Protein 1Q16 (pdb70)

Sequence (1976 aa):
SKFLDRFRYFKQKGETFADGHGQLLNTNRDWEDGYRQRWQHDKIVRSTHGVNCTGSCSWKIYVKNGLVTWETQQTDYPRTRPDLPNHEPRGCPRGASYSWYLYSANRLKYPMMRKRLMKMWREAKALHSDPVEAWASIIEDADKAKSFKQARGRGGFVRSSWQEVNELIAASNVYTIKNYGPDRVAGFSPIPAMSMVSYASGARYLSLIGGTCLSFYDWYCDLPPASPQTWGEQTDVPESADWYNSSYIIAWGSNVPQTRTPDAHFFTEVRYKGTKTVAVTPDYAEIAKLCDLWLAPKQGTDAAMALAMGHVMLREFHLDNPSQYFTDYVRRYTDMPMLVMLEERDGYYAAGRMLRAADLVDALGQENNPEWKTVAFNTNGEMVAPNGSIGFRWGEKGKWNLEQRDGKTGEETELQLSLLGSQDEIAEVGFPYFGGDGTEHFNKVELENVLLHKLPVKRLQLADGSTALVTTVYDLTLANYGLERGLNDVNCATSYDDVKAYTPAWAEQITGVSRSQIIRIAREFADNADKTHGRSMIIVGAGLNHWYHLDMNYRGLINMLIFCGCVGQSGGGWAHYVGQEKLRPQTGWQPLAFALDWQRPARHMNSTSYFYNHSSQWRYETVTAEELLSPMADKSRYTGHLIDFNVRAERMGWLPSAPQLGTNPLTIAGEAEKAGMNPVDYTVKSLKEGSIRFAAEQPENGKNHPRNLFIWRSNLLGSSGKGHEFMLKYLLGTEHGIQGKDLGQQGGVKPEEVDWQDNGLEGKLDLVVTLDFRLSSTCLYSDIILPTATWYEKDDMNTSDMHPFIHPLSAAVDPAWEAKSDWEIYKAIAKKFSEVCVGHLGKETDIVTLPIQHDSAAELAQPLDVKDWKKGECDLIPGKTAPHIMVVERDYPATYERFTSIGPLMEKIGNGGKGIAWNTQSEMDLLRKLNYTKAEGPAKGQPMLNTAIDAAEMILTLAPETNGQVAVKAWAALSEFTGRDHTHLALNKEDEKIRFRDIQAQPRKIISSPTWSGLEDEHVSYNAGYTNVHELIPWRTLSGRQQLYQDHQWMRDFGESLLVYRPPIDTRSVKEVIGQKSNGNQEKALNFLTPHQKWGIHSTYSDNLLMLTLGRGGPVVWLSEADAKDLGIADNDWIEVFNSNGALTARAVVSQRVPAGMTMMYHAQERIVNLPGSEITQQRGGIHNSVTRITPKPTHMIGGYAHLAYGFNYYGTVGSNRDEFVVVRKMKNIDWLDGEGNDQVQESMKIRSQVGMVLNLDKCIGCHTCSVTCKNVWTSREGVEYAWFNNVETKPGQGFPTDWENQEKYKGGWIRKINGKLQPRMGNRAMLLGKIFANPHLPGIDDYYEPFDFDYQNLHTAPEGSKSQPIARPRSLITGERMAKIEKGPNWEDDLGGEFDKLAKDKNFDNIQKAMYSQFENTFMMYLPRLCEHCLNPACVATCPSGAIYKREEDGIVLIDQDKCRGWRMCITGCPYKKIYFNWKSGKSEKCIFCYPRIEAGQPTVCSETCVGRIRYLGVLLYDADAIERAASTENEKDLYQRQLDVFLDPNDPKVIEQAIKDGIPLSVIEAAQQSPVYKMAMEWKLALPLHPEYRTLPMVWYVPPLSPIQSAADAGELGSNGILPDVESLRIPVQYLANLLTAGDTKPVLRALKRMLAMRHYKRAETVDGKVDTRALEEVGLTEAQAQEMYRYLAIANYEDRFVVPSSHRELAREAFPEKNGCGFTFGDGCHGSDTKFNLFNSRRIDAIDVTSKTEQFLNMFFFDIYPYIAGAVFLIGSWLRYDYGQYTWRAASSQMLDRKGMNLASNLFHIGILGIFVGHFFGMLTPHWMEAWLPIEVKQKMAMFAGGASGVLCLIGGVLLLKRRLFSPRVRATTTGADILILSLLVIQCALGLLTIPFSAQHMDGSEMMKLVGWAQSVVTFHGGASQHLDGVAFIFRLHLVLGMTLFLLFPFSRLIHIWSVPVEYLTRKYQLVRARH

B-factor: mean 24.49, std 8.9, range [7.44, 67.1]

InterPro domains:
  IPR006468 Nitrate reductase alpha subunit [TIGR01580] (2-1235)
  IPR006655 Molybdopterin oxidoreductase, prokaryotic, conserved site [PS00490] (777-794)
  IPR006655 Molybdopterin oxidoreductase, prokaryotic, conserved site [PS00932] (1125-1152)
  IPR006656 Molybdopterin oxidoreductase [PF00384] (108-833)
  IPR006657 Molybdopterin dinucleotide-binding domain [PF01568] (1087-1203)
  IPR006963 Molybdopterin oxidoreductase, 4Fe-4S domain [PS51669] (43-107)
  IPR006963 Molybdopterin oxidoreductase, 4Fe-4S domain [SM00926] (43-105)
  IPR009010 Aspartate decarboxylase-like domain superfamily [SSF50692] (1081-1235)
  IPR027467 Molybdopterin oxidoreductase, molybdopterin cofactor binding site [PS00551] (48-66)
  IPR028189 Nitrate reductase, alpha subunit, N-terminal [PF14710] (3-40)
  IPR037943 Nitrate reductase alpha subunit-like, MopB domain [cd02776] (1087-1226)
  IPR044906 Nitrate reductase, alpha subunit, N-terminal domain superfamily [G3DSA:4.10.1200.10] (2-43)

CATH classification: 4.10.1200.10 (+7 more: 6.10.250.300, 2.20.25.90, 3.40.50.740)

Radius of gyration: 39.15 Å; Cα contacts (8 Å, |Δi|>4): 4806; chains: 3; bounding box: 96×138×80 Å

Secondary structure (DSSP, 8-state):
-HHHHGGGTGGGEEEEETTTTEEEE----GGGHHHHHHH--SEEEEE---STTS----EEEEEETTEEEEEEE---SPPPPTTS---TT---HHHHTGGGGTTSTTB--S-EEEHHHHHHHHHHHTT-SSHHHHHHHHHT-HHHHHHHHTTTTSS-EEE--HHHHHHHHHHHHHHHHHHT-GGGEEEE---GGGSHHHHHHHHHHHHHHT-EEE--TTTTT-S-THHHHHHS-S-----GGGGGG-SEEEEES--HHHHSGGGHHHHHHHGGGT-EEEEE-SS--HHHHHSSEEE-PPTT-HHHHHHHHHHHHHIIIIIIS--HHHHHHHHHHBSTTBEEEEEE-SSSEEEEEEPBGGGSTTGGG--SSGGG-B-EEBTTS-EE-BTTSGGGTSSS-S--S--SBBTTT--B--B----TTS-SEEEEEEEE--TT---TTS------SEEEEEEEEEEEE-TTS-EEEEEEHHHHHHHHTTB--SS--TTSBSSTTS--TT-HHHHHHHH---HHHHHHHHHHHHHHHHHHTS-EEEEE-HHHHTSTTHHHHHHHHHHHHHHTT-TTSTT-EEEE-SS----TTHHHHHHHHTTTTT-S--EEE-HHHHHHHHTTGGGG----SGGGS-TTS-GGGS-S-HHHHHHHHHHTTSS--SS-BSS-TTSHHHHHHHTTS-HHHHHHHHHHHTSS-BGGG-TTSSSSS--EEEEES--TTTTT-SSHHHIIIIII-S-----S--TTTTT-PPPSSS---SS------SEEEEEESB--HHHHT-SEEEEB--TTSS-EEE--SS-SEEEEE--SSPPSTT-B-HHHHHHHHHHHHHHHTTTT--EEEEEEEEPPBTTSGGG---SSS---GGGTSS---BTTTB-EEEEEEEEGGGHHHHHTB--THHHHT-EEETTEEE--HHHHHHHHHHH-B--SSTTTTSBB--SHHHHHHHHHHH-TTTBHHHHHHHHHHHHHHHSS--GGGTGGGTT-B--HHHHHHS-EE----TTSSS---SSS---TTHHHHHH-PPPSSTTSSB-----SHHHHHTT-SS----PPP----STTTTTTT--SS--EEEEEE-PBPSSSBTTBTTT-HHHHHHTTSS-EEEEEHHHHHHHTPPTT-EEEEEETTEEEEEEEEEETTSPTTEEE--B---SSBS--B-TTTSSB-B-GGGS------GGGS--SBTTBSB-TTTSS-----TT-EEEEEE-SEE--SSSSS--EE---/--EEEEEEEEEETTT-----HHHHHHHHHHS-STTSTT--SSEEEEESS-TTTTTTT-HHHH--SEEE-TTS-EEETT--HHHHHTTTTS-TTPPPHHHH---EEE-THHHHHPPTT-SS---B-EEETTT--B-S-----TTTTTTT-S-HHHHTT-GGGTTS--GGGGSGGG---EEEEE-----SS-HHHHT-TT--EEEETTT--EEE-TTT------HHHH-TT--EEEETTTTEEEE--TTHHHHTTTPPPHHHHT-TT--EEEEEEEEEGGGHHHHHT-SSGGGHHHHHHTTEE-TT-HHHHHHHHHTT--HHHHHHHTT-HHHIIIIIS---EES-GGGSS--SEEEEPP--PBPP-SSS---BTTBTS--GGGBSS-HHHHHHHHSTT-HHHHHHHHHHHHHHHHHHHIIIII-----HHHHHTT--HHHHHHHHIIIII--HHHHEEPPP--TTTTS-HHHHHHHTT--S--S-TT-SS---TT----TTS--S--S--/-HHHHIIIIIHHHHHHHHHHHHHHHHHHH-GGG-S----TTT--TTHHHHHHHHHHHHHHHHHHHHHHHHS-TT---SS-HHHHHHHIIIIIHHHHHHHHHHHHHHHHHHHH-HHHHHH--HHHHHHHHHHHHHHHHHHHHHHHHGGGTTSHHHHHHHHHHHHHHTT-S-GGGGGTT--HHHHHHHHHHHHHHHHGGGSGGGGGGG--GGGGG--SEEEE---

Foldseek 3Di:
DVVVVVVCVPVQWDDADPVNPGTDGNDDDVCVVVVVVVPDFDAWFWFAALAWQLQQFIWTFTHHPNAGDFIDFDAFFPAAFPLFHGLPRFDAPLRRQQSCQQPHPQFDFAWKFAQLCVVQQVVLCVVPVFSLVSLCVQCVDPVNLLVLLQCFLPDRIDGDHLVVVLQNQLSPQLNLCQPFRLLLAEEEAADCQSFQLLLLQVLALSQQSQYAYEFDCQLLLLFQLLCLLFFLFRDAFFFLRLLLVFQEEEAEAHQCCQRVVSSCVSVLVSVVVNRAYEYEDQFCGNSVVRHPYYWHWDFQQLLQLLLQLLLLLCVPDPPPPDQPLLVVLCQQFEQQQWKWFWDDDDQFTATFFTDFLQFAACSQQDPFPRLLFTWGAFPVRHIAGAFQFLRLQPPHWARNFRQCAGPHVRHHTGGDRFCVPPAPDKGWYWAAAAQQDFDPLFFGDDDDRIFIWIGGWHKDQTNVRDITIMTGNNRVFSVQSQDDDPPPRPQHDPDLCRCHNRHLVVSCRGTVTHSVVSNVSSVVQLVSLSVVVAQHAYEHECSQSQFQVSSLSVLSNQSSSSSSNNAQDRNHDYHRDYTFNCNPLVQLSVCSSNVVLAWPDGHYAHVLLQCCQQLVLLQAFPDALLVLWRPPFDSVVRDFGPNLLLQLLAFQLFGGARVFKSHHQLCQQVVCVVVVHGSVVSVQVCPLVVVIHTLSQECFPLSSHRAHYEYENDQCLFFSVFLNQSCCWRQSVYHGFFADDGCVVVVHDDGPRHDDDRDGHTNRYSAYEYEDRGCAPSNSRGRMYAHAAGLQAAWGWHDGSNAQWIFIRHHVDHGPNPHYHSNVSSLSSLQSSLVSSVVSDAWTKGKGWHGQDFLEPLLLADSRAQARVSVVRDRSDDSHRGTHIDIIIRGSNCSSVSSFFRHNCCQVPNTDDSNFTFRQPVLQVVLCVVQPADCDDPGGPTRTRDGNQSSNLSSQSCGCFAALLNQLRQQVRLCRRNVARDSVQRPVPNHGGDHNVVSSVPIDGTGDHPVFQFGRDSVGGTGGVNCCVPVRNFRQASNSHRYQADNYPVCSRSSNRHNHGHGRDDSVFAPVCPPVQDPPFDKDKAQEAAAADSLASQQHNLPSVVSCVVDVNAWEKEAEQVVCVVRVHDFQFWKKKATSQRIAIHGYHYYNSDDHRHMYGYGGNTQDGDFFADSSRRGTGGTSSSHGGRDWHSVQSGDSHRSSHDDSSSTHTRRRGRSDMIMMHGAAWGHRPPPPPDTDGDDD/DFKFKAKFKEFAQQLAPQPCLLQVQCCVPPAVDQLRVLAGLKAKEKPLAQAALGVLLPCVQLQAFWDQDPVLAIARSCGHPVSLVVCLVPNPRDDDPVSHFFDKDWQVCCQVPVDPPDPDRTDIFIATSVPRHGDPDGDDGNHCCPPNNDQCVNSCVRPLCPPPPCPVCNDPQLDDMTMDIDHALLFLQQQLCNSQPQNQWDQDRLHSFIFRNPVRFPLSPRSCSHHSNSQWAGRRPSSGIGHDRLQCVQLQAQHHRSSQVSRPSNRMFIAMWMFDSVCLRVLLSDDDLLCNFVSLLVRTDQLVDVVVVVSCVVSPHDPLNSVRNNQGPLCCCVPPQLQWFAFPSSSSRRGRYTYGDHFADFHDDPDPDDQDLLGPFDALVGTSPPLQSVCVGTRVRDSVSNNLNNLQVSQLVSQVCCCVPVVDGDCSSVVVSVHDPVSSVVCCVCPPVNDPCNRGSRHRSPPVPPDPVVLCVVFPPPPPPQVQPDDDDQDDPVPGGDRSDDDPDDPVD/DVVLCCLQFNLLVLLVVLLVVLLVVCVVPPVVVQDLPDPCVLPVPPCVQLVCLQVQLVVLLVVLVCCLQAPDCVVDDVCHLLNSLVCCLVSNLVSLVSNLVSLVVVLCCCCPVVSNVVPDDVQVNVLSVLVNVLSVLVNVCSVVVVVPSVNLLSQLVSQLSNCSVVVNGPSSVSNPPHDCSVVVSSSSVSVSSNCCSVHNVSCVVVPPPVVVPDDDDDDDDDD

Nearest PDB structures (foldseek):
  1q16-assembly1_C  TM=1.005E+00  e=3.559E-30  Escherichia coli
  3egw-assembly1_C  TM=1.003E+00  e=4.690E-29  Escherichia coli K-12
  3ir6-assembly1_C  TM=1.004E+00  e=9.286E-28  Escherichia coli K-12
  1y5i-assembly1_C  TM=1.004E+00  e=4.132E-27  Escherichia coli
  3ir5-assembly1_C  TM=1.004E+00  e=6.796E-27  Escherichia coli K-12

Organism: Escherichia coli (strain K12) (NCBI:txid83333)

Solvent-accessible surface area: 61698 Å² total

Structure (mmCIF, N/CA/C/O backbone):
data_1Q16
#
_entry.id   1Q16
#
_cell.length_a   154.175
_cell.length_b   241.376
_cell.length_c   139.494
_cell.angle_alpha   90.00
_cell.angle_beta   90.00
_cell.angle_gamma   90.00
#
_symmetry.space_group_name_H-M   'C 2 2 21'
#
loop_
_entity.id
_entity.type
_entity.pdbx_description
1 polymer 'Respiratory nitrate reductase 1 alpha chain'
2 polymer 'Respiratory nitrate reductase 1 beta chain'
3 polymer 'Respiratory nitrate reductase 1 gamma chain'
4 non-polymer 'PHOSPHORIC ACID 4-(2-AMINO-4-OXO-3,4,5,6,-TETRAHYDRO-PTERIDIN-6-YL)-2-HYDROXY-3,4-DIMERCAPTO-BUT-3-EN-YL ESTER GUANYLATE ESTER'
5 non-polymer 'MOLYBDENUM(VI) ION'
6 non-polymer 'IRON/SULFUR CLUSTER'
7 non-polymer '(1S)-2-{[{[(2S)-2,3-DIHYDROXYPROPYL]OXY}(HYDROXY)PHOSPHORYL]OXY}-1-[(PENTANOYLOXY)METHYL]ETHYL OCTANOATE'
8 non-polymer 'FE3-S4 CLUSTER'
9 non-polymer 1,2-DIACYL-GLYCEROL-3-SN-PHOSPHATE
10 non-polymer 'PROTOPORPHYRIN IX CONTAINING FE'
11 water water
#
loop_
_atom_site.group_PDB
_atom_site.id
_atom_site.type_symbol
_atom_site.label_atom_id
_atom_site.label_alt_id
_atom_site.label_comp_id
_atom_site.label_asym_id
_atom_site.label_entity_id
_atom_site.label_seq_id
_atom_site.pdbx_PDB_ins_code
_atom_site.Cartn_x
_atom_site.Cartn_y
_atom_site.Cartn_z
_atom_site.occupancy
_atom_site.B_iso_or_equiv
_atom_site.auth_seq_id
_atom_site.auth_comp_id
_atom_site.auth_asym_id
_atom_site.auth_atom_id
_atom_site.pdbx_PDB_model_num
ATOM 1 N N . SER A 1 2 ? -165.995 -20.972 -31.717 1.00 23.23 1 SER A N 1
ATOM 2 C CA . SER A 1 2 ? -164.995 -20.079 -31.061 1.00 18.47 1 SER A CA 1
ATOM 3 C C . SER A 1 2 ? -164.873 -20.374 -29.571 1.00 17.82 1 SER A C 1
ATOM 4 O O . SER A 1 2 ? -165.843 -20.245 -28.820 1.00 18.49 1 SER A O 1
ATOM 7 N N . LYS A 1 3 ? -163.683 -20.770 -29.139 1.00 15.26 2 LYS A N 1
ATOM 8 C CA . LYS A 1 3 ? -163.473 -21.064 -27.730 1.00 17.31 2 LYS A CA 1
ATOM 9 C C . LYS A 1 3 ? -163.685 -19.791 -26.910 1.00 18.79 2 LYS A C 1
ATOM 10 O O . LYS A 1 3 ? -164.162 -19.837 -25.779 1.00 17.92 2 LYS A O 1
ATOM 16 N N . PHE A 1 4 ? -163.356 -18.646 -27.493 1.00 17.79 3 PHE A N 1
ATOM 17 C CA . PHE A 1 4 ? -163.545 -17.387 -26.788 1.00 18.22 3 PHE A CA 1
ATOM 18 C C . PHE A 1 4 ? -165.041 -17.151 -26.577 1.00 19.49 3 PHE A C 1
ATOM 19 O O . PHE A 1 4 ? -165.486 -16.864 -25.464 1.00 20.89 3 PHE A O 1
ATOM 27 N N . LEU A 1 5 ? -165.820 -17.288 -27.643 1.00 18.81 4 LEU A N 1
ATOM 28 C CA . LEU A 1 5 ? -167.254 -17.078 -27.538 1.00 22.34 4 LEU A CA 1
ATOM 29 C C . LEU A 1 5 ? -167.913 -18.114 -26.632 1.00 23.47 4 LEU A C 1
ATOM 30 O O . LEU A 1 5 ? -168.930 -17.826 -26.001 1.00 21.42 4 LEU A O 1
ATOM 35 N N . ASP A 1 6 ? -167.345 -19.318 -26.562 1.00 21.01 5 ASP A N 1
ATOM 36 C CA . ASP A 1 6 ? -167.914 -20.347 -25.697 1.00 22.72 5 ASP A CA 1
ATOM 37 C C . ASP A 1 6 ? -167.931 -19.892 -24.239 1.00 24.62 5 ASP A C 1
ATOM 38 O O . ASP A 1 6 ? -168.821 -20.268 -23.478 1.00 26.38 5 ASP A O 1
ATOM 43 N N . ARG A 1 7 ? -166.950 -19.083 -23.855 1.00 26.42 6 ARG A N 1
ATOM 44 C CA . ARG A 1 7 ? -166.871 -18.581 -22.485 1.00 31.40 6 ARG A CA 1
ATOM 45 C C . ARG A 1 7 ? -168.149 -17.873 -22.041 1.00 34.59 6 ARG A C 1
ATOM 46 O O . ARG A 1 7 ? -168.472 -17.846 -20.853 1.00 36.43 6 ARG A O 1
ATOM 54 N N . PHE A 1 8 ? -168.863 -17.287 -22.997 1.00 35.20 7 PHE A N 1
ATOM 55 C CA . PHE A 1 8 ? -170.103 -16.586 -22.687 1.00 38.76 7 PHE A CA 1
ATOM 56 C C . PHE A 1 8 ? -171.258 -17.535 -22.352 1.00 40.21 7 PHE A C 1
ATOM 57 O O . PHE A 1 8 ? -172.325 -17.091 -21.932 1.00 39.86 7 PHE A O 1
ATOM 65 N N . ARG A 1 9 ? -171.042 -18.835 -22.549 1.00 40.70 8 ARG A N 1
ATOM 66 C CA . ARG A 1 9 ? -172.052 -19.847 -22.236 1.00 42.37 8 ARG A CA 1
ATOM 67 C C . ARG A 1 9 ? -171.753 -20.382 -20.833 1.00 43.91 8 ARG A C 1
ATOM 68 O O . ARG A 1 9 ? -172.195 -21.471 -20.457 1.00 42.61 8 ARG A O 1
ATOM 76 N N . TYR A 1 10 ? -170.976 -19.595 -20.092 1.00 44.99 9 TYR A N 1
ATOM 77 C CA . TYR A 1 10 ? -170.564 -19.876 -18.716 1.00 46.15 9 TYR A CA 1
ATOM 78 C C . TYR A 1 10 ? -171.701 -20.510 -17.914 1.00 46.56 9 TYR A C 1
ATOM 79 O O . TYR A 1 10 ? -171.638 -21.676 -17.530 1.00 46.38 9 TYR A O 1
ATOM 88 N N . PHE A 1 11 ? -172.754 -19.741 -17.692 1.00 15.12 10 PHE A N 1
ATOM 89 C CA . PHE A 1 11 ? -173.879 -20.170 -16.870 1.00 15.12 10 PHE A CA 1
ATOM 90 C C . PHE A 1 11 ? -174.716 -21.219 -17.593 1.00 15.12 10 PHE A C 1
ATOM 91 O O . PHE A 1 11 ? -175.209 -22.155 -16.927 1.00 47.00 10 PHE A O 1
ATOM 99 N N . LYS A 1 12 ? -174.927 -21.110 -18.892 1.00 43.70 11 LYS A N 1
ATOM 100 C CA . LYS A 1 12 ? -175.744 -22.078 -19.620 1.00 43.87 11 LYS A CA 1
ATOM 101 C C . LYS A 1 12 ? -175.214 -23.515 -19.581 1.00 43.22 11 LYS A C 1
ATOM 102 O O . LYS A 1 12 ? -175.975 -24.466 -19.773 1.00 43.15 11 LYS A O 1
ATOM 108 N N . GLN A 1 13 ? -173.921 -23.677 -19.329 1.00 40.70 12 GLN A N 1
ATOM 109 C CA . GLN A 1 13 ? -173.335 -25.015 -19.286 1.00 39.51 12 GLN A CA 1
ATOM 110 C C . GLN A 1 13 ? -173.369 -25.661 -17.899 1.00 39.56 12 GLN A C 1
ATOM 111 O O . GLN A 1 13 ? -172.950 -26.805 -17.736 1.00 37.49 12 GLN A O 1
ATOM 117 N N . LYS A 1 14 ? -173.886 -24.934 -16.909 1.00 38.95 13 LYS A N 1
ATOM 118 C CA . LYS A 1 14 ? -173.980 -25.460 -15.547 1.00 39.20 13 LYS A CA 1
ATOM 119 C C . LYS A 1 14 ? -175.175 -26.401 -15.376 1.00 37.48 13 LYS A C 1
ATOM 120 O O . LYS A 1 14 ? -176.326 -25.993 -15.518 1.00 37.51 13 LYS A O 1
ATOM 126 N N . GLY A 1 15 ? -174.889 -27.666 -15.087 1.00 35.83 14 GLY A N 1
ATOM 127 C CA . GLY A 1 15 ? -175.951 -28.636 -14.889 1.00 33.22 14 GLY A CA 1
ATOM 128 C C . GLY A 1 15 ? -176.322 -28.715 -13.418 1.00 31.51 14 GLY A C 1
ATOM 129 O O . GLY A 1 15 ? -176.171 -27.742 -12.679 1.00 27.92 14 GLY A O 1
ATOM 130 N N . GLU A 1 16 ? -176.804 -29.877 -12.989 1.00 31.20 15 GLU A N 1
ATOM 131 C CA . GLU A 1 16 ? -177.188 -30.073 -11.596 1.00 32.04 15 GLU A CA 1
ATOM 132 C C . GLU A 1 16 ? -175.988 -30.130 -10.656 1.00 29.20 15 GLU A C 1
ATOM 133 O O . GLU A 1 16 ? -174.905 -30.573 -11.035 1.00 27.81 15 GLU A O 1
ATOM 139 N N . THR A 1 17 ? -176.190 -29.676 -9.424 1.00 26.74 16 THR A N 1
ATOM 140 C CA . THR A 1 17 ? -175.142 -29.733 -8.417 1.00 25.62 16 THR A CA 1
ATOM 141 C C . THR A 1 17 ? -175.366 -31.088 -7.756 1.00 24.48 16 THR A C 1
ATOM 142 O O . THR A 1 17 ? -176.418 -31.696 -7.944 1.00 23.50 16 THR A O 1
ATOM 146 N N . PHE A 1 18 ? -174.386 -31.581 -7.012 1.00 22.20 17 PHE A N 1
ATOM 147 C CA . PHE A 1 18 ? -174.568 -32.856 -6.333 1.00 22.04 17 PHE A CA 1
ATOM 148 C C . PHE A 1 18 ? -173.859 -32.841 -4.990 1.00 21.75 17 PHE A C 1
ATOM 149 O O . PHE A 1 18 ? -173.082 -31.928 -4.698 1.00 21.60 17 PHE A O 1
ATOM 157 N N . ALA A 1 19 ? -174.154 -33.837 -4.164 1.00 20.04 18 ALA A N 1
ATOM 158 C CA . ALA A 1 19 ? -173.552 -33.945 -2.842 1.00 21.68 18 ALA A CA 1
ATOM 159 C C . ALA A 1 19 ? -173.759 -32.669 -2.029 1.00 22.68 18 ALA A C 1
ATOM 160 O O . ALA A 1 19 ? -172.832 -32.156 -1.407 1.00 21.65 18 ALA A O 1
ATOM 162 N N . ASP A 1 20 ? -174.988 -32.162 -2.049 1.00 24.70 19 ASP A N 1
ATOM 163 C CA . ASP A 1 20 ? -175.352 -30.961 -1.306 1.00 26.34 19 ASP A CA 1
ATOM 164 C C . ASP A 1 20 ? -174.442 -29.761 -1.550 1.00 26.38 19 ASP A C 1
ATOM 165 O O . ASP A 1 20 ? -173.966 -29.133 -0.604 1.00 26.98 19 ASP A O 1
ATOM 170 N N . GLY A 1 21 ? -174.207 -29.444 -2.818 1.00 24.74 20 GLY A N 1
ATOM 171 C CA . GLY A 1 21 ? -173.371 -28.304 -3.142 1.00 25.07 20 GLY A CA 1
ATOM 172 C C . GLY A 1 21 ? -171.874 -28.557 -3.142 1.00 24.24 20 GLY A C 1
ATOM 173 O O . GLY A 1 21 ? -171.101 -27.637 -3.394 1.00 23.74 20 GLY A O 1
ATOM 174 N N . HIS A 1 22 ? -171.449 -29.785 -2.858 1.00 21.33 21 HIS A N 1
ATOM 175 C CA . HIS A 1 22 ? -170.020 -30.078 -2.858 1.00 20.68 21 HIS A CA 1
ATOM 176 C C . HIS A 1 22 ? -169.533 -30.221 -4.295 1.00 18.89 21 HIS A C 1
ATOM 177 O O . HIS A 1 22 ? -168.361 -29.980 -4.592 1.00 20.88 21 HIS A O 1
ATOM 184 N N . GLY A 1 23 ? -170.443 -30.611 -5.182 1.00 16.46 22 GLY A N 1
ATOM 185 C CA . GLY A 1 23 ? -170.081 -30.796 -6.573 1.00 17.99 22 GLY A CA 1
ATOM 186 C C . GLY A 1 23 ? -170.994 -30.121 -7.577 1.00 19.74 22 GLY A C 1
ATOM 187 O O . GLY A 1 23 ? -172.139 -29.765 -7.279 1.00 18.06 22 GLY A O 1
ATOM 188 N N . GLN A 1 24 ? -170.470 -29.958 -8.786 1.00 19.36 23 GLN A N 1
ATOM 189 C CA . GLN A 1 24 ? -171.195 -29.326 -9.876 1.00 20.87 23 GLN A CA 1
ATOM 190 C C . GLN A 1 24 ? -170.999 -30.130 -11.156 1.00 21.32 23 GLN A C 1
ATOM 191 O O . GLN A 1 24 ? -169.872 -30.465 -11.518 1.00 20.09 23 GLN A O 1
ATOM 197 N N . LEU A 1 25 ? -172.097 -30.458 -11.825 1.00 21.99 24 LEU A N 1
ATOM 198 C CA . LEU A 1 25 ? -172.029 -31.187 -13.085 1.00 23.39 24 LEU A CA 1
ATOM 199 C C . LEU A 1 25 ? -172.021 -30.133 -14.185 1.00 22.70 24 LEU A C 1
ATOM 200 O O . LEU A 1 25 ? -172.859 -29.230 -14.189 1.00 21.78 24 LEU A O 1
ATOM 205 N N . LEU A 1 26 ? -171.066 -30.238 -15.101 1.00 20.83 25 LEU A N 1
ATOM 206 C CA . LEU A 1 26 ? -170.952 -29.289 -16.201 1.00 20.84 25 LEU A CA 1
ATOM 207 C C . LEU A 1 26 ? -171.244 -29.960 -17.540 1.00 21.91 25 LEU A C 1
ATOM 208 O O . LEU A 1 26 ? -170.971 -31.147 -17.725 1.00 22.27 25 LEU A O 1
ATOM 213 N N . ASN A 1 27 ? -171.803 -29.191 -18.468 1.00 19.26 26 ASN A N 1
ATOM 214 C CA . ASN A 1 27 ? -172.100 -29.675 -19.815 1.00 22.36 26 ASN A CA 1
ATOM 215 C C . ASN A 1 27 ? -171.232 -28.831 -20.729 1.00 23.16 26 ASN A C 1
ATOM 216 O O . ASN A 1 27 ? -171.717 -27.920 -21.398 1.00 22.91 26 ASN A O 1
ATOM 221 N N . THR A 1 28 ? -169.939 -29.128 -20.740 1.00 21.63 27 THR A N 1
ATOM 222 C CA . THR A 1 28 ? -169.004 -28.363 -21.545 1.00 22.70 27 THR A CA 1
ATOM 223 C C . THR A 1 28 ? -168.247 -29.223 -22.558 1.00 22.00 27 THR A C 1
ATOM 224 O O . THR A 1 28 ? -168.260 -30.454 -22.493 1.00 23.11 27 THR A O 1
ATOM 228 N N . ASN A 1 29 ? -167.592 -28.558 -23.501 1.00 19.38 28 ASN A N 1
ATOM 229 C CA . ASN A 1 29 ? -166.849 -29.240 -24.550 1.00 18.00 28 ASN A CA 1
ATOM 230 C C . ASN A 1 29 ? -165.724 -30.121 -23.999 1.00 14.43 28 ASN A C 1
ATOM 231 O O . ASN A 1 29 ? -165.046 -29.756 -23.039 1.00 15.35 28 ASN A O 1
ATOM 236 N N . ARG A 1 30 ? -165.544 -31.287 -24.614 1.00 13.93 29 ARG A N 1
ATOM 237 C CA . ARG A 1 30 ? -164.507 -32.236 -24.207 1.00 14.83 29 ARG A CA 1
ATOM 238 C C . ARG A 1 30 ? -163.688 -32.715 -25.412 1.00 15.42 29 ARG A C 1
ATOM 239 O O . ARG A 1 30 ? -163.009 -33.740 -25.334 1.00 13.36 29 ARG A O 1
ATOM 247 N N . ASP A 1 31 ? -163.753 -31.977 -26.521 1.00 13.77 30 ASP A N 1
ATOM 248 C CA . ASP A 1 31 ? -163.015 -32.348 -27.731 1.00 13.99 30 ASP A CA 1
ATOM 249 C C . ASP A 1 31 ? -161.508 -32.491 -27.521 1.00 13.23 30 ASP A C 1
ATOM 250 O O . ASP A 1 31 ? -160.857 -33.274 -28.221 1.00 13.58 30 ASP A O 1
ATOM 255 N N . TRP A 1 32 ? -160.952 -31.750 -26.563 1.00 11.52 31 TRP A N 1
ATOM 256 C CA . TRP A 1 32 ? -159.511 -31.796 -26.300 1.00 13.34 31 TRP A CA 1
ATOM 257 C C . TRP A 1 32 ? -159.030 -33.220 -26.011 1.00 12.84 31 TRP A C 1
ATOM 258 O O . TRP A 1 32 ? -157.854 -33.537 -26.204 1.00 11.88 31 TRP A O 1
ATOM 269 N N . GLU A 1 33 ? -159.938 -34.061 -25.525 1.00 14.12 32 GLU A N 1
ATOM 270 C CA . GLU A 1 33 ? -159.603 -35.448 -25.194 1.00 13.10 32 GLU A CA 1
ATOM 271 C C . GLU A 1 33 ? -159.049 -36.219 -26.388 1.00 13.93 32 GLU A C 1
ATOM 272 O O . GLU A 1 33 ? -158.434 -37.281 -26.216 1.00 13.68 32 GLU A O 1
ATOM 278 N N . ASP A 1 34 ? -159.270 -35.702 -27.596 1.00 13.55 33 ASP A N 1
ATOM 279 C CA . ASP A 1 34 ? -158.756 -36.365 -28.793 1.00 14.00 33 ASP A CA 1
ATOM 280 C C . ASP A 1 34 ? -157.233 -36.377 -28.766 1.00 12.47 33 ASP A C 1
ATOM 281 O O . ASP A 1 34 ? -156.602 -37.230 -29.386 1.00 15.16 33 ASP A O 1
ATOM 286 N N . GLY A 1 35 ? -156.653 -35.428 -28.035 1.00 11.13 34 GLY A N 1
ATOM 287 C CA . GLY A 1 35 ? -155.206 -35.327 -27.933 1.00 11.66 34 GLY A CA 1
ATOM 288 C C . GLY A 1 35 ? -154.514 -36.611 -27.507 1.00 13.58 34 GLY A C 1
ATOM 289 O O . GLY A 1 35 ? -153.482 -36.972 -28.069 1.00 15.29 34 GLY A O 1
ATOM 290 N N . TYR A 1 36 ? -155.058 -37.301 -26.509 1.00 12.40 35 TYR A N 1
ATOM 291 C CA . TYR A 1 36 ? -154.449 -38.556 -26.066 1.00 10.70 35 TYR A CA 1
ATOM 292 C C . TYR A 1 36 ? -154.947 -39.726 -26.915 1.00 11.91 35 TYR A C 1
ATOM 293 O O . TYR A 1 36 ? -154.219 -40.703 -27.121 1.00 13.61 35 TYR A O 1
ATOM 302 N N . ARG A 1 37 ? -156.183 -39.641 -27.405 1.00 12.65 36 ARG A N 1
ATOM 303 C CA . ARG A 1 37 ? -156.725 -40.714 -28.245 1.00 13.54 36 ARG A CA 1
ATOM 304 C C . ARG A 1 37 ? -155.849 -40.899 -29.480 1.00 16.12 36 ARG A C 1
ATOM 305 O O . ARG A 1 37 ? -155.532 -42.019 -29.876 1.00 11.91 36 ARG A O 1
ATOM 313 N N . GLN A 1 38 ? -155.453 -39.789 -30.089 1.00 11.57 37 GLN A N 1
ATOM 314 C CA . GLN A 1 38 ? -154.647 -39.861 -31.293 1.00 14.60 37 GLN A CA 1
ATOM 315 C C . GLN A 1 38 ? -153.205 -40.326 -31.091 1.00 14.67 37 GLN A C 1
ATOM 316 O O . GLN A 1 38 ? -152.521 -40.653 -32.058 1.00 15.52 37 GLN A O 1
ATOM 322 N N . ARG A 1 39 ? -152.754 -40.382 -29.838 1.00 13.58 38 ARG A N 1
ATOM 323 C CA . ARG A 1 39 ? -151.417 -40.894 -29.538 1.00 10.76 38 ARG A CA 1
ATOM 324 C C . ARG A 1 39 ? -151.535 -42.421 -29.527 1.00 12.82 38 ARG A C 1
ATOM 325 O O . ARG A 1 39 ? -150.706 -43.130 -30.102 1.00 10.71 38 ARG A O 1
ATOM 333 N N . TRP A 1 40 ? -152.584 -42.923 -28.883 1.00 13.59 39 TRP A N 1
ATOM 334 C CA . TRP A 1 40 ? -152.780 -44.371 -28.796 1.00 13.22 39 TRP A CA 1
ATOM 335 C C . TRP A 1 40 ? -152.986 -45.032 -30.155 1.00 14.83 39 TRP A C 1
ATOM 336 O O . TRP A 1 40 ? -152.561 -46.177 -30.374 1.00 14.70 39 TRP A O 1
ATOM 347 N N . GLN A 1 41 ? -153.647 -44.321 -31.062 1.00 10.04 40 GLN A N 1
ATOM 348 C CA . GLN A 1 41 ? -153.925 -44.853 -32.387 1.00 14.45 40 GLN A CA 1
ATOM 349 C C . GLN A 1 41 ? -152.642 -45.195 -33.144 1.00 14.38 40 GLN A C 1
ATOM 350 O O . GLN A 1 41 ? -151.642 -44.478 -33.064 1.00 14.22 40 GLN A O 1
ATOM 356 N N . HIS A 1 42 ? -152.675 -46.310 -33.868 1.00 12.62 41 HIS A N 1
ATOM 357 C CA . HIS A 1 42 ? -151.509 -46.797 -34.601 1.00 14.37 41 HIS A CA 1
ATOM 358 C C . HIS A 1 42 ? -151.869 -47.390 -35.969 1.00 15.04 41 HIS A C 1
ATOM 359 O O . HIS A 1 42 ? -153.043 -47.646 -36.251 1.00 13.61 41 HIS A O 1
ATOM 366 N N . ASP A 1 43 ? -150.843 -47.612 -36.797 1.00 12.23 42 ASP A N 1
ATOM 367 C CA . ASP A 1 43 ? -150.987 -48.135 -38.161 1.00 14.47 42 ASP A CA 1
ATOM 368 C C . ASP A 1 43 ? -151.335 -49.613 -38.207 1.00 15.30 42 ASP A C 1
ATOM 369 O O . ASP A 1 43 ? -152.122 -50.059 -39.052 1.00 14.06 42 ASP A O 1
ATOM 374 N N . LYS A 1 44 ? -150.718 -50.372 -37.313 1.00 15.74 43 LYS A N 1
ATOM 375 C CA . LYS A 1 44 ? -150.929 -51.815 -37.271 1.00 16.47 43 LYS A CA 1
ATOM 376 C C . LYS A 1 44 ? -150.139 -52.396 -36.113 1.00 17.51 43 LYS A C 1
ATOM 377 O O . LYS A 1 44 ? -149.363 -51.698 -35.458 1.00 14.25 43 LYS A O 1
ATOM 383 N N . ILE A 1 45 ? -150.349 -53.683 -35.864 1.00 14.61 44 ILE A N 1
ATOM 384 C CA . ILE A 1 45 ? -149.605 -54.385 -34.834 1.00 17.23 44 ILE A CA 1
ATOM 385 C C . ILE A 1 45 ? -149.045 -55.610 -35.546 1.00 17.55 44 ILE A C 1
ATOM 386 O O . ILE A 1 45 ? -149.698 -56.175 -36.429 1.00 15.77 44 ILE A O 1
ATOM 391 N N . VAL A 1 46 ? -147.828 -55.994 -35.186 1.00 17.07 45 VAL A N 1
ATOM 392 C CA . VAL A 1 46 ? -147.181 -57.149 -35.791 1.00 16.89 45 VAL A CA 1
ATOM 393 C C . VAL A 1 46 ? -146.752 -58.085 -34.669 1.00 16.72 45 VAL A C 1
ATOM 394 O O . VAL A 1 46 ? -146.321 -57.637 -33.611 1.00 14.62 45 VAL A O 1
ATOM 398 N N . ARG A 1 47 ? -146.887 -59.387 -34.873 1.00 15.51 46 ARG A N 1
ATOM 399 C CA . ARG A 1 47 ? -146.472 -60.301 -33.823 1.00 14.44 46 ARG A CA 1
ATOM 400 C C . ARG A 1 47 ? -144.983 -60.556 -33.919 1.00 16.02 46 ARG A C 1
ATOM 401 O O . ARG A 1 47 ? -144.466 -60.867 -34.992 1.00 19.07 46 ARG A O 1
ATOM 409 N N . SER A 1 48 ? -144.283 -60.413 -32.802 1.00 15.59 47 SER A N 1
ATOM 410 C CA . SER A 1 48 ? -142.857 -60.702 -32.791 1.00 17.39 47 SER A CA 1
ATOM 411 C C . SER A 1 48 ? -142.461 -61.101 -31.381 1.00 18.20 47 SER A C 1
ATOM 412 O O . SER A 1 48 ? -143.297 -61.132 -30.481 1.00 17.33 47 SER A O 1
ATOM 415 N N . THR A 1 49 ? -141.190 -61.427 -31.188 1.00 18.61 48 THR A N 1
ATOM 416 C CA . THR A 1 49 ? -140.722 -61.827 -29.873 1.00 18.64 48 THR A CA 1
ATOM 417 C C . THR A 1 49 ? -139.286 -61.344 -29.695 1.00 19.63 48 THR A C 1
ATOM 418 O O . THR A 1 49 ? -138.793 -60.554 -30.503 1.00 21.19 48 THR A O 1
ATOM 422 N N . HIS A 1 50 ? -138.611 -61.810 -28.654 1.00 20.88 49 HIS A N 1
ATOM 423 C CA . HIS A 1 50 ? -137.257 -61.344 -28.379 1.00 19.62 49 HIS A CA 1
ATOM 424 C C . HIS A 1 50 ? -136.189 -62.421 -28.476 1.00 21.98 49 HIS A C 1
ATOM 425 O O . HIS A 1 50 ? -136.286 -63.459 -27.822 1.00 17.61 49 HIS A O 1
ATOM 432 N N . GLY A 1 51 ? -135.171 -62.163 -29.294 1.00 20.35 50 GLY A N 1
ATOM 433 C CA . GLY A 1 51 ? -134.082 -63.112 -29.453 1.00 21.63 50 GLY A CA 1
ATOM 434 C C . GLY A 1 51 ? -133.012 -62.858 -28.406 1.00 22.12 50 GLY A C 1
ATOM 435 O O . GLY A 1 51 ? -131.861 -62.547 -28.726 1.00 21.75 50 GLY A O 1
ATOM 436 N N . VAL A 1 52 ? -133.400 -62.981 -27.142 1.00 23.21 51 VAL A N 1
ATOM 437 C CA . VAL A 1 52 ? -132.487 -62.760 -26.030 1.00 23.90 51 VAL A CA 1
ATOM 438 C C . VAL A 1 52 ? -132.550 -63.984 -25.123 1.00 26.41 51 VAL A C 1
ATOM 439 O O . VAL A 1 52 ? -133.588 -64.640 -25.025 1.00 26.59 51 VAL A O 1
ATOM 443 N N . ASN A 1 53 ? -131.438 -64.291 -24.464 1.00 27.13 52 ASN A N 1
ATOM 444 C CA . ASN A 1 53 ? -131.358 -65.469 -23.608 1.00 26.07 52 ASN A CA 1
ATOM 445 C C . ASN A 1 53 ? -131.985 -65.282 -22.228 1.00 26.92 52 ASN A C 1
ATOM 446 O O . ASN A 1 53 ? -131.285 -65.151 -21.223 1.00 27.43 52 ASN A O 1
ATOM 451 N N . CYS A 1 54 ? -133.314 -65.311 -22.186 1.00 25.34 53 CYS A N 1
ATOM 452 C CA . CYS A 1 54 ? -134.061 -65.112 -20.947 1.00 26.58 53 CYS A CA 1
ATOM 453 C C . CYS A 1 54 ? -134.980 -66.271 -20.568 1.00 27.73 53 CYS A C 1
ATOM 454 O O . CYS A 1 54 ? -135.417 -66.358 -19.419 1.00 28.93 53 CYS A O 1
ATOM 457 N N . THR A 1 55 ? -135.279 -67.130 -21.544 1.00 27.75 54 THR A N 1
ATOM 458 C CA . THR A 1 55 ? -136.172 -68.289 -21.397 1.00 26.39 54 THR A CA 1
ATOM 459 C C . THR A 1 55 ? -137.639 -67.858 -21.438 1.00 25.93 54 THR A C 1
ATOM 460 O O . THR A 1 55 ? -138.544 -68.691 -21.409 1.00 23.72 54 THR A O 1
ATOM 464 N N . GLY A 1 56 ? -137.871 -66.553 -21.519 1.00 22.55 55 GLY A N 1
ATOM 465 C CA . GLY A 1 56 ? -139.234 -66.056 -21.561 1.00 21.35 55 GLY A CA 1
ATOM 466 C C . GLY A 1 56 ? -140.021 -66.504 -22.779 1.00 19.47 55 GLY A C 1
ATOM 467 O O . GLY A 1 56 ? -141.143 -66.990 -22.645 1.00 21.78 55 GLY A O 1
ATOM 468 N N . SER A 1 57 ? -139.448 -66.327 -23.969 1.00 18.71 56 SER A N 1
ATOM 469 C CA . SER A 1 57 ? -140.120 -66.727 -25.204 1.00 18.74 56 SER A CA 1
ATOM 470 C C . SER A 1 57 ? -141.534 -66.136 -25.210 1.00 19.42 56 SER A C 1
ATOM 471 O O . SER A 1 57 ? -142.520 -66.864 -25.342 1.00 20.76 56 SER A O 1
ATOM 474 N N . CYS A 1 58 ? -141.630 -64.814 -25.060 1.00 16.80 57 CYS A N 1
ATOM 475 C CA . CYS A 1 58 ? -142.935 -64.154 -25.023 1.00 17.22 57 CYS A CA 1
ATOM 476 C C . CYS A 1 58 ? -143.300 -63.494 -26.349 1.00 16.40 57 CYS A C 1
ATOM 477 O O . CYS A 1 58 ? -142.471 -62.830 -26.977 1.00 18.09 57 CYS A O 1
ATOM 480 N N . SER A 1 59 ? -144.549 -63.672 -26.763 1.00 14.27 58 SER A N 1
ATOM 481 C CA . SER A 1 59 ? -145.034 -63.090 -28.008 1.00 13.75 58 SER A CA 1
ATOM 482 C C . SER A 1 59 ? -145.582 -61.689 -27.725 1.00 13.32 58 SER A C 1
ATOM 483 O O . SER A 1 59 ? -146.386 -61.494 -26.808 1.00 14.51 58 SER A O 1
ATOM 486 N N . TRP A 1 60 ? -145.145 -60.720 -28.519 1.00 15.33 59 TRP A N 1
ATOM 487 C CA . TRP A 1 60 ? -145.576 -59.342 -28.337 1.00 15.91 59 TRP A CA 1
ATOM 488 C C . TRP A 1 60 ? -146.289 -58.756 -29.549 1.00 17.56 59 TRP A C 1
ATOM 489 O O . TRP A 1 60 ? -146.190 -59.265 -30.668 1.00 18.06 59 TRP A O 1
ATOM 500 N N . LYS A 1 61 ? -147.010 -57.670 -29.297 1.00 14.87 60 LYS A N 1
ATOM 501 C CA . LYS A 1 61 ? -147.704 -56.930 -30.332 1.00 13.78 60 LYS A CA 1
ATOM 502 C C . LYS A 1 61 ? -146.770 -55.756 -30.564 1.00 13.82 60 LYS A C 1
ATOM 503 O O . LYS A 1 61 ? -146.522 -54.979 -29.642 1.00 13.39 60 LYS A O 1
ATOM 509 N N . ILE A 1 62 ? -146.232 -55.639 -31.772 1.00 13.82 61 ILE A N 1
ATOM 510 C CA . ILE A 1 62 ? -145.340 -54.533 -32.088 1.00 12.43 61 ILE A CA 1
ATOM 511 C C . ILE A 1 62 ? -146.204 -53.477 -32.764 1.00 13.34 61 ILE A C 1
ATOM 512 O O . ILE A 1 62 ? -146.822 -53.735 -33.799 1.00 13.06 61 ILE A O 1
ATOM 517 N N . TYR A 1 63 ? -146.260 -52.291 -32.167 1.00 15.09 62 TYR A N 1
ATOM 518 C CA . TYR A 1 63 ? -147.069 -51.210 -32.709 1.00 13.81 62 TYR A CA 1
ATOM 519 C C . TYR A 1 63 ? -146.277 -50.314 -33.643 1.00 16.33 62 TYR A C 1
ATOM 520 O O . TYR A 1 63 ? -145.202 -49.823 -33.284 1.00 13.57 62 TYR A O 1
ATOM 529 N N . VAL A 1 64 ? -146.822 -50.111 -34.840 1.00 15.13 63 VAL A N 1
ATOM 530 C CA . VAL A 1 64 ? -146.222 -49.248 -35.846 1.00 14.30 63 VAL A CA 1
ATOM 531 C C . VAL A 1 64 ? -147.165 -48.059 -35.971 1.00 13.01 63 VAL A C 1
ATOM 532 O O . VAL A 1 64 ? -148.376 -48.229 -36.108 1.00 13.54 63 VAL A O 1
ATOM 536 N N . LYS A 1 65 ? -146.599 -46.860 -35.906 1.00 13.72 64 LYS A N 1
ATOM 537 C CA . LYS A 1 65 ? -147.371 -45.626 -35.956 1.00 13.90 64 LYS A CA 1
ATOM 538 C C . LYS A 1 65 ? -146.523 -44.612 -36.714 1.00 14.66 64 LYS A C 1
ATOM 539 O O . LYS A 1 65 ? -145.317 -44.495 -36.466 1.00 14.16 64 LYS A O 1
ATOM 545 N N . ASN A 1 66 ? -147.139 -43.882 -37.639 1.00 13.79 65 ASN A N 1
ATOM 546 C CA . ASN A 1 66 ? -146.385 -42.919 -38.429 1.00 13.72 65 ASN A CA 1
ATOM 547 C C . ASN A 1 66 ? -145.285 -43.670 -39.183 1.00 14.45 65 ASN A C 1
ATOM 548 O O . ASN A 1 66 ? -144.215 -43.127 -39.466 1.00 14.79 65 ASN A O 1
ATOM 553 N N . GLY A 1 67 ? -145.557 -44.933 -39.493 1.00 15.53 66 GLY A N 1
ATOM 554 C CA . GLY A 1 67 ? -144.597 -45.743 -40.224 1.00 15.84 66 GLY A CA 1
ATOM 555 C C . GLY A 1 67 ? -143.339 -46.091 -39.453 1.00 17.36 66 GLY A C 1
ATOM 556 O O . GLY A 1 67 ? -142.317 -46.424 -40.055 1.00 18.76 66 GLY A O 1
ATOM 557 N N . LEU A 1 68 ? -143.409 -46.018 -38.126 1.00 16.68 67 LEU A N 1
ATOM 558 C CA . LEU A 1 68 ? -142.264 -46.332 -37.269 1.00 16.97 67 LEU A CA 1
ATOM 559 C C . LEU A 1 68 ? -142.702 -47.208 -36.097 1.00 16.98 67 LEU A C 1
ATOM 560 O O . LEU A 1 68 ? -143.870 -47.201 -35.710 1.00 17.29 67 LEU A O 1
ATOM 565 N N . VAL A 1 69 ? -141.768 -47.966 -35.535 1.00 17.40 68 VAL A N 1
ATOM 566 C CA . VAL A 1 69 ? -142.077 -48.802 -34.378 1.00 16.97 68 VAL A CA 1
ATOM 567 C C . VAL A 1 69 ? -142.146 -47.849 -33.179 1.00 16.39 68 VAL A C 1
ATOM 568 O O . VAL A 1 69 ? -141.174 -47.155 -32.886 1.00 17.06 68 VAL A O 1
ATOM 572 N N . THR A 1 70 ? -143.285 -47.800 -32.491 1.00 12.88 69 THR A N 1
ATOM 573 C CA . THR A 1 70 ? -143.411 -46.887 -31.356 1.00 16.15 69 THR A CA 1
ATOM 574 C C . THR A 1 70 ? -143.425 -47.524 -29.961 1.00 17.04 69 THR A C 1
ATOM 575 O O . THR A 1 70 ? -142.891 -46.947 -29.018 1.00 17.39 69 THR A O 1
ATOM 579 N N . TRP A 1 71 ? -144.040 -48.694 -29.815 1.00 13.13 70 TRP A N 1
ATOM 580 C CA . TRP A 1 71 ? -144.047 -49.373 -28.525 1.00 12.73 70 TRP A CA 1
ATOM 581 C C . TRP A 1 71 ? -144.574 -50.779 -28.712 1.00 14.57 70 TRP A C 1
ATOM 582 O O . TRP A 1 71 ? -144.950 -51.164 -29.822 1.00 12.22 70 TRP A O 1
ATOM 593 N N . GLU A 1 72 ? -144.599 -51.535 -27.622 1.00 13.66 71 GLU A N 1
ATOM 594 C CA . GLU A 1 72 ? -145.079 -52.911 -27.659 1.00 13.96 71 GLU A CA 1
ATOM 595 C C . GLU A 1 72 ? -145.882 -53.272 -26.407 1.00 10.62 71 GLU A C 1
ATOM 596 O O . GLU A 1 72 ? -145.671 -52.691 -25.344 1.00 12.70 71 GLU A O 1
ATOM 602 N N . THR A 1 73 ? -146.823 -54.207 -26.546 1.00 11.26 72 THR A N 1
ATOM 603 C CA . THR A 1 73 ? -147.606 -54.706 -25.414 1.00 12.37 72 THR A CA 1
ATOM 604 C C . THR A 1 73 ? -147.735 -56.207 -25.684 1.00 13.79 72 THR A C 1
ATOM 605 O O . THR A 1 73 ? -147.725 -56.637 -26.841 1.00 14.39 72 THR A O 1
ATOM 609 N N . GLN A 1 74 ? -147.848 -57.006 -24.634 1.00 14.27 73 GLN A N 1
ATOM 610 C CA . GLN A 1 74 ? -147.905 -58.456 -24.814 1.00 16.72 73 GLN A CA 1
ATOM 611 C C . GLN A 1 74 ? -149.129 -59.024 -25.513 1.00 15.12 73 GLN A C 1
ATOM 612 O O . GLN A 1 74 ? -150.249 -58.543 -25.339 1.00 12.74 73 GLN A O 1
ATOM 618 N N . GLN A 1 75 ? -148.902 -60.062 -26.310 1.00 15.54 74 GLN A N 1
ATOM 619 C CA . GLN A 1 75 ? -149.999 -60.755 -26.963 1.00 16.78 74 GLN A CA 1
ATOM 620 C C . GLN A 1 75 ? -150.599 -61.531 -25.789 1.00 17.38 74 GLN A C 1
ATOM 621 O O . GLN A 1 75 ? -149.912 -61.780 -24.795 1.00 17.18 74 GLN A O 1
ATOM 627 N N . THR A 1 76 ? -151.870 -61.901 -25.886 1.00 16.66 75 THR A N 1
ATOM 628 C CA . THR A 1 76 ? -152.526 -62.639 -24.813 1.00 15.69 75 THR A CA 1
ATOM 629 C C . THR A 1 76 ? -153.281 -63.823 -25.388 1.00 16.94 75 THR A C 1
ATOM 630 O O . THR A 1 76 ? -154.029 -64.491 -24.680 1.00 16.16 75 THR A O 1
ATOM 634 N N . ASP A 1 77 ? -153.046 -64.097 -26.666 1.00 15.21 76 ASP A N 1
ATOM 635 C CA . ASP A 1 77 ? -153.760 -65.155 -27.370 1.00 19.29 76 ASP A CA 1
ATOM 636 C C . ASP A 1 77 ? -153.114 -66.537 -27.423 1.00 16.37 76 ASP A C 1
ATOM 637 O O . ASP A 1 77 ? -153.361 -67.290 -28.363 1.00 16.42 76 ASP A O 1
ATOM 642 N N . TYR A 1 78 ? -152.287 -66.881 -26.443 1.00 16.89 77 TYR A N 1
ATOM 643 C CA . TYR A 1 78 ? -151.683 -68.211 -26.449 1.00 16.17 77 TYR A CA 1
ATOM 644 C C . TYR A 1 78 ? -152.792 -69.234 -26.285 1.00 17.82 77 TYR A C 1
ATOM 645 O O . TYR A 1 78 ? -153.824 -68.947 -25.675 1.00 18.18 77 TYR A O 1
ATOM 654 N N . PRO A 1 79 ? -152.608 -70.442 -26.842 1.00 17.91 78 PRO A N 1
ATOM 655 C CA . PRO A 1 79 ? -153.654 -71.454 -26.676 1.00 17.54 78 PRO A CA 1
ATOM 656 C C . PRO A 1 79 ? -153.805 -71.637 -25.168 1.00 17.09 78 PRO A C 1
ATOM 657 O O . PRO A 1 79 ? -152.818 -71.851 -24.463 1.00 18.34 78 PRO A O 1
ATOM 661 N N . ARG A 1 80 ? -155.029 -71.547 -24.667 1.00 16.83 79 ARG A N 1
ATOM 662 C CA . ARG A 1 80 ? -155.255 -71.679 -23.234 1.00 15.81 79 ARG A CA 1
ATOM 663 C C . ARG A 1 80 ? -154.951 -73.068 -22.671 1.00 18.43 79 ARG A C 1
ATOM 664 O O . ARG A 1 80 ? -155.154 -74.084 -23.340 1.00 17.45 79 ARG A O 1
ATOM 672 N N . THR A 1 81 ? -154.443 -73.092 -21.442 1.00 14.84 80 THR A N 1
ATOM 673 C CA . THR A 1 81 ? -154.126 -74.338 -20.751 1.00 17.98 80 THR A CA 1
ATOM 674 C C . THR A 1 81 ? -155.429 -74.929 -20.217 1.00 18.57 80 THR A C 1
ATOM 675 O O . THR A 1 81 ? -156.481 -74.284 -20.281 1.00 16.57 80 THR A O 1
ATOM 679 N N . ARG A 1 82 ? -155.357 -76.145 -19.680 1.00 18.08 81 ARG A N 1
ATOM 680 C CA . ARG A 1 82 ? -156.535 -76.808 -19.119 1.00 17.13 81 ARG A CA 1
ATOM 681 C C . ARG A 1 82 ? -157.278 -75.855 -18.183 1.00 18.82 81 ARG A C 1
ATOM 682 O O . ARG A 1 82 ? -156.681 -74.950 -17.613 1.00 16.24 81 ARG A O 1
ATOM 690 N N . PRO A 1 83 ? -158.590 -76.066 -17.997 1.00 18.32 82 PRO A N 1
ATOM 691 C CA . PRO A 1 83 ? -159.428 -75.236 -17.125 1.00 20.02 82 PRO A CA 1
ATOM 692 C C . PRO A 1 83 ? -158.928 -75.154 -15.677 1.00 23.07 82 PRO A C 1
ATOM 693 O O . PRO A 1 83 ? -159.153 -74.153 -14.990 1.00 21.18 82 PRO A O 1
ATOM 697 N N . ASP A 1 84 ? -158.255 -76.206 -15.217 1.00 20.22 83 ASP A N 1
ATOM 698 C CA . ASP A 1 84 ? -157.750 -76.249 -13.846 1.00 22.24 83 ASP A CA 1
ATOM 699 C C . ASP A 1 84 ? -156.365 -75.620 -13.694 1.00 18.74 83 ASP A C 1
ATOM 700 O O . ASP A 1 84 ? -155.761 -75.691 -12.624 1.00 18.25 83 ASP A O 1
ATOM 705 N N . LEU A 1 85 ? -155.862 -75.017 -14.764 1.00 19.20 84 LEU A N 1
ATOM 706 C CA . LEU A 1 85 ? -154.552 -74.380 -14.731 1.00 16.21 84 LEU A CA 1
ATOM 707 C C . LEU A 1 85 ? -154.647 -72.934 -15.168 1.00 17.26 84 LEU A C 1
ATOM 708 O O . LEU A 1 85 ? -155.476 -72.583 -16.000 1.00 18.13 84 LEU A O 1
ATOM 713 N N . PRO A 1 86 ? -153.819 -72.064 -14.584 1.00 19.98 85 PRO A N 1
ATOM 714 C CA . PRO A 1 86 ? -153.915 -70.677 -15.041 1.00 16.10 85 PRO A CA 1
ATOM 715 C C . PRO A 1 86 ? -153.319 -70.651 -16.448 1.00 17.36 85 PRO A C 1
ATOM 716 O O . PRO A 1 86 ? -152.548 -71.545 -16.817 1.00 14.62 85 PRO A O 1
ATOM 720 N N . ASN A 1 87 ? -153.698 -69.659 -17.245 1.00 15.23 86 ASN A N 1
ATOM 721 C CA . ASN A 1 87 ? -153.173 -69.549 -18.600 1.00 13.59 86 ASN A CA 1
ATOM 722 C C . ASN A 1 87 ? -151.846 -68.796 -18.555 1.00 13.69 86 ASN A C 1
ATOM 723 O O . ASN A 1 87 ? -151.485 -68.245 -17.514 1.00 16.07 86 ASN A O 1
ATOM 728 N N . HIS A 1 88 ? -151.125 -68.781 -19.673 1.00 12.14 87 HIS A N 1
ATOM 729 C CA . HIS A 1 88 ? -149.819 -68.123 -19.742 1.00 14.17 87 HIS A CA 1
ATOM 730 C C . HIS A 1 88 ? -149.835 -66.609 -19.895 1.00 15.03 87 HIS A C 1
ATOM 731 O O . HIS A 1 88 ? -148.940 -65.928 -19.390 1.00 16.83 87 HIS A O 1
ATOM 738 N N . GLU A 1 89 ? -150.832 -66.085 -20.599 1.00 14.66 88 GLU A N 1
ATOM 739 C CA . GLU A 1 89 ? -150.914 -64.639 -20.833 1.00 13.17 88 GLU A CA 1
ATOM 740 C C . GLU A 1 89 ? -150.858 -63.827 -19.542 1.00 14.92 88 GLU A C 1
ATOM 741 O O . GLU A 1 89 ? -151.394 -64.234 -18.514 1.00 11.96 88 GLU A O 1
ATOM 747 N N . PRO A 1 90 ? -150.252 -62.627 -19.596 1.00 14.42 89 PRO A N 1
ATOM 748 C CA . PRO A 1 90 ? -149.640 -62.013 -20.778 1.00 12.26 89 PRO A CA 1
ATOM 749 C C . PRO A 1 90 ? -148.153 -62.299 -20.961 1.00 13.63 89 PRO A C 1
ATOM 750 O O . PRO A 1 90 ? -147.588 -61.961 -21.997 1.00 17.47 89 PRO A O 1
ATOM 754 N N . ARG A 1 91 ? -147.532 -62.940 -19.974 1.00 14.47 90 ARG A N 1
ATOM 755 C CA . ARG A 1 91 ? -146.092 -63.180 -19.996 1.00 11.89 90 ARG A CA 1
ATOM 756 C C . ARG A 1 91 ? -145.448 -61.794 -20.091 1.00 15.40 90 ARG A C 1
ATOM 757 O O . ARG A 1 91 ? -146.077 -60.802 -19.720 1.00 13.77 90 ARG A O 1
ATOM 765 N N . GLY A 1 92 ? -144.215 -61.720 -20.582 1.00 14.91 91 GLY A N 1
ATOM 766 C CA . GLY A 1 92 ? -143.530 -60.443 -20.687 1.00 15.08 91 GLY A CA 1
ATOM 767 C C . GLY A 1 92 ? -142.665 -60.151 -19.473 1.00 16.02 91 GLY A C 1
ATOM 768 O O . GLY A 1 92 ? -142.652 -60.923 -18.515 1.00 18.51 91 GLY A O 1
ATOM 769 N N . CYS A 1 93 ? -141.935 -59.037 -19.519 1.00 15.29 92 CYS A N 1
ATOM 770 C CA . CYS A 1 93 ? -141.069 -58.612 -18.421 1.00 14.75 92 CYS A CA 1
ATOM 771 C C . CYS A 1 93 ? -140.667 -57.168 -18.725 1.00 14.62 92 CYS A C 1
ATOM 772 O O . CYS A 1 93 ? -140.888 -56.689 -19.836 1.00 14.12 92 CYS A O 1
ATOM 775 N N . PRO A 1 94 ? -140.069 -56.461 -17.748 1.00 17.31 93 PRO A N 1
ATOM 776 C CA . PRO A 1 94 ? -139.660 -55.065 -17.951 1.00 14.13 93 PRO A CA 1
ATOM 777 C C . PRO A 1 94 ? -138.604 -54.854 -19.031 1.00 16.47 93 PRO A C 1
ATOM 778 O O . PRO A 1 94 ? -138.638 -53.856 -19.745 1.00 13.38 93 PRO A O 1
ATOM 782 N N . ARG A 1 95 ? -137.665 -55.788 -19.149 1.00 14.13 94 ARG A N 1
ATOM 783 C CA . ARG A 1 95 ? -136.625 -55.671 -20.161 1.00 15.91 94 ARG A CA 1
ATOM 784 C C . ARG A 1 95 ? -137.272 -55.647 -21.546 1.00 16.51 94 ARG A C 1
ATOM 785 O O . ARG A 1 95 ? -137.065 -54.715 -22.332 1.00 18.17 94 ARG A O 1
ATOM 793 N N . GLY A 1 96 ? -138.069 -56.670 -21.829 1.00 16.90 95 GLY A N 1
ATOM 794 C CA . GLY A 1 96 ? -138.739 -56.771 -23.113 1.00 17.85 95 GLY A CA 1
ATOM 795 C C . GLY A 1 96 ? -139.638 -55.598 -23.457 1.00 15.74 95 GLY A C 1
ATOM 796 O O . GLY A 1 96 ? -139.738 -55.216 -24.624 1.00 14.66 95 GLY A O 1
ATOM 797 N N . ALA A 1 97 ? -140.304 -55.035 -22.452 1.00 14.24 96 ALA A N 1
ATOM 798 C CA . ALA A 1 97 ? -141.189 -53.895 -22.670 1.00 13.90 96 ALA A CA 1
ATOM 799 C C . ALA A 1 97 ? -140.413 -52.669 -23.163 1.00 15.21 96 ALA A C 1
ATOM 800 O O . ALA A 1 97 ? -140.994 -51.738 -23.726 1.00 16.78 96 ALA A O 1
ATOM 802 N N . SER A 1 98 ? -139.099 -52.673 -22.959 1.00 14.47 97 SER A N 1
ATOM 803 C CA . SER A 1 98 ? -138.268 -51.542 -23.364 1.00 15.02 97 SER A CA 1
ATOM 804 C C . SER A 1 98 ? -137.502 -51.737 -24.671 1.00 15.39 97 SER A C 1
ATOM 805 O O . SER A 1 98 ? -136.805 -50.828 -25.117 1.00 12.51 97 SER A O 1
ATOM 808 N N . TYR A 1 99 ? -137.631 -52.902 -25.295 1.00 13.06 98 TYR A N 1
ATOM 809 C CA . TYR A 1 99 ? -136.876 -53.156 -26.514 1.00 14.01 98 TYR A CA 1
ATOM 810 C C . TYR A 1 99 ? -137.064 -52.134 -27.626 1.00 14.31 98 TYR A C 1
ATOM 811 O O . TYR A 1 99 ? -136.105 -51.787 -28.308 1.00 14.63 98 TYR A O 1
ATOM 820 N N . SER A 1 100 ? -138.292 -51.656 -27.812 1.00 14.05 99 SER A N 1
ATOM 821 C CA . SER A 1 100 ? -138.580 -50.682 -28.862 1.00 15.47 99 SER A CA 1
ATOM 822 C C . SER A 1 100 ? -137.640 -49.476 -28.829 1.00 15.10 99 SER A C 1
ATOM 823 O O . SER A 1 100 ? -137.432 -48.812 -29.850 1.00 15.21 99 SER A O 1
ATOM 826 N N . TRP A 1 101 ? -137.069 -49.202 -27.661 1.00 14.16 100 TRP A N 1
ATOM 827 C CA . TRP A 1 101 ? -136.149 -48.074 -27.492 1.00 16.47 100 TRP A CA 1
ATOM 828 C C . TRP A 1 101 ? -134.960 -48.141 -28.456 1.00 15.70 100 TRP A C 1
ATOM 829 O O . TRP A 1 101 ? -134.500 -47.118 -28.965 1.00 13.40 100 TRP A O 1
ATOM 840 N N . TYR A 1 102 ? -134.469 -49.353 -28.704 1.00 14.78 101 TYR A N 1
ATOM 841 C CA . TYR A 1 102 ? -133.305 -49.561 -29.562 1.00 14.77 101 TYR A CA 1
ATOM 842 C C . TYR A 1 102 ? -133.381 -49.171 -31.033 1.00 15.87 101 TYR A C 1
ATOM 843 O O . TYR A 1 102 ? -132.408 -48.667 -31.586 1.00 20.39 101 TYR A O 1
ATOM 852 N N . LEU A 1 103 ? -134.522 -49.402 -31.669 1.00 13.13 102 LEU A N 1
ATOM 853 C CA . LEU A 1 103 ? -134.638 -49.145 -33.098 1.00 12.39 102 LEU A CA 1
ATOM 854 C C . LEU A 1 103 ? -134.047 -47.860 -33.659 1.00 12.86 102 LEU A C 1
ATOM 855 O O . LEU A 1 103 ? -133.334 -47.909 -34.659 1.00 13.19 102 LEU A O 1
ATOM 860 N N . TYR A 1 104 ? -134.315 -46.724 -33.023 1.00 13.20 103 TYR A N 1
ATOM 861 C CA . TYR A 1 104 ? -133.794 -45.447 -33.520 1.00 13.57 103 TYR A CA 1
ATOM 862 C C . TYR A 1 104 ? -132.968 -44.706 -32.474 1.00 16.38 103 TYR A C 1
ATOM 863 O O . TYR A 1 104 ? -132.690 -43.513 -32.628 1.00 15.00 103 TYR A O 1
ATOM 872 N N . SER A 1 105 ? -132.567 -45.418 -31.423 1.00 13.90 104 SER A N 1
ATOM 873 C CA . SER A 1 105 ? -131.795 -44.838 -30.325 1.00 14.55 104 SER A CA 1
ATOM 874 C C . SER A 1 105 ? -130.404 -44.367 -30.746 1.00 15.93 104 SER A C 1
ATOM 875 O O . SER A 1 105 ? -129.925 -44.685 -31.835 1.00 13.32 104 SER A O 1
ATOM 878 N N . ALA A 1 106 ? -129.755 -43.628 -29.853 1.00 15.79 105 ALA A N 1
ATOM 879 C CA . ALA A 1 106 ? -128.423 -43.088 -30.106 1.00 16.63 105 ALA A CA 1
ATOM 880 C C . ALA A 1 106 ? -127.333 -44.150 -30.124 1.00 15.79 105 ALA A C 1
ATOM 881 O O . ALA A 1 106 ? -126.186 -43.852 -30.456 1.00 18.36 105 ALA A O 1
ATOM 883 N N . ASN A 1 107 ? -127.664 -45.387 -29.761 1.00 14.48 106 ASN A N 1
ATOM 884 C CA . ASN A 1 107 ? -126.639 -46.422 -29.795 1.00 15.32 106 ASN A CA 1
ATOM 885 C C . ASN A 1 107 ? -126.891 -47.465 -30.887 1.00 16.76 106 ASN A C 1
ATOM 886 O O . ASN A 1 107 ? -126.229 -48.500 -30.937 1.00 15.25 106 ASN A O 1
ATOM 891 N N . ARG A 1 108 ? -127.837 -47.175 -31.775 1.00 17.38 107 ARG A N 1
ATOM 892 C CA . ARG A 1 108 ? -128.168 -48.079 -32.875 1.00 17.26 107 ARG A CA 1
ATOM 893 C C . ARG A 1 108 ? -127.030 -48.119 -33.897 1.00 18.82 107 ARG A C 1
ATOM 894 O O . ARG A 1 108 ? -126.473 -47.082 -34.259 1.00 14.67 107 ARG A O 1
ATOM 902 N N . LEU A 1 109 ? -126.669 -49.322 -34.335 1.00 15.08 108 LEU A N 1
ATOM 903 C CA . LEU A 1 109 ? -125.640 -49.499 -35.356 1.00 16.22 108 LEU A CA 1
ATOM 904 C C . LEU A 1 109 ? -126.359 -49.393 -36.699 1.00 17.34 108 LEU A C 1
ATOM 905 O O . LEU A 1 109 ? -127.215 -50.222 -37.023 1.00 17.98 108 LEU A O 1
ATOM 910 N N . LYS A 1 110 ? -126.002 -48.378 -37.478 1.00 16.69 109 LYS A N 1
ATOM 911 C CA . LYS A 1 110 ? -126.644 -48.128 -38.760 1.00 17.95 109 LYS A CA 1
ATOM 912 C C . LYS A 1 110 ? -125.892 -48.582 -40.005 1.00 19.05 109 LYS A C 1
ATOM 913 O O . LYS A 1 110 ? -126.510 -48.986 -40.992 1.00 17.64 109 LYS A O 1
ATOM 919 N N . TYR A 1 111 ? -124.564 -48.518 -39.961 1.00 18.87 110 TYR A N 1
ATOM 920 C CA . TYR A 1 111 ? -123.744 -48.875 -41.115 1.00 17.32 110 TYR A CA 1
ATOM 921 C C . TYR A 1 111 ? -122.598 -49.805 -40.770 1.00 15.76 110 TYR A C 1
ATOM 922 O O . TYR A 1 111 ? -122.179 -49.890 -39.620 1.00 15.07 110 TYR A O 1
ATOM 931 N N . PRO A 1 112 ? -122.073 -50.522 -41.771 1.00 18.88 111 PRO A N 1
ATOM 932 C CA . PRO A 1 112 ? -120.950 -51.405 -41.448 1.00 17.56 111 PRO A CA 1
ATOM 933 C C . PRO A 1 112 ? -119.786 -50.491 -41.074 1.00 19.91 111 PRO A C 1
ATOM 934 O O . PRO A 1 112 ? -119.569 -49.449 -41.709 1.00 18.65 111 PRO A O 1
ATOM 938 N N . MET A 1 113 ? -119.056 -50.857 -40.028 1.00 17.59 112 MET A N 1
ATOM 939 C CA . MET A 1 113 ? -117.943 -50.037 -39.569 1.00 20.20 112 MET A CA 1
ATOM 940 C C . MET A 1 113 ? -116.642 -50.823 -39.581 1.00 18.50 112 MET A C 1
ATOM 941 O O . MET A 1 113 ? -116.644 -52.044 -39.436 1.00 15.82 112 MET A O 1
ATOM 946 N N . MET A 1 114 ? -115.534 -50.111 -39.740 1.00 18.76 113 MET A N 1
ATOM 947 C CA . MET A 1 114 ? -114.216 -50.732 -39.741 1.00 18.35 113 MET A CA 1
ATOM 948 C C . MET A 1 114 ? -113.236 -49.832 -39.001 1.00 18.49 113 MET A C 1
ATOM 949 O O . MET A 1 114 ? -113.332 -48.605 -39.084 1.00 17.67 113 MET A O 1
ATOM 954 N N . ARG A 1 115 ? -112.305 -50.441 -38.269 1.00 18.78 114 ARG A N 1
ATOM 955 C CA . ARG A 1 115 ? -111.289 -49.687 -37.539 1.00 18.37 114 ARG A CA 1
ATOM 956 C C . ARG A 1 115 ? -110.521 -48.887 -38.598 1.00 19.67 114 ARG A C 1
ATOM 957 O O . ARG A 1 115 ? -110.116 -49.434 -39.620 1.00 19.27 114 ARG A O 1
ATOM 965 N N . LYS A 1 116 ? -110.335 -47.594 -38.359 1.00 20.39 115 LYS A N 1
ATOM 966 C CA . LYS A 1 116 ? -109.654 -46.729 -39.316 1.00 22.79 115 LYS A CA 1
ATOM 967 C C . LYS A 1 116 ? -108.295 -47.257 -39.778 1.00 25.98 115 LYS A C 1
ATOM 968 O O . LYS A 1 116 ? -108.017 -47.308 -40.978 1.00 23.77 115 LYS A O 1
ATOM 974 N N . ARG A 1 117 ? -107.453 -47.652 -38.830 1.00 27.20 116 ARG A N 1
ATOM 975 C CA . ARG A 1 117 ? -106.131 -48.159 -39.173 1.00 27.20 116 ARG A CA 1
ATOM 976 C C . ARG A 1 117 ? -106.214 -49.364 -40.103 1.00 26.65 116 ARG A C 1
ATOM 977 O O . ARG A 1 117 ? -105.415 -49.488 -41.028 1.00 26.68 116 ARG A O 1
ATOM 985 N N . LEU A 1 118 ? -107.177 -50.249 -39.861 1.00 24.74 117 LEU A N 1
ATOM 986 C CA . LEU A 1 118 ? -107.346 -51.428 -40.708 1.00 24.87 117 LEU A CA 1
ATOM 987 C C . LEU A 1 118 ? -107.846 -51.037 -42.099 1.00 26.07 117 LEU A C 1
ATOM 988 O O . LEU A 1 118 ? -107.457 -51.643 -43.097 1.00 25.54 117 LEU A O 1
ATOM 993 N N . MET A 1 119 ? -108.710 -50.027 -42.164 1.00 23.15 118 MET A N 1
ATOM 994 C CA . MET A 1 119 ? -109.242 -49.572 -43.443 1.00 23.03 118 MET A CA 1
ATOM 995 C C . MET A 1 119 ? -108.127 -48.949 -44.277 1.00 25.34 118 MET A C 1
ATOM 996 O O . MET A 1 119 ? -108.007 -49.220 -45.470 1.00 24.88 118 MET A O 1
ATOM 1001 N N . LYS A 1 120 ? -107.321 -48.107 -43.638 1.00 26.80 119 LYS A N 1
ATOM 1002 C CA . LYS A 1 120 ? -106.211 -47.446 -44.309 1.00 29.24 119 LYS A CA 1
ATOM 1003 C C . LYS A 1 120 ? -105.296 -48.476 -44.965 1.00 29.51 119 LYS A C 1
ATOM 1004 O O . LYS A 1 120 ? -104.950 -48.352 -46.142 1.00 28.53 119 LYS A O 1
ATOM 1010 N N . MET A 1 121 ? -104.914 -49.497 -44.205 1.00 27.74 120 MET A N 1
ATOM 1011 C CA . MET A 1 121 ? -104.026 -50.530 -44.724 1.00 29.78 120 MET A CA 1
ATOM 1012 C C . MET A 1 121 ? -104.695 -51.445 -45.738 1.00 28.21 120 MET A C 1
ATOM 1013 O O . MET A 1 121 ? -104.054 -51.896 -46.692 1.00 26.72 120 MET A O 1
ATOM 1018 N N . TRP A 1 122 ? -105.977 -51.728 -45.527 1.00 25.60 121 TRP A N 1
ATOM 1019 C CA . TRP A 1 122 ? -106.727 -52.586 -46.439 1.00 24.74 121 TRP A CA 1
ATOM 1020 C C . TRP A 1 122 ? -106.750 -51.968 -47.832 1.00 25.27 121 TRP A C 1
ATOM 1021 O O . TRP A 1 122 ? -106.469 -52.643 -48.824 1.00 25.07 121 TRP A O 1
ATOM 1032 N N . ARG A 1 123 ? -107.075 -50.679 -47.896 1.00 25.67 122 ARG A N 1
ATOM 1033 C CA . ARG A 1 123 ? -107.145 -49.962 -49.163 1.00 27.75 122 ARG A CA 1
ATOM 1034 C C . ARG A 1 123 ? -105.780 -49.725 -49.802 1.00 29.75 122 ARG A C 1
ATOM 1035 O O . ARG A 1 123 ? -105.664 -49.689 -51.028 1.00 29.82 122 ARG A O 1
ATOM 1043 N N . GLU A 1 124 ? -104.748 -49.550 -48.984 1.00 29.09 123 GLU A N 1
ATOM 1044 C CA . GLU A 1 124 ? -103.413 -49.345 -49.531 1.00 31.29 123 GLU A CA 1
ATOM 1045 C C . GLU A 1 124 ? -102.921 -50.683 -50.067 1.00 29.73 123 GLU A C 1
ATOM 1046 O O . GLU A 1 124 ? -102.198 -50.734 -51.060 1.00 31.93 123 GLU A O 1
ATOM 1052 N N . ALA A 1 125 ? -103.334 -51.764 -49.411 1.00 30.81 124 ALA A N 1
ATOM 1053 C CA . ALA A 1 125 ? -102.946 -53.112 -49.817 1.00 30.85 124 ALA A CA 1
ATOM 1054 C C . ALA A 1 125 ? -103.638 -53.514 -51.114 1.00 33.52 124 ALA A C 1
ATOM 1055 O O . ALA A 1 125 ? -103.022 -54.121 -51.993 1.00 33.15 124 ALA A O 1
ATOM 1057 N N . LYS A 1 126 ? -104.923 -53.186 -51.230 1.00 32.36 125 LYS A N 1
ATOM 1058 C CA . LYS A 1 126 ? -105.680 -53.514 -52.436 1.00 31.92 125 LYS A CA 1
ATOM 1059 C C . LYS A 1 126 ? -105.098 -52.779 -53.639 1.00 31.00 125 LYS A C 1
ATOM 1060 O O . LYS A 1 126 ? -105.225 -53.236 -54.774 1.00 30.67 125 LYS A O 1
ATOM 1066 N N . ALA A 1 127 ? -104.457 -51.642 -53.384 1.00 29.34 126 ALA A N 1
ATOM 1067 C CA . ALA A 1 127 ? -103.857 -50.849 -54.450 1.00 30.48 126 ALA A CA 1
ATOM 1068 C C . ALA A 1 127 ? -102.583 -51.502 -54.978 1.00 31.82 126 ALA A C 1
ATOM 1069 O O . ALA A 1 127 ? -102.079 -51.123 -56.035 1.00 31.55 126 ALA A O 1
ATOM 1071 N N . LEU A 1 128 ? -102.064 -52.479 -54.241 1.00 30.87 127 LEU A N 1
ATOM 1072 C CA . LEU A 1 128 ? -100.846 -53.173 -54.641 1.00 29.56 127 LEU A CA 1
ATOM 1073 C C . LEU A 1 128 ? -101.112 -54.648 -54.900 1.00 29.07 127 LEU A C 1
ATOM 1074 O O . LEU A 1 128 ? -100.257 -55.356 -55.430 1.00 28.10 127 LEU A O 1
ATOM 1079 N N . HIS A 1 129 ? -102.302 -55.104 -54.527 1.00 26.13 128 HIS A N 1
ATOM 1080 C CA . HIS A 1 129 ? -102.677 -56.500 -54.701 1.00 25.99 128 HIS A CA 1
ATOM 1081 C C . HIS A 1 129 ? -104.106 -56.626 -55.210 1.00 27.89 128 HIS A C 1
ATOM 1082 O O . HIS A 1 129 ? -105.057 -56.561 -54.428 1.00 27.20 128 HIS A O 1
ATOM 1089 N N . SER A 1 130 ? -104.249 -56.823 -56.518 1.00 26.74 129 SER A N 1
ATOM 1090 C CA . SER A 1 130 ? -105.563 -56.951 -57.137 1.00 27.08 129 SER A CA 1
ATOM 1091 C C . SER A 1 130 ? -106.390 -58.084 -56.528 1.00 27.02 129 SER A C 1
ATOM 1092 O O . SER A 1 130 ? -107.617 -58.002 -56.478 1.00 26.40 129 SER A O 1
ATOM 1095 N N . ASP A 1 131 ? -105.732 -59.147 -56.072 1.00 25.54 130 ASP A N 1
ATOM 1096 C CA . ASP A 1 131 ? -106.460 -60.250 -55.448 1.00 25.26 130 ASP A CA 1
ATOM 1097 C C . ASP A 1 131 ? -106.535 -59.950 -53.948 1.00 26.46 130 ASP A C 1
ATOM 1098 O O . ASP A 1 131 ? -105.508 -59.844 -53.278 1.00 24.65 130 ASP A O 1
ATOM 1103 N N . PRO A 1 132 ? -107.757 -59.797 -53.404 1.00 25.45 131 PRO A N 1
ATOM 1104 C CA . PRO A 1 132 ? -107.957 -59.497 -51.979 1.00 24.88 131 PRO A CA 1
ATOM 1105 C C . PRO A 1 132 ? -107.327 -60.480 -50.983 1.00 22.58 131 PRO A C 1
ATOM 1106 O O . PRO A 1 132 ? -106.947 -60.093 -49.878 1.00 23.20 131 PRO A O 1
ATOM 1110 N N . VAL A 1 133 ? -107.221 -61.745 -51.365 1.00 23.42 132 VAL A N 1
ATOM 1111 C CA . VAL A 1 133 ? -106.621 -62.740 -50.485 1.00 22.32 132 VAL A CA 1
ATOM 1112 C C . VAL A 1 133 ? -105.155 -62.374 -50.296 1.00 24.30 132 VAL A C 1
ATOM 1113 O O . VAL A 1 133 ? -104.615 -62.442 -49.189 1.00 25.14 132 VAL A O 1
ATOM 1117 N N . GLU A 1 134 ? -104.524 -61.970 -51.393 1.00 24.28 133 GLU A N 1
ATOM 1118 C CA . GLU A 1 134 ? -103.129 -61.575 -51.382 1.00 23.68 133 GLU A CA 1
ATOM 1119 C C . GLU A 1 134 ? -102.970 -60.206 -50.726 1.00 22.66 133 GLU A C 1
ATOM 1120 O O . GLU A 1 134 ? -101.919 -59.888 -50.176 1.00 20.10 133 GLU A O 1
ATOM 1126 N N . ALA A 1 135 ? -104.021 -59.393 -50.770 1.00 22.91 134 ALA A N 1
ATOM 1127 C CA . ALA A 1 135 ? -103.968 -58.088 -50.120 1.00 20.08 134 ALA A CA 1
ATOM 1128 C C . ALA A 1 135 ? -103.952 -58.339 -48.605 1.00 20.56 134 ALA A C 1
ATOM 1129 O O . ALA A 1 135 ? -103.168 -57.734 -47.870 1.00 22.97 134 ALA A O 1
ATOM 1131 N N . TRP A 1 136 ? -104.813 -59.245 -48.146 1.00 21.92 135 TRP A N 1
ATOM 1132 C CA . TRP A 1 136 ? -104.887 -59.569 -46.722 1.00 24.40 135 TRP A CA 1
ATOM 1133 C C . TRP A 1 136 ? -103.549 -60.126 -46.240 1.00 24.87 135 TRP A C 1
ATOM 1134 O O . TRP A 1 136 ? -103.086 -59.800 -45.146 1.00 25.44 135 TRP A O 1
ATOM 1145 N N . ALA A 1 137 ? -102.930 -60.962 -47.065 1.00 24.02 136 ALA A N 1
ATOM 1146 C CA . ALA A 1 137 ? -101.647 -61.550 -46.715 1.00 25.54 136 ALA A CA 1
ATOM 1147 C C . ALA A 1 137 ? -100.600 -60.474 -46.456 1.00 26.44 136 ALA A C 1
ATOM 1148 O O . ALA A 1 137 ? -99.921 -60.497 -45.429 1.00 30.26 136 ALA A O 1
ATOM 1150 N N . SER A 1 138 ? -100.477 -59.522 -47.376 1.00 27.06 137 SER A N 1
ATOM 1151 C CA . SER A 1 138 ? -99.488 -58.458 -47.235 1.00 27.88 137 SER A CA 1
ATOM 1152 C C . SER A 1 138 ? -99.620 -57.706 -45.912 1.00 29.58 137 SER A C 1
ATOM 1153 O O . SER A 1 138 ? -98.637 -57.188 -45.381 1.00 27.76 137 SER A O 1
ATOM 1156 N N . ILE A 1 139 ? -100.835 -57.645 -45.379 1.00 28.59 138 ILE A N 1
ATOM 1157 C CA . ILE A 1 139 ? -101.064 -56.949 -44.118 1.00 27.10 138 ILE A CA 1
ATOM 1158 C C . ILE A 1 139 ? -100.774 -57.835 -42.916 1.00 26.85 138 ILE A C 1
ATOM 1159 O O . ILE A 1 139 ? -99.982 -57.481 -42.044 1.00 26.92 138 ILE A O 1
ATOM 1164 N N . ILE A 1 140 ? -101.419 -58.996 -42.889 1.00 26.28 139 ILE A N 1
ATOM 1165 C CA . ILE A 1 140 ? -101.291 -59.927 -41.782 1.00 30.17 139 ILE A CA 1
ATOM 1166 C C . ILE A 1 140 ? -99.923 -60.595 -41.608 1.00 32.35 139 ILE A C 1
ATOM 1167 O O . ILE A 1 140 ? -99.612 -61.095 -40.528 1.00 30.73 139 ILE A O 1
ATOM 1172 N N . GLU A 1 141 ? -99.108 -60.601 -42.659 1.00 32.57 140 GLU A N 1
ATOM 1173 C CA . GLU A 1 141 ? -97.788 -61.217 -42.586 1.00 31.21 140 GLU A CA 1
ATOM 1174 C C . GLU A 1 141 ? -96.718 -60.202 -42.205 1.00 31.99 140 GLU A C 1
ATOM 1175 O O . GLU A 1 141 ? -95.538 -60.535 -42.091 1.00 31.55 140 GLU A O 1
ATOM 1181 N N . ASP A 1 142 ? -97.145 -58.960 -42.009 1.00 30.84 141 ASP A N 1
ATOM 1182 C CA . ASP A 1 142 ? -96.253 -57.878 -41.618 1.00 31.67 141 ASP A CA 1
ATOM 1183 C C . ASP A 1 142 ? -96.524 -57.599 -40.140 1.00 33.71 141 ASP A C 1
ATOM 1184 O O . ASP A 1 142 ? -97.551 -57.013 -39.790 1.00 32.22 141 ASP A O 1
ATOM 1189 N N . ALA A 1 143 ? -95.604 -58.029 -39.280 1.00 32.45 142 ALA A N 1
ATOM 1190 C CA . ALA A 1 143 ? -95.742 -57.847 -37.836 1.00 32.34 142 ALA A CA 1
ATOM 1191 C C . ALA A 1 143 ? -96.150 -56.435 -37.421 1.00 31.23 142 ALA A C 1
ATOM 1192 O O . ALA A 1 143 ? -97.002 -56.263 -36.550 1.00 33.12 142 ALA A O 1
ATOM 1194 N N . ASP A 1 144 ? -95.547 -55.428 -38.042 1.00 30.67 143 ASP A N 1
ATOM 1195 C CA . ASP A 1 144 ? -95.852 -54.039 -37.713 1.00 32.29 143 ASP A CA 1
ATOM 1196 C C . ASP A 1 144 ? -97.257 -53.608 -38.134 1.00 32.50 143 ASP A C 1
ATOM 1197 O O . ASP A 1 144 ? -97.916 -52.846 -37.425 1.00 32.13 143 ASP A O 1
ATOM 1202 N N . LYS A 1 145 ? -97.713 -54.090 -39.286 1.00 31.14 144 LYS A N 1
ATOM 1203 C CA . LYS A 1 145 ? -99.043 -53.739 -39.777 1.00 30.89 144 LYS A CA 1
ATOM 1204 C C . LYS A 1 145 ? -100.113 -54.435 -38.942 1.00 29.48 144 LYS A C 1
ATOM 1205 O O . LYS A 1 145 ? -101.064 -53.804 -38.480 1.00 26.64 144 LYS A O 1
ATOM 1211 N N . ALA A 1 146 ? -99.948 -55.738 -38.749 1.00 26.89 145 ALA A N 1
ATOM 1212 C CA . ALA A 1 146 ? -100.898 -56.515 -37.966 1.00 29.64 145 ALA A CA 1
ATOM 1213 C C . ALA A 1 146 ? -101.071 -55.887 -36.582 1.00 31.21 145 ALA A C 1
ATOM 1214 O O . ALA A 1 146 ? -102.188 -55.739 -36.086 1.00 31.55 145 ALA A O 1
ATOM 1216 N N . LYS A 1 147 ? -99.954 -55.499 -35.978 1.00 30.50 146 LYS A N 1
ATOM 1217 C CA . LYS A 1 147 ? -99.949 -54.900 -34.653 1.00 30.08 146 LYS A CA 1
ATOM 1218 C C . LYS A 1 147 ? -100.602 -53.519 -34.607 1.00 30.09 146 LYS A C 1
ATOM 1219 O O . LYS A 1 147 ? -101.193 -53.138 -33.590 1.00 27.56 146 LYS A O 1
ATOM 1225 N N . SER A 1 148 ? -100.499 -52.771 -35.701 1.00 26.64 147 SER A N 1
ATOM 1226 C CA . SER A 1 148 ? -101.071 -51.433 -35.740 1.00 26.60 147 SER A CA 1
ATOM 1227 C C . SER A 1 148 ? -102.586 -51.415 -35.575 1.00 24.70 147 SER A C 1
ATOM 1228 O O . SER A 1 148 ? -103.115 -50.505 -34.941 1.00 26.31 147 SER A O 1
ATOM 1231 N N . PHE A 1 149 ? -103.295 -52.392 -36.139 1.00 23.28 148 PHE A N 1
ATOM 1232 C CA . PHE A 1 149 ? -104.746 -52.381 -35.971 1.00 21.91 148 PHE A CA 1
ATOM 1233 C C . PHE A 1 149 ? -105.220 -53.218 -34.788 1.00 23.34 148 PHE A C 1
ATOM 1234 O O . PHE A 1 149 ? -106.308 -52.989 -34.258 1.00 21.66 148 PHE A O 1
ATOM 1242 N N . LYS A 1 150 ? -104.407 -54.174 -34.350 1.00 21.75 149 LYS A N 1
ATOM 1243 C CA . LYS A 1 150 ? -104.797 -54.988 -33.206 1.00 23.79 149 LYS A CA 1
ATOM 1244 C C . LYS A 1 150 ? -104.696 -54.179 -31.916 1.00 24.93 149 LYS A C 1
ATOM 1245 O O . LYS A 1 150 ? -105.515 -54.341 -31.013 1.00 25.04 149 LYS A O 1
ATOM 1251 N N . GLN A 1 151 ? -103.701 -53.300 -31.832 1.00 22.81 150 GLN A N 1
ATOM 1252 C CA . GLN A 1 151 ? -103.537 -52.482 -30.638 1.00 26.44 150 GLN A CA 1
ATOM 1253 C C . GLN A 1 151 ? -104.516 -51.310 -30.642 1.00 27.30 150 GLN A C 1
ATOM 1254 O O . GLN A 1 151 ? -104.640 -50.592 -29.652 1.00 27.82 150 GLN A O 1
ATOM 1260 N N . ALA A 1 152 ? -105.216 -51.128 -31.758 1.00 26.18 151 ALA A N 1
ATOM 1261 C CA . ALA A 1 152 ? -106.200 -50.055 -31.878 1.00 24.16 151 ALA A CA 1
ATOM 1262 C C . ALA A 1 152 ? -107.567 -50.558 -31.407 1.00 21.43 151 ALA A C 1
ATOM 1263 O O . ALA A 1 152 ? -108.525 -49.792 -31.311 1.00 18.20 151 ALA A O 1
ATOM 1265 N N . ARG A 1 153 ? -107.651 -51.853 -31.121 1.00 19.07 152 ARG A N 1
ATOM 1266 C CA . ARG A 1 153 ? -108.897 -52.452 -30.660 1.00 17.80 152 ARG A CA 1
ATOM 1267 C C . ARG A 1 153 ? -109.329 -51.853 -29.327 1.00 19.19 152 ARG A C 1
ATOM 1268 O O . ARG A 1 153 ? -108.563 -51.847 -28.362 1.00 17.35 152 ARG A O 1
ATOM 1276 N N . GLY A 1 154 ? -110.558 -51.345 -29.289 1.00 19.14 153 GLY A N 1
ATOM 1277 C CA . GLY A 1 154 ? -111.083 -50.743 -28.078 1.00 18.75 153 GLY A CA 1
ATOM 1278 C C . GLY A 1 154 ? -110.543 -49.347 -27.828 1.00 19.56 153 GLY A C 1
ATOM 1279 O O . GLY A 1 154 ? -110.670 -48.821 -26.722 1.00 18.55 153 GLY A O 1
ATOM 1280 N N . ARG A 1 155 ? -109.942 -48.738 -28.847 1.00 17.93 154 ARG A N 1
ATOM 1281 C CA . ARG A 1 155 ? -109.385 -47.397 -28.693 1.00 19.14 154 ARG A CA 1
ATOM 1282 C C . ARG A 1 155 ? -109.881 -46.380 -29.721 1.00 19.82 154 ARG A C 1
ATOM 1283 O O . ARG A 1 155 ? -109.121 -45.524 -30.180 1.00 18.38 154 ARG A O 1
ATOM 1291 N N . GLY A 1 156 ? -111.161 -46.482 -30.072 1.00 17.96 155 GLY A N 1
ATOM 1292 C CA . GLY A 1 156 ? -111.763 -45.557 -31.018 1.00 18.09 155 GLY A CA 1
ATOM 1293 C C . GLY A 1 156 ? -111.338 -45.735 -32.462 1.00 19.10 155 GLY A C 1
ATOM 1294 O O . GLY A 1 156 ? -110.747 -46.750 -32.827 1.00 18.48 155 GLY A O 1
ATOM 1295 N N . GLY A 1 157 ? -111.661 -44.747 -33.290 1.00 17.68 156 GLY A N 1
ATOM 1296 C CA . GLY A 1 157 ? -111.286 -44.802 -34.693 1.00 19.15 156 GLY A CA 1
ATOM 1297 C C . GLY A 1 157 ? -112.179 -45.576 -35.650 1.00 21.04 156 GLY A C 1
ATOM 1298 O O . GLY A 1 157 ? -111.745 -45.916 -36.750 1.00 24.23 156 GLY A O 1
ATOM 1299 N N . PHE A 1 158 ? -113.414 -45.876 -35.263 1.00 19.18 157 PHE A N 1
ATOM 1300 C CA . PHE A 1 158 ? -114.295 -46.590 -36.183 1.00 18.58 157 PHE A CA 1
ATOM 1301 C C . PHE A 1 158 ? -114.735 -45.632 -37.282 1.00 19.88 157 PHE A C 1
ATOM 1302 O O . PHE A 1 158 ? -115.049 -44.475 -37.016 1.00 21.60 157 PHE A O 1
ATOM 1310 N N . VAL A 1 159 ? -114.739 -46.109 -38.520 1.00 17.54 158 VAL A N 1
ATOM 1311 C CA . VAL A 1 159 ? -115.162 -45.285 -39.642 1.00 19.78 158 VAL A CA 1
ATOM 1312 C C . VAL A 1 159 ? -116.190 -46.049 -40.459 1.00 18.21 158 VAL A C 1
ATOM 1313 O O . VAL A 1 159 ? -116.163 -47.281 -40.517 1.00 17.39 158 VAL A O 1
ATOM 1317 N N . ARG A 1 160 ? -117.097 -45.317 -41.092 1.00 16.18 159 ARG A N 1
ATOM 1318 C CA . ARG A 1 160 ? -118.131 -45.944 -41.902 1.00 18.41 159 ARG A CA 1
ATOM 1319 C C . ARG A 1 160 ? -117.542 -46.611 -43.140 1.00 18.96 159 ARG A C 1
ATOM 1320 O O . ARG A 1 160 ? -116.756 -46.011 -43.875 1.00 17.40 159 ARG A O 1
ATOM 1328 N N . SER A 1 161 ? -117.936 -47.857 -43.362 1.00 17.87 160 SER A N 1
ATOM 1329 C CA . SER A 1 161 ? -117.475 -48.630 -44.504 1.00 19.61 160 SER A CA 1
ATOM 1330 C C . SER A 1 161 ? -118.717 -48.938 -45.340 1.00 20.14 160 SER A C 1
ATOM 1331 O O . SER A 1 161 ? -119.677 -48.169 -45.330 1.00 21.98 160 SER A O 1
ATOM 1334 N N . SER A 1 162 ? -118.703 -50.050 -46.064 1.00 20.01 161 SER A N 1
ATOM 1335 C CA . SER A 1 162 ? -119.844 -50.443 -46.886 1.00 18.01 161 SER A CA 1
ATOM 1336 C C . SER A 1 162 ? -119.906 -51.958 -46.855 1.00 18.93 161 SER A C 1
ATOM 1337 O O . SER A 1 162 ? -118.905 -52.606 -46.560 1.00 16.68 161 SER A O 1
ATOM 1340 N N . TRP A 1 163 ? -121.072 -52.523 -47.153 1.00 17.64 162 TRP A N 1
ATOM 1341 C CA . TRP A 1 163 ? -121.218 -53.973 -47.147 1.00 18.06 162 TRP A CA 1
ATOM 1342 C C . TRP A 1 163 ? -120.256 -54.619 -48.135 1.00 22.73 162 TRP A C 1
ATOM 1343 O O . TRP A 1 163 ? -119.704 -55.692 -47.875 1.00 21.03 162 TRP A O 1
ATOM 1354 N N . GLN A 1 164 ? -120.066 -53.967 -49.276 1.00 21.57 163 GLN A N 1
ATOM 1355 C CA . GLN A 1 164 ? -119.166 -54.489 -50.293 1.00 24.34 163 GLN A CA 1
ATOM 1356 C C . GLN A 1 164 ? -117.728 -54.585 -49.779 1.00 22.93 163 GLN A C 1
ATOM 1357 O O . GLN A 1 164 ? -117.060 -55.603 -49.968 1.00 19.29 163 GLN A O 1
ATOM 1363 N N . GLU A 1 165 ? -117.258 -53.530 -49.122 1.00 20.47 164 GLU A N 1
ATOM 1364 C CA . GLU A 1 165 ? -115.899 -53.517 -48.598 1.00 22.05 164 GLU A CA 1
ATOM 1365 C C . GLU A 1 165 ? -115.680 -54.524 -47.477 1.00 21.91 164 GLU A C 1
ATOM 1366 O O . GLU A 1 165 ? -114.715 -55.288 -47.516 1.00 18.71 164 GLU A O 1
ATOM 1372 N N . VAL A 1 166 ? -116.563 -54.535 -46.479 1.00 18.03 165 VAL A N 1
ATOM 1373 C CA . VAL A 1 166 ? -116.390 -55.468 -45.372 1.00 17.55 165 VAL A CA 1
ATOM 1374 C C . VAL A 1 166 ? -116.565 -56.916 -45.800 1.00 18.94 165 VAL A C 1
ATOM 1375 O O . VAL A 1 166 ? -115.856 -57.794 -45.305 1.00 18.67 165 VAL A O 1
ATOM 1379 N N . ASN A 1 167 ? -117.496 -57.179 -46.714 1.00 16.41 166 ASN A N 1
ATOM 1380 C CA . ASN A 1 167 ? -117.702 -58.551 -47.164 1.00 18.55 166 ASN A CA 1
ATOM 1381 C C . ASN A 1 167 ? -116.474 -59.080 -47.900 1.00 18.82 166 ASN A C 1
ATOM 1382 O O . ASN A 1 167 ? -116.136 -60.259 -47.781 1.00 19.48 166 ASN A O 1
ATOM 1387 N N . GLU A 1 168 ? -115.808 -58.224 -48.667 1.00 19.28 167 GLU A N 1
ATOM 1388 C CA . GLU A 1 168 ? -114.627 -58.679 -49.389 1.00 21.17 167 GLU A CA 1
ATOM 1389 C C . GLU A 1 168 ? -113.489 -58.972 -48.424 1.00 21.18 167 GLU A C 1
ATOM 1390 O O . GLU A 1 168 ? -112.846 -60.015 -48.523 1.00 19.50 167 GLU A O 1
ATOM 1396 N N . LEU A 1 169 ? -113.243 -58.053 -47.492 1.00 20.29 168 LEU A N 1
ATOM 1397 C CA . LEU A 1 169 ? -112.166 -58.240 -46.521 1.00 20.90 168 LEU A CA 1
ATOM 1398 C C . LEU A 1 169 ? -112.406 -59.503 -45.710 1.00 20.42 168 LEU A C 1
ATOM 1399 O O . LEU A 1 169 ? -111.500 -60.318 -45.532 1.00 19.29 168 LEU A O 1
ATOM 1404 N N . ILE A 1 170 ? -113.632 -59.666 -45.222 1.00 18.26 169 ILE A N 1
ATOM 1405 C CA . ILE A 1 170 ? -113.988 -60.832 -44.424 1.00 20.68 169 ILE A CA 1
ATOM 1406 C C . ILE A 1 170 ? -113.776 -62.123 -45.208 1.00 21.69 169 ILE A C 1
ATOM 1407 O O . ILE A 1 170 ? -113.188 -63.082 -44.704 1.00 21.35 169 ILE A O 1
ATOM 1412 N N . ALA A 1 171 ? -114.258 -62.141 -46.445 1.00 20.74 170 ALA A N 1
ATOM 1413 C CA . ALA A 1 171 ? -114.124 -63.317 -47.298 1.00 21.53 170 ALA A CA 1
ATOM 1414 C C . ALA A 1 171 ? -112.653 -63.598 -47.587 1.00 20.14 170 ALA A C 1
ATOM 1415 O O . ALA A 1 171 ? -112.211 -64.747 -47.562 1.00 21.91 170 ALA A O 1
ATOM 1417 N N . ALA A 1 172 ? -111.896 -62.538 -47.853 1.00 20.22 171 ALA A N 1
ATOM 1418 C CA . ALA A 1 172 ? -110.476 -62.670 -48.157 1.00 22.56 171 ALA A CA 1
ATOM 1419 C C . ALA A 1 172 ? -109.710 -63.232 -46.964 1.00 24.45 171 ALA A C 1
ATOM 1420 O O . ALA A 1 172 ? -108.864 -64.122 -47.116 1.00 25.11 171 ALA A O 1
ATOM 1422 N N . SER A 1 173 ? -110.006 -62.709 -45.778 1.00 21.78 172 SER A N 1
ATOM 1423 C CA . SER A 1 173 ? -109.350 -63.166 -44.561 1.00 21.73 172 SER A CA 1
ATOM 1424 C C . SER A 1 173 ? -109.679 -64.632 -44.296 1.00 21.45 172 SER A C 1
ATOM 1425 O O . SER A 1 173 ? -108.808 -65.407 -43.902 1.00 24.63 172 SER A O 1
ATOM 1428 N N . ASN A 1 174 ? -110.937 -65.011 -44.512 1.00 19.83 173 ASN A N 1
ATOM 1429 C CA . ASN A 1 174 ? -111.367 -66.392 -44.294 1.00 19.71 173 ASN A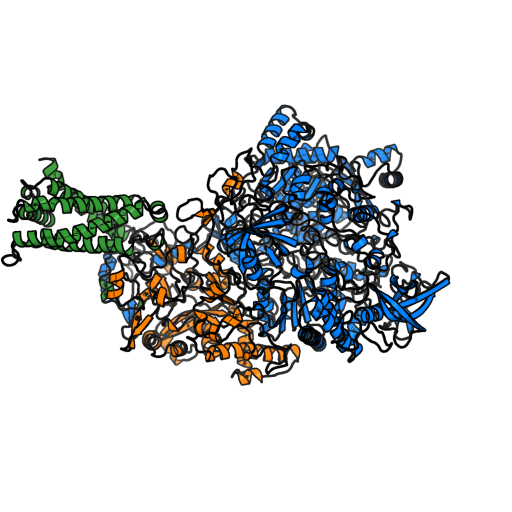 CA 1
ATOM 1430 C C . ASN A 1 174 ? -110.628 -67.365 -45.223 1.00 21.52 173 ASN A C 1
ATOM 1431 O O . ASN A 1 174 ? -110.168 -68.425 -44.792 1.00 22.22 173 ASN A O 1
ATOM 1436 N N . VAL A 1 175 ? -110.534 -67.006 -46.500 1.00 21.88 174 VAL A N 1
ATOM 1437 C CA . VAL A 1 175 ? -109.855 -67.837 -47.493 1.00 21.42 174 VAL A CA 1
ATOM 1438 C C . VAL A 1 175 ? -108.377 -68.004 -47.128 1.00 22.73 174 VAL A C 1
ATOM 1439 O O . VAL A 1 175 ? -107.852 -69.122 -47.108 1.00 22.06 174 VAL A O 1
ATOM 1443 N N . TYR A 1 176 ? -107.716 -66.888 -46.838 1.00 20.93 175 TYR A N 1
ATOM 1444 C CA . TYR A 1 176 ? -106.305 -66.898 -46.476 1.00 23.48 175 TYR A CA 1
ATOM 1445 C C . TYR A 1 176 ? -106.027 -67.787 -45.271 1.00 25.38 175 TYR A C 1
ATOM 1446 O O . TYR A 1 176 ? -105.065 -68.558 -45.266 1.00 25.91 175 TYR A O 1
ATOM 1455 N N . THR A 1 177 ? -106.876 -67.669 -44.256 1.00 24.96 176 THR A N 1
ATOM 1456 C CA . THR A 1 177 ? -106.738 -68.443 -43.032 1.00 24.73 176 THR A CA 1
ATOM 1457 C C . THR A 1 177 ? -106.929 -69.930 -43.279 1.00 24.48 176 THR A C 1
ATOM 1458 O O . THR A 1 177 ? -106.124 -70.748 -42.833 1.00 22.87 176 THR A O 1
ATOM 1462 N N . ILE A 1 178 ? -108.000 -70.272 -43.988 1.00 23.32 177 ILE A N 1
ATOM 1463 C CA . ILE A 1 178 ? -108.319 -71.662 -44.299 1.00 24.08 177 ILE A CA 1
ATOM 1464 C C . ILE A 1 178 ? -107.217 -72.293 -45.143 1.00 25.27 177 ILE A C 1
ATOM 1465 O O . ILE A 1 178 ? -106.793 -73.420 -44.894 1.00 23.57 177 ILE A O 1
ATOM 1470 N N . LYS A 1 179 ? -106.758 -71.547 -46.141 1.00 26.15 178 LYS A N 1
ATOM 1471 C CA . LYS A 1 179 ? -105.719 -72.008 -47.052 1.00 28.34 178 LYS A CA 1
ATOM 1472 C C . LYS A 1 179 ? -104.356 -72.221 -46.395 1.00 28.23 178 LYS A C 1
ATOM 1473 O O . LYS A 1 179 ? -103.711 -73.243 -46.614 1.00 28.13 178 LYS A O 1
ATOM 1479 N N . ASN A 1 180 ? -103.925 -71.261 -45.585 1.00 26.47 179 ASN A N 1
ATOM 1480 C CA . ASN A 1 180 ? -102.612 -71.344 -44.958 1.00 28.72 179 ASN A CA 1
ATOM 1481 C C . ASN A 1 180 ? -102.494 -71.992 -43.585 1.00 29.21 179 ASN A C 1
ATOM 1482 O O . ASN A 1 180 ? -101.410 -72.446 -43.215 1.00 29.15 179 ASN A O 1
ATOM 1487 N N . TYR A 1 181 ? -103.579 -72.036 -42.822 1.00 25.96 180 TYR A N 1
ATOM 1488 C CA . TYR A 1 181 ? -103.511 -72.648 -41.499 1.00 24.76 180 TYR A CA 1
ATOM 1489 C C . TYR A 1 181 ? -104.501 -73.785 -41.319 1.00 25.84 180 TYR A C 1
ATOM 1490 O O . TYR A 1 181 ? -104.186 -74.804 -40.704 1.00 25.09 180 TYR A O 1
ATOM 1499 N N . GLY A 1 182 ? -105.703 -73.613 -41.858 1.00 23.77 181 GLY A N 1
ATOM 1500 C CA . GLY A 1 182 ? -106.702 -74.654 -41.741 1.00 22.75 181 GLY A CA 1
ATOM 1501 C C . GLY A 1 182 ? -108.081 -74.080 -41.510 1.00 22.61 181 GLY A C 1
ATOM 1502 O O . GLY A 1 182 ? -108.211 -72.993 -40.946 1.00 21.21 181 GLY A O 1
ATOM 1503 N N . PRO A 1 183 ? -109.136 -74.787 -41.940 1.00 24.10 182 PRO A N 1
ATOM 1504 C CA . PRO A 1 183 ? -110.495 -74.275 -41.740 1.00 24.30 182 PRO A CA 1
ATOM 1505 C C . PRO A 1 183 ? -110.842 -74.088 -40.265 1.00 25.02 182 PRO A C 1
ATOM 1506 O O . PRO A 1 183 ? -111.605 -73.187 -39.919 1.00 22.08 182 PRO A O 1
ATOM 1510 N N . ASP A 1 184 ? -110.268 -74.923 -39.399 1.00 24.16 183 ASP A N 1
ATOM 1511 C CA . ASP A 1 184 ? -110.539 -74.821 -37.968 1.00 21.88 183 ASP A CA 1
ATOM 1512 C C . ASP A 1 184 ? -109.798 -73.675 -37.286 1.00 23.26 183 ASP A C 1
ATOM 1513 O O . ASP A 1 184 ? -109.768 -73.587 -36.061 1.00 25.59 183 ASP A O 1
ATOM 1518 N N . ARG A 1 185 ? -109.187 -72.802 -38.080 1.00 20.42 184 ARG A N 1
ATOM 1519 C CA . ARG A 1 185 ? -108.519 -71.636 -37.524 1.00 20.38 184 ARG A CA 1
ATOM 1520 C C . ARG A 1 185 ? -109.493 -70.465 -37.703 1.00 19.48 184 ARG A C 1
ATOM 1521 O O . ARG A 1 185 ? -109.177 -69.313 -37.405 1.00 21.74 184 ARG A O 1
ATOM 1529 N N . VAL A 1 186 ? -110.680 -70.793 -38.211 1.00 22.02 185 VAL A N 1
ATOM 1530 C CA . VAL A 1 186 ? -111.768 -69.832 -38.399 1.00 20.50 185 VAL A CA 1
ATOM 1531 C C . VAL A 1 186 ? -112.844 -70.328 -37.441 1.00 20.40 185 VAL A C 1
ATOM 1532 O O . VAL A 1 186 ? -113.150 -71.523 -37.415 1.00 19.50 185 VAL A O 1
ATOM 1536 N N . ALA A 1 187 ? -113.413 -69.429 -36.645 1.00 18.55 186 ALA A N 1
ATOM 1537 C CA . ALA A 1 187 ? -114.426 -69.843 -35.683 1.00 16.73 186 ALA A CA 1
ATOM 1538 C C . ALA A 1 187 ? -115.551 -68.838 -35.498 1.00 16.73 186 ALA A C 1
ATOM 1539 O O . ALA A 1 187 ? -115.434 -67.669 -35.862 1.00 18.54 186 ALA A O 1
ATOM 1541 N N . GLY A 1 188 ? -116.642 -69.313 -34.913 1.00 18.46 187 GLY A N 1
ATOM 1542 C CA . GLY A 1 188 ? -117.773 -68.450 -34.665 1.00 19.37 187 GLY A CA 1
ATOM 1543 C C . GLY A 1 188 ? -118.385 -68.715 -33.308 1.00 20.43 187 GLY A C 1
ATOM 1544 O O . GLY A 1 188 ? -118.533 -69.868 -32.896 1.00 19.40 187 GLY A O 1
ATOM 1545 N N . PHE A 1 189 ? -118.715 -67.645 -32.593 1.00 18.92 188 PHE A N 1
ATOM 1546 C CA . PHE A 1 189 ? -119.354 -67.800 -31.300 1.00 18.79 188 PHE A CA 1
ATOM 1547 C C . PHE A 1 189 ? -120.744 -67.178 -31.314 1.00 19.43 188 PHE A C 1
ATOM 1548 O O . PHE A 1 189 ? -120.904 -65.980 -31.553 1.00 16.37 188 PHE A O 1
ATOM 1556 N N . SER A 1 190 ? -121.746 -68.009 -31.066 1.00 19.79 189 SER A N 1
ATOM 1557 C CA . SER A 1 190 ? -123.134 -67.562 -31.015 1.00 21.21 189 SER A CA 1
ATOM 1558 C C . SER A 1 190 ? -123.823 -68.534 -30.070 1.00 21.51 189 SER A C 1
ATOM 1559 O O . SER A 1 190 ? -123.615 -69.743 -30.163 1.00 20.90 189 SER A O 1
ATOM 1562 N N . PRO A 1 191 ? -124.664 -68.026 -29.156 1.00 22.77 190 PRO A N 1
ATOM 1563 C CA . PRO A 1 191 ? -125.317 -68.950 -28.231 1.00 23.00 190 PRO A CA 1
ATOM 1564 C C . PRO A 1 191 ? -126.817 -69.147 -28.390 1.00 24.76 190 PRO A C 1
ATOM 1565 O O . PRO A 1 191 ? -127.450 -68.599 -29.284 1.00 27.54 190 PRO A O 1
ATOM 1569 N N . ILE A 1 192 ? -127.358 -69.949 -27.479 1.00 25.52 191 ILE A N 1
ATOM 1570 C CA . ILE A 1 192 ? -128.783 -70.226 -27.380 1.00 25.10 191 ILE A CA 1
ATOM 1571 C C . ILE A 1 192 ? -129.576 -70.060 -28.673 1.00 23.13 191 ILE A C 1
ATOM 1572 O O . ILE A 1 192 ? -130.212 -69.028 -28.900 1.00 22.79 191 ILE A O 1
ATOM 1577 N N . PRO A 1 193 ? -129.555 -71.080 -29.539 1.00 21.98 192 PRO A N 1
ATOM 1578 C CA . PRO A 1 193 ? -130.296 -70.992 -30.798 1.00 21.23 192 PRO A CA 1
ATOM 1579 C C . PRO A 1 193 ? -131.815 -70.932 -30.607 1.00 20.86 192 PRO A C 1
ATOM 1580 O O . PRO A 1 193 ? -132.535 -70.438 -31.473 1.00 20.09 192 PRO A O 1
ATOM 1584 N N . ALA A 1 194 ? -132.300 -71.417 -29.467 1.00 19.61 193 ALA A N 1
ATOM 1585 C CA . ALA A 1 194 ? -133.735 -71.425 -29.204 1.00 19.94 193 ALA A CA 1
ATOM 1586 C C . ALA A 1 194 ? -134.388 -70.043 -29.241 1.00 19.22 193 ALA A C 1
ATOM 1587 O O . ALA A 1 194 ? -135.570 -69.935 -29.554 1.00 20.85 193 ALA A O 1
ATOM 1589 N N . MET A 1 195 ? -133.626 -68.992 -28.946 1.00 17.11 194 MET A N 1
ATOM 1590 C CA . MET A 1 195 ? -134.177 -67.631 -28.946 1.00 20.67 194 MET A CA 1
ATOM 1591 C C . MET A 1 195 ? -134.341 -67.020 -30.340 1.00 19.72 194 MET A C 1
ATOM 1592 O O . MET A 1 195 ? -135.058 -66.035 -30.513 1.00 18.44 194 MET A O 1
ATOM 1597 N N . SER A 1 196 ? -133.664 -67.602 -31.325 1.00 16.79 195 SER A N 1
ATOM 1598 C CA . SER A 1 196 ? -133.736 -67.151 -32.714 1.00 18.08 195 SER A CA 1
ATOM 1599 C C . SER A 1 196 ? -132.974 -68.179 -33.539 1.00 15.56 195 SER A C 1
ATOM 1600 O O . SER A 1 196 ? -131.818 -67.983 -33.906 1.00 16.25 195 SER A O 1
ATOM 1603 N N . MET A 1 197 ? -133.666 -69.282 -33.804 1.00 16.31 196 MET A N 1
ATOM 1604 C CA . MET A 1 197 ? -133.149 -70.440 -34.528 1.00 17.29 196 MET A CA 1
ATOM 1605 C C . MET A 1 197 ? -132.421 -70.198 -35.838 1.00 17.87 196 MET A C 1
ATOM 1606 O O . MET A 1 197 ? -131.292 -70.649 -36.014 1.00 16.58 196 MET A O 1
ATOM 1611 N N . VAL A 1 198 ? -133.076 -69.512 -36.767 1.00 16.56 197 VAL A N 1
ATOM 1612 C CA . VAL A 1 198 ? -132.472 -69.238 -38.061 1.00 17.76 197 VAL A CA 1
ATOM 1613 C C . VAL A 1 198 ? -131.309 -68.269 -37.925 1.00 18.28 197 VAL A C 1
ATOM 1614 O O . VAL A 1 198 ? -130.296 -68.406 -38.621 1.00 16.60 197 VAL A O 1
ATOM 1618 N N . SER A 1 199 ? -131.454 -67.289 -37.033 1.00 16.16 198 SER A N 1
ATOM 1619 C CA . SER A 1 199 ? -130.392 -66.313 -36.816 1.00 16.06 198 SER A CA 1
ATOM 1620 C C . SER A 1 199 ? -129.118 -67.001 -36.320 1.00 14.27 198 SER A C 1
ATOM 1621 O O . SER A 1 199 ? -128.015 -66.603 -36.670 1.00 16.38 198 SER A O 1
ATOM 1624 N N . TYR A 1 200 ? -129.271 -68.031 -35.499 1.00 17.55 199 TYR A N 1
ATOM 1625 C CA . TYR A 1 200 ? -128.107 -68.764 -35.019 1.00 18.48 199 TYR A CA 1
ATOM 1626 C C . TYR A 1 200 ? -127.578 -69.558 -36.208 1.00 19.68 199 TYR A C 1
ATOM 1627 O O . TYR A 1 200 ? -126.391 -69.514 -36.527 1.00 16.39 199 TYR A O 1
ATOM 1636 N N . ALA A 1 201 ? -128.484 -70.281 -36.858 1.00 18.58 200 ALA A N 1
ATOM 1637 C CA . ALA A 1 201 ? -128.139 -71.105 -38.006 1.00 20.24 200 ALA A CA 1
ATOM 1638 C C . ALA A 1 201 ? -127.355 -70.373 -39.091 1.00 19.58 200 ALA A C 1
ATOM 1639 O O . ALA A 1 201 ? -126.456 -70.950 -39.697 1.00 19.14 200 ALA A O 1
ATOM 1641 N N . SER A 1 202 ? -127.674 -69.103 -39.327 1.00 17.81 201 SER A N 1
ATOM 1642 C CA . SER A 1 202 ? -126.994 -68.336 -40.371 1.00 17.33 201 SER A CA 1
ATOM 1643 C C . SER A 1 202 ? -125.474 -68.465 -40.335 1.00 17.19 201 SER A C 1
ATOM 1644 O O . SER A 1 202 ? -124.857 -68.933 -41.296 1.00 19.35 201 SER A O 1
ATOM 1647 N N . GLY A 1 203 ? -124.868 -68.050 -39.228 1.00 16.22 202 GLY A N 1
ATOM 1648 C CA . GLY A 1 203 ? -123.424 -68.123 -39.115 1.00 15.65 202 GLY A CA 1
ATOM 1649 C C . GLY A 1 203 ? -122.893 -69.537 -38.957 1.00 17.67 202 GLY A C 1
ATOM 1650 O O . GLY A 1 203 ? -121.845 -69.878 -39.506 1.00 17.12 202 GLY A O 1
ATOM 1651 N N . ALA A 1 204 ? -123.614 -70.361 -38.206 1.00 17.72 203 ALA A N 1
ATOM 1652 C CA . ALA A 1 204 ? -123.186 -71.737 -37.975 1.00 19.46 203 ALA A CA 1
ATOM 1653 C C . ALA A 1 204 ? -123.151 -72.544 -39.271 1.00 20.18 203 ALA A C 1
ATOM 1654 O O . ALA A 1 204 ? -122.281 -73.399 -39.454 1.00 19.93 203 ALA A O 1
ATOM 1656 N N . ARG A 1 205 ? -124.095 -72.263 -40.168 1.00 19.28 204 ARG A N 1
ATOM 1657 C CA . ARG A 1 205 ? -124.187 -72.967 -41.446 1.00 19.45 204 ARG A CA 1
ATOM 1658 C C . ARG A 1 205 ? -123.028 -72.591 -42.365 1.00 20.12 204 ARG A C 1
ATOM 1659 O O . ARG A 1 205 ? -122.447 -73.448 -43.030 1.00 18.34 204 ARG A O 1
ATOM 1667 N N . TYR A 1 206 ? -122.695 -71.305 -42.402 1.00 17.74 205 TYR A N 1
ATOM 1668 C CA . TYR A 1 206 ? -121.587 -70.836 -43.221 1.00 17.82 205 TYR A CA 1
ATOM 1669 C C . TYR A 1 206 ? -120.281 -71.444 -42.706 1.00 20.30 205 TYR A C 1
ATOM 1670 O O . TYR A 1 206 ? -119.481 -71.970 -43.480 1.00 20.54 205 TYR A O 1
ATOM 1679 N N . LEU A 1 207 ? -120.075 -71.365 -41.395 1.00 20.49 206 LEU A N 1
ATOM 1680 C CA . LEU A 1 207 ? -118.870 -71.906 -40.775 1.00 19.78 206 LEU A CA 1
ATOM 1681 C C . LEU A 1 207 ? -118.739 -73.405 -40.999 1.00 20.21 206 LEU A C 1
ATOM 1682 O O . LEU A 1 207 ? -117.665 -73.898 -41.348 1.00 20.89 206 LEU A O 1
ATOM 1687 N N . SER A 1 208 ? -119.833 -74.128 -40.800 1.00 18.42 207 SER A N 1
ATOM 1688 C CA . SER A 1 208 ? -119.818 -75.577 -40.963 1.00 20.74 207 SER A CA 1
ATOM 1689 C C . SER A 1 208 ? -119.511 -76.014 -42.388 1.00 23.47 207 SER A C 1
ATOM 1690 O O . SER A 1 208 ? -118.847 -77.033 -42.600 1.00 25.46 207 SER A O 1
ATOM 1693 N N . LEU A 1 209 ? -119.987 -75.253 -43.368 1.00 21.79 208 LEU A N 1
ATOM 1694 C CA . LEU A 1 209 ? -119.725 -75.590 -44.761 1.00 23.53 208 LEU A CA 1
ATOM 1695 C C . LEU A 1 209 ? -118.238 -75.460 -45.078 1.00 23.20 208 LEU A C 1
ATOM 1696 O O . LEU A 1 209 ? -117.660 -76.318 -45.748 1.00 26.94 208 LEU A O 1
ATOM 1701 N N . ILE A 1 210 ? -117.616 -74.397 -44.579 1.00 21.47 209 ILE A N 1
ATOM 1702 C CA . ILE A 1 210 ? -116.206 -74.162 -44.840 1.00 20.55 209 ILE A CA 1
ATOM 1703 C C . ILE A 1 210 ? -115.235 -74.866 -43.892 1.00 21.60 209 ILE A C 1
ATOM 1704 O O . ILE A 1 210 ? -114.020 -74.770 -44.069 1.00 22.56 209 ILE A O 1
ATOM 1709 N N . GLY A 1 211 ? -115.763 -75.567 -42.894 1.00 22.40 210 GLY A N 1
ATOM 1710 C CA . GLY A 1 211 ? -114.905 -76.281 -41.961 1.00 23.76 210 GLY A CA 1
ATOM 1711 C C . GLY A 1 211 ? -114.541 -75.542 -40.684 1.00 25.31 210 GLY A C 1
ATOM 1712 O O . GLY A 1 211 ? -113.714 -76.018 -39.904 1.00 23.00 210 GLY A O 1
ATOM 1713 N N . GLY A 1 212 ? -115.152 -74.382 -40.463 1.00 22.11 211 GLY A N 1
ATOM 1714 C CA . GLY A 1 212 ? -114.865 -73.614 -39.263 1.00 23.46 211 GLY A CA 1
ATOM 1715 C C . GLY A 1 212 ? -115.438 -74.253 -38.008 1.00 21.52 211 GLY A C 1
ATOM 1716 O O . GLY A 1 212 ? -116.333 -75.094 -38.074 1.00 22.82 211 GLY A O 1
ATOM 1717 N N . THR A 1 213 ? -114.927 -73.850 -36.853 1.00 22.06 212 THR A N 1
ATOM 1718 C CA . THR A 1 213 ? -115.398 -74.410 -35.598 1.00 22.48 212 THR A CA 1
ATOM 1719 C C . THR A 1 213 ? -116.585 -73.647 -35.013 1.00 22.21 212 THR A C 1
ATOM 1720 O O . THR A 1 213 ? -116.579 -72.417 -34.966 1.00 19.94 212 THR A O 1
ATOM 1724 N N . CYS A 1 214 ? -117.607 -74.392 -34.597 1.00 19.79 213 CYS A N 1
ATOM 1725 C CA . CYS A 1 214 ? -118.792 -73.820 -33.965 1.00 22.03 213 CYS A CA 1
ATOM 1726 C C . CYS A 1 214 ? -118.622 -74.032 -32.462 1.00 22.73 213 CYS A C 1
ATOM 1727 O O . CYS A 1 214 ? -118.624 -75.169 -31.971 1.00 21.42 213 CYS A O 1
ATOM 1730 N N . LEU A 1 215 ? -118.465 -72.927 -31.744 1.00 20.05 214 LEU A N 1
ATOM 1731 C CA . LEU A 1 215 ? -118.254 -72.943 -30.300 1.00 20.72 214 LEU A CA 1
ATOM 1732 C C . LEU A 1 215 ? -119.520 -73.163 -29.479 1.00 21.05 214 LEU A C 1
ATOM 1733 O O . LEU A 1 215 ? -120.581 -72.626 -29.794 1.00 21.59 214 LEU A O 1
ATOM 1738 N N . SER A 1 216 ? -119.396 -73.957 -28.418 1.00 19.73 215 SER A N 1
ATOM 1739 C CA . SER A 1 216 ? -120.521 -74.271 -27.537 1.00 21.60 215 SER A CA 1
ATOM 1740 C C . SER A 1 216 ? -120.845 -73.095 -26.619 1.00 19.09 215 SER A C 1
ATOM 1741 O O . SER A 1 216 ? -120.110 -72.113 -26.583 1.00 18.83 215 SER A O 1
ATOM 1744 N N . PHE A 1 217 ? -121.927 -73.215 -25.855 1.00 22.54 216 PHE A N 1
ATOM 1745 C CA . PHE A 1 217 ? -122.351 -72.133 -24.967 1.00 23.93 216 PHE A CA 1
ATOM 1746 C C . PHE A 1 217 ? -122.955 -72.554 -23.629 1.00 24.09 216 PHE A C 1
ATOM 1747 O O . PHE A 1 217 ? -122.724 -71.898 -22.614 1.00 26.97 216 PHE A O 1
ATOM 1755 N N . TYR A 1 218 ? -123.737 -73.630 -23.627 1.00 25.03 217 TYR A N 1
ATOM 1756 C CA . TYR A 1 218 ? -124.393 -74.098 -22.405 1.00 23.13 217 TYR A CA 1
ATOM 1757 C C . TYR A 1 218 ? -123.382 -74.371 -21.289 1.00 25.41 217 TYR A C 1
ATOM 1758 O O . TYR A 1 218 ? -123.548 -73.906 -20.159 1.00 24.94 217 TYR A O 1
ATOM 1767 N N . ASP A 1 219 ? -122.337 -75.126 -21.607 1.00 24.80 218 ASP A N 1
ATOM 1768 C CA . ASP A 1 219 ? -121.299 -75.433 -20.629 1.00 25.27 218 ASP A CA 1
ATOM 1769 C C . ASP A 1 219 ? -120.494 -74.167 -20.318 1.00 25.45 218 ASP A C 1
ATOM 1770 O O . ASP A 1 219 ? -120.212 -73.859 -19.159 1.00 23.98 218 ASP A O 1
ATOM 1775 N N . TRP A 1 220 ? -120.142 -73.433 -21.368 1.00 25.00 219 TRP A N 1
ATOM 1776 C CA . TRP A 1 220 ? -119.378 -72.200 -21.244 1.00 23.96 219 TRP A CA 1
ATOM 1777 C C . TRP A 1 220 ? -120.023 -71.207 -20.271 1.00 25.55 219 TRP A C 1
ATOM 1778 O O . TRP A 1 220 ? -119.333 -70.597 -19.450 1.00 24.07 219 TRP A O 1
ATOM 1789 N N . TYR A 1 221 ? -121.341 -71.049 -20.365 1.00 24.08 220 TYR A N 1
ATOM 1790 C CA . TYR A 1 221 ? -122.066 -70.125 -19.491 1.00 25.73 220 TYR A CA 1
ATOM 1791 C C . TYR A 1 221 ? -122.329 -70.725 -18.115 1.00 25.89 220 TYR A C 1
ATOM 1792 O O . TYR A 1 221 ? -122.831 -70.047 -17.218 1.00 26.46 220 TYR A O 1
ATOM 1801 N N . CYS A 1 222 ? -121.990 -72.001 -17.962 1.00 23.80 221 CYS A N 1
ATOM 1802 C CA . CYS A 1 222 ? -122.196 -72.735 -16.721 1.00 23.78 221 CYS A CA 1
ATOM 1803 C C . CYS A 1 222 ? -123.686 -72.911 -16.438 1.00 23.01 221 CYS A C 1
ATOM 1804 O O . CYS A 1 222 ? -124.120 -72.923 -15.288 1.00 24.95 221 CYS A O 1
ATOM 1807 N N . ASP A 1 223 ? -124.466 -73.031 -17.507 1.00 21.74 222 ASP A N 1
ATOM 1808 C CA . ASP A 1 223 ? -125.905 -73.252 -17.403 1.00 21.58 222 ASP A CA 1
ATOM 1809 C C . ASP A 1 223 ? -126.086 -74.763 -17.406 1.00 20.06 222 ASP A C 1
ATOM 1810 O O . ASP A 1 223 ? -127.071 -75.294 -16.901 1.00 19.36 222 ASP A O 1
ATOM 1815 N N . LEU A 1 224 ? -125.113 -75.448 -17.992 1.00 20.96 223 LEU A N 1
ATOM 1816 C CA . LEU A 1 224 ? -125.131 -76.900 -18.034 1.00 20.19 223 LEU A CA 1
ATOM 1817 C C . LEU A 1 224 ? -124.854 -77.439 -16.640 1.00 21.50 223 LEU A C 1
ATOM 1818 O O . LEU A 1 224 ? -123.870 -77.059 -16.009 1.00 24.00 223 LEU A O 1
ATOM 1823 N N . PRO A 1 225 ? -125.737 -78.306 -16.128 1.00 20.52 224 PRO A N 1
ATOM 1824 C CA . PRO A 1 225 ? -125.526 -78.883 -14.802 1.00 21.46 224 PRO A CA 1
ATOM 1825 C C . PRO A 1 225 ? -124.986 -80.285 -15.101 1.00 21.90 224 PRO A C 1
ATOM 1826 O O . PRO A 1 225 ? -125.754 -81.195 -15.402 1.00 21.98 224 PRO A O 1
ATOM 1830 N N . PRO A 1 226 ? -123.655 -80.464 -15.051 1.00 23.02 225 PRO A N 1
ATOM 1831 C CA . PRO A 1 226 ? -123.039 -81.766 -15.333 1.00 23.04 225 PRO A CA 1
ATOM 1832 C C . PRO A 1 226 ? -123.682 -82.931 -14.595 1.00 22.52 225 PRO A C 1
ATOM 1833 O O . PRO A 1 226 ? -123.572 -84.090 -15.019 1.00 24.39 225 PRO A O 1
ATOM 1837 N N . ALA A 1 227 ? -124.352 -82.623 -13.493 1.00 21.42 226 ALA A N 1
ATOM 1838 C CA . ALA A 1 227 ? -125.023 -83.641 -12.698 1.00 22.19 226 ALA A CA 1
ATOM 1839 C C . ALA A 1 227 ? -126.191 -84.253 -13.467 1.00 23.59 226 ALA A C 1
ATOM 1840 O O . ALA A 1 227 ? -126.618 -85.370 -13.167 1.00 24.16 226 ALA A O 1
ATOM 1842 N N . SER A 1 228 ? -126.709 -83.525 -14.456 1.00 22.48 227 SER A N 1
ATOM 1843 C CA . SER A 1 228 ? -127.832 -84.027 -15.249 1.00 22.74 227 SER A CA 1
ATOM 1844 C C . SER A 1 228 ? -127.353 -85.171 -16.148 1.00 20.54 227 SER A C 1
ATOM 1845 O O . SER A 1 228 ? -127.958 -86.241 -16.174 1.00 20.80 227 SER A O 1
ATOM 1848 N N . PRO A 1 229 ? -126.274 -84.952 -16.916 1.00 20.70 228 PRO A N 1
ATOM 1849 C CA . PRO A 1 229 ? -125.767 -86.023 -17.779 1.00 21.32 228 PRO A CA 1
ATOM 1850 C C . PRO A 1 229 ? -125.304 -87.197 -16.914 1.00 22.20 228 PRO A C 1
ATOM 1851 O O . PRO A 1 229 ? -125.496 -88.360 -17.267 1.00 21.78 228 PRO A O 1
ATOM 1855 N N . GLN A 1 230 ? -124.697 -86.879 -15.774 1.00 23.61 229 GLN A N 1
ATOM 1856 C CA . GLN A 1 230 ? -124.205 -87.900 -14.849 1.00 23.91 229 GLN A CA 1
ATOM 1857 C C . GLN A 1 230 ? -125.328 -88.775 -14.306 1.00 26.17 229 GLN A C 1
ATOM 1858 O O . GLN A 1 230 ? -125.214 -90.004 -14.252 1.00 24.54 229 GLN A O 1
ATOM 1864 N N . THR A 1 231 ? -126.417 -88.128 -13.909 1.00 22.73 230 THR A N 1
ATOM 1865 C CA . THR A 1 231 ? -127.557 -88.819 -13.331 1.00 22.42 230 THR A CA 1
ATOM 1866 C C . THR A 1 231 ? -128.549 -89.397 -14.335 1.00 23.86 230 THR A C 1
ATOM 1867 O O . THR A 1 231 ? -129.106 -90.471 -14.111 1.00 22.06 230 THR A O 1
ATOM 1871 N N . TRP A 1 232 ? -128.762 -88.694 -15.443 1.00 24.06 231 TRP A N 1
ATOM 1872 C CA . TRP A 1 232 ? -129.752 -89.125 -16.423 1.00 22.35 231 TRP A CA 1
ATOM 1873 C C . TRP A 1 232 ? -129.278 -89.319 -17.854 1.00 20.37 231 TRP A C 1
ATOM 1874 O O . TRP A 1 232 ? -130.046 -89.784 -18.696 1.00 22.85 231 TRP A O 1
ATOM 1885 N N . GLY A 1 233 ? -128.031 -88.965 -18.139 1.00 20.11 232 GLY A N 1
ATOM 1886 C CA . GLY A 1 233 ? -127.539 -89.090 -19.499 1.00 20.42 232 GLY A CA 1
ATOM 1887 C C . GLY A 1 233 ? -128.280 -88.105 -20.398 1.00 22.39 232 GLY A C 1
ATOM 1888 O O . GLY A 1 233 ? -128.462 -88.343 -21.595 1.00 18.02 232 GLY A O 1
ATOM 1889 N N . GLU A 1 234 ? -128.701 -86.986 -19.809 1.00 22.04 233 GLU A N 1
ATOM 1890 C CA . GLU A 1 234 ? -129.443 -85.952 -20.531 1.00 20.86 233 GLU A CA 1
ATOM 1891 C C . GLU A 1 234 ? -128.876 -84.566 -20.235 1.00 20.86 233 GLU A C 1
ATOM 1892 O O . GLU A 1 234 ? -128.605 -84.232 -19.083 1.00 21.17 233 GLU A O 1
ATOM 1898 N N . GLN A 1 235 ? -128.686 -83.771 -21.285 1.00 18.95 234 GLN A N 1
ATOM 1899 C CA . GLN A 1 235 ? -128.151 -82.420 -21.148 1.00 22.84 234 GLN A CA 1
ATOM 1900 C C . GLN A 1 235 ? -128.980 -81.628 -20.149 1.00 23.04 234 GLN A C 1
ATOM 1901 O O . GLN A 1 235 ? -128.466 -81.137 -19.144 1.00 23.92 234 GLN A O 1
ATOM 1907 N N . THR A 1 236 ? -130.268 -81.508 -20.444 1.00 23.13 235 THR A N 1
ATOM 1908 C CA . THR A 1 236 ? -131.207 -80.801 -19.588 1.00 23.42 235 THR A CA 1
ATOM 1909 C C . THR A 1 236 ? -132.609 -80.935 -20.150 1.00 22.52 235 THR A C 1
ATOM 1910 O O . THR A 1 236 ? -132.872 -80.582 -21.301 1.00 25.64 235 THR A O 1
ATOM 1914 N N . ASP A 1 237 ? -133.502 -81.459 -19.324 1.00 21.67 236 ASP A N 1
ATOM 1915 C CA . ASP A 1 237 ? -134.896 -81.631 -19.691 1.00 24.11 236 ASP A CA 1
ATOM 1916 C C . ASP A 1 237 ? -135.635 -81.366 -18.387 1.00 22.77 236 ASP A C 1
ATOM 1917 O O . ASP A 1 237 ? -135.370 -82.008 -17.370 1.00 23.60 236 ASP A O 1
ATOM 1922 N N . VAL A 1 238 ? -136.543 -80.399 -18.407 1.00 19.73 237 VAL A N 1
ATOM 1923 C CA . VAL A 1 238 ? -137.260 -80.032 -17.197 1.00 19.02 237 VAL A CA 1
ATOM 1924 C C . VAL A 1 238 ? -138.750 -79.824 -17.415 1.00 19.32 237 VAL A C 1
ATOM 1925 O O . VAL A 1 238 ? -139.213 -79.693 -18.547 1.00 18.73 237 VAL A O 1
ATOM 1929 N N . PRO A 1 239 ? -139.524 -79.797 -16.322 1.00 17.99 238 PRO A N 1
ATOM 1930 C CA . PRO A 1 239 ? -140.965 -79.595 -16.449 1.00 20.35 238 PRO A CA 1
ATOM 1931 C C . PRO A 1 239 ? -141.247 -78.160 -16.868 1.00 19.35 238 PRO A C 1
ATOM 1932 O O . PRO A 1 239 ? -140.426 -77.272 -16.628 1.00 18.49 238 PRO A O 1
ATOM 1936 N N . GLU A 1 240 ? -142.383 -77.938 -17.521 1.00 19.56 239 GLU A N 1
ATOM 1937 C CA . GLU A 1 240 ? -142.758 -76.588 -17.935 1.00 18.16 239 GLU A CA 1
ATOM 1938 C C . GLU A 1 240 ? -143.258 -75.835 -16.708 1.00 16.64 239 GLU A C 1
ATOM 1939 O O . GLU A 1 240 ? -143.614 -76.447 -15.701 1.00 15.65 239 GLU A O 1
ATOM 1945 N N . SER A 1 241 ? -143.293 -74.506 -16.782 1.00 16.37 240 SER A N 1
ATOM 1946 C CA . SER A 1 241 ? -143.743 -73.728 -15.639 1.00 16.04 240 SER A CA 1
ATOM 1947 C C . SER A 1 241 ? -145.179 -74.068 -15.253 1.00 13.03 240 SER A C 1
ATOM 1948 O O . SER A 1 241 ? -145.536 -74.025 -14.078 1.00 13.76 240 SER A O 1
ATOM 1951 N N . ALA A 1 242 ? -146.006 -74.410 -16.235 1.00 15.43 241 ALA A N 1
ATOM 1952 C CA . ALA A 1 242 ? -147.392 -74.761 -15.939 1.00 15.74 241 ALA A CA 1
ATOM 1953 C C . ALA A 1 242 ? -147.430 -75.963 -14.992 1.00 17.01 241 ALA A C 1
ATOM 1954 O O . ALA A 1 242 ? -148.357 -76.110 -14.195 1.00 16.39 241 ALA A O 1
ATOM 1956 N N . ASP A 1 243 ? -146.417 -76.816 -15.074 1.00 18.83 242 ASP A N 1
ATOM 1957 C CA . ASP A 1 243 ? -146.374 -77.999 -14.221 1.00 16.61 242 ASP A CA 1
ATOM 1958 C C . ASP A 1 243 ? -146.127 -77.645 -12.752 1.00 18.15 242 ASP A C 1
ATOM 1959 O O . ASP A 1 243 ? -146.423 -78.444 -11.860 1.00 16.84 242 ASP A O 1
ATOM 1964 N N . TRP A 1 244 ? -145.591 -76.452 -12.485 1.00 17.20 243 TRP A N 1
ATOM 1965 C CA . TRP A 1 244 ? -145.377 -76.057 -11.096 1.00 15.27 243 TRP A CA 1
ATOM 1966 C C . TRP A 1 244 ? -146.750 -76.044 -10.434 1.00 16.06 243 TRP A C 1
ATOM 1967 O O . TRP A 1 244 ? -146.889 -76.326 -9.244 1.00 16.50 243 TRP A O 1
ATOM 1978 N N . TYR A 1 245 ? -147.771 -75.709 -11.217 1.00 15.33 244 TYR A N 1
ATOM 1979 C CA . TYR A 1 245 ? -149.122 -75.622 -10.690 1.00 16.39 244 TYR A CA 1
ATOM 1980 C C . TYR A 1 245 ? -149.685 -76.966 -10.253 1.00 16.77 244 TYR A C 1
ATOM 1981 O O . TYR A 1 245 ? -150.669 -77.023 -9.516 1.00 17.28 244 TYR A O 1
ATOM 1990 N N . ASN A 1 246 ? -149.050 -78.043 -10.699 1.00 17.34 245 ASN A N 1
ATOM 1991 C CA . ASN A 1 246 ? -149.477 -79.391 -10.342 1.00 18.42 245 ASN A CA 1
ATOM 1992 C C . ASN A 1 246 ? -148.737 -79.901 -9.095 1.00 19.48 245 ASN A C 1
ATOM 1993 O O . ASN A 1 246 ? -149.003 -81.003 -8.616 1.00 20.98 245 ASN A O 1
ATOM 1998 N N . SER A 1 247 ? -147.811 -79.100 -8.570 1.00 19.34 246 SER A N 1
ATOM 1999 C CA . SER A 1 247 ? -147.042 -79.493 -7.385 1.00 19.58 246 SER A CA 1
ATOM 2000 C C . SER A 1 247 ? -147.697 -78.992 -6.103 1.00 20.71 246 SER A C 1
ATOM 2001 O O . SER A 1 247 ? -148.320 -77.930 -6.093 1.00 21.65 246 SER A O 1
ATOM 2004 N N . SER A 1 248 ? -147.560 -79.755 -5.020 1.00 16.84 247 SER A N 1
ATOM 2005 C CA . SER A 1 248 ? -148.145 -79.351 -3.747 1.00 17.24 247 SER A CA 1
ATOM 2006 C C . SER A 1 248 ? -147.100 -78.936 -2.712 1.00 18.27 247 SER A C 1
ATOM 2007 O O . SER A 1 248 ? -147.442 -78.592 -1.580 1.00 17.64 247 SER A O 1
ATOM 2010 N N . TYR A 1 249 ? -145.828 -78.959 -3.105 1.00 18.52 248 TYR A N 1
ATOM 2011 C CA . TYR A 1 249 ? -144.738 -78.554 -2.215 1.00 19.86 248 TYR A CA 1
ATOM 2012 C C . TYR A 1 249 ? -143.544 -78.160 -3.076 1.00 19.55 248 TYR A C 1
ATOM 2013 O O . TYR A 1 249 ? -142.954 -79.000 -3.752 1.00 19.07 248 TYR A O 1
ATOM 2022 N N . ILE A 1 250 ? -143.188 -76.878 -3.052 1.00 19.54 249 ILE A N 1
ATOM 2023 C CA . ILE A 1 250 ? -142.082 -76.390 -3.865 1.00 18.69 249 ILE A CA 1
ATOM 2024 C C . ILE A 1 250 ? -140.999 -75.654 -3.083 1.00 19.18 249 ILE A C 1
ATOM 2025 O O . ILE A 1 250 ? -141.285 -74.844 -2.208 1.00 19.14 249 ILE A O 1
ATOM 2030 N N . ILE A 1 251 ? -139.748 -75.952 -3.407 1.00 20.01 250 ILE A N 1
ATOM 2031 C CA . ILE A 1 251 ? -138.632 -75.270 -2.780 1.00 19.88 250 ILE A CA 1
ATOM 2032 C C . ILE A 1 251 ? -137.913 -74.530 -3.897 1.00 20.34 250 ILE A C 1
ATOM 2033 O O . ILE A 1 251 ? -137.515 -75.142 -4.883 1.00 17.98 250 ILE A O 1
ATOM 2038 N N . ALA A 1 252 ? -137.795 -73.210 -3.763 1.00 19.48 251 ALA A N 1
ATOM 2039 C CA . ALA A 1 252 ? -137.087 -72.395 -4.748 1.00 18.32 251 ALA A CA 1
ATOM 2040 C C . ALA A 1 252 ? -135.691 -72.269 -4.152 1.00 19.03 251 ALA A C 1
ATOM 2041 O O . ALA A 1 252 ? -135.475 -71.512 -3.205 1.00 18.21 251 ALA A O 1
ATOM 2043 N N . TRP A 1 253 ? -134.752 -73.010 -4.723 1.00 17.83 252 TRP A N 1
ATOM 2044 C CA . TRP A 1 253 ? -133.384 -73.074 -4.225 1.00 18.16 252 TRP A CA 1
ATOM 2045 C C . TRP A 1 253 ? -132.375 -72.426 -5.167 1.00 16.33 252 TRP A C 1
ATOM 2046 O O . TRP A 1 253 ? -132.055 -72.987 -6.207 1.00 16.68 252 TRP A O 1
ATOM 2057 N N . GLY A 1 254 ? -131.859 -71.256 -4.797 1.00 14.21 253 GLY A N 1
ATOM 2058 C CA . GLY A 1 254 ? -130.889 -70.590 -5.655 1.00 16.86 253 GLY A CA 1
ATOM 2059 C C . GLY A 1 254 ? -131.479 -70.184 -6.996 1.00 16.26 253 GLY A C 1
ATOM 2060 O O . GLY A 1 254 ? -130.775 -70.117 -8.005 1.00 16.27 253 GLY A O 1
ATOM 2061 N N . SER A 1 255 ? -132.783 -69.921 -6.999 1.00 16.91 254 SER A N 1
ATOM 2062 C CA . SER A 1 255 ? -133.505 -69.505 -8.200 1.00 17.26 254 SER A CA 1
ATOM 2063 C C . SER A 1 255 ? -134.344 -68.292 -7.808 1.00 15.62 254 SER A C 1
ATOM 2064 O O . SER A 1 255 ? -135.244 -68.396 -6.978 1.00 16.65 254 SER A O 1
ATOM 2067 N N . ASN A 1 256 ? -134.047 -67.144 -8.405 1.00 17.47 255 ASN A N 1
ATOM 2068 C CA . ASN A 1 256 ? -134.755 -65.908 -8.082 1.00 15.68 255 ASN A CA 1
ATOM 2069 C C . ASN A 1 256 ? -135.942 -65.732 -9.027 1.00 18.72 255 ASN A C 1
ATOM 2070 O O . ASN A 1 256 ? -136.012 -64.769 -9.789 1.00 19.26 255 ASN A O 1
ATOM 2075 N N . VAL A 1 257 ? -136.883 -66.668 -8.938 1.00 17.55 256 VAL A N 1
ATOM 2076 C CA . VAL A 1 257 ? -138.064 -66.704 -9.795 1.00 18.51 256 VAL A CA 1
ATOM 2077 C C . VAL A 1 257 ? -138.688 -65.376 -10.246 1.00 18.28 256 VAL A C 1
ATOM 2078 O O . VAL A 1 257 ? -138.786 -65.114 -11.442 1.00 19.84 256 VAL A O 1
ATOM 2082 N N . PRO A 1 258 ? -139.117 -64.521 -9.307 1.00 16.36 257 PRO A N 1
ATOM 2083 C CA . PRO A 1 258 ? -139.719 -63.257 -9.749 1.00 18.50 257 PRO A CA 1
ATOM 2084 C C . PRO A 1 258 ? -138.848 -62.376 -10.637 1.00 19.94 257 PRO A C 1
ATOM 2085 O O . PRO A 1 258 ? -139.359 -61.651 -11.492 1.00 18.47 257 PRO A O 1
ATOM 2089 N N . GLN A 1 259 ? -137.535 -62.455 -10.443 1.00 16.93 258 GLN A N 1
ATOM 2090 C CA . GLN A 1 259 ? -136.599 -61.631 -11.194 1.00 18.37 258 GLN A CA 1
ATOM 2091 C C . GLN A 1 259 ? -136.032 -62.281 -12.453 1.00 17.12 258 GLN A C 1
ATOM 2092 O O . GLN A 1 259 ? -135.871 -61.617 -13.480 1.00 17.76 258 GLN A O 1
ATOM 2098 N N . THR A 1 260 ? -135.750 -63.577 -12.378 1.00 17.94 259 THR A N 1
ATOM 2099 C CA . THR A 1 260 ? -135.166 -64.293 -13.503 1.00 17.30 259 THR A CA 1
ATOM 2100 C C . THR A 1 260 ? -136.090 -65.233 -14.280 1.00 17.60 259 THR A C 1
ATOM 2101 O O . THR A 1 260 ? -135.657 -65.886 -15.230 1.00 18.91 259 THR A O 1
ATOM 2105 N N . ARG A 1 261 ? -137.353 -65.307 -13.877 1.00 17.68 260 ARG A N 1
ATOM 2106 C CA . ARG A 1 261 ? -138.331 -66.151 -14.564 1.00 16.85 260 ARG A CA 1
ATOM 2107 C C . ARG A 1 261 ? -139.643 -65.370 -14.524 1.00 18.71 260 ARG A C 1
ATOM 2108 O O . ARG A 1 261 ? -140.735 -65.932 -14.422 1.00 16.78 260 ARG A O 1
ATOM 2116 N N . THR A 1 262 ? -139.501 -64.055 -14.615 1.00 15.52 261 THR A N 1
ATOM 2117 C CA . THR A 1 262 ? -140.611 -63.127 -14.540 1.00 15.23 261 THR A CA 1
ATOM 2118 C C . THR A 1 262 ? -141.946 -63.524 -15.188 1.00 10.08 261 THR A C 1
ATOM 2119 O O . THR A 1 262 ? -142.968 -63.568 -14.508 1.00 14.53 261 THR A O 1
ATOM 2123 N N . PRO A 1 263 ? -141.962 -63.810 -16.500 1.00 10.62 262 PRO A N 1
ATOM 2124 C CA . PRO A 1 263 ? -143.220 -64.186 -17.160 1.00 13.24 262 PRO A CA 1
ATOM 2125 C C . PRO A 1 263 ? -143.885 -65.468 -16.668 1.00 16.18 262 PRO A C 1
ATOM 2126 O O . PRO A 1 263 ? -145.057 -65.712 -16.960 1.00 17.80 262 PRO A O 1
ATOM 2130 N N . ASP A 1 264 ? -143.141 -66.283 -15.929 1.00 16.05 263 ASP A N 1
ATOM 2131 C CA . ASP A 1 264 ? -143.668 -67.545 -15.411 1.00 16.56 263 ASP A CA 1
ATOM 2132 C C . ASP A 1 264 ? -143.952 -67.494 -13.919 1.00 15.28 263 ASP A C 1
ATOM 2133 O O . ASP A 1 264 ? -144.585 -68.389 -13.370 1.00 14.27 263 ASP A O 1
ATOM 2138 N N . ALA A 1 265 ? -143.487 -66.435 -13.268 1.00 16.10 264 ALA A N 1
ATOM 2139 C CA . ALA A 1 265 ? -143.654 -66.289 -11.828 1.00 15.15 264 ALA A CA 1
ATOM 2140 C C . ALA A 1 265 ? -145.081 -66.447 -11.310 1.00 14.76 264 ALA A C 1
ATOM 2141 O O . ALA A 1 265 ? -145.277 -66.920 -10.193 1.00 16.42 264 ALA A O 1
ATOM 2143 N N . HIS A 1 266 ? -146.078 -66.061 -12.103 1.00 12.42 265 HIS A N 1
ATOM 2144 C CA . HIS A 1 266 ? -147.461 -66.172 -11.649 1.00 12.76 265 HIS A CA 1
ATOM 2145 C C . HIS A 1 266 ? -147.872 -67.605 -11.330 1.00 13.12 265 HIS A C 1
ATOM 2146 O O . HIS A 1 266 ? -148.737 -67.818 -10.489 1.00 11.88 265 HIS A O 1
ATOM 2153 N N . PHE A 1 267 ? -147.269 -68.588 -11.993 1.00 14.88 266 PHE A N 1
ATOM 2154 C CA . PHE A 1 267 ? -147.635 -69.975 -11.705 1.00 16.40 266 PHE A CA 1
ATOM 2155 C C . PHE A 1 267 ? -147.223 -70.298 -10.275 1.00 18.38 266 PHE A C 1
ATOM 2156 O O . PHE A 1 267 ? -147.889 -71.066 -9.579 1.00 17.56 266 PHE A O 1
ATOM 2164 N N . PHE A 1 268 ? -146.126 -69.685 -9.840 1.00 17.08 267 PHE A N 1
ATOM 2165 C CA . PHE A 1 268 ? -145.603 -69.893 -8.496 1.00 16.55 267 PHE A CA 1
ATOM 2166 C C . PHE A 1 268 ? -146.468 -69.168 -7.459 1.00 17.56 267 PHE A C 1
ATOM 2167 O O . PHE A 1 268 ? -146.822 -69.735 -6.430 1.00 16.38 267 PHE A O 1
ATOM 2175 N N . THR A 1 269 ? -146.824 -67.917 -7.730 1.00 14.83 268 THR A N 1
ATOM 2176 C CA . THR A 1 269 ? -147.642 -67.175 -6.782 1.00 14.65 268 THR A CA 1
ATOM 2177 C C . THR A 1 269 ? -149.077 -67.701 -6.720 1.00 13.95 268 THR A C 1
ATOM 2178 O O . THR A 1 269 ? -149.703 -67.689 -5.660 1.00 15.14 268 THR A O 1
ATOM 2182 N N . GLU A 1 270 ? -149.589 -68.164 -7.855 1.00 14.72 269 GLU A N 1
ATOM 2183 C CA . GLU A 1 270 ? -150.958 -68.666 -7.931 1.00 13.35 269 GLU A CA 1
ATOM 2184 C C . GLU A 1 270 ? -151.146 -70.060 -7.339 1.00 14.36 269 GLU A C 1
ATOM 2185 O O . GLU A 1 270 ? -152.176 -70.340 -6.727 1.00 14.92 269 GLU A O 1
ATOM 2191 N N . VAL A 1 271 ? -150.151 -70.926 -7.493 1.00 14.91 270 VAL A N 1
ATOM 2192 C CA . VAL A 1 271 ? -150.277 -72.281 -6.961 1.00 15.05 270 VAL A CA 1
ATOM 2193 C C . VAL A 1 271 ? -150.380 -72.252 -5.435 1.00 17.90 270 VAL A C 1
ATOM 2194 O O . VAL A 1 271 ? -150.899 -73.186 -4.822 1.00 18.84 270 VAL A O 1
ATOM 2198 N N . ARG A 1 272 ? -149.896 -71.175 -4.820 1.00 16.53 271 ARG A N 1
ATOM 2199 C CA . ARG A 1 272 ? -149.980 -71.035 -3.370 1.00 15.93 271 ARG A CA 1
ATOM 2200 C C . ARG A 1 272 ? -151.454 -71.018 -2.943 1.00 15.21 271 ARG A C 1
ATOM 2201 O O . ARG A 1 272 ? -151.806 -71.529 -1.883 1.00 16.48 271 ARG A O 1
ATOM 2209 N N . TYR A 1 273 ? -152.315 -70.442 -3.777 1.00 14.44 272 TYR A N 1
ATOM 2210 C CA . TYR A 1 273 ? -153.739 -70.362 -3.463 1.00 16.94 272 TYR A CA 1
ATOM 2211 C C . TYR A 1 273 ? -154.433 -71.719 -3.520 1.00 15.39 272 TYR A C 1
ATOM 2212 O O . TYR A 1 273 ? -155.537 -71.881 -3.011 1.00 16.93 272 TYR A O 1
ATOM 2221 N N . LYS A 1 274 ? -153.765 -72.681 -4.139 1.00 16.01 273 LYS A N 1
ATOM 2222 C CA . LYS A 1 274 ? -154.274 -74.046 -4.268 1.00 18.88 273 LYS A CA 1
ATOM 2223 C C . LYS A 1 274 ? -153.826 -74.873 -3.052 1.00 21.36 273 LYS A C 1
ATOM 2224 O O . LYS A 1 274 ? -154.066 -76.086 -2.982 1.00 19.84 273 LYS A O 1
ATOM 2230 N N . GLY A 1 275 ? -153.165 -74.209 -2.105 1.00 20.90 274 GLY A N 1
ATOM 2231 C CA . GLY A 1 275 ? -152.702 -74.879 -0.898 1.00 21.16 274 GLY A CA 1
ATOM 2232 C C . GLY A 1 275 ? -151.252 -75.339 -0.907 1.00 21.69 274 GLY A C 1
ATOM 2233 O O . GLY A 1 275 ? -150.785 -75.958 0.050 1.00 20.43 274 GLY A O 1
ATOM 2234 N N . THR A 1 276 ? -150.537 -75.037 -1.985 1.00 19.95 275 THR A N 1
ATOM 2235 C CA . THR A 1 276 ? -149.137 -75.423 -2.111 1.00 19.90 275 THR A CA 1
ATOM 2236 C C . THR A 1 276 ? -148.235 -74.586 -1.207 1.00 21.11 275 THR A C 1
ATOM 2237 O O . THR A 1 276 ? -148.355 -73.359 -1.165 1.00 18.34 275 THR A O 1
ATOM 2241 N N . LYS A 1 277 ? -147.349 -75.253 -0.468 1.00 18.60 276 LYS A N 1
ATOM 2242 C CA . LYS A 1 277 ? -146.418 -74.551 0.414 1.00 18.58 276 LYS A CA 1
ATOM 2243 C C . LYS A 1 277 ? -145.135 -74.285 -0.360 1.00 16.85 276 LYS A C 1
ATOM 2244 O O . LYS A 1 277 ? -144.684 -75.120 -1.139 1.00 18.39 276 LYS A O 1
ATOM 2250 N N . THR A 1 278 ? -144.553 -73.110 -0.148 1.00 17.59 277 THR A N 1
ATOM 2251 C CA . THR A 1 278 ? -143.333 -72.737 -0.843 1.00 17.66 277 THR A CA 1
ATOM 2252 C C . THR A 1 278 ? -142.235 -72.331 0.130 1.00 18.30 277 THR A C 1
ATOM 2253 O O . THR A 1 278 ? -142.505 -71.711 1.160 1.00 19.18 277 THR A O 1
ATOM 2257 N N . VAL A 1 279 ? -140.997 -72.686 -0.209 1.00 16.68 278 VAL A N 1
ATOM 2258 C CA . VAL A 1 279 ? -139.842 -72.361 0.618 1.00 18.85 278 VAL A CA 1
ATOM 2259 C C . VAL A 1 279 ? -138.739 -71.753 -0.244 1.00 19.18 278 VAL A C 1
ATOM 2260 O O . VAL A 1 279 ? -138.419 -72.261 -1.318 1.00 19.03 278 VAL A O 1
ATOM 2264 N N . ALA A 1 280 ? -138.170 -70.653 0.229 1.00 18.52 279 ALA A N 1
ATOM 2265 C CA . ALA A 1 280 ? -137.096 -69.984 -0.485 1.00 17.88 279 ALA A CA 1
ATOM 2266 C C . ALA A 1 280 ? -135.786 -70.238 0.248 1.00 17.34 279 ALA A C 1
ATOM 2267 O O . ALA A 1 280 ? -135.716 -70.080 1.468 1.00 17.85 279 ALA A O 1
ATOM 2269 N N . VAL A 1 281 ? -134.758 -70.639 -0.496 1.00 18.69 280 VAL A N 1
ATOM 2270 C CA . VAL A 1 281 ? -133.440 -70.891 0.082 1.00 15.67 280 VAL A CA 1
ATOM 2271 C C . VAL A 1 281 ? -132.423 -70.008 -0.635 1.00 17.33 280 VAL A C 1
ATOM 2272 O O . VAL A 1 281 ? -131.966 -70.331 -1.732 1.00 15.62 280 VAL A O 1
ATOM 2276 N N . THR A 1 282 ? -132.109 -68.871 -0.020 1.00 16.47 281 THR A N 1
ATOM 2277 C CA . THR A 1 282 ? -131.154 -67.911 -0.566 1.00 18.10 281 THR A CA 1
ATOM 2278 C C . THR A 1 282 ? -130.426 -67.255 0.611 1.00 17.80 281 THR A C 1
ATOM 2279 O O . THR A 1 282 ? -131.031 -66.998 1.651 1.00 19.62 281 THR A O 1
ATOM 2283 N N . PRO A 1 283 ? -129.117 -66.981 0.463 1.00 17.99 282 PRO A N 1
ATOM 2284 C CA . PRO A 1 283 ? -128.307 -66.358 1.516 1.00 16.75 282 PRO A CA 1
ATOM 2285 C C . PRO A 1 283 ? -128.726 -64.931 1.829 1.00 17.03 282 PRO A C 1
ATOM 2286 O O . PRO A 1 283 ? -128.586 -64.478 2.962 1.00 15.17 282 PRO A O 1
ATOM 2290 N N . ASP A 1 284 ? -129.236 -64.234 0.818 1.00 17.55 283 ASP A N 1
ATOM 2291 C CA . ASP A 1 284 ? -129.700 -62.857 0.973 1.00 18.15 283 ASP A CA 1
ATOM 2292 C C . ASP A 1 284 ? -131.226 -62.869 0.977 1.00 19.49 283 ASP A C 1
ATOM 2293 O O . ASP A 1 284 ? -131.840 -63.894 0.669 1.00 18.50 283 ASP A O 1
ATOM 2298 N N . TYR A 1 285 ? -131.845 -61.749 1.342 1.00 18.84 284 TYR A N 1
ATOM 2299 C CA . TYR A 1 285 ? -133.297 -61.691 1.294 1.00 17.07 284 TYR A CA 1
ATOM 2300 C C . TYR A 1 285 ? -133.578 -61.281 -0.146 1.00 18.08 284 TYR A C 1
ATOM 2301 O O . TYR A 1 285 ? -133.646 -60.091 -0.479 1.00 18.72 284 TYR A O 1
ATOM 2310 N N . ALA A 1 286 ? -133.709 -62.282 -1.007 1.00 16.33 285 ALA A N 1
ATOM 2311 C CA . ALA A 1 286 ? -133.950 -62.051 -2.424 1.00 16.39 285 ALA A CA 1
ATOM 2312 C C . ALA A 1 286 ? -135.424 -61.826 -2.734 1.00 16.23 285 ALA A C 1
ATOM 2313 O O . ALA A 1 286 ? -136.290 -62.006 -1.879 1.00 15.40 285 ALA A O 1
ATOM 2315 N N . GLU A 1 287 ? -135.705 -61.428 -3.969 1.00 17.91 286 GLU A N 1
ATOM 2316 C CA . GLU A 1 287 ? -137.080 -61.192 -4.378 1.00 18.72 286 GLU A CA 1
ATOM 2317 C C . GLU A 1 287 ? -137.912 -62.456 -4.200 1.00 17.12 286 GLU A C 1
ATOM 2318 O O . GLU A 1 287 ? -139.074 -62.391 -3.815 1.00 18.04 286 GLU A O 1
ATOM 2324 N N . ILE A 1 288 ? -137.313 -63.613 -4.460 1.00 16.04 287 ILE A N 1
ATOM 2325 C CA . ILE A 1 288 ? -138.037 -64.869 -4.314 1.00 15.66 287 ILE A CA 1
ATOM 2326 C C . ILE A 1 288 ? -138.584 -65.061 -2.895 1.00 16.48 287 ILE A C 1
ATOM 2327 O O . ILE A 1 288 ? -139.662 -65.627 -2.712 1.00 17.65 287 ILE A O 1
ATOM 2332 N N . ALA A 1 289 ? -137.860 -64.576 -1.890 1.00 16.21 288 ALA A N 1
ATOM 2333 C CA . ALA A 1 289 ? -138.310 -64.731 -0.510 1.00 18.83 288 ALA A CA 1
ATOM 2334 C C . ALA A 1 289 ? -139.654 -64.052 -0.267 1.00 19.69 288 ALA A C 1
ATOM 2335 O O . ALA A 1 289 ? -140.478 -64.547 0.505 1.00 16.47 288 ALA A O 1
ATOM 2337 N N . LYS A 1 290 ? -139.874 -62.925 -0.935 1.00 17.23 289 LYS A N 1
ATOM 2338 C CA . LYS A 1 290 ? -141.113 -62.171 -0.784 1.00 19.62 289 LYS A CA 1
ATOM 2339 C C . LYS A 1 290 ? -142.341 -63.025 -1.107 1.00 21.05 289 LYS A C 1
ATOM 2340 O O . LYS A 1 290 ? -143.419 -62.805 -0.555 1.00 24.36 289 LYS A O 1
ATOM 2346 N N . LEU A 1 291 ? -142.165 -64.012 -1.981 1.00 20.18 290 LEU A N 1
ATOM 2347 C CA . LEU A 1 291 ? -143.267 -64.871 -2.407 1.00 21.20 290 LEU A CA 1
ATOM 2348 C C . LEU A 1 291 ? -143.444 -66.190 -1.662 1.00 22.59 290 LEU A C 1
ATOM 2349 O O . LEU A 1 291 ? -144.428 -66.894 -1.889 1.00 25.83 290 LEU A O 1
ATOM 2354 N N . CYS A 1 292 ? -142.517 -66.533 -0.776 1.00 20.03 291 CYS A N 1
ATOM 2355 C CA . CYS A 1 292 ? -142.618 -67.814 -0.092 1.00 18.92 291 CYS A CA 1
ATOM 2356 C C . CYS A 1 292 ? -143.151 -67.814 1.341 1.00 17.81 291 CYS A C 1
ATOM 2357 O O . CYS A 1 292 ? -143.340 -66.764 1.953 1.00 17.08 291 CYS A O 1
ATOM 2360 N N . ASP A 1 293 ? -143.405 -69.013 1.860 1.00 16.02 292 ASP A N 1
ATOM 2361 C CA . ASP A 1 293 ? -143.927 -69.179 3.213 1.00 16.07 292 ASP A CA 1
ATOM 2362 C C . ASP A 1 293 ? -142.822 -69.272 4.243 1.00 17.47 292 ASP A C 1
ATOM 2363 O O . ASP A 1 293 ? -143.052 -69.048 5.435 1.00 16.19 292 ASP A O 1
ATOM 2368 N N . LEU A 1 294 ? -141.624 -69.614 3.784 1.00 15.75 293 LEU A N 1
ATOM 2369 C CA . LEU A 1 294 ? -140.487 -69.745 4.681 1.00 17.38 293 LEU A CA 1
ATOM 2370 C C . LEU A 1 294 ? -139.209 -69.344 3.969 1.00 17.00 293 LEU A C 1
ATOM 2371 O O . LEU A 1 294 ? -139.009 -69.684 2.806 1.00 20.39 293 LEU A O 1
ATOM 2376 N N . TRP A 1 295 ? -138.351 -68.609 4.669 1.00 17.20 294 TRP A N 1
ATOM 2377 C CA . TRP A 1 295 ? -137.075 -68.179 4.110 1.00 18.63 294 TRP A CA 1
ATOM 2378 C C . TRP A 1 295 ? -135.915 -68.787 4.885 1.00 18.34 294 TRP A C 1
ATOM 2379 O O . TRP A 1 295 ? -135.743 -68.492 6.067 1.00 20.05 294 TRP A O 1
ATOM 2390 N N . LEU A 1 296 ? -135.139 -69.645 4.222 1.00 19.05 295 LEU A N 1
ATOM 2391 C CA . LEU A 1 296 ? -133.966 -70.272 4.832 1.00 17.69 295 LEU A CA 1
ATOM 2392 C C . LEU A 1 296 ? -132.747 -69.618 4.175 1.00 19.03 295 LEU A C 1
ATOM 2393 O O . LEU A 1 296 ? -132.681 -69.515 2.950 1.00 19.30 295 LEU A O 1
ATOM 2398 N N . ALA A 1 297 ? -131.786 -69.178 4.981 1.00 18.48 296 ALA A N 1
ATOM 2399 C CA . ALA A 1 297 ? -130.622 -68.485 4.440 1.00 18.74 296 ALA A CA 1
ATOM 2400 C C . ALA A 1 297 ? -129.265 -69.123 4.721 1.00 20.75 296 ALA A C 1
ATOM 2401 O O . ALA A 1 297 ? -128.470 -68.603 5.502 1.00 23.23 296 ALA A O 1
ATOM 2403 N N . PRO A 1 298 ? -128.972 -70.252 4.069 1.00 20.71 297 PRO A N 1
ATOM 2404 C CA . PRO A 1 298 ? -127.682 -70.904 4.294 1.00 20.27 297 PRO A CA 1
ATOM 2405 C C . PRO A 1 298 ? -126.531 -70.074 3.731 1.00 20.48 297 PRO A C 1
ATOM 2406 O O . PRO A 1 298 ? -126.721 -69.270 2.814 1.00 20.22 297 PRO A O 1
ATOM 2410 N N . LYS A 1 299 ? -125.342 -70.252 4.299 1.00 21.41 298 LYS A N 1
ATOM 2411 C CA . LYS A 1 299 ? -124.155 -69.547 3.826 1.00 20.41 298 LYS A CA 1
ATOM 2412 C C . LYS A 1 299 ? -124.029 -69.909 2.349 1.00 20.70 298 LYS A C 1
ATOM 2413 O O . LYS A 1 299 ? -124.153 -71.082 1.986 1.00 21.39 298 LYS A O 1
ATOM 2419 N N . GLN A 1 300 ? -123.805 -68.914 1.494 1.00 19.50 299 GLN A N 1
ATOM 2420 C CA . GLN A 1 300 ? -123.682 -69.182 0.063 1.00 20.65 299 GLN A CA 1
ATOM 2421 C C . GLN A 1 300 ? -122.594 -70.222 -0.197 1.00 20.21 299 GLN A C 1
ATOM 2422 O O . GLN A 1 300 ? -121.548 -70.216 0.457 1.00 20.23 299 GLN A O 1
ATOM 2428 N N . GLY A 1 301 ? -122.856 -71.117 -1.146 1.00 20.21 300 GLY A N 1
ATOM 2429 C CA . GLY A 1 301 ? -121.894 -72.145 -1.495 1.00 20.33 300 GLY A CA 1
ATOM 2430 C C . GLY A 1 301 ? -121.908 -73.390 -0.625 1.00 22.01 300 GLY A C 1
ATOM 2431 O O . GLY A 1 301 ? -121.198 -74.352 -0.918 1.00 21.75 300 GLY A O 1
ATOM 2432 N N . THR A 1 302 ? -122.716 -73.392 0.432 1.00 21.67 301 THR A N 1
ATOM 2433 C CA . THR A 1 302 ? -122.770 -74.541 1.338 1.00 21.19 301 THR A CA 1
ATOM 2434 C C . THR A 1 302 ? -124.062 -75.341 1.225 1.00 21.60 301 THR A C 1
ATOM 2435 O O . THR A 1 302 ? -124.316 -76.230 2.035 1.00 23.63 301 THR A O 1
ATOM 2439 N N . ASP A 1 303 ? -124.862 -75.041 0.208 1.00 20.11 302 ASP A N 1
ATOM 2440 C CA . ASP A 1 303 ? -126.147 -75.708 0.007 1.00 20.35 302 ASP A CA 1
ATOM 2441 C C . ASP A 1 303 ? -126.134 -77.240 -0.034 1.00 19.49 302 ASP A C 1
ATOM 2442 O O . ASP A 1 303 ? -127.069 -77.878 0.447 1.00 22.30 302 ASP A O 1
ATOM 2447 N N . ALA A 1 304 ? -125.091 -77.833 -0.606 1.00 19.93 303 ALA A N 1
ATOM 2448 C CA . ALA A 1 304 ? -125.019 -79.289 -0.685 1.00 21.09 303 ALA A CA 1
ATOM 2449 C C . ALA A 1 304 ? -125.091 -79.906 0.711 1.00 20.91 303 ALA A C 1
ATOM 2450 O O . ALA A 1 304 ? -125.621 -81.004 0.890 1.00 23.22 303 ALA A O 1
ATOM 2452 N N . ALA A 1 305 ? -124.553 -79.192 1.694 1.00 21.78 304 ALA A N 1
ATOM 2453 C CA . ALA A 1 305 ? -124.560 -79.648 3.081 1.00 22.21 304 ALA A CA 1
ATOM 2454 C C . ALA A 1 305 ? -125.990 -79.771 3.590 1.00 21.80 304 ALA A C 1
ATOM 2455 O O . ALA A 1 305 ? -126.358 -80.761 4.222 1.00 20.74 304 ALA A O 1
ATOM 2457 N N . MET A 1 306 ? -126.801 -78.757 3.308 1.00 20.32 305 MET A N 1
ATOM 2458 C CA . MET A 1 306 ? -128.189 -78.766 3.743 1.00 20.08 305 MET A CA 1
ATOM 2459 C C . MET A 1 306 ? -128.951 -79.877 3.033 1.00 19.22 305 MET A C 1
ATOM 2460 O O . MET A 1 306 ? -129.764 -80.570 3.643 1.00 21.72 305 MET A O 1
ATOM 2465 N N . ALA A 1 307 ? -128.686 -80.044 1.740 1.00 18.59 306 ALA A N 1
ATOM 2466 C CA . ALA A 1 307 ? -129.352 -81.074 0.952 1.00 21.09 306 ALA A CA 1
ATOM 2467 C C . ALA A 1 307 ? -129.011 -82.469 1.479 1.00 21.25 306 ALA A C 1
ATOM 2468 O O . ALA A 1 307 ? -129.877 -83.342 1.540 1.00 20.45 306 ALA A O 1
ATOM 2470 N N . LEU A 1 308 ? -127.753 -82.674 1.859 1.00 21.50 307 LEU A N 1
ATOM 2471 C CA . LEU A 1 308 ? -127.331 -83.972 2.383 1.00 23.58 307 LEU A CA 1
ATOM 2472 C C . LEU A 1 308 ? -128.060 -84.282 3.688 1.00 22.14 307 LEU A C 1
ATOM 2473 O O . LEU A 1 308 ? -128.547 -85.394 3.888 1.00 21.64 307 LEU A O 1
ATOM 2478 N N . ALA A 1 309 ? -128.148 -83.288 4.567 1.00 23.35 308 ALA A N 1
ATOM 2479 C CA . ALA A 1 309 ? -128.821 -83.459 5.847 1.00 22.73 308 ALA A CA 1
ATOM 2480 C C . ALA A 1 309 ? -130.300 -83.777 5.644 1.00 26.75 308 ALA A C 1
ATOM 2481 O O . ALA A 1 309 ? -130.857 -84.634 6.333 1.00 24.49 308 ALA A O 1
ATOM 2483 N N . MET A 1 310 ? -130.938 -83.084 4.702 1.00 23.90 309 MET A N 1
ATOM 2484 C CA . MET A 1 310 ? -132.351 -83.328 4.423 1.00 23.81 309 MET A CA 1
ATOM 2485 C C . MET A 1 310 ? -132.548 -84.740 3.883 1.00 23.30 309 MET A C 1
ATOM 2486 O O . MET A 1 310 ? -133.494 -85.434 4.263 1.00 22.70 309 MET A O 1
ATOM 2491 N N . GLY A 1 311 ? -131.649 -85.166 3.001 1.00 23.70 310 GLY A N 1
ATOM 2492 C CA . GLY A 1 311 ? -131.745 -86.503 2.444 1.00 21.73 310 GLY A CA 1
ATOM 2493 C C . GLY A 1 311 ? -131.576 -87.533 3.546 1.00 24.12 310 GLY A C 1
ATOM 2494 O O . GLY A 1 311 ? -132.203 -88.593 3.525 1.00 24.03 310 GLY A O 1
ATOM 2495 N N . HIS A 1 312 ? -130.720 -87.212 4.513 1.00 23.15 311 HIS A N 1
ATOM 2496 C CA . HIS A 1 312 ? -130.459 -88.093 5.648 1.00 24.76 311 HIS A CA 1
ATOM 2497 C C . HIS A 1 312 ? -131.774 -88.381 6.368 1.00 23.91 311 HIS A C 1
ATOM 2498 O O . HIS A 1 312 ? -132.126 -89.535 6.611 1.00 25.07 311 HIS A O 1
ATOM 2505 N N . VAL A 1 313 ? -132.498 -87.317 6.700 1.00 23.98 312 VAL A N 1
ATOM 2506 C CA . VAL A 1 313 ? -133.774 -87.441 7.389 1.00 23.91 312 VAL A CA 1
ATOM 2507 C C . VAL A 1 313 ? -134.775 -88.251 6.573 1.00 24.99 312 VAL A C 1
ATOM 2508 O O . VAL A 1 313 ? -135.458 -89.126 7.108 1.00 27.08 312 VAL A O 1
ATOM 2512 N N . MET A 1 314 ? -134.858 -87.959 5.277 1.00 24.75 313 MET A N 1
ATOM 2513 C CA . MET A 1 314 ? -135.785 -88.656 4.389 1.00 24.72 313 MET A CA 1
ATOM 2514 C C . MET A 1 314 ? -135.542 -90.162 4.348 1.00 27.25 313 MET A C 1
ATOM 2515 O O . MET A 1 314 ? -136.478 -90.958 4.460 1.00 27.98 313 MET A O 1
ATOM 2520 N N . LEU A 1 315 ? -134.286 -90.551 4.172 1.00 27.04 314 LEU A N 1
ATOM 2521 C CA . LEU A 1 315 ? -133.938 -91.964 4.119 1.00 28.95 314 LEU A CA 1
ATOM 2522 C C . LEU A 1 315 ? -134.265 -92.628 5.448 1.00 29.83 314 LEU A C 1
ATOM 2523 O O . LEU A 1 315 ? -134.883 -93.694 5.488 1.00 30.14 314 LEU A O 1
ATOM 2528 N N . ARG A 1 316 ? -133.854 -91.981 6.533 1.00 30.34 315 ARG A N 1
ATOM 2529 C CA . ARG A 1 316 ? -134.093 -92.501 7.872 1.00 30.50 315 ARG A CA 1
ATOM 2530 C C . ARG A 1 316 ? -135.563 -92.732 8.192 1.00 29.88 315 ARG A C 1
ATOM 2531 O O . ARG A 1 316 ? -135.936 -93.797 8.681 1.00 28.10 315 ARG A O 1
ATOM 2539 N N . GLU A 1 317 ? -136.399 -91.742 7.905 1.00 29.08 316 GLU A N 1
ATOM 2540 C CA . GLU A 1 317 ? -137.814 -91.844 8.234 1.00 28.65 316 GLU A CA 1
ATOM 2541 C C . GLU A 1 317 ? -138.754 -92.460 7.202 1.00 28.84 316 GLU A C 1
ATOM 2542 O O . GLU A 1 317 ? -139.740 -93.095 7.576 1.00 29.72 316 GLU A O 1
ATOM 2548 N N . PHE A 1 318 ? -138.460 -92.293 5.917 1.00 28.26 317 PHE A N 1
ATOM 2549 C CA . PHE A 1 318 ? -139.345 -92.818 4.873 1.00 29.78 317 PHE A CA 1
ATOM 2550 C C . PHE A 1 318 ? -138.844 -94.037 4.111 1.00 29.46 317 PHE A C 1
ATOM 2551 O O . PHE A 1 318 ? -139.576 -94.611 3.305 1.00 29.47 317 PHE A O 1
ATOM 2559 N N . HIS A 1 319 ? -137.601 -94.430 4.358 1.00 29.27 318 HIS A N 1
ATOM 2560 C CA . HIS A 1 319 ? -137.042 -95.599 3.696 1.00 29.75 318 HIS A CA 1
ATOM 2561 C C . HIS A 1 319 ? -136.656 -96.671 4.710 1.00 32.40 318 HIS A C 1
ATOM 2562 O O . HIS A 1 319 ? -136.801 -97.866 4.445 1.00 32.47 318 HIS A O 1
ATOM 2569 N N . LEU A 1 320 ? -136.183 -96.241 5.876 1.00 31.62 319 LEU A N 1
ATOM 2570 C CA . LEU A 1 320 ? -135.766 -97.179 6.914 1.00 34.37 319 LEU A CA 1
ATOM 2571 C C . LEU A 1 320 ? -136.790 -97.456 8.018 1.00 34.39 319 LEU A C 1
ATOM 2572 O O . LEU A 1 320 ? -137.348 -98.551 8.083 1.00 35.09 319 LEU A O 1
ATOM 2577 N N . ASP A 1 321 ? -137.042 -96.471 8.877 1.00 35.27 320 ASP A N 1
ATOM 2578 C CA . ASP A 1 321 ? -137.977 -96.641 9.993 1.00 36.59 320 ASP A CA 1
ATOM 2579 C C . ASP A 1 321 ? -139.417 -96.969 9.605 1.00 37.84 320 ASP A C 1
ATOM 2580 O O . ASP A 1 321 ? -140.018 -97.889 10.159 1.00 37.96 320 ASP A O 1
ATOM 2585 N N . ASN A 1 322 ? -139.978 -96.209 8.674 1.00 38.20 321 ASN A N 1
ATOM 2586 C CA . ASN A 1 322 ? -141.340 -96.461 8.213 1.00 39.45 321 ASN A CA 1
ATOM 2587 C C . ASN A 1 322 ? -141.326 -96.452 6.689 1.00 39.39 321 ASN A C 1
ATOM 2588 O O . ASN A 1 322 ? -141.794 -95.509 6.052 1.00 37.93 321 ASN A O 1
ATOM 2593 N N . PRO A 1 323 ? -140.789 -97.524 6.086 1.00 38.92 322 PRO A N 1
ATOM 2594 C CA . PRO A 1 323 ? -140.688 -97.671 4.634 1.00 37.97 322 PRO A CA 1
ATOM 2595 C C . PRO A 1 323 ? -141.930 -97.279 3.847 1.00 37.50 322 PRO A C 1
ATOM 2596 O O . PRO A 1 323 ? -143.006 -97.850 4.026 1.00 37.71 322 PRO A O 1
ATOM 2600 N N . SER A 1 324 ? -141.764 -96.288 2.978 1.00 33.71 323 SER A N 1
ATOM 2601 C CA . SER A 1 324 ? -142.849 -95.813 2.135 1.00 30.10 323 SER A CA 1
ATOM 2602 C C . SER A 1 324 ? -143.008 -96.767 0.965 1.00 28.10 323 SER A C 1
ATOM 2603 O O . SER A 1 324 ? -142.053 -97.019 0.233 1.00 28.92 323 SER A O 1
ATOM 2606 N N . GLN A 1 325 ? -144.213 -97.299 0.787 1.00 28.98 324 GLN A N 1
ATOM 2607 C CA . GLN A 1 325 ? -144.469 -98.218 -0.312 1.00 30.54 324 GLN A CA 1
ATOM 2608 C C . GLN A 1 325 ? -144.166 -97.544 -1.648 1.00 29.06 324 GLN A C 1
ATOM 2609 O O . GLN A 1 325 ? -143.548 -98.136 -2.531 1.00 25.91 324 GLN A O 1
ATOM 2615 N N . TYR A 1 326 ? -144.590 -96.294 -1.794 1.00 27.24 325 TYR A N 1
ATOM 2616 C CA . TYR A 1 326 ? -144.343 -95.586 -3.040 1.00 24.21 325 TYR A CA 1
ATOM 2617 C C . TYR A 1 326 ? -142.849 -95.361 -3.293 1.00 21.58 325 TYR A C 1
ATOM 2618 O O . TYR A 1 326 ? -142.344 -95.696 -4.362 1.00 23.66 325 TYR A O 1
ATOM 2627 N N . PHE A 1 327 ? -142.142 -94.810 -2.309 1.00 20.95 326 PHE A N 1
ATOM 2628 C CA . PHE A 1 327 ? -140.709 -94.535 -2.451 1.00 21.30 326 PHE A CA 1
ATOM 2629 C C . PHE A 1 327 ? -139.862 -95.779 -2.692 1.00 23.58 326 PHE A C 1
ATOM 2630 O O . PHE A 1 327 ? -138.986 -95.785 -3.557 1.00 23.45 326 PHE A O 1
ATOM 2638 N N . THR A 1 328 ? -140.114 -96.825 -1.913 1.00 25.30 327 THR A N 1
ATOM 2639 C CA . THR A 1 328 ? -139.360 -98.066 -2.036 1.00 26.14 327 THR A CA 1
ATOM 2640 C C . THR A 1 328 ? -139.459 -98.643 -3.443 1.00 26.48 327 THR A C 1
ATOM 2641 O O . THR A 1 328 ? -138.445 -98.927 -4.080 1.00 27.49 327 THR A O 1
ATOM 2645 N N . ASP A 1 329 ? -140.686 -98.815 -3.923 1.00 27.48 328 ASP A N 1
ATOM 2646 C CA . ASP A 1 329 ? -140.914 -99.350 -5.259 1.00 27.74 328 ASP A CA 1
ATOM 2647 C C . ASP A 1 329 ? -140.253 -98.474 -6.319 1.00 25.84 328 ASP A C 1
ATOM 2648 O O . ASP A 1 329 ? -139.655 -98.972 -7.272 1.00 22.92 328 ASP A O 1
ATOM 2653 N N . TYR A 1 330 ? -140.361 -97.162 -6.143 1.00 24.19 329 TYR A N 1
ATOM 2654 C CA . TYR A 1 330 ? -139.785 -96.215 -7.090 1.00 22.88 329 TYR A CA 1
ATOM 2655 C C . TYR A 1 330 ? -138.267 -96.367 -7.245 1.00 21.90 329 TYR A C 1
ATOM 2656 O O . TYR A 1 330 ? -137.764 -96.528 -8.360 1.00 20.97 329 TYR A O 1
ATOM 2665 N N . VAL A 1 331 ? -137.532 -96.321 -6.137 1.00 22.58 330 VAL A N 1
ATOM 2666 C CA . VAL A 1 331 ? -136.078 -96.447 -6.215 1.00 24.01 330 VAL A CA 1
ATOM 2667 C C . VAL A 1 331 ? -135.642 -97.840 -6.665 1.00 25.38 330 VAL A C 1
ATOM 2668 O O . VAL A 1 331 ? -134.554 -98.012 -7.211 1.00 25.34 330 VAL A O 1
ATOM 2672 N N . ARG A 1 332 ? -136.497 -98.830 -6.444 1.00 25.55 331 ARG A N 1
ATOM 2673 C CA . ARG A 1 332 ? -136.182 -100.196 -6.836 1.00 27.38 331 ARG A CA 1
ATOM 2674 C C . ARG A 1 332 ? -136.185 -100.326 -8.358 1.00 28.57 331 ARG A C 1
ATOM 2675 O O . ARG A 1 332 ? -135.292 -100.936 -8.945 1.00 27.09 331 ARG A O 1
ATOM 2683 N N . ARG A 1 333 ? -137.183 -99.723 -8.995 1.00 27.53 332 ARG A N 1
ATOM 2684 C CA . ARG A 1 333 ? -137.319 -99.814 -10.443 1.00 27.80 332 ARG A CA 1
ATOM 2685 C C . ARG A 1 333 ? -136.667 -98.711 -11.275 1.00 28.32 332 ARG A C 1
ATOM 2686 O O . ARG A 1 333 ? -136.289 -98.948 -12.426 1.00 26.80 332 ARG A O 1
ATOM 2694 N N . TYR A 1 334 ? -136.506 -97.522 -10.701 1.00 27.40 333 TYR A N 1
ATOM 2695 C CA . TYR A 1 334 ? -135.948 -96.403 -11.455 1.00 26.56 333 TYR A CA 1
ATOM 2696 C C . TYR A 1 334 ? -134.550 -95.884 -1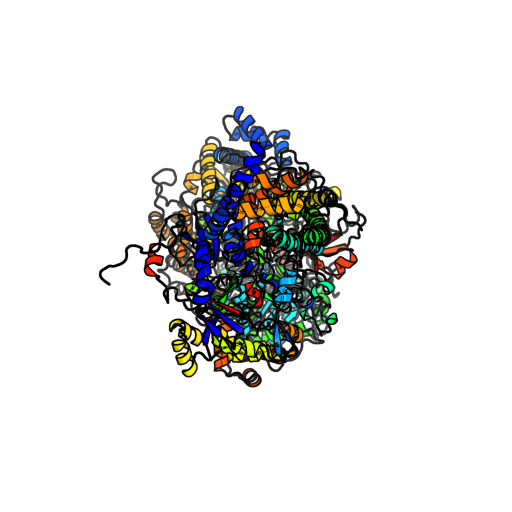1.108 1.00 28.61 333 TYR A C 1
ATOM 2697 O O . TYR A 1 334 ? -134.101 -94.892 -11.693 1.00 28.38 333 TYR A O 1
ATOM 2706 N N . THR A 1 335 ? -133.861 -96.527 -10.169 1.00 26.22 334 THR A N 1
ATOM 2707 C CA . THR A 1 335 ? -132.510 -96.087 -9.817 1.00 26.86 334 THR A CA 1
ATOM 2708 C C . THR A 1 335 ? -131.520 -97.241 -9.915 1.00 27.95 334 THR A C 1
ATOM 2709 O O . THR A 1 335 ? -131.911 -98.389 -10.123 1.00 27.49 334 THR A O 1
ATOM 2713 N N . ASP A 1 336 ? -130.238 -96.927 -9.770 1.00 28.55 335 ASP A N 1
ATOM 2714 C CA . ASP A 1 336 ? -129.184 -97.937 -9.834 1.00 30.03 335 ASP A CA 1
ATOM 2715 C C . ASP A 1 336 ? -128.840 -98.453 -8.438 1.00 31.16 335 ASP A C 1
ATOM 2716 O O . ASP A 1 336 ? -127.830 -99.134 -8.252 1.00 31.87 335 ASP A O 1
ATOM 2721 N N . MET A 1 337 ? -129.683 -98.132 -7.461 1.00 32.31 336 MET A N 1
ATOM 2722 C CA . MET A 1 337 ? -129.447 -98.557 -6.085 1.00 33.07 336 MET A CA 1
ATOM 2723 C C . MET A 1 337 ? -129.291 -100.070 -5.913 1.00 34.32 336 MET A C 1
ATOM 2724 O O . MET A 1 337 ? -128.433 -100.522 -5.157 1.00 35.31 336 MET A O 1
ATOM 2729 N N . PRO A 1 338 ? -130.116 -100.874 -6.604 1.00 34.65 337 PRO A N 1
ATOM 2730 C CA . PRO A 1 338 ? -129.977 -102.329 -6.459 1.00 35.93 337 PRO A CA 1
ATOM 2731 C C . PRO A 1 338 ? -128.748 -102.879 -7.190 1.00 36.70 337 PRO A C 1
ATOM 2732 O O . PRO A 1 338 ? -128.363 -104.035 -7.003 1.00 37.19 337 PRO A O 1
ATOM 2736 N N . MET A 1 339 ? -128.131 -102.041 -8.017 1.00 35.46 338 MET A N 1
ATOM 2737 C CA . MET A 1 339 ? -126.947 -102.435 -8.771 1.00 36.86 338 MET A CA 1
ATOM 2738 C C . MET A 1 339 ? -125.774 -102.789 -7.853 1.00 35.88 338 MET A C 1
ATOM 2739 O O . MET A 1 339 ? -125.591 -102.185 -6.794 1.00 34.02 338 MET A O 1
ATOM 2744 N N . LEU A 1 340 ? -124.974 -103.761 -8.280 1.00 33.89 339 LEU A N 1
ATOM 2745 C CA . LEU A 1 340 ? -123.832 -104.226 -7.497 1.00 32.75 339 LEU A CA 1
ATOM 2746 C C . LEU A 1 340 ? -122.519 -103.518 -7.797 1.00 30.33 339 LEU A C 1
ATOM 2747 O O . LEU A 1 340 ? -122.143 -103.334 -8.955 1.00 30.20 339 LEU A O 1
ATOM 2752 N N . VAL A 1 341 ? -121.817 -103.137 -6.733 1.00 30.28 340 VAL A N 1
ATOM 2753 C CA . VAL A 1 341 ? -120.538 -102.452 -6.857 1.00 30.18 340 VAL A CA 1
ATOM 2754 C C . VAL A 1 341 ? -119.404 -103.306 -6.297 1.00 31.91 340 VAL A C 1
ATOM 2755 O O . VAL A 1 341 ? -119.518 -103.883 -5.215 1.00 31.68 340 VAL A O 1
ATOM 2759 N N . MET A 1 342 ? -118.307 -103.372 -7.043 1.00 34.13 341 MET A N 1
ATOM 2760 C CA . MET A 1 342 ? -117.145 -104.152 -6.638 1.00 35.00 341 MET A CA 1
ATOM 2761 C C . MET A 1 342 ? -116.275 -103.370 -5.660 1.00 34.60 341 MET A C 1
ATOM 2762 O O . MET A 1 342 ? -116.038 -102.176 -5.846 1.00 32.87 341 MET A O 1
ATOM 2767 N N . LEU A 1 343 ? -115.802 -104.050 -4.618 1.00 35.21 342 LEU A N 1
ATOM 2768 C CA . LEU A 1 343 ? -114.955 -103.419 -3.612 1.00 35.57 342 LEU A CA 1
ATOM 2769 C C . LEU A 1 343 ? -113.478 -103.655 -3.895 1.00 35.90 342 LEU A C 1
ATOM 2770 O O . LEU A 1 343 ? -113.063 -104.777 -4.185 1.00 36.29 342 LEU A O 1
ATOM 2775 N N . GLU A 1 344 ? -112.692 -102.587 -3.807 1.00 36.05 343 GLU A N 1
ATOM 2776 C CA . GLU A 1 344 ? -111.256 -102.657 -4.043 1.00 38.55 343 GLU A CA 1
ATOM 2777 C C . GLU A 1 344 ? -110.503 -102.785 -2.725 1.00 40.21 343 GLU A C 1
ATOM 2778 O O . GLU A 1 344 ? -110.752 -102.038 -1.778 1.00 39.74 343 GLU A O 1
ATOM 2784 N N . GLU A 1 345 ? -109.577 -103.735 -2.671 1.00 41.58 344 GLU A N 1
ATOM 2785 C CA . GLU A 1 345 ? -108.789 -103.965 -1.470 1.00 44.38 344 GLU A CA 1
ATOM 2786 C C . GLU A 1 345 ? -107.805 -102.831 -1.191 1.00 44.42 344 GLU A C 1
ATOM 2787 O O . GLU A 1 345 ? -107.017 -102.448 -2.056 1.00 44.77 344 GLU A O 1
ATOM 2793 N N . ARG A 1 346 ? -107.869 -102.295 0.023 1.00 44.53 345 ARG A N 1
ATOM 2794 C CA . ARG A 1 346 ? -106.978 -101.223 0.454 1.00 46.65 345 ARG A CA 1
ATOM 2795 C C . ARG A 1 346 ? -106.242 -101.687 1.707 1.00 47.09 345 ARG A C 1
ATOM 2796 O O . ARG A 1 346 ? -106.403 -102.831 2.140 1.00 46.50 345 ARG A O 1
ATOM 2804 N N . ASP A 1 347 ? -105.443 -100.801 2.292 1.00 47.41 346 ASP A N 1
ATOM 2805 C CA . ASP A 1 347 ? -104.685 -101.146 3.489 1.00 47.35 346 ASP A CA 1
ATOM 2806 C C . ASP A 1 347 ? -105.539 -101.086 4.752 1.00 46.28 346 ASP A C 1
ATOM 2807 O O . ASP A 1 347 ? -105.641 -100.039 5.394 1.00 46.57 346 ASP A O 1
ATOM 2812 N N . GLY A 1 348 ? -106.155 -102.211 5.103 1.00 44.45 347 GLY A N 1
ATOM 2813 C CA . GLY A 1 348 ? -106.979 -102.257 6.298 1.00 43.78 347 GLY A CA 1
ATOM 2814 C C . GLY A 1 348 ? -108.465 -102.086 6.048 1.00 43.32 347 GLY A C 1
ATOM 2815 O O . GLY A 1 348 ? -109.282 -102.347 6.931 1.00 41.86 347 GLY A O 1
ATOM 2816 N N . TYR A 1 349 ? -108.818 -101.647 4.844 1.00 42.67 348 TYR A N 1
ATOM 2817 C CA . TYR A 1 349 ? -110.217 -101.443 4.488 1.00 41.26 348 TYR A CA 1
ATOM 2818 C C . TYR A 1 349 ? -110.428 -101.580 2.987 1.00 39.46 348 TYR A C 1
ATOM 2819 O O . TYR A 1 349 ? -109.506 -101.916 2.244 1.00 38.35 348 TYR A O 1
ATOM 2828 N N . TYR A 1 350 ? -111.651 -101.315 2.547 1.00 38.49 349 TYR A N 1
ATOM 2829 C CA . TYR A 1 350 ? -111.994 -101.405 1.135 1.00 38.10 349 TYR A CA 1
ATOM 2830 C C . TYR A 1 350 ? -112.468 -100.059 0.603 1.00 36.66 349 TYR A C 1
ATOM 2831 O O . TYR A 1 350 ? -112.895 -99.192 1.363 1.00 35.20 349 TYR A O 1
ATOM 2840 N N . ALA A 1 351 ? -112.374 -99.890 -0.710 1.00 35.26 350 ALA A N 1
ATOM 2841 C CA . ALA A 1 351 ? -112.827 -98.671 -1.366 1.00 34.49 350 ALA A CA 1
ATOM 2842 C C . ALA A 1 351 ? -113.834 -99.112 -2.420 1.00 32.42 350 ALA A C 1
ATOM 2843 O O . ALA A 1 351 ? -113.715 -100.203 -2.973 1.00 30.55 350 ALA A O 1
ATOM 2845 N N . ALA A 1 352 ? -114.838 -98.280 -2.682 1.00 31.93 351 ALA A N 1
ATOM 2846 C CA . ALA A 1 352 ? -115.841 -98.615 -3.686 1.00 30.67 351 ALA A CA 1
ATOM 2847 C C . ALA A 1 352 ? -115.202 -98.496 -5.064 1.00 29.71 351 ALA A C 1
ATOM 2848 O O . ALA A 1 352 ? -114.653 -97.448 -5.417 1.00 30.18 351 ALA A O 1
ATOM 2850 N N . GLY A 1 353 ? -115.262 -99.580 -5.833 1.00 29.18 352 GLY A N 1
ATOM 2851 C CA . GLY A 1 353 ? -114.677 -99.587 -7.163 1.00 30.45 352 GLY A CA 1
ATOM 2852 C C . GLY A 1 353 ? -115.723 -99.440 -8.252 1.00 31.83 352 GLY A C 1
ATOM 2853 O O . GLY A 1 353 ? -116.745 -98.786 -8.043 1.00 31.57 352 GLY A O 1
ATOM 2854 N N . ARG A 1 354 ? -115.479 -100.043 -9.413 1.00 31.51 353 ARG A N 1
ATOM 2855 C CA . ARG A 1 354 ? -116.432 -99.949 -10.512 1.00 32.79 353 ARG A CA 1
ATOM 2856 C C . ARG A 1 354 ? -117.611 -100.874 -10.273 1.00 33.24 353 ARG A C 1
ATOM 2857 O O . ARG A 1 354 ? -117.550 -101.766 -9.426 1.00 33.80 353 ARG A O 1
ATOM 2865 N N . MET A 1 355 ? -118.690 -100.650 -11.015 1.00 31.92 354 MET A N 1
ATOM 2866 C CA . MET A 1 355 ? -119.883 -101.471 -10.878 1.00 31.12 354 MET A CA 1
ATOM 2867 C C . MET A 1 355 ? -119.661 -102.830 -11.524 1.00 30.61 354 MET A C 1
ATOM 2868 O O . MET A 1 355 ? -118.937 -102.947 -12.514 1.00 28.30 354 MET A O 1
ATOM 2873 N N . LEU A 1 356 ? -120.284 -103.854 -10.950 1.00 31.50 355 LEU A N 1
ATOM 2874 C CA . LEU A 1 356 ? -120.172 -105.212 -11.468 1.00 31.53 355 LEU A CA 1
ATOM 2875 C C . LEU A 1 356 ? -120.833 -105.271 -12.842 1.00 32.54 355 LEU A C 1
ATOM 2876 O O . LEU A 1 356 ? -121.902 -104.692 -13.046 1.00 32.34 355 LEU A O 1
ATOM 2881 N N . ARG A 1 357 ? -120.195 -105.964 -13.782 1.00 32.37 356 ARG A N 1
ATOM 2882 C CA . ARG A 1 357 ? -120.737 -106.102 -15.130 1.00 33.19 356 ARG A CA 1
ATOM 2883 C C . ARG A 1 357 ? -121.004 -107.579 -15.412 1.00 36.63 356 ARG A C 1
ATOM 2884 O O . ARG A 1 357 ? -120.363 -108.455 -14.828 1.00 36.97 356 ARG A O 1
ATOM 2892 N N . ALA A 1 358 ? -121.948 -107.855 -16.304 1.00 37.35 357 ALA A N 1
ATOM 2893 C CA . ALA A 1 358 ? -122.280 -109.234 -16.647 1.00 39.14 357 ALA A CA 1
ATOM 2894 C C . ALA A 1 358 ? -121.032 -109.995 -17.081 1.00 39.99 357 ALA A C 1
ATOM 2895 O O . ALA A 1 358 ? -120.901 -111.188 -16.820 1.00 42.52 357 ALA A O 1
ATOM 2897 N N . ALA A 1 359 ? -120.116 -109.294 -17.739 1.00 40.41 358 ALA A N 1
ATOM 2898 C CA . ALA A 1 359 ? -118.881 -109.901 -18.217 1.00 39.86 358 ALA A CA 1
ATOM 2899 C C . ALA A 1 359 ? -117.959 -110.370 -17.091 1.00 40.91 358 ALA A C 1
ATOM 2900 O O . ALA A 1 359 ? -117.002 -111.100 -17.340 1.00 40.24 358 ALA A O 1
ATOM 2902 N N . ASP A 1 360 ? -118.238 -109.954 -15.859 1.00 41.21 359 ASP A N 1
ATOM 2903 C CA . ASP A 1 360 ? -117.406 -110.349 -14.725 1.00 41.09 359 ASP A CA 1
ATOM 2904 C C . ASP A 1 360 ? -117.733 -111.752 -14.222 1.00 41.34 359 ASP A C 1
ATOM 2905 O O . ASP A 1 360 ? -116.955 -112.346 -13.474 1.00 41.59 359 ASP A O 1
ATOM 2910 N N . LEU A 1 361 ? -118.885 -112.279 -14.626 1.00 41.30 360 LEU A N 1
ATOM 2911 C CA . LEU A 1 361 ? -119.305 -113.605 -14.195 1.00 41.63 360 LEU A CA 1
ATOM 2912 C C . LEU A 1 361 ? -119.027 -114.691 -15.228 1.00 42.24 360 LEU A C 1
ATOM 2913 O O . LEU A 1 361 ? -118.902 -114.416 -16.426 1.00 42.75 360 LEU A O 1
ATOM 2918 N N . VAL A 1 362 ? -118.943 -115.929 -14.750 1.00 42.52 361 VAL A N 1
ATOM 2919 C CA . VAL A 1 362 ? -118.664 -117.084 -15.591 1.00 42.93 361 VAL A CA 1
ATOM 2920 C C . VAL A 1 362 ? -119.328 -117.036 -16.969 1.00 43.49 361 VAL A C 1
ATOM 2921 O O . VAL A 1 362 ? -118.704 -116.611 -17.937 1.00 47.38 361 VAL A O 1
ATOM 2925 N N . ASP A 1 363 ? -120.587 -117.439 -17.066 1.00 15.12 362 ASP A N 1
ATOM 2926 C CA . ASP A 1 363 ? -121.253 -117.464 -18.363 1.00 15.12 362 ASP A CA 1
ATOM 2927 C C . ASP A 1 363 ? -121.715 -116.067 -18.766 1.00 15.12 362 ASP A C 1
ATOM 2928 O O . ASP A 1 363 ? -122.617 -115.934 -19.617 1.00 44.38 362 ASP A O 1
ATOM 2933 N N . ALA A 1 364 ? -121.097 -115.019 -18.237 1.00 43.62 363 ALA A N 1
ATOM 2934 C CA . ALA A 1 364 ? -121.451 -113.640 -18.573 1.00 41.35 363 ALA A CA 1
ATOM 2935 C C . ALA A 1 364 ? -122.952 -113.435 -18.408 1.00 41.89 363 ALA A C 1
ATOM 2936 O O . ALA A 1 364 ? -123.562 -112.595 -19.074 1.00 42.39 363 ALA A O 1
ATOM 2938 N N . LEU A 1 365 ? -123.534 -114.220 -17.510 1.00 41.77 364 LEU A N 1
ATOM 2939 C CA . LEU A 1 365 ? -124.955 -114.148 -17.227 1.00 42.22 364 LEU A CA 1
ATOM 2940 C C . LEU A 1 365 ? -125.823 -114.374 -18.460 1.00 43.31 364 LEU A C 1
ATOM 2941 O O . LEU A 1 365 ? -126.958 -113.905 -18.512 1.00 45.05 364 LEU A O 1
ATOM 2946 N N . GLY A 1 366 ? -125.289 -115.092 -19.445 1.00 44.73 365 GLY A N 1
ATOM 2947 C CA . GLY A 1 366 ? -126.048 -115.375 -20.652 1.00 45.77 365 GLY A CA 1
ATOM 2948 C C . GLY A 1 366 ? -126.002 -114.288 -21.710 1.00 45.60 365 GLY A C 1
ATOM 2949 O O . GLY A 1 366 ? -126.532 -114.465 -22.810 1.00 46.07 365 GLY A O 1
ATOM 2950 N N . GLN A 1 367 ? -125.367 -113.168 -21.385 1.00 45.93 366 GLN A N 1
ATOM 2951 C CA . GLN A 1 367 ? -125.265 -112.053 -22.316 1.00 45.59 366 GLN A CA 1
ATOM 2952 C C . GLN A 1 367 ? -124.030 -112.158 -23.201 1.00 44.05 366 GLN A C 1
ATOM 2953 O O . GLN A 1 367 ? -122.903 -112.124 -22.715 1.00 44.26 366 GLN A O 1
ATOM 2959 N N . GLU A 1 368 ? -124.249 -112.292 -24.505 1.00 43.72 367 GLU A N 1
ATOM 2960 C CA . GLU A 1 368 ? -123.142 -112.398 -25.448 1.00 44.34 367 GLU A CA 1
ATOM 2961 C C . GLU A 1 368 ? -122.842 -111.040 -26.089 1.00 41.58 367 GLU A C 1
ATOM 2962 O O . GLU A 1 368 ? -121.757 -110.821 -26.623 1.00 41.66 367 GLU A O 1
ATOM 2968 N N . ASN A 1 369 ? -123.804 -110.125 -26.017 1.00 40.00 368 ASN A N 1
ATOM 2969 C CA . ASN A 1 369 ? -123.635 -108.790 -26.587 1.00 35.48 368 ASN A CA 1
ATOM 2970 C C . ASN A 1 369 ? -123.350 -107.757 -25.494 1.00 32.30 368 ASN A C 1
ATOM 2971 O O . ASN A 1 369 ? -124.077 -107.674 -24.508 1.00 31.64 368 ASN A O 1
ATOM 2976 N N . ASN A 1 370 ? -122.276 -106.991 -25.665 1.00 32.79 369 ASN A N 1
ATOM 2977 C CA . ASN A 1 370 ? -121.902 -105.948 -24.707 1.00 32.75 369 ASN A CA 1
ATOM 2978 C C . ASN A 1 370 ? -122.047 -106.356 -23.236 1.00 32.97 369 ASN A C 1
ATOM 2979 O O . ASN A 1 370 ? -122.583 -105.596 -22.424 1.00 31.67 369 ASN A O 1
ATOM 2984 N N . PRO A 1 371 ? -121.558 -107.551 -22.865 1.00 32.47 370 PRO A N 1
ATOM 2985 C CA . PRO A 1 371 ? -121.672 -107.992 -21.470 1.00 31.26 370 PRO A CA 1
ATOM 2986 C C . PRO A 1 371 ? -120.924 -107.095 -20.487 1.00 28.41 370 PRO A C 1
ATOM 2987 O O . PRO A 1 371 ? -121.256 -107.040 -19.305 1.00 29.40 370 PRO A O 1
ATOM 2991 N N . GLU A 1 372 ? -119.914 -106.393 -20.983 1.00 28.52 371 GLU A N 1
ATOM 2992 C CA . GLU A 1 372 ? -119.126 -105.509 -20.142 1.00 31.95 371 GLU A CA 1
ATOM 2993 C C . GLU A 1 372 ? -119.835 -104.173 -19.922 1.00 31.37 371 GLU A C 1
ATOM 2994 O O . GLU A 1 372 ? -119.356 -103.327 -19.169 1.00 30.37 371 GLU A O 1
ATOM 3000 N N . TRP A 1 373 ? -120.982 -103.996 -20.573 1.00 32.33 372 TRP A N 1
ATOM 3001 C CA . TRP A 1 373 ? -121.751 -102.761 -20.446 1.00 32.42 372 TRP A CA 1
ATOM 3002 C C . TRP A 1 373 ? -123.124 -102.974 -19.829 1.00 33.53 372 TRP A C 1
ATOM 3003 O O . TRP A 1 373 ? -124.010 -102.123 -19.953 1.00 33.53 372 TRP A O 1
ATOM 3014 N N . LYS A 1 374 ? -123.298 -104.109 -19.163 1.00 33.28 373 LYS A N 1
ATOM 3015 C CA . LYS A 1 374 ? -124.565 -104.422 -18.523 1.00 32.56 373 LYS A CA 1
ATOM 3016 C C . LYS A 1 374 ? -124.357 -104.620 -17.025 1.00 33.59 373 LYS A C 1
ATOM 3017 O O . LYS A 1 374 ? -123.599 -105.495 -16.599 1.00 34.73 373 LYS A O 1
ATOM 3023 N N . THR A 1 375 ? -125.027 -103.789 -16.233 1.00 32.35 374 THR A N 1
ATOM 3024 C CA . THR A 1 375 ? -124.917 -103.847 -14.780 1.00 31.55 374 THR A CA 1
ATOM 3025 C C . THR A 1 375 ? -125.646 -105.046 -14.196 1.00 32.15 374 THR A C 1
ATOM 3026 O O . THR A 1 375 ? -126.533 -105.614 -14.830 1.00 32.83 374 THR A O 1
ATOM 3030 N N . VAL A 1 376 ? -125.272 -105.418 -12.976 1.00 33.79 375 VAL A N 1
ATOM 3031 C CA . VAL A 1 376 ? -125.856 -106.582 -12.322 1.00 35.05 375 VAL A CA 1
ATOM 3032 C C . VAL A 1 376 ? -126.432 -106.305 -10.940 1.00 34.64 375 VAL A C 1
ATOM 3033 O O . VAL A 1 376 ? -125.977 -105.414 -10.226 1.00 36.51 375 VAL A O 1
ATOM 3037 N N . ALA A 1 377 ? -127.441 -107.084 -10.571 1.00 35.47 376 ALA A N 1
ATOM 3038 C CA . ALA A 1 377 ? -128.077 -106.956 -9.268 1.00 36.84 376 ALA A CA 1
ATOM 3039 C C . ALA A 1 377 ? -128.616 -108.317 -8.843 1.00 37.64 376 ALA A C 1
ATOM 3040 O O . ALA A 1 377 ? -128.610 -109.268 -9.627 1.00 36.58 376 ALA A O 1
ATOM 3042 N N . PHE A 1 378 ? -129.062 -108.408 -7.594 1.00 37.88 377 PHE A N 1
ATOM 3043 C CA . PHE A 1 378 ? -129.635 -109.642 -7.070 1.00 39.26 377 PHE A CA 1
ATOM 3044 C C . PHE A 1 378 ? -131.145 -109.483 -7.053 1.00 39.26 377 PHE A C 1
ATOM 3045 O O . PHE A 1 378 ? -131.653 -108.396 -6.764 1.00 39.14 377 PHE A O 1
ATOM 3053 N N . ASN A 1 379 ? -131.867 -110.553 -7.365 1.00 37.52 378 ASN A N 1
ATOM 3054 C CA . ASN A 1 379 ? -133.319 -110.495 -7.317 1.00 38.29 378 ASN A CA 1
ATOM 3055 C C . ASN A 1 379 ? -133.704 -110.862 -5.889 1.00 39.52 378 ASN A C 1
ATOM 3056 O O . ASN A 1 379 ? -132.845 -111.240 -5.093 1.00 37.57 378 ASN A O 1
ATOM 3061 N N . THR A 1 380 ? -134.984 -110.744 -5.560 1.00 42.03 379 THR A N 1
ATOM 3062 C CA . THR A 1 380 ? -135.449 -111.045 -4.213 1.00 45.83 379 THR A CA 1
ATOM 3063 C C . THR A 1 380 ? -135.176 -112.478 -3.768 1.00 47.95 379 THR A C 1
ATOM 3064 O O . THR A 1 380 ? -135.270 -112.790 -2.580 1.00 47.31 379 THR A O 1
ATOM 3068 N N . ASN A 1 381 ? -134.841 -113.347 -4.716 1.00 49.48 380 ASN A N 1
ATOM 3069 C CA . ASN A 1 381 ? -134.554 -114.738 -4.387 1.00 51.18 380 ASN A CA 1
ATOM 3070 C C . ASN A 1 381 ? -133.060 -115.043 -4.406 1.00 51.49 380 ASN A C 1
ATOM 3071 O O . ASN A 1 381 ? -132.640 -116.141 -4.772 1.00 52.28 380 ASN A O 1
ATOM 3076 N N . GLY A 1 382 ? -132.267 -114.054 -4.004 1.00 49.44 381 GLY A N 1
ATOM 3077 C CA . GLY A 1 382 ? -130.825 -114.215 -3.948 1.00 49.24 381 GLY A CA 1
ATOM 3078 C C . GLY A 1 382 ? -130.109 -114.531 -5.247 1.00 48.95 381 GLY A C 1
ATOM 3079 O O . GLY A 1 382 ? -128.888 -114.688 -5.254 1.00 49.30 381 GLY A O 1
ATOM 3080 N N . GLU A 1 383 ? -130.847 -114.623 -6.348 1.00 48.60 382 GLU A N 1
ATOM 3081 C CA . GLU A 1 383 ? -130.234 -114.924 -7.636 1.00 48.57 382 GLU A CA 1
ATOM 3082 C C . GLU A 1 383 ? -129.695 -113.663 -8.307 1.00 48.55 382 GLU A C 1
ATOM 3083 O O . GLU A 1 383 ? -130.328 -112.607 -8.280 1.00 47.24 382 GLU A O 1
ATOM 3089 N N . MET A 1 384 ? -128.522 -113.788 -8.913 1.00 46.44 383 MET A N 1
ATOM 3090 C CA . MET A 1 384 ? -127.879 -112.675 -9.595 1.00 46.17 383 MET A CA 1
ATOM 3091 C C . MET A 1 384 ? -128.507 -112.516 -10.981 1.00 44.91 383 MET A C 1
ATOM 3092 O O . MET A 1 384 ? -128.818 -113.506 -11.642 1.00 43.19 383 MET A O 1
ATOM 3097 N N . VAL A 1 385 ? -128.701 -111.276 -11.423 1.00 41.71 384 VAL A N 1
ATOM 3098 C CA . VAL A 1 385 ? -129.318 -111.046 -12.725 1.00 40.25 384 VAL A CA 1
ATOM 3099 C C . VAL A 1 385 ? -128.919 -109.733 -13.397 1.00 39.37 384 VAL A C 1
ATOM 3100 O O . VAL A 1 385 ? -128.543 -108.768 -12.734 1.00 38.45 384 VAL A O 1
ATOM 3104 N N . ALA A 1 386 ? -128.998 -109.719 -14.725 1.00 37.44 385 ALA A N 1
ATOM 3105 C CA . ALA A 1 386 ? -128.686 -108.535 -15.515 1.00 35.91 385 ALA A CA 1
ATOM 3106 C C . ALA A 1 386 ? -130.019 -108.005 -16.039 1.00 35.59 385 ALA A C 1
ATOM 3107 O O . ALA A 1 386 ? -130.527 -108.473 -17.058 1.00 35.17 385 ALA A O 1
ATOM 3109 N N . PRO A 1 387 ? -130.606 -107.024 -15.337 1.00 34.96 386 PRO A N 1
ATOM 3110 C CA . PRO A 1 387 ? -131.891 -106.435 -15.731 1.00 34.33 386 PRO A CA 1
ATOM 3111 C C . PRO A 1 387 ? -131.864 -105.656 -17.046 1.00 32.46 386 PRO A C 1
ATOM 3112 O O . PRO A 1 387 ? -130.824 -105.136 -17.450 1.00 31.26 386 PRO A O 1
ATOM 3116 N N . ASN A 1 388 ? -133.013 -105.594 -17.716 1.00 31.37 387 ASN A N 1
ATOM 3117 C CA . ASN A 1 388 ? -133.120 -104.866 -18.975 1.00 31.81 387 ASN A CA 1
ATOM 3118 C C . ASN A 1 388 ? -132.851 -103.390 -18.711 1.00 29.46 387 ASN A C 1
ATOM 3119 O O . ASN A 1 388 ? -132.972 -102.933 -17.578 1.00 29.26 387 ASN A O 1
ATOM 3124 N N . GLY A 1 389 ? -132.482 -102.650 -19.751 1.00 30.90 388 GLY A N 1
ATOM 3125 C CA . GLY A 1 389 ? -132.253 -101.226 -19.576 1.00 29.75 388 GLY A CA 1
ATOM 3126 C C . GLY A 1 389 ? -130.825 -100.725 -19.521 1.00 30.68 388 GLY A C 1
ATOM 3127 O O . GLY A 1 389 ? -130.584 -99.552 -19.815 1.00 29.09 388 GLY A O 1
ATOM 3128 N N . SER A 1 390 ? -129.879 -101.577 -19.135 1.00 29.14 389 SER A N 1
ATOM 3129 C CA . SER A 1 390 ? -128.485 -101.151 -19.071 1.00 27.34 389 SER A CA 1
ATOM 3130 C C . SER A 1 390 ? -128.041 -100.742 -20.471 1.00 27.93 389 SER A C 1
ATOM 3131 O O . SER A 1 390 ? -128.534 -101.271 -21.468 1.00 31.10 389 SER A O 1
ATOM 3134 N N . ILE A 1 391 ? -127.110 -99.797 -20.542 1.00 27.49 390 ILE A N 1
ATOM 3135 C CA . ILE A 1 391 ? -126.636 -99.279 -21.818 1.00 27.42 390 ILE A CA 1
ATOM 3136 C C . ILE A 1 391 ? -126.186 -100.350 -22.809 1.00 28.89 390 ILE A C 1
ATOM 3137 O O . ILE A 1 391 ? -126.196 -100.125 -24.019 1.00 25.61 390 ILE A O 1
ATOM 3142 N N . GLY A 1 392 ? -125.806 -101.517 -22.298 1.00 28.57 391 GLY A N 1
ATOM 3143 C CA . GLY A 1 392 ? -125.367 -102.589 -23.175 1.00 27.67 391 GLY A CA 1
ATOM 3144 C C . GLY A 1 392 ? -126.456 -103.091 -24.108 1.00 27.94 391 GLY A C 1
ATOM 3145 O O . GLY A 1 392 ? -126.165 -103.566 -25.208 1.00 28.67 391 GLY A O 1
ATOM 3146 N N . PHE A 1 393 ? -127.709 -102.986 -23.675 1.00 28.44 392 PHE A N 1
ATOM 3147 C CA . PHE A 1 393 ? -128.842 -103.434 -24.477 1.00 29.79 392 PHE A CA 1
ATOM 3148 C C . PHE A 1 393 ? -129.264 -102.425 -25.542 1.00 31.52 392 PHE A C 1
ATOM 3149 O O . PHE A 1 393 ? -130.076 -102.744 -26.410 1.00 32.96 392 PHE A O 1
ATOM 3157 N N . ARG A 1 394 ? -128.717 -101.215 -25.480 1.00 31.53 393 ARG A N 1
ATOM 3158 C CA . ARG A 1 394 ? -129.074 -100.173 -26.440 1.00 30.65 393 ARG A CA 1
ATOM 3159 C C . ARG A 1 394 ? -128.510 -100.406 -27.836 1.00 31.73 393 ARG A C 1
ATOM 3160 O O . ARG A 1 394 ? -129.164 -100.096 -28.836 1.00 31.11 393 ARG A O 1
ATOM 3168 N N . TRP A 1 395 ? -127.296 -100.945 -27.907 1.00 31.05 394 TRP A N 1
ATOM 3169 C CA . TRP A 1 395 ? -126.658 -101.188 -29.194 1.00 30.88 394 TRP A CA 1
ATOM 3170 C C . TRP A 1 395 ? -126.298 -102.658 -29.394 1.00 33.12 394 TRP A C 1
ATOM 3171 O O . TRP A 1 395 ? -126.127 -103.402 -28.428 1.00 31.49 394 TRP A O 1
ATOM 3182 N N . GLY A 1 396 ? -126.187 -103.068 -30.655 1.00 34.19 395 GLY A N 1
ATOM 3183 C CA . GLY A 1 396 ? -125.841 -104.446 -30.959 1.00 36.58 395 GLY A CA 1
ATOM 3184 C C . GLY A 1 396 ? -126.996 -105.426 -30.858 1.00 37.05 395 GLY A C 1
ATOM 3185 O O . GLY A 1 396 ? -126.872 -106.583 -31.261 1.00 38.02 395 GLY A O 1
ATOM 3186 N N . GLU A 1 397 ? -128.116 -104.974 -30.308 1.00 37.23 396 GLU A N 1
ATOM 3187 C CA . GLU A 1 397 ? -129.302 -105.814 -30.169 1.00 38.45 396 GLU A CA 1
ATOM 3188 C C . GLU A 1 397 ? -130.537 -104.923 -30.101 1.00 39.41 396 GLU A C 1
ATOM 3189 O O . GLU A 1 397 ? -130.423 -103.700 -30.179 1.00 40.02 396 GLU A O 1
ATOM 3195 N N . LYS A 1 398 ? -131.712 -105.528 -29.953 1.00 38.74 397 LYS A N 1
ATOM 3196 C CA . LYS A 1 398 ? -132.950 -104.756 -29.895 1.00 38.33 397 LYS A CA 1
ATOM 3197 C C . LYS A 1 398 ? -134.042 -105.392 -29.042 1.00 36.74 397 LYS A C 1
ATOM 3198 O O . LYS A 1 398 ? -134.052 -106.601 -28.829 1.00 37.23 397 LYS A O 1
ATOM 3204 N N . GLY A 1 399 ? -134.956 -104.558 -28.551 1.00 33.91 398 GLY A N 1
ATOM 3205 C CA . GLY A 1 399 ? -136.071 -105.042 -27.756 1.00 31.85 398 GLY A CA 1
ATOM 3206 C C . GLY A 1 399 ? -135.909 -105.160 -26.250 1.00 31.53 398 GLY A C 1
ATOM 3207 O O . GLY A 1 399 ? -136.892 -105.393 -25.548 1.00 31.98 398 GLY A O 1
ATOM 3208 N N . LYS A 1 400 ? -134.692 -105.003 -25.739 1.00 32.38 399 LYS A N 1
ATOM 3209 C CA . LYS A 1 400 ? -134.475 -105.126 -24.301 1.00 32.63 399 LYS A CA 1
ATOM 3210 C C . LYS A 1 400 ? -134.025 -103.849 -23.610 1.00 32.16 399 LYS A C 1
ATOM 3211 O O . LYS A 1 400 ? -133.836 -103.829 -22.392 1.00 30.17 399 LYS A O 1
ATOM 3217 N N . TRP A 1 401 ? -133.856 -102.781 -24.379 1.00 31.21 400 TRP A N 1
ATOM 3218 C CA . TRP A 1 401 ? -133.440 -101.514 -23.798 1.00 31.52 400 TRP A CA 1
ATOM 3219 C C . TRP A 1 401 ? -134.678 -100.811 -23.252 1.00 31.82 400 TRP A C 1
ATOM 3220 O O . TRP A 1 401 ? -135.183 -99.862 -23.852 1.00 32.82 400 TRP A O 1
ATOM 3231 N N . ASN A 1 402 ? -135.171 -101.298 -22.117 1.00 30.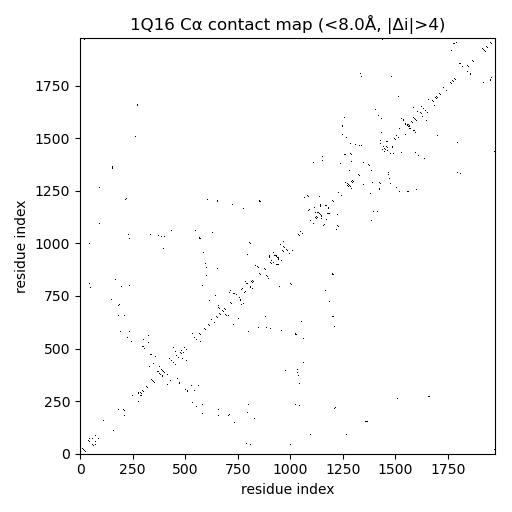00 401 ASN A N 1
ATOM 3232 C CA . ASN A 1 402 ? -136.354 -100.734 -21.478 1.00 29.86 401 ASN A CA 1
ATOM 3233 C C . ASN A 1 402 ? -136.289 -100.931 -19.965 1.00 31.08 401 ASN A C 1
ATOM 3234 O O . ASN A 1 402 ? -135.437 -101.667 -19.465 1.00 32.29 401 ASN A O 1
ATOM 3239 N N . LEU A 1 403 ? -137.190 -100.274 -19.241 1.00 30.95 402 LEU A N 1
ATOM 3240 C CA . LEU A 1 403 ? -137.210 -100.371 -17.785 1.00 31.02 402 LEU A CA 1
ATOM 3241 C C . LEU A 1 403 ? -138.193 -101.385 -17.223 1.00 29.98 402 LEU A C 1
ATOM 3242 O O . LEU A 1 403 ? -138.634 -101.269 -16.078 1.00 29.78 402 LEU A O 1
ATOM 3247 N N . GLU A 1 404 ? -138.553 -102.372 -18.032 1.00 31.38 403 GLU A N 1
ATOM 3248 C CA . GLU A 1 404 ? -139.442 -103.422 -17.556 1.00 30.83 403 GLU A CA 1
ATOM 3249 C C . GLU A 1 404 ? -138.592 -104.196 -16.555 1.00 30.65 403 GLU A C 1
ATOM 3250 O O . GLU A 1 404 ? -137.430 -104.490 -16.833 1.00 29.82 403 GLU A O 1
ATOM 3256 N N . GLN A 1 405 ? -139.145 -104.506 -15.388 1.00 31.35 404 GLN A N 1
ATOM 3257 C CA . GLN A 1 405 ? -138.379 -105.251 -14.400 1.00 32.70 404 GLN A CA 1
ATOM 3258 C C . GLN A 1 405 ? -138.287 -106.708 -14.851 1.00 32.72 404 GLN A C 1
ATOM 3259 O O . GLN A 1 405 ? -138.995 -107.574 -14.339 1.00 32.26 404 GLN A O 1
ATOM 3265 N N . ARG A 1 406 ? -137.415 -106.965 -15.821 1.00 33.78 405 ARG A N 1
ATOM 3266 C CA . ARG A 1 406 ? -137.236 -108.309 -16.359 1.00 36.83 405 ARG A CA 1
ATOM 3267 C C . ARG A 1 406 ? -135.782 -108.751 -16.394 1.00 36.80 405 ARG A C 1
ATOM 3268 O O . ARG A 1 406 ? -134.866 -107.928 -16.412 1.00 37.65 405 ARG A O 1
ATOM 3276 N N . ASP A 1 407 ? -135.590 -110.066 -16.413 1.00 37.44 406 ASP A N 1
ATOM 3277 C CA . ASP A 1 407 ? -134.268 -110.672 -16.465 1.00 37.95 406 ASP A CA 1
ATOM 3278 C C . ASP A 1 407 ? -133.766 -110.566 -17.904 1.00 37.91 406 ASP A C 1
ATOM 3279 O O . ASP A 1 407 ? -134.365 -111.122 -18.825 1.00 36.95 406 ASP A O 1
ATOM 3284 N N . GLY A 1 408 ? -132.665 -109.843 -18.085 1.00 37.54 407 GLY A N 1
ATOM 3285 C CA . GLY A 1 408 ? -132.102 -109.649 -19.408 1.00 39.01 407 GLY A CA 1
ATOM 3286 C C . GLY A 1 408 ? -131.669 -110.905 -20.138 1.00 42.41 407 GLY A C 1
ATOM 3287 O O . GLY A 1 408 ? -131.329 -110.846 -21.320 1.00 41.95 407 GLY A O 1
ATOM 3288 N N . LYS A 1 409 ? -131.675 -112.043 -19.453 1.00 44.21 408 LYS A N 1
ATOM 3289 C CA . LYS A 1 409 ? -131.266 -113.287 -20.091 1.00 47.57 408 LYS A CA 1
ATOM 3290 C C . LYS A 1 409 ? -132.450 -114.209 -20.349 1.00 47.66 408 LYS A C 1
ATOM 3291 O O . LYS A 1 409 ? -132.614 -114.719 -21.456 1.00 48.16 408 LYS A O 1
ATOM 3297 N N . THR A 1 410 ? -133.280 -114.415 -19.332 1.00 48.79 409 THR A N 1
ATOM 3298 C CA . THR A 1 410 ? -134.444 -115.283 -19.465 1.00 49.47 409 THR A CA 1
ATOM 3299 C C . THR A 1 410 ? -135.667 -114.518 -19.957 1.00 49.83 409 THR A C 1
ATOM 3300 O O . THR A 1 410 ? -136.673 -115.119 -20.334 1.00 49.34 409 THR A O 1
ATOM 3304 N N . GLY A 1 411 ? -135.578 -113.191 -19.950 1.00 49.05 410 GLY A N 1
ATOM 3305 C CA . GLY A 1 411 ? -136.696 -112.378 -20.390 1.00 48.80 410 GLY A CA 1
ATOM 3306 C C . GLY A 1 411 ? -137.885 -112.559 -19.470 1.00 48.95 410 GLY A C 1
ATOM 3307 O O . GLY A 1 411 ? -139.013 -112.200 -19.808 1.00 49.97 410 GLY A O 1
ATOM 3308 N N . GLU A 1 412 ? -137.629 -113.117 -18.293 1.00 48.06 411 GLU A N 1
ATOM 3309 C CA . GLU A 1 412 ? -138.680 -113.358 -17.316 1.00 48.45 411 GLU A CA 1
ATOM 3310 C C . GLU A 1 412 ? -138.757 -112.206 -16.318 1.00 47.46 411 GLU A C 1
ATOM 3311 O O . GLU A 1 412 ? -137.806 -111.442 -16.162 1.00 44.84 411 GLU A O 1
ATOM 3317 N N . GLU A 1 413 ? -139.895 -112.089 -15.643 1.00 47.64 412 GLU A N 1
ATOM 3318 C CA . GLU A 1 413 ? -140.087 -111.039 -14.653 1.00 49.03 412 GLU A CA 1
ATOM 3319 C C . GLU A 1 413 ? -139.247 -111.316 -13.413 1.00 49.23 412 GLU A C 1
ATOM 3320 O O . GLU A 1 413 ? -139.159 -112.456 -12.953 1.00 49.79 412 GLU A O 1
ATOM 3326 N N . THR A 1 414 ? -138.631 -110.269 -12.877 1.00 48.09 413 THR A N 1
ATOM 3327 C CA . THR A 1 414 ? -137.810 -110.398 -11.681 1.00 48.16 413 THR A CA 1
ATOM 3328 C C . THR A 1 414 ? -137.989 -109.180 -10.788 1.00 46.93 413 THR A C 1
ATOM 3329 O O . THR A 1 414 ? -138.373 -108.108 -11.254 1.00 47.66 413 THR A O 1
ATOM 3333 N N . GLU A 1 415 ? -137.724 -109.357 -9.500 1.00 45.88 414 GLU A N 1
ATOM 3334 C CA . GLU A 1 415 ? -137.836 -108.270 -8.541 1.00 44.63 414 GLU A CA 1
ATOM 3335 C C . GLU A 1 415 ? -136.455 -108.050 -7.949 1.00 42.97 414 GLU A C 1
ATOM 3336 O O . GLU A 1 415 ? -135.902 -108.936 -7.301 1.00 41.59 414 GLU A O 1
ATOM 3342 N N . LEU A 1 416 ? -135.896 -106.869 -8.176 1.00 40.79 415 LEU A N 1
ATOM 3343 C CA . LEU A 1 416 ? -134.568 -106.560 -7.672 1.00 39.12 415 LEU A CA 1
ATOM 3344 C C . LEU A 1 416 ? -134.570 -106.259 -6.180 1.00 38.76 415 LEU A C 1
ATOM 3345 O O . LEU A 1 416 ? -135.502 -105.653 -5.651 1.00 37.66 415 LEU A O 1
ATOM 3350 N N . GLN A 1 417 ? -133.518 -106.703 -5.503 1.00 38.93 416 GLN A N 1
ATOM 3351 C CA . GLN A 1 417 ? -133.390 -106.477 -4.075 1.00 38.70 416 GLN A CA 1
ATOM 3352 C C . GLN A 1 417 ? -132.518 -105.246 -3.894 1.00 36.21 416 GLN A C 1
ATOM 3353 O O . GLN A 1 417 ? -131.542 -105.059 -4.621 1.00 34.16 416 GLN A O 1
ATOM 3359 N N . LEU A 1 418 ? -132.877 -104.405 -2.932 1.00 34.86 417 LEU A N 1
ATOM 3360 C CA . LEU A 1 418 ? -132.136 -103.175 -2.674 1.00 35.10 417 LEU A CA 1
ATOM 3361 C C . LEU A 1 418 ? -130.917 -103.332 -1.770 1.00 35.92 417 LEU A C 1
ATOM 3362 O O . LEU A 1 418 ? -129.798 -103.006 -2.165 1.00 37.80 417 LEU A O 1
ATOM 3367 N N . SER A 1 419 ? -131.137 -103.824 -0.556 1.00 36.58 418 SER A N 1
ATOM 3368 C CA . SER A 1 419 ? -130.057 -103.983 0.410 1.00 37.40 418 SER A CA 1
ATOM 3369 C C . SER A 1 419 ? -129.654 -105.431 0.663 1.00 39.15 418 SER A C 1
ATOM 3370 O O . SER A 1 419 ? -130.488 -106.334 0.629 1.00 38.92 418 SER A O 1
ATOM 3373 N N . LEU A 1 420 ? -128.366 -105.636 0.923 1.00 39.96 419 LEU A N 1
ATOM 3374 C CA . LEU A 1 420 ? -127.840 -106.965 1.207 1.00 40.81 419 LEU A CA 1
ATOM 3375 C C . LEU A 1 420 ? -127.943 -107.257 2.701 1.00 41.47 419 LEU A C 1
ATOM 3376 O O . LEU A 1 420 ? -127.714 -108.384 3.138 1.00 42.28 419 LEU A O 1
ATOM 3381 N N . LEU A 1 421 ? -128.290 -106.236 3.479 1.00 42.01 420 LEU A N 1
ATOM 3382 C CA . LEU A 1 421 ? -128.429 -106.390 4.922 1.00 43.59 420 LEU A CA 1
ATOM 3383 C C . LEU A 1 421 ? -129.450 -107.475 5.229 1.00 45.00 420 LEU A C 1
ATOM 3384 O O . LEU A 1 421 ? -130.637 -107.320 4.940 1.00 44.49 420 LEU A O 1
ATOM 3389 N N . GLY A 1 422 ? -128.984 -108.568 5.823 1.00 45.88 421 GLY A N 1
ATOM 3390 C CA . GLY A 1 422 ? -129.877 -109.663 6.150 1.00 47.22 421 GLY A CA 1
ATOM 3391 C C . GLY A 1 422 ? -129.631 -110.852 5.244 1.00 47.12 421 GLY A C 1
ATOM 3392 O O . GLY A 1 422 ? -130.421 -111.795 5.200 1.00 49.29 421 GLY A O 1
ATOM 3393 N N . SER A 1 423 ? -128.528 -110.802 4.510 1.00 46.58 422 SER A N 1
ATOM 3394 C CA . SER A 1 423 ? -128.172 -111.883 3.606 1.00 46.23 422 SER A CA 1
ATOM 3395 C C . SER A 1 423 ? -126.722 -111.734 3.178 1.00 45.20 422 SER A C 1
ATOM 3396 O O . SER A 1 423 ? -126.307 -112.281 2.157 1.00 46.27 422 SER A O 1
ATOM 3399 N N . GLN A 1 424 ? -125.951 -110.992 3.966 1.00 44.35 423 GLN A N 1
ATOM 3400 C CA . GLN A 1 424 ? -124.547 -110.775 3.653 1.00 44.69 423 GLN A CA 1
ATOM 3401 C C . GLN A 1 424 ? -123.668 -111.904 4.176 1.00 45.22 423 GLN A C 1
ATOM 3402 O O . GLN A 1 424 ? -123.955 -112.498 5.215 1.00 44.79 423 GLN A O 1
ATOM 3408 N N . ASP A 1 425 ? -122.597 -112.195 3.443 1.00 45.26 424 ASP A N 1
ATOM 3409 C CA . ASP A 1 425 ? -121.655 -113.242 3.824 1.00 44.74 424 ASP A CA 1
ATOM 3410 C C . ASP A 1 425 ? -120.757 -112.731 4.943 1.00 45.16 424 ASP A C 1
ATOM 3411 O O . ASP A 1 425 ? -120.217 -113.509 5.728 1.00 44.45 424 ASP A O 1
ATOM 3416 N N . GLU A 1 426 ? -120.604 -111.413 5.006 1.00 43.81 425 GLU A N 1
ATOM 3417 C CA . GLU A 1 426 ? -119.772 -110.780 6.018 1.00 43.80 425 GLU A CA 1
ATOM 3418 C C . GLU A 1 426 ? -119.917 -109.264 5.962 1.00 43.04 425 GLU A C 1
ATOM 3419 O O . GLU A 1 426 ? -120.560 -108.721 5.063 1.00 40.43 425 GLU A O 1
ATOM 3425 N N . ILE A 1 427 ? -119.318 -108.591 6.937 1.00 41.81 426 ILE A N 1
ATOM 3426 C CA . ILE A 1 427 ? -119.359 -107.140 7.009 1.00 42.56 426 ILE A CA 1
ATOM 3427 C C . ILE A 1 427 ? -117.961 -106.619 6.718 1.00 42.35 426 ILE A C 1
ATOM 3428 O O . ILE A 1 427 ? -116.993 -107.045 7.347 1.00 42.96 426 ILE A O 1
ATOM 3433 N N . ALA A 1 428 ? -117.855 -105.704 5.760 1.00 39.83 427 ALA A N 1
ATOM 3434 C CA . ALA A 1 428 ? -116.566 -105.135 5.397 1.00 38.15 427 ALA A CA 1
ATOM 3435 C C . ALA A 1 428 ? -116.570 -103.632 5.620 1.00 38.49 427 ALA A C 1
ATOM 3436 O O . ALA A 1 428 ? -117.610 -102.981 5.514 1.00 39.53 427 ALA A O 1
ATOM 3438 N N . GLU A 1 429 ? -115.405 -103.082 5.936 1.00 37.34 428 GLU A N 1
ATOM 3439 C CA . GLU A 1 429 ? -115.295 -101.651 6.160 1.00 38.15 428 GLU A CA 1
ATOM 3440 C C . GLU A 1 429 ? -114.863 -100.960 4.879 1.00 36.17 428 GLU A C 1
ATOM 3441 O O . GLU A 1 429 ? -113.824 -101.283 4.302 1.00 33.66 428 GLU A O 1
ATOM 3447 N N . VAL A 1 430 ? -115.682 -100.014 4.435 1.00 35.16 429 VAL A N 1
ATOM 3448 C CA . VAL A 1 430 ? -115.412 -99.269 3.215 1.00 31.90 429 VAL A CA 1
ATOM 3449 C C . VAL A 1 430 ? -115.127 -97.813 3.556 1.00 31.34 429 VAL A C 1
ATOM 3450 O O . VAL A 1 430 ? -115.851 -97.200 4.338 1.00 31.18 429 VAL A O 1
ATOM 3454 N N . GLY A 1 431 ? -114.066 -97.268 2.972 1.00 29.78 430 GLY A N 1
ATOM 3455 C CA . GLY A 1 431 ? -113.712 -95.886 3.237 1.00 31.15 430 GLY A CA 1
ATOM 3456 C C . GLY A 1 431 ? -114.443 -94.923 2.321 1.00 30.89 430 GLY A C 1
ATOM 3457 O O . GLY A 1 431 ? -114.557 -95.161 1.121 1.00 31.07 430 GLY A O 1
ATOM 3458 N N . PHE A 1 432 ? -114.956 -93.841 2.891 1.00 30.42 431 PHE A N 1
ATOM 3459 C CA . PHE A 1 432 ? -115.665 -92.833 2.111 1.00 30.33 431 PHE A CA 1
ATOM 3460 C C . PHE A 1 432 ? -114.930 -91.504 2.242 1.00 28.92 431 PHE A C 1
ATOM 3461 O O . PHE A 1 432 ? -114.512 -91.118 3.335 1.00 27.01 431 PHE A O 1
ATOM 3469 N N . PRO A 1 433 ? -114.754 -90.787 1.124 1.00 29.61 432 PRO A N 1
ATOM 3470 C CA . PRO A 1 433 ? -114.057 -89.502 1.189 1.00 27.57 432 PRO A CA 1
ATOM 3471 C C . PRO A 1 433 ? -114.916 -88.457 1.893 1.00 28.43 432 PRO A C 1
ATOM 3472 O O . PRO A 1 433 ? -116.133 -88.424 1.710 1.00 28.82 432 PRO A O 1
ATOM 3476 N N . TYR A 1 434 ? -114.280 -87.622 2.710 1.00 26.62 433 TYR A N 1
ATOM 3477 C CA . TYR A 1 434 ? -114.975 -86.563 3.433 1.00 26.03 433 TYR A CA 1
ATOM 3478 C C . TYR A 1 434 ? -114.161 -85.276 3.306 1.00 26.80 433 TYR A C 1
ATOM 3479 O O . TYR A 1 434 ? -112.986 -85.235 3.684 1.00 25.68 433 TYR A O 1
ATOM 3488 N N . PHE A 1 435 ? -114.785 -84.226 2.776 1.00 24.79 434 PHE A N 1
ATOM 3489 C CA . PHE A 1 435 ? -114.095 -82.953 2.580 1.00 24.39 434 PHE A CA 1
ATOM 3490 C C . PHE A 1 435 ? -114.653 -81.821 3.434 1.00 24.13 434 PHE A C 1
ATOM 3491 O O . PHE A 1 435 ? -114.181 -80.687 3.343 1.00 23.98 434 PHE A O 1
ATOM 3499 N N . GLY A 1 436 ? -115.652 -82.133 4.254 1.00 22.46 435 GLY A N 1
ATOM 3500 C CA . GLY A 1 436 ? -116.270 -81.131 5.107 1.00 25.99 435 GLY A CA 1
ATOM 3501 C C . GLY A 1 436 ? -115.320 -80.454 6.079 1.00 26.43 435 GLY A C 1
ATOM 3502 O O . GLY A 1 436 ? -115.684 -79.465 6.722 1.00 25.53 435 GLY A O 1
ATOM 3503 N N . GLY A 1 437 ? -114.106 -80.986 6.192 1.00 27.48 436 GLY A N 1
ATOM 3504 C CA . GLY A 1 437 ? -113.123 -80.409 7.092 1.00 26.14 436 GLY A CA 1
ATOM 3505 C C . GLY A 1 437 ? -112.195 -79.432 6.390 1.00 28.05 436 GLY A C 1
ATOM 3506 O O . GLY A 1 437 ? -111.475 -78.669 7.039 1.00 26.81 436 GLY A O 1
ATOM 3507 N N . ASP A 1 438 ? -112.205 -79.457 5.060 1.00 27.17 437 ASP A N 1
ATOM 3508 C CA . ASP A 1 438 ? -111.364 -78.562 4.273 1.00 27.82 437 ASP A CA 1
ATOM 3509 C C . ASP A 1 438 ? -112.114 -77.255 4.013 1.00 28.26 437 ASP A C 1
ATOM 3510 O O . ASP A 1 438 ? -113.230 -77.071 4.493 1.00 26.58 437 ASP A O 1
ATOM 3515 N N . GLY A 1 439 ? -111.499 -76.350 3.259 1.00 27.51 438 GLY A N 1
ATOM 3516 C CA . GLY A 1 439 ? -112.152 -75.086 2.963 1.00 28.36 438 GLY A CA 1
ATOM 3517 C C . GLY A 1 439 ? -111.341 -73.868 3.359 1.00 29.20 438 GLY A C 1
ATOM 3518 O O . GLY A 1 439 ? -110.306 -73.980 4.013 1.00 30.63 438 GLY A O 1
ATOM 3519 N N . THR A 1 440 ? -111.811 -72.693 2.960 1.00 27.64 439 THR A N 1
ATOM 3520 C CA . THR A 1 440 ? -111.115 -71.457 3.280 1.00 26.25 439 THR A CA 1
ATOM 3521 C C . THR A 1 440 ? -111.557 -70.931 4.642 1.00 25.15 439 THR A C 1
ATOM 3522 O O . THR A 1 440 ? -112.414 -71.519 5.304 1.00 23.55 439 THR A O 1
ATOM 3526 N N . GLU A 1 441 ? -110.972 -69.811 5.049 1.00 25.23 440 GLU A N 1
ATOM 3527 C CA . GLU A 1 441 ? -111.297 -69.206 6.330 1.00 27.59 440 GLU A CA 1
ATOM 3528 C C . GLU A 1 441 ? -112.682 -68.560 6.325 1.00 27.13 440 GLU A C 1
ATOM 3529 O O . GLU A 1 441 ? -113.241 -68.268 7.381 1.00 25.08 440 GLU A O 1
ATOM 3535 N N . HIS A 1 442 ? -113.244 -68.358 5.138 1.00 27.77 441 HIS A N 1
ATOM 3536 C CA . HIS A 1 442 ? -114.549 -67.709 5.027 1.00 27.83 441 HIS A CA 1
ATOM 3537 C C . HIS A 1 442 ? -115.768 -68.606 5.235 1.00 30.88 441 HIS A C 1
ATOM 3538 O O . HIS A 1 442 ? -116.902 -68.115 5.252 1.00 28.82 441 HIS A O 1
ATOM 3545 N N . PHE A 1 443 ? -115.539 -69.907 5.398 1.00 29.75 442 PHE A N 1
ATOM 3546 C CA . PHE A 1 443 ? -116.631 -70.852 5.601 1.00 32.27 442 PHE A CA 1
ATOM 3547 C C . PHE A 1 443 ? -116.387 -71.728 6.822 1.00 33.98 442 PHE A C 1
ATOM 3548 O O . PHE A 1 443 ? -115.240 -72.048 7.143 1.00 34.25 442 PHE A O 1
ATOM 3556 N N . ASN A 1 444 ? -117.464 -72.107 7.507 1.00 32.76 443 ASN A N 1
ATOM 3557 C CA . ASN A 1 444 ? -117.350 -72.961 8.682 1.00 32.22 443 ASN A CA 1
ATOM 3558 C C . ASN A 1 444 ? -117.020 -74.372 8.224 1.00 31.06 443 ASN A C 1
ATOM 3559 O O . ASN A 1 444 ? -117.492 -74.818 7.180 1.00 29.25 443 ASN A O 1
ATOM 3564 N N . LYS A 1 445 ? -116.209 -75.070 9.011 1.00 30.07 444 LYS A N 1
ATOM 3565 C CA . LYS A 1 445 ? -115.814 -76.434 8.681 1.00 31.13 444 LYS A CA 1
ATOM 3566 C C . LYS A 1 445 ? -116.132 -77.359 9.842 1.00 30.00 444 LYS A C 1
ATOM 3567 O O . LYS A 1 445 ? -116.279 -76.915 10.982 1.00 31.85 444 LYS A O 1
ATOM 3573 N N . VAL A 1 446 ? -116.243 -78.647 9.546 1.00 29.37 445 VAL A N 1
ATOM 3574 C CA . VAL A 1 446 ? -116.500 -79.644 10.572 1.00 29.48 445 VAL A CA 1
ATOM 3575 C C . VAL A 1 446 ? -115.453 -80.735 10.413 1.00 29.79 445 VAL A C 1
ATOM 3576 O O . VAL A 1 446 ? -115.450 -81.480 9.433 1.00 27.19 445 VAL A O 1
ATOM 3580 N N . GLU A 1 447 ? -114.554 -80.810 11.385 1.00 32.00 446 GLU A N 1
ATOM 3581 C CA . GLU A 1 447 ? -113.479 -81.788 11.364 1.00 32.90 446 GLU A CA 1
ATOM 3582 C C . GLU A 1 447 ? -113.929 -83.181 11.789 1.00 30.64 446 GLU A C 1
ATOM 3583 O O . GLU A 1 447 ? -114.527 -83.361 12.849 1.00 30.37 446 GLU A O 1
ATOM 3589 N N . LEU A 1 448 ? -113.643 -84.156 10.937 1.00 28.14 447 LEU A N 1
ATOM 3590 C CA . LEU A 1 448 ? -113.952 -85.556 11.205 1.00 30.42 447 LEU A CA 1
ATOM 3591 C C . LEU A 1 448 ? -112.677 -86.308 10.807 1.00 31.94 447 LEU A C 1
ATOM 3592 O O . LEU A 1 448 ? -111.682 -86.278 11.535 1.00 30.98 447 LEU A O 1
ATOM 3597 N N . GLU A 1 449 ? -112.703 -86.963 9.652 1.00 34.02 448 GLU A N 1
ATOM 3598 C CA . GLU A 1 449 ? -111.540 -87.683 9.137 1.00 36.48 448 GLU A CA 1
ATOM 3599 C C . GLU A 1 449 ? -111.626 -87.642 7.615 1.00 35.46 448 GLU A C 1
ATOM 3600 O O . GLU A 1 449 ? -112.713 -87.771 7.054 1.00 36.32 448 GLU A O 1
ATOM 3606 N N . ASN A 1 450 ? -110.493 -87.449 6.946 1.00 36.52 449 ASN A N 1
ATOM 3607 C CA . ASN A 1 450 ? -110.490 -87.386 5.487 1.00 37.33 449 ASN A CA 1
ATOM 3608 C C . ASN A 1 450 ? -111.138 -88.628 4.888 1.00 36.41 449 ASN A C 1
ATOM 3609 O O . ASN A 1 450 ? -111.755 -88.565 3.825 1.00 35.40 449 ASN A O 1
ATOM 3614 N N . VAL A 1 451 ? -110.995 -89.756 5.575 1.00 33.68 450 VAL A N 1
ATOM 3615 C CA . VAL A 1 451 ? -111.596 -91.002 5.119 1.00 32.15 450 VAL A CA 1
ATOM 3616 C C . VAL A 1 451 ? -112.462 -91.558 6.241 1.00 31.54 450 VAL A C 1
ATOM 3617 O O . VAL A 1 451 ? -111.967 -91.855 7.326 1.00 32.00 450 VAL A O 1
ATOM 3621 N N . LEU A 1 452 ? -113.757 -91.688 5.978 1.00 30.38 451 LEU A N 1
ATOM 3622 C CA . LEU A 1 452 ? -114.688 -92.208 6.968 1.00 32.10 451 LEU A CA 1
ATOM 3623 C C . LEU A 1 452 ? -115.005 -93.669 6.679 1.00 32.48 451 LEU A C 1
ATOM 3624 O O . LEU A 1 452 ? -115.561 -93.993 5.630 1.00 32.91 451 LEU A O 1
ATOM 3629 N N . LEU A 1 453 ? -114.643 -94.550 7.607 1.00 33.67 452 LEU A N 1
ATOM 3630 C CA . LEU A 1 453 ? -114.905 -95.975 7.435 1.00 34.19 452 LEU A CA 1
ATOM 3631 C C . LEU A 1 453 ? -116.308 -96.347 7.889 1.00 33.50 452 LEU A C 1
ATOM 3632 O O . LEU A 1 453 ? -116.730 -96.001 8.991 1.00 33.61 452 LEU A O 1
ATOM 3637 N N . HIS A 1 454 ? -117.027 -97.051 7.025 1.00 33.70 453 HIS A N 1
ATOM 3638 C CA . HIS A 1 454 ? -118.382 -97.489 7.328 1.00 33.75 453 HIS A CA 1
ATOM 3639 C C . HIS A 1 454 ? -118.487 -99.002 7.194 1.00 33.43 453 HIS A C 1
ATOM 3640 O O . HIS A 1 454 ? -117.766 -99.617 6.408 1.00 34.11 453 HIS A O 1
ATOM 3647 N N . LYS A 1 455 ? -119.383 -99.597 7.970 1.00 33.92 454 LYS A N 1
ATOM 3648 C CA . LYS A 1 455 ? -119.594 -101.034 7.918 1.00 36.25 454 LYS A CA 1
ATOM 3649 C C . LYS A 1 455 ? -120.645 -101.313 6.854 1.00 36.50 454 LYS A C 1
ATOM 3650 O O . LYS A 1 455 ? -121.772 -100.829 6.943 1.00 36.28 454 LYS A O 1
ATOM 3656 N N . LEU A 1 456 ? -120.265 -102.089 5.845 1.00 36.50 455 LEU A N 1
ATOM 3657 C CA . LEU A 1 456 ? -121.166 -102.431 4.753 1.00 35.68 455 LEU A CA 1
ATOM 3658 C C . LEU A 1 456 ? -121.375 -103.930 4.626 1.00 36.75 455 LEU A C 1
ATOM 3659 O O . LEU A 1 456 ? -120.434 -104.711 4.766 1.00 35.99 455 LEU A O 1
ATOM 3664 N N . PRO A 1 457 ? -122.621 -104.353 4.362 1.00 37.06 456 PRO A N 1
ATOM 3665 C CA . PRO A 1 457 ? -122.922 -105.778 4.206 1.00 37.21 456 PRO A CA 1
ATOM 3666 C C . PRO A 1 457 ? -122.445 -106.188 2.813 1.00 38.18 456 PRO A C 1
ATOM 3667 O O . PRO A 1 457 ? -122.779 -105.537 1.820 1.00 38.74 456 PRO A O 1
ATOM 3671 N N . VAL A 1 458 ? -121.653 -107.251 2.734 1.00 37.32 457 VAL A N 1
ATOM 3672 C CA . VAL A 1 458 ? -121.135 -107.694 1.448 1.00 37.59 457 VAL A CA 1
ATOM 3673 C C . VAL A 1 458 ? -121.370 -109.173 1.163 1.00 40.28 457 VAL A C 1
ATOM 3674 O O . VAL A 1 458 ? -121.849 -109.922 2.014 1.00 41.06 457 VAL A O 1
ATOM 3678 N N . LYS A 1 459 ? -121.025 -109.573 -0.056 1.00 42.39 458 LYS A N 1
ATOM 3679 C CA . LYS A 1 459 ? -121.145 -110.955 -0.501 1.00 44.49 458 LYS A CA 1
ATOM 3680 C C . LYS A 1 459 ? -119.948 -111.239 -1.392 1.00 45.17 458 LYS A C 1
ATOM 3681 O O . LYS A 1 459 ? -119.559 -110.399 -2.203 1.00 44.60 458 LYS A O 1
ATOM 3687 N N . ARG A 1 460 ? -119.356 -112.417 -1.235 1.00 46.12 459 ARG A N 1
ATOM 3688 C CA . ARG A 1 460 ? -118.196 -112.786 -2.034 1.00 47.15 459 ARG A CA 1
ATOM 3689 C C . ARG A 1 460 ? -118.644 -113.501 -3.300 1.00 46.97 459 ARG A C 1
ATOM 3690 O O . ARG A 1 460 ? -119.510 -114.375 -3.256 1.00 46.80 459 ARG A O 1
ATOM 3698 N N . LEU A 1 461 ? -118.055 -113.119 -4.429 1.00 47.25 460 LEU A N 1
ATOM 3699 C CA . LEU A 1 461 ? -118.396 -113.714 -5.715 1.00 48.18 460 LEU A CA 1
ATOM 3700 C C . LEU A 1 461 ? -117.168 -114.274 -6.420 1.00 49.69 460 LEU A C 1
ATOM 3701 O O . LEU A 1 461 ? -116.064 -113.748 -6.280 1.00 49.45 460 LEU A O 1
ATOM 3706 N N . GLN A 1 462 ? -117.372 -115.344 -7.181 1.00 51.87 461 GLN A N 1
ATOM 3707 C CA . GLN A 1 462 ? -116.291 -115.957 -7.937 1.00 53.62 461 GLN A CA 1
ATOM 3708 C C . GLN A 1 462 ? -116.353 -115.426 -9.362 1.00 52.83 461 GLN A C 1
ATOM 3709 O O . GLN A 1 462 ? -117.222 -115.808 -10.143 1.00 55.20 461 GLN A O 1
ATOM 3715 N N . LEU A 1 463 ? -115.428 -114.532 -9.687 1.00 51.53 462 LEU A N 1
ATOM 3716 C CA . LEU A 1 463 ? -115.374 -113.925 -11.007 1.00 50.83 462 LEU A CA 1
ATOM 3717 C C . LEU A 1 463 ? -114.989 -114.919 -12.101 1.00 51.92 462 LEU A C 1
ATOM 3718 O O . LEU A 1 463 ? -114.510 -116.020 -11.820 1.00 51.74 462 LEU A O 1
ATOM 3723 N N . ALA A 1 464 ? -115.204 -114.516 -13.350 1.00 50.82 463 ALA A N 1
ATOM 3724 C CA . ALA A 1 464 ? -114.902 -115.350 -14.506 1.00 50.62 463 ALA A CA 1
ATOM 3725 C C . ALA A 1 464 ? -113.415 -115.662 -14.643 1.00 51.44 463 ALA A C 1
ATOM 3726 O O . ALA A 1 464 ? -113.044 -116.755 -15.069 1.00 51.78 463 ALA A O 1
ATOM 3728 N N . ASP A 1 465 ? -112.567 -114.702 -14.288 1.00 51.10 464 ASP A N 1
ATOM 3729 C CA . ASP A 1 465 ? -111.124 -114.893 -14.387 1.00 51.80 464 ASP A CA 1
ATOM 3730 C C . ASP A 1 465 ? -110.592 -115.778 -13.264 1.00 51.66 464 ASP A C 1
ATOM 3731 O O . ASP A 1 465 ? -109.381 -115.897 -13.077 1.00 52.25 464 ASP A O 1
ATOM 3736 N N . GLY A 1 466 ? -111.503 -116.390 -12.515 1.00 51.35 465 GLY A N 1
ATOM 3737 C CA . GLY A 1 466 ? -111.100 -117.262 -11.427 1.00 51.79 465 GLY A CA 1
ATOM 3738 C C . GLY A 1 466 ? -110.972 -116.559 -10.090 1.00 51.81 465 GLY A C 1
ATOM 3739 O O . GLY A 1 466 ? -111.219 -117.160 -9.044 1.00 52.50 465 GLY A O 1
ATOM 3740 N N . SER A 1 467 ? -110.589 -115.286 -10.116 1.00 51.17 466 SER A N 1
ATOM 3741 C CA . SER A 1 467 ? -110.428 -114.523 -8.885 1.00 49.75 466 SER A CA 1
ATOM 3742 C C . SER A 1 467 ? -111.748 -114.399 -8.132 1.00 48.66 466 SER A C 1
ATOM 3743 O O . SER A 1 467 ? -112.797 -114.820 -8.616 1.00 47.22 466 SER A O 1
ATOM 3746 N N . THR A 1 468 ? -111.683 -113.823 -6.938 1.00 48.03 467 THR A N 1
ATOM 3747 C CA . THR A 1 468 ? -112.865 -113.640 -6.110 1.00 47.83 467 THR A CA 1
ATOM 3748 C C . THR A 1 468 ? -113.002 -112.151 -5.796 1.00 46.67 467 THR A C 1
ATOM 3749 O O . THR A 1 468 ? -112.033 -111.399 -5.906 1.00 47.40 467 THR A O 1
ATOM 3753 N N . ALA A 1 469 ? -114.197 -111.720 -5.410 1.00 44.27 468 ALA A N 1
ATOM 3754 C CA . ALA A 1 469 ? -114.401 -110.310 -5.101 1.00 42.20 468 ALA A CA 1
ATOM 3755 C C . ALA A 1 469 ? -115.602 -110.052 -4.202 1.00 40.01 468 ALA A C 1
ATOM 3756 O O . ALA A 1 469 ? -116.559 -110.827 -4.184 1.00 38.49 468 ALA A O 1
ATOM 3758 N N . LEU A 1 470 ? -115.533 -108.956 -3.452 1.00 38.58 469 LEU A N 1
ATOM 3759 C CA . LEU A 1 470 ? -116.613 -108.558 -2.556 1.00 37.64 469 LEU A CA 1
ATOM 3760 C C . LEU A 1 470 ? -117.448 -107.489 -3.247 1.00 36.85 469 LEU A C 1
ATOM 3761 O O . LEU A 1 470 ? -116.907 -106.585 -3.885 1.00 36.67 469 LEU A O 1
ATOM 3766 N N . VAL A 1 471 ? -118.765 -107.594 -3.121 1.00 35.90 470 VAL A N 1
ATOM 3767 C CA . VAL A 1 471 ? -119.656 -106.624 -3.739 1.00 35.04 470 VAL A CA 1
ATOM 3768 C C . VAL A 1 471 ? -120.725 -106.157 -2.768 1.00 35.64 470 VAL A C 1
ATOM 3769 O O . VAL A 1 471 ? -121.054 -106.849 -1.805 1.00 35.87 470 VAL A O 1
ATOM 3773 N N . THR A 1 472 ? -121.259 -104.970 -3.030 1.00 34.82 471 THR A N 1
ATOM 3774 C CA . THR A 1 472 ? -122.321 -104.401 -2.216 1.00 34.45 471 THR A CA 1
ATOM 3775 C C . THR A 1 472 ? -123.181 -103.587 -3.173 1.00 33.64 471 THR A C 1
ATOM 3776 O O . THR A 1 472 ? -122.758 -103.302 -4.293 1.00 34.13 471 THR A O 1
ATOM 3780 N N . THR A 1 473 ? -124.381 -103.220 -2.744 1.00 32.48 472 THR A N 1
ATOM 3781 C CA . THR A 1 473 ? -125.275 -102.456 -3.603 1.00 31.96 472 THR A CA 1
ATOM 3782 C C . THR A 1 473 ? -125.088 -100.952 -3.447 1.00 32.10 472 THR A C 1
ATOM 3783 O O . THR A 1 473 ? -124.607 -100.474 -2.417 1.00 31.32 472 THR A O 1
ATOM 3787 N N . VAL A 1 474 ? -125.467 -100.214 -4.485 1.00 29.09 473 VAL A N 1
ATOM 3788 C CA . VAL A 1 474 ? -125.377 -98.761 -4.463 1.00 28.57 473 VAL A CA 1
ATOM 3789 C C . VAL A 1 474 ? -126.227 -98.285 -3.290 1.00 26.62 473 VAL A C 1
ATOM 3790 O O . VAL A 1 474 ? -125.879 -97.332 -2.593 1.00 30.14 473 VAL A O 1
ATOM 3794 N N . TYR A 1 475 ? -127.339 -98.977 -3.076 1.00 28.08 474 TYR A N 1
ATOM 3795 C CA . TYR A 1 475 ? -128.270 -98.667 -1.998 1.00 27.32 474 TYR A CA 1
ATOM 3796 C C . TYR A 1 475 ? -127.581 -98.640 -0.633 1.00 28.44 474 TYR A C 1
ATOM 3797 O O . TYR A 1 475 ? -127.699 -97.670 0.117 1.00 25.65 474 TYR A O 1
ATOM 3806 N N . ASP A 1 476 ? -126.872 -99.719 -0.307 1.00 28.82 475 ASP A N 1
ATOM 3807 C CA . ASP A 1 476 ? -126.173 -99.807 0.973 1.00 28.26 475 ASP A CA 1
ATOM 3808 C C . ASP A 1 476 ? -125.061 -98.770 1.063 1.00 26.29 475 ASP A C 1
ATOM 3809 O O . ASP A 1 476 ? -124.865 -98.138 2.101 1.00 26.53 475 ASP A O 1
ATOM 3814 N N . LEU A 1 477 ? -124.337 -98.609 -0.037 1.00 26.20 476 LEU A N 1
ATOM 3815 C CA . LEU A 1 477 ? -123.242 -97.652 -0.119 1.00 27.33 476 LEU A CA 1
ATOM 3816 C C . LEU A 1 477 ? -123.787 -96.242 0.122 1.00 26.39 476 LEU A C 1
ATOM 3817 O O . LEU A 1 477 ? -123.140 -95.410 0.764 1.00 25.16 476 LEU A O 1
ATOM 3822 N N . THR A 1 478 ? -124.988 -95.988 -0.388 1.00 25.48 477 THR A N 1
ATOM 3823 C CA . THR A 1 478 ? -125.628 -94.684 -0.238 1.00 26.92 477 THR A CA 1
ATOM 3824 C C . THR A 1 478 ? -126.057 -94.402 1.200 1.00 25.93 477 THR A C 1
ATOM 3825 O O . THR A 1 478 ? -125.823 -93.309 1.720 1.00 26.27 477 THR A O 1
ATOM 3829 N N . LEU A 1 479 ? -126.686 -95.381 1.842 1.00 26.77 478 LEU A N 1
ATOM 3830 C CA . LEU A 1 479 ? -127.123 -95.211 3.223 1.00 25.98 478 LEU A CA 1
ATOM 3831 C C . LEU A 1 479 ? -125.929 -94.977 4.146 1.00 26.96 478 LEU A C 1
ATOM 3832 O O . LEU A 1 479 ? -126.014 -94.197 5.096 1.00 25.18 478 LEU A O 1
ATOM 3837 N N . ALA A 1 480 ? -124.816 -95.649 3.861 1.00 25.87 479 ALA A N 1
ATOM 3838 C CA . ALA A 1 480 ? -123.605 -95.495 4.660 1.00 27.71 479 ALA A CA 1
ATOM 3839 C C . ALA A 1 480 ? -123.018 -94.103 4.442 1.00 28.03 479 ALA A C 1
ATOM 3840 O O . ALA A 1 480 ? -122.609 -93.433 5.393 1.00 28.42 479 ALA A O 1
ATOM 3842 N N . ASN A 1 481 ? -122.983 -93.676 3.183 1.00 28.05 480 ASN A N 1
ATOM 3843 C CA . ASN A 1 481 ? -122.449 -92.365 2.821 1.00 28.41 480 ASN A CA 1
ATOM 3844 C C . ASN A 1 481 ? -123.218 -91.265 3.558 1.00 26.13 480 ASN A C 1
ATOM 3845 O O . ASN A 1 481 ? -122.632 -90.268 3.983 1.00 24.64 480 ASN A O 1
ATOM 3850 N N . TYR A 1 482 ? -124.527 -91.455 3.718 1.00 26.20 481 TYR A N 1
ATOM 3851 C CA . TYR A 1 482 ? -125.358 -90.479 4.421 1.00 26.64 481 TYR A CA 1
ATOM 3852 C C . TYR A 1 482 ? -125.214 -90.590 5.939 1.00 27.74 481 TYR A C 1
ATOM 3853 O O . TYR A 1 482 ? -125.696 -89.732 6.676 1.00 26.87 481 TYR A O 1
ATOM 3862 N N . GLY A 1 483 ? -124.566 -91.657 6.400 1.00 28.64 482 GLY A N 1
ATOM 3863 C CA . GLY A 1 483 ? -124.359 -91.842 7.826 1.00 29.50 482 GLY A CA 1
ATOM 3864 C C . GLY A 1 483 ? -125.517 -92.445 8.600 1.00 29.19 482 GLY A C 1
ATOM 3865 O O . GLY A 1 483 ? -125.720 -92.109 9.766 1.00 28.78 482 GLY A O 1
ATOM 3866 N N . LEU A 1 484 ? -126.273 -93.335 7.964 1.00 31.17 483 LEU A N 1
ATOM 3867 C CA . LEU A 1 484 ? -127.411 -93.975 8.620 1.00 32.51 483 LEU A CA 1
ATOM 3868 C C . LEU A 1 484 ? -127.014 -95.262 9.337 1.00 33.73 483 LEU A C 1
ATOM 3869 O O . LEU A 1 484 ? -126.569 -96.220 8.703 1.00 32.18 483 LEU A O 1
ATOM 3874 N N . GLU A 1 485 ? -127.179 -95.272 10.658 1.00 35.04 484 GLU A N 1
ATOM 3875 C CA . GLU A 1 485 ? -126.865 -96.447 11.469 1.00 35.49 484 GLU A CA 1
ATOM 3876 C C . GLU A 1 485 ? -127.872 -97.535 11.123 1.00 35.89 484 GLU A C 1
ATOM 3877 O O . GLU A 1 485 ? -129.080 -97.299 11.135 1.00 36.67 484 GLU A O 1
ATOM 3883 N N . ARG A 1 486 ? -127.380 -98.729 10.820 1.00 36.89 485 ARG A N 1
ATOM 3884 C CA . ARG A 1 486 ? -128.269 -99.816 10.449 1.00 35.91 485 ARG A CA 1
ATOM 3885 C C . ARG A 1 486 ? -128.176 -101.049 11.344 1.00 38.08 485 ARG A C 1
ATOM 3886 O O . ARG A 1 486 ? -128.614 -102.136 10.966 1.00 37.14 485 ARG A O 1
ATOM 3894 N N . GLY A 1 487 ? -127.616 -100.874 12.536 1.00 39.50 486 GLY A N 1
ATOM 3895 C CA . GLY A 1 487 ? -127.507 -101.986 13.464 1.00 42.02 486 GLY A CA 1
ATOM 3896 C C . GLY A 1 487 ? -126.171 -102.703 13.475 1.00 42.55 486 GLY A C 1
ATOM 3897 O O . GLY A 1 487 ? -125.985 -103.654 14.233 1.00 45.11 486 GLY A O 1
ATOM 3898 N N . LEU A 1 488 ? -125.240 -102.264 12.635 1.00 41.68 487 LEU A N 1
ATOM 3899 C CA . LEU A 1 488 ? -123.923 -102.885 12.584 1.00 42.50 487 LEU A CA 1
ATOM 3900 C C . LEU A 1 488 ? -122.984 -102.165 13.544 1.00 42.92 487 LEU A C 1
ATOM 3901 O O . LEU A 1 488 ? -121.799 -102.489 13.637 1.00 44.08 487 LEU A O 1
ATOM 3906 N N . ASN A 1 489 ? -123.531 -101.190 14.262 1.00 43.99 488 ASN A N 1
ATOM 3907 C CA . ASN A 1 489 ? -122.762 -100.402 15.216 1.00 45.61 488 ASN A CA 1
ATOM 3908 C C . ASN A 1 489 ? -121.588 -99.726 14.521 1.00 45.36 488 ASN A C 1
ATOM 3909 O O . ASN A 1 489 ? -120.424 -100.049 14.765 1.00 45.40 488 ASN A O 1
ATOM 3914 N N . ASP A 1 490 ? -121.920 -98.784 13.644 1.00 44.04 489 ASP A N 1
ATOM 3915 C CA . ASP A 1 490 ? -120.934 -98.029 12.887 1.00 41.82 489 ASP A CA 1
ATOM 3916 C C . ASP A 1 490 ? -120.666 -96.720 13.624 1.00 40.95 489 ASP A C 1
ATOM 3917 O O . ASP A 1 490 ? -121.544 -95.865 13.735 1.00 40.95 489 ASP A O 1
ATOM 3922 N N . VAL A 1 491 ? -119.447 -96.577 14.130 1.00 38.67 490 VAL A N 1
ATOM 3923 C CA . VAL A 1 491 ? -119.052 -95.392 14.878 1.00 38.61 490 VAL A CA 1
ATOM 3924 C C . VAL A 1 491 ? -119.180 -94.092 14.087 1.00 37.28 490 VAL A C 1
ATOM 3925 O O . VAL A 1 491 ? -119.356 -93.023 14.670 1.00 36.25 490 VAL A O 1
ATOM 3929 N N . ASN A 1 492 ? -119.094 -94.172 12.764 1.00 36.59 491 ASN A N 1
ATOM 3930 C CA . ASN A 1 492 ? -119.206 -92.967 11.952 1.00 35.75 491 ASN A CA 1
ATOM 3931 C C . ASN A 1 492 ? -120.634 -92.670 11.501 1.00 35.72 491 ASN A C 1
ATOM 3932 O O . ASN A 1 492 ? -120.876 -91.711 10.764 1.00 35.34 491 ASN A O 1
ATOM 3937 N N . CYS A 1 493 ? -121.576 -93.497 11.948 1.00 35.36 492 CYS A N 1
ATOM 3938 C CA . CYS A 1 493 ? -122.985 -93.301 11.626 1.00 35.95 492 CYS A CA 1
ATOM 3939 C C . CYS A 1 493 ? -123.619 -92.549 12.790 1.00 37.62 492 CYS A C 1
ATOM 3940 O O . CYS A 1 493 ? -123.149 -92.642 13.926 1.00 38.34 492 CYS A O 1
ATOM 3943 N N . ALA A 1 494 ? -124.681 -91.804 12.505 1.00 36.96 493 ALA A N 1
ATOM 3944 C CA . ALA A 1 494 ? -125.355 -91.012 13.525 1.00 35.76 493 ALA A CA 1
ATOM 3945 C C . ALA A 1 494 ? -126.235 -91.827 14.462 1.00 35.96 493 ALA A C 1
ATOM 3946 O O . ALA A 1 494 ? -126.862 -92.802 14.052 1.00 35.06 493 ALA A O 1
ATOM 3948 N N . THR A 1 495 ? -126.268 -91.416 15.727 1.00 36.68 494 THR A N 1
ATOM 3949 C CA . THR A 1 495 ? -127.092 -92.072 16.735 1.00 37.61 494 THR A CA 1
ATOM 3950 C C . THR A 1 495 ? -128.382 -91.265 16.849 1.00 37.76 494 THR A C 1
ATOM 3951 O O . THR A 1 495 ? -129.368 -91.713 17.433 1.00 38.24 494 THR A O 1
ATOM 3955 N N . SER A 1 496 ? -128.356 -90.067 16.273 1.00 36.18 495 SER A N 1
ATOM 3956 C CA . SER A 1 496 ? -129.505 -89.168 16.271 1.00 34.91 495 SER A CA 1
ATOM 3957 C C . SER A 1 496 ? -129.179 -87.983 15.366 1.00 33.46 495 SER A C 1
ATOM 3958 O O . SER A 1 496 ? -128.044 -87.835 14.912 1.00 32.80 495 SER A O 1
ATOM 3961 N N . TYR A 1 497 ? -130.173 -87.141 15.110 1.00 30.90 496 TYR A N 1
ATOM 3962 C CA . TYR A 1 497 ? -129.976 -85.976 14.260 1.00 31.11 496 TYR A CA 1
ATOM 3963 C C . TYR A 1 497 ? -129.055 -84.955 14.924 1.00 30.88 496 TYR A C 1
ATOM 3964 O O . TYR A 1 497 ? -128.500 -84.088 14.251 1.00 30.45 496 TYR A O 1
ATOM 3973 N N . ASP A 1 498 ? -128.896 -85.061 16.242 1.00 30.22 497 ASP A N 1
ATOM 3974 C CA . ASP A 1 498 ? -128.043 -84.136 16.985 1.00 30.49 497 ASP A CA 1
ATOM 3975 C C . ASP A 1 498 ? -126.590 -84.582 16.985 1.00 30.48 497 ASP A C 1
ATOM 3976 O O . ASP A 1 498 ? -125.696 -83.809 17.331 1.00 29.59 497 ASP A O 1
ATOM 3981 N N . ASP A 1 499 ? -126.361 -85.833 16.597 1.00 30.92 498 ASP A N 1
ATOM 3982 C CA . ASP A 1 499 ? -125.017 -86.394 16.539 1.00 30.50 498 ASP A CA 1
ATOM 3983 C C . ASP A 1 499 ? -124.273 -85.768 15.361 1.00 32.24 498 ASP A C 1
ATOM 3984 O O . ASP A 1 499 ? -124.673 -85.928 14.204 1.00 32.01 498 ASP A O 1
ATOM 3989 N N . VAL A 1 500 ? -123.199 -85.044 15.659 1.00 31.30 499 VAL A N 1
ATOM 3990 C CA . VAL A 1 500 ? -122.415 -84.395 14.618 1.00 30.76 499 VAL A CA 1
ATOM 3991 C C . VAL A 1 500 ? -121.650 -85.430 13.811 1.00 32.12 499 VAL A C 1
ATOM 3992 O O . VAL A 1 500 ? -120.517 -85.791 14.139 1.00 30.28 499 VAL A O 1
ATOM 3996 N N . LYS A 1 501 ? -122.282 -85.906 12.748 1.00 31.06 500 LYS A N 1
ATOM 3997 C CA . LYS A 1 501 ? -121.674 -86.906 11.896 1.00 31.42 500 LYS A CA 1
ATOM 3998 C C . LYS A 1 501 ? -121.942 -86.617 10.428 1.00 32.16 500 LYS A C 1
ATOM 3999 O O . LYS A 1 501 ? -122.881 -85.904 10.074 1.00 30.00 500 LYS A O 1
ATOM 4005 N N . ALA A 1 502 ? -121.080 -87.170 9.588 1.00 31.36 501 ALA A N 1
ATOM 4006 C CA . ALA A 1 502 ? -121.224 -87.086 8.148 1.00 31.39 501 ALA A CA 1
ATOM 4007 C C . ALA A 1 502 ? -122.538 -87.713 7.605 1.00 31.21 501 ALA A C 1
ATOM 4008 O O . ALA A 1 502 ? -122.472 -88.998 7.627 1.00 30.33 501 ALA A O 1
ATOM 4010 N N . TYR A 1 503 ? -123.664 -87.159 7.663 1.00 29.40 502 TYR A N 1
ATOM 4011 C CA . TYR A 1 503 ? -124.491 -86.104 7.212 1.00 27.89 502 TYR A CA 1
ATOM 4012 C C . TYR A 1 503 ? -125.726 -85.713 7.912 1.00 27.61 502 TYR A C 1
ATOM 4013 O O . TYR A 1 503 ? -126.852 -86.083 7.528 1.00 28.34 502 TYR A O 1
ATOM 4022 N N . THR A 1 504 ? -125.555 -85.177 9.112 1.00 25.27 503 THR A N 1
ATOM 4023 C CA . THR A 1 504 ? -126.723 -84.885 9.932 1.00 25.16 503 THR A CA 1
ATOM 4024 C C . THR A 1 504 ? -127.168 -83.448 9.983 1.00 23.59 503 THR A C 1
ATOM 4025 O O . THR A 1 504 ? -126.430 -82.548 9.597 1.00 24.78 503 THR A O 1
ATOM 4029 N N . PRO A 1 505 ? -128.402 -83.220 10.456 1.00 24.94 504 PRO A N 1
ATOM 4030 C CA . PRO A 1 505 ? -128.929 -81.861 10.564 1.00 25.47 504 PRO A CA 1
ATOM 4031 C C . PRO A 1 505 ? -128.003 -81.056 11.475 1.00 26.48 504 PRO A C 1
ATOM 4032 O O . PRO A 1 505 ? -127.735 -79.881 11.218 1.00 25.74 504 PRO A O 1
ATOM 4036 N N . ALA A 1 506 ? -127.511 -81.699 12.533 1.00 25.37 505 ALA A N 1
ATOM 4037 C CA . ALA A 1 506 ? -126.599 -81.039 13.465 1.00 25.48 505 ALA A CA 1
ATOM 4038 C C . ALA A 1 506 ? -125.313 -80.686 12.724 1.00 22.86 505 ALA A C 1
ATOM 4039 O O . ALA A 1 506 ? -124.761 -79.596 12.891 1.00 24.58 505 ALA A O 1
ATOM 4041 N N . TRP A 1 507 ? -124.838 -81.623 11.912 1.00 22.90 506 TRP A N 1
ATOM 4042 C CA . TRP A 1 507 ? -123.633 -81.422 11.119 1.00 23.01 506 TRP A CA 1
ATOM 4043 C C . TRP A 1 507 ? -123.839 -80.260 10.142 1.00 23.20 506 TRP A C 1
ATOM 4044 O O . TRP A 1 507 ? -123.005 -79.356 10.044 1.00 21.41 506 TRP A O 1
ATOM 4055 N N . ALA A 1 508 ? -124.958 -80.286 9.422 1.00 22.52 507 ALA A N 1
ATOM 4056 C CA . ALA A 1 508 ? -125.255 -79.247 8.438 1.00 23.03 507 ALA A CA 1
ATOM 4057 C C . ALA A 1 508 ? -125.462 -77.875 9.064 1.00 22.92 507 ALA A C 1
ATOM 4058 O O . ALA A 1 508 ? -125.141 -76.853 8.452 1.00 25.24 507 ALA A O 1
ATOM 4060 N N . GLU A 1 509 ? -126.007 -77.845 10.277 1.00 23.49 508 GLU A N 1
ATOM 4061 C CA . GLU A 1 509 ? -126.232 -76.577 10.961 1.00 24.04 508 GLU A CA 1
ATOM 4062 C C . GLU A 1 509 ? -124.903 -75.847 11.144 1.00 25.46 508 GLU A C 1
ATOM 4063 O O . GLU A 1 509 ? -124.830 -74.625 11.017 1.00 24.73 508 GLU A O 1
ATOM 4069 N N . GLN A 1 510 ? -123.848 -76.601 11.438 1.00 26.59 509 GLN A N 1
ATOM 4070 C CA . GLN A 1 510 ? -122.532 -76.002 11.632 1.00 26.31 509 GLN A CA 1
ATOM 4071 C C . GLN A 1 510 ? -121.966 -75.468 10.328 1.00 25.37 509 GLN A C 1
ATOM 4072 O O . GLN A 1 510 ? -121.401 -74.375 10.285 1.00 25.64 509 GLN A O 1
ATOM 4078 N N . ILE A 1 511 ? -122.121 -76.249 9.265 1.00 23.36 510 ILE A N 1
ATOM 4079 C CA . ILE A 1 511 ? -121.610 -75.873 7.953 1.00 24.10 510 ILE A CA 1
ATOM 4080 C C . ILE A 1 511 ? -122.383 -74.732 7.295 1.00 23.75 510 ILE A C 1
ATOM 4081 O O . ILE A 1 511 ? -121.789 -73.768 6.815 1.00 22.07 510 ILE A O 1
ATOM 4086 N N . THR A 1 512 ? -123.708 -74.845 7.289 1.00 23.74 511 THR A N 1
ATOM 4087 C CA . THR A 1 512 ? -124.561 -73.859 6.627 1.00 21.94 511 THR A CA 1
ATOM 4088 C C . THR A 1 512 ? -125.100 -72.717 7.466 1.00 23.50 511 THR A C 1
ATOM 4089 O O . THR A 1 512 ? -125.421 -71.653 6.929 1.00 21.91 511 THR A O 1
ATOM 4093 N N . GLY A 1 513 ? -125.229 -72.936 8.768 1.00 21.44 512 GLY A N 1
ATOM 4094 C CA . GLY A 1 513 ? -125.768 -71.897 9.625 1.00 23.99 512 GLY A CA 1
ATOM 4095 C C . GLY A 1 513 ? -127.285 -71.992 9.702 1.00 23.46 512 GLY A C 1
ATOM 4096 O O . GLY A 1 513 ? -127.924 -71.205 10.396 1.00 26.22 512 GLY A O 1
ATOM 4097 N N . VAL A 1 514 ? -127.868 -72.946 8.978 1.00 24.33 513 VAL A N 1
ATOM 4098 C CA . VAL A 1 514 ? -129.318 -73.137 9.003 1.00 25.18 513 VAL A CA 1
ATOM 4099 C C . VAL A 1 514 ? -129.673 -74.033 10.184 1.00 26.50 513 VAL A C 1
ATOM 4100 O O . VAL A 1 514 ? -129.080 -75.098 10.362 1.00 26.36 513 VAL A O 1
ATOM 4104 N N . SER A 1 515 ? -130.645 -73.597 10.980 1.00 26.61 514 SER A N 1
ATOM 4105 C CA . SER A 1 515 ? -131.087 -74.348 12.150 1.00 29.30 514 SER A CA 1
ATOM 4106 C C . SER A 1 515 ? -131.468 -75.785 11.815 1.00 27.87 514 SER A C 1
ATOM 4107 O O . SER A 1 515 ? -132.225 -76.038 10.879 1.00 27.95 514 SER A O 1
ATOM 4110 N N . ARG A 1 516 ? -130.944 -76.724 12.594 1.00 27.95 515 ARG A N 1
ATOM 4111 C CA . ARG A 1 516 ? -131.221 -78.144 12.393 1.00 24.85 515 ARG A CA 1
ATOM 4112 C C . ARG A 1 516 ? -132.717 -78.457 12.404 1.00 24.40 515 ARG A C 1
ATOM 4113 O O . ARG A 1 516 ? -133.178 -79.333 11.673 1.00 24.10 515 ARG A O 1
ATOM 4121 N N . SER A 1 517 ? -133.477 -77.750 13.234 1.00 24.00 516 SER A N 1
ATOM 4122 C CA . SER A 1 517 ? -134.914 -77.997 13.315 1.00 24.42 516 SER A CA 1
ATOM 4123 C C . SER A 1 517 ? -135.622 -77.612 12.019 1.00 24.46 516 SER A C 1
ATOM 4124 O O . SER A 1 517 ? -136.657 -78.178 11.687 1.00 23.33 516 SER A O 1
ATOM 4127 N N . GLN A 1 518 ? -135.072 -76.643 11.292 1.00 24.41 517 GLN A N 1
ATOM 4128 C CA . GLN A 1 518 ? -135.662 -76.236 10.020 1.00 23.55 517 GLN A CA 1
ATOM 4129 C C . GLN A 1 518 ? -135.350 -77.318 8.991 1.00 23.87 517 GLN A C 1
ATOM 4130 O O . GLN A 1 518 ? -136.223 -77.745 8.234 1.00 23.79 517 GLN A O 1
ATOM 4136 N N . ILE A 1 519 ? -134.096 -77.759 8.972 1.00 21.68 518 ILE A N 1
ATOM 4137 C CA . ILE A 1 519 ? -133.667 -78.801 8.048 1.00 22.85 518 ILE A CA 1
ATOM 4138 C C . ILE A 1 519 ? -134.529 -80.043 8.250 1.00 23.37 518 ILE A C 1
ATOM 4139 O O . ILE A 1 519 ? -134.952 -80.682 7.287 1.00 23.45 518 ILE A O 1
ATOM 4144 N N . ILE A 1 520 ? -134.795 -80.373 9.509 1.00 25.15 519 ILE A N 1
ATOM 4145 C CA . ILE A 1 520 ? -135.606 -81.542 9.835 1.00 23.62 519 ILE A CA 1
ATOM 4146 C C . ILE A 1 520 ? -137.077 -81.363 9.472 1.00 23.65 519 ILE A C 1
ATOM 4147 O O . ILE A 1 520 ? -137.670 -82.224 8.828 1.00 24.50 519 ILE A O 1
ATOM 4152 N N . ARG A 1 521 ? -137.666 -80.246 9.886 1.00 25.62 520 ARG A N 1
ATOM 4153 C CA . ARG A 1 521 ? -139.076 -80.000 9.605 1.00 24.41 520 ARG A CA 1
ATOM 4154 C C . ARG A 1 521 ? -139.401 -79.999 8.117 1.00 24.11 520 ARG A C 1
ATOM 4155 O O . ARG A 1 521 ? -140.343 -80.658 7.680 1.00 22.63 520 ARG A O 1
ATOM 4163 N N . ILE A 1 522 ? -138.626 -79.250 7.342 1.00 21.73 521 ILE A N 1
ATOM 4164 C CA . ILE A 1 522 ? -138.859 -79.155 5.909 1.00 20.79 521 ILE A CA 1
ATOM 4165 C C . ILE A 1 522 ? -138.584 -80.456 5.163 1.00 21.48 521 ILE A C 1
ATOM 4166 O O . ILE A 1 522 ? -139.335 -80.824 4.260 1.00 20.92 521 ILE A O 1
ATOM 4171 N N . ALA A 1 523 ? -137.517 -81.160 5.531 1.00 21.61 522 ALA A N 1
ATOM 4172 C CA . ALA A 1 523 ? -137.211 -82.428 4.871 1.00 22.35 522 ALA A CA 1
ATOM 4173 C C . ALA A 1 523 ? -138.396 -83.365 5.076 1.00 21.64 522 ALA A C 1
ATOM 4174 O O . ALA A 1 523 ? -138.832 -84.060 4.155 1.00 22.33 522 ALA A O 1
ATOM 4176 N N . ARG A 1 524 ? -138.917 -83.370 6.296 1.00 22.29 523 ARG A N 1
ATOM 4177 C CA . ARG A 1 524 ? -140.049 -84.215 6.649 1.00 24.98 523 ARG A CA 1
ATOM 4178 C C . ARG A 1 524 ? -141.317 -83.805 5.891 1.00 23.52 523 ARG A C 1
ATOM 4179 O O . ARG A 1 524 ? -142.001 -84.650 5.314 1.00 21.05 523 ARG A O 1
ATOM 4187 N N . GLU A 1 525 ? -141.630 -82.511 5.887 1.00 20.61 524 GLU A N 1
ATOM 4188 C CA . GLU A 1 525 ? -142.816 -82.033 5.173 1.00 20.74 524 GLU A CA 1
ATOM 4189 C C . GLU A 1 525 ? -142.720 -82.359 3.683 1.00 20.44 524 GLU A C 1
ATOM 4190 O O . GLU A 1 525 ? -143.681 -82.829 3.077 1.00 23.25 524 GLU A O 1
ATOM 4196 N N . PHE A 1 526 ? -141.547 -82.113 3.107 1.00 19.64 525 PHE A N 1
ATOM 4197 C CA . PHE A 1 526 ? -141.298 -82.350 1.688 1.00 19.43 525 PHE A CA 1
ATOM 4198 C C . PHE A 1 526 ? -141.517 -83.815 1.339 1.00 22.39 525 PHE A C 1
ATOM 4199 O O . PHE A 1 526 ? -142.169 -84.140 0.346 1.00 23.08 525 PHE A O 1
ATOM 4207 N N . ALA A 1 527 ? -140.958 -84.700 2.159 1.00 22.81 526 ALA A N 1
ATOM 4208 C CA . ALA A 1 527 ? -141.091 -86.135 1.930 1.00 23.15 526 ALA A CA 1
ATOM 4209 C C . ALA A 1 527 ? -142.517 -86.608 2.210 1.00 22.43 526 ALA A C 1
ATOM 4210 O O . ALA A 1 527 ? -143.066 -87.423 1.470 1.00 24.45 526 ALA A O 1
ATOM 4212 N N . ASP A 1 528 ? -143.120 -86.093 3.276 1.00 23.62 527 ASP A N 1
ATOM 4213 C CA . ASP A 1 528 ? -144.483 -86.478 3.621 1.00 23.40 527 ASP A CA 1
ATOM 4214 C C . ASP A 1 528 ? -145.413 -86.113 2.469 1.00 24.76 527 ASP A C 1
ATOM 4215 O O . ASP A 1 528 ? -146.278 -86.900 2.079 1.00 22.93 527 ASP A O 1
ATOM 4220 N N . ASN A 1 529 ? -145.232 -84.915 1.919 1.00 24.42 528 ASN A N 1
ATOM 4221 C CA . ASN A 1 529 ? -146.069 -84.468 0.810 1.00 21.81 528 ASN A CA 1
ATOM 4222 C C . ASN A 1 529 ? -145.920 -85.390 -0.393 1.00 19.24 528 ASN A C 1
ATOM 4223 O O . ASN A 1 529 ? -146.912 -85.793 -1.002 1.00 21.66 528 ASN A O 1
ATOM 4228 N N . ALA A 1 530 ? -144.679 -85.726 -0.730 1.00 19.44 529 ALA A N 1
ATOM 4229 C CA . ALA A 1 530 ? -144.403 -86.598 -1.866 1.00 19.72 529 ALA A CA 1
ATOM 4230 C C . ALA A 1 530 ? -145.023 -87.977 -1.679 1.00 22.58 529 ALA A C 1
ATOM 4231 O O . ALA A 1 530 ? -145.465 -88.600 -2.641 1.00 25.62 529 ALA A O 1
ATOM 4233 N N . ASP A 1 531 ? -145.044 -88.454 -0.441 1.00 23.15 530 ASP A N 1
ATOM 4234 C CA . ASP A 1 531 ? -145.617 -89.762 -0.147 1.00 24.32 530 ASP A CA 1
ATOM 4235 C C . ASP A 1 531 ? -147.125 -89.715 -0.387 1.00 24.32 530 ASP A C 1
ATOM 4236 O O . ASP A 1 531 ? -147.666 -90.545 -1.111 1.00 24.80 530 ASP A O 1
ATOM 4241 N N . LYS A 1 532 ? -147.788 -88.723 0.205 1.00 24.53 531 LYS A N 1
ATOM 4242 C CA . LYS A 1 532 ? -149.236 -88.551 0.074 1.00 25.88 531 LYS A CA 1
ATOM 4243 C C . LYS A 1 532 ? -149.709 -88.374 -1.364 1.00 26.17 531 LYS A C 1
ATOM 4244 O O . LYS A 1 532 ? -150.749 -88.902 -1.754 1.00 28.31 531 LYS A O 1
ATOM 4250 N N . THR A 1 533 ? -148.943 -87.622 -2.145 1.00 23.04 532 THR A N 1
ATOM 4251 C CA . THR A 1 533 ? -149.304 -87.320 -3.526 1.00 21.92 532 THR A CA 1
ATOM 4252 C C . THR A 1 533 ? -148.600 -88.156 -4.585 1.00 23.93 532 THR A C 1
ATOM 4253 O O . THR A 1 533 ? -148.828 -87.964 -5.781 1.00 23.52 532 THR A O 1
ATOM 4257 N N . HIS A 1 534 ? -147.736 -89.067 -4.161 1.00 24.20 533 HIS A N 1
ATOM 4258 C CA . HIS A 1 534 ? -147.002 -89.890 -5.110 1.00 24.03 533 HIS A CA 1
ATOM 4259 C C . HIS A 1 534 ? -146.041 -89.072 -5.976 1.00 25.11 533 HIS A C 1
ATOM 4260 O O . HIS A 1 534 ? -146.062 -89.160 -7.207 1.00 21.69 533 HIS A O 1
ATOM 4267 N N . GLY A 1 535 ? -145.220 -88.252 -5.323 1.00 21.52 534 GLY A N 1
ATOM 4268 C CA . GLY A 1 535 ? -144.215 -87.485 -6.035 1.00 21.12 534 GLY A CA 1
ATOM 4269 C C . GLY A 1 535 ? -144.471 -86.048 -6.439 1.00 20.19 534 GLY A C 1
ATOM 4270 O O . GLY A 1 535 ? -143.746 -85.531 -7.286 1.00 21.23 534 GLY A O 1
ATOM 4271 N N . ARG A 1 536 ? -145.460 -85.387 -5.850 1.00 19.72 535 ARG A N 1
ATOM 4272 C CA . ARG A 1 536 ? -145.723 -84.007 -6.245 1.00 17.99 535 ARG A CA 1
ATOM 4273 C C . ARG A 1 536 ? -145.009 -82.941 -5.416 1.00 18.71 535 ARG A C 1
ATOM 4274 O O . ARG A 1 536 ? -145.605 -81.951 -4.987 1.00 18.72 535 ARG A O 1
ATOM 4282 N N . SER A 1 537 ? -143.715 -83.167 -5.197 1.00 17.10 536 SER A N 1
ATOM 4283 C CA . SER A 1 537 ? -142.851 -82.224 -4.484 1.00 19.21 536 SER A CA 1
ATOM 4284 C C . SER A 1 537 ? -141.843 -81.809 -5.542 1.00 18.69 536 SER A C 1
ATOM 4285 O O . SER A 1 537 ? -141.325 -82.656 -6.267 1.00 20.79 536 SER A O 1
ATOM 4288 N N . MET A 1 538 ? -141.546 -80.519 -5.628 1.00 15.91 537 MET A N 1
ATOM 4289 C CA . MET A 1 538 ? -140.631 -80.045 -6.660 1.00 16.98 537 MET A CA 1
ATOM 4290 C C . MET A 1 538 ? -139.595 -79.063 -6.136 1.00 16.87 537 MET A C 1
ATOM 4291 O O . MET A 1 538 ? -139.828 -78.351 -5.158 1.00 17.54 537 MET A O 1
ATOM 4296 N N . ILE A 1 539 ? -138.439 -79.041 -6.786 1.00 17.56 538 ILE A N 1
ATOM 4297 C CA . ILE A 1 539 ? -137.389 -78.109 -6.418 1.00 18.34 538 ILE A CA 1
ATOM 4298 C C . ILE A 1 539 ? -136.972 -77.326 -7.656 1.00 17.24 538 ILE A C 1
ATOM 4299 O O . ILE A 1 539 ? -136.490 -77.887 -8.637 1.00 16.62 538 ILE A O 1
ATOM 4304 N N . ILE A 1 540 ? -137.198 -76.020 -7.609 1.00 17.82 539 ILE A N 1
ATOM 4305 C CA . ILE A 1 540 ? -136.825 -75.139 -8.698 1.00 15.67 539 ILE A CA 1
ATOM 4306 C C . ILE A 1 540 ? -135.440 -74.652 -8.297 1.00 16.04 539 ILE A C 1
ATOM 4307 O O . ILE A 1 540 ? -135.265 -74.075 -7.225 1.00 18.25 539 ILE A O 1
ATOM 4312 N N . VAL A 1 541 ? -134.457 -74.898 -9.154 1.00 17.77 540 VAL A N 1
ATOM 4313 C CA . VAL A 1 541 ? -133.079 -74.537 -8.861 1.00 17.21 540 VAL A CA 1
ATOM 4314 C C . VAL A 1 541 ? -132.445 -73.753 -10.000 1.00 18.61 540 VAL A C 1
ATOM 4315 O O . VAL A 1 541 ? -132.771 -73.969 -11.169 1.00 19.34 540 VAL A O 1
ATOM 4319 N N . GLY A 1 542 ? -131.527 -72.852 -9.656 1.00 18.00 541 GLY A N 1
ATOM 4320 C CA . GLY A 1 542 ? -130.872 -72.043 -10.671 1.00 19.13 541 GLY A CA 1
ATOM 4321 C C . GLY A 1 542 ? -129.381 -71.803 -10.486 1.00 20.00 541 GLY A C 1
ATOM 4322 O O . GLY A 1 542 ? -128.702 -72.537 -9.768 1.00 19.01 541 GLY A O 1
ATOM 4323 N N . ALA A 1 543 ? -128.878 -70.758 -11.139 1.00 17.85 542 ALA A N 1
ATOM 4324 C CA . ALA A 1 543 ? -127.460 -70.408 -11.091 1.00 19.53 542 ALA A CA 1
ATOM 4325 C C . ALA A 1 543 ? -126.941 -70.106 -9.696 1.00 18.95 542 ALA A C 1
ATOM 4326 O O . ALA A 1 543 ? -125.728 -70.070 -9.479 1.00 21.02 542 ALA A O 1
ATOM 4328 N N . GLY A 1 544 ? -127.848 -69.868 -8.753 1.00 18.74 543 GLY A N 1
ATOM 4329 C CA . GLY A 1 544 ? -127.422 -69.595 -7.393 1.00 18.01 543 GLY A CA 1
ATOM 4330 C C . GLY A 1 544 ? -126.606 -70.774 -6.888 1.00 19.87 543 GLY A C 1
ATOM 4331 O O . GLY A 1 544 ? -125.663 -70.615 -6.111 1.00 18.41 543 GLY A O 1
ATOM 4332 N N . LEU A 1 545 ? -126.977 -71.964 -7.345 1.00 19.29 544 LEU A N 1
ATOM 4333 C CA . LEU A 1 545 ? -126.288 -73.196 -6.968 1.00 18.01 544 LEU A CA 1
ATOM 4334 C C . LEU A 1 545 ? -125.436 -73.748 -8.106 1.00 18.58 544 LEU A C 1
ATOM 4335 O O . LEU A 1 545 ? -124.372 -74.320 -7.873 1.00 20.64 544 LEU A O 1
ATOM 4340 N N . ASN A 1 546 ? -125.896 -73.573 -9.341 1.00 21.75 545 ASN A N 1
ATOM 4341 C CA . ASN A 1 546 ? -125.176 -74.114 -10.489 1.00 20.45 545 ASN A CA 1
ATOM 4342 C C . ASN A 1 546 ? -123.934 -73.372 -10.974 1.00 21.15 545 ASN A C 1
ATOM 4343 O O . ASN A 1 546 ? -123.231 -73.868 -11.855 1.00 22.33 545 ASN A O 1
ATOM 4348 N N . HIS A 1 547 ? -123.649 -72.195 -10.426 1.00 20.35 546 HIS A N 1
ATOM 4349 C CA . HIS A 1 547 ? -122.462 -71.475 -10.871 1.00 20.14 546 HIS A CA 1
ATOM 4350 C C . HIS A 1 547 ? -121.270 -71.598 -9.925 1.00 19.85 546 HIS A C 1
ATOM 4351 O O . HIS A 1 547 ? -120.302 -70.845 -10.035 1.00 18.16 546 HIS A O 1
ATOM 4358 N N . TRP A 1 548 ? -121.349 -72.547 -8.996 1.00 19.31 547 TRP A N 1
ATOM 4359 C CA . TRP A 1 548 ? -120.249 -72.800 -8.065 1.00 20.18 547 TRP A CA 1
ATOM 4360 C C . TRP A 1 548 ? -119.375 -73.884 -8.691 1.00 21.97 547 TRP A C 1
ATOM 4361 O O . TRP A 1 548 ? -119.858 -74.693 -9.487 1.00 20.12 547 TRP A O 1
ATOM 4372 N N . TYR A 1 549 ? -118.097 -73.900 -8.331 1.00 20.02 548 TYR A N 1
ATOM 4373 C CA . TYR A 1 549 ? -117.169 -74.887 -8.872 1.00 22.88 548 TYR A CA 1
ATOM 4374 C C . TYR A 1 549 ? -117.680 -76.299 -8.611 1.00 21.11 548 TYR A C 1
ATOM 4375 O O . TYR A 1 549 ? -117.527 -77.189 -9.450 1.00 23.23 548 TYR A O 1
ATOM 4384 N N . HIS A 1 550 ? -118.291 -76.500 -7.448 1.00 20.43 549 HIS A N 1
ATOM 4385 C CA . HIS A 1 550 ? -118.827 -77.809 -7.098 1.00 21.95 549 HIS A CA 1
ATOM 4386 C C . HIS A 1 550 ? -120.330 -77.888 -7.336 1.00 21.92 549 HIS A C 1
ATOM 4387 O O . HIS A 1 550 ? -121.074 -78.459 -6.534 1.00 23.48 549 HIS A O 1
ATOM 4394 N N . LEU A 1 551 ? -120.769 -77.318 -8.454 1.00 21.22 550 LEU A N 1
ATOM 4395 C CA . LEU A 1 551 ? -122.182 -77.331 -8.814 1.00 19.85 550 LEU A CA 1
ATOM 4396 C C . LEU A 1 551 ? -122.755 -78.753 -8.817 1.00 21.95 550 LEU A C 1
ATOM 4397 O O . LEU A 1 551 ? -123.916 -78.961 -8.469 1.00 22.36 550 LEU A O 1
ATOM 4402 N N . ASP A 1 552 ? -121.949 -79.734 -9.210 1.00 21.72 551 ASP A N 1
ATOM 4403 C CA . ASP A 1 552 ? -122.444 -81.109 -9.251 1.00 22.94 551 ASP A CA 1
ATOM 4404 C C . ASP A 1 552 ? -122.880 -81.635 -7.890 1.00 21.77 551 ASP A C 1
ATOM 4405 O O . ASP A 1 552 ? -123.842 -82.398 -7.798 1.00 22.36 551 ASP A O 1
ATOM 4410 N N . MET A 1 553 ? -122.177 -81.239 -6.834 1.00 20.61 552 MET A N 1
ATOM 4411 C CA . MET A 1 553 ? -122.548 -81.681 -5.496 1.00 22.42 552 MET A CA 1
ATOM 4412 C C . MET A 1 553 ? -123.839 -80.963 -5.074 1.00 22.17 552 MET A C 1
ATOM 4413 O O . MET A 1 553 ? -124.730 -81.571 -4.489 1.00 21.05 552 MET A O 1
ATOM 4418 N N . ASN A 1 554 ? -123.947 -79.671 -5.368 1.00 22.72 553 ASN A N 1
ATOM 4419 C CA . ASN A 1 554 ? -125.171 -78.951 -5.029 1.00 21.89 553 ASN A CA 1
ATOM 4420 C C . ASN A 1 554 ? -126.348 -79.634 -5.707 1.00 20.40 553 ASN A C 1
ATOM 4421 O O . ASN A 1 554 ? -127.374 -79.891 -5.080 1.00 23.07 553 ASN A O 1
ATOM 4426 N N . TYR A 1 555 ? -126.198 -79.929 -6.996 1.00 20.04 554 TYR A N 1
ATOM 4427 C CA . TYR A 1 555 ? -127.281 -80.557 -7.742 1.00 17.97 554 TYR A CA 1
ATOM 4428 C C . TYR A 1 555 ? -127.585 -81.995 -7.356 1.00 20.23 554 TYR A C 1
ATOM 4429 O O . TYR A 1 555 ? -128.748 -82.353 -7.180 1.00 18.09 554 TYR A O 1
ATOM 4438 N N . ARG A 1 556 ? -126.562 -82.829 -7.214 1.00 19.99 555 ARG A N 1
ATOM 4439 C CA . ARG A 1 556 ? -126.831 -84.209 -6.833 1.00 21.06 555 ARG A CA 1
ATOM 4440 C C . ARG A 1 556 ? -127.512 -84.256 -5.462 1.00 20.98 555 ARG A C 1
ATOM 4441 O O . ARG A 1 556 ? -128.274 -85.180 -5.170 1.00 22.37 555 ARG A O 1
ATOM 4449 N N . GLY A 1 557 ? -127.259 -83.246 -4.634 1.00 20.87 556 GLY A N 1
ATOM 4450 C CA . GLY A 1 557 ? -127.883 -83.194 -3.322 1.00 20.52 556 GLY A CA 1
ATOM 4451 C C . GLY A 1 557 ? -129.387 -83.019 -3.458 1.00 23.99 556 GLY A C 1
ATOM 4452 O O . GLY A 1 557 ? -130.169 -83.722 -2.815 1.00 22.55 556 GLY A O 1
ATOM 4453 N N . LEU A 1 558 ? -129.791 -82.067 -4.296 1.00 22.50 557 LEU A N 1
ATOM 4454 C CA . LEU A 1 558 ? -131.204 -81.811 -4.551 1.00 21.67 557 LEU A CA 1
ATOM 4455 C C . LEU A 1 558 ? -131.802 -82.982 -5.323 1.00 21.51 557 LEU A C 1
ATOM 4456 O O . LEU A 1 558 ? -132.914 -83.425 -5.043 1.00 22.62 557 LEU A O 1
ATOM 4461 N N . ILE A 1 559 ? -131.059 -83.473 -6.306 1.00 21.39 558 ILE A N 1
ATOM 4462 C CA . ILE A 1 559 ? -131.531 -84.584 -7.120 1.00 22.45 558 ILE A CA 1
ATOM 4463 C C . ILE A 1 559 ? -131.819 -85.824 -6.278 1.00 21.96 558 ILE A C 1
ATOM 4464 O O . ILE A 1 559 ? -132.847 -86.474 -6.466 1.00 19.28 558 ILE A O 1
ATOM 4469 N N . ASN A 1 560 ? -130.927 -86.144 -5.343 1.00 23.65 559 ASN A N 1
ATOM 4470 C CA . ASN A 1 560 ? -131.139 -87.305 -4.478 1.00 22.72 559 ASN A CA 1
ATOM 4471 C C . ASN A 1 560 ? -132.418 -87.137 -3.651 1.00 21.98 559 ASN A C 1
ATOM 4472 O O . ASN A 1 560 ? -133.172 -88.091 -3.457 1.00 21.75 559 ASN A O 1
ATOM 4477 N N . MET A 1 561 ? -132.659 -85.927 -3.155 1.00 19.49 560 MET A N 1
ATOM 4478 C CA . MET A 1 561 ? -133.864 -85.668 -2.370 1.00 19.23 560 MET A CA 1
ATOM 4479 C C . MET A 1 561 ? -135.113 -86.025 -3.178 1.00 19.54 560 MET A C 1
ATOM 4480 O O . MET A 1 561 ? -136.030 -86.673 -2.674 1.00 21.24 560 MET A O 1
ATOM 4485 N N . LEU A 1 562 ? -135.133 -85.594 -4.435 1.00 18.19 561 LEU A N 1
ATOM 4486 C CA . LEU A 1 562 ? -136.258 -85.837 -5.332 1.00 18.50 561 LEU A CA 1
ATOM 4487 C C . LEU A 1 562 ? -136.402 -87.310 -5.704 1.00 20.43 561 LEU A C 1
ATOM 4488 O O . LEU A 1 562 ? -137.514 -87.833 -5.778 1.00 19.08 561 LEU A O 1
ATOM 4493 N N . ILE A 1 563 ? -135.276 -87.975 -5.931 1.00 20.01 562 ILE A N 1
ATOM 4494 C CA . ILE A 1 563 ? -135.300 -89.388 -6.283 1.00 22.54 562 ILE A CA 1
ATOM 4495 C C . ILE A 1 563 ? -135.768 -90.233 -5.104 1.00 23.65 562 ILE A C 1
ATOM 4496 O O . ILE A 1 563 ? -136.585 -91.138 -5.269 1.00 28.15 562 ILE A O 1
ATOM 4501 N N . PHE A 1 564 ? -135.255 -89.933 -3.915 1.00 25.44 563 PHE A N 1
ATOM 4502 C CA . PHE A 1 564 ? -135.633 -90.665 -2.709 1.00 24.59 563 PHE A CA 1
ATOM 4503 C C . PHE A 1 564 ? -137.138 -90.560 -2.465 1.00 25.50 563 PHE A C 1
ATOM 4504 O O . PHE A 1 564 ? -137.738 -91.442 -1.857 1.00 24.28 563 PHE A O 1
ATOM 4512 N N . CYS A 1 565 ? -137.744 -89.473 -2.936 1.00 23.86 564 CYS A N 1
ATOM 4513 C CA . CYS A 1 565 ? -139.177 -89.264 -2.748 1.00 22.53 564 CYS A CA 1
ATOM 4514 C C . CYS A 1 565 ? -139.993 -89.573 -4.004 1.00 21.14 564 CYS A C 1
ATOM 4515 O O . CYS A 1 565 ? -141.175 -89.231 -4.079 1.00 24.03 564 CYS A O 1
ATOM 4518 N N . GLY A 1 566 ? -139.360 -90.211 -4.986 1.00 22.38 565 GLY A N 1
ATOM 4519 C CA . GLY A 1 566 ? -140.045 -90.557 -6.222 1.00 23.37 565 GLY A CA 1
ATOM 4520 C C . GLY A 1 566 ? -140.735 -89.395 -6.920 1.00 24.76 565 GLY A C 1
ATOM 4521 O O . GLY A 1 566 ? -141.852 -89.542 -7.417 1.00 23.97 565 GLY A O 1
ATOM 4522 N N . CYS A 1 567 ? -140.068 -88.245 -6.977 1.00 24.26 566 CYS A N 1
ATOM 4523 C CA . CYS A 1 567 ? -140.645 -87.057 -7.606 1.00 22.55 566 CYS A CA 1
ATOM 4524 C C . CYS A 1 567 ? -140.280 -86.847 -9.070 1.00 19.87 566 CYS A C 1
ATOM 4525 O O . CYS A 1 567 ? -140.992 -86.149 -9.791 1.00 24.22 566 CYS A O 1
ATOM 4528 N N . VAL A 1 568 ? -139.171 -87.431 -9.512 1.00 19.90 567 VAL A N 1
ATOM 4529 C CA . VAL A 1 568 ? -138.747 -87.284 -10.897 1.00 19.94 567 VAL A CA 1
ATOM 4530 C C . VAL A 1 568 ? -139.627 -88.119 -11.827 1.00 24.67 567 VAL A C 1
ATOM 4531 O O . VAL A 1 568 ? -139.773 -89.329 -11.639 1.00 22.88 567 VAL A O 1
ATOM 4535 N N . GLY A 1 569 ? -140.221 -87.470 -12.826 1.00 22.77 568 GLY A N 1
ATOM 4536 C CA . GLY A 1 569 ? -141.071 -88.188 -13.761 1.00 21.33 568 GLY A CA 1
ATOM 4537 C C . GLY A 1 569 ? -142.556 -88.146 -13.444 1.00 22.20 568 GLY A C 1
ATOM 4538 O O . GLY A 1 569 ? -143.361 -88.729 -14.169 1.00 24.13 568 GLY A O 1
ATOM 4539 N N . GLN A 1 570 ? -142.925 -87.476 -12.358 1.00 19.74 569 GLN A N 1
ATOM 4540 C CA . GLN A 1 570 ? -144.330 -87.347 -11.975 1.00 21.35 569 GLN A CA 1
ATOM 4541 C C . GLN A 1 570 ? -144.743 -85.884 -12.114 1.00 21.78 569 GLN A C 1
ATOM 4542 O O . GLN A 1 570 ? -144.058 -84.998 -11.612 1.00 19.97 569 GLN A O 1
ATOM 4548 N N . SER A 1 571 ? -145.859 -85.636 -12.792 1.00 20.59 570 SER A N 1
ATOM 4549 C CA . SER A 1 571 ? -146.344 -84.271 -12.964 1.00 22.41 570 SER A CA 1
ATOM 4550 C C . SER A 1 571 ? -146.504 -83.611 -11.598 1.00 20.68 570 SER A C 1
ATOM 4551 O O . SER A 1 571 ? -147.106 -84.185 -10.687 1.00 18.76 570 SER A O 1
ATOM 4554 N N . GLY A 1 572 ? -145.965 -82.404 -11.464 1.00 21.66 571 GLY A N 1
ATOM 4555 C CA . GLY A 1 572 ? -146.047 -81.686 -10.203 1.00 19.37 571 GLY A CA 1
ATOM 4556 C C . GLY A 1 572 ? -144.841 -81.977 -9.324 1.00 19.50 571 GLY A C 1
ATOM 4557 O O . GLY A 1 572 ? -144.741 -81.491 -8.194 1.00 17.80 571 GLY A O 1
ATOM 4558 N N . GLY A 1 573 ? -143.908 -82.766 -9.843 1.00 20.54 572 GLY A N 1
ATOM 4559 C CA . GLY A 1 573 ? -142.737 -83.096 -9.051 1.00 19.69 572 GLY A CA 1
ATOM 4560 C C . GLY A 1 573 ? -141.455 -83.175 -9.849 1.00 20.02 572 GLY A C 1
ATOM 4561 O O . GLY A 1 573 ? -141.481 -83.220 -11.076 1.00 22.59 572 GLY A O 1
ATOM 4562 N N . GLY A 1 574 ? -140.325 -83.167 -9.150 1.00 20.92 573 GLY A N 1
ATOM 4563 C CA . GLY A 1 574 ? -139.057 -83.284 -9.837 1.00 19.46 573 GLY A CA 1
ATOM 4564 C C . GLY A 1 574 ? -138.047 -82.164 -9.741 1.00 20.31 573 GLY A C 1
ATOM 4565 O O . GLY A 1 574 ? -138.169 -81.227 -8.951 1.00 20.53 573 GLY A O 1
ATOM 4566 N N . TRP A 1 575 ? -137.038 -82.295 -10.592 1.00 20.28 574 TRP A N 1
ATOM 4567 C CA . TRP A 1 575 ? -135.922 -81.370 -10.709 1.00 19.58 574 TRP A CA 1
ATOM 4568 C C . TRP A 1 575 ? -136.273 -80.309 -11.751 1.00 19.49 574 TRP A C 1
ATOM 4569 O O . TRP A 1 575 ? -136.342 -80.603 -12.943 1.00 20.60 574 TRP A O 1
ATOM 4580 N N . ALA A 1 576 ? -136.499 -79.078 -11.303 1.00 19.02 575 ALA A N 1
ATOM 4581 C CA . ALA A 1 576 ? -136.849 -78.001 -12.223 1.00 18.69 575 ALA A CA 1
ATOM 4582 C C . ALA A 1 576 ? -135.711 -76.991 -12.339 1.00 19.51 575 ALA A C 1
ATOM 4583 O O . ALA A 1 576 ? -135.701 -75.954 -11.672 1.00 21.39 575 ALA A O 1
ATOM 4585 N N . HIS A 1 577 ? -134.761 -77.320 -13.206 1.00 19.32 576 HIS A N 1
ATOM 4586 C CA . HIS A 1 577 ? -133.577 -76.515 -13.471 1.00 21.05 576 HIS A CA 1
ATOM 4587 C C . HIS A 1 577 ? -133.866 -75.457 -14.531 1.00 22.23 576 HIS A C 1
ATOM 4588 O O . HIS A 1 577 ? -134.233 -75.782 -15.657 1.00 21.69 576 HIS A O 1
ATOM 4595 N N . TYR A 1 578 ? -133.710 -74.190 -14.167 1.00 19.94 577 TYR A N 1
ATOM 4596 C CA . TYR A 1 578 ? -133.942 -73.112 -15.118 1.00 23.02 577 TYR A CA 1
ATOM 4597 C C . TYR A 1 578 ? -132.772 -72.140 -15.100 1.00 23.06 577 TYR A C 1
ATOM 4598 O O . TYR A 1 578 ? -132.422 -71.584 -14.060 1.00 24.57 577 TYR A O 1
ATOM 4607 N N . VAL A 1 579 ? -132.165 -71.964 -16.263 1.00 24.30 578 VAL A N 1
ATOM 4608 C CA . VAL A 1 579 ? -131.034 -71.069 -16.436 1.00 25.81 578 VAL A CA 1
ATOM 4609 C C . VAL A 1 579 ? -131.256 -70.338 -17.754 1.00 27.61 578 VAL A C 1
ATOM 4610 O O . VAL A 1 579 ? -132.073 -69.422 -17.823 1.00 28.46 578 VAL A O 1
ATOM 4614 N N . GLY A 1 580 ? -130.543 -70.754 -18.796 1.00 29.31 579 GLY A N 1
ATOM 4615 C CA . GLY A 1 580 ? -130.699 -70.129 -20.097 1.00 28.02 579 GLY A CA 1
ATOM 4616 C C . GLY A 1 580 ? -131.799 -70.798 -20.902 1.00 29.31 579 GLY A C 1
ATOM 4617 O O . GLY A 1 580 ? -132.355 -71.818 -20.489 1.00 30.41 579 GLY A O 1
ATOM 4618 N N . GLN A 1 581 ? -132.108 -70.226 -22.060 1.00 28.46 580 GLN A N 1
ATOM 4619 C CA . GLN A 1 581 ? -133.155 -70.744 -22.938 1.00 28.57 580 GLN A CA 1
ATOM 4620 C C . GLN A 1 581 ? -132.574 -71.859 -23.806 1.00 29.06 580 GLN A C 1
ATOM 4621 O O . GLN A 1 581 ? -132.486 -71.726 -25.024 1.00 26.27 580 GLN A O 1
ATOM 4627 N N . GLU A 1 582 ? -132.198 -72.972 -23.186 1.00 30.79 581 GLU A N 1
ATOM 4628 C CA . GLU A 1 582 ? -131.581 -74.057 -23.938 1.00 33.74 581 GLU A CA 1
ATOM 4629 C C . GLU A 1 582 ? -132.503 -75.016 -24.691 1.00 32.56 581 GLU A C 1
ATOM 4630 O O . GLU A 1 582 ? -132.031 -75.827 -25.486 1.00 34.05 581 GLU A O 1
ATOM 4636 N N . LYS A 1 583 ? -133.810 -74.923 -24.476 1.00 29.71 582 LYS A N 1
ATOM 4637 C CA . LYS A 1 583 ? -134.703 -75.847 -25.157 1.00 28.63 582 LYS A CA 1
ATOM 4638 C C . LYS A 1 583 ? -135.255 -75.413 -26.509 1.00 27.10 582 LYS A C 1
ATOM 4639 O O . LYS A 1 583 ? -136.298 -74.760 -26.598 1.00 24.61 582 LYS A O 1
ATOM 4645 N N . LEU A 1 584 ? -134.529 -75.777 -27.561 1.00 25.09 583 LEU A N 1
ATOM 4646 C CA . LEU A 1 584 ? -134.951 -75.503 -28.923 1.00 26.22 583 LEU A CA 1
ATOM 4647 C C . LEU A 1 584 ? -135.719 -76.787 -29.212 1.00 27.17 583 LEU A C 1
ATOM 4648 O O . LEU A 1 584 ? -135.130 -77.831 -29.500 1.00 27.89 583 LEU A O 1
ATOM 4653 N N . ARG A 1 585 ? -137.039 -76.709 -29.100 1.00 26.21 584 ARG A N 1
ATOM 4654 C CA . ARG A 1 585 ? -137.894 -77.872 -29.280 1.00 26.89 584 ARG A CA 1
ATOM 4655 C C . ARG A 1 585 ? -137.757 -78.660 -30.586 1.00 27.29 584 ARG A C 1
ATOM 4656 O O . ARG A 1 585 ? -137.564 -79.876 -30.549 1.00 26.59 584 ARG A O 1
ATOM 4664 N N . PRO A 1 586 ? -137.849 -77.993 -31.751 1.00 24.64 585 PRO A N 1
ATOM 4665 C CA . PRO A 1 586 ? -137.719 -78.724 -33.020 1.00 23.80 585 PRO A CA 1
ATOM 4666 C C . PRO A 1 586 ? -136.247 -79.028 -33.319 1.00 21.51 585 PRO A C 1
ATOM 4667 O O . PRO A 1 586 ? -135.740 -78.733 -34.398 1.00 20.10 585 PRO A O 1
ATOM 4671 N N . GLN A 1 587 ? -135.582 -79.635 -32.341 1.00 24.21 586 GLN A N 1
ATOM 4672 C CA . GLN A 1 587 ? -134.162 -79.967 -32.410 1.00 23.05 586 GLN A CA 1
ATOM 4673 C C . GLN A 1 587 ? -133.628 -80.609 -33.688 1.00 23.09 586 GLN A C 1
ATOM 4674 O O . GLN A 1 587 ? -132.752 -80.047 -34.344 1.00 20.77 586 GLN A O 1
ATOM 4680 N N . THR A 1 588 ? -134.138 -81.786 -34.039 1.00 22.27 587 THR A N 1
ATOM 4681 C CA . THR A 1 588 ? -133.640 -82.485 -35.220 1.00 24.61 587 THR A CA 1
ATOM 4682 C C . THR A 1 588 ? -134.023 -81.859 -36.554 1.00 24.46 587 THR A C 1
ATOM 4683 O O . THR A 1 588 ? -133.582 -82.313 -37.609 1.00 26.64 587 THR A O 1
ATOM 4687 N N . GLY A 1 589 ? -134.841 -80.815 -36.514 1.00 23.97 588 GLY A N 1
ATOM 4688 C CA . GLY A 1 589 ? -135.220 -80.154 -37.750 1.00 21.99 588 GLY A CA 1
ATOM 4689 C C . GLY A 1 589 ? -134.257 -79.008 -37.963 1.00 20.72 588 GLY A C 1
ATOM 4690 O O . GLY A 1 589 ? -133.912 -78.646 -39.086 1.00 22.75 588 GLY A O 1
ATOM 4691 N N . TRP A 1 590 ? -133.806 -78.450 -36.848 1.00 20.25 589 TRP A N 1
ATOM 4692 C CA . TRP A 1 590 ? -132.884 -77.328 -36.841 1.00 20.23 589 TRP A CA 1
ATOM 4693 C C . TRP A 1 590 ? -131.414 -77.739 -36.989 1.00 18.69 589 TRP A C 1
ATOM 4694 O O . TRP A 1 590 ? -130.655 -77.085 -37.702 1.00 18.20 589 TRP A O 1
ATOM 4705 N N . GLN A 1 591 ? -131.011 -78.822 -36.329 1.00 20.64 590 GLN A N 1
ATOM 4706 C CA . GLN A 1 591 ? -129.613 -79.263 -36.404 1.00 21.55 590 GLN A CA 1
ATOM 4707 C C . GLN A 1 591 ? -129.035 -79.363 -37.817 1.00 19.35 590 GLN A C 1
ATOM 4708 O O . GLN A 1 591 ? -127.940 -78.869 -38.079 1.00 19.97 590 GLN A O 1
ATOM 4714 N N . PRO A 1 592 ? -129.755 -80.008 -38.747 1.00 20.00 591 PRO A N 1
ATOM 4715 C CA . PRO A 1 592 ? -129.203 -80.101 -40.104 1.00 19.70 591 PRO A CA 1
ATOM 4716 C C . PRO A 1 592 ? -129.018 -78.727 -40.748 1.00 20.99 591 PRO A C 1
ATOM 4717 O O . PRO A 1 592 ? -128.033 -78.476 -41.444 1.00 18.91 591 PRO A O 1
ATOM 4721 N N . LEU A 1 593 ? -129.964 -77.829 -40.509 1.00 21.02 592 LEU A N 1
ATOM 4722 C CA . LEU A 1 593 ? -129.860 -76.490 -41.068 1.00 19.18 592 LEU A CA 1
ATOM 4723 C C . LEU A 1 593 ? -128.645 -75.765 -40.509 1.00 17.75 592 LEU A C 1
ATOM 4724 O O . LEU A 1 593 ? -127.780 -75.315 -41.252 1.00 17.42 592 LEU A O 1
ATOM 4729 N N . ALA A 1 594 ? -128.585 -75.661 -39.187 1.00 19.18 593 ALA A N 1
ATOM 4730 C CA . ALA A 1 594 ? -127.501 -74.949 -38.523 1.00 17.56 593 ALA A CA 1
ATOM 4731 C C . ALA A 1 594 ? -126.094 -75.465 -38.800 1.00 18.01 593 ALA A C 1
ATOM 4732 O O . ALA A 1 594 ? -125.164 -74.681 -38.962 1.00 15.80 593 ALA A O 1
ATOM 4734 N N . PHE A 1 595 ? -125.924 -76.778 -38.861 1.00 19.69 594 PHE A N 1
ATOM 4735 C CA . PHE A 1 595 ? -124.592 -77.310 -39.081 1.00 19.64 594 PHE A CA 1
ATOM 4736 C C . PHE A 1 595 ? -124.350 -77.954 -40.445 1.00 22.34 594 PHE A C 1
ATOM 4737 O O . PHE A 1 595 ? -123.447 -78.773 -40.602 1.00 19.69 594 PHE A O 1
ATOM 4745 N N . ALA A 1 596 ? -125.154 -77.554 -41.429 1.00 23.08 595 ALA A N 1
ATOM 4746 C CA . ALA A 1 596 ? -125.046 -78.040 -42.804 1.00 20.04 595 ALA A CA 1
ATOM 4747 C C . ALA A 1 596 ? -124.929 -79.553 -42.917 1.00 23.22 595 ALA A C 1
ATOM 4748 O O . ALA A 1 596 ? -124.171 -80.059 -43.745 1.00 25.25 595 ALA A O 1
ATOM 4750 N N . LEU A 1 597 ? -125.690 -80.267 -42.098 1.00 22.51 596 LEU A N 1
ATOM 4751 C CA . LEU A 1 597 ? -125.663 -81.722 -42.112 1.00 24.81 596 LEU A CA 1
ATOM 4752 C C . LEU A 1 597 ? -126.448 -82.258 -43.304 1.00 26.31 596 LEU A C 1
ATOM 4753 O O . LEU A 1 597 ? -126.431 -83.457 -43.591 1.00 23.60 596 LEU A O 1
ATOM 4758 N N . ASP A 1 598 ? -127.149 -81.362 -43.990 1.00 22.37 597 ASP A N 1
ATOM 4759 C CA . ASP A 1 598 ? -127.901 -81.747 -45.173 1.00 23.00 597 ASP A CA 1
ATOM 4760 C C . ASP A 1 598 ? -126.913 -81.867 -46.334 1.00 24.03 597 ASP A C 1
ATOM 4761 O O . ASP A 1 598 ? -127.218 -82.464 -47.367 1.00 25.05 597 ASP A O 1
ATOM 4766 N N . TRP A 1 599 ? -125.721 -81.306 -46.146 1.00 23.68 598 TRP A N 1
ATOM 4767 C CA . TRP A 1 599 ? -124.683 -81.335 -47.169 1.00 25.58 598 TRP A CA 1
ATOM 4768 C C . TRP A 1 599 ? -123.430 -82.124 -46.809 1.00 27.31 598 TRP A C 1
ATOM 4769 O O . TRP A 1 599 ? -122.926 -82.896 -47.624 1.00 26.54 598 TRP A O 1
ATOM 4780 N N . GLN A 1 600 ? -122.919 -81.911 -45.600 1.00 28.27 599 GLN A N 1
ATOM 4781 C CA . GLN A 1 600 ? -121.696 -82.576 -45.159 1.00 28.80 599 GLN A CA 1
ATOM 4782 C C . GLN A 1 600 ? -121.774 -82.985 -43.698 1.00 29.20 599 GLN A C 1
ATOM 4783 O O . GLN A 1 600 ? -122.382 -82.293 -42.880 1.00 27.40 599 GLN A O 1
ATOM 4789 N N . ARG A 1 601 ? -121.132 -84.104 -43.377 1.00 26.45 600 ARG A N 1
ATOM 4790 C CA . ARG A 1 601 ? -121.106 -84.628 -42.020 1.00 27.35 600 ARG A CA 1
ATOM 4791 C C . ARG A 1 601 ? -119.747 -85.266 -41.732 1.00 27.47 600 ARG A C 1
ATOM 4792 O O . ARG A 1 601 ? -119.217 -86.002 -42.563 1.00 24.73 600 ARG A O 1
ATOM 4800 N N . PRO A 1 602 ? -119.168 -84.991 -40.549 1.00 26.68 601 PRO A N 1
ATOM 4801 C CA . PRO A 1 602 ? -119.717 -84.131 -39.497 1.00 24.68 601 PRO A CA 1
ATOM 4802 C C . PRO A 1 602 ? -119.203 -82.699 -39.558 1.00 22.69 601 PRO A C 1
ATOM 4803 O O . PRO A 1 602 ? -118.344 -82.362 -40.374 1.00 22.27 601 PRO A O 1
ATOM 4807 N N . ALA A 1 603 ? -119.740 -81.862 -38.676 1.00 23.60 602 ALA A N 1
ATOM 4808 C CA . ALA A 1 603 ? -119.325 -80.469 -38.579 1.00 22.67 602 ALA A CA 1
ATOM 4809 C C . ALA A 1 603 ? -118.213 -80.425 -37.527 1.00 23.26 602 ALA A C 1
ATOM 4810 O O . ALA A 1 603 ? -117.762 -81.473 -37.058 1.00 22.21 602 ALA A O 1
ATOM 4812 N N . ARG A 1 604 ? -117.770 -79.225 -37.159 1.00 20.31 603 ARG A N 1
ATOM 4813 C CA . ARG A 1 604 ? -116.715 -79.078 -36.158 1.00 21.10 603 ARG A CA 1
ATOM 4814 C C . ARG A 1 604 ? -117.177 -78.371 -34.877 1.00 21.42 603 ARG A C 1
ATOM 4815 O O . ARG A 1 604 ? -116.978 -77.162 -34.714 1.00 23.82 603 ARG A O 1
ATOM 4823 N N . HIS A 1 605 ? -117.794 -79.131 -33.977 1.00 19.72 604 HIS A N 1
ATOM 4824 C CA . HIS A 1 605 ? -118.269 -78.595 -32.703 1.00 22.58 604 HIS A CA 1
ATOM 4825 C C . HIS A 1 605 ? -117.120 -78.561 -31.699 1.00 23.31 604 HIS A C 1
ATOM 4826 O O . HIS A 1 605 ? -116.261 -79.446 -31.706 1.00 23.69 604 HIS A O 1
ATOM 4833 N N . MET A 1 606 ? -117.122 -77.555 -30.828 1.00 19.15 605 MET A N 1
ATOM 4834 C CA . MET A 1 606 ? -116.086 -77.404 -29.809 1.00 20.38 605 MET A CA 1
ATOM 4835 C C . MET A 1 606 ? -116.661 -76.921 -28.478 1.00 22.35 605 MET A C 1
ATOM 4836 O O . MET A 1 606 ? -117.567 -76.085 -28.461 1.00 22.69 605 MET A O 1
ATOM 4841 N N . ASN A 1 607 ? -116.139 -77.443 -27.367 1.00 20.57 606 ASN A N 1
ATOM 4842 C CA . ASN A 1 607 ? -116.608 -77.021 -26.052 1.00 19.59 606 ASN A CA 1
ATOM 4843 C C . ASN A 1 607 ? -115.794 -75.784 -25.679 1.00 21.88 606 ASN A C 1
ATOM 4844 O O . ASN A 1 607 ? -114.586 -75.856 -25.455 1.00 18.03 606 ASN A O 1
ATOM 4849 N N . SER A 1 608 ? -116.479 -74.645 -25.632 1.00 19.22 607 SER A N 1
ATOM 4850 C CA . SER A 1 608 ? -115.853 -73.355 -25.373 1.00 20.40 607 SER A CA 1
ATOM 4851 C C . SER A 1 608 ? -115.043 -73.110 -24.104 1.00 17.45 607 SER A C 1
ATOM 4852 O O . SER A 1 608 ? -114.089 -72.336 -24.143 1.00 20.54 607 SER A O 1
ATOM 4855 N N . THR A 1 609 ? -115.404 -73.735 -22.987 1.00 18.59 608 THR A N 1
ATOM 4856 C CA . THR A 1 609 ? -114.645 -73.497 -21.762 1.00 19.07 608 THR A CA 1
ATOM 4857 C C . THR A 1 609 ? -113.183 -73.908 -21.964 1.00 18.20 608 THR A C 1
ATOM 4858 O O . THR A 1 609 ? -112.269 -73.152 -21.643 1.00 17.99 608 THR A O 1
ATOM 4862 N N . SER A 1 610 ? -112.965 -75.103 -22.502 1.00 19.17 609 SER A N 1
ATOM 4863 C CA . SER A 1 610 ? -111.604 -75.570 -22.764 1.00 19.06 609 SER A CA 1
ATOM 4864 C C . SER A 1 610 ? -110.958 -74.707 -23.849 1.00 18.61 609 SER A C 1
ATOM 4865 O O . SER A 1 610 ? -109.763 -74.403 -23.796 1.00 19.86 609 SER A O 1
ATOM 4868 N N . TYR A 1 611 ? -111.763 -74.317 -24.834 1.00 18.75 610 TYR A N 1
ATOM 4869 C CA . TYR A 1 611 ? -111.299 -73.499 -25.950 1.00 18.38 610 TYR A CA 1
ATOM 4870 C C . TYR A 1 611 ? -110.723 -72.175 -25.474 1.00 18.24 610 TYR A C 1
ATOM 4871 O O . TYR A 1 611 ? -109.641 -71.775 -25.902 1.00 20.32 610 TYR A O 1
ATOM 4880 N N . PHE A 1 612 ? -111.443 -71.485 -24.592 1.00 19.28 611 PHE A N 1
ATOM 4881 C CA . PHE A 1 612 ? -110.953 -70.202 -24.095 1.00 18.37 611 PHE A CA 1
ATOM 4882 C C . PHE A 1 612 ? -109.893 -70.356 -23.005 1.00 17.73 611 PHE A C 1
ATOM 4883 O O . PHE A 1 612 ? -109.004 -69.521 -22.874 1.00 18.63 611 PHE A O 1
ATOM 4891 N N . TYR A 1 613 ? -109.986 -71.426 -22.227 1.00 19.86 612 TYR A N 1
ATOM 4892 C CA . TYR A 1 613 ? -109.001 -71.672 -21.176 1.00 19.67 612 TYR A CA 1
ATOM 4893 C C . TYR A 1 613 ? -107.650 -71.779 -21.871 1.00 19.98 612 TYR A C 1
ATOM 4894 O O . TYR A 1 613 ? -106.623 -71.317 -21.367 1.00 19.55 612 TYR A O 1
ATOM 4903 N N . ASN A 1 614 ? -107.677 -72.388 -23.050 1.00 20.37 613 ASN A N 1
ATOM 4904 C CA . ASN A 1 614 ? -106.481 -72.594 -23.845 1.00 20.46 613 ASN A CA 1
ATOM 4905 C C . ASN A 1 614 ? -106.025 -71.368 -24.634 1.00 22.32 613 ASN A C 1
ATOM 4906 O O . ASN A 1 614 ? -104.926 -70.853 -24.409 1.00 20.99 613 ASN A O 1
ATOM 4911 N N . HIS A 1 615 ? -106.873 -70.881 -25.536 1.00 18.75 614 HIS A N 1
ATOM 4912 C CA . HIS A 1 615 ? -106.498 -69.754 -26.379 1.00 18.96 614 HIS A CA 1
ATOM 4913 C C . HIS A 1 615 ? -106.388 -68.377 -25.734 1.00 17.27 614 HIS A C 1
ATOM 4914 O O . HIS A 1 615 ? -105.626 -67.543 -26.221 1.00 19.72 614 HIS A O 1
ATOM 4921 N N . SER A 1 616 ? -107.126 -68.113 -24.657 1.00 17.22 615 SER A N 1
ATOM 4922 C CA . SER A 1 616 ? -106.975 -66.814 -24.000 1.00 17.52 615 SER A CA 1
ATOM 4923 C C . SER A 1 616 ? -105.902 -66.992 -22.919 1.00 17.41 615 SER A C 1
ATOM 4924 O O . SER A 1 616 ? -105.672 -66.123 -22.083 1.00 16.97 615 SER A O 1
ATOM 4927 N N . SER A 1 617 ? -105.248 -68.151 -22.969 1.00 20.68 616 SER A N 1
ATOM 4928 C CA . SER A 1 617 ? -104.155 -68.499 -22.071 1.00 21.07 616 SER A CA 1
ATOM 4929 C C . SER A 1 617 ? -104.401 -68.334 -20.581 1.00 21.99 616 SER A C 1
ATOM 4930 O O . SER A 1 617 ? -103.488 -67.982 -19.833 1.00 21.50 616 SER A O 1
ATOM 4933 N N . GLN A 1 618 ? -105.621 -68.603 -20.138 1.00 21.28 617 GLN A N 1
ATOM 4934 C CA . GLN A 1 618 ? -105.915 -68.473 -18.724 1.00 21.46 617 GLN A CA 1
ATOM 4935 C C . GLN A 1 618 ? -105.259 -69.606 -17.926 1.00 22.69 617 GLN A C 1
ATOM 4936 O O . GLN A 1 618 ? -105.109 -69.514 -16.706 1.00 21.56 617 GLN A O 1
ATOM 4942 N N . TRP A 1 619 ? -104.839 -70.661 -18.623 1.00 22.86 618 TRP A N 1
ATOM 4943 C CA . TRP A 1 619 ? -104.174 -71.778 -17.963 1.00 22.63 618 TRP A CA 1
ATOM 4944 C C . TRP A 1 619 ? -102.792 -71.336 -17.470 1.00 22.92 618 TRP A C 1
ATOM 4945 O O . TRP A 1 619 ? -102.261 -71.891 -16.509 1.00 24.86 618 TRP A O 1
ATOM 4956 N N . ARG A 1 620 ? -102.219 -70.331 -18.126 1.00 23.93 619 ARG A N 1
ATOM 4957 C CA . ARG A 1 620 ? -100.905 -69.814 -17.745 1.00 23.75 619 ARG A CA 1
ATOM 4958 C C . ARG A 1 620 ? -100.918 -69.174 -16.357 1.00 25.29 619 ARG A C 1
ATOM 4959 O O . ARG A 1 620 ? -99.864 -68.829 -15.820 1.00 25.53 619 ARG A O 1
ATOM 4967 N N . TYR A 1 621 ? -102.109 -69.010 -15.786 1.00 22.66 620 TYR A N 1
ATOM 4968 C CA . TYR A 1 621 ? -102.250 -68.412 -14.463 1.00 22.39 620 TYR A CA 1
ATOM 4969 C C . TYR A 1 621 ? -103.008 -69.307 -13.489 1.00 23.42 620 TYR A C 1
ATOM 4970 O O . TYR A 1 621 ? -103.441 -68.838 -12.439 1.00 23.24 620 TYR A O 1
ATOM 4979 N N . GLU A 1 622 ? -103.162 -70.588 -13.818 1.00 24.74 621 GLU A N 1
ATOM 4980 C CA . GLU A 1 622 ? -103.912 -71.497 -12.950 1.00 25.23 621 GLU A CA 1
ATOM 4981 C C . GLU A 1 622 ? -103.344 -71.608 -11.540 1.00 27.04 621 GLU A C 1
ATOM 4982 O O . GLU A 1 622 ? -102.138 -71.770 -11.353 1.00 30.22 621 GLU A O 1
ATOM 4988 N N . THR A 1 623 ? -104.232 -71.527 -10.554 1.00 26.19 622 THR A N 1
ATOM 4989 C CA . THR A 1 623 ? -103.859 -71.609 -9.144 1.00 25.38 622 THR A CA 1
ATOM 4990 C C . THR A 1 623 ? -104.395 -72.894 -8.523 1.00 25.21 622 THR A C 1
ATOM 4991 O O . THR A 1 623 ? -103.927 -73.328 -7.471 1.00 24.70 622 THR A O 1
ATOM 4995 N N . VAL A 1 624 ? -105.395 -73.486 -9.168 1.00 22.87 623 VAL A N 1
ATOM 4996 C CA . VAL A 1 624 ? -106.004 -74.715 -8.674 1.00 23.09 623 VAL A CA 1
ATOM 4997 C C . VAL A 1 624 ? -105.307 -75.921 -9.290 1.00 24.35 623 VAL A C 1
ATOM 4998 O O . VAL A 1 624 ? -105.038 -75.942 -10.490 1.00 25.17 623 VAL A O 1
ATOM 5002 N N . THR A 1 625 ? -105.012 -76.923 -8.469 1.00 25.29 624 THR A N 1
ATOM 5003 C CA . THR A 1 625 ? -104.341 -78.124 -8.954 1.00 26.06 624 THR A CA 1
ATOM 5004 C C . THR A 1 625 ? -105.265 -79.322 -8.858 1.00 26.62 624 THR A C 1
ATOM 5005 O O . THR A 1 625 ? -106.129 -79.383 -7.984 1.00 28.30 624 THR A O 1
ATOM 5009 N N . ALA A 1 626 ? -105.083 -80.277 -9.760 1.00 26.61 625 ALA A N 1
ATOM 5010 C CA . ALA A 1 626 ? -105.903 -81.475 -9.754 1.00 29.63 625 ALA A CA 1
ATOM 5011 C C . ALA A 1 626 ? -105.632 -82.240 -8.467 1.00 29.85 625 ALA A C 1
ATOM 5012 O O . ALA A 1 626 ? -106.551 -82.764 -7.838 1.00 29.95 625 ALA A O 1
ATOM 5014 N N . GLU A 1 627 ? -104.364 -82.278 -8.073 1.00 32.10 626 GLU A N 1
ATOM 5015 C CA . GLU A 1 627 ? -103.947 -82.986 -6.868 1.00 35.39 626 GLU A CA 1
ATOM 5016 C C . GLU A 1 627 ? -104.788 -82.627 -5.646 1.00 33.66 626 GLU A C 1
ATOM 5017 O O . GLU A 1 627 ? -105.186 -83.506 -4.880 1.00 31.34 626 GLU A O 1
ATOM 5023 N N . GLU A 1 628 ? -105.069 -81.340 -5.467 1.00 32.34 627 GLU A N 1
ATOM 5024 C CA . GLU A 1 628 ? -105.854 -80.911 -4.317 1.00 32.76 627 GLU A CA 1
ATOM 5025 C C . GLU A 1 628 ? -107.348 -81.201 -4.451 1.00 32.24 627 GLU A C 1
ATOM 5026 O O . GLU A 1 628 ? -108.135 -80.826 -3.584 1.00 31.94 627 GLU A O 1
ATOM 5032 N N . LEU A 1 629 ? -107.732 -81.878 -5.531 1.00 29.44 628 LEU A N 1
ATOM 5033 C CA . LEU A 1 629 ? -109.132 -82.229 -5.771 1.00 26.87 628 LEU A CA 1
ATOM 5034 C C . LEU A 1 629 ? -109.349 -83.743 -5.732 1.00 27.04 628 LEU A C 1
ATOM 5035 O O . LEU A 1 629 ? -110.482 -84.211 -5.675 1.00 24.97 628 LEU A O 1
ATOM 5040 N N . LEU A 1 630 ? -108.262 -84.506 -5.769 1.00 26.85 629 LEU A N 1
ATOM 5041 C CA . LEU A 1 630 ? -108.360 -85.964 -5.749 1.00 29.79 629 LEU A CA 1
ATOM 5042 C C . LEU A 1 630 ? -108.913 -86.518 -4.444 1.00 29.26 629 LEU A C 1
ATOM 5043 O O . LEU A 1 630 ? -108.818 -85.887 -3.390 1.00 29.35 629 LEU A O 1
ATOM 5048 N N . SER A 1 631 ? -109.497 -87.709 -4.525 1.00 30.33 630 SER A N 1
ATOM 5049 C CA . SER A 1 631 ? -110.028 -88.379 -3.347 1.00 30.59 630 SER A CA 1
ATOM 5050 C C . SER A 1 631 ? -108.811 -88.782 -2.529 1.00 31.40 630 SER A C 1
ATOM 5051 O O . SER A 1 631 ? -107.746 -89.034 -3.085 1.00 29.86 630 SER A O 1
ATOM 5054 N N . PRO A 1 632 ? -108.946 -88.834 -1.198 1.00 33.12 631 PRO A N 1
ATOM 5055 C CA . PRO A 1 632 ? -107.798 -89.220 -0.377 1.00 35.46 631 PRO A CA 1
ATOM 5056 C C . PRO A 1 632 ? -107.433 -90.686 -0.592 1.00 36.49 631 PRO A C 1
ATOM 5057 O O . PRO A 1 632 ? -106.381 -91.143 -0.150 1.00 38.68 631 PRO A O 1
ATOM 5061 N N . MET A 1 633 ? -108.302 -91.415 -1.284 1.00 35.72 632 MET A N 1
ATOM 5062 C CA . MET A 1 633 ? -108.066 -92.829 -1.548 1.00 36.90 632 MET A CA 1
ATOM 5063 C C . MET A 1 633 ? -107.566 -93.099 -2.960 1.00 38.37 632 MET A C 1
ATOM 5064 O O . MET A 1 633 ? -107.492 -94.255 -3.387 1.00 37.52 632 MET A O 1
ATOM 5069 N N . ALA A 1 634 ? -107.221 -92.038 -3.682 1.00 37.34 633 ALA A N 1
ATOM 5070 C CA . ALA A 1 634 ? -106.729 -92.185 -5.046 1.00 38.99 633 ALA A CA 1
ATOM 5071 C C . ALA A 1 634 ? -105.204 -92.168 -5.098 1.00 40.04 633 ALA A C 1
ATOM 5072 O O . ALA A 1 634 ? -104.549 -91.534 -4.269 1.00 39.57 633 ALA A O 1
ATOM 5074 N N . ASP A 1 635 ? -104.646 -92.873 -6.076 1.00 39.96 634 ASP A N 1
ATOM 5075 C CA . ASP A 1 635 ? -103.200 -92.930 -6.253 1.00 40.61 634 ASP A CA 1
ATOM 5076 C C . ASP A 1 635 ? -102.715 -91.615 -6.866 1.00 38.77 634 ASP A C 1
ATOM 5077 O O . ASP A 1 635 ? -102.733 -91.448 -8.084 1.00 39.96 634 ASP A O 1
ATOM 5082 N N . LYS A 1 636 ? -102.279 -90.689 -6.018 1.00 39.02 635 LYS A N 1
ATOM 5083 C CA . LYS A 1 636 ? -101.813 -89.382 -6.475 1.00 39.68 635 LYS A CA 1
ATOM 5084 C C . LYS A 1 636 ? -100.847 -89.425 -7.655 1.00 40.69 635 LYS A C 1
ATOM 5085 O O . LYS A 1 636 ? -100.873 -88.544 -8.517 1.00 40.15 635 LYS A O 1
ATOM 5091 N N . SER A 1 637 ? -99.993 -90.444 -7.694 1.00 41.38 636 SER A N 1
ATOM 5092 C CA . SER A 1 637 ? -99.006 -90.563 -8.762 1.00 40.05 636 SER A CA 1
ATOM 5093 C C . SER A 1 637 ? -99.620 -90.789 -10.138 1.00 38.87 636 SER A C 1
ATOM 5094 O O . SER A 1 637 ? -98.969 -90.552 -11.156 1.00 39.83 636 SER A O 1
ATOM 5097 N N . ARG A 1 638 ? -100.867 -91.246 -10.176 1.00 37.08 637 ARG A N 1
ATOM 5098 C CA . ARG A 1 638 ? -101.535 -91.492 -11.451 1.00 37.13 637 ARG A CA 1
ATOM 5099 C C . ARG A 1 638 ? -102.263 -90.262 -11.990 1.00 35.42 637 ARG A C 1
ATOM 5100 O O . ARG A 1 638 ? -102.845 -90.313 -13.073 1.00 33.69 637 ARG A O 1
ATOM 5108 N N . TYR A 1 639 ? -102.237 -89.165 -11.240 1.00 33.59 638 TYR A N 1
ATOM 5109 C CA . TYR A 1 639 ? -102.916 -87.945 -11.672 1.00 31.97 638 TYR A CA 1
ATOM 5110 C C . TYR A 1 639 ? -102.063 -86.691 -11.541 1.00 31.46 638 TYR A C 1
ATOM 5111 O O . TYR A 1 639 ? -102.480 -85.705 -10.930 1.00 30.39 638 TYR A O 1
ATOM 5120 N N . THR A 1 640 ? -100.871 -86.727 -12.122 1.00 29.24 639 THR A N 1
ATOM 5121 C CA . THR A 1 640 ? -99.978 -85.581 -12.070 1.00 30.62 639 THR A CA 1
ATOM 5122 C C . THR A 1 640 ? -100.177 -84.737 -13.318 1.00 30.78 639 THR A C 1
ATOM 5123 O O . THR A 1 640 ? -100.636 -85.234 -14.346 1.00 30.12 639 THR A O 1
ATOM 5127 N N . GLY A 1 641 ? -99.827 -83.459 -13.221 1.00 30.56 640 GLY A N 1
ATOM 5128 C CA . GLY A 1 641 ? -99.967 -82.574 -14.359 1.00 30.84 640 GLY A CA 1
ATOM 5129 C C . GLY A 1 641 ? -100.897 -81.405 -14.105 1.00 29.53 640 GLY A C 1
ATOM 5130 O O . GLY A 1 641 ? -101.678 -81.402 -13.154 1.00 30.12 640 GLY A O 1
ATOM 5131 N N . HIS A 1 642 ? -100.798 -80.407 -14.973 1.00 27.62 641 HIS A N 1
ATOM 5132 C CA . HIS A 1 642 ? -101.612 -79.202 -14.901 1.00 26.07 641 HIS A CA 1
ATOM 5133 C C . HIS A 1 642 ? -103.045 -79.568 -15.309 1.00 25.61 641 HIS A C 1
ATOM 5134 O O . HIS A 1 642 ? -103.267 -80.591 -15.959 1.00 23.85 641 HIS A O 1
ATOM 5141 N N . LEU A 1 643 ? -104.022 -78.757 -14.913 1.00 23.81 642 LEU A N 1
ATOM 5142 C CA . LEU A 1 643 ? -105.405 -79.049 -15.278 1.00 22.66 642 LEU A CA 1
ATOM 5143 C C . LEU A 1 643 ? -105.547 -79.141 -16.796 1.00 21.82 642 LEU A C 1
ATOM 5144 O O . LEU A 1 643 ? -106.304 -79.965 -17.307 1.00 23.74 642 LEU A O 1
ATOM 5149 N N . ILE A 1 644 ? -104.806 -78.311 -17.523 1.00 21.61 643 ILE A N 1
ATOM 5150 C CA . ILE A 1 644 ? -104.894 -78.340 -18.975 1.00 24.55 643 ILE A CA 1
ATOM 5151 C C . ILE A 1 644 ? -104.348 -79.657 -19.529 1.00 25.65 643 ILE A C 1
ATOM 5152 O O . ILE A 1 644 ? -104.747 -80.094 -20.607 1.00 24.21 643 ILE A O 1
ATOM 5157 N N . ASP A 1 645 ? -103.447 -80.295 -18.784 1.00 26.31 644 ASP A N 1
ATOM 5158 C CA . ASP A 1 645 ? -102.877 -81.573 -19.209 1.00 26.65 644 ASP A CA 1
ATOM 5159 C C . ASP A 1 645 ? -103.980 -82.621 -19.262 1.00 24.25 644 ASP A C 1
ATOM 5160 O O . ASP A 1 645 ? -103.983 -83.497 -20.126 1.00 25.52 644 ASP A O 1
ATOM 5165 N N . PHE A 1 646 ? -104.912 -82.537 -18.322 1.00 22.30 645 PHE A N 1
ATOM 5166 C CA . PHE A 1 646 ? -106.018 -83.477 -18.290 1.00 25.28 645 PHE A CA 1
ATOM 5167 C C . PHE A 1 646 ? -106.905 -83.265 -19.514 1.00 25.97 645 PHE A C 1
ATOM 5168 O O . PHE A 1 646 ? -107.473 -84.214 -20.053 1.00 24.38 645 PHE A O 1
ATOM 5176 N N . ASN A 1 647 ? -107.014 -82.016 -19.957 1.00 25.12 646 ASN A N 1
ATOM 5177 C CA . ASN A 1 647 ? -107.843 -81.714 -21.115 1.00 27.09 646 ASN A CA 1
ATOM 5178 C C . ASN A 1 647 ? -107.199 -82.262 -22.383 1.00 25.09 646 ASN A C 1
ATOM 5179 O O . ASN A 1 647 ? -107.874 -82.861 -23.216 1.00 27.28 646 ASN A O 1
ATOM 5184 N N . VAL A 1 648 ? -105.894 -82.052 -22.525 1.00 24.99 647 VAL A N 1
ATOM 5185 C CA . VAL A 1 648 ? -105.166 -82.535 -23.693 1.00 26.50 647 VAL A CA 1
ATOM 5186 C C . VAL A 1 648 ? -105.293 -84.049 -23.798 1.00 26.55 647 VAL A C 1
ATOM 5187 O O . VAL A 1 648 ? -105.471 -84.590 -24.888 1.00 26.25 647 VAL A O 1
ATOM 5191 N N . ARG A 1 649 ? -105.196 -84.727 -22.656 1.00 26.40 648 ARG A N 1
ATOM 5192 C CA . ARG A 1 649 ? -105.310 -86.181 -22.612 1.00 25.32 648 ARG A CA 1
ATOM 5193 C C . ARG A 1 649 ? -106.733 -86.584 -22.972 1.00 25.81 648 ARG A C 1
ATOM 5194 O O . ARG A 1 649 ? -106.954 -87.565 -23.680 1.00 25.17 648 ARG A O 1
ATOM 5202 N N . ALA A 1 650 ? -107.702 -85.821 -22.480 1.00 26.14 649 ALA A N 1
ATOM 5203 C CA . ALA A 1 650 ? -109.103 -86.104 -22.777 1.00 24.56 649 ALA A CA 1
ATOM 5204 C C . ALA A 1 650 ? -109.318 -85.988 -24.285 1.00 21.80 649 ALA A C 1
ATOM 5205 O O . ALA A 1 650 ? -109.988 -86.819 -24.892 1.00 23.53 649 ALA A O 1
ATOM 5207 N N . GLU A 1 651 ? -108.729 -84.958 -24.885 1.00 23.38 650 GLU A N 1
ATOM 5208 C CA . GLU A 1 651 ? -108.850 -84.736 -26.320 1.00 23.93 650 GLU A CA 1
ATOM 5209 C C . GLU A 1 651 ? -108.295 -85.896 -27.145 1.00 26.56 650 GLU A C 1
ATOM 5210 O O . GLU A 1 651 ? -108.997 -86.448 -27.995 1.00 23.17 650 GLU A O 1
ATOM 5216 N N . ARG A 1 652 ? -107.045 -86.280 -26.892 1.00 26.29 651 ARG A N 1
ATOM 5217 C CA . ARG A 1 652 ? -106.451 -87.369 -27.661 1.00 25.74 651 ARG A CA 1
ATOM 5218 C C . ARG A 1 652 ? -107.116 -88.725 -27.435 1.00 23.53 651 ARG A C 1
ATOM 5219 O O . ARG A 1 652 ? -106.931 -89.647 -28.232 1.00 25.21 651 ARG A O 1
ATOM 5227 N N . MET A 1 653 ? -107.893 -88.853 -26.361 1.00 23.51 652 MET A N 1
ATOM 5228 C CA . MET A 1 653 ? -108.599 -90.106 -26.083 1.00 20.71 652 MET A CA 1
ATOM 5229 C C . MET A 1 653 ? -110.013 -90.061 -26.661 1.00 22.81 652 MET A C 1
ATOM 5230 O O . MET A 1 653 ? -110.819 -90.963 -26.436 1.00 20.18 652 MET A O 1
ATOM 5235 N N . GLY A 1 654 ? -110.309 -88.999 -27.406 1.00 22.75 653 GLY A N 1
ATOM 5236 C CA . GLY A 1 654 ? -111.622 -88.862 -28.015 1.00 24.19 653 GLY A CA 1
ATOM 5237 C C . GLY A 1 654 ? -112.736 -88.523 -27.044 1.00 24.13 653 GLY A C 1
ATOM 5238 O O . GLY A 1 654 ? -113.915 -88.693 -27.362 1.00 24.98 653 GLY A O 1
ATOM 5239 N N . TRP A 1 655 ? -112.373 -88.039 -25.861 1.00 23.29 654 TRP A N 1
ATOM 5240 C CA . TRP A 1 655 ? -113.364 -87.685 -24.851 1.00 22.70 654 TRP A CA 1
ATOM 5241 C C . TRP A 1 655 ? -113.994 -86.330 -25.132 1.00 21.53 654 TRP A C 1
ATOM 5242 O O . TRP A 1 655 ? -115.206 -86.170 -25.024 1.00 22.63 654 TRP A O 1
ATOM 5253 N N . LEU A 1 656 ? -113.149 -85.361 -25.470 1.00 23.92 655 LEU A N 1
ATOM 5254 C CA . LEU A 1 656 ? -113.587 -83.999 -25.762 1.00 22.63 655 LEU A CA 1
ATOM 5255 C C . LEU A 1 656 ? -113.106 -83.564 -27.142 1.00 25.13 655 LEU A C 1
ATOM 5256 O O . LEU A 1 656 ? -112.120 -84.090 -27.667 1.00 23.63 655 LEU A O 1
ATOM 5261 N N . PRO A 1 657 ? -113.793 -82.583 -27.744 1.00 22.56 656 PRO A N 1
ATOM 5262 C CA . PRO A 1 657 ? -113.396 -82.097 -29.068 1.00 22.18 656 PRO A CA 1
ATOM 5263 C C . PRO A 1 657 ? -112.154 -81.209 -28.971 1.00 22.44 656 PRO A C 1
ATOM 5264 O O . PRO A 1 657 ? -111.749 -80.806 -27.878 1.00 23.07 656 PRO A O 1
ATOM 5268 N N . SER A 1 658 ? -111.544 -80.919 -30.113 1.00 22.04 657 SER A N 1
ATOM 5269 C CA . SER A 1 658 ? -110.356 -80.072 -30.154 1.00 24.41 657 SER A CA 1
ATOM 5270 C C . SER A 1 658 ? -110.587 -78.953 -31.161 1.00 21.73 657 SER A C 1
ATOM 5271 O O . SER A 1 658 ? -111.383 -79.107 -32.083 1.00 24.17 657 SER A O 1
ATOM 5274 N N . ALA A 1 659 ? -109.887 -77.837 -30.990 1.00 22.21 658 ALA A N 1
ATOM 5275 C CA . ALA A 1 659 ? -110.016 -76.715 -31.913 1.00 23.33 658 ALA A CA 1
ATOM 5276 C C . ALA A 1 659 ? -109.000 -75.603 -31.649 1.00 21.63 658 ALA A C 1
ATOM 5277 O O . ALA A 1 659 ? -109.033 -74.961 -30.598 1.00 25.53 658 ALA A O 1
ATOM 5279 N N . PRO A 1 660 ? -108.036 -75.406 -32.569 1.00 21.26 659 PRO A N 1
ATOM 5280 C CA . PRO A 1 660 ? -107.860 -76.174 -33.806 1.00 23.79 659 PRO A CA 1
ATOM 5281 C C . PRO A 1 660 ? -107.628 -77.633 -33.431 1.00 24.95 659 PRO A C 1
ATOM 5282 O O . PRO A 1 660 ? -107.260 -77.931 -32.295 1.00 25.89 659 PRO A O 1
ATOM 5286 N N . GLN A 1 661 ? -107.839 -78.539 -34.376 1.00 24.64 660 GLN A N 1
ATOM 5287 C CA . GLN A 1 661 ? -107.687 -79.954 -34.086 1.00 25.42 660 GLN A CA 1
ATOM 5288 C C . GLN A 1 661 ? -106.257 -80.479 -34.176 1.00 25.29 660 GLN A C 1
ATOM 5289 O O . GLN A 1 661 ? -105.718 -80.979 -33.188 1.00 27.43 660 GLN A O 1
ATOM 5295 N N . LEU A 1 662 ? -105.636 -80.349 -35.343 1.00 26.68 661 LEU A N 1
ATOM 5296 C CA . LEU A 1 662 ? -104.276 -80.842 -35.539 1.00 25.91 661 LEU A CA 1
ATOM 5297 C C . LEU A 1 662 ? -103.263 -79.738 -35.774 1.00 25.56 661 LEU A C 1
ATOM 5298 O O . LEU A 1 662 ? -103.620 -78.630 -36.174 1.00 25.13 661 LEU A O 1
ATOM 5303 N N . GLY A 1 663 ? -101.992 -80.056 -35.532 1.00 25.63 662 GLY A N 1
ATOM 5304 C CA . GLY A 1 663 ? -100.926 -79.086 -35.712 1.00 26.82 662 GLY A CA 1
ATOM 5305 C C . GLY A 1 663 ? -100.529 -78.871 -37.160 1.00 29.68 662 GLY A C 1
ATOM 5306 O O . GLY A 1 663 ? -99.546 -78.188 -37.449 1.00 31.78 662 GLY A O 1
ATOM 5307 N N . THR A 1 664 ? -101.294 -79.457 -38.072 1.00 30.54 663 THR A N 1
ATOM 5308 C CA . THR A 1 664 ? -101.034 -79.328 -39.500 1.00 31.90 663 THR A CA 1
ATOM 5309 C C . THR A 1 664 ? -102.360 -79.051 -40.214 1.00 30.59 663 THR A C 1
ATOM 5310 O O . THR A 1 664 ? -103.399 -79.574 -39.816 1.00 30.63 663 THR A O 1
ATOM 5314 N N . ASN A 1 665 ? -102.319 -78.227 -41.258 1.00 29.30 664 ASN A N 1
ATOM 5315 C CA . ASN A 1 665 ? -103.523 -77.883 -42.014 1.00 24.98 664 ASN A CA 1
ATOM 5316 C C . ASN A 1 665 ? -104.229 -79.162 -42.448 1.00 25.79 664 ASN A C 1
ATOM 5317 O O . ASN A 1 665 ? -103.745 -79.879 -43.320 1.00 26.59 664 ASN A O 1
ATOM 5322 N N . PRO A 1 666 ? -105.397 -79.458 -41.854 1.00 24.99 665 PRO A N 1
ATOM 5323 C CA . PRO A 1 666 ? -106.164 -80.664 -42.182 1.00 24.59 665 PRO A CA 1
ATOM 5324 C C . PRO A 1 666 ? -106.593 -80.829 -43.641 1.00 24.92 665 PRO A C 1
ATOM 5325 O O . PRO A 1 666 ? -107.105 -81.881 -44.021 1.00 27.08 665 PRO A O 1
ATOM 5329 N N . LEU A 1 667 ? -106.392 -79.797 -44.455 1.00 26.69 666 LEU A N 1
ATOM 5330 C CA . LEU A 1 667 ? -106.750 -79.886 -45.868 1.00 26.80 666 LEU A CA 1
ATOM 5331 C C . LEU A 1 667 ? -105.578 -80.449 -46.670 1.00 28.94 666 LEU A C 1
ATOM 5332 O O . LEU A 1 667 ? -105.730 -80.797 -47.844 1.00 26.96 666 LEU A O 1
ATOM 5337 N N . THR A 1 668 ? -104.415 -80.546 -46.026 1.00 27.43 667 THR A N 1
ATOM 5338 C CA . THR A 1 668 ? -103.212 -81.046 -46.686 1.00 28.90 667 THR A CA 1
ATOM 5339 C C . THR A 1 668 ? -102.873 -82.503 -46.371 1.00 30.62 667 THR A C 1
ATOM 5340 O O . THR A 1 668 ? -102.000 -83.089 -47.010 1.00 32.19 667 THR A O 1
ATOM 5344 N N . ILE A 1 669 ? -103.561 -83.086 -45.396 1.00 30.64 668 ILE A N 1
ATOM 5345 C CA . ILE A 1 669 ? -103.300 -84.466 -44.996 1.00 32.72 668 ILE A CA 1
ATOM 5346 C C . ILE A 1 669 ? -103.636 -85.506 -46.063 1.00 35.07 668 ILE A C 1
ATOM 5347 O O . ILE A 1 669 ? -102.912 -86.494 -46.216 1.00 35.15 668 ILE A O 1
ATOM 5352 N N . ALA A 1 670 ? -104.724 -85.289 -46.796 1.00 34.30 669 ALA A N 1
ATOM 5353 C CA . ALA A 1 670 ? -105.136 -86.227 -47.838 1.00 35.60 669 ALA A CA 1
ATOM 5354 C C . ALA A 1 670 ? -104.071 -86.363 -48.920 1.00 36.16 669 ALA A C 1
ATOM 5355 O O . ALA A 1 670 ? -103.806 -87.464 -49.406 1.00 36.43 669 ALA A O 1
ATOM 5357 N N . GLY A 1 671 ? -103.461 -85.242 -49.293 1.00 37.31 670 GLY A N 1
ATOM 5358 C CA . GLY A 1 671 ? -102.428 -85.267 -50.311 1.00 40.62 670 GLY A CA 1
ATOM 5359 C C . GLY A 1 671 ? -101.224 -86.077 -49.865 1.00 42.84 670 GLY A C 1
ATOM 5360 O O . GLY A 1 671 ? -100.698 -86.898 -50.622 1.00 43.06 670 GLY A O 1
ATOM 5361 N N . GLU A 1 672 ? -100.786 -85.845 -48.632 1.00 41.35 671 GLU A N 1
ATOM 5362 C CA . GLU A 1 672 ? -99.644 -86.562 -48.081 1.00 42.03 671 GLU A CA 1
ATOM 5363 C C . GLU A 1 672 ? -99.947 -88.051 -47.978 1.00 41.85 671 GLU A C 1
ATOM 5364 O O . GLU A 1 672 ? -99.079 -88.887 -48.233 1.00 43.03 671 GLU A O 1
ATOM 5370 N N . ALA A 1 673 ? -101.182 -88.376 -47.611 1.00 41.43 672 ALA A N 1
ATOM 5371 C CA . ALA A 1 673 ? -101.604 -89.765 -47.481 1.00 41.53 672 ALA A CA 1
ATOM 5372 C C . ALA A 1 673 ? -101.485 -90.474 -48.825 1.00 43.74 672 ALA A C 1
ATOM 5373 O O . ALA A 1 673 ? -100.995 -91.600 -48.901 1.00 42.27 672 ALA A O 1
ATOM 5375 N N . GLU A 1 674 ? -101.937 -89.806 -49.882 1.00 45.44 673 GLU A N 1
ATOM 5376 C CA . GLU A 1 674 ? -101.878 -90.367 -51.226 1.00 48.70 673 GLU A CA 1
ATOM 5377 C C . GLU A 1 674 ? -100.445 -90.671 -51.643 1.00 48.90 673 GLU A C 1
ATOM 5378 O O . GLU A 1 674 ? -100.158 -91.751 -52.161 1.00 48.14 673 GLU A O 1
ATOM 5384 N N . LYS A 1 675 ? -99.550 -89.712 -51.424 1.00 48.71 674 LYS A N 1
ATOM 5385 C CA . LYS A 1 675 ? -98.148 -89.889 -51.775 1.00 49.30 674 LYS A CA 1
ATOM 5386 C C . LYS A 1 675 ? -97.533 -91.036 -50.981 1.00 49.70 674 LYS A C 1
ATOM 5387 O O . LYS A 1 675 ? -96.698 -91.778 -51.497 1.00 50.95 674 LYS A O 1
ATOM 5393 N N . ALA A 1 676 ? -97.953 -91.182 -49.727 1.00 47.82 675 ALA A N 1
ATOM 5394 C CA . ALA A 1 676 ? -97.441 -92.244 -48.868 1.00 46.71 675 ALA A CA 1
ATOM 5395 C C . ALA A 1 676 ? -98.031 -93.594 -49.265 1.00 45.66 675 ALA A C 1
ATOM 5396 O O . ALA A 1 676 ? -97.657 -94.631 -48.719 1.00 46.11 675 ALA A O 1
ATOM 5398 N N . GLY A 1 677 ? -98.962 -93.572 -50.213 1.00 44.66 676 GLY A N 1
ATOM 5399 C CA . GLY A 1 677 ? -99.578 -94.803 -50.675 1.00 44.08 676 GLY A CA 1
ATOM 5400 C C . GLY A 1 677 ? -100.570 -95.415 -49.707 1.00 44.74 676 GLY A C 1
ATOM 5401 O O . GLY A 1 677 ? -100.719 -96.635 -49.651 1.00 44.08 676 GLY A O 1
ATOM 5402 N N . MET A 1 678 ? -101.255 -94.573 -48.942 1.00 44.04 677 MET A N 1
ATOM 5403 C CA . MET A 1 678 ? -102.240 -95.058 -47.986 1.00 44.36 677 MET A CA 1
ATOM 5404 C C . MET A 1 678 ? -103.386 -94.062 -47.837 1.00 44.31 677 MET A C 1
ATOM 5405 O O . MET A 1 678 ? -103.218 -92.869 -48.097 1.00 45.12 677 MET A O 1
ATOM 5410 N N . ASN A 1 679 ? -104.556 -94.552 -47.439 1.00 44.09 678 ASN A N 1
ATOM 5411 C CA . ASN A 1 679 ? -105.712 -93.678 -47.279 1.00 44.22 678 ASN A CA 1
ATOM 5412 C C . ASN A 1 679 ? -105.494 -92.681 -46.142 1.00 43.20 678 ASN A C 1
ATOM 5413 O O . ASN A 1 679 ? -104.737 -92.944 -45.204 1.00 41.25 678 ASN A O 1
ATOM 5418 N N . PRO A 1 680 ? -106.165 -91.521 -46.211 1.00 41.57 679 PRO A N 1
ATOM 5419 C CA . PRO A 1 680 ? -106.044 -90.473 -45.193 1.00 38.67 679 PRO A CA 1
ATOM 5420 C C . PRO A 1 680 ? -106.209 -90.915 -43.741 1.00 36.22 679 PRO A C 1
ATOM 5421 O O . PRO A 1 680 ? -105.424 -90.519 -42.880 1.00 35.89 679 PRO A O 1
ATOM 5425 N N . VAL A 1 681 ? -107.219 -91.730 -43.461 1.00 35.22 680 VAL A N 1
ATOM 5426 C CA . VAL A 1 681 ? -107.442 -92.186 -42.094 1.00 35.79 680 VAL A CA 1
ATOM 5427 C C . VAL A 1 681 ? -106.233 -92.949 -41.545 1.00 38.28 680 VAL A C 1
ATOM 5428 O O . VAL A 1 681 ? -105.673 -92.575 -40.514 1.00 38.70 680 VAL A O 1
ATOM 5432 N N . ASP A 1 682 ? -105.827 -94.010 -42.236 1.00 37.96 681 ASP A N 1
ATOM 5433 C CA . ASP A 1 682 ? -104.685 -94.798 -41.787 1.00 36.52 681 ASP A CA 1
ATOM 5434 C C . ASP A 1 682 ? -103.423 -93.953 -41.695 1.00 35.50 681 ASP A C 1
ATOM 5435 O O . ASP A 1 682 ? -102.616 -94.127 -40.784 1.00 37.14 681 ASP A O 1
ATOM 5440 N N . TYR A 1 683 ? -103.256 -93.034 -42.638 1.00 32.33 682 TYR A N 1
ATOM 5441 C CA . TYR A 1 683 ? -102.088 -92.168 -42.645 1.00 32.06 682 TYR A CA 1
ATOM 5442 C C . TYR A 1 683 ? -102.069 -91.269 -41.413 1.00 32.29 682 TYR A C 1
ATOM 5443 O O . TYR A 1 683 ? -101.022 -91.062 -40.800 1.00 31.13 682 TYR A O 1
ATOM 5452 N N . THR A 1 684 ? -103.232 -90.730 -41.060 1.00 31.23 683 THR A N 1
ATOM 5453 C CA . THR A 1 684 ? -103.343 -89.850 -39.904 1.00 29.37 683 THR A CA 1
ATOM 5454 C C . THR A 1 684 ? -103.027 -90.599 -38.610 1.00 27.49 683 THR A C 1
ATOM 5455 O O . THR A 1 684 ? -102.280 -90.103 -37.770 1.00 28.12 683 THR A O 1
ATOM 5459 N N . VAL A 1 685 ? -103.591 -91.793 -38.455 1.00 29.63 684 VAL A N 1
ATOM 5460 C CA . VAL A 1 685 ? -103.352 -92.595 -37.262 1.00 32.78 684 VAL A CA 1
ATOM 5461 C C . VAL A 1 685 ? -101.871 -92.934 -37.108 1.00 34.33 684 VAL A C 1
ATOM 5462 O O . VAL A 1 685 ? -101.322 -92.871 -36.009 1.00 35.08 684 VAL A O 1
ATOM 5466 N N . LYS A 1 686 ? -101.234 -93.296 -38.217 1.00 34.82 685 LYS A N 1
ATOM 5467 C CA . LYS A 1 686 ? -99.819 -93.645 -38.212 1.00 36.07 685 LYS A CA 1
ATOM 5468 C C . LYS A 1 686 ? -98.989 -92.429 -37.838 1.00 36.94 685 LYS A C 1
ATOM 5469 O O . LYS A 1 686 ? -98.028 -92.528 -37.072 1.00 37.42 685 LYS A O 1
ATOM 5475 N N . SER A 1 687 ? -99.367 -91.278 -38.384 1.00 34.94 686 SER A N 1
ATOM 5476 C CA . SER A 1 687 ? -98.660 -90.037 -38.112 1.00 34.03 686 SER A CA 1
ATOM 5477 C C . SER A 1 687 ? -98.830 -89.636 -36.649 1.00 33.00 686 SER A C 1
ATOM 5478 O O . SER A 1 687 ? -97.900 -89.128 -36.027 1.00 32.35 686 SER A O 1
ATOM 5481 N N . LEU A 1 688 ? -100.023 -89.864 -36.106 1.00 32.81 687 LEU A N 1
ATOM 5482 C CA . LEU A 1 688 ? -100.298 -89.528 -34.713 1.00 32.61 687 LEU A CA 1
ATOM 5483 C C . LEU A 1 688 ? -99.463 -90.386 -33.771 1.00 32.93 687 LEU A C 1
ATOM 5484 O O . LEU A 1 688 ? -98.889 -89.882 -32.804 1.00 29.92 687 LEU A O 1
ATOM 5489 N N . LYS A 1 689 ? -99.398 -91.682 -34.057 1.00 34.55 688 LYS A N 1
ATOM 5490 C CA . LYS A 1 689 ? -98.618 -92.605 -33.238 1.00 36.48 688 LYS A CA 1
ATOM 5491 C C . LYS A 1 689 ? -97.141 -92.233 -33.275 1.00 37.38 688 LYS A C 1
ATOM 5492 O O . LYS A 1 689 ? -96.477 -92.192 -32.241 1.00 39.26 688 LYS A O 1
ATOM 5498 N N . GLU A 1 690 ? -96.640 -91.959 -34.475 1.00 37.67 689 GLU A N 1
ATOM 5499 C CA . GLU A 1 690 ? -95.241 -91.600 -34.676 1.00 38.02 689 GLU A CA 1
ATOM 5500 C C . GLU A 1 690 ? -94.892 -90.197 -34.212 1.00 37.20 689 GLU A C 1
ATOM 5501 O O . GLU A 1 690 ? -93.740 -89.922 -33.875 1.00 37.61 689 GLU A O 1
ATOM 5507 N N . GLY A 1 691 ? -95.875 -89.305 -34.213 1.00 34.37 690 GLY A N 1
ATOM 5508 C CA . GLY A 1 691 ? -95.622 -87.943 -33.781 1.00 32.22 690 GLY A CA 1
ATOM 5509 C C . GLY A 1 691 ? -95.321 -86.988 -34.919 1.00 32.72 690 GLY A C 1
ATOM 5510 O O . GLY A 1 691 ? -94.912 -85.848 -34.684 1.00 31.66 690 GLY A O 1
ATOM 5511 N N . SER A 1 692 ? -95.511 -87.446 -36.154 1.00 31.21 691 SER A N 1
ATOM 5512 C CA . SER A 1 692 ? -95.266 -86.603 -37.320 1.00 31.11 691 SER A CA 1
ATOM 5513 C C . SER A 1 692 ? -96.422 -85.609 -37.445 1.00 30.56 691 SER A C 1
ATOM 5514 O O . SER A 1 692 ? -96.286 -84.549 -38.055 1.00 31.37 691 SER A O 1
ATOM 5517 N N . ILE A 1 693 ? -97.561 -85.982 -36.867 1.00 31.86 692 ILE A N 1
ATOM 5518 C CA . ILE A 1 693 ? -98.751 -85.134 -36.828 1.00 31.53 692 ILE A CA 1
ATOM 5519 C C . ILE A 1 693 ? -99.167 -85.132 -35.360 1.00 31.62 692 ILE A C 1
ATOM 5520 O O . ILE A 1 693 ? -99.256 -86.189 -34.736 1.00 33.55 692 ILE A O 1
ATOM 5525 N N . ARG A 1 694 ? -99.415 -83.951 -34.806 1.00 31.96 693 ARG A N 1
ATOM 5526 C CA . ARG A 1 694 ? -99.782 -83.849 -33.399 1.00 29.79 693 ARG A CA 1
ATOM 5527 C C . ARG A 1 694 ? -101.062 -83.056 -33.166 1.00 30.49 693 ARG A C 1
ATOM 5528 O O . ARG A 1 694 ? -101.441 -82.216 -33.986 1.00 27.75 693 ARG A O 1
ATOM 5536 N N . PHE A 1 695 ? -101.728 -83.329 -32.046 1.00 28.97 694 PHE A N 1
ATOM 5537 C CA . PHE A 1 695 ? -102.934 -82.587 -31.702 1.00 28.95 694 PHE A CA 1
ATOM 5538 C C . PHE A 1 695 ? -102.451 -81.169 -31.433 1.00 26.17 694 PHE A C 1
ATOM 5539 O O . PHE A 1 695 ? -101.444 -80.972 -30.748 1.00 26.70 694 PHE A O 1
ATOM 5547 N N . ALA A 1 696 ? -103.157 -80.185 -31.980 1.00 24.20 695 ALA A N 1
ATOM 5548 C CA . ALA A 1 696 ? -102.765 -78.788 -31.820 1.00 23.71 695 ALA A CA 1
ATOM 5549 C C . ALA A 1 696 ? -102.735 -78.317 -30.369 1.00 22.89 695 ALA A C 1
ATOM 5550 O O . ALA A 1 696 ? -102.023 -77.374 -30.036 1.00 24.62 695 ALA A O 1
ATOM 5552 N N . ALA A 1 697 ? -103.509 -78.970 -29.512 1.00 24.36 696 ALA A N 1
ATOM 5553 C CA . ALA A 1 697 ? -103.570 -78.596 -28.102 1.00 24.83 696 ALA A CA 1
ATOM 5554 C C . ALA A 1 697 ? -102.214 -78.707 -27.404 1.00 26.29 696 ALA A C 1
ATOM 5555 O O . ALA A 1 697 ? -101.964 -78.022 -26.410 1.00 24.50 696 ALA A O 1
ATOM 5557 N N . GLU A 1 698 ? -101.342 -79.569 -27.924 1.00 25.47 697 GLU A N 1
ATOM 5558 C CA . GLU A 1 698 ? -100.019 -79.764 -27.335 1.00 25.59 697 GLU A CA 1
ATOM 5559 C C . GLU A 1 698 ? -99.112 -78.551 -27.502 1.00 26.44 697 GLU A C 1
ATOM 5560 O O . GLU A 1 698 ? -98.207 -78.338 -26.696 1.00 27.58 697 GLU A O 1
ATOM 5566 N N . GLN A 1 699 ? -99.355 -77.757 -28.542 1.00 26.07 698 GLN A N 1
ATOM 5567 C CA . GLN A 1 699 ? -98.539 -76.576 -28.814 1.00 26.71 698 GLN A CA 1
ATOM 5568 C C . GLN A 1 699 ? -99.407 -75.409 -29.275 1.00 27.43 698 GLN A C 1
ATOM 5569 O O . GLN A 1 699 ? -99.316 -74.968 -30.419 1.00 25.91 698 GLN A O 1
ATOM 5575 N N . PRO A 1 700 ? -100.239 -74.876 -28.371 1.00 28.00 699 PRO A N 1
ATOM 5576 C CA . PRO A 1 700 ? -101.144 -73.760 -28.661 1.00 26.13 699 PRO A CA 1
ATOM 5577 C C . PRO A 1 700 ? -100.505 -72.412 -28.968 1.00 27.69 699 PRO A C 1
ATOM 5578 O O . PRO A 1 700 ? -101.198 -71.486 -29.387 1.00 29.40 699 PRO A O 1
ATOM 5582 N N . GLU A 1 701 ? -99.194 -72.293 -28.777 1.00 26.54 700 GLU A N 1
ATOM 5583 C CA . GLU A 1 701 ? -98.521 -71.017 -29.018 1.00 25.69 700 GLU A CA 1
ATOM 5584 C C . GLU A 1 701 ? -97.422 -71.052 -30.074 1.00 25.07 700 GLU A C 1
ATOM 5585 O O . GLU A 1 701 ? -96.632 -70.116 -30.167 1.00 23.39 700 GLU A O 1
ATOM 5591 N N . ASN A 1 702 ? -97.376 -72.110 -30.879 1.00 25.00 701 ASN A N 1
ATOM 5592 C CA . ASN A 1 702 ? -96.334 -72.221 -31.897 1.00 26.00 701 ASN A CA 1
ATOM 5593 C C . ASN A 1 702 ? -96.561 -71.312 -33.105 1.00 26.42 701 ASN A C 1
ATOM 5594 O O . ASN A 1 702 ? -95.680 -71.163 -33.951 1.00 24.24 701 ASN A O 1
ATOM 5599 N N . GLY A 1 703 ? -97.742 -70.707 -33.194 1.00 26.64 702 GLY A N 1
ATOM 5600 C CA . GLY A 1 703 ? -98.008 -69.802 -34.299 1.00 25.32 702 GLY A CA 1
ATOM 5601 C C . GLY A 1 703 ? -98.934 -70.313 -35.385 1.00 24.00 702 GLY A C 1
ATOM 5602 O O . GLY A 1 703 ? -99.289 -69.565 -36.296 1.00 24.92 702 GLY A O 1
ATOM 5603 N N . LYS A 1 704 ? -99.322 -71.580 -35.306 1.00 25.00 703 LYS A N 1
ATOM 5604 C CA . LYS A 1 704 ? -100.220 -72.150 -36.304 1.00 27.08 703 LYS A CA 1
ATOM 5605 C C . LYS A 1 704 ? -101.383 -72.864 -35.635 1.00 25.78 703 LYS A C 1
ATOM 5606 O O . LYS A 1 704 ? -102.302 -73.334 -36.306 1.00 27.24 703 LYS A O 1
ATOM 5612 N N . ASN A 1 705 ? -101.350 -72.933 -34.310 1.00 23.08 704 ASN A N 1
ATOM 5613 C CA . ASN A 1 705 ? -102.379 -73.649 -33.574 1.00 22.19 704 ASN A CA 1
ATOM 5614 C C . ASN A 1 705 ? -103.415 -72.818 -32.827 1.00 20.92 704 ASN A C 1
ATOM 5615 O O . ASN A 1 705 ? -104.110 -73.334 -31.954 1.00 20.84 704 ASN A O 1
ATOM 5620 N N . HIS A 1 706 ? -103.526 -71.540 -33.170 1.00 22.24 705 HIS A N 1
ATOM 5621 C CA . HIS A 1 706 ? -104.510 -70.675 -32.527 1.00 21.86 705 HIS A CA 1
ATOM 5622 C C . HIS A 1 706 ? -105.546 -70.202 -33.542 1.00 22.49 705 HIS A C 1
ATOM 5623 O O . HIS A 1 706 ? -105.281 -70.173 -34.746 1.00 21.52 705 HIS A O 1
ATOM 5630 N N . PRO A 1 707 ? -106.750 -69.838 -33.073 1.00 22.31 706 PRO A N 1
ATOM 5631 C CA . PRO A 1 707 ? -107.763 -69.367 -34.022 1.00 19.56 706 PRO A CA 1
ATOM 5632 C C . PRO A 1 707 ? -107.315 -67.999 -34.544 1.00 18.96 706 PRO A C 1
ATOM 5633 O O . PRO A 1 707 ? -106.659 -67.242 -33.828 1.00 18.39 706 PRO A O 1
ATOM 5637 N N . ARG A 1 708 ? -107.654 -67.685 -35.789 1.00 17.10 707 ARG A N 1
ATOM 5638 C CA . ARG A 1 708 ? -107.246 -66.415 -36.368 1.00 18.77 707 ARG A CA 1
ATOM 5639 C C . ARG A 1 708 ? -108.404 -65.521 -36.784 1.00 17.21 707 ARG A C 1
ATOM 5640 O O . ARG A 1 708 ? -108.259 -64.303 -36.843 1.00 19.55 707 ARG A O 1
ATOM 5648 N N . ASN A 1 709 ? -109.544 -66.131 -37.080 1.00 18.69 708 ASN A N 1
ATOM 5649 C CA . ASN A 1 709 ? -110.738 -65.384 -37.473 1.00 20.30 708 ASN A CA 1
ATOM 5650 C C . ASN A 1 709 ? -111.892 -65.766 -36.554 1.00 19.12 708 ASN A C 1
ATOM 5651 O O . ASN A 1 709 ? -112.225 -66.947 -36.405 1.00 18.48 708 ASN A O 1
ATOM 5656 N N . LEU A 1 710 ? -112.505 -64.766 -35.934 1.00 17.06 709 LEU A N 1
ATOM 5657 C CA . LEU A 1 710 ? -113.615 -65.032 -35.035 1.00 17.53 709 LEU A CA 1
ATOM 5658 C C . LEU A 1 710 ? -114.835 -64.189 -35.354 1.00 18.27 709 LEU A C 1
ATOM 5659 O O . LEU A 1 710 ? -114.756 -62.960 -35.424 1.00 18.75 709 LEU A O 1
ATOM 5664 N N . PHE A 1 711 ? -115.953 -64.876 -35.562 1.00 18.46 710 PHE A N 1
ATOM 5665 C CA . PHE A 1 711 ? -117.235 -64.238 -35.831 1.00 18.97 710 PHE A CA 1
ATOM 5666 C C . PHE A 1 711 ? -118.001 -64.267 -34.514 1.00 17.57 710 PHE A C 1
ATOM 5667 O O . PHE A 1 711 ? -118.060 -65.305 -33.847 1.00 17.61 710 PHE A O 1
ATOM 5675 N N . ILE A 1 712 ? -118.578 -63.134 -34.134 1.00 17.62 711 ILE A N 1
ATOM 5676 C CA . ILE A 1 712 ? -119.364 -63.058 -32.906 1.00 15.24 711 ILE A CA 1
ATOM 5677 C C . ILE A 1 712 ? -120.715 -62.431 -33.245 1.00 18.02 711 ILE A C 1
ATOM 5678 O O . ILE A 1 712 ? -120.768 -61.327 -33.788 1.00 15.57 711 ILE A O 1
ATOM 5683 N N . TRP A 1 713 ? -121.799 -63.141 -32.953 1.00 15.43 712 TRP A N 1
ATOM 5684 C CA . TRP A 1 713 ? -123.135 -62.605 -33.218 1.00 16.86 712 TRP A CA 1
ATOM 5685 C C . TRP A 1 713 ? -124.140 -63.173 -32.219 1.00 16.43 712 TRP A C 1
ATOM 5686 O O . TRP A 1 713 ? -124.034 -64.336 -31.811 1.00 16.32 712 TRP A O 1
ATOM 5697 N N . ARG A 1 714 ? -125.099 -62.342 -31.805 1.00 14.73 713 ARG A N 1
ATOM 5698 C CA . ARG A 1 714 ? -126.108 -62.745 -30.824 1.00 15.58 713 ARG A CA 1
ATOM 5699 C C . ARG A 1 714 ? -125.379 -63.007 -29.507 1.00 14.85 713 ARG A C 1
ATOM 5700 O O . ARG A 1 714 ? -125.833 -63.786 -28.670 1.00 18.08 713 ARG A O 1
ATOM 5708 N N . SER A 1 715 ? -124.249 -62.327 -29.335 1.00 17.13 714 SER A N 1
ATOM 5709 C CA . SER A 1 715 ? -123.402 -62.498 -28.160 1.00 19.53 714 SER A CA 1
ATOM 5710 C C . SER A 1 715 ? -122.575 -61.262 -27.857 1.00 18.88 714 SER A C 1
ATOM 5711 O O . SER A 1 715 ? -122.200 -60.512 -28.762 1.00 18.71 714 SER A O 1
ATOM 5714 N N . ASN A 1 716 ? -122.301 -61.050 -26.574 1.00 19.65 715 ASN A N 1
ATOM 5715 C CA . ASN A 1 716 ? -121.477 -59.929 -26.144 1.00 18.35 715 ASN A CA 1
ATOM 5716 C C . ASN A 1 716 ? -120.349 -60.562 -25.332 1.00 22.11 715 ASN A C 1
ATOM 5717 O O . ASN A 1 716 ? -120.055 -60.148 -24.213 1.00 18.88 715 ASN A O 1
ATOM 5722 N N . LEU A 1 717 ? -119.742 -61.592 -25.919 1.00 22.73 716 LEU A N 1
ATOM 5723 C CA . LEU A 1 717 ? -118.649 -62.345 -25.311 1.00 25.36 716 LEU A CA 1
ATOM 5724 C C . LEU A 1 717 ? -117.642 -61.499 -24.529 1.00 29.11 716 LEU A C 1
ATOM 5725 O O . LEU A 1 717 ? -117.243 -61.873 -23.429 1.00 29.27 716 LEU A O 1
ATOM 5730 N N . LEU A 1 718 ? -117.246 -60.358 -25.087 1.00 32.58 717 LEU A N 1
ATOM 5731 C CA . LEU A 1 718 ? -116.270 -59.485 -24.435 1.00 35.87 717 LEU A CA 1
ATOM 5732 C C . LEU A 1 718 ? -116.855 -58.415 -23.517 1.00 37.97 717 LEU A C 1
ATOM 5733 O O . LEU A 1 718 ? -116.251 -57.363 -23.316 1.00 41.89 717 LEU A O 1
ATOM 5738 N N . GLY A 1 719 ? -118.024 -58.681 -22.952 1.00 36.31 718 GLY A N 1
ATOM 5739 C CA . GLY A 1 719 ? -118.634 -57.714 -22.063 1.00 34.05 718 GLY A CA 1
ATOM 5740 C C . GLY A 1 719 ? -119.684 -58.371 -21.199 1.00 32.63 718 GLY A C 1
ATOM 5741 O O . GLY A 1 719 ? -120.321 -57.725 -20.374 1.00 34.84 718 GLY A O 1
ATOM 5742 N N . SER A 1 720 ? -119.862 -59.670 -21.383 1.00 32.19 719 SER A N 1
ATOM 5743 C CA . SER A 1 720 ? -120.857 -60.387 -20.612 1.00 32.08 719 SER A CA 1
ATOM 5744 C C . SER A 1 720 ? -120.407 -61.766 -20.149 1.00 31.49 719 SER A C 1
ATOM 5745 O O . SER A 1 720 ? -120.071 -61.952 -18.982 1.00 33.41 719 SER A O 1
ATOM 5748 N N . SER A 1 721 ? -120.394 -62.726 -21.068 1.00 28.43 720 SER A N 1
ATOM 5749 C CA . SER A 1 721 ? -120.031 -64.098 -20.727 1.00 28.99 720 SER A CA 1
ATOM 5750 C C . SER A 1 721 ? -118.547 -64.416 -20.661 1.00 25.85 720 SER A C 1
ATOM 5751 O O . SER A 1 721 ? -118.163 -65.465 -20.142 1.00 29.09 720 SER A O 1
ATOM 5754 N N . GLY A 1 722 ? -117.715 -63.535 -21.194 1.00 23.05 721 GLY A N 1
ATOM 5755 C CA . GLY A 1 722 ? -116.287 -63.801 -21.200 1.00 22.50 721 GLY A CA 1
ATOM 5756 C C . GLY A 1 722 ? -115.555 -63.804 -19.871 1.00 19.12 721 GLY A C 1
ATOM 5757 O O . GLY A 1 722 ? -114.996 -62.781 -19.482 1.00 18.44 721 GLY A O 1
ATOM 5758 N N . LYS A 1 723 ? -115.540 -64.937 -19.171 1.00 20.97 722 LYS A N 1
ATOM 5759 C CA . LYS A 1 723 ? -114.813 -65.004 -17.902 1.00 22.04 722 LYS A CA 1
ATOM 5760 C C . LYS A 1 723 ? -113.347 -64.753 -18.243 1.00 21.29 722 LYS A C 1
ATOM 5761 O O . LYS A 1 723 ? -112.871 -65.180 -19.298 1.00 20.48 722 LYS A O 1
ATOM 5767 N N . GLY A 1 724 ? -112.630 -64.072 -17.356 1.00 18.08 723 GLY A N 1
ATOM 5768 C CA . GLY A 1 724 ? -111.233 -63.783 -17.624 1.00 20.25 723 GLY A CA 1
ATOM 5769 C C . GLY A 1 724 ? -111.119 -62.713 -18.694 1.00 20.29 723 GLY A C 1
ATOM 5770 O O . GLY A 1 724 ? -110.282 -62.789 -19.591 1.00 20.82 723 GLY A O 1
ATOM 5771 N N . HIS A 1 725 ? -111.979 -61.706 -18.589 1.00 19.06 724 HIS A N 1
ATOM 5772 C CA . HIS A 1 725 ? -112.012 -60.598 -19.535 1.00 17.32 724 HIS A CA 1
ATOM 5773 C C . HIS A 1 725 ? -110.632 -60.047 -19.897 1.00 16.68 724 HIS A C 1
ATOM 5774 O O . HIS A 1 725 ? -110.300 -59.907 -21.075 1.00 16.55 724 HIS A O 1
ATOM 5781 N N . GLU A 1 726 ? -109.825 -59.737 -18.889 1.00 15.94 725 GLU A N 1
ATOM 5782 C CA . GLU A 1 726 ? -108.512 -59.155 -19.151 1.00 18.33 725 GLU A CA 1
ATOM 5783 C C . GLU A 1 726 ? -107.569 -60.097 -19.904 1.00 19.00 725 GLU A C 1
ATOM 5784 O O . GLU A 1 726 ? -106.713 -59.641 -20.659 1.00 18.57 725 GLU A O 1
ATOM 5790 N N . PHE A 1 727 ? -107.737 -61.400 -19.704 1.00 17.72 726 PHE A N 1
ATOM 5791 C CA . PHE A 1 727 ? -106.916 -62.397 -20.389 1.00 20.18 726 PHE A CA 1
ATOM 5792 C C . PHE A 1 727 ? -107.306 -62.448 -21.867 1.00 21.30 726 PHE A C 1
ATOM 5793 O O . PHE A 1 727 ? -106.451 -62.615 -22.741 1.00 20.24 726 PHE A O 1
ATOM 5801 N N . MET A 1 728 ? -108.600 -62.306 -22.148 1.00 20.21 727 MET A N 1
ATOM 5802 C CA . MET A 1 728 ? -109.059 -62.323 -23.531 1.00 20.60 727 MET A CA 1
ATOM 5803 C C . MET A 1 728 ? -108.493 -61.121 -24.270 1.00 19.91 727 MET A C 1
ATOM 5804 O O . MET A 1 728 ? -108.058 -61.238 -25.414 1.00 19.59 727 MET A O 1
ATOM 5809 N N . LEU A 1 729 ? -108.486 -59.969 -23.605 1.00 18.57 728 LEU A N 1
ATOM 5810 C CA . LEU A 1 729 ? -107.961 -58.746 -24.202 1.00 20.93 728 LEU A CA 1
ATOM 5811 C C . LEU A 1 729 ? -106.476 -58.870 -24.517 1.00 21.40 728 LEU A C 1
ATOM 5812 O O . LEU A 1 729 ? -106.014 -58.473 -25.589 1.00 20.27 728 LEU A O 1
ATOM 5817 N N . LYS A 1 730 ? -105.725 -59.420 -23.572 1.00 22.39 729 LYS A N 1
ATOM 5818 C CA . LYS A 1 730 ? -104.289 -59.568 -23.754 1.00 21.68 729 LYS A CA 1
ATOM 5819 C C . LYS A 1 730 ? -103.906 -60.607 -24.801 1.00 20.86 729 LYS A C 1
ATOM 5820 O O . LYS A 1 730 ? -103.207 -60.299 -25.768 1.00 21.16 729 LYS A O 1
ATOM 5826 N N . TYR A 1 731 ? -104.372 -61.834 -24.608 1.00 19.52 730 TYR A N 1
ATOM 5827 C CA . TYR A 1 731 ? -104.027 -62.932 -25.499 1.00 21.86 730 TYR A CA 1
ATOM 5828 C C . TYR A 1 731 ? -104.798 -63.086 -26.807 1.00 21.49 730 TYR A C 1
ATOM 5829 O O . TYR A 1 731 ? -104.219 -63.467 -27.823 1.00 23.23 730 TYR A O 1
ATOM 5838 N N . LEU A 1 732 ? -106.093 -62.802 -26.803 1.00 20.46 731 LEU A N 1
ATOM 5839 C CA . LEU A 1 732 ? -106.858 -62.932 -28.035 1.00 18.77 731 LEU A CA 1
ATOM 5840 C C . LEU A 1 732 ? -106.814 -61.651 -28.851 1.00 19.04 731 LEU A C 1
ATOM 5841 O O . LEU A 1 732 ? -106.650 -61.688 -30.068 1.00 19.97 731 LEU A O 1
ATOM 5846 N N . LEU A 1 733 ? -106.947 -60.517 -28.169 1.00 19.19 732 LEU A N 1
ATOM 5847 C CA . LEU A 1 733 ? -106.963 -59.220 -28.831 1.00 19.34 732 LEU A CA 1
ATOM 5848 C C . LEU A 1 733 ? -105.617 -58.518 -29.007 1.00 21.66 732 LEU A C 1
ATOM 5849 O O . LEU A 1 733 ? -105.395 -57.857 -30.022 1.00 21.22 732 LEU A O 1
ATOM 5854 N N . GLY A 1 734 ? -104.725 -58.654 -28.029 1.00 22.12 733 GLY A N 1
ATOM 5855 C CA . GLY A 1 734 ? -103.428 -58.007 -28.132 1.00 21.14 733 GLY A CA 1
ATOM 5856 C C . GLY A 1 734 ? -103.481 -56.533 -27.765 1.00 24.30 733 GLY A C 1
ATOM 5857 O O . GLY A 1 734 ? -102.698 -55.729 -28.273 1.00 23.16 733 GLY A O 1
ATOM 5858 N N . THR A 1 735 ? -104.409 -56.172 -26.883 1.00 22.70 734 THR A N 1
ATOM 5859 C CA . THR A 1 735 ? -104.546 -54.784 -26.445 1.00 26.81 734 THR A CA 1
ATOM 5860 C C . THR A 1 735 ? -104.102 -54.665 -24.992 1.00 25.21 734 THR A C 1
ATOM 5861 O O . THR A 1 735 ? -103.716 -55.659 -24.370 1.00 22.96 734 THR A O 1
ATOM 5865 N N . GLU A 1 736 ? -104.142 -53.449 -24.454 1.00 26.44 735 GLU A N 1
ATOM 5866 C CA . GLU A 1 736 ? -103.784 -53.247 -23.055 1.00 27.73 735 GLU A CA 1
ATOM 5867 C C . GLU A 1 736 ? -104.747 -54.099 -22.243 1.00 26.23 735 GLU A C 1
ATOM 5868 O O . GLU A 1 736 ? -105.864 -54.378 -22.685 1.00 26.54 735 GLU A O 1
ATOM 5874 N N . HIS A 1 737 ? -104.327 -54.501 -21.051 1.00 24.78 736 HIS A N 1
ATOM 5875 C CA . HIS A 1 737 ? -105.163 -55.343 -20.204 1.00 23.50 736 HIS A CA 1
ATOM 5876 C C . HIS A 1 737 ? -104.941 -54.987 -18.739 1.00 21.26 736 HIS A C 1
ATOM 5877 O O . HIS A 1 737 ? -103.971 -54.314 -18.398 1.00 24.19 736 HIS A O 1
ATOM 5884 N N . GLY A 1 738 ? -105.829 -55.466 -17.876 1.00 20.48 737 GLY A N 1
ATOM 5885 C CA . GLY A 1 738 ? -105.716 -55.170 -16.460 1.00 20.42 737 GLY A CA 1
ATOM 5886 C C . GLY A 1 738 ? -105.298 -56.321 -15.564 1.00 20.12 737 GLY A C 1
ATOM 5887 O O . GLY A 1 738 ? -105.521 -56.269 -14.358 1.00 20.29 737 GLY A O 1
ATOM 5888 N N . ILE A 1 739 ? -104.696 -57.362 -16.132 1.00 20.66 738 ILE A N 1
ATOM 5889 C CA . ILE A 1 739 ? -104.249 -58.488 -15.315 1.00 19.80 738 ILE A CA 1
ATOM 5890 C C . ILE A 1 739 ? -103.283 -57.945 -14.258 1.00 19.04 738 ILE A C 1
ATOM 5891 O O . ILE A 1 739 ? -102.383 -57.165 -14.574 1.00 18.04 738 ILE A O 1
ATOM 5896 N N . GLN A 1 740 ? -103.475 -58.352 -13.007 1.00 20.53 739 GLN A N 1
ATOM 5897 C CA . GLN A 1 740 ? -102.632 -57.882 -11.911 1.00 21.63 739 GLN A CA 1
ATOM 5898 C C . GLN A 1 740 ? -101.580 -58.883 -11.430 1.00 22.84 739 GLN A C 1
ATOM 5899 O O . GLN A 1 740 ? -100.506 -58.484 -10.983 1.00 22.50 739 GLN A O 1
ATOM 5905 N N . GLY A 1 741 ? -101.888 -60.173 -11.517 1.00 23.93 740 GLY A N 1
ATOM 5906 C CA . GLY A 1 741 ? -100.949 -61.181 -11.051 1.00 25.30 740 GLY A CA 1
ATOM 5907 C C . GLY A 1 741 ? -99.884 -61.640 -12.036 1.00 26.61 740 GLY A C 1
ATOM 5908 O O . GLY A 1 741 ? -99.848 -61.202 -13.188 1.00 22.65 740 GLY A O 1
ATOM 5909 N N . LYS A 1 742 ? -99.013 -62.531 -11.563 1.00 25.92 741 LYS A N 1
ATOM 5910 C CA . LYS A 1 742 ? -97.927 -63.099 -12.366 1.00 26.84 741 LYS A CA 1
ATOM 5911 C C . LYS A 1 742 ? -98.360 -64.472 -12.863 1.00 26.32 741 LYS A C 1
ATOM 5912 O O . LYS A 1 742 ? -99.146 -65.149 -12.199 1.00 26.63 741 LYS A O 1
ATOM 5918 N N . ASP A 1 743 ? -97.840 -64.898 -14.013 1.00 28.13 742 ASP A N 1
ATOM 5919 C CA . ASP A 1 743 ? -98.193 -66.215 -14.539 1.00 29.20 742 ASP A CA 1
ATOM 5920 C C . ASP A 1 743 ? -97.263 -67.289 -13.961 1.00 29.00 742 ASP A C 1
ATOM 5921 O O . ASP A 1 743 ? -96.314 -66.972 -13.248 1.00 29.10 742 ASP A O 1
ATOM 5926 N N . LEU A 1 744 ? -97.553 -68.554 -14.256 1.00 29.71 743 LEU A N 1
ATOM 5927 C CA . LEU A 1 744 ? -96.748 -69.675 -13.770 1.00 31.85 743 LEU A CA 1
ATOM 5928 C C . LEU A 1 744 ? -95.246 -69.463 -13.939 1.00 30.67 743 LEU A C 1
ATOM 5929 O O . LEU A 1 744 ? -94.467 -69.745 -13.029 1.00 30.62 743 LEU A O 1
ATOM 5934 N N . GLY A 1 745 ? -94.845 -68.976 -15.109 1.00 29.78 744 GLY A N 1
ATOM 5935 C CA . GLY A 1 745 ? -93.436 -68.749 -15.374 1.00 28.83 744 GLY A CA 1
ATOM 5936 C C . GLY A 1 745 ? -92.803 -67.702 -14.481 1.00 30.23 744 GLY A C 1
ATOM 5937 O O . GLY A 1 745 ? -91.701 -67.899 -13.966 1.00 29.06 744 GLY A O 1
ATOM 5938 N N . GLN A 1 746 ? -93.497 -66.584 -14.299 1.00 28.54 745 GLN A N 1
ATOM 5939 C CA . GLN A 1 746 ? -92.999 -65.496 -13.465 1.00 28.73 745 GLN A CA 1
ATOM 5940 C C . GLN A 1 746 ? -92.905 -65.902 -11.997 1.00 29.40 745 GLN A C 1
ATOM 5941 O O . GLN A 1 746 ? -92.135 -65.321 -11.232 1.00 29.59 745 GLN A O 1
ATOM 5947 N N . GLN A 1 747 ? -93.683 -66.907 -11.611 1.00 28.11 746 GLN A N 1
ATOM 5948 C CA . GLN A 1 747 ? -93.675 -67.394 -10.239 1.00 29.79 746 GLN A CA 1
ATOM 5949 C C . GLN A 1 747 ? -92.793 -68.632 -10.102 1.00 31.09 746 GLN A C 1
ATOM 5950 O O . GLN A 1 747 ? -92.630 -69.168 -9.005 1.00 30.79 746 GLN A O 1
ATOM 5956 N N . GLY A 1 748 ? -92.236 -69.086 -11.221 1.00 31.15 747 GLY A N 1
ATOM 5957 C CA . GLY A 1 748 ? -91.384 -70.262 -11.204 1.00 31.95 747 GLY A CA 1
ATOM 5958 C C . GLY A 1 748 ? -92.138 -71.528 -10.841 1.00 33.08 747 GLY A C 1
ATOM 5959 O O . GLY A 1 748 ? -91.563 -72.460 -10.275 1.00 31.64 747 GLY A O 1
ATOM 5960 N N . GLY A 1 749 ? -93.425 -71.570 -11.176 1.00 33.28 748 GLY A N 1
ATOM 5961 C CA . GLY A 1 749 ? -94.241 -72.732 -10.862 1.00 34.04 748 GLY A CA 1
ATOM 5962 C C . GLY A 1 749 ? -94.045 -73.932 -11.773 1.00 36.12 748 GLY A C 1
ATOM 5963 O O . GLY A 1 749 ? -93.233 -73.894 -12.698 1.00 35.87 748 GLY A O 1
ATOM 5964 N N . VAL A 1 750 ? -94.792 -75.003 -11.502 1.00 39.01 749 VAL A N 1
ATOM 5965 C CA . VAL A 1 750 ? -94.716 -76.227 -12.296 1.00 41.84 749 VAL A CA 1
ATOM 5966 C C . VAL A 1 750 ? -95.355 -76.062 -13.663 1.00 40.22 749 VAL A C 1
ATOM 5967 O O . VAL A 1 750 ? -96.541 -75.756 -13.774 1.00 41.10 749 VAL A O 1
ATOM 5971 N N . LYS A 1 751 ? -94.561 -76.278 -14.702 1.00 40.47 750 LYS A N 1
ATOM 5972 C CA . LYS A 1 751 ? -95.046 -76.169 -16.068 1.00 39.30 750 LYS A CA 1
ATOM 5973 C C . LYS A 1 751 ? -95.772 -77.462 -16.436 1.00 37.80 750 LYS A C 1
ATOM 5974 O O . LYS A 1 751 ? -95.459 -78.526 -15.903 1.00 38.47 750 LYS A O 1
ATOM 5980 N N . PRO A 1 752 ? -96.765 -77.383 -17.338 1.00 35.55 751 PRO A N 1
ATOM 5981 C CA . PRO A 1 752 ? -97.513 -78.577 -17.745 1.00 33.34 751 PRO A CA 1
ATOM 5982 C C . PRO A 1 752 ? -96.625 -79.657 -18.363 1.00 31.01 751 PRO A C 1
ATOM 5983 O O . PRO A 1 752 ? -95.539 -79.370 -18.863 1.00 30.58 751 PRO A O 1
ATOM 5987 N N . GLU A 1 753 ? -97.087 -80.899 -18.322 1.00 29.53 752 GLU A N 1
ATOM 5988 C CA . GLU A 1 753 ? -96.311 -81.992 -18.885 1.00 32.19 752 GLU A CA 1
ATOM 5989 C C . GLU A 1 753 ? -96.832 -82.469 -20.241 1.00 31.73 752 GLU A C 1
ATOM 5990 O O . GLU A 1 753 ? -96.253 -83.364 -20.856 1.00 28.58 752 GLU A O 1
ATOM 5996 N N . GLU A 1 754 ? -97.913 -81.853 -20.713 1.00 29.06 753 GLU A N 1
ATOM 5997 C CA . GLU A 1 754 ? -98.502 -82.215 -22.003 1.00 28.76 753 GLU A CA 1
ATOM 5998 C C . GLU A 1 754 ? -98.486 -81.033 -22.969 1.00 29.45 753 GLU A C 1
ATOM 5999 O O . GLU A 1 754 ? -98.669 -81.204 -24.175 1.00 29.62 753 GLU A O 1
ATOM 6005 N N . VAL A 1 755 ? -98.255 -79.838 -22.435 1.00 27.94 754 VAL A N 1
ATOM 6006 C CA . VAL A 1 755 ? -98.256 -78.622 -23.240 1.00 26.29 754 VAL A CA 1
ATOM 6007 C C . VAL A 1 755 ? -96.942 -77.843 -23.192 1.00 27.56 754 VAL A C 1
ATOM 6008 O O . VAL A 1 755 ? -96.369 -77.643 -22.123 1.00 29.11 754 VAL A O 1
ATOM 6012 N N . ASP A 1 756 ? -96.471 -77.399 -24.354 1.00 26.51 755 ASP A N 1
ATOM 6013 C CA . ASP A 1 756 ? -95.232 -76.627 -24.424 1.00 28.54 755 ASP A CA 1
ATOM 6014 C C . ASP A 1 756 ? -95.351 -75.348 -23.608 1.00 28.55 755 ASP A C 1
ATOM 6015 O O . ASP A 1 756 ? -96.444 -74.809 -23.436 1.00 27.87 755 ASP A O 1
ATOM 6020 N N . TRP A 1 757 ? -94.218 -74.857 -23.120 1.00 27.70 756 TRP A N 1
ATOM 6021 C CA . TRP A 1 757 ? -94.208 -73.630 -22.345 1.00 28.40 756 TRP A CA 1
ATOM 6022 C C . TRP A 1 757 ? -93.216 -72.603 -22.863 1.00 29.62 756 TRP A C 1
ATOM 6023 O O . TRP A 1 757 ? -92.130 -72.944 -23.329 1.00 30.79 756 TRP A O 1
ATOM 6034 N N . GLN A 1 758 ? -93.606 -71.338 -22.778 1.00 29.27 757 GLN A N 1
ATOM 6035 C CA . GLN A 1 758 ? -92.747 -70.237 -23.174 1.00 29.94 757 GLN A CA 1
ATOM 6036 C C . GLN A 1 758 ? -93.041 -69.090 -22.214 1.00 31.67 757 GLN A C 1
ATOM 6037 O O . GLN A 1 758 ? -94.198 -68.805 -21.907 1.00 32.28 757 GLN A O 1
ATOM 6043 N N . ASP A 1 759 ? -91.983 -68.458 -21.720 1.00 31.14 758 ASP A N 1
ATOM 6044 C CA . ASP A 1 759 ? -92.109 -67.365 -20.765 1.00 33.08 758 ASP A CA 1
ATOM 6045 C C . ASP A 1 759 ? -92.958 -66.197 -21.241 1.00 33.60 758 ASP A C 1
ATOM 6046 O O . ASP A 1 759 ? -93.692 -65.604 -20.454 1.00 34.97 758 ASP A O 1
ATOM 6051 N N . ASN A 1 760 ? -92.852 -65.854 -22.518 1.00 34.01 759 ASN A N 1
ATOM 6052 C CA . ASN A 1 760 ? -93.642 -64.753 -23.051 1.00 35.48 759 ASN A CA 1
ATOM 6053 C C . ASN A 1 760 ? -94.690 -65.291 -24.010 1.00 32.39 759 ASN A C 1
ATOM 6054 O O . ASN A 1 760 ? -94.423 -65.507 -25.192 1.00 33.04 759 ASN A O 1
ATOM 6059 N N . GLY A 1 761 ? -95.885 -65.511 -23.475 1.00 29.28 760 GLY A N 1
ATOM 6060 C CA . GLY A 1 761 ? -96.976 -66.051 -24.260 1.00 27.61 760 GLY A CA 1
ATOM 6061 C C . GLY A 1 761 ? -97.353 -65.251 -25.487 1.00 26.86 760 GLY A C 1
ATOM 6062 O O . GLY A 1 761 ? -97.200 -64.029 -25.528 1.00 27.17 760 GLY A O 1
ATOM 6063 N N . LEU A 1 762 ? -97.844 -65.958 -26.497 1.00 27.23 761 LEU A N 1
ATOM 6064 C CA . LEU A 1 762 ? -98.273 -65.336 -27.742 1.00 25.53 761 LEU A CA 1
ATOM 6065 C C . LEU A 1 762 ? -99.473 -64.435 -27.456 1.00 24.91 761 LEU A C 1
ATOM 6066 O O . LEU A 1 762 ? -100.422 -64.855 -26.795 1.00 25.14 761 LEU A O 1
ATOM 6071 N N . GLU A 1 763 ? -99.422 -63.201 -27.951 1.00 24.03 762 GLU A N 1
ATOM 6072 C CA . GLU A 1 763 ? -100.503 -62.240 -27.752 1.00 24.89 762 GLU A CA 1
ATOM 6073 C C . GLU A 1 763 ? -101.150 -61.849 -29.080 1.00 24.59 762 GLU A C 1
ATOM 6074 O O . GLU A 1 763 ? -100.607 -62.140 -30.145 1.00 23.28 762 GLU A O 1
ATOM 6080 N N . GLY A 1 764 ? -102.307 -61.189 -29.006 1.00 22.31 763 GLY A N 1
ATOM 6081 C CA . GLY A 1 764 ? -103.016 -60.774 -30.208 1.00 20.60 763 GLY A CA 1
ATOM 6082 C C . GLY A 1 764 ? -103.201 -61.891 -31.221 1.00 20.74 763 GLY A C 1
ATOM 6083 O O . GLY A 1 764 ? -102.942 -61.710 -32.409 1.00 25.58 763 GLY A O 1
ATOM 6084 N N . LYS A 1 765 ? -103.667 -63.044 -30.759 1.00 20.92 764 LYS A N 1
ATOM 6085 C CA . LYS A 1 765 ? -103.865 -64.201 -31.627 1.00 20.96 764 LYS A CA 1
ATOM 6086 C C . LYS A 1 765 ? -104.897 -64.020 -32.737 1.00 22.74 764 LYS A C 1
ATOM 6087 O O . LYS A 1 765 ? -104.723 -64.542 -33.840 1.00 21.00 764 LYS A O 1
ATOM 6093 N N . LEU A 1 766 ? -105.974 -63.294 -32.455 1.00 20.02 765 LEU A N 1
ATOM 6094 C CA . LEU A 1 766 ? -107.003 -63.092 -33.467 1.00 18.45 765 LEU A CA 1
ATOM 6095 C C . LEU A 1 766 ? -106.602 -62.042 -34.502 1.00 17.84 765 LEU A C 1
ATOM 6096 O O . LEU A 1 766 ? -106.304 -60.894 -34.161 1.00 20.90 765 LEU A O 1
ATOM 6101 N N . ASP A 1 767 ? -106.587 -62.461 -35.766 1.00 19.11 766 ASP A N 1
ATOM 6102 C CA . ASP A 1 767 ? -106.244 -61.598 -36.898 1.00 20.68 766 ASP A CA 1
ATOM 6103 C C . ASP A 1 767 ? -107.441 -60.727 -37.291 1.00 19.41 766 ASP A C 1
ATOM 6104 O O . ASP A 1 767 ? -107.276 -59.597 -37.754 1.00 20.87 766 ASP A O 1
ATOM 6109 N N . LEU A 1 768 ? -108.645 -61.262 -37.109 1.00 20.00 767 LEU A N 1
ATOM 6110 C CA . LEU A 1 768 ? -109.857 -60.526 -37.462 1.00 21.12 767 LEU A CA 1
ATOM 6111 C C . LEU A 1 768 ? -111.009 -60.863 -36.525 1.00 20.51 767 LEU A C 1
ATOM 6112 O O . LEU A 1 768 ? -111.344 -62.030 -36.326 1.00 17.18 767 LEU A O 1
ATOM 6117 N N . VAL A 1 769 ? -111.608 -59.827 -35.949 1.00 18.99 768 VAL A N 1
ATOM 6118 C CA . VAL A 1 769 ? -112.746 -59.996 -35.055 1.00 18.02 768 VAL A CA 1
ATOM 6119 C C . VAL A 1 769 ? -113.929 -59.286 -35.712 1.00 17.94 768 VAL A C 1
ATOM 6120 O O . VAL A 1 769 ? -113.902 -58.068 -35.899 1.00 17.45 768 VAL A O 1
ATOM 6124 N N . VAL A 1 770 ? -114.949 -60.062 -36.069 1.00 16.71 769 VAL A N 1
ATOM 6125 C CA . VAL A 1 770 ? -116.146 -59.542 -36.731 1.00 17.83 769 VAL A CA 1
ATOM 6126 C C . VAL A 1 770 ? -117.349 -59.725 -35.823 1.00 16.95 769 VAL A C 1
ATOM 6127 O O . VAL A 1 770 ? -117.680 -60.843 -35.444 1.00 16.93 769 VAL A O 1
ATOM 6131 N N . THR A 1 771 ? -118.014 -58.627 -35.490 1.00 15.88 770 THR A N 1
ATOM 6132 C CA . THR A 1 771 ? -119.177 -58.699 -34.619 1.00 17.06 770 THR A CA 1
ATOM 6133 C C . THR A 1 771 ? -120.421 -58.123 -35.281 1.00 15.87 770 THR A C 1
ATOM 6134 O O . THR A 1 771 ? -120.370 -57.054 -35.890 1.00 15.03 770 THR A O 1
ATOM 6138 N N . LEU A 1 772 ? -121.527 -58.857 -35.170 1.00 15.93 771 LEU A N 1
ATOM 6139 C CA . LEU A 1 772 ? -122.817 -58.446 -35.724 1.00 15.83 771 LEU A CA 1
ATOM 6140 C C . LEU A 1 772 ? -123.717 -58.052 -34.548 1.00 16.18 771 LEU A C 1
ATOM 6141 O O . LEU A 1 772 ? -123.904 -58.842 -33.630 1.00 16.20 771 LEU A O 1
ATOM 6146 N N . ASP A 1 773 ? -124.269 -56.840 -34.572 1.00 15.45 772 ASP A N 1
ATOM 6147 C CA . ASP A 1 773 ? -125.153 -56.395 -33.490 1.00 14.56 772 ASP A CA 1
ATOM 6148 C C . ASP A 1 773 ? -126.012 -55.223 -33.980 1.00 15.07 772 ASP A C 1
ATOM 6149 O O . ASP A 1 773 ? -125.778 -54.686 -35.064 1.00 16.81 772 ASP A O 1
ATOM 6154 N N . PHE A 1 774 ? -127.011 -54.842 -33.191 1.00 15.56 773 PHE A N 1
ATOM 6155 C CA . PHE A 1 774 ? -127.866 -53.713 -33.553 1.00 15.14 773 PHE A CA 1
ATOM 6156 C C . PHE A 1 774 ? -127.535 -52.510 -32.668 1.00 14.69 773 PHE A C 1
ATOM 6157 O O . PHE A 1 774 ? -127.971 -51.388 -32.939 1.00 17.38 773 PHE A O 1
ATOM 6165 N N . ARG A 1 775 ? -126.747 -52.754 -31.619 1.00 15.51 774 ARG A N 1
ATOM 6166 C CA . ARG A 1 775 ? -126.315 -51.709 -30.686 1.00 16.96 774 ARG A CA 1
ATOM 6167 C C . ARG A 1 775 ? -124.795 -51.851 -30.554 1.00 17.76 774 ARG A C 1
ATOM 6168 O O . ARG A 1 775 ? -124.265 -52.957 -30.667 1.00 17.18 774 ARG A O 1
ATOM 6176 N N . LEU A 1 776 ? -124.086 -50.751 -30.323 1.00 16.09 775 LEU A N 1
ATOM 6177 C CA . LEU A 1 776 ? -122.634 -50.847 -30.190 1.00 16.57 775 LEU A CA 1
ATOM 6178 C C . LEU A 1 776 ? -122.302 -51.331 -28.779 1.00 18.63 775 LEU A C 1
ATOM 6179 O O . LEU A 1 776 ? -122.229 -50.544 -27.832 1.00 19.47 775 LEU A O 1
ATOM 6184 N N . SER A 1 777 ? -122.120 -52.643 -28.655 1.00 17.16 776 SER A N 1
ATOM 6185 C CA . SER A 1 777 ? -121.817 -53.283 -27.382 1.00 16.91 776 SER A CA 1
ATOM 6186 C C . SER A 1 777 ? -120.330 -53.208 -27.059 1.00 16.34 776 SER A C 1
ATOM 6187 O O . SER A 1 777 ? -119.530 -52.729 -27.864 1.00 16.86 776 SER A O 1
ATOM 6190 N N . SER A 1 778 ? -119.970 -53.689 -25.875 1.00 15.39 777 SER A N 1
ATOM 6191 C CA . SER A 1 778 ? -118.578 -53.705 -25.447 1.00 19.39 777 SER A CA 1
ATOM 6192 C C . SER A 1 778 ? -117.766 -54.542 -26.433 1.00 18.99 777 SER A C 1
ATOM 6193 O O . SER A 1 778 ? -116.629 -54.200 -26.766 1.00 19.02 777 SER A O 1
ATOM 6196 N N . THR A 1 779 ? -118.349 -55.642 -26.896 1.00 17.35 778 THR A N 1
ATOM 6197 C CA . THR A 1 779 ? -117.654 -56.495 -27.852 1.00 16.79 77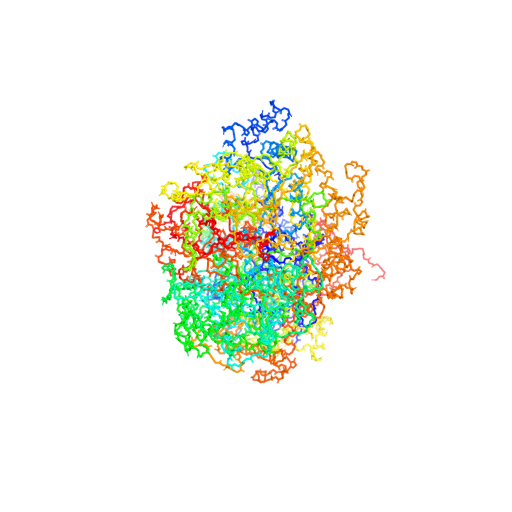8 THR A CA 1
ATOM 6198 C C . THR A 1 779 ? -117.423 -55.724 -29.153 1.00 18.14 778 THR A C 1
ATOM 6199 O O . THR A 1 779 ? -116.328 -55.761 -29.715 1.00 17.49 778 THR A O 1
ATOM 6203 N N . CYS A 1 780 ? -118.444 -55.009 -29.624 1.00 16.83 779 CYS A N 1
ATOM 6204 C CA . CYS A 1 780 ? -118.300 -54.224 -30.849 1.00 17.40 779 CYS A CA 1
ATOM 6205 C C . CYS A 1 780 ? -117.173 -53.208 -30.697 1.00 15.49 779 CYS A C 1
ATOM 6206 O O . CYS A 1 780 ? -116.385 -52.995 -31.616 1.00 18.80 779 CYS A O 1
ATOM 6209 N N . LEU A 1 781 ? -117.101 -52.591 -29.523 1.00 15.93 780 LEU A N 1
ATOM 6210 C CA . LEU A 1 781 ? -116.096 -51.576 -29.233 1.00 17.03 780 LEU A CA 1
ATOM 6211 C C . LEU A 1 781 ? -114.666 -52.094 -29.417 1.00 18.23 780 LEU A C 1
ATOM 6212 O O . LEU A 1 781 ? -113.757 -51.323 -29.734 1.00 16.52 780 LEU A O 1
ATOM 6217 N N . TYR A 1 782 ? -114.477 -53.398 -29.225 1.00 17.03 781 TYR A N 1
ATOM 6218 C CA . TYR A 1 782 ? -113.161 -54.022 -29.355 1.00 18.56 781 TYR A CA 1
ATOM 6219 C C . TYR A 1 782 ? -112.966 -54.838 -30.634 1.00 18.38 781 TYR A C 1
ATOM 6220 O O . TYR A 1 782 ? -111.963 -55.532 -30.778 1.00 18.95 781 TYR A O 1
ATOM 6229 N N . SER A 1 783 ? -113.910 -54.745 -31.564 1.00 16.90 782 SER A N 1
ATOM 6230 C CA . SER A 1 783 ? -113.818 -55.501 -32.809 1.00 18.94 782 SER A CA 1
ATOM 6231 C C . SER A 1 783 ? -113.096 -54.736 -33.914 1.00 18.51 782 SER A C 1
ATOM 6232 O O . SER A 1 783 ? -112.805 -53.550 -33.779 1.00 18.83 782 SER A O 1
ATOM 6235 N N . ASP A 1 784 ? -112.808 -55.428 -35.012 1.00 17.95 783 ASP A N 1
ATOM 6236 C CA . ASP A 1 784 ? -112.147 -54.807 -36.158 1.00 18.04 783 ASP A CA 1
ATOM 6237 C C . ASP A 1 784 ? -113.210 -54.328 -37.143 1.00 17.97 783 ASP A C 1
ATOM 6238 O O . ASP A 1 784 ? -113.061 -53.290 -37.793 1.00 18.65 783 ASP A O 1
ATOM 6243 N N . ILE A 1 785 ? -114.280 -55.108 -37.242 1.00 16.28 784 ILE A N 1
ATOM 6244 C CA . ILE A 1 785 ? -115.394 -54.808 -38.133 1.00 18.26 784 ILE A CA 1
ATOM 6245 C C . ILE A 1 785 ? -116.707 -55.030 -37.391 1.00 19.12 784 ILE A C 1
ATOM 6246 O O . ILE A 1 785 ? -116.887 -56.047 -36.721 1.00 17.86 784 ILE A O 1
ATOM 6251 N N . ILE A 1 786 ? -117.612 -54.062 -37.501 1.00 18.13 785 ILE A N 1
ATOM 6252 C CA . ILE A 1 786 ? -118.925 -54.145 -36.870 1.00 17.77 785 ILE A CA 1
ATOM 6253 C C . ILE A 1 786 ? -119.957 -54.148 -37.995 1.00 17.21 785 ILE A C 1
ATOM 6254 O O . ILE A 1 786 ? -119.955 -53.260 -38.843 1.00 15.99 785 ILE A O 1
ATOM 6259 N N . LEU A 1 787 ? -120.833 -55.144 -38.002 1.00 16.80 786 LEU A N 1
ATOM 6260 C CA . LEU A 1 787 ? -121.862 -55.249 -39.031 1.00 16.34 786 LEU A CA 1
ATOM 6261 C C . LEU A 1 787 ? -123.226 -54.969 -38.410 1.00 16.49 786 LEU A C 1
ATOM 6262 O O . LEU A 1 787 ? -123.623 -55.640 -37.459 1.00 15.86 786 LEU A O 1
ATOM 6267 N N . PRO A 1 788 ? -123.964 -53.977 -38.941 1.00 16.49 787 PRO A N 1
ATOM 6268 C CA . PRO A 1 788 ? -125.287 -53.640 -38.405 1.00 16.30 787 PRO A CA 1
ATOM 6269 C C . PRO A 1 788 ? -126.318 -54.716 -38.718 1.00 15.78 787 PRO A C 1
ATOM 6270 O O . PRO A 1 788 ? -126.599 -55.009 -39.882 1.00 14.74 787 PRO A O 1
ATOM 6274 N N . THR A 1 789 ? -126.887 -55.300 -37.675 1.00 14.25 788 THR A N 1
ATOM 6275 C CA . THR A 1 789 ? -127.862 -56.352 -37.866 1.00 16.11 788 THR A CA 1
ATOM 6276 C C . THR A 1 789 ? -129.265 -55.856 -37.538 1.00 15.45 788 THR A C 1
ATOM 6277 O O . THR A 1 789 ? -129.441 -54.860 -36.830 1.00 13.89 788 THR A O 1
ATOM 6281 N N . ALA A 1 790 ? -130.258 -56.552 -38.070 1.00 14.43 789 ALA A N 1
ATOM 6282 C CA . ALA A 1 790 ? -131.653 -56.199 -37.843 1.00 17.34 789 ALA A CA 1
ATOM 6283 C C . ALA A 1 790 ? -132.073 -56.543 -36.417 1.00 16.29 789 ALA A C 1
ATOM 6284 O O . ALA A 1 790 ? -131.654 -57.563 -35.868 1.00 15.77 789 ALA A O 1
ATOM 6286 N N . THR A 1 791 ? -132.898 -55.687 -35.822 1.00 15.52 790 THR A N 1
ATOM 6287 C CA . THR A 1 791 ? -133.401 -55.926 -34.471 1.00 14.82 790 THR A CA 1
ATOM 6288 C C . THR A 1 791 ? -134.450 -57.027 -34.572 1.00 13.04 790 THR A C 1
ATOM 6289 O O . THR A 1 791 ? -134.835 -57.416 -35.679 1.00 13.99 790 THR A O 1
ATOM 6293 N N . TRP A 1 792 ? -134.927 -57.513 -33.427 1.00 13.57 791 TRP A N 1
ATOM 6294 C CA . TRP A 1 792 ? -135.928 -58.576 -33.414 1.00 16.46 791 TRP A CA 1
ATOM 6295 C C . TRP A 1 792 ? -137.262 -58.130 -34.005 1.00 16.20 791 TRP A C 1
ATOM 6296 O O . TRP A 1 792 ? -138.111 -58.960 -34.322 1.00 15.41 791 TRP A O 1
ATOM 6307 N N . TYR A 1 793 ? -137.443 -56.823 -34.152 1.00 14.63 792 TYR A N 1
ATOM 6308 C CA . TYR A 1 793 ? -138.676 -56.284 -34.708 1.00 14.37 792 TYR A CA 1
ATOM 6309 C C . TYR A 1 793 ? -138.529 -55.995 -36.206 1.00 16.31 792 TYR A C 1
ATOM 6310 O O . TYR A 1 793 ? -139.424 -55.406 -36.826 1.00 16.59 792 TYR A O 1
ATOM 6319 N N . GLU A 1 794 ? -137.404 -56.412 -36.782 1.00 12.13 793 GLU A N 1
ATOM 6320 C CA . GLU A 1 794 ? -137.129 -56.182 -38.198 1.00 12.69 793 GLU A CA 1
ATOM 6321 C C . GLU A 1 794 ? -136.742 -57.444 -38.973 1.00 11.77 793 GLU A C 1
ATOM 6322 O O . GLU A 1 794 ? -136.157 -57.351 -40.048 1.00 10.85 793 GLU A O 1
ATOM 6328 N N . LYS A 1 795 ? -137.060 -58.620 -38.447 1.00 12.44 794 LYS A N 1
ATOM 6329 C CA . LYS A 1 795 ? -136.703 -59.845 -39.167 1.00 14.02 794 LYS A CA 1
ATOM 6330 C C . LYS A 1 795 ? -137.569 -61.027 -38.769 1.00 15.78 794 LYS A C 1
ATOM 6331 O O . LYS A 1 795 ? -138.197 -61.017 -37.715 1.00 15.80 794 LYS A O 1
ATOM 6337 N N . ASP A 1 796 ? -137.594 -62.042 -39.626 1.00 16.13 795 ASP A N 1
ATOM 6338 C CA . ASP A 1 796 ? -138.380 -63.246 -39.385 1.00 16.38 795 ASP A CA 1
ATOM 6339 C C . ASP A 1 796 ? -137.505 -64.343 -38.808 1.00 14.84 795 ASP A C 1
ATOM 6340 O O . ASP A 1 796 ? -136.368 -64.522 -39.235 1.00 18.32 795 ASP A O 1
ATOM 6345 N N . ASP A 1 797 ? -138.046 -65.076 -37.840 1.00 15.67 796 ASP A N 1
ATOM 6346 C CA . ASP A 1 797 ? -137.321 -66.172 -37.209 1.00 16.85 796 ASP A CA 1
ATOM 6347 C C . ASP A 1 797 ? -138.296 -66.876 -36.271 1.00 14.80 796 ASP A C 1
ATOM 6348 O O . ASP A 1 797 ? -139.484 -66.543 -36.242 1.00 18.86 796 ASP A O 1
ATOM 6353 N N . MET A 1 798 ? -137.808 -67.855 -35.519 1.00 14.61 797 MET A N 1
ATOM 6354 C CA . MET A 1 798 ? -138.666 -68.578 -34.591 1.00 14.46 797 MET A CA 1
ATOM 6355 C C . MET A 1 798 ? -138.019 -68.689 -33.217 1.00 15.07 797 MET A C 1
ATOM 6356 O O . MET A 1 798 ? -136.801 -68.568 -33.083 1.00 13.59 797 MET A O 1
ATOM 6361 N N . ASN A 1 799 ? -138.845 -68.944 -32.207 1.00 13.57 798 ASN A N 1
ATOM 6362 C CA . ASN A 1 799 ? -138.388 -69.005 -30.826 1.00 18.98 798 ASN A CA 1
ATOM 6363 C C . ASN A 1 799 ? -139.184 -70.015 -29.992 1.00 19.24 798 ASN A C 1
ATOM 6364 O O . ASN A 1 799 ? -140.405 -70.098 -30.109 1.00 18.97 798 ASN A O 1
ATOM 6369 N N . THR A 1 800 ? -138.484 -70.796 -29.170 1.00 20.34 799 THR A N 1
ATOM 6370 C CA . THR A 1 800 ? -139.130 -71.754 -28.270 1.00 18.83 799 THR A CA 1
ATOM 6371 C C . THR A 1 800 ? -138.398 -71.690 -26.935 1.00 19.42 799 THR A C 1
ATOM 6372 O O . THR A 1 800 ? -137.316 -71.110 -26.845 1.00 20.17 799 THR A O 1
ATOM 6376 N N . SER A 1 801 ? -138.981 -72.290 -25.904 1.00 20.81 800 SER A N 1
ATOM 6377 C CA . SER A 1 801 ? -138.369 -72.278 -24.582 1.00 21.87 800 SER A CA 1
ATOM 6378 C C . SER A 1 801 ? -138.754 -73.482 -23.726 1.00 20.87 800 SER A C 1
ATOM 6379 O O . SER A 1 801 ? -139.703 -74.204 -24.034 1.00 20.52 800 SER A O 1
ATOM 6382 N N . ASP A 1 802 ? -138.005 -73.685 -22.645 1.00 19.97 801 ASP A N 1
ATOM 6383 C CA . ASP A 1 802 ? -138.260 -74.778 -21.712 1.00 21.20 801 ASP A CA 1
ATOM 6384 C C . ASP A 1 802 ? -139.517 -74.486 -20.909 1.00 21.35 801 ASP A C 1
ATOM 6385 O O . ASP A 1 802 ? -140.209 -75.405 -20.465 1.00 21.08 801 ASP A O 1
ATOM 6390 N N . MET A 1 803 ? -139.801 -73.198 -20.721 1.00 14.57 802 MET A N 1
ATOM 6391 C CA . MET A 1 803 ? -140.929 -72.775 -19.901 1.00 16.90 802 MET A CA 1
ATOM 6392 C C . MET A 1 803 ? -142.328 -73.127 -20.388 1.00 18.17 802 MET A C 1
ATOM 6393 O O . MET A 1 803 ? -143.200 -73.432 -19.577 1.00 19.15 802 MET A O 1
ATOM 6398 N N . HIS A 1 804 ? -142.558 -73.060 -21.695 1.00 17.34 803 HIS A N 1
ATOM 6399 C CA . HIS A 1 804 ? -143.871 -73.390 -22.236 1.00 18.96 803 HIS A CA 1
ATOM 6400 C C . HIS A 1 804 ? -143.709 -74.201 -23.519 1.00 17.66 803 HIS A C 1
ATOM 6401 O O . HIS A 1 804 ? -142.614 -74.277 -24.078 1.00 18.32 803 HIS A O 1
ATOM 6408 N N . PRO A 1 805 ? -144.795 -74.825 -24.000 1.00 18.03 804 PRO A N 1
ATOM 6409 C CA . PRO A 1 805 ? -144.729 -75.641 -25.214 1.00 18.18 804 PRO A CA 1
ATOM 6410 C C . PRO A 1 805 ? -145.124 -74.970 -26.525 1.00 17.98 804 PRO A C 1
ATOM 6411 O O . PRO A 1 805 ? -145.479 -75.656 -27.483 1.00 18.29 804 PRO A O 1
ATOM 6415 N N . PHE A 1 806 ? -145.045 -73.645 -26.586 1.00 18.18 805 PHE A N 1
ATOM 6416 C CA . PHE A 1 806 ? -145.430 -72.936 -27.800 1.00 17.58 805 PHE A CA 1
ATOM 6417 C C . PHE A 1 806 ? -144.272 -72.504 -28.691 1.00 16.10 805 PHE A C 1
ATOM 6418 O O . PHE A 1 806 ? -143.222 -72.087 -28.207 1.00 18.63 805 PHE A O 1
ATOM 6426 N N . ILE A 1 807 ? -144.461 -72.616 -30.002 1.00 16.50 806 ILE A N 1
ATOM 6427 C CA . ILE A 1 807 ? -143.448 -72.148 -30.930 1.00 16.33 806 ILE A CA 1
ATOM 6428 C C . ILE A 1 807 ? -144.097 -70.933 -31.588 1.00 17.54 806 ILE A C 1
ATOM 6429 O O . ILE A 1 807 ? -145.243 -70.992 -32.030 1.00 18.63 806 ILE A O 1
ATOM 6434 N N . HIS A 1 808 ? -143.388 -69.814 -31.600 1.00 17.17 807 HIS A N 1
ATOM 6435 C CA . HIS A 1 808 ? -143.927 -68.600 -32.191 1.00 16.95 807 HIS A CA 1
ATOM 6436 C C . HIS A 1 808 ? -142.820 -67.849 -32.917 1.00 17.23 807 HIS A C 1
ATOM 6437 O O . HIS A 1 808 ? -141.638 -68.164 -32.754 1.00 16.03 807 HIS A O 1
ATOM 6444 N N . PRO A 1 809 ? -143.179 -66.818 -33.695 1.00 14.23 808 PRO A N 1
ATOM 6445 C CA . PRO A 1 809 ? -142.143 -66.101 -34.437 1.00 13.68 808 PRO A CA 1
ATOM 6446 C C . PRO A 1 809 ? -141.699 -64.690 -34.106 1.00 16.47 808 PRO A C 1
ATOM 6447 O O . PRO A 1 809 ? -142.336 -63.959 -33.351 1.00 17.50 808 PRO A O 1
ATOM 6451 N N . LEU A 1 810 ? -140.570 -64.341 -34.717 1.00 18.43 809 LEU A N 1
ATOM 6452 C CA . LEU A 1 810 ? -140.029 -62.997 -34.680 1.00 16.28 809 LEU A CA 1
ATOM 6453 C C . LEU A 1 810 ? -140.509 -62.593 -36.070 1.00 16.09 809 LEU A C 1
ATOM 6454 O O . LEU A 1 810 ? -140.479 -63.417 -36.988 1.00 14.23 809 LEU A O 1
ATOM 6459 N N . SER A 1 811 ? -140.979 -61.362 -36.233 1.00 15.41 810 SER A N 1
ATOM 6460 C CA . SER A 1 811 ? -141.447 -60.914 -37.540 1.00 15.34 810 SER A CA 1
ATOM 6461 C C . SER A 1 811 ? -140.969 -59.503 -37.790 1.00 17.96 810 SER A C 1
ATOM 6462 O O . SER A 1 811 ? -140.800 -58.718 -36.855 1.00 16.17 810 SER A O 1
ATOM 6465 N N . ALA A 1 812 ? -140.764 -59.180 -39.059 1.00 16.31 811 ALA A N 1
ATOM 6466 C CA . ALA A 1 812 ? -140.313 -57.852 -39.430 1.00 16.95 811 ALA A CA 1
ATOM 6467 C C . ALA A 1 812 ? -141.512 -56.914 -39.442 1.00 17.92 811 ALA A C 1
ATOM 6468 O O . ALA A 1 812 ? -142.398 -57.040 -40.284 1.00 19.52 811 ALA A O 1
ATOM 6470 N N . ALA A 1 813 ? -141.548 -55.989 -38.491 1.00 16.93 812 ALA A N 1
ATOM 6471 C CA . ALA A 1 813 ? -142.637 -55.024 -38.420 1.00 18.41 812 ALA A CA 1
ATOM 6472 C C . ALA A 1 813 ? -142.411 -53.983 -39.516 1.00 18.94 812 ALA A C 1
ATOM 6473 O O . ALA A 1 813 ? -143.361 -53.410 -40.054 1.00 18.24 812 ALA A O 1
ATOM 6475 N N . VAL A 1 814 ? -141.137 -53.753 -39.837 1.00 16.94 813 VAL A N 1
ATOM 6476 C CA . VAL A 1 814 ? -140.727 -52.809 -40.878 1.00 17.45 813 VAL A CA 1
ATOM 6477 C C . VAL A 1 814 ? -139.359 -53.291 -41.379 1.00 17.33 813 VAL A C 1
ATOM 6478 O O . VAL A 1 814 ? -138.631 -53.932 -40.623 1.00 18.33 813 VAL A O 1
ATOM 6482 N N . ASP A 1 815 ? -139.005 -53.003 -42.633 1.00 16.75 814 ASP A N 1
ATOM 6483 C CA . ASP A 1 815 ? -137.690 -53.419 -43.148 1.00 16.85 814 ASP A CA 1
ATOM 6484 C C . ASP A 1 815 ? -136.614 -52.866 -42.211 1.00 17.94 814 ASP A C 1
ATOM 6485 O O . ASP A 1 815 ? -136.776 -51.782 -41.653 1.00 16.99 814 ASP A O 1
ATOM 6490 N N . PRO A 1 816 ? -135.492 -53.590 -42.049 1.00 16.81 815 PRO A N 1
ATOM 6491 C CA . PRO A 1 816 ? -134.405 -53.126 -41.176 1.00 17.09 815 PRO A CA 1
ATOM 6492 C C . PRO A 1 816 ? -134.027 -51.677 -41.511 1.00 17.20 815 PRO A C 1
ATOM 6493 O O . PRO A 1 816 ? -133.855 -51.332 -42.683 1.00 15.71 815 PRO A O 1
ATOM 6497 N N . ALA A 1 817 ? -133.887 -50.844 -40.483 1.00 16.63 816 ALA A N 1
ATOM 6498 C CA . ALA A 1 817 ? -133.544 -49.430 -40.657 1.00 16.11 816 ALA A CA 1
ATOM 6499 C C . ALA A 1 817 ? -132.121 -49.197 -41.168 1.00 17.64 816 ALA A C 1
ATOM 6500 O O . ALA A 1 817 ? -131.240 -50.038 -41.001 1.00 15.68 816 ALA A O 1
ATOM 6502 N N . TRP A 1 818 ? -131.906 -48.035 -41.778 1.00 15.20 817 TRP A N 1
ATOM 6503 C CA . TRP A 1 818 ? -130.607 -47.680 -42.330 1.00 15.66 817 TRP A CA 1
ATOM 6504 C C . TRP A 1 818 ? -130.030 -48.825 -43.155 1.00 17.57 817 TRP A C 1
ATOM 6505 O O . TRP A 1 818 ? -130.727 -49.369 -44.005 1.00 16.15 817 TRP A O 1
ATOM 6516 N N . GLU A 1 819 ? -128.783 -49.213 -42.911 1.00 14.73 818 GLU A N 1
ATOM 6517 C CA . GLU A 1 819 ? -128.192 -50.279 -43.712 1.00 14.99 818 GLU A CA 1
ATOM 6518 C C . GLU A 1 819 ? -128.117 -51.641 -43.035 1.00 16.65 818 GLU A C 1
ATOM 6519 O O . GLU A 1 819 ? -127.387 -52.521 -43.485 1.00 17.39 818 GLU A O 1
ATOM 6525 N N . ALA A 1 820 ? -128.888 -51.823 -41.969 1.00 15.36 819 ALA A N 1
ATOM 6526 C CA . ALA A 1 820 ? -128.897 -53.093 -41.250 1.00 16.18 819 ALA A CA 1
ATOM 6527 C C . ALA A 1 820 ? -129.483 -54.219 -42.096 1.00 16.11 819 ALA A C 1
ATOM 6528 O O . ALA A 1 820 ? -130.296 -53.980 -42.988 1.00 13.10 819 ALA A O 1
ATOM 6530 N N . LYS A 1 821 ? -129.067 -55.449 -41.794 1.00 14.57 820 LYS A N 1
ATOM 6531 C CA . LYS A 1 821 ? -129.546 -56.644 -42.486 1.00 17.39 820 LYS A CA 1
ATOM 6532 C C . LYS A 1 821 ? -129.695 -57.747 -41.447 1.00 16.02 820 LYS A C 1
ATOM 6533 O O . LYS A 1 821 ? -128.976 -57.757 -40.452 1.00 18.22 820 LYS A O 1
ATOM 6539 N N . SER A 1 822 ? -130.613 -58.680 -41.672 1.00 16.78 821 SER A N 1
ATOM 6540 C CA . SER A 1 822 ? -130.793 -59.768 -40.719 1.00 15.67 821 SER A CA 1
ATOM 6541 C C . SER A 1 822 ? -129.513 -60.601 -40.706 1.00 18.86 821 SER A C 1
ATOM 6542 O O . SER A 1 822 ? -128.699 -60.501 -41.629 1.00 16.26 821 SER A O 1
ATOM 6545 N N . ASP A 1 823 ? -129.338 -61.415 -39.665 1.00 16.30 822 ASP A N 1
ATOM 6546 C CA . ASP A 1 823 ? -128.155 -62.270 -39.559 1.00 16.73 822 ASP A CA 1
ATOM 6547 C C . ASP A 1 823 ? -128.103 -63.247 -40.736 1.00 16.76 822 ASP A C 1
ATOM 6548 O O . ASP A 1 823 ? -127.035 -63.523 -41.285 1.00 15.70 822 ASP A O 1
ATOM 6553 N N . TRP A 1 824 ? -129.263 -63.766 -41.117 1.00 15.99 823 TRP A N 1
ATOM 6554 C CA . TRP A 1 824 ? -129.354 -64.693 -42.234 1.00 17.96 823 TRP A CA 1
ATOM 6555 C C . TRP A 1 824 ? -128.834 -64.047 -43.521 1.00 18.19 823 TRP A C 1
ATOM 6556 O O . TRP A 1 824 ? -128.030 -64.638 -44.237 1.00 14.20 823 TRP A O 1
ATOM 6567 N N . GLU A 1 825 ? -129.282 -62.826 -43.810 1.00 16.39 824 GLU A N 1
ATOM 6568 C CA . GLU A 1 825 ? -128.844 -62.139 -45.018 1.00 16.46 824 GLU A CA 1
ATOM 6569 C C . GLU A 1 825 ? -127.369 -61.731 -44.963 1.00 16.60 824 GLU A C 1
ATOM 6570 O O . GLU A 1 825 ? -126.690 -61.696 -45.993 1.00 17.53 824 GLU A O 1
ATOM 6576 N N . ILE A 1 826 ? -126.872 -61.424 -43.768 1.00 13.33 825 ILE A N 1
ATOM 6577 C CA . ILE A 1 826 ? -125.473 -61.037 -43.612 1.00 14.81 825 ILE A CA 1
ATOM 6578 C C . ILE A 1 826 ? -124.554 -62.207 -43.970 1.00 15.55 825 ILE A C 1
ATOM 6579 O O . ILE A 1 826 ? -123.623 -62.058 -44.765 1.00 16.73 825 ILE A O 1
ATOM 6584 N N . TYR A 1 827 ? -124.820 -63.369 -43.388 1.00 16.24 826 TYR A N 1
ATOM 6585 C CA . TYR A 1 827 ? -123.994 -64.538 -43.670 1.00 17.31 826 TYR A CA 1
ATOM 6586 C C . TYR A 1 827 ? -124.205 -65.064 -45.087 1.00 19.02 826 TYR A C 1
ATOM 6587 O O . TYR A 1 827 ? -123.276 -65.597 -45.692 1.00 18.72 826 TYR A O 1
ATOM 6596 N N . LYS A 1 828 ? -125.412 -64.903 -45.624 1.00 18.25 827 LYS A N 1
ATOM 6597 C CA . LYS A 1 828 ? -125.672 -65.338 -46.992 1.00 18.95 827 LYS A CA 1
ATOM 6598 C C . LYS A 1 828 ? -124.779 -64.517 -47.923 1.00 17.34 827 LYS A C 1
ATOM 6599 O O . LYS A 1 828 ? -124.155 -65.057 -48.836 1.00 18.48 827 LYS A O 1
ATOM 6605 N N . ALA A 1 829 ? -124.718 -63.210 -47.683 1.00 17.13 828 ALA A N 1
ATOM 6606 C CA . ALA A 1 829 ? -123.896 -62.323 -48.501 1.00 15.98 828 ALA A CA 1
ATOM 6607 C C . ALA A 1 829 ? -122.406 -62.648 -48.343 1.00 18.02 828 ALA A C 1
ATOM 6608 O O . ALA A 1 829 ? -121.643 -62.597 -49.310 1.00 19.57 828 ALA A O 1
ATOM 6610 N N . ILE A 1 830 ? -121.986 -62.971 -47.124 1.00 18.03 829 ILE A N 1
ATOM 6611 C CA . ILE A 1 830 ? -120.588 -63.321 -46.889 1.00 19.89 829 ILE A CA 1
ATOM 6612 C C . ILE A 1 830 ? -120.301 -64.639 -47.602 1.00 17.77 829 ILE A C 1
ATOM 6613 O O . ILE A 1 830 ? -119.250 -64.808 -48.221 1.00 19.20 829 ILE A O 1
ATOM 6618 N N . ALA A 1 831 ? -121.243 -65.569 -47.525 1.00 17.16 830 ALA A N 1
ATOM 6619 C CA . ALA A 1 831 ? -121.071 -66.857 -48.181 1.00 17.19 830 ALA A CA 1
ATOM 6620 C C . ALA A 1 831 ? -120.943 -66.643 -49.689 1.00 20.48 830 ALA A C 1
ATOM 6621 O O . ALA A 1 831 ? -120.178 -67.336 -50.360 1.00 20.98 830 ALA A O 1
ATOM 6623 N N . LYS A 1 832 ? -121.682 -65.668 -50.216 1.00 20.45 831 LYS A N 1
ATOM 6624 C CA . LYS A 1 832 ? -121.644 -65.365 -51.642 1.00 19.29 831 LYS A CA 1
ATOM 6625 C C . LYS A 1 832 ? -120.309 -64.765 -52.075 1.00 21.01 831 LYS A C 1
ATOM 6626 O O . LYS A 1 832 ? -119.767 -65.128 -53.126 1.00 22.29 831 LYS A O 1
ATOM 6632 N N . LYS A 1 833 ? -119.780 -63.841 -51.279 1.00 17.62 832 LYS A N 1
ATOM 6633 C CA . LYS A 1 833 ? -118.509 -63.211 -51.610 1.00 20.51 832 LYS A CA 1
ATOM 6634 C C . LYS A 1 833 ? -117.364 -64.207 -51.436 1.00 21.26 832 LYS A C 1
ATOM 6635 O O . LYS A 1 833 ? -116.402 -64.209 -52.210 1.00 20.54 832 LYS A O 1
ATOM 6641 N N . PHE A 1 834 ? -117.473 -65.045 -50.413 1.00 21.82 833 PHE A N 1
ATOM 6642 C CA . PHE A 1 834 ? -116.459 -66.055 -50.136 1.00 22.82 833 PHE A CA 1
ATOM 6643 C C . PHE A 1 834 ? -116.340 -66.992 -51.330 1.00 22.80 833 PHE A C 1
ATOM 6644 O O . PHE A 1 834 ? -115.240 -67.342 -51.757 1.00 25.26 833 PHE A O 1
ATOM 6652 N N . SER A 1 835 ? -117.490 -67.406 -51.850 1.00 22.32 834 SER A N 1
ATOM 6653 C CA . SER A 1 835 ? -117.548 -68.319 -52.981 1.00 24.62 834 SER A CA 1
ATOM 6654 C C . SER A 1 835 ? -116.823 -67.812 -54.222 1.00 25.44 834 SER A C 1
ATOM 6655 O O . SER A 1 835 ? -116.296 -68.609 -55.000 1.00 24.98 834 SER A O 1
ATOM 6658 N N . GLU A 1 836 ? -116.789 -66.498 -54.419 1.00 24.10 835 GLU A N 1
ATOM 6659 C CA . GLU A 1 836 ? -116.100 -65.965 -55.585 1.00 26.99 835 GLU A CA 1
ATOM 6660 C C . GLU A 1 836 ? -114.640 -65.651 -55.266 1.00 25.14 835 GLU A C 1
ATOM 6661 O O . GLU A 1 836 ? -113.762 -65.850 -56.101 1.00 27.34 835 GLU A O 1
ATOM 6667 N N . VAL A 1 837 ? -114.381 -65.173 -54.053 1.00 22.73 836 VAL A N 1
ATOM 6668 C CA . VAL A 1 837 ? -113.023 -64.826 -53.637 1.00 21.94 836 VAL A CA 1
ATOM 6669 C C . VAL A 1 837 ? -112.113 -66.041 -53.457 1.00 22.30 836 VAL A C 1
ATOM 6670 O O . VAL A 1 837 ? -110.892 -65.939 -53.603 1.00 21.33 836 VAL A O 1
ATOM 6674 N N . CYS A 1 838 ? -112.703 -67.192 -53.160 1.00 19.61 837 CYS A N 1
ATOM 6675 C CA . CYS A 1 838 ? -111.912 -68.399 -52.950 1.00 23.07 837 CYS A CA 1
ATOM 6676 C C . CYS A 1 838 ? -111.470 -69.079 -54.245 1.00 24.00 837 CYS A C 1
ATOM 6677 O O . CYS A 1 838 ? -110.620 -69.969 -54.216 1.00 22.60 837 CYS A O 1
ATOM 6680 N N . VAL A 1 839 ? -112.052 -68.679 -55.374 1.00 21.78 838 VAL A N 1
ATOM 6681 C CA . VAL A 1 839 ? -111.700 -69.290 -56.653 1.00 22.96 838 VAL A CA 1
ATOM 6682 C C . VAL A 1 839 ? -110.214 -69.134 -56.966 1.00 21.51 838 VAL A C 1
ATOM 6683 O O . VAL A 1 839 ? -109.684 -68.024 -57.004 1.00 22.04 838 VAL A O 1
ATOM 6687 N N . GLY A 1 840 ? -109.547 -70.262 -57.186 1.00 23.87 839 GLY A N 1
ATOM 6688 C CA . GLY A 1 840 ? -108.126 -70.235 -57.482 1.00 24.47 839 GLY A CA 1
ATOM 6689 C C . GLY A 1 840 ? -107.293 -70.469 -56.235 1.00 26.12 839 GLY A C 1
ATOM 6690 O O . GLY A 1 840 ? -106.089 -70.708 -56.316 1.00 28.34 839 GLY A O 1
ATOM 6691 N N . HIS A 1 841 ? -107.938 -70.404 -55.075 1.00 26.47 840 HIS A N 1
ATOM 6692 C CA . HIS A 1 841 ? -107.261 -70.609 -53.796 1.00 25.53 840 HIS A CA 1
ATOM 6693 C C . HIS A 1 841 ? -107.749 -71.890 -53.141 1.00 25.27 840 HIS A C 1
ATOM 6694 O O . HIS A 1 841 ? -106.971 -72.648 -52.558 1.00 25.76 840 HIS A O 1
ATOM 6701 N N . LEU A 1 842 ? -109.053 -72.113 -53.224 1.00 23.26 841 LEU A N 1
ATOM 6702 C CA . LEU A 1 842 ? -109.667 -73.298 -52.651 1.00 24.27 841 LEU A CA 1
ATOM 6703 C C . LEU A 1 842 ? -110.678 -73.827 -53.659 1.00 25.82 841 LEU A C 1
ATOM 6704 O O . LEU A 1 842 ? -111.442 -73.057 -54.242 1.00 27.69 841 LEU A O 1
ATOM 6709 N N . GLY A 1 843 ? -110.672 -75.137 -53.868 1.00 27.04 842 GLY A N 1
ATOM 6710 C CA . GLY A 1 843 ? -111.607 -75.741 -54.800 1.00 25.90 842 GLY A CA 1
ATOM 6711 C C . GLY A 1 843 ? -112.308 -76.888 -54.108 1.00 25.28 842 GLY A C 1
ATOM 6712 O O . GLY A 1 843 ? -112.821 -76.730 -53.002 1.00 24.63 842 GLY A O 1
ATOM 6713 N N . LYS A 1 844 ? -112.348 -78.044 -54.755 1.00 25.21 843 LYS A N 1
ATOM 6714 C CA . LYS A 1 844 ? -112.966 -79.208 -54.145 1.00 27.27 843 LYS A CA 1
ATOM 6715 C C . LYS A 1 844 ? -111.865 -79.814 -53.286 1.00 29.19 843 LYS A C 1
ATOM 6716 O O . LYS A 1 844 ? -110.999 -80.532 -53.782 1.00 30.33 843 LYS A O 1
ATOM 6722 N N . GLU A 1 845 ? -111.901 -79.500 -51.995 1.00 27.90 844 GLU A N 1
ATOM 6723 C CA . GLU A 1 845 ? -110.892 -79.964 -51.054 1.00 26.28 844 GLU A CA 1
ATOM 6724 C C . GLU A 1 845 ? -111.319 -81.173 -50.237 1.00 25.82 844 GLU A C 1
ATOM 6725 O O . GLU A 1 845 ? -112.505 -81.482 -50.125 1.00 26.65 844 GLU A O 1
ATOM 6731 N N . THR A 1 846 ? -110.332 -81.858 -49.666 1.00 26.02 845 THR A N 1
ATOM 6732 C CA . THR A 1 846 ? -110.585 -83.019 -48.819 1.00 25.09 845 THR A CA 1
ATOM 6733 C C . THR A 1 846 ? -110.116 -82.604 -47.429 1.00 24.41 845 THR A C 1
ATOM 6734 O O . THR A 1 846 ? -108.971 -82.190 -47.248 1.00 23.44 845 THR A O 1
ATOM 6738 N N . ASP A 1 847 ? -111.008 -82.712 -46.453 1.00 27.02 846 ASP A N 1
ATOM 6739 C CA . ASP A 1 847 ? -110.706 -82.302 -45.087 1.00 27.01 846 ASP A CA 1
ATOM 6740 C C . ASP A 1 847 ? -110.700 -83.476 -44.115 1.00 27.16 846 ASP A C 1
ATOM 6741 O O . ASP A 1 847 ? -111.589 -84.328 -44.148 1.00 29.20 846 ASP A O 1
ATOM 6746 N N . ILE A 1 848 ? -109.685 -83.524 -43.258 1.00 27.37 847 ILE A N 1
ATOM 6747 C CA . ILE A 1 848 ? -109.589 -84.576 -42.252 1.00 27.42 847 ILE A CA 1
ATOM 6748 C C . ILE A 1 848 ? -110.119 -83.961 -40.964 1.00 26.77 847 ILE A C 1
ATOM 6749 O O . ILE A 1 848 ? -109.529 -83.024 -40.427 1.00 27.74 847 ILE A O 1
ATOM 6754 N N . VAL A 1 849 ? -111.236 -84.489 -40.477 1.00 24.71 848 VAL A N 1
ATOM 6755 C CA . VAL A 1 849 ? -111.867 -83.961 -39.279 1.00 25.50 848 VAL A CA 1
ATOM 6756 C C . VAL A 1 849 ? -111.902 -84.946 -38.117 1.00 24.64 848 VAL A C 1
ATOM 6757 O O . VAL A 1 849 ? -112.312 -86.094 -38.281 1.00 27.27 848 VAL A O 1
ATOM 6761 N N . THR A 1 850 ? -111.463 -84.498 -36.945 1.00 25.27 849 THR A N 1
ATOM 6762 C CA . THR A 1 850 ? -111.506 -85.347 -35.763 1.00 25.70 849 THR A CA 1
ATOM 6763 C C . THR A 1 850 ? -112.887 -85.146 -35.153 1.00 26.04 849 THR A C 1
ATOM 6764 O O . THR A 1 850 ? -113.445 -84.044 -35.203 1.00 28.54 849 THR A O 1
ATOM 6768 N N . LEU A 1 851 ? -113.446 -86.214 -34.601 1.00 24.51 850 LEU A N 1
ATOM 6769 C CA . LEU A 1 851 ? -114.759 -86.162 -33.973 1.00 24.46 850 LEU A CA 1
ATOM 6770 C C . LEU A 1 851 ? -114.710 -86.975 -32.691 1.00 26.76 850 LEU A C 1
ATOM 6771 O O . LEU A 1 851 ? -114.413 -88.172 -32.717 1.00 27.53 850 LEU A O 1
ATOM 6776 N N . PRO A 1 852 ? -114.991 -86.337 -31.545 1.00 25.22 851 PRO A N 1
ATOM 6777 C CA . PRO A 1 852 ? -114.955 -87.094 -30.294 1.00 25.23 851 PRO A CA 1
ATOM 6778 C C . PRO A 1 852 ? -116.049 -88.154 -30.235 1.00 26.24 851 PRO A C 1
ATOM 6779 O O . PRO A 1 852 ? -117.043 -88.079 -30.964 1.00 24.78 851 PRO A O 1
ATOM 6783 N N . ILE A 1 853 ? -115.847 -89.152 -29.380 1.00 24.95 852 ILE A N 1
ATOM 6784 C CA . ILE A 1 853 ? -116.816 -90.225 -29.203 1.00 25.50 852 ILE A CA 1
ATOM 6785 C C . ILE A 1 853 ? -118.116 -89.584 -28.719 1.00 26.43 852 ILE A C 1
ATOM 6786 O O . ILE A 1 853 ? -118.152 -88.952 -27.666 1.00 26.42 852 ILE A O 1
ATOM 6791 N N . GLN A 1 854 ? -119.183 -89.760 -29.491 1.00 27.22 853 GLN A N 1
ATOM 6792 C CA . GLN A 1 854 ? -120.470 -89.147 -29.181 1.00 26.57 853 GLN A CA 1
ATOM 6793 C C . GLN A 1 854 ? -121.446 -89.931 -28.312 1.00 26.47 853 GLN A C 1
ATOM 6794 O O . GLN A 1 854 ? -121.645 -91.133 -28.495 1.00 25.74 853 GLN A O 1
ATOM 6800 N N . HIS A 1 855 ? -122.060 -89.228 -27.363 1.00 25.21 854 HIS A N 1
ATOM 6801 C CA . HIS A 1 855 ? -123.078 -89.815 -26.501 1.00 24.62 854 HIS A CA 1
ATOM 6802 C C . HIS A 1 855 ? -124.246 -90.062 -27.465 1.00 25.43 854 HIS A C 1
ATOM 6803 O O . HIS A 1 855 ? -124.374 -89.357 -28.465 1.00 23.69 854 HIS A O 1
ATOM 6810 N N . ASP A 1 856 ? -125.078 -91.056 -27.174 1.00 24.38 855 ASP A N 1
ATOM 6811 C CA . ASP A 1 856 ? -126.216 -91.409 -28.025 1.00 27.65 855 ASP A CA 1
ATOM 6812 C C . ASP A 1 856 ? -125.826 -92.024 -29.373 1.00 28.47 855 ASP A C 1
ATOM 6813 O O . ASP A 1 856 ? -126.576 -91.938 -30.349 1.00 27.15 855 ASP A O 1
ATOM 6818 N N . SER A 1 857 ? -124.642 -92.629 -29.427 1.00 28.87 856 SER A N 1
ATOM 6819 C CA . SER A 1 857 ? -124.166 -93.315 -30.628 1.00 26.95 856 SER A CA 1
ATOM 6820 C C . SER A 1 857 ? -123.551 -94.603 -30.092 1.00 29.52 856 SER A C 1
ATOM 6821 O O . SER A 1 857 ? -123.113 -94.644 -28.944 1.00 28.09 856 SER A O 1
ATOM 6824 N N . ALA A 1 858 ? -123.529 -95.652 -30.905 1.00 27.01 857 ALA A N 1
ATOM 6825 C CA . ALA A 1 858 ? -122.968 -96.929 -30.470 1.00 29.23 857 ALA A CA 1
ATOM 6826 C C . ALA A 1 858 ? -121.577 -96.774 -29.865 1.00 27.20 857 ALA A C 1
ATOM 6827 O O . ALA A 1 858 ? -121.215 -97.492 -28.935 1.00 30.18 857 ALA A O 1
ATOM 6829 N N . ALA A 1 859 ? -120.807 -95.829 -30.391 1.00 28.94 858 ALA A N 1
ATOM 6830 C CA . ALA A 1 859 ? -119.448 -95.590 -29.919 1.00 26.32 858 ALA A CA 1
ATOM 6831 C C . ALA A 1 859 ? -119.332 -95.153 -28.459 1.00 27.84 858 ALA A C 1
ATOM 6832 O O . ALA A 1 859 ? -118.231 -95.166 -27.904 1.00 26.69 858 ALA A O 1
ATOM 6834 N N . GLU A 1 860 ? -120.445 -94.767 -27.834 1.00 27.16 859 GLU A N 1
ATOM 6835 C CA . GLU A 1 860 ? -120.397 -94.335 -26.435 1.00 28.49 859 GLU A CA 1
ATOM 6836 C C . GLU A 1 860 ? -119.913 -95.469 -25.533 1.00 29.17 859 GLU A C 1
ATOM 6837 O O . GLU A 1 860 ? -119.502 -95.244 -24.394 1.00 29.62 859 GLU A O 1
ATOM 6843 N N . LEU A 1 861 ? -119.965 -96.690 -26.055 1.00 30.27 860 LEU A N 1
ATOM 6844 C CA . LEU A 1 861 ? -119.507 -97.866 -25.321 1.00 29.27 860 LEU A CA 1
ATOM 6845 C C . LEU A 1 861 ? -118.022 -98.029 -25.636 1.00 29.82 860 LEU A C 1
ATOM 6846 O O . LEU A 1 861 ? -117.598 -99.060 -26.160 1.00 26.46 860 LEU A O 1
ATOM 6851 N N . ALA A 1 862 ? -117.240 -96.999 -25.314 1.00 26.55 861 ALA A N 1
ATOM 6852 C CA . ALA A 1 862 ? -115.808 -96.996 -25.590 1.00 30.03 861 ALA A CA 1
ATOM 6853 C C . ALA A 1 862 ? -114.958 -97.794 -24.599 1.00 31.57 861 ALA A C 1
ATOM 6854 O O . ALA A 1 862 ? -114.592 -98.937 -24.875 1.00 31.30 861 ALA A O 1
ATOM 6856 N N . GLN A 1 863 ? -114.639 -97.184 -23.459 1.00 31.53 862 GLN A N 1
ATOM 6857 C CA . GLN A 1 863 ? -113.820 -97.832 -22.431 1.00 31.36 862 GLN A CA 1
ATOM 6858 C C . GLN A 1 863 ? -114.680 -98.220 -21.234 1.00 31.97 862 GLN A C 1
ATOM 6859 O O . GLN A 1 863 ? -114.988 -97.394 -20.379 1.00 31.51 862 GLN A O 1
ATOM 6865 N N . PRO A 1 864 ? -115.059 -99.504 -21.151 1.00 32.07 863 PRO A N 1
ATOM 6866 C CA . PRO A 1 864 ? -115.898 -100.071 -20.093 1.00 32.94 863 PRO A CA 1
ATOM 6867 C C . PRO A 1 864 ? -115.393 -100.233 -18.660 1.00 32.90 863 PRO A C 1
ATOM 6868 O O . PRO A 1 864 ? -116.141 -99.974 -17.719 1.00 31.33 863 PRO A O 1
ATOM 6872 N N . LEU A 1 865 ? -114.145 -100.654 -18.477 1.00 34.84 864 LEU A N 1
ATOM 6873 C CA . LEU A 1 865 ? -113.652 -100.888 -17.121 1.00 35.32 864 LEU A CA 1
ATOM 6874 C C . LEU A 1 865 ? -112.626 -99.923 -16.555 1.00 34.61 864 LEU A C 1
ATOM 6875 O O . LEU A 1 865 ? -112.496 -99.810 -15.339 1.00 36.88 864 LEU A O 1
ATOM 6880 N N . ASP A 1 866 ? -111.888 -99.238 -17.417 1.00 34.91 865 ASP A N 1
ATOM 6881 C CA . ASP A 1 866 ? -110.878 -98.309 -16.940 1.00 36.09 865 ASP A CA 1
ATOM 6882 C C . ASP A 1 866 ? -110.485 -97.302 -18.006 1.00 34.87 865 ASP A C 1
ATOM 6883 O O . ASP A 1 866 ? -111.101 -97.235 -19.068 1.00 36.50 865 ASP A O 1
ATOM 6888 N N . VAL A 1 867 ? -109.450 -96.523 -17.714 1.00 34.32 866 VAL A N 1
ATOM 6889 C CA . VAL A 1 867 ? -108.966 -95.505 -18.631 1.00 32.99 866 VAL A CA 1
ATOM 6890 C C . VAL A 1 867 ? -107.581 -95.851 -19.164 1.00 34.29 866 VAL A C 1
ATOM 6891 O O . VAL A 1 867 ? -106.631 -95.996 -18.396 1.00 32.60 866 VAL A O 1
ATOM 6895 N N . LYS A 1 868 ? -107.476 -95.977 -20.484 1.00 32.67 867 LYS A N 1
ATOM 6896 C CA . LYS A 1 868 ? -106.209 -96.287 -21.138 1.00 35.00 867 LYS A CA 1
ATOM 6897 C C . LYS A 1 868 ? -105.827 -95.165 -22.105 1.00 34.99 867 LYS A C 1
ATOM 6898 O O . LYS A 1 868 ? -106.628 -94.764 -22.950 1.00 35.60 867 LYS A O 1
ATOM 6904 N N . ASP A 1 869 ? -104.601 -94.670 -21.967 1.00 32.97 868 ASP A N 1
ATOM 6905 C CA . ASP A 1 869 ? -104.075 -93.589 -22.796 1.00 33.08 868 ASP A CA 1
ATOM 6906 C C . ASP A 1 869 ? -103.133 -94.168 -23.852 1.00 34.22 868 ASP A C 1
ATOM 6907 O O . ASP A 1 869 ? -102.021 -94.585 -23.526 1.00 32.18 868 ASP A O 1
ATOM 6912 N N . TRP A 1 870 ? -103.562 -94.179 -25.113 1.00 33.48 869 TRP A N 1
ATOM 6913 C CA . TRP A 1 870 ? -102.729 -94.736 -26.178 1.00 32.18 869 TRP A CA 1
ATOM 6914 C C . TRP A 1 870 ? -101.352 -94.089 -26.286 1.00 33.23 869 TRP A C 1
ATOM 6915 O O . TRP A 1 870 ? -100.373 -94.769 -26.585 1.00 34.92 869 TRP A O 1
ATOM 6926 N N . LYS A 1 871 ? -101.268 -92.786 -26.039 1.00 33.73 870 LYS A N 1
ATOM 6927 C CA . LYS A 1 871 ? -99.988 -92.093 -26.136 1.00 36.46 870 LYS A CA 1
ATOM 6928 C C . LYS A 1 871 ? -99.005 -92.630 -25.094 1.00 37.79 870 LYS A C 1
ATOM 6929 O O . LYS A 1 871 ? -97.788 -92.514 -25.255 1.00 38.02 870 LYS A O 1
ATOM 6935 N N . LYS A 1 872 ? -99.541 -93.213 -24.027 1.00 38.70 871 LYS A N 1
ATOM 6936 C CA . LYS A 1 872 ? -98.716 -93.785 -22.969 1.00 40.70 871 LYS A CA 1
ATOM 6937 C C . LYS A 1 872 ? -98.442 -95.258 -23.255 1.00 40.64 871 LYS A C 1
ATOM 6938 O O . LYS A 1 872 ? -97.789 -95.943 -22.465 1.00 41.04 871 LYS A O 1
ATOM 6944 N N . GLY A 1 873 ? -98.947 -95.737 -24.389 1.00 38.76 872 GLY A N 1
ATOM 6945 C CA . GLY A 1 873 ? -98.747 -97.123 -24.769 1.00 38.60 872 GLY A CA 1
ATOM 6946 C C . GLY A 1 873 ? -99.600 -98.099 -23.984 1.00 38.93 872 GLY A C 1
ATOM 6947 O O . GLY A 1 873 ? -99.356 -99.307 -24.017 1.00 40.61 872 GLY A O 1
ATOM 6948 N N . GLU A 1 874 ? -100.608 -97.585 -23.285 1.00 37.12 873 GLU A N 1
ATOM 6949 C CA . GLU A 1 874 ? -101.492 -98.425 -22.483 1.00 36.99 873 GLU A CA 1
ATOM 6950 C C . GLU A 1 874 ? -102.517 -99.146 -23.351 1.00 36.44 873 GLU A C 1
ATOM 6951 O O . GLU A 1 874 ? -103.220 -100.043 -22.888 1.00 35.51 873 GLU A O 1
ATOM 6957 N N . CYS A 1 875 ? -102.602 -98.740 -24.611 1.00 36.99 874 CYS A N 1
ATOM 6958 C CA . CYS A 1 875 ? -103.532 -99.345 -25.555 1.00 37.18 874 CYS A CA 1
ATOM 6959 C C . CYS A 1 875 ? -103.214 -98.822 -26.945 1.00 36.64 874 CYS A C 1
ATOM 6960 O O . CYS A 1 875 ? -102.403 -97.908 -27.104 1.00 38.51 874 CYS A O 1
ATOM 6963 N N . ASP A 1 876 ? -103.845 -99.409 -27.952 1.00 36.74 875 ASP A N 1
ATOM 6964 C CA . ASP A 1 876 ? -103.626 -98.983 -29.325 1.00 36.47 875 ASP A CA 1
ATOM 6965 C C . ASP A 1 876 ? -104.493 -97.755 -29.598 1.00 34.43 875 ASP A C 1
ATOM 6966 O O . ASP A 1 876 ? -105.507 -97.548 -28.929 1.00 30.56 875 ASP A O 1
ATOM 6971 N N . LEU A 1 877 ? -104.083 -96.940 -30.565 1.00 32.96 876 LEU A N 1
ATOM 6972 C CA . LEU A 1 877 ? -104.839 -95.748 -30.932 1.00 31.83 876 LEU A CA 1
ATOM 6973 C C . LEU A 1 877 ? -105.939 -96.201 -31.885 1.00 32.65 876 LEU A C 1
ATOM 6974 O O . LEU A 1 877 ? -105.708 -96.361 -33.082 1.00 35.73 876 LEU A O 1
ATOM 6979 N N . ILE A 1 878 ? -107.131 -96.418 -31.339 1.00 32.02 877 ILE A N 1
ATOM 6980 C CA . ILE A 1 878 ? -108.276 -96.867 -32.121 1.00 31.57 877 ILE A CA 1
ATOM 6981 C C . ILE A 1 878 ? -109.309 -95.745 -32.228 1.00 32.35 877 ILE A C 1
ATOM 6982 O O . ILE A 1 878 ? -110.124 -95.550 -31.324 1.00 30.46 877 ILE A O 1
ATOM 6987 N N . PRO A 1 879 ? -109.292 -94.996 -33.342 1.00 33.55 878 PRO A N 1
ATOM 6988 C CA . PRO A 1 879 ? -110.249 -93.898 -33.518 1.00 31.87 878 PRO A CA 1
ATOM 6989 C C . PRO A 1 879 ? -111.689 -94.341 -33.294 1.00 30.79 878 PRO A C 1
ATOM 6990 O O . PRO A 1 879 ? -112.136 -95.344 -33.846 1.00 30.31 878 PRO A O 1
ATOM 6994 N N . GLY A 1 880 ? -112.406 -93.593 -32.462 1.00 29.95 879 GLY A N 1
ATOM 6995 C CA . GLY A 1 880 ? -113.786 -93.929 -32.180 1.00 27.23 879 GLY A CA 1
ATOM 6996 C C . GLY A 1 880 ? -113.942 -94.799 -30.950 1.00 28.65 879 GLY A C 1
ATOM 6997 O O . GLY A 1 880 ? -115.064 -95.154 -30.578 1.00 28.75 879 GLY A O 1
ATOM 6998 N N . LYS A 1 881 ? -112.827 -95.152 -30.315 1.00 27.41 880 LYS A N 1
ATOM 6999 C CA . LYS A 1 881 ? -112.880 -95.986 -29.118 1.00 27.74 880 LYS A CA 1
ATOM 7000 C C . LYS A 1 881 ? -111.891 -95.545 -28.039 1.00 25.20 880 LYS A C 1
ATOM 7001 O O . LYS A 1 881 ? -112.279 -95.340 -26.892 1.00 26.98 880 LYS A O 1
ATOM 7007 N N . THR A 1 882 ? -110.619 -95.412 -28.403 1.00 24.36 881 THR A N 1
ATOM 7008 C CA . THR A 1 882 ? -109.595 -94.981 -27.457 1.00 24.49 881 THR A CA 1
ATOM 7009 C C . THR A 1 882 ? -109.033 -93.650 -27.930 1.00 25.58 881 THR A C 1
ATOM 7010 O O . THR A 1 882 ? -108.078 -93.122 -27.362 1.00 26.61 881 THR A O 1
ATOM 7014 N N . ALA A 1 883 ? -109.640 -93.121 -28.987 1.00 23.98 882 ALA A N 1
ATOM 7015 C CA . ALA A 1 883 ? -109.241 -91.848 -29.572 1.00 22.64 882 ALA A CA 1
ATOM 7016 C C . ALA A 1 883 ? -110.447 -91.290 -30.323 1.00 21.84 882 ALA A C 1
ATOM 7017 O O . ALA A 1 883 ? -111.473 -91.960 -30.450 1.00 21.43 882 ALA A O 1
ATOM 7019 N N . PRO A 1 884 ? -110.350 -90.050 -30.817 1.00 21.97 883 PRO A N 1
ATOM 7020 C CA . PRO A 1 884 ? -111.502 -89.511 -31.542 1.00 24.77 883 PRO A CA 1
ATOM 7021 C C . PRO A 1 884 ? -111.650 -90.154 -32.918 1.00 28.10 883 PRO A C 1
ATOM 7022 O O . PRO A 1 884 ? -110.674 -90.663 -33.483 1.00 27.82 883 PRO A O 1
ATOM 7026 N N . HIS A 1 885 ? -112.873 -90.150 -33.441 1.00 27.41 884 HIS A N 1
ATOM 7027 C CA . HIS A 1 885 ? -113.128 -90.683 -34.770 1.00 25.74 884 HIS A CA 1
ATOM 7028 C C . HIS A 1 885 ? -112.323 -89.794 -35.708 1.00 28.21 884 HIS A C 1
ATOM 7029 O O . HIS A 1 885 ? -112.174 -88.590 -35.460 1.00 27.91 884 HIS A O 1
ATOM 7036 N N . ILE A 1 886 ? -111.802 -90.378 -36.777 1.00 28.62 885 ILE A N 1
ATOM 7037 C CA . ILE A 1 886 ? -111.055 -89.614 -37.764 1.00 29.05 885 ILE A CA 1
ATOM 7038 C C . ILE A 1 886 ? -111.914 -89.706 -39.019 1.00 30.44 885 ILE A C 1
ATOM 7039 O O . ILE A 1 886 ? -112.025 -90.770 -39.627 1.00 30.46 885 ILE A O 1
ATOM 7044 N N . MET A 1 887 ? -112.533 -88.586 -39.386 1.00 29.46 886 MET A N 1
ATOM 7045 C CA . MET A 1 887 ? -113.432 -88.536 -40.535 1.00 29.04 886 MET A CA 1
ATOM 7046 C C . MET A 1 887 ? -112.892 -87.774 -41.737 1.00 27.85 886 MET A C 1
ATOM 7047 O O . MET A 1 887 ? -112.073 -86.864 -41.603 1.00 30.10 886 MET A O 1
ATOM 7052 N N . VAL A 1 888 ? -113.378 -88.153 -42.914 1.00 26.42 887 VAL A N 1
ATOM 7053 C CA . VAL A 1 888 ? -112.994 -87.511 -44.162 1.00 27.25 887 VAL A CA 1
ATOM 7054 C C . VAL A 1 888 ? -114.196 -86.699 -44.634 1.00 25.73 887 VAL A C 1
ATOM 7055 O O . VAL A 1 888 ? -115.294 -87.232 -44.782 1.00 25.86 887 VAL A O 1
ATOM 7059 N N . VAL A 1 889 ? -113.987 -85.407 -44.856 1.00 26.83 888 VAL A N 1
ATOM 7060 C CA . VAL A 1 889 ? -115.063 -84.531 -45.306 1.00 25.60 888 VAL A CA 1
ATOM 7061 C C . VAL A 1 889 ? -114.672 -83.810 -46.586 1.00 23.98 888 VAL A C 1
ATOM 7062 O O . VAL A 1 889 ? -113.658 -83.112 -46.634 1.00 24.56 888 VAL A O 1
ATOM 7066 N N . GLU A 1 890 ? -115.472 -83.991 -47.631 1.00 24.69 889 GLU A N 1
ATOM 7067 C CA . GLU A 1 890 ? -115.202 -83.332 -48.902 1.00 27.10 889 GLU A CA 1
ATOM 7068 C C . GLU A 1 890 ? -115.904 -81.977 -48.884 1.00 26.25 889 GLU A C 1
ATOM 7069 O O . GLU A 1 890 ? -117.088 -81.898 -48.565 1.00 28.15 889 GLU A O 1
ATOM 7075 N N . ARG A 1 891 ? -115.176 -80.916 -49.216 1.00 25.86 890 ARG A N 1
ATOM 7076 C CA . ARG A 1 891 ? -115.759 -79.576 -49.239 1.00 26.26 890 ARG A CA 1
ATOM 7077 C C . ARG A 1 891 ? -115.594 -78.949 -50.619 1.00 26.53 890 ARG A C 1
ATOM 7078 O O . ARG A 1 891 ? -114.516 -79.002 -51.213 1.00 26.32 890 ARG A O 1
ATOM 7086 N N . ASP A 1 892 ? -116.675 -78.362 -51.122 1.00 25.17 891 ASP A N 1
ATOM 7087 C CA . ASP A 1 892 ? -116.669 -77.703 -52.422 1.00 24.02 891 ASP A CA 1
ATOM 7088 C C . ASP A 1 892 ? -116.724 -76.213 -52.119 1.00 23.79 891 ASP A C 1
ATOM 7089 O O . ASP A 1 892 ? -117.789 -75.598 -52.179 1.00 23.69 891 ASP A O 1
ATOM 7094 N N . TYR A 1 893 ? -115.577 -75.638 -51.784 1.00 24.84 892 TYR A N 1
ATOM 7095 C CA . TYR A 1 893 ? -115.517 -74.227 -51.431 1.00 24.20 892 TYR A CA 1
ATOM 7096 C C . TYR A 1 893 ? -116.183 -73.269 -52.418 1.00 26.70 892 TYR A C 1
ATOM 7097 O O . TYR A 1 893 ? -116.890 -72.351 -52.005 1.00 27.13 892 TYR A O 1
ATOM 7106 N N . PRO A 1 894 ? -115.976 -73.463 -53.730 1.00 26.16 893 PRO A N 1
ATOM 7107 C CA . PRO A 1 894 ? -116.628 -72.535 -54.663 1.00 23.92 893 PRO A CA 1
ATOM 7108 C C . PRO A 1 894 ? -118.155 -72.624 -54.619 1.00 22.73 893 PRO A C 1
ATOM 7109 O O . PRO A 1 894 ? -118.853 -71.677 -54.985 1.00 23.27 893 PRO A O 1
ATOM 7113 N N . ALA A 1 895 ? -118.667 -73.760 -54.159 1.00 22.01 894 ALA A N 1
ATOM 7114 C CA . ALA A 1 895 ? -120.105 -73.983 -54.084 1.00 21.44 894 ALA A CA 1
ATOM 7115 C C . ALA A 1 895 ? -120.710 -73.634 -52.725 1.00 21.57 894 ALA A C 1
ATOM 7116 O O . ALA A 1 895 ? -121.889 -73.889 -52.481 1.00 24.80 894 ALA A O 1
ATOM 7118 N N . THR A 1 896 ? -119.910 -73.042 -51.846 1.00 20.90 895 THR A N 1
ATOM 7119 C CA . THR A 1 896 ? -120.381 -72.686 -50.509 1.00 20.87 895 THR A CA 1
ATOM 7120 C C . THR A 1 896 ? -121.722 -71.953 -50.511 1.00 18.37 895 THR A C 1
ATOM 7121 O O . THR A 1 896 ? -122.637 -72.330 -49.779 1.00 17.75 895 THR A O 1
ATOM 7125 N N . TYR A 1 897 ? -121.841 -70.917 -51.334 1.00 20.03 896 TYR A N 1
ATOM 7126 C CA . TYR A 1 897 ? -123.079 -70.144 -51.407 1.00 21.19 896 TYR A CA 1
ATOM 7127 C C . TYR A 1 897 ? -124.259 -70.976 -51.914 1.00 21.50 896 TYR A C 1
ATOM 7128 O O . TYR A 1 897 ? -125.343 -70.947 -51.334 1.00 23.03 896 TYR A O 1
ATOM 7137 N N . GLU A 1 898 ? -124.058 -71.713 -53.000 1.00 23.47 897 GLU A N 1
ATOM 7138 C CA . GLU A 1 898 ? -125.138 -72.531 -53.541 1.00 22.05 897 GLU A CA 1
ATOM 7139 C C . GLU A 1 898 ? -125.606 -73.573 -52.533 1.00 20.70 897 GLU A C 1
ATOM 7140 O O . GLU A 1 898 ? -126.785 -73.926 -52.497 1.00 21.09 897 GLU A O 1
ATOM 7146 N N . ARG A 1 899 ? -124.686 -74.067 -51.709 1.00 20.18 898 ARG A N 1
ATOM 7147 C CA . ARG A 1 899 ? -125.045 -75.059 -50.700 1.00 19.00 898 ARG A CA 1
ATOM 7148 C C . ARG A 1 899 ? -125.761 -74.378 -49.538 1.00 17.98 898 ARG A C 1
ATOM 7149 O O . ARG A 1 899 ? -126.737 -74.892 -48.998 1.00 17.74 898 ARG A O 1
ATOM 7157 N N . PHE A 1 900 ? -125.258 -73.211 -49.163 1.00 18.20 899 PHE A N 1
ATOM 7158 C CA . PHE A 1 900 ? -125.834 -72.446 -48.071 1.00 18.08 899 PHE A CA 1
ATOM 7159 C C . PHE A 1 900 ? -127.312 -72.206 -48.368 1.00 18.22 899 PHE A C 1
ATOM 7160 O O . PHE A 1 900 ? -128.172 -72.391 -47.503 1.00 15.03 899 PHE A O 1
ATOM 7168 N N . THR A 1 901 ? -127.595 -71.816 -49.611 1.00 18.51 900 THR A N 1
ATOM 7169 C CA . THR A 1 901 ? -128.953 -71.502 -50.039 1.00 19.64 900 THR A CA 1
ATOM 7170 C C . THR A 1 901 ? -129.816 -72.641 -50.579 1.00 21.33 900 THR A C 1
ATOM 7171 O O . THR A 1 901 ? -130.779 -72.397 -51.308 1.00 19.19 900 THR A O 1
ATOM 7175 N N . SER A 1 902 ? -129.490 -73.878 -50.218 1.00 18.54 901 SER A N 1
ATOM 7176 C CA . SER A 1 902 ? -130.282 -75.018 -50.665 1.00 20.21 901 SER A CA 1
ATOM 7177 C C . SER A 1 902 ? -130.201 -76.135 -49.633 1.00 22.29 901 SER A C 1
ATOM 7178 O O . SER A 1 902 ? -129.202 -76.259 -48.919 1.00 22.71 901 SER A O 1
ATOM 7181 N N . ILE A 1 903 ? -131.257 -76.937 -49.542 1.00 19.05 902 ILE A N 1
ATOM 7182 C CA . ILE A 1 903 ? -131.270 -78.051 -48.601 1.00 21.68 902 ILE A CA 1
ATOM 7183 C C . ILE A 1 903 ? -130.556 -79.219 -49.281 1.00 23.38 902 ILE A C 1
ATOM 7184 O O . ILE A 1 903 ? -131.032 -79.749 -50.287 1.00 21.55 902 ILE A O 1
ATOM 7189 N N . GLY A 1 904 ? -129.409 -79.595 -48.718 1.00 23.36 903 GLY A N 1
ATOM 7190 C CA . GLY A 1 904 ? -128.573 -80.658 -49.257 1.00 22.72 903 GLY A CA 1
ATOM 7191 C C . GLY A 1 904 ? -129.164 -82.038 -49.473 1.00 21.69 903 GLY A C 1
ATOM 7192 O O . GLY A 1 904 ? -130.210 -82.368 -48.921 1.00 22.87 903 GLY A O 1
ATOM 7193 N N . PRO A 1 905 ? -128.478 -82.883 -50.264 1.00 22.89 904 PRO A N 1
ATOM 7194 C CA . PRO A 1 905 ? -128.897 -84.250 -50.593 1.00 22.48 904 PRO A CA 1
ATOM 7195 C C . PRO A 1 905 ? -128.754 -85.320 -49.510 1.00 25.23 904 PRO A C 1
ATOM 7196 O O . PRO A 1 905 ? -129.303 -86.415 -49.651 1.00 23.88 904 PRO A O 1
ATOM 7200 N N . LEU A 1 906 ? -128.033 -85.027 -48.431 1.00 23.74 905 LEU A N 1
ATOM 7201 C CA . LEU A 1 906 ? -127.862 -86.033 -47.385 1.00 24.46 905 LEU A CA 1
ATOM 7202 C C . LEU A 1 906 ? -129.144 -86.359 -46.628 1.00 24.52 905 LEU A C 1
ATOM 7203 O O . LEU A 1 906 ? -129.291 -87.462 -46.093 1.00 24.61 905 LEU A O 1
ATOM 7208 N N . MET A 1 907 ? -130.082 -85.415 -46.584 1.00 21.85 906 MET A N 1
ATOM 7209 C CA . MET A 1 907 ? -131.339 -85.664 -45.892 1.00 23.86 906 MET A CA 1
ATOM 7210 C C . MET A 1 907 ? -132.061 -86.813 -46.597 1.00 25.39 906 MET A C 1
ATOM 7211 O O . MET A 1 907 ? -132.723 -87.632 -45.961 1.00 25.14 906 MET A O 1
ATOM 7216 N N . GLU A 1 908 ? -131.917 -86.865 -47.918 1.00 27.35 907 GLU A N 1
ATOM 7217 C CA . GLU A 1 908 ? -132.550 -87.900 -48.728 1.00 29.49 907 GLU A CA 1
ATOM 7218 C C . GLU A 1 908 ? -131.704 -89.165 -48.867 1.00 30.30 907 GLU A C 1
ATOM 7219 O O . GLU A 1 908 ? -132.240 -90.273 -48.906 1.00 31.73 907 GLU A O 1
ATOM 7225 N N . LYS A 1 909 ? -130.387 -89.000 -48.942 1.00 30.81 908 LYS A N 1
ATOM 7226 C CA . LYS A 1 909 ? -129.494 -90.143 -49.090 1.00 34.02 908 LYS A CA 1
ATOM 7227 C C . LYS A 1 909 ? -129.276 -90.907 -47.790 1.00 33.39 908 LYS A C 1
ATOM 7228 O O . LYS A 1 909 ? -129.266 -92.138 -47.780 1.00 34.22 908 LYS A O 1
ATOM 7234 N N . ILE A 1 910 ? -129.107 -90.177 -46.694 1.00 32.63 909 ILE A N 1
ATOM 7235 C CA . ILE A 1 910 ? -128.870 -90.795 -45.395 1.00 30.64 909 ILE A CA 1
ATOM 7236 C C . ILE A 1 910 ? -130.105 -90.771 -44.499 1.00 31.22 909 ILE A C 1
ATOM 7237 O O . ILE A 1 910 ? -130.469 -91.781 -43.896 1.00 30.38 909 ILE A O 1
ATOM 7242 N N . GLY A 1 911 ? -130.752 -89.613 -44.416 1.00 31.15 910 GLY A N 1
ATOM 7243 C CA . GLY A 1 911 ? -131.930 -89.490 -43.580 1.00 27.10 910 GLY A CA 1
ATOM 7244 C C . GLY A 1 911 ? -131.709 -88.459 -42.492 1.00 27.82 910 GLY A C 1
ATOM 7245 O O . GLY A 1 911 ? -130.832 -87.606 -42.607 1.00 27.02 910 GLY A O 1
ATOM 7246 N N . ASN A 1 912 ? -132.496 -88.538 -41.427 1.00 27.70 911 ASN A N 1
ATOM 7247 C CA . ASN A 1 912 ? -132.368 -87.586 -40.334 1.00 27.83 911 ASN A CA 1
ATOM 7248 C C . ASN A 1 912 ? -132.511 -88.322 -39.007 1.00 27.56 911 ASN A C 1
ATOM 7249 O O . ASN A 1 912 ? -132.937 -89.479 -38.974 1.00 27.50 911 ASN A O 1
ATOM 7254 N N . GLY A 1 913 ? -132.141 -87.663 -37.915 1.00 27.00 912 GLY A N 1
ATOM 7255 C CA . GLY A 1 913 ? -132.259 -88.302 -36.617 1.00 27.97 912 GLY A CA 1
ATOM 7256 C C . GLY A 1 913 ? -131.555 -87.569 -35.494 1.00 28.29 912 GLY A C 1
ATOM 7257 O O . GLY A 1 913 ? -131.009 -86.485 -35.691 1.00 27.93 912 GLY A O 1
ATOM 7258 N N . GLY A 1 914 ? -131.575 -88.170 -34.309 1.00 28.55 913 GLY A N 1
ATOM 7259 C CA . GLY A 1 914 ? -130.936 -87.571 -33.155 1.00 28.33 913 GLY A CA 1
ATOM 7260 C C . GLY A 1 914 ? -131.269 -88.349 -31.899 1.00 27.89 913 GLY A C 1
ATOM 7261 O O . GLY A 1 914 ? -132.198 -89.157 -31.890 1.00 27.77 913 GLY A O 1
ATOM 7262 N N . LYS A 1 915 ? -130.504 -88.110 -30.838 1.00 27.43 914 LYS A N 1
ATOM 7263 C CA . LYS A 1 915 ? -130.712 -88.792 -29.568 1.00 26.83 914 LYS A CA 1
ATOM 7264 C C . LYS A 1 915 ? -130.729 -90.313 -29.733 1.00 27.85 914 LYS A C 1
ATOM 7265 O O . LYS A 1 915 ? -131.560 -91.003 -29.143 1.00 30.50 914 LYS A O 1
ATOM 7271 N N . GLY A 1 916 ? -129.818 -90.828 -30.554 1.00 28.48 915 GLY A N 1
ATOM 7272 C CA . GLY A 1 916 ? -129.725 -92.266 -30.750 1.00 30.57 915 GLY A CA 1
ATOM 7273 C C . GLY A 1 916 ? -130.687 -92.944 -31.710 1.00 32.36 915 GLY A C 1
ATOM 7274 O O . GLY A 1 916 ? -130.665 -94.171 -31.832 1.00 33.99 915 GLY A O 1
ATOM 7275 N N . ILE A 1 917 ? -131.538 -92.178 -32.387 1.00 30.14 916 ILE A N 1
ATOM 7276 C CA . ILE A 1 917 ? -132.474 -92.776 -33.335 1.00 29.42 916 ILE A CA 1
ATOM 7277 C C . ILE A 1 917 ? -132.441 -92.043 -34.666 1.00 29.44 916 ILE A C 1
ATOM 7278 O O . ILE A 1 917 ? -132.046 -90.876 -34.736 1.00 29.45 916 ILE A O 1
ATOM 7283 N N . ALA A 1 918 ? -132.849 -92.737 -35.722 1.00 27.79 917 ALA A N 1
ATOM 7284 C CA . ALA A 1 918 ? -132.867 -92.156 -37.058 1.00 28.18 917 ALA A CA 1
ATOM 7285 C C . ALA A 1 918 ? -134.131 -92.586 -37.791 1.00 28.48 917 ALA A C 1
ATOM 7286 O O . ALA A 1 918 ? -134.769 -93.569 -37.417 1.00 26.85 917 ALA A O 1
ATOM 7288 N N . TRP A 1 919 ? -134.485 -91.845 -38.836 1.00 27.90 918 TRP A N 1
ATOM 7289 C CA . TRP A 1 919 ? -135.677 -92.149 -39.617 1.00 27.13 918 TRP A CA 1
ATOM 7290 C C . TRP A 1 919 ? -135.541 -91.634 -41.042 1.00 26.05 918 TRP A C 1
ATOM 7291 O O . TRP A 1 919 ? -134.607 -90.898 -41.360 1.00 25.27 918 TRP A O 1
ATOM 7302 N N . ASN A 1 920 ? -136.472 -92.041 -41.900 1.00 26.77 919 ASN A N 1
ATOM 7303 C CA . ASN A 1 920 ? -136.473 -91.619 -43.297 1.00 28.08 919 ASN A CA 1
ATOM 7304 C C . ASN A 1 920 ? -137.249 -90.308 -43.381 1.00 26.14 919 ASN A C 1
ATOM 7305 O O . ASN A 1 920 ? -138.320 -90.185 -42.792 1.00 24.81 919 ASN A O 1
ATOM 7310 N N . THR A 1 921 ? -136.725 -89.332 -44.114 1.00 27.32 920 THR A N 1
ATOM 7311 C CA . THR A 1 921 ? -137.420 -88.055 -44.221 1.00 28.07 920 THR A CA 1
ATOM 7312 C C . THR A 1 921 ? -137.631 -87.598 -45.668 1.00 27.36 920 THR A C 1
ATOM 7313 O O . THR A 1 921 ? -137.641 -86.401 -45.963 1.00 26.08 920 THR A O 1
ATOM 7317 N N . GLN A 1 922 ? -137.819 -88.558 -46.569 1.00 25.87 921 GLN A N 1
ATOM 7318 C CA . GLN A 1 922 ? -138.028 -88.249 -47.982 1.00 26.68 921 GLN A CA 1
ATOM 7319 C C . GLN A 1 922 ? -139.300 -87.438 -48.227 1.00 26.32 921 GLN A C 1
ATOM 7320 O O . GLN A 1 922 ? -139.285 -86.458 -48.974 1.00 29.24 921 GLN A O 1
ATOM 7326 N N . SER A 1 923 ? -140.400 -87.850 -47.608 1.00 24.37 922 SER A N 1
ATOM 7327 C CA . SER A 1 923 ? -141.668 -87.151 -47.783 1.00 27.87 922 SER A CA 1
ATOM 7328 C C . SER A 1 923 ? -141.555 -85.677 -47.400 1.00 26.50 922 SER A C 1
ATOM 7329 O O . SER A 1 923 ? -142.148 -84.817 -48.051 1.00 24.98 922 SER A O 1
ATOM 7332 N N . GLU A 1 924 ? -140.787 -85.391 -46.353 1.00 24.50 923 GLU A N 1
ATOM 7333 C CA . GLU A 1 924 ? -140.604 -84.015 -45.903 1.00 22.68 923 GLU A CA 1
ATOM 7334 C C . GLU A 1 924 ? -139.829 -83.202 -46.928 1.00 23.67 923 GLU A C 1
ATOM 7335 O O . GLU A 1 924 ? -140.130 -82.031 -47.163 1.00 22.66 923 GLU A O 1
ATOM 7341 N N . MET A 1 925 ? -138.827 -83.820 -47.542 1.00 24.93 924 MET A N 1
ATOM 7342 C CA . MET A 1 925 ? -138.038 -83.130 -48.552 1.00 25.30 924 MET A CA 1
ATOM 7343 C C . MET A 1 925 ? -138.902 -82.861 -49.783 1.00 25.40 924 MET A C 1
ATOM 7344 O O . MET A 1 925 ? -138.764 -81.826 -50.436 1.00 24.09 924 MET A O 1
ATOM 7349 N N . ASP A 1 926 ? -139.796 -83.793 -50.097 1.00 24.82 925 ASP A N 1
ATOM 7350 C CA . ASP A 1 926 ? -140.684 -83.615 -51.241 1.00 26.39 925 ASP A CA 1
ATOM 7351 C C . ASP A 1 926 ? -141.594 -82.419 -50.968 1.00 25.07 925 ASP A C 1
ATOM 7352 O O . ASP A 1 926 ? -141.846 -81.608 -51.855 1.00 25.25 925 ASP A O 1
ATOM 7357 N N . LEU A 1 927 ? -142.076 -82.317 -49.732 1.00 26.13 926 LEU A N 1
ATOM 7358 C CA . LEU A 1 927 ? -142.952 -81.221 -49.334 1.00 26.56 926 LEU A CA 1
ATOM 7359 C C . LEU A 1 927 ? -142.192 -79.902 -49.436 1.00 27.91 926 LEU A C 1
ATOM 7360 O O . LEU A 1 927 ? -142.703 -78.914 -49.974 1.00 27.12 926 LEU A O 1
ATOM 7365 N N . LEU A 1 928 ? -140.968 -79.893 -48.913 1.00 24.96 927 LEU A N 1
ATOM 7366 C CA . LEU A 1 928 ? -140.139 -78.697 -48.938 1.00 23.54 927 LEU A CA 1
ATOM 7367 C C . LEU A 1 928 ? -139.857 -78.204 -50.351 1.00 24.23 927 LEU A C 1
ATOM 7368 O O . LEU A 1 928 ? -139.706 -77.001 -50.570 1.00 24.14 927 LEU A O 1
ATOM 7373 N N . ARG A 1 929 ? -139.787 -79.120 -51.315 1.00 22.95 928 ARG A N 1
ATOM 7374 C CA . ARG A 1 929 ? -139.554 -78.710 -52.697 1.00 22.65 928 ARG A CA 1
ATOM 7375 C C . ARG A 1 929 ? -140.717 -77.843 -53.176 1.00 21.39 928 ARG A C 1
ATOM 7376 O O . ARG A 1 929 ? -140.525 -76.895 -53.936 1.00 21.37 928 ARG A O 1
ATOM 7384 N N . LYS A 1 930 ? -141.919 -78.166 -52.709 1.00 20.55 929 LYS A N 1
ATOM 7385 C CA . LYS A 1 930 ? -143.122 -77.431 -53.092 1.00 23.59 929 LYS A CA 1
ATOM 7386 C C . LYS A 1 930 ? -143.288 -76.119 -52.333 1.00 23.58 929 LYS A C 1
ATOM 7387 O O . LYS A 1 930 ? -143.822 -75.147 -52.871 1.00 25.60 929 LYS A O 1
ATOM 7393 N N . LEU A 1 931 ? -142.838 -76.094 -51.083 1.00 24.54 930 LEU A N 1
ATOM 7394 C CA . LEU A 1 931 ? -142.961 -74.901 -50.249 1.00 24.47 930 LEU A CA 1
ATOM 7395 C C . LEU A 1 931 ? -141.907 -73.843 -50.511 1.00 25.14 930 LEU A C 1
ATOM 7396 O O . LEU A 1 931 ? -142.206 -72.648 -50.532 1.00 27.82 930 LEU A O 1
ATOM 7401 N N . ASN A 1 932 ? -140.669 -74.283 -50.700 1.00 23.93 931 ASN A N 1
ATOM 7402 C CA . ASN A 1 932 ? -139.559 -73.368 -50.920 1.00 24.04 931 ASN A CA 1
ATOM 7403 C C . ASN A 1 932 ? -139.138 -73.227 -52.377 1.00 22.65 931 ASN A C 1
ATOM 7404 O O . ASN A 1 932 ? -138.311 -72.377 -52.697 1.00 21.40 931 ASN A O 1
ATOM 7409 N N . TYR A 1 933 ? -139.706 -74.052 -53.253 1.00 23.06 932 TYR A N 1
ATOM 7410 C CA . TYR A 1 933 ? -139.340 -74.051 -54.669 1.00 24.83 932 TYR A CA 1
ATOM 7411 C C . TYR A 1 933 ? -137.964 -74.706 -54.742 1.00 26.08 932 TYR A C 1
ATOM 7412 O O . TYR A 1 933 ? -137.395 -75.043 -53.705 1.00 25.06 932 TYR A O 1
ATOM 7421 N N . THR A 1 934 ? -137.425 -74.885 -55.945 1.00 26.45 933 THR A N 1
ATOM 7422 C CA . THR A 1 934 ? -136.125 -75.545 -56.091 1.00 25.81 933 THR A CA 1
ATOM 7423 C C . THR A 1 934 ? -135.114 -74.802 -56.952 1.00 26.34 933 THR A C 1
ATOM 7424 O O . THR A 1 934 ? -135.472 -73.933 -57.744 1.00 24.45 933 THR A O 1
ATOM 7428 N N . LYS A 1 935 ? -133.840 -75.160 -56.794 1.00 25.77 934 LYS A N 1
ATOM 7429 C CA . LYS A 1 935 ? -132.765 -74.552 -57.570 1.00 26.45 934 LYS A CA 1
ATOM 7430 C C . LYS A 1 935 ? -132.977 -74.883 -59.046 1.00 26.87 934 LYS A C 1
ATOM 7431 O O . LYS A 1 935 ? -133.227 -76.035 -59.390 1.00 26.38 934 LYS A O 1
ATOM 7437 N N . ALA A 1 936 ? -132.874 -73.877 -59.910 1.00 28.10 935 ALA A N 1
ATOM 7438 C CA . ALA A 1 936 ? -133.069 -74.077 -61.346 1.00 33.26 935 ALA A CA 1
ATOM 7439 C C . ALA A 1 936 ? -131.877 -74.770 -62.002 1.00 35.41 935 ALA A C 1
ATOM 7440 O O . ALA A 1 936 ? -132.043 -75.528 -62.958 1.00 35.53 935 ALA A O 1
ATOM 7442 N N . GLU A 1 937 ? -130.678 -74.495 -61.498 1.00 36.14 936 GLU A N 1
ATOM 7443 C CA . GLU A 1 937 ? -129.467 -75.116 -62.026 1.00 37.76 936 GLU A CA 1
ATOM 7444 C C . GLU A 1 937 ? -128.320 -74.987 -61.028 1.00 36.59 936 GLU A C 1
ATOM 7445 O O . GLU A 1 937 ? -128.533 -74.640 -59.865 1.00 35.62 936 GLU A O 1
ATOM 7451 N N . GLY A 1 938 ? -127.105 -75.270 -61.487 1.00 34.36 937 GLY A N 1
ATOM 7452 C CA . GLY A 1 938 ? -125.947 -75.174 -60.617 1.00 30.46 937 GLY A CA 1
ATOM 7453 C C . GLY A 1 938 ? -125.705 -76.426 -59.797 1.00 27.85 937 GLY A C 1
ATOM 7454 O O . GLY A 1 938 ? -126.379 -77.437 -59.992 1.00 27.68 937 GLY A O 1
ATOM 7455 N N . PRO A 1 939 ? -124.748 -76.382 -58.853 1.00 29.12 938 PRO A N 1
ATOM 7456 C CA . PRO A 1 939 ? -124.385 -77.502 -57.976 1.00 27.61 938 PRO A CA 1
ATOM 7457 C C . PRO A 1 939 ? -125.553 -78.144 -57.230 1.00 28.74 938 PRO A C 1
ATOM 7458 O O . PRO A 1 939 ? -125.578 -79.361 -57.036 1.00 29.13 938 PRO A O 1
ATOM 7462 N N . ALA A 1 940 ? -126.519 -77.330 -56.810 1.00 25.37 939 ALA A N 1
ATOM 7463 C CA . ALA A 1 940 ? -127.664 -77.843 -56.061 1.00 25.31 939 ALA A CA 1
ATOM 7464 C C . ALA A 1 940 ? -128.953 -77.949 -56.866 1.00 24.17 939 ALA A C 1
ATOM 7465 O O . ALA A 1 940 ? -130.041 -77.972 -56.298 1.00 25.74 939 ALA A O 1
ATOM 7467 N N . LYS A 1 941 ? -128.832 -78.021 -58.186 1.00 27.26 940 LYS A N 1
ATOM 7468 C CA . LYS A 1 941 ? -130.005 -78.122 -59.045 1.00 27.21 940 LYS A CA 1
ATOM 7469 C C . LYS A 1 941 ? -131.028 -79.135 -58.535 1.00 26.80 940 LYS A C 1
ATOM 7470 O O . LYS A 1 941 ? -130.679 -80.261 -58.174 1.00 28.09 940 LYS A O 1
ATOM 7476 N N . GLY A 1 942 ? -132.292 -78.722 -58.492 1.00 25.12 941 GLY A N 1
ATOM 7477 C CA . GLY A 1 942 ? -133.349 -79.612 -58.041 1.00 23.97 941 GLY A CA 1
ATOM 7478 C C . GLY A 1 942 ? -133.580 -79.704 -56.541 1.00 23.75 941 GLY A C 1
ATOM 7479 O O . GLY A 1 942 ? -134.551 -80.319 -56.099 1.00 25.19 941 GLY A O 1
ATOM 7480 N N . GLN A 1 943 ? -132.695 -79.106 -55.751 1.00 23.32 942 GLN A N 1
ATOM 7481 C CA . GLN A 1 943 ? -132.844 -79.142 -54.302 1.00 24.01 942 GLN A CA 1
ATOM 7482 C C . GLN A 1 943 ? -133.728 -78.002 -53.801 1.00 22.03 942 GLN A C 1
ATOM 7483 O O . GLN A 1 943 ? -133.796 -76.941 -54.423 1.00 23.24 942 GLN A O 1
ATOM 7489 N N . PRO A 1 944 ? -134.434 -78.216 -52.679 1.00 21.75 943 PRO A N 1
ATOM 7490 C CA . PRO A 1 944 ? -135.293 -77.157 -52.144 1.00 21.53 943 PRO A CA 1
ATOM 7491 C C . PRO A 1 944 ? -134.437 -75.925 -51.892 1.00 23.11 943 PRO A C 1
ATOM 7492 O O . PRO A 1 944 ? -133.234 -76.030 -51.651 1.00 23.69 943 PRO A O 1
ATOM 7496 N N . MET A 1 945 ? -135.060 -74.758 -51.943 1.00 22.18 944 MET A N 1
ATOM 7497 C CA . MET A 1 945 ? -134.349 -73.507 -51.741 1.00 22.73 944 MET A CA 1
ATOM 7498 C C . MET A 1 945 ? -134.292 -73.050 -50.291 1.00 21.00 944 MET A C 1
ATOM 7499 O O . MET A 1 945 ? -135.192 -73.334 -49.501 1.00 22.02 944 MET A O 1
ATOM 7504 N N . LEU A 1 946 ? -133.209 -72.349 -49.962 1.00 19.91 945 LEU A N 1
ATOM 7505 C CA . LEU A 1 946 ? -133.006 -71.753 -48.647 1.00 20.09 945 LEU A CA 1
ATOM 7506 C C . LEU A 1 946 ? -132.559 -70.325 -48.947 1.00 22.00 945 LEU A C 1
ATOM 7507 O O . LEU A 1 946 ? -131.429 -69.937 -48.665 1.00 20.82 945 LEU A O 1
ATOM 7512 N N . ASN A 1 947 ? -133.454 -69.553 -49.554 1.00 20.74 946 ASN A N 1
ATOM 7513 C CA . ASN A 1 947 ? -133.148 -68.175 -49.907 1.00 23.81 946 ASN A CA 1
ATOM 7514 C C . ASN A 1 947 ? -133.456 -67.205 -48.777 1.00 20.84 946 ASN A C 1
ATOM 7515 O O . ASN A 1 947 ? -132.627 -66.376 -48.420 1.00 23.70 946 ASN A O 1
ATOM 7520 N N . THR A 1 948 ? -134.657 -67.317 -48.221 1.00 21.35 947 THR A N 1
ATOM 7521 C CA . THR A 1 948 ? -135.087 -66.431 -47.150 1.00 19.43 947 THR A CA 1
ATOM 7522 C C . THR A 1 948 ? -135.078 -67.119 -45.793 1.00 18.68 947 THR A C 1
ATOM 7523 O O . THR A 1 948 ? -134.988 -68.346 -45.698 1.00 18.24 947 THR A O 1
ATOM 7527 N N . ALA A 1 949 ? -135.178 -66.313 -44.743 1.00 18.73 948 ALA A N 1
ATOM 7528 C CA . ALA A 1 949 ? -135.214 -66.834 -43.386 1.00 17.40 948 ALA A CA 1
ATOM 7529 C C . ALA A 1 949 ? -136.471 -67.685 -43.228 1.00 17.60 948 ALA A C 1
ATOM 7530 O O . ALA A 1 949 ? -136.480 -68.666 -42.482 1.00 14.99 948 ALA A O 1
ATOM 7532 N N . ILE A 1 950 ? -137.538 -67.313 -43.931 1.00 15.99 949 ILE A N 1
ATOM 7533 C CA . ILE A 1 950 ? -138.773 -68.080 -43.846 1.00 15.49 949 ILE A CA 1
ATOM 7534 C C . ILE A 1 950 ? -138.576 -69.468 -44.460 1.00 16.72 949 ILE A C 1
ATOM 7535 O O . ILE A 1 950 ? -139.098 -70.451 -43.939 1.00 16.76 949 ILE A O 1
ATOM 7540 N N . ASP A 1 951 ? -137.823 -69.551 -45.557 1.00 16.46 950 ASP A N 1
ATOM 7541 C CA . ASP A 1 951 ? -137.564 -70.849 -46.186 1.00 18.57 950 ASP A CA 1
ATOM 7542 C C . ASP A 1 951 ? -136.852 -71.729 -45.165 1.00 18.97 950 ASP A C 1
ATOM 7543 O O . ASP A 1 951 ? -137.124 -72.926 -45.059 1.00 19.12 950 ASP A O 1
ATOM 7548 N N . ALA A 1 952 ? -135.930 -71.120 -44.423 1.00 18.63 951 ALA A N 1
ATOM 7549 C CA . ALA A 1 952 ? -135.166 -71.829 -43.402 1.00 17.98 951 ALA A CA 1
ATOM 7550 C C . ALA A 1 952 ? -136.080 -72.266 -42.263 1.00 19.84 951 ALA A C 1
ATOM 7551 O O . ALA A 1 952 ? -135.990 -73.396 -41.776 1.00 18.56 951 ALA A O 1
ATOM 7553 N N . ALA A 1 953 ? -136.972 -71.375 -41.839 1.00 17.51 952 ALA A N 1
ATOM 7554 C CA . ALA A 1 953 ? -137.901 -71.706 -40.766 1.00 16.86 952 ALA A CA 1
ATOM 7555 C C . ALA A 1 953 ? -138.801 -72.870 -41.179 1.00 18.52 952 ALA A C 1
ATOM 7556 O O . ALA A 1 953 ? -139.055 -73.776 -40.385 1.00 19.27 952 ALA A O 1
ATOM 7558 N N . GLU A 1 954 ? -139.283 -72.850 -42.420 1.00 19.12 953 GLU A N 1
ATOM 7559 C CA . GLU A 1 954 ? -140.153 -73.921 -42.898 1.00 18.23 953 GLU A CA 1
ATOM 7560 C C . GLU A 1 954 ? -139.393 -75.250 -42.948 1.00 19.14 953 GLU A C 1
ATOM 7561 O O . GLU A 1 954 ? -139.980 -76.316 -42.746 1.00 18.63 953 GLU A O 1
ATOM 7567 N N . MET A 1 955 ? -138.092 -75.186 -43.212 1.00 16.16 954 MET A N 1
ATOM 7568 C CA . MET A 1 955 ? -137.273 -76.398 -43.242 1.00 20.48 954 MET A CA 1
ATOM 7569 C C . MET A 1 955 ? -137.293 -77.006 -41.846 1.00 19.99 954 MET A C 1
ATOM 7570 O O . MET A 1 955 ? -137.526 -78.201 -41.680 1.00 20.66 954 MET A O 1
ATOM 7575 N N . ILE A 1 956 ? -137.050 -76.164 -40.845 1.00 18.29 955 ILE A N 1
ATOM 7576 C CA . ILE A 1 956 ? -137.037 -76.587 -39.449 1.00 18.77 955 ILE A CA 1
ATOM 7577 C C . ILE A 1 956 ? -138.370 -77.206 -39.042 1.00 19.58 955 ILE A C 1
ATOM 7578 O O . ILE A 1 956 ? -138.413 -78.306 -38.483 1.00 17.75 955 ILE A O 1
ATOM 7583 N N . LEU A 1 957 ? -139.457 -76.494 -39.327 1.00 16.40 956 LEU A N 1
ATOM 7584 C CA . LEU A 1 957 ? -140.796 -76.955 -38.982 1.00 18.41 956 LEU A CA 1
ATOM 7585 C C . LEU A 1 957 ? -141.197 -78.259 -39.670 1.00 18.16 956 LEU A C 1
ATOM 7586 O O . LEU A 1 957 ? -141.821 -79.125 -39.061 1.00 20.82 956 LEU A O 1
ATOM 7591 N N . THR A 1 958 ? -140.848 -78.390 -40.941 1.00 18.83 957 THR A N 1
ATOM 7592 C CA . THR A 1 958 ? -141.213 -79.579 -41.704 1.00 20.52 957 THR A CA 1
ATOM 7593 C C . THR A 1 958 ? -140.418 -80.830 -41.333 1.00 21.80 957 THR A C 1
ATOM 7594 O O . THR A 1 958 ? -140.957 -81.937 -41.353 1.00 23.37 957 THR A O 1
ATOM 7598 N N . LEU A 1 959 ? -139.146 -80.659 -40.989 1.00 21.48 958 LEU A N 1
ATOM 7599 C CA . LEU A 1 959 ? -138.301 -81.800 -40.635 1.00 22.26 958 LEU A CA 1
ATOM 7600 C C . LEU A 1 959 ? -138.445 -82.305 -39.201 1.00 23.43 958 LEU A C 1
ATOM 7601 O O . LEU A 1 959 ? -138.354 -83.506 -38.951 1.00 24.33 958 LEU A O 1
ATOM 7606 N N . ALA A 1 960 ? -138.673 -81.393 -38.262 1.00 21.38 959 ALA A N 1
ATOM 7607 C CA . ALA A 1 960 ? -138.777 -81.762 -36.852 1.00 22.81 959 ALA A CA 1
ATOM 7608 C C . ALA A 1 960 ? -140.034 -82.518 -36.444 1.00 22.59 959 ALA A C 1
ATOM 7609 O O . ALA A 1 960 ? -141.131 -82.230 -36.917 1.00 25.22 959 ALA A O 1
ATOM 7611 N N . PRO A 1 961 ? -139.883 -83.509 -35.550 1.00 23.28 960 PRO A N 1
ATOM 7612 C CA . PRO A 1 961 ? -141.010 -84.309 -35.064 1.00 22.24 960 PRO A CA 1
ATOM 7613 C C . PRO A 1 961 ? -141.916 -83.499 -34.137 1.00 22.39 960 PRO A C 1
ATOM 7614 O O . PRO A 1 961 ? -143.104 -83.786 -34.011 1.00 24.64 960 PRO A O 1
ATOM 7618 N N . GLU A 1 962 ? -141.348 -82.486 -33.490 1.00 21.50 961 GLU A N 1
ATOM 7619 C CA . GLU A 1 962 ? -142.118 -81.635 -32.589 1.00 20.61 961 GLU A CA 1
ATOM 7620 C C . GLU A 1 962 ? -143.098 -80.766 -33.379 1.00 20.93 961 GLU A C 1
ATOM 7621 O O . GLU A 1 962 ? -144.109 -80.320 -32.845 1.00 20.18 961 GLU A O 1
ATOM 7627 N N . THR A 1 963 ? -142.794 -80.526 -34.650 1.00 21.65 962 THR A N 1
ATOM 7628 C CA . THR A 1 963 ? -143.646 -79.672 -35.471 1.00 21.41 962 THR A CA 1
ATOM 7629 C C . THR A 1 963 ? -144.307 -80.341 -36.680 1.00 22.44 962 THR A C 1
ATOM 7630 O O . THR A 1 963 ? -145.020 -79.685 -37.444 1.00 20.39 962 THR A O 1
ATOM 7634 N N . ASN A 1 964 ? -144.084 -81.642 -36.849 1.00 20.11 963 ASN A N 1
ATOM 7635 C CA . ASN A 1 964 ? -144.675 -82.383 -37.963 1.00 19.83 963 ASN A CA 1
ATOM 7636 C C . ASN A 1 964 ? -145.088 -83.763 -37.461 1.00 21.67 963 ASN A C 1
ATOM 7637 O O . ASN A 1 964 ? -144.239 -84.632 -37.257 1.00 22.02 963 ASN A O 1
ATOM 7642 N N . GLY A 1 965 ? -146.389 -83.954 -37.268 1.00 19.17 964 GLY A N 1
ATOM 7643 C CA . GLY A 1 965 ? -146.900 -85.221 -36.771 1.00 23.74 964 GLY A CA 1
ATOM 7644 C C . GLY A 1 965 ? -146.428 -86.440 -37.541 1.00 25.35 964 GLY A C 1
ATOM 7645 O O . GLY A 1 965 ? -146.271 -87.524 -36.973 1.00 26.71 964 GLY A O 1
ATOM 7646 N N . GLN A 1 966 ? -146.204 -86.269 -38.838 1.00 26.76 965 GLN A N 1
ATOM 7647 C CA . GLN A 1 966 ? -145.746 -87.365 -39.682 1.00 28.98 965 GLN A CA 1
ATOM 7648 C C . GLN A 1 966 ? -144.364 -87.819 -39.209 1.00 27.65 965 GLN A C 1
ATOM 7649 O O . GLN A 1 966 ? -144.101 -89.015 -39.068 1.00 25.61 965 GLN A O 1
ATOM 7655 N N . VAL A 1 967 ? -143.484 -86.855 -38.960 1.00 24.99 966 VAL A N 1
ATOM 7656 C CA . VAL A 1 967 ? -142.137 -87.160 -38.495 1.00 24.07 966 VAL A CA 1
ATOM 7657 C C . VAL A 1 967 ? -142.190 -87.699 -37.070 1.00 26.66 966 VAL A C 1
ATOM 7658 O O . VAL A 1 967 ? -141.473 -88.640 -36.727 1.00 27.35 966 VAL A O 1
ATOM 7662 N N . ALA A 1 968 ? -143.054 -87.112 -36.246 1.00 25.60 967 ALA A N 1
ATOM 7663 C CA . ALA A 1 968 ? -143.194 -87.546 -34.861 1.00 25.07 967 ALA A CA 1
ATOM 7664 C C . ALA A 1 968 ? -143.465 -89.046 -34.773 1.00 27.09 967 ALA A C 1
ATOM 7665 O O . ALA A 1 968 ? -142.861 -89.743 -33.962 1.00 24.55 967 ALA A O 1
ATOM 7667 N N . VAL A 1 969 ? -144.372 -89.543 -35.608 1.00 24.92 968 VAL A N 1
ATOM 7668 C CA . VAL A 1 969 ? -144.699 -90.963 -35.592 1.00 25.66 968 VAL A CA 1
ATOM 7669 C C . VAL A 1 969 ? -143.519 -91.823 -36.052 1.00 25.47 968 VAL A C 1
ATOM 7670 O O . VAL A 1 969 ? -143.248 -92.868 -35.462 1.00 27.40 968 VAL A O 1
ATOM 7674 N N . LYS A 1 970 ? -142.812 -91.386 -37.091 1.00 25.48 969 LYS A N 1
ATOM 7675 C CA . LYS A 1 970 ? -141.657 -92.134 -37.583 1.00 25.96 969 LYS A CA 1
ATOM 7676 C C . LYS A 1 970 ? -140.538 -92.133 -36.542 1.00 29.51 969 LYS A C 1
ATOM 7677 O O . LYS A 1 970 ? -139.745 -93.077 -36.460 1.00 25.65 969 LYS A O 1
ATOM 7683 N N . ALA A 1 971 ? -140.480 -91.066 -35.751 1.00 26.66 970 ALA A N 1
ATOM 7684 C CA . ALA A 1 971 ? -139.469 -90.936 -34.708 1.00 26.64 970 ALA A CA 1
ATOM 7685 C C . ALA A 1 971 ? -139.771 -91.887 -33.555 1.00 25.16 970 ALA A C 1
ATOM 7686 O O . ALA A 1 971 ? -138.888 -92.609 -33.095 1.00 26.13 970 ALA A O 1
ATOM 7688 N N . TRP A 1 972 ? -141.015 -91.881 -33.082 1.00 23.85 971 TRP A N 1
ATOM 7689 C CA . TRP A 1 972 ? -141.400 -92.767 -31.992 1.00 25.55 971 TRP A CA 1
ATOM 7690 C C . TRP A 1 972 ? -141.293 -94.223 -32.442 1.00 28.51 971 TRP A C 1
ATOM 7691 O O . TRP A 1 972 ? -141.044 -95.117 -31.632 1.00 27.88 971 TRP A O 1
ATOM 7702 N N . ALA A 1 973 ? -141.480 -94.454 -33.737 1.00 26.80 972 ALA A N 1
ATOM 7703 C CA . ALA A 1 973 ? -141.396 -95.806 -34.282 1.00 28.53 972 ALA A CA 1
ATOM 7704 C C . ALA A 1 973 ? -139.951 -96.285 -34.223 1.00 27.44 972 ALA A C 1
ATOM 7705 O O . ALA A 1 973 ? -139.681 -97.439 -33.885 1.00 29.78 972 ALA A O 1
ATOM 7707 N N . ALA A 1 974 ? -139.024 -95.392 -34.549 1.00 26.58 973 ALA A N 1
ATOM 7708 C CA . ALA A 1 974 ? -137.606 -95.726 -34.523 1.00 27.82 973 ALA A CA 1
ATOM 7709 C C . ALA A 1 974 ? -137.204 -96.122 -33.105 1.00 29.25 973 ALA A C 1
ATOM 7710 O O . ALA A 1 974 ? -136.516 -97.121 -32.902 1.00 29.09 973 ALA A O 1
ATOM 7712 N N . LEU A 1 975 ? -137.649 -95.341 -32.126 1.00 29.79 974 LEU A N 1
ATOM 7713 C CA . LEU A 1 975 ? -137.331 -95.620 -30.729 1.00 29.81 974 LEU A CA 1
ATOM 7714 C C . LEU A 1 975 ? -137.897 -96.966 -30.289 1.00 29.95 974 LEU A C 1
ATOM 7715 O O . LEU A 1 975 ? -137.229 -97.728 -29.589 1.00 27.37 974 LEU A O 1
ATOM 7720 N N . SER A 1 976 ? -139.129 -97.247 -30.705 1.00 28.70 975 SER A N 1
ATOM 7721 C CA . SER A 1 976 ? -139.806 -98.493 -30.358 1.00 29.82 975 SER A CA 1
ATOM 7722 C C . SER A 1 976 ? -138.977 -99.732 -30.676 1.00 28.54 975 SER A C 1
ATOM 7723 O O . SER A 1 976 ? -139.129 -100.765 -30.028 1.00 29.52 975 SER A O 1
ATOM 7726 N N . GLU A 1 977 ? -138.111 -99.628 -31.678 1.00 30.49 976 GLU A N 1
ATOM 7727 C CA . GLU A 1 977 ? -137.255 -100.743 -32.072 1.00 32.21 976 GLU A CA 1
ATOM 7728 C C . GLU A 1 977 ? -136.273 -101.084 -30.957 1.00 32.20 976 GLU A C 1
ATOM 7729 O O . GLU A 1 977 ? -136.010 -102.256 -30.681 1.00 32.51 976 GLU A O 1
ATOM 7735 N N . PHE A 1 978 ? -135.738 -100.045 -30.322 1.00 30.29 977 PHE A N 1
ATOM 7736 C CA . PHE A 1 978 ? -134.776 -100.196 -29.234 1.00 28.86 977 PHE A CA 1
ATOM 7737 C C . PHE A 1 978 ? -135.412 -100.729 -27.954 1.00 28.74 977 PHE A C 1
ATOM 7738 O O . PHE A 1 978 ? -134.874 -101.628 -27.308 1.00 30.36 977 PHE A O 1
ATOM 7746 N N . THR A 1 979 ? -136.561 -100.171 -27.595 1.00 28.40 978 THR A N 1
ATOM 7747 C CA . THR A 1 979 ? -137.255 -100.546 -26.369 1.00 26.58 978 THR A CA 1
ATOM 7748 C C . THR A 1 979 ? -138.148 -101.777 -26.464 1.00 28.88 978 THR A C 1
ATOM 7749 O O . THR A 1 979 ? -138.429 -102.421 -25.451 1.00 28.53 978 THR A O 1
ATOM 7753 N N . GLY A 1 980 ? -138.609 -102.099 -27.668 1.00 29.10 979 GLY A N 1
ATOM 7754 C CA . GLY A 1 980 ? -139.476 -103.254 -27.824 1.00 28.89 979 GLY A CA 1
ATOM 7755 C C . GLY A 1 980 ? -140.886 -102.950 -27.359 1.00 31.27 979 GLY A C 1
ATOM 7756 O O . GLY A 1 980 ? -141.735 -103.838 -27.284 1.00 30.97 979 GLY A O 1
ATOM 7757 N N . ARG A 1 981 ? -141.131 -101.682 -27.041 1.00 29.79 980 ARG A N 1
ATOM 7758 C CA . ARG A 1 981 ? -142.440 -101.226 -26.589 1.00 29.61 980 ARG A CA 1
ATOM 7759 C C . ARG A 1 981 ? -142.933 -100.188 -27.591 1.00 31.05 980 ARG A C 1
ATOM 7760 O O . ARG A 1 981 ? -142.141 -99.390 -28.097 1.00 30.77 980 ARG A O 1
ATOM 7768 N N . ASP A 1 982 ? -144.229 -100.194 -27.887 1.00 29.40 981 ASP A N 1
ATOM 7769 C CA . ASP A 1 982 ? -144.760 -99.214 -28.824 1.00 30.20 981 ASP A CA 1
ATOM 7770 C C . ASP A 1 982 ? -144.851 -97.843 -28.177 1.00 27.89 981 ASP A C 1
ATOM 7771 O O . ASP A 1 982 ? -145.328 -97.709 -27.049 1.00 27.85 981 ASP A O 1
ATOM 7776 N N . HIS A 1 983 ? -144.403 -96.825 -28.900 1.00 29.11 982 HIS A N 1
ATOM 7777 C CA . HIS A 1 983 ? -144.452 -95.462 -28.392 1.00 28.63 982 HIS A CA 1
ATOM 7778 C C . HIS A 1 983 ? -145.130 -94.540 -29.394 1.00 30.48 982 HIS A C 1
ATOM 7779 O O . HIS A 1 983 ? -145.297 -93.346 -29.134 1.00 29.68 982 HIS A O 1
ATOM 7786 N N . THR A 1 984 ? -145.528 -95.096 -30.535 1.00 29.47 983 THR A N 1
ATOM 7787 C CA . THR A 1 984 ? -146.177 -94.299 -31.567 1.00 28.32 983 THR A CA 1
ATOM 7788 C C . THR A 1 984 ? -147.527 -93.769 -31.104 1.00 28.12 983 THR A C 1
ATOM 7789 O O . THR A 1 984 ? -148.016 -92.770 -31.632 1.00 29.97 983 THR A O 1
ATOM 7793 N N . HIS A 1 985 ? -148.128 -94.428 -30.116 1.00 26.97 984 HIS A N 1
ATOM 7794 C CA . HIS A 1 985 ? -149.418 -93.985 -29.596 1.00 25.33 984 HIS A CA 1
ATOM 7795 C C . HIS A 1 985 ? -149.287 -92.580 -29.011 1.00 26.18 984 HIS A C 1
ATOM 7796 O O . HIS A 1 985 ? -150.284 -91.896 -28.769 1.00 25.08 984 HIS A O 1
ATOM 7803 N N . LEU A 1 986 ? -148.049 -92.156 -28.782 1.00 24.42 985 LEU A N 1
ATOM 7804 C CA . LEU A 1 986 ? -147.791 -90.835 -28.221 1.00 25.02 985 LEU A CA 1
ATOM 7805 C C . LEU A 1 986 ? -147.962 -89.706 -29.236 1.00 24.35 985 LEU A C 1
ATOM 7806 O O . LEU A 1 986 ? -148.064 -88.539 -28.853 1.00 25.12 985 LEU A O 1
ATOM 7811 N N . ALA A 1 987 ? -148.005 -90.045 -30.521 1.00 23.86 986 ALA A N 1
ATOM 7812 C CA . ALA A 1 987 ? -148.154 -89.029 -31.559 1.00 25.36 986 ALA A CA 1
ATOM 7813 C C . ALA A 1 987 ? -149.186 -89.355 -32.639 1.00 26.01 986 ALA A C 1
ATOM 7814 O O . ALA A 1 987 ? -149.493 -88.507 -33.478 1.00 24.80 986 ALA A O 1
ATOM 7816 N N . LEU A 1 988 ? -149.725 -90.570 -32.628 1.00 24.53 987 LEU A N 1
ATOM 7817 C CA . LEU A 1 988 ? -150.712 -90.950 -33.635 1.00 25.28 987 LEU A CA 1
ATOM 7818 C C . LEU A 1 988 ? -151.897 -89.987 -33.709 1.00 24.16 987 LEU A C 1
ATOM 7819 O O . LEU A 1 988 ? -152.362 -89.653 -34.798 1.00 23.19 987 LEU A O 1
ATOM 7824 N N . ASN A 1 989 ? -152.383 -89.539 -32.555 1.00 23.50 988 ASN A N 1
ATOM 7825 C CA . ASN A 1 989 ? -153.517 -88.622 -32.518 1.00 27.44 988 ASN A CA 1
ATOM 7826 C C . ASN A 1 989 ? -153.207 -87.219 -33.055 1.00 25.07 988 ASN A C 1
ATOM 7827 O O . ASN A 1 989 ? -154.079 -86.355 -33.064 1.00 25.40 988 ASN A O 1
ATOM 7832 N N . LYS A 1 990 ? -151.973 -86.998 -33.502 1.00 24.26 989 LYS A N 1
ATOM 7833 C CA . LYS A 1 990 ? -151.569 -85.704 -34.063 1.00 24.56 989 LYS A CA 1
ATOM 7834 C C . LYS A 1 990 ? -150.756 -85.920 -35.330 1.00 24.12 989 LYS A C 1
ATOM 7835 O O . LYS A 1 990 ? -150.070 -85.010 -35.799 1.00 23.42 989 LYS A O 1
ATOM 7841 N N . GLU A 1 991 ? -150.834 -87.125 -35.888 1.00 23.70 990 GLU A N 1
ATOM 7842 C CA . GLU A 1 991 ? -150.065 -87.457 -37.083 1.00 23.79 990 GLU A CA 1
ATOM 7843 C C . GLU A 1 991 ? -150.326 -86.542 -38.279 1.00 22.90 990 GLU A C 1
ATOM 7844 O O . GLU A 1 991 ? -149.494 -86.435 -39.179 1.00 21.50 990 GLU A O 1
ATOM 7850 N N . ASP A 1 992 ? -151.471 -85.875 -38.284 1.00 23.25 991 ASP A N 1
ATOM 7851 C CA . ASP A 1 992 ? -151.814 -84.977 -39.378 1.00 28.59 991 ASP A CA 1
ATOM 7852 C C . ASP A 1 992 ? -151.345 -83.542 -39.131 1.00 28.33 991 ASP A C 1
ATOM 7853 O O . ASP A 1 992 ? -151.355 -82.717 -40.039 1.00 27.33 991 ASP A O 1
ATOM 7858 N N . GLU A 1 993 ? -150.922 -83.255 -37.905 1.00 29.27 992 GLU A N 1
ATOM 7859 C CA . GLU A 1 993 ? -150.466 -81.916 -37.544 1.00 28.75 992 GLU A CA 1
ATOM 7860 C C . GLU A 1 993 ? -149.181 -81.480 -38.250 1.00 27.63 992 GLU A C 1
ATOM 7861 O O . GLU A 1 993 ? -148.195 -82.217 -38.291 1.00 24.17 992 GLU A O 1
ATOM 7867 N N . LYS A 1 994 ? -149.206 -80.276 -38.817 1.00 23.14 993 LYS A N 1
ATOM 7868 C CA . LYS A 1 994 ? -148.041 -79.711 -39.489 1.00 21.15 993 LYS A CA 1
ATOM 7869 C C . LYS A 1 994 ? -148.013 -78.211 -39.232 1.00 23.25 993 LYS A C 1
ATOM 7870 O O . LYS A 1 994 ? -148.791 -77.456 -39.812 1.00 22.61 993 LYS A O 1
ATOM 7876 N N . ILE A 1 995 ? -147.116 -77.785 -38.354 1.00 21.93 994 ILE A N 1
ATOM 7877 C CA . ILE A 1 995 ? -146.998 -76.378 -38.007 1.00 21.47 994 ILE A CA 1
ATOM 7878 C C . ILE A 1 995 ? -146.294 -75.589 -39.107 1.00 20.80 994 ILE A C 1
ATOM 7879 O O . ILE A 1 995 ? -145.211 -75.964 -39.561 1.00 20.48 994 ILE A O 1
ATOM 7884 N N . ARG A 1 996 ? -146.930 -74.502 -39.543 1.00 19.24 995 ARG A N 1
ATOM 7885 C CA . ARG A 1 996 ? -146.388 -73.647 -40.599 1.00 18.02 995 ARG A CA 1
ATOM 7886 C C . ARG A 1 996 ? -146.028 -72.273 -40.048 1.00 15.71 995 ARG A C 1
ATOM 7887 O O . ARG A 1 996 ? -146.682 -71.776 -39.134 1.00 17.96 995 ARG A O 1
ATOM 7895 N N . PHE A 1 997 ? -144.998 -71.662 -40.618 1.00 14.20 996 PHE A N 1
ATOM 7896 C CA . PHE A 1 997 ? -144.546 -70.358 -40.159 1.00 16.52 996 PHE A CA 1
ATOM 7897 C C . PHE A 1 997 ? -145.669 -69.334 -40.144 1.00 16.59 996 PHE A C 1
ATOM 7898 O O . PHE A 1 997 ? -145.862 -68.631 -39.155 1.00 18.34 996 PHE A O 1
ATOM 7906 N N . ARG A 1 998 ? -146.424 -69.252 -41.230 1.00 17.44 997 ARG A N 1
ATOM 7907 C CA . ARG A 1 998 ? -147.505 -68.279 -41.284 1.00 18.67 997 ARG A CA 1
ATOM 7908 C C . ARG A 1 998 ? -148.636 -68.545 -40.292 1.00 18.55 997 ARG A C 1
ATOM 7909 O O . ARG A 1 998 ? -149.329 -67.616 -39.884 1.00 18.81 997 ARG A O 1
ATOM 7917 N N . ASP A 1 999 ? -148.813 -69.797 -39.875 1.00 15.12 998 ASP A N 1
ATOM 7918 C CA . ASP A 1 999 ? -149.863 -70.094 -38.910 1.00 16.11 998 ASP A CA 1
ATOM 7919 C C . ASP A 1 999 ? -149.446 -69.640 -37.516 1.00 14.42 998 ASP A C 1
ATOM 7920 O O . ASP A 1 999 ? -150.283 -69.164 -36.749 1.00 17.28 998 ASP A O 1
ATOM 7925 N N . ILE A 1 1000 ? -148.162 -69.772 -37.179 1.00 16.21 999 ILE A N 1
ATOM 7926 C CA . ILE A 1 1000 ? -147.732 -69.343 -35.857 1.00 14.56 999 ILE A CA 1
ATOM 7927 C C . ILE A 1 1000 ? -147.707 -67.816 -35.777 1.00 15.90 999 ILE A C 1
ATOM 7928 O O . ILE A 1 1000 ? -147.726 -67.250 -34.685 1.00 14.45 999 ILE A O 1
ATOM 7933 N N . GLN A 1 1001 ? -147.662 -67.145 -36.926 1.00 15.89 1000 GLN A N 1
ATOM 7934 C CA . GLN A 1 1001 ? -147.712 -65.681 -36.911 1.00 17.19 1000 GLN A CA 1
ATOM 7935 C C . GLN A 1 1001 ? -149.154 -65.310 -36.532 1.00 17.75 1000 GLN A C 1
ATOM 7936 O O . GLN A 1 1001 ? -149.404 -64.270 -35.917 1.00 16.86 1000 GLN A O 1
ATOM 7942 N N . ALA A 1 1002 ? -150.098 -66.179 -36.896 1.00 15.05 1001 ALA A N 1
ATOM 7943 C CA . ALA A 1 1002 ? -151.510 -65.955 -36.588 1.00 15.51 1001 ALA A CA 1
ATOM 7944 C C . ALA A 1 1002 ? -151.794 -66.296 -35.123 1.00 17.20 1001 ALA A C 1
ATOM 7945 O O . ALA A 1 1002 ? -152.549 -65.596 -34.451 1.00 15.68 1001 ALA A O 1
ATOM 7947 N N . GLN A 1 1003 ? -151.198 -67.381 -34.633 1.00 14.52 1002 GLN A N 1
ATOM 7948 C CA . GLN A 1 1003 ? -151.357 -67.778 -33.235 1.00 15.12 1002 GLN A CA 1
ATOM 7949 C C . GLN A 1 1003 ? -150.302 -68.808 -32.870 1.00 15.92 1002 GLN A C 1
ATOM 7950 O O . GLN A 1 1003 ? -150.132 -69.805 -33.580 1.00 17.70 1002 GLN A O 1
ATOM 7956 N N . PRO A 1 1004 ? -149.568 -68.577 -31.766 1.00 14.81 1003 PRO A N 1
ATOM 7957 C CA . PRO A 1 1004 ? -148.531 -69.520 -31.332 1.00 17.16 1003 PRO A CA 1
ATOM 7958 C C . PRO A 1 1004 ? -149.136 -70.917 -31.287 1.00 16.48 1003 PRO A C 1
ATOM 7959 O O . PRO A 1 1004 ? -150.302 -71.071 -30.925 1.00 17.58 1003 PRO A O 1
ATOM 7963 N N . ARG A 1 1005 ? -148.353 -71.926 -31.653 1.00 16.76 1004 ARG A N 1
ATOM 7964 C CA . ARG A 1 1005 ? -148.846 -73.302 -31.659 1.00 18.27 1004 ARG A CA 1
ATOM 7965 C C . ARG A 1 1005 ? -148.105 -74.221 -30.681 1.00 19.53 1004 ARG A C 1
ATOM 7966 O O . ARG A 1 1005 ? -146.881 -74.151 -30.546 1.00 17.76 1004 ARG A O 1
ATOM 7974 N N . LYS A 1 1006 ? -148.857 -75.083 -30.003 1.00 20.58 1005 LYS A N 1
ATOM 7975 C CA . LYS A 1 1006 ? -148.276 -76.037 -29.059 1.00 20.84 1005 LYS A CA 1
ATOM 7976 C C . LYS A 1 1006 ? -147.622 -77.153 -29.873 1.00 21.99 1005 LYS A C 1
ATOM 7977 O O . LYS A 1 1006 ? -148.194 -77.627 -30.855 1.00 22.77 1005 LYS A O 1
ATOM 7983 N N . ILE A 1 1007 ? -146.423 -77.570 -29.475 1.00 20.21 1006 ILE A N 1
ATOM 7984 C CA . ILE A 1 1007 ? -145.715 -78.608 -30.214 1.00 20.25 1006 ILE A CA 1
ATOM 7985 C C . ILE A 1 1007 ? -146.201 -80.027 -29.928 1.00 16.81 1006 ILE A C 1
ATOM 7986 O O . ILE A 1 1007 ? -147.084 -80.240 -29.106 1.00 17.21 1006 ILE A O 1
ATOM 7991 N N . ILE A 1 1008 ? -145.602 -80.992 -30.615 1.00 21.20 1007 ILE A N 1
ATOM 7992 C CA . ILE A 1 1008 ? -145.980 -82.398 -30.500 1.00 20.92 1007 ILE A CA 1
ATOM 7993 C C . ILE A 1 1008 ? -145.018 -83.254 -29.666 1.00 21.27 1007 ILE A C 1
ATOM 7994 O O . ILE A 1 1008 ? -143.803 -83.081 -29.738 1.00 21.46 1007 ILE A O 1
ATOM 7999 N N . SER A 1 1009 ? -145.572 -84.184 -28.889 1.00 23.42 1008 SER A N 1
ATOM 8000 C CA . SER A 1 1009 ? -144.763 -85.082 -28.062 1.00 24.49 1008 SER A CA 1
ATOM 8001 C C . SER A 1 1009 ? -143.719 -85.747 -28.950 1.00 22.61 1008 SER A C 1
ATOM 8002 O O . SER A 1 1009 ? -144.054 -86.348 -29.969 1.00 25.33 1008 SER A O 1
ATOM 8005 N N . SER A 1 1010 ? -142.455 -85.641 -28.557 1.00 24.64 1009 SER A N 1
ATOM 8006 C CA . SER A 1 1010 ? -141.358 -86.204 -29.336 1.00 23.83 1009 SER A CA 1
ATOM 8007 C C . SER A 1 1010 ? -140.375 -87.012 -28.493 1.00 25.95 1009 SER A C 1
ATOM 8008 O O . SER A 1 1010 ? -140.163 -86.715 -27.316 1.00 22.74 1009 SER A O 1
ATOM 8011 N N . PRO A 1 1011 ? -139.761 -88.050 -29.093 1.00 25.55 1010 PRO A N 1
ATOM 8012 C CA . PRO A 1 1011 ? -138.796 -88.900 -28.387 1.00 26.96 1010 PRO A CA 1
ATOM 8013 C C . PRO A 1 1011 ? -137.509 -88.136 -28.083 1.00 28.45 1010 PRO A C 1
ATOM 8014 O O . PRO A 1 1011 ? -136.636 -88.616 -27.360 1.00 26.84 1010 PRO A O 1
ATOM 8018 N N . THR A 1 1012 ? -137.406 -86.937 -28.644 1.00 27.30 1011 THR A N 1
ATOM 8019 C CA . THR A 1 1012 ? -136.248 -86.082 -28.420 1.00 25.51 1011 THR A CA 1
ATOM 8020 C C . THR A 1 1012 ? -136.285 -85.614 -26.969 1.00 25.17 1011 THR A C 1
ATOM 8021 O O . THR A 1 1012 ? -135.260 -85.247 -26.395 1.00 21.80 1011 THR A O 1
ATOM 8025 N N . TRP A 1 1013 ? -137.477 -85.647 -26.381 1.00 26.17 1012 TRP A N 1
ATOM 8026 C CA . TRP A 1 1013 ? -137.678 -85.210 -25.004 1.00 28.13 1012 TRP A CA 1
ATOM 8027 C C . TRP A 1 1013 ? -138.276 -86.319 -24.141 1.00 28.30 1012 TRP A C 1
ATOM 8028 O O . TRP A 1 1013 ? -138.614 -87.386 -24.644 1.00 32.68 1012 TRP A O 1
ATOM 8039 N N . SER A 1 1014 ? -138.412 -86.068 -22.843 1.00 29.31 1013 SER A N 1
ATOM 8040 C CA . SER A 1 1014 ? -138.936 -87.084 -21.931 1.00 27.59 1013 SER A CA 1
ATOM 8041 C C . SER A 1 1014 ? -140.255 -86.715 -21.269 1.00 28.63 1013 SER A C 1
ATOM 8042 O O . SER A 1 1014 ? -140.714 -87.401 -20.353 1.00 26.54 1013 SER A O 1
ATOM 8045 N N . GLY A 1 1015 ? -140.856 -85.623 -21.727 1.00 30.68 1014 GLY A N 1
ATOM 8046 C CA . GLY A 1 1015 ? -142.129 -85.193 -21.179 1.00 27.60 1014 GLY A CA 1
ATOM 8047 C C . GLY A 1 1015 ? -143.173 -85.222 -22.276 1.00 26.77 1014 GLY A C 1
ATOM 8048 O O . GLY A 1 1015 ? -142.842 -85.364 -23.453 1.00 25.43 1014 GLY A O 1
ATOM 8049 N N . LEU A 1 1016 ? -144.438 -85.087 -21.906 1.00 25.24 1015 LEU A N 1
ATOM 8050 C CA . LEU A 1 1016 ? -145.497 -85.117 -22.901 1.00 25.59 1015 LEU A CA 1
ATOM 8051 C C . LEU A 1 1016 ? -146.205 -83.781 -23.095 1.00 24.36 1015 LEU A C 1
ATOM 8052 O O . LEU A 1 1016 ? -146.384 -83.008 -22.151 1.00 23.69 1015 LEU A O 1
ATOM 8057 N N . GLU A 1 1017 ? -146.592 -83.523 -24.340 1.00 23.47 1016 GLU A N 1
ATOM 8058 C CA . GLU A 1 1017 ? -147.335 -82.325 -24.704 1.00 27.06 1016 GLU A CA 1
ATOM 8059 C C . GLU A 1 1017 ? -148.728 -82.925 -24.830 1.00 27.01 1016 GLU A C 1
ATOM 8060 O O . GLU A 1 1017 ? -149.097 -83.464 -25.872 1.00 27.17 1016 GLU A O 1
ATOM 8066 N N . ASP A 1 1018 ? -149.485 -82.852 -23.745 1.00 28.61 1017 ASP A N 1
ATOM 8067 C CA . ASP A 1 1018 ? -150.807 -83.447 -23.693 1.00 31.14 1017 ASP A CA 1
ATOM 8068 C C . ASP A 1 1018 ? -151.818 -82.465 -23.125 1.00 32.54 1017 ASP A C 1
ATOM 8069 O O . ASP A 1 1018 ? -151.445 -81.471 -22.504 1.00 34.47 1017 ASP A O 1
ATOM 8074 N N . GLU A 1 1019 ? -153.100 -82.744 -23.331 1.00 34.71 1018 GLU A N 1
ATOM 8075 C CA . GLU A 1 1019 ? -154.137 -81.855 -22.827 1.00 34.53 1018 GLU A CA 1
ATOM 8076 C C . GLU A 1 1019 ? -154.695 -82.305 -21.483 1.00 32.08 1018 GLU A C 1
ATOM 8077 O O . GLU A 1 1019 ? -155.543 -81.627 -20.905 1.00 30.65 1018 GLU A O 1
ATOM 8083 N N . HIS A 1 1020 ? -154.213 -83.442 -20.983 1.00 30.06 1019 HIS A N 1
ATOM 8084 C CA . HIS A 1 1020 ? -154.665 -83.959 -19.692 1.00 29.72 1019 HIS A CA 1
ATOM 8085 C C . HIS A 1 1020 ? -153.538 -83.984 -18.660 1.00 25.68 1019 HIS A C 1
ATOM 8086 O O . HIS A 1 1020 ? -153.788 -84.043 -17.460 1.00 25.89 1019 HIS A O 1
ATOM 8093 N N . VAL A 1 1021 ? -152.298 -83.944 -19.132 1.00 22.94 1020 VAL A N 1
ATOM 8094 C CA . VAL A 1 1021 ? -151.144 -83.939 -18.244 1.00 23.06 1020 VAL A CA 1
ATOM 8095 C C . VAL A 1 1021 ? -150.135 -82.924 -18.766 1.00 21.65 1020 VAL A C 1
ATOM 8096 O O . VAL A 1 1021 ? -149.889 -82.850 -19.969 1.00 21.53 1020 VAL A O 1
ATOM 8100 N N . SER A 1 1022 ? -149.564 -82.133 -17.864 1.00 21.07 1021 SER A N 1
ATOM 8101 C CA . SER A 1 1022 ? -148.588 -81.117 -18.252 1.00 22.72 1021 SER A CA 1
ATOM 8102 C C . SER A 1 1022 ? -147.245 -81.762 -18.575 1.00 23.16 1021 SER A C 1
ATOM 8103 O O . SER A 1 1022 ? -147.022 -82.927 -18.252 1.00 23.26 1021 SER A O 1
ATOM 8106 N N . TYR A 1 1023 ? -146.354 -81.003 -19.211 1.00 23.43 1022 TYR A N 1
ATOM 8107 C CA . TYR A 1 1023 ? -145.033 -81.513 -19.567 1.00 22.20 1022 TYR A CA 1
ATOM 8108 C C . TYR A 1 1023 ? -144.167 -81.648 -18.316 1.00 23.00 1022 TYR A C 1
ATOM 8109 O O . TYR A 1 1023 ? -143.983 -80.689 -17.568 1.00 20.30 1022 TYR A O 1
ATOM 8118 N N . ASN A 1 1024 ? -143.635 -82.845 -18.099 1.00 21.49 1023 ASN A N 1
ATOM 8119 C CA . ASN A 1 1024 ? -142.798 -83.125 -16.939 1.00 22.89 1023 ASN A CA 1
ATOM 8120 C C . ASN A 1 1024 ? -141.645 -84.019 -17.375 1.00 22.77 1023 ASN A C 1
ATOM 8121 O O . ASN A 1 1024 ? -141.862 -85.091 -17.943 1.00 22.83 1023 ASN A O 1
ATOM 8126 N N . ALA A 1 1025 ? -140.420 -83.568 -17.121 1.00 22.93 1024 ALA A N 1
ATOM 8127 C CA . ALA A 1 1025 ? -139.238 -84.320 -17.515 1.00 21.52 1024 ALA A CA 1
ATOM 8128 C C . ALA A 1 1025 ? -139.150 -85.668 -16.805 1.00 21.09 1024 ALA A C 1
ATOM 8129 O O . ALA A 1 1025 ? -139.431 -85.776 -15.610 1.00 20.22 1024 ALA A O 1
ATOM 8131 N N . GLY A 1 1026 ? -138.755 -86.691 -17.556 1.00 22.16 1025 GLY A N 1
ATOM 8132 C CA . GLY A 1 1026 ? -138.640 -88.025 -16.991 1.00 22.52 1025 GLY A CA 1
ATOM 8133 C C . GLY A 1 1026 ? -139.959 -88.774 -16.991 1.00 22.14 1025 GLY A C 1
ATOM 8134 O O . GLY A 1 1026 ? -140.026 -89.950 -16.617 1.00 23.71 1025 GLY A O 1
ATOM 8135 N N . TYR A 1 1027 ? -141.018 -88.096 -17.419 1.00 23.36 1026 TYR A N 1
ATOM 8136 C CA . TYR A 1 1027 ? -142.341 -88.703 -17.455 1.00 21.30 1026 TYR A CA 1
ATOM 8137 C C . TYR A 1 1027 ? -142.370 -89.952 -18.342 1.00 23.07 1026 TYR A C 1
ATOM 8138 O O . TYR A 1 1027 ? -142.969 -90.965 -17.975 1.00 22.56 1026 TYR A O 1
ATOM 8147 N N . THR A 1 1028 ? -141.724 -89.880 -19.503 1.00 22.07 1027 THR A N 1
ATOM 8148 C CA . THR A 1 1028 ? -141.694 -91.015 -20.424 1.00 25.59 1027 THR A CA 1
ATOM 8149 C C . THR A 1 1028 ? -140.854 -92.171 -19.888 1.00 26.49 1027 THR A C 1
ATOM 8150 O O . THR A 1 1028 ? -141.174 -93.335 -20.123 1.00 28.00 1027 THR A O 1
ATOM 8154 N N . ASN A 1 1029 ? -139.777 -91.855 -19.178 1.00 26.03 1028 ASN A N 1
ATOM 8155 C CA . ASN A 1 1029 ? -138.934 -92.903 -18.618 1.00 25.47 1028 ASN A CA 1
ATOM 8156 C C . ASN A 1 1029 ? -139.737 -93.666 -17.578 1.00 24.81 1028 ASN A C 1
ATOM 8157 O O . ASN A 1 1029 ? -139.736 -94.896 -17.553 1.00 26.73 1028 ASN A O 1
ATOM 8162 N N . VAL A 1 1030 ? -140.432 -92.924 -16.725 1.00 24.01 1029 VAL A N 1
ATOM 8163 C CA . VAL A 1 1030 ? -141.236 -93.515 -15.667 1.00 24.83 1029 VAL A CA 1
ATOM 8164 C C . VAL A 1 1030 ? -142.516 -94.195 -16.144 1.00 26.29 1029 VAL A C 1
ATOM 8165 O O . VAL A 1 1030 ? -142.892 -95.245 -15.617 1.00 24.15 1029 VAL A O 1
ATOM 8169 N N . HIS A 1 1031 ? -143.183 -93.613 -17.139 1.00 24.92 1030 HIS A N 1
ATOM 8170 C CA . HIS A 1 1031 ? -144.438 -94.183 -17.618 1.00 26.84 1030 HIS A CA 1
ATOM 8171 C C . HIS A 1 1031 ? -144.401 -95.007 -18.901 1.00 27.19 1030 HIS A C 1
ATOM 8172 O O . HIS A 1 1031 ? -145.307 -95.807 -19.143 1.00 28.23 1030 HIS A O 1
ATOM 8179 N N . GLU A 1 1032 ? -143.375 -94.820 -19.724 1.00 27.92 1031 GLU A N 1
ATOM 8180 C CA . GLU A 1 1032 ? -143.261 -95.584 -20.965 1.00 27.13 1031 GLU A CA 1
ATOM 8181 C C . GLU A 1 1032 ? -142.133 -96.601 -20.851 1.00 26.33 1031 GLU A C 1
ATOM 8182 O O . GLU A 1 1032 ? -141.875 -97.366 -21.778 1.00 26.42 1031 GLU A O 1
ATOM 8188 N N . LEU A 1 1033 ? -141.466 -96.596 -19.700 1.00 26.89 1032 LEU A N 1
ATOM 8189 C CA . LEU A 1 1033 ? -140.364 -97.509 -19.431 1.00 26.78 1032 LEU A CA 1
ATOM 8190 C C . LEU A 1 1033 ? -139.189 -97.364 -20.387 1.00 27.37 1032 LEU A C 1
ATOM 8191 O O . LEU A 1 1033 ? -138.512 -98.341 -20.708 1.00 26.61 1032 LEU A O 1
ATOM 8196 N N . ILE A 1 1034 ? -138.954 -96.137 -20.846 1.00 24.94 1033 ILE A N 1
ATOM 8197 C CA . ILE A 1 1034 ? -137.830 -95.856 -21.730 1.00 24.41 1033 ILE A CA 1
ATOM 8198 C C . ILE A 1 1034 ? -136.659 -95.595 -20.790 1.00 25.28 1033 ILE A C 1
ATOM 8199 O O . ILE A 1 1034 ? -136.774 -94.814 -19.844 1.00 24.67 1033 ILE A O 1
ATOM 8204 N N . PRO A 1 1035 ? -135.513 -96.238 -21.037 1.00 25.17 1034 PRO A N 1
ATOM 8205 C CA . PRO A 1 1035 ? -134.365 -96.024 -20.153 1.00 26.66 1034 PRO A CA 1
ATOM 8206 C C . PRO A 1 1035 ? -133.724 -94.645 -20.252 1.00 27.45 1034 PRO A C 1
ATOM 8207 O O . PRO A 1 1035 ? -133.783 -93.988 -21.294 1.00 26.88 1034 PRO A O 1
ATOM 8211 N N . TRP A 1 1036 ? -133.122 -94.209 -19.152 1.00 27.85 1035 TRP A N 1
ATOM 8212 C CA . TRP A 1 1036 ? -132.384 -92.957 -19.143 1.00 26.02 1035 TRP A CA 1
ATOM 8213 C C . TRP A 1 1036 ? -131.096 -93.420 -19.821 1.00 27.82 1035 TRP A C 1
ATOM 8214 O O . TRP A 1 1036 ? -130.659 -94.551 -19.597 1.00 29.25 1035 TRP A O 1
ATOM 8225 N N . ARG A 1 1037 ? -130.494 -92.579 -20.654 1.00 26.46 1036 ARG A N 1
ATOM 8226 C CA . ARG A 1 1037 ? -129.277 -92.976 -21.353 1.00 24.37 1036 ARG A CA 1
ATOM 8227 C C . ARG A 1 1037 ? -128.040 -93.029 -20.459 1.00 22.82 1036 ARG A C 1
ATOM 8228 O O . ARG A 1 1037 ? -127.055 -92.327 -20.688 1.00 21.96 1036 ARG A O 1
ATOM 8236 N N . THR A 1 1038 ? -128.101 -93.884 -19.444 1.00 25.24 1037 THR A N 1
ATOM 8237 C CA . THR A 1 1038 ? -127.000 -94.060 -18.503 1.00 24.40 1037 THR A CA 1
ATOM 8238 C C . THR A 1 1038 ? -126.499 -95.506 -18.529 1.00 26.05 1037 THR A C 1
ATOM 8239 O O . THR A 1 1038 ? -127.179 -96.401 -19.029 1.00 25.74 1037 THR A O 1
ATOM 8243 N N . LEU A 1 1039 ? -125.312 -95.726 -17.974 1.00 26.04 1038 LEU A N 1
ATOM 8244 C CA . LEU A 1 1039 ? -124.724 -97.061 -17.914 1.00 26.23 1038 LEU A CA 1
ATOM 8245 C C . LEU A 1 1039 ? -125.742 -98.105 -17.450 1.00 25.13 1038 LEU A C 1
ATOM 8246 O O . LEU A 1 1039 ? -125.873 -99.163 -18.063 1.00 28.40 1038 LEU A O 1
ATOM 8251 N N . SER A 1 1040 ? -126.472 -97.797 -16.380 1.00 25.49 1039 SER A N 1
ATOM 8252 C CA . SER A 1 1040 ? -127.468 -98.713 -15.816 1.00 26.04 1039 SER A CA 1
ATOM 8253 C C . SER A 1 1040 ? -128.872 -98.587 -16.410 1.00 27.59 1039 SER A C 1
ATOM 8254 O O . SER A 1 1040 ? -129.725 -99.448 -16.186 1.00 24.44 1039 SER A O 1
ATOM 8257 N N . GLY A 1 1041 ? -129.118 -97.508 -17.146 1.00 27.83 1040 GLY A N 1
ATOM 8258 C CA . GLY A 1 1041 ? -130.432 -97.308 -17.730 1.00 25.64 1040 GLY A CA 1
ATOM 8259 C C . GLY A 1 1041 ? -131.374 -96.656 -16.738 1.00 26.77 1040 GLY A C 1
ATOM 8260 O O . GLY A 1 1041 ? -132.495 -96.279 -17.081 1.00 25.99 1040 GLY A O 1
ATOM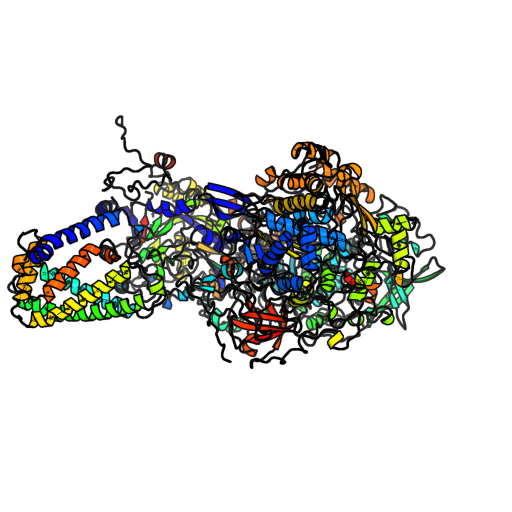 8261 N N . ARG A 1 1042 ? -130.921 -96.531 -15.495 1.00 24.80 1041 ARG A N 1
ATOM 8262 C CA . ARG A 1 1042 ? -131.722 -95.911 -14.448 1.00 24.79 1041 ARG A CA 1
ATOM 8263 C C . ARG A 1 1042 ? -131.062 -94.622 -13.983 1.00 22.51 1041 ARG A C 1
ATOM 8264 O O . ARG A 1 1042 ? -129.961 -94.282 -14.419 1.00 22.56 1041 ARG A O 1
ATOM 8272 N N . GLN A 1 1043 ? -131.740 -93.904 -13.096 1.00 24.20 1042 GLN A N 1
ATOM 8273 C CA . GLN A 1 1043 ? -131.183 -92.677 -12.556 1.00 25.13 1042 GLN A CA 1
ATOM 8274 C C . GLN A 1 1043 ? -129.942 -93.142 -11.788 1.00 26.67 1042 GLN A C 1
ATOM 8275 O O . GLN A 1 1043 ? -130.045 -93.908 -10.827 1.00 26.63 1042 GLN A O 1
ATOM 8281 N N . GLN A 1 1044 ? -128.776 -92.687 -12.240 1.00 26.46 1043 GLN A N 1
ATOM 8282 C CA . GLN A 1 1044 ? -127.482 -93.079 -11.676 1.00 29.83 1043 GLN A CA 1
ATOM 8283 C C . GLN A 1 1044 ? -126.970 -92.335 -10.455 1.00 28.89 1043 GLN A C 1
ATOM 8284 O O . GLN A 1 1044 ? -126.435 -91.235 -10.576 1.00 30.08 1043 GLN A O 1
ATOM 8290 N N . LEU A 1 1045 ? -127.098 -92.949 -9.285 1.00 26.72 1044 LEU A N 1
ATOM 8291 C CA . LEU A 1 1045 ? -126.603 -92.329 -8.063 1.00 27.86 1044 LEU A CA 1
ATOM 8292 C C . LEU A 1 1045 ? -125.111 -92.609 -7.904 1.00 26.99 1044 LEU A C 1
ATOM 8293 O O . LEU A 1 1045 ? -124.397 -91.845 -7.257 1.00 28.11 1044 LEU A O 1
ATOM 8298 N N . TYR A 1 1046 ? -124.642 -93.698 -8.508 1.00 26.92 1045 TYR A N 1
ATOM 8299 C CA . TYR A 1 1046 ? -123.236 -94.078 -8.408 1.00 27.32 1045 TYR A CA 1
ATOM 8300 C C . TYR A 1 1046 ? -122.458 -93.872 -9.706 1.00 26.79 1045 TYR A C 1
ATOM 8301 O O . TYR A 1 1046 ? -122.760 -94.485 -10.730 1.00 30.29 1045 TYR A O 1
ATOM 8310 N N . GLN A 1 1047 ? -121.454 -93.003 -9.651 1.00 25.67 1046 GLN A N 1
ATOM 8311 C CA . GLN A 1 1047 ? -120.608 -92.707 -10.803 1.00 25.42 1046 GLN A CA 1
ATOM 8312 C C . GLN A 1 1047 ? -119.326 -93.527 -10.667 1.00 26.67 1046 GLN A C 1
ATOM 8313 O O . GLN A 1 1047 ? -118.406 -93.147 -9.935 1.00 26.63 1046 GLN A O 1
ATOM 8319 N N . ASP A 1 1048 ? -119.265 -94.643 -11.389 1.00 28.03 1047 ASP A N 1
ATOM 8320 C CA . ASP A 1 1048 ? -118.123 -95.548 -11.301 1.00 29.34 1047 ASP A CA 1
ATOM 8321 C C . ASP A 1 1048 ? -116.980 -95.349 -12.289 1.00 31.39 1047 ASP A C 1
ATOM 8322 O O . ASP A 1 1048 ? -116.078 -96.186 -12.364 1.00 32.28 1047 ASP A O 1
ATOM 8327 N N . HIS A 1 1049 ? -116.997 -94.261 -13.051 1.00 27.00 1048 HIS A N 1
ATOM 8328 C CA . HIS A 1 1049 ? -115.903 -94.031 -13.982 1.00 26.64 1048 HIS A CA 1
ATOM 8329 C C . HIS A 1 1049 ? -114.642 -93.769 -13.163 1.00 26.82 1048 HIS A C 1
ATOM 8330 O O . HIS A 1 1049 ? -114.692 -93.085 -12.140 1.00 27.95 1048 H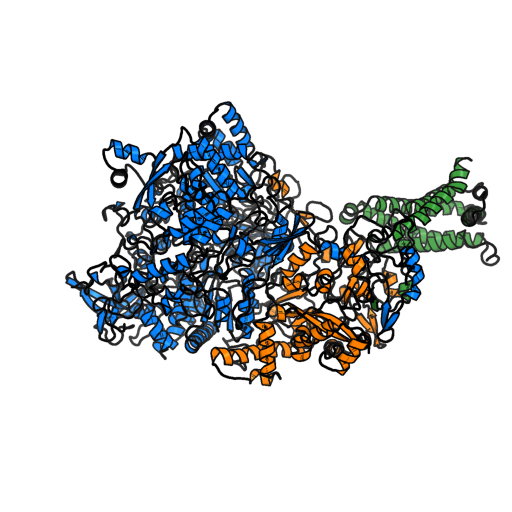IS A O 1
ATOM 8337 N N . GLN A 1 1050 ? -113.516 -94.316 -13.613 1.00 28.35 1049 GLN A N 1
ATOM 8338 C CA . GLN A 1 1050 ? -112.243 -94.159 -12.909 1.00 28.28 1049 GLN A CA 1
ATOM 8339 C C . GLN A 1 1050 ? -112.029 -92.758 -12.347 1.00 27.98 1049 GLN A C 1
ATOM 8340 O O . GLN A 1 1050 ? -111.785 -92.589 -11.153 1.00 28.53 1049 GLN A O 1
ATOM 8346 N N . TRP A 1 1051 ? -112.113 -91.756 -13.213 1.00 26.77 1050 TRP A N 1
ATOM 8347 C CA . TRP A 1 1051 ? -111.917 -90.373 -12.798 1.00 25.28 1050 TRP A CA 1
ATOM 8348 C C . TRP A 1 1051 ? -112.925 -89.906 -11.759 1.00 23.91 1050 TRP A C 1
ATOM 8349 O O . TRP A 1 1051 ? -112.578 -89.155 -10.851 1.00 26.08 1050 TRP A O 1
ATOM 8360 N N . MET A 1 1052 ? -114.175 -90.337 -11.894 1.00 25.53 1051 MET A N 1
ATOM 8361 C CA . MET A 1 1052 ? -115.200 -89.943 -10.936 1.00 24.38 1051 MET A CA 1
ATOM 8362 C C . MET A 1 1052 ? -114.855 -90.525 -9.570 1.00 26.26 1051 MET A C 1
ATOM 8363 O O . MET A 1 1052 ? -114.989 -89.858 -8.543 1.00 23.28 1051 MET A O 1
ATOM 8368 N N . ARG A 1 1053 ? -114.395 -91.772 -9.561 1.00 24.65 1052 ARG A N 1
ATOM 8369 C CA . ARG A 1 1053 ? -114.034 -92.417 -8.309 1.00 24.01 1052 ARG A CA 1
ATOM 8370 C C . ARG A 1 1053 ? -112.810 -91.766 -7.673 1.00 23.29 1052 ARG A C 1
ATOM 8371 O O . ARG A 1 1053 ? -112.815 -91.457 -6.484 1.00 24.86 1052 ARG A O 1
ATOM 8379 N N . ASP A 1 1054 ? -111.765 -91.546 -8.465 1.00 23.98 1053 ASP A N 1
ATOM 8380 C CA . ASP A 1 1054 ? -110.541 -90.964 -7.930 1.00 24.49 1053 ASP A CA 1
ATOM 8381 C C . ASP A 1 1054 ? -110.611 -89.487 -7.570 1.00 26.22 1053 ASP A C 1
ATOM 8382 O O . ASP A 1 1054 ? -109.755 -88.982 -6.841 1.00 26.06 1053 ASP A O 1
ATOM 8387 N N . PHE A 1 1055 ? -111.622 -88.787 -8.071 1.00 26.42 1054 PHE A N 1
ATOM 8388 C CA . PHE A 1 1055 ? -111.769 -87.385 -7.721 1.00 25.72 1054 PHE A CA 1
ATOM 8389 C C . PHE A 1 1055 ? -112.802 -87.264 -6.607 1.00 26.65 1054 PHE A C 1
ATOM 8390 O O . PHE A 1 1055 ? -113.305 -86.181 -6.304 1.00 29.12 1054 PHE A O 1
ATOM 8398 N N . GLY A 1 1056 ? -113.100 -88.409 -6.000 1.00 23.67 1055 GLY A N 1
ATOM 8399 C CA . GLY A 1 1056 ? -114.019 -88.473 -4.877 1.00 25.10 1055 GLY A CA 1
ATOM 8400 C C . GLY A 1 1056 ? -115.492 -88.221 -5.107 1.00 24.22 1055 GLY A C 1
ATOM 8401 O O . GLY A 1 1056 ? -116.206 -87.889 -4.162 1.00 24.51 1055 GLY A O 1
ATOM 8402 N N . GLU A 1 1057 ? -115.966 -88.403 -6.333 1.00 23.82 1056 GLU A N 1
ATOM 8403 C CA . GLU A 1 1057 ? -117.371 -88.151 -6.607 1.00 26.53 1056 GLU A CA 1
ATOM 8404 C C . GLU A 1 1057 ? -118.203 -89.326 -7.103 1.00 25.78 1056 GLU A C 1
ATOM 8405 O O . GLU A 1 1057 ? -119.179 -89.134 -7.830 1.00 24.40 1056 GLU A O 1
ATOM 8411 N N . SER A 1 1058 ? -117.834 -90.543 -6.705 1.00 25.58 1057 SER A N 1
ATOM 8412 C CA . SER A 1 1058 ? -118.606 -91.716 -7.108 1.00 26.92 1057 SER A CA 1
ATOM 8413 C C . SER A 1 1058 ? -119.996 -91.537 -6.497 1.00 26.05 1057 SER A C 1
ATOM 8414 O O . SER A 1 1058 ? -121.010 -91.889 -7.099 1.00 26.89 1057 SER A O 1
ATOM 8417 N N . LEU A 1 1059 ? -120.030 -90.981 -5.288 1.00 26.24 1058 LEU A N 1
ATOM 8418 C CA . LEU A 1 1059 ? -121.284 -90.698 -4.603 1.00 27.45 1058 LEU A CA 1
ATOM 8419 C C . LEU A 1 1059 ? -121.232 -89.225 -4.228 1.00 28.03 1058 LEU A C 1
ATOM 8420 O O . LEU A 1 1059 ? -120.149 -88.649 -4.116 1.00 27.95 1058 LEU A O 1
ATOM 8425 N N . LEU A 1 1060 ? -122.391 -88.605 -4.047 1.00 27.17 1059 LEU A N 1
ATOM 8426 C CA . LEU A 1 1060 ? -122.405 -87.193 -3.689 1.00 28.44 1059 LEU A CA 1
ATOM 8427 C C . LEU A 1 1060 ? -121.777 -87.025 -2.309 1.00 27.75 1059 LEU A C 1
ATOM 8428 O O . LEU A 1 1060 ? -121.983 -87.849 -1.419 1.00 28.38 1059 LEU A O 1
ATOM 8433 N N . VAL A 1 1061 ? -121.005 -85.959 -2.146 1.00 26.23 1060 VAL A N 1
ATOM 8434 C CA . VAL A 1 1061 ? -120.356 -85.649 -0.876 1.00 26.51 1060 VAL A CA 1
ATOM 8435 C C . VAL A 1 1061 ? -120.264 -84.136 -0.783 1.00 25.01 1060 VAL A C 1
ATOM 8436 O O . VAL A 1 1061 ? -120.286 -83.448 -1.805 1.00 24.85 1060 VAL A O 1
ATOM 8440 N N . TYR A 1 1062 ? -120.168 -83.608 0.430 1.00 23.77 1061 TYR A N 1
ATOM 8441 C CA . TYR A 1 1062 ? -120.066 -82.167 0.569 1.00 23.57 1061 TYR A CA 1
ATOM 8442 C C . TYR A 1 1062 ? -118.660 -81.696 0.196 1.00 24.71 1061 TYR A C 1
ATOM 8443 O O . TYR A 1 1062 ? -117.663 -82.290 0.605 1.00 23.07 1061 TYR A O 1
ATOM 8452 N N . ARG A 1 1063 ? -118.591 -80.629 -0.594 1.00 22.80 1062 ARG A N 1
ATOM 8453 C CA . ARG A 1 1063 ? -117.317 -80.063 -1.016 1.00 24.02 1062 ARG A CA 1
ATOM 8454 C C . ARG A 1 1063 ? -117.391 -78.554 -0.830 1.00 24.61 1062 ARG A C 1
ATOM 8455 O O . ARG A 1 1063 ? -118.215 -77.883 -1.458 1.00 25.35 1062 ARG A O 1
ATOM 8463 N N . PRO A 1 1064 ? -116.530 -78.000 0.036 1.00 24.69 1063 PRO A N 1
ATOM 8464 C CA . PRO A 1 1064 ? -116.519 -76.556 0.295 1.00 24.18 1063 PRO A CA 1
ATOM 8465 C C . PRO A 1 1064 ? -116.048 -75.731 -0.892 1.00 23.59 1063 PRO A C 1
ATOM 8466 O O . PRO A 1 1064 ? -115.363 -76.240 -1.780 1.00 24.15 1063 PRO A O 1
ATOM 8470 N N . PRO A 1 1065 ? -116.426 -74.443 -0.932 1.00 23.64 1064 PRO A N 1
ATOM 8471 C CA . PRO A 1 1065 ? -116.013 -73.572 -2.034 1.00 22.48 1064 PRO A CA 1
ATOM 8472 C C . PRO A 1 1065 ? -114.490 -73.592 -2.178 1.00 23.70 1064 PRO A C 1
ATOM 8473 O O . PRO A 1 1065 ? -113.767 -73.577 -1.180 1.00 22.58 1064 PRO A O 1
ATOM 8477 N N . ILE A 1 1066 ? -114.005 -73.628 -3.415 1.00 24.53 1065 ILE A N 1
ATOM 8478 C CA . ILE A 1 1066 ? -112.566 -73.668 -3.657 1.00 24.29 1065 ILE A CA 1
ATOM 8479 C C . ILE A 1 1066 ? -111.891 -72.326 -3.415 1.00 26.89 1065 ILE A C 1
ATOM 8480 O O . ILE A 1 1066 ? -112.533 -71.275 -3.452 1.00 26.88 1065 ILE A O 1
ATOM 8485 N N . ASP A 1 1067 ? -110.587 -72.373 -3.160 1.00 23.90 1066 ASP A N 1
ATOM 8486 C CA . ASP A 1 1067 ? -109.804 -71.165 -2.942 1.00 26.60 1066 ASP A CA 1
ATOM 8487 C C . ASP A 1 1067 ? -109.157 -70.822 -4.285 1.00 26.39 1066 ASP A C 1
ATOM 8488 O O . ASP A 1 1067 ? -108.294 -71.558 -4.764 1.00 24.89 1066 ASP A O 1
ATOM 8493 N N . THR A 1 1068 ? -109.574 -69.717 -4.896 1.00 23.00 1067 THR A N 1
ATOM 8494 C CA . THR A 1 1068 ? -109.013 -69.315 -6.182 1.00 24.00 1067 THR A CA 1
ATOM 8495 C C . THR A 1 1068 ? -107.667 -68.621 -6.005 1.00 23.81 1067 THR A C 1
ATOM 8496 O O . THR A 1 1068 ? -106.944 -68.396 -6.979 1.00 22.17 1067 THR A O 1
ATOM 8500 N N . ARG A 1 1069 ? -107.349 -68.277 -4.758 1.00 24.43 1068 ARG A N 1
ATOM 8501 C CA . ARG A 1 1069 ? -106.093 -67.612 -4.414 1.00 23.49 1068 ARG A CA 1
ATOM 8502 C C . ARG A 1 1069 ? -105.832 -66.373 -5.263 1.00 24.18 1068 ARG A C 1
ATOM 8503 O O . ARG A 1 1069 ? -104.696 -66.108 -5.657 1.00 23.47 1068 ARG A O 1
ATOM 8511 N N . SER A 1 1070 ? -106.879 -65.595 -5.513 1.00 21.55 1069 SER A N 1
ATOM 8512 C CA . SER A 1 1070 ? -106.761 -64.403 -6.343 1.00 21.43 1069 SER A CA 1
ATOM 8513 C C . SER A 1 1070 ? -106.625 -63.084 -5.589 1.00 22.23 1069 SER A C 1
ATOM 8514 O O . SER A 1 1070 ? -106.440 -62.036 -6.210 1.00 24.72 1069 SER A O 1
ATOM 8517 N N . VAL A 1 1071 ? -106.700 -63.123 -4.263 1.00 22.59 1070 VAL A N 1
ATOM 8518 C CA . VAL A 1 1071 ? -106.651 -61.892 -3.480 1.00 23.86 1070 VAL A CA 1
ATOM 8519 C C . VAL A 1 1071 ? -105.393 -61.565 -2.677 1.00 25.43 1070 VAL A C 1
ATOM 8520 O O . VAL A 1 1071 ? -104.885 -60.445 -2.734 1.00 24.96 1070 VAL A O 1
ATOM 8524 N N . LYS A 1 1072 ? -104.895 -62.536 -1.927 1.00 25.68 1071 LYS A N 1
ATOM 8525 C CA . LYS A 1 1072 ? -103.739 -62.319 -1.064 1.00 27.74 1071 LYS A CA 1
ATOM 8526 C C . LYS A 1 1072 ? -102.450 -61.801 -1.703 1.00 27.79 1071 LYS A C 1
ATOM 8527 O O . LYS A 1 1072 ? -101.650 -61.149 -1.036 1.00 28.32 1071 LYS A O 1
ATOM 8533 N N . GLU A 1 1073 ? -102.257 -62.060 -2.990 1.00 27.97 1072 GLU A N 1
ATOM 8534 C CA . GLU A 1 1073 ? -101.052 -61.607 -3.678 1.00 30.42 1072 GLU A CA 1
ATOM 8535 C C . GLU A 1 1073 ? -101.131 -60.160 -4.164 1.00 28.86 1072 GLU A C 1
ATOM 8536 O O . GLU A 1 1073 ? -100.107 -59.562 -4.495 1.00 29.14 1072 GLU A O 1
ATOM 8542 N N . VAL A 1 1074 ? -102.332 -59.589 -4.204 1.00 26.14 1073 VAL A N 1
ATOM 8543 C CA . VAL A 1 1074 ? -102.479 -58.217 -4.683 1.00 26.51 1073 VAL A CA 1
ATOM 8544 C C . VAL A 1 1074 ? -103.050 -57.218 -3.682 1.00 25.11 1073 VAL A C 1
ATOM 8545 O O . VAL A 1 1074 ? -102.865 -56.006 -3.833 1.00 24.37 1073 VAL A O 1
ATOM 8549 N N . ILE A 1 1075 ? -103.741 -57.712 -2.661 1.00 26.65 1074 ILE A N 1
ATOM 8550 C CA . ILE A 1 1075 ? -104.330 -56.820 -1.671 1.00 25.91 1074 ILE A CA 1
ATOM 8551 C C . ILE A 1 1075 ? -103.268 -55.945 -0.996 1.00 26.88 1074 ILE A C 1
ATOM 8552 O O . ILE A 1 1075 ? -102.250 -56.446 -0.518 1.00 24.86 1074 ILE A O 1
ATOM 8557 N N . GLY A 1 1076 ? -103.504 -54.635 -0.989 1.00 26.73 1075 GLY A N 1
ATOM 8558 C CA . GLY A 1 1076 ? -102.582 -53.698 -0.367 1.00 29.95 1075 GLY A CA 1
ATOM 8559 C C . GLY A 1 1076 ? -101.367 -53.283 -1.184 1.00 30.39 1075 GLY A C 1
ATOM 8560 O O . GLY A 1 1076 ? -100.571 -52.453 -0.735 1.00 30.66 1075 GLY A O 1
ATOM 8561 N N . GLN A 1 1077 ? -101.227 -53.838 -2.384 1.00 28.98 1076 GLN A N 1
ATOM 8562 C CA . GLN A 1 1077 ? -100.084 -53.535 -3.246 1.00 29.60 1076 GLN A CA 1
ATOM 8563 C C . GLN A 1 1077 ? -100.157 -52.200 -3.999 1.00 30.81 1076 GLN A C 1
ATOM 8564 O O . GLN A 1 1077 ? -99.130 -51.676 -4.434 1.00 29.67 1076 GLN A O 1
ATOM 8570 N N . LYS A 1 1078 ? -101.359 -51.652 -4.156 1.00 28.41 1077 LYS A N 1
ATOM 8571 C CA . LYS A 1 1078 ? -101.540 -50.378 -4.857 1.00 27.49 1077 LYS A CA 1
ATOM 8572 C C . LYS A 1 1078 ? -102.544 -49.529 -4.084 1.00 27.79 1077 LYS A C 1
ATOM 8573 O O . LYS A 1 1078 ? -103.555 -49.090 -4.629 1.00 25.42 1077 LYS A O 1
ATOM 8579 N N . SER A 1 1079 ? -102.250 -49.298 -2.812 1.00 26.48 1078 SER A N 1
ATOM 8580 C CA . SER A 1 1079 ? -103.129 -48.535 -1.938 1.00 27.96 1078 SER A CA 1
ATOM 8581 C C . SER A 1 1079 ? -103.459 -47.124 -2.406 1.00 27.56 1078 SER A C 1
ATOM 8582 O O . SER A 1 1079 ? -102.614 -46.427 -2.969 1.00 26.47 1078 SER A O 1
ATOM 8585 N N . ASN A 1 1080 ? -104.701 -46.710 -2.172 1.00 23.57 1079 ASN A N 1
ATOM 8586 C CA . ASN A 1 1080 ? -105.130 -45.365 -2.527 1.00 23.29 1079 ASN A CA 1
ATOM 8587 C C . ASN A 1 1080 ? -105.440 -44.636 -1.224 1.00 23.96 1079 ASN A C 1
ATOM 8588 O O . ASN A 1 1080 ? -105.994 -43.536 -1.220 1.00 25.65 1079 ASN A O 1
ATOM 8593 N N . GLY A 1 1081 ? -105.066 -45.268 -0.113 1.00 25.34 1080 GLY A N 1
ATOM 8594 C CA . GLY A 1 1081 ? -105.287 -44.681 1.197 1.00 26.85 1080 GLY A CA 1
ATOM 8595 C C . GLY A 1 1081 ? -106.529 -45.159 1.931 1.00 26.13 1080 GLY A C 1
ATOM 8596 O O . GLY A 1 1081 ? -106.663 -44.939 3.135 1.00 26.06 1080 GLY A O 1
ATOM 8597 N N . ASN A 1 1082 ? -107.442 -45.808 1.215 1.00 24.17 1081 ASN A N 1
ATOM 8598 C CA . ASN A 1 1082 ? -108.671 -46.297 1.829 1.00 22.33 1081 ASN A CA 1
ATOM 8599 C C . ASN A 1 1082 ? -108.562 -47.774 2.181 1.00 23.37 1081 ASN A C 1
ATOM 8600 O O . ASN A 1 1082 ? -107.831 -48.520 1.535 1.00 22.88 1081 ASN A O 1
ATOM 8605 N N . GLN A 1 1083 ? -109.294 -48.191 3.209 1.00 21.43 1082 GLN A N 1
ATOM 8606 C CA . GLN A 1 1083 ? -109.254 -49.574 3.647 1.00 25.31 1082 GLN A CA 1
ATOM 8607 C C . GLN A 1 1083 ? -109.728 -50.545 2.580 1.00 25.00 1082 GLN A C 1
ATOM 8608 O O . GLN A 1 1083 ? -110.636 -50.243 1.800 1.00 22.66 1082 GLN A O 1
ATOM 8614 N N . GLU A 1 1084 ? -109.106 -51.719 2.566 1.00 23.87 1083 GLU A N 1
ATOM 8615 C CA . GLU A 1 1084 ? -109.439 -52.770 1.617 1.00 22.89 1083 GLU A CA 1
ATOM 8616 C C . GLU A 1 1084 ? -109.889 -53.996 2.394 1.00 23.19 1083 GLU A C 1
ATOM 8617 O O . GLU A 1 1084 ? -109.423 -54.239 3.503 1.00 23.56 1083 GLU A O 1
ATOM 8623 N N . LYS A 1 1085 ? -110.791 -54.772 1.809 1.00 20.84 1084 LYS A N 1
ATOM 8624 C CA . LYS A 1 1085 ? -111.302 -55.960 2.477 1.00 21.57 1084 LYS A CA 1
ATOM 8625 C C . LYS A 1 1085 ? -111.691 -57.006 1.439 1.00 19.75 1084 LYS A C 1
ATOM 8626 O O . LYS A 1 1085 ? -112.204 -56.665 0.376 1.00 18.98 1084 LYS A O 1
ATOM 8632 N N . ALA A 1 1086 ? -111.443 -58.276 1.747 1.00 18.28 1085 ALA A N 1
ATOM 8633 C CA . ALA A 1 1086 ? -111.774 -59.367 0.838 1.00 18.31 1085 ALA A CA 1
ATOM 8634 C C . ALA A 1 1086 ? -113.220 -59.809 1.053 1.00 19.07 1085 ALA A C 1
ATOM 8635 O O . ALA A 1 1086 ? -113.651 -59.990 2.188 1.00 20.59 1085 ALA A O 1
ATOM 8637 N N . LEU A 1 1087 ? -113.958 -59.990 -0.038 1.00 18.12 1086 LEU A N 1
ATOM 8638 C CA . LEU A 1 1087 ? -115.354 -60.413 0.038 1.00 19.95 1086 LEU A CA 1
ATOM 8639 C C . LEU A 1 1087 ? -115.676 -61.419 -1.066 1.00 18.88 1086 LEU A C 1
ATOM 8640 O O . LEU A 1 1087 ? -115.024 -61.444 -2.109 1.00 19.11 1086 LEU A O 1
ATOM 8645 N N . ASN A 1 1088 ? -116.674 -62.261 -0.820 1.00 18.68 1087 ASN A N 1
ATOM 8646 C CA . ASN A 1 1088 ? -117.112 -63.254 -1.797 1.00 20.62 1087 ASN A CA 1
ATOM 8647 C C . ASN A 1 1088 ? -117.781 -62.432 -2.905 1.00 21.78 1087 ASN A C 1
ATOM 8648 O O . ASN A 1 1088 ? -118.627 -61.581 -2.621 1.00 20.58 1087 ASN A O 1
ATOM 8653 N N . PHE A 1 1089 ? -117.398 -62.677 -4.157 1.00 18.43 1088 PHE A N 1
ATOM 8654 C CA . PHE A 1 1089 ? -117.944 -61.930 -5.290 1.00 18.24 1088 PHE A CA 1
ATOM 8655 C C . PHE A 1 1089 ? -118.976 -62.754 -6.053 1.00 19.58 1088 PHE A C 1
ATOM 8656 O O . PHE A 1 1089 ? -118.615 -63.605 -6.862 1.00 16.85 1088 PHE A O 1
ATOM 8664 N N . LEU A 1 1090 ? -120.257 -62.500 -5.793 1.00 17.24 1089 LEU A N 1
ATOM 8665 C CA . LEU A 1 1090 ? -121.328 -63.226 -6.469 1.00 19.74 1089 LEU A CA 1
ATOM 8666 C C . LEU A 1 1090 ? -121.888 -62.388 -7.612 1.00 18.06 1089 LEU A C 1
ATOM 8667 O O . LEU A 1 1090 ? -121.995 -61.169 -7.504 1.00 17.57 1089 LEU A O 1
ATOM 8672 N N . THR A 1 1091 ? -122.253 -63.050 -8.704 1.00 18.69 1090 THR A N 1
ATOM 8673 C CA . THR A 1 1091 ? -122.785 -62.352 -9.867 1.00 17.69 1090 THR A CA 1
ATOM 8674 C C . THR A 1 1091 ? -124.140 -62.883 -10.345 1.00 17.58 1090 THR A C 1
ATOM 8675 O O . THR A 1 1091 ? -124.284 -63.296 -11.496 1.00 20.04 1090 THR A O 1
ATOM 8679 N N . PRO A 1 1092 ? -125.153 -62.879 -9.463 1.00 18.67 1091 PRO A N 1
ATOM 8680 C CA . PRO A 1 1092 ? -126.473 -63.370 -9.871 1.00 20.26 1091 PRO A CA 1
ATOM 8681 C C . PRO A 1 1092 ? -126.995 -62.476 -11.001 1.00 19.92 1091 PRO A C 1
ATOM 8682 O O . PRO A 1 1092 ? -126.526 -61.351 -11.173 1.00 17.57 1091 PRO A O 1
ATOM 8686 N N . HIS A 1 1093 ? -127.962 -62.960 -11.768 1.00 18.06 1092 HIS A N 1
ATOM 8687 C CA . HIS A 1 1093 ? -128.451 -62.176 -12.893 1.00 18.51 1092 HIS A CA 1
ATOM 8688 C C . HIS A 1 1093 ? -129.309 -60.972 -12.552 1.00 17.96 1092 HIS A C 1
ATOM 8689 O O . HIS A 1 1093 ? -130.214 -61.033 -11.719 1.00 17.05 1092 HIS A O 1
ATOM 8696 N N . GLN A 1 1094 ? -128.998 -59.868 -13.223 1.00 17.36 1093 GLN A N 1
ATOM 8697 C CA . GLN A 1 1094 ? -129.641 -58.590 -12.962 1.00 18.77 1093 GLN A CA 1
ATOM 8698 C C . GLN A 1 1094 ? -131.110 -58.392 -13.300 1.00 18.77 1093 GLN A C 1
ATOM 8699 O O . GLN A 1 1094 ? -131.711 -59.132 -14.080 1.00 19.43 1093 GLN A O 1
ATOM 8705 N N . LYS A 1 1095 ? -131.666 -57.348 -12.697 1.00 17.73 1094 LYS A N 1
ATOM 8706 C CA . LYS A 1 1095 ? -133.060 -56.987 -12.864 1.00 16.46 1094 LYS A CA 1
ATOM 8707 C C . LYS A 1 1095 ? -133.237 -55.964 -13.980 1.00 17.76 1094 LYS A C 1
ATOM 8708 O O . LYS A 1 1095 ? -134.317 -55.847 -14.553 1.00 19.93 1094 LYS A O 1
ATOM 8714 N N . TRP A 1 1096 ? -132.170 -55.239 -14.306 1.00 18.68 1095 TRP A N 1
ATOM 8715 C CA . TRP A 1 1096 ? -132.261 -54.204 -15.333 1.00 18.94 1095 TRP A CA 1
ATOM 8716 C C . TRP A 1 1096 ? -131.610 -54.549 -16.668 1.00 19.68 1095 TRP A C 1
ATOM 8717 O O . TRP A 1 1096 ? -130.998 -53.700 -17.329 1.00 17.71 1095 TRP A O 1
ATOM 8728 N N . GLY A 1 1097 ? -131.773 -55.809 -17.059 1.00 17.61 1096 GLY A N 1
ATOM 8729 C CA . GLY A 1 1097 ? -131.241 -56.297 -18.314 1.00 16.26 1096 GLY A CA 1
ATOM 8730 C C . GLY A 1 1097 ? -131.273 -57.812 -18.328 1.00 17.89 1096 GLY A C 1
ATOM 8731 O O . GLY A 1 1097 ? -131.579 -58.437 -17.313 1.00 16.46 1096 GLY A O 1
ATOM 8732 N N . ILE A 1 1098 ? -131.020 -58.402 -19.491 1.00 17.87 1097 ILE A N 1
ATOM 8733 C CA . ILE A 1 1098 ? -130.942 -59.857 -19.618 1.00 19.28 1097 ILE A CA 1
ATOM 8734 C C . ILE A 1 1098 ? -129.485 -59.960 -20.041 1.00 17.74 1097 ILE A C 1
ATOM 8735 O O . ILE A 1 1098 ? -129.148 -59.690 -21.193 1.00 18.74 1097 ILE A O 1
ATOM 8740 N N . HIS A 1 1099 ? -128.624 -60.327 -19.096 1.00 21.13 1098 HIS A N 1
ATOM 8741 C CA . HIS A 1 1099 ? -127.183 -60.374 -19.336 1.00 21.45 1098 HIS A CA 1
ATOM 8742 C C . HIS A 1 1099 ? -126.840 -58.925 -19.578 1.00 19.92 1098 HIS A C 1
ATOM 8743 O O . HIS A 1 1099 ? -127.221 -58.071 -18.777 1.00 22.47 1098 HIS A O 1
ATOM 8750 N N . SER A 1 1100 ? -126.153 -58.634 -20.679 1.00 17.03 1099 SER A N 1
ATOM 8751 C CA . SER A 1 1100 ? -125.797 -57.253 -20.972 1.00 16.49 1099 SER A CA 1
ATOM 8752 C C . SER A 1 1100 ? -126.791 -56.595 -21.928 1.00 17.14 1099 SER A C 1
ATOM 8753 O O . SER A 1 1100 ? -126.740 -55.383 -22.132 1.00 17.56 1099 SER A O 1
ATOM 8756 N N . THR A 1 1101 ? -127.687 -57.383 -22.520 1.00 17.14 1100 THR A N 1
ATOM 8757 C CA . THR A 1 1101 ? -128.676 -56.804 -23.433 1.00 19.63 1100 THR A CA 1
ATOM 8758 C C . THR A 1 1101 ? -129.610 -55.955 -22.572 1.00 18.77 1100 THR A C 1
ATOM 8759 O O . THR A 1 1101 ? -129.951 -56.341 -21.456 1.00 18.07 1100 THR A O 1
ATOM 8763 N N . TYR A 1 1102 ? -129.987 -54.788 -23.087 1.00 21.52 1101 TYR A N 1
ATOM 8764 C CA . TYR A 1 1102 ? -130.844 -53.837 -22.377 1.00 19.30 1101 TYR A CA 1
ATOM 8765 C C . TYR A 1 1102 ? -130.050 -53.069 -21.320 1.00 20.32 1101 TYR A C 1
ATOM 8766 O O . TYR A 1 1102 ? -130.554 -52.100 -20.746 1.00 20.20 1101 TYR A O 1
ATOM 8775 N N . SER A 1 1103 ? -128.819 -53.491 -21.052 1.00 18.68 1102 SER A N 1
ATOM 8776 C CA . SER A 1 1103 ? -128.017 -52.817 -20.035 1.00 20.32 1102 SER A CA 1
ATOM 8777 C C . SER A 1 1103 ? -127.799 -51.348 -20.397 1.00 20.39 1102 SER A C 1
ATOM 8778 O O . SER A 1 1103 ? -127.743 -50.488 -19.518 1.00 23.55 1102 SER A O 1
ATOM 8781 N N . ASP A 1 1104 ? -127.693 -51.063 -21.690 1.00 16.52 1103 ASP A N 1
ATOM 8782 C CA . ASP A 1 1104 ? -127.478 -49.692 -22.156 1.00 16.12 1103 ASP A CA 1
ATOM 8783 C C . ASP A 1 1104 ? -128.793 -48.988 -22.493 1.00 15.50 1103 ASP A C 1
ATOM 8784 O O . ASP A 1 1104 ? -128.807 -47.808 -22.848 1.00 15.81 1103 ASP A O 1
ATOM 8789 N N . ASN A 1 1105 ? -129.892 -49.726 -22.376 1.00 14.20 1104 ASN A N 1
ATOM 8790 C CA . ASN A 1 1105 ? -131.228 -49.212 -22.656 1.00 16.00 1104 ASN A CA 1
ATOM 8791 C C . ASN A 1 1105 ? -131.571 -48.151 -21.598 1.00 14.22 1104 ASN A C 1
ATOM 8792 O O . ASN A 1 1105 ? -131.584 -48.440 -20.409 1.00 13.16 1104 ASN A O 1
ATOM 8797 N N . LEU A 1 1106 ? -131.857 -46.924 -22.028 1.00 15.81 1105 LEU A N 1
ATOM 8798 C CA . LEU A 1 1106 ? -132.138 -45.851 -21.072 1.00 15.47 1105 LEU A CA 1
ATOM 8799 C C . LEU A 1 1106 ? -133.272 -46.133 -20.090 1.00 15.18 1105 LEU A C 1
ATOM 8800 O O . LEU A 1 1106 ? -133.231 -45.678 -18.946 1.00 16.51 1105 LEU A O 1
ATOM 8805 N N . LEU A 1 1107 ? -134.285 -46.874 -20.528 1.00 13.68 1106 LEU A N 1
ATOM 8806 C CA . LEU A 1 1107 ? -135.390 -47.209 -19.642 1.00 15.10 1106 LEU A CA 1
ATOM 8807 C C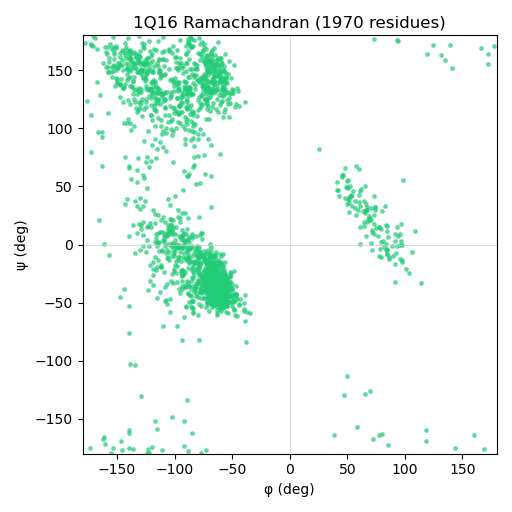 . LEU A 1 1107 ? -134.881 -48.067 -18.485 1.00 14.77 1106 LEU A C 1
ATOM 8808 O O . LEU A 1 1107 ? -135.207 -47.815 -17.326 1.00 12.43 1106 LEU A O 1
ATOM 8813 N N . MET A 1 1108 ? -134.079 -49.082 -18.800 1.00 15.74 1107 MET A N 1
ATOM 8814 C CA . MET A 1 1108 ? -133.533 -49.956 -17.768 1.00 15.29 1107 MET A CA 1
ATOM 8815 C C . MET A 1 1108 ? -132.547 -49.196 -16.883 1.00 15.39 1107 MET A C 1
ATOM 8816 O O . MET A 1 1108 ? -132.515 -49.391 -15.671 1.00 15.40 1107 MET A O 1
ATOM 8821 N N . LEU A 1 1109 ? -131.744 -48.328 -17.489 1.00 14.74 1108 LEU A N 1
ATOM 8822 C CA . LEU A 1 1109 ? -130.778 -47.540 -16.732 1.00 15.80 1108 LEU A CA 1
ATOM 8823 C C . LEU A 1 1109 ? -131.464 -46.544 -15.796 1.00 15.10 1108 LEU A C 1
ATOM 8824 O O . LEU A 1 1109 ? -130.951 -46.244 -14.715 1.00 14.29 1108 LEU A O 1
ATOM 8829 N N . THR A 1 1110 ? -132.623 -46.035 -16.210 1.00 15.08 1109 THR A N 1
ATOM 8830 C CA . THR A 1 1110 ? -133.355 -45.070 -15.400 1.00 13.79 1109 THR A CA 1
ATOM 8831 C C . THR A 1 1110 ? -134.082 -45.738 -14.233 1.00 15.43 1109 THR A C 1
ATOM 8832 O O . THR A 1 1110 ? -134.191 -45.158 -13.153 1.00 14.74 1109 THR A O 1
ATOM 8836 N N . LEU A 1 1111 ? -134.569 -46.957 -14.451 1.00 14.47 1110 LEU A N 1
ATOM 8837 C CA . LEU A 1 1111 ? -135.274 -47.702 -13.410 1.00 16.24 1110 LEU A CA 1
ATOM 8838 C C . LEU A 1 1111 ? -134.277 -48.366 -12.466 1.00 16.49 1110 LEU A C 1
ATOM 8839 O O . LEU A 1 1111 ? -134.614 -48.708 -11.332 1.00 13.38 1110 LEU A O 1
ATOM 8844 N N . GLY A 1 1112 ? -133.051 -48.553 -12.947 1.00 16.61 1111 GLY A N 1
ATOM 8845 C CA . GLY A 1 1112 ? -132.011 -49.136 -12.119 1.00 17.58 1111 GLY A CA 1
ATOM 8846 C C . GLY A 1 1112 ? -131.298 -48.012 -11.390 1.00 17.99 1111 GLY A C 1
ATOM 8847 O O . GLY A 1 1112 ? -131.944 -47.111 -10.847 1.00 18.22 1111 GLY A O 1
ATOM 8848 N N . ARG A 1 1113 ? -129.969 -48.044 -11.384 1.00 16.16 1112 ARG A N 1
ATOM 8849 C CA . ARG A 1 1113 ? -129.194 -47.002 -10.722 1.00 18.66 1112 ARG A CA 1
ATOM 8850 C C . ARG A 1 1113 ? -128.314 -46.199 -11.690 1.00 17.72 1112 ARG A C 1
ATOM 8851 O O . ARG A 1 1113 ? -127.279 -45.646 -11.307 1.00 15.63 1112 ARG A O 1
ATOM 8859 N N . GLY A 1 1114 ? -128.732 -46.142 -12.950 1.00 15.45 1113 GLY A N 1
ATOM 8860 C CA . GLY A 1 1114 ? -127.997 -45.373 -13.941 1.00 16.92 1113 GLY A CA 1
ATOM 8861 C C . GLY A 1 1114 ? -126.648 -45.900 -14.399 1.00 16.37 1113 GLY A C 1
ATOM 8862 O O . GLY A 1 1114 ? -125.833 -45.135 -14.911 1.00 18.32 1113 GLY A O 1
ATOM 8863 N N . GLY A 1 1115 ? -126.401 -47.193 -14.227 1.00 17.05 1114 GLY A N 1
ATOM 8864 C CA . GLY A 1 1115 ? -125.131 -47.747 -14.657 1.00 16.55 1114 GLY A CA 1
ATOM 8865 C C . GLY A 1 1115 ? -124.581 -48.823 -13.739 1.00 17.57 1114 GLY A C 1
ATOM 8866 O O . GLY A 1 1115 ? -125.238 -49.221 -12.778 1.00 13.31 1114 GLY A O 1
ATOM 8867 N N . PRO A 1 1116 ? -123.359 -49.310 -14.011 1.00 16.47 1115 PRO A N 1
ATOM 8868 C CA . PRO A 1 1116 ? -122.706 -50.353 -13.211 1.00 15.95 1115 PRO A CA 1
ATOM 8869 C C . PRO A 1 1116 ? -122.663 -50.071 -11.711 1.00 14.92 1115 PRO A C 1
ATOM 8870 O O . PRO A 1 1116 ? -122.105 -49.061 -11.268 1.00 14.69 1115 PRO A O 1
ATOM 8874 N N . VAL A 1 1117 ? -123.247 -50.976 -10.933 1.00 15.55 1116 VAL A N 1
ATOM 8875 C CA . VAL A 1 1117 ? -123.267 -50.849 -9.478 1.00 14.14 1116 VAL A CA 1
ATOM 8876 C C . VAL A 1 1117 ? -123.002 -52.203 -8.840 1.00 17.14 1116 VAL A C 1
ATOM 8877 O O . VAL A 1 1117 ? -123.165 -53.240 -9.480 1.00 16.41 1116 VAL A O 1
ATOM 8881 N N . VAL A 1 1118 ? -122.595 -52.181 -7.575 1.00 16.48 1117 VAL A N 1
ATOM 8882 C CA . VAL A 1 1118 ? -122.307 -53.398 -6.831 1.00 15.96 1117 VAL A CA 1
ATOM 8883 C C . VAL A 1 1118 ? -123.018 -53.327 -5.489 1.00 15.80 1117 VAL A C 1
ATOM 8884 O O . VAL A 1 1118 ? -122.981 -52.300 -4.821 1.00 15.70 1117 VAL A O 1
ATOM 8888 N N . TRP A 1 1119 ? -123.672 -54.418 -5.102 1.00 14.51 1118 TRP A N 1
ATOM 8889 C CA . TRP A 1 1119 ? -124.380 -54.462 -3.830 1.00 15.83 1118 TRP A CA 1
ATOM 8890 C C . TRP A 1 1119 ? -123.492 -54.941 -2.684 1.00 16.58 1118 TRP A C 1
ATOM 8891 O O . TRP A 1 1119 ? -122.822 -55.976 -2.786 1.00 16.47 1118 TRP A O 1
ATOM 8902 N N . LEU A 1 1120 ? -123.506 -54.182 -1.593 1.00 16.53 1119 LEU A N 1
ATOM 8903 C CA . LEU A 1 1120 ? -122.727 -54.489 -0.395 1.00 18.75 1119 LEU A CA 1
ATOM 8904 C C . LEU A 1 1120 ? -123.623 -54.447 0.838 1.00 19.24 1119 LEU A C 1
ATOM 8905 O O . LEU A 1 1120 ? -124.597 -53.689 0.880 1.00 18.21 1119 LEU A O 1
ATOM 8910 N N . SER A 1 1121 ? -123.285 -55.245 1.848 1.00 17.71 1120 SER A N 1
ATOM 8911 C CA . SER A 1 1121 ? -124.050 -55.251 3.091 1.00 18.57 1120 SER A CA 1
ATOM 8912 C C . SER A 1 1121 ? -123.747 -53.927 3.784 1.00 16.48 1120 SER A C 1
ATOM 8913 O O . SER A 1 1121 ? -122.724 -53.301 3.498 1.00 18.25 1120 SER A O 1
ATOM 8916 N N . GLU A 1 1122 ? -124.619 -53.501 4.693 1.00 19.69 1121 GLU A N 1
ATOM 8917 C CA . GLU A 1 1122 ? -124.389 -52.250 5.415 1.00 17.94 1121 GLU A CA 1
ATOM 8918 C C . GLU A 1 1122 ? -123.133 -52.363 6.280 1.00 19.33 1121 GLU A C 1
ATOM 8919 O O . GLU A 1 1122 ? -122.352 -51.420 6.374 1.00 18.09 1121 GLU A O 1
ATOM 8925 N N . ALA A 1 1123 ? -122.947 -53.522 6.908 1.00 17.64 1122 ALA A N 1
ATOM 8926 C CA . ALA A 1 1123 ? -121.796 -53.756 7.777 1.00 19.94 1122 ALA A CA 1
ATOM 8927 C C . ALA A 1 1123 ? -120.473 -53.620 7.028 1.00 19.30 1122 ALA A C 1
ATOM 8928 O O . ALA A 1 1123 ? -119.559 -52.930 7.485 1.00 19.00 1122 ALA A O 1
ATOM 8930 N N . ASP A 1 1124 ? -120.365 -54.283 5.881 1.00 17.76 1123 ASP A N 1
ATOM 8931 C CA . ASP A 1 1124 ? -119.143 -54.218 5.084 1.00 17.68 1123 ASP A CA 1
ATOM 8932 C C . ASP A 1 1124 ? -118.910 -52.809 4.543 1.00 19.78 1123 ASP A C 1
ATOM 8933 O O . ASP A 1 1124 ? -117.789 -52.298 4.580 1.00 19.21 1123 ASP A O 1
ATOM 8938 N N . ALA A 1 1125 ? -119.967 -52.176 4.043 1.00 17.89 1124 ALA A N 1
ATOM 8939 C CA . ALA A 1 1125 ? -119.835 -50.823 3.512 1.00 19.37 1124 ALA A CA 1
ATOM 8940 C C . ALA A 1 1125 ? -119.364 -49.855 4.599 1.00 17.58 1124 ALA A C 1
ATOM 8941 O O . ALA A 1 1125 ? -118.443 -49.066 4.377 1.00 19.54 1124 ALA A O 1
ATOM 8943 N N . LYS A 1 1126 ? -119.978 -49.918 5.776 1.00 19.53 1125 LYS A N 1
ATOM 8944 C CA . LYS A 1 1126 ? -119.586 -49.032 6.871 1.00 21.24 1125 LYS A CA 1
ATOM 8945 C C . LYS A 1 1126 ? -118.151 -49.293 7.310 1.00 20.58 1125 LYS A C 1
ATOM 8946 O O . LYS A 1 1126 ? -117.405 -48.363 7.623 1.00 18.16 1125 LYS A O 1
ATOM 8952 N N . ASP A 1 1127 ? -117.767 -50.564 7.333 1.00 18.61 1126 ASP A N 1
ATOM 8953 C CA . ASP A 1 1127 ? -116.413 -50.944 7.710 1.00 19.43 1126 ASP A CA 1
ATOM 8954 C C . ASP A 1 1127 ? -115.418 -50.272 6.760 1.00 21.18 1126 ASP A C 1
ATOM 8955 O O . ASP A 1 1127 ? -114.386 -49.752 7.186 1.00 19.48 1126 ASP A O 1
ATOM 8960 N N . LEU A 1 1128 ? -115.748 -50.276 5.471 1.00 17.75 1127 LEU A N 1
ATOM 8961 C CA . LEU A 1 1128 ? -114.889 -49.693 4.444 1.00 19.65 1127 LEU A CA 1
ATOM 8962 C C . LEU A 1 1128 ? -115.063 -48.193 4.232 1.00 17.36 1127 LEU A C 1
ATOM 8963 O O . LEU A 1 1128 ? -114.373 -47.601 3.404 1.00 20.44 1127 LEU A O 1
ATOM 8968 N N . GLY A 1 1129 ? -115.981 -47.581 4.969 1.00 19.05 1128 GLY A N 1
ATOM 8969 C CA . GLY A 1 1129 ? -116.205 -46.150 4.821 1.00 17.68 1128 GLY A CA 1
ATOM 8970 C C . GLY A 1 1129 ? -116.932 -45.809 3.532 1.00 19.64 1128 GLY A C 1
ATOM 8971 O O . GLY A 1 1129 ? -116.820 -44.702 3.011 1.00 19.10 1128 GLY A O 1
ATOM 8972 N N . ILE A 1 1130 ? -117.690 -46.771 3.021 1.00 16.11 1129 ILE A N 1
ATOM 8973 C CA . ILE A 1 1130 ? -118.437 -46.591 1.784 1.00 19.77 1129 ILE A CA 1
ATOM 8974 C C . ILE A 1 1130 ? -119.895 -46.222 2.047 1.00 18.52 1129 ILE A C 1
ATOM 8975 O O . ILE A 1 1130 ? -120.601 -46.917 2.775 1.00 18.27 1129 ILE A O 1
ATOM 8980 N N . ALA A 1 1131 ? -120.332 -45.118 1.456 1.00 19.74 1130 ALA A N 1
ATOM 8981 C CA . ALA A 1 1131 ? -121.713 -44.665 1.592 1.00 20.22 1130 ALA A CA 1
ATOM 8982 C C . ALA A 1 1131 ? -122.452 -45.125 0.343 1.00 17.36 1130 ALA A C 1
ATOM 8983 O O . ALA A 1 1131 ? -121.830 -45.438 -0.670 1.00 18.26 1130 ALA A O 1
ATOM 8985 N N . ASP A 1 1132 ? -123.775 -45.166 0.414 1.00 17.92 1131 ASP A N 1
ATOM 8986 C CA . ASP A 1 1132 ? -124.576 -45.581 -0.726 1.00 16.86 1131 ASP A CA 1
ATOM 8987 C C . ASP A 1 1132 ? -124.247 -44.686 -1.926 1.00 17.02 1131 ASP A C 1
ATOM 8988 O O . ASP A 1 1132 ? -124.147 -43.466 -1.794 1.00 15.62 1131 ASP A O 1
ATOM 8993 N N . ASN A 1 1133 ? -124.050 -45.319 -3.082 1.00 12.84 1132 ASN A N 1
ATOM 8994 C CA . ASN A 1 1133 ? -123.720 -44.658 -4.347 1.00 16.91 1132 ASN A CA 1
ATOM 8995 C C . ASN A 1 1133 ? -122.296 -44.106 -4.484 1.00 17.10 1132 ASN A C 1
ATOM 8996 O O . ASN A 1 1133 ? -121.996 -43.393 -5.443 1.00 16.32 1132 ASN A O 1
ATOM 9001 N N . ASP A 1 1134 ? -121.422 -44.430 -3.534 1.00 17.90 1133 ASP A N 1
ATOM 9002 C CA . ASP A 1 1134 ? -120.026 -43.995 -3.595 1.00 17.03 1133 ASP A CA 1
ATOM 9003 C C . ASP A 1 1134 ? -119.324 -44.786 -4.701 1.00 19.65 1133 ASP A C 1
ATOM 9004 O O . ASP A 1 1134 ? -119.700 -45.925 -4.979 1.00 17.23 1133 ASP A O 1
ATOM 9009 N N . TRP A 1 1135 ? -118.316 -44.190 -5.336 1.00 17.77 1134 TRP A N 1
ATOM 9010 C CA . TRP A 1 1135 ? -117.561 -44.917 -6.354 1.00 17.51 1134 TRP A CA 1
ATOM 9011 C C . TRP A 1 1135 ? -116.656 -45.895 -5.607 1.00 17.75 1134 TRP A C 1
ATOM 9012 O O . TRP A 1 1135 ? -115.975 -45.520 -4.644 1.00 19.21 1134 TRP A O 1
ATOM 9023 N N . ILE A 1 1136 ? -116.664 -47.151 -6.035 1.00 15.31 1135 ILE A N 1
ATOM 9024 C CA . ILE A 1 1136 ? -115.829 -48.164 -5.413 1.00 14.82 1135 ILE A CA 1
ATOM 9025 C C . ILE A 1 1136 ? -115.080 -48.920 -6.497 1.00 17.42 1135 ILE A C 1
ATOM 9026 O O . ILE A 1 1136 ? -115.436 -48.849 -7.676 1.00 17.88 1135 ILE A O 1
ATOM 9031 N N . GLU A 1 1137 ? -114.031 -49.632 -6.096 1.00 17.17 1136 GLU A N 1
ATOM 9032 C CA . GLU A 1 1137 ? -113.248 -50.423 -7.027 1.00 15.22 1136 GLU A CA 1
ATOM 9033 C C . GLU A 1 1137 ? -113.126 -51.821 -6.432 1.00 14.28 1136 GLU A C 1
ATOM 9034 O O . GLU A 1 1137 ? -112.870 -51.978 -5.243 1.00 16.95 1136 GLU A O 1
ATOM 9040 N N . VAL A 1 1138 ? -113.355 -52.826 -7.268 1.00 15.02 1137 VAL A N 1
ATOM 9041 C CA . VAL A 1 1138 ? -113.310 -54.230 -6.872 1.00 15.76 1137 VAL A CA 1
ATOM 9042 C C . VAL A 1 1138 ? -112.219 -54.863 -7.729 1.00 17.15 1137 VAL A C 1
ATOM 9043 O O . VAL A 1 1138 ? -112.227 -54.701 -8.948 1.00 17.59 1137 VAL A O 1
ATOM 9047 N N . PHE A 1 1139 ? -111.292 -55.590 -7.108 1.00 19.13 1138 PHE A N 1
ATOM 9048 C CA . PHE A 1 1139 ? -110.187 -56.162 -7.875 1.00 17.77 1138 PHE A CA 1
ATOM 9049 C C . PHE A 1 1139 ? -109.494 -57.352 -7.226 1.00 18.39 1138 PHE A C 1
ATOM 9050 O O . PHE A 1 1139 ? -109.649 -57.608 -6.035 1.00 19.58 1138 PHE A O 1
ATOM 9058 N N . ASN A 1 1140 ? -108.736 -58.079 -8.040 1.00 18.14 1139 ASN A N 1
ATOM 9059 C CA . ASN A 1 1140 ? -107.945 -59.217 -7.584 1.00 18.32 1139 ASN A CA 1
ATOM 9060 C C . ASN A 1 1140 ? -106.877 -59.503 -8.640 1.00 19.76 1139 ASN A C 1
ATOM 9061 O O . ASN A 1 1140 ? -106.626 -58.666 -9.504 1.00 19.03 1139 ASN A O 1
ATOM 9066 N N . SER A 1 1141 ? -106.243 -60.669 -8.576 1.00 18.97 1140 SER A N 1
ATOM 9067 C CA . SER A 1 1141 ? -105.188 -61.003 -9.536 1.00 21.28 1140 SER A CA 1
ATOM 9068 C C . SER A 1 1141 ? -105.611 -60.964 -11.004 1.00 20.12 1140 SER A C 1
ATOM 9069 O O . SER A 1 1141 ? -104.787 -60.710 -11.881 1.00 20.33 1140 SER A O 1
ATOM 9072 N N . ASN A 1 1142 ? -106.893 -61.206 -11.261 1.00 19.64 1141 ASN A N 1
ATOM 9073 C CA . ASN A 1 1142 ? -107.418 -61.247 -12.623 1.00 17.65 1141 ASN A CA 1
ATOM 9074 C C . ASN A 1 1142 ? -107.689 -59.905 -13.287 1.00 19.21 1141 ASN A C 1
ATOM 9075 O O . ASN A 1 1142 ? -107.667 -59.799 -14.519 1.00 17.73 1141 ASN A O 1
ATOM 9080 N N . GLY A 1 1143 ? -107.952 -58.884 -12.481 1.00 19.07 1142 GLY A N 1
ATOM 9081 C CA . GLY A 1 1143 ? -108.228 -57.575 -13.042 1.00 18.66 1142 GLY A CA 1
ATOM 9082 C C . GLY A 1 1143 ? -108.963 -56.692 -12.059 1.00 18.56 1142 GLY A C 1
ATOM 9083 O O . GLY A 1 1143 ? -109.014 -56.991 -10.863 1.00 17.41 1142 GLY A O 1
ATOM 9084 N N . ALA A 1 1144 ? -109.552 -55.611 -12.557 1.00 18.07 1143 ALA A N 1
ATOM 9085 C CA . ALA A 1 1144 ? -110.265 -54.691 -11.686 1.00 19.24 1143 ALA A CA 1
ATOM 9086 C C . ALA A 1 1144 ? -111.476 -54.070 -12.368 1.00 20.45 1143 ALA A C 1
ATOM 9087 O O . ALA A 1 1144 ? -111.530 -53.966 -13.595 1.00 20.01 1143 ALA A O 1
ATOM 9089 N N . LEU A 1 1145 ? -112.451 -53.659 -11.564 1.00 17.86 1144 LEU A N 1
ATOM 9090 C CA . LEU A 1 1145 ? -113.654 -53.038 -12.100 1.00 17.49 1144 LEU A CA 1
ATOM 9091 C C . LEU A 1 1145 ? -114.013 -51.835 -11.240 1.00 16.65 1144 LEU A C 1
ATOM 9092 O O . LEU A 1 1145 ? -113.641 -51.766 -10.070 1.00 14.70 1144 LEU A O 1
ATOM 9097 N N . THR A 1 1146 ? -114.709 -50.870 -11.832 1.00 17.53 1145 THR A N 1
ATOM 9098 C CA . THR A 1 1146 ? -115.146 -49.698 -11.091 1.00 15.35 1145 THR A CA 1
ATOM 9099 C C . THR A 1 1146 ? -116.669 -49.688 -11.157 1.00 17.58 1145 THR A C 1
ATOM 9100 O O . THR A 1 1146 ? -117.261 -50.134 -12.142 1.00 16.68 1145 THR A O 1
ATOM 9104 N N . ALA A 1 1147 ? -117.300 -49.180 -10.106 1.00 17.26 1146 ALA A N 1
ATOM 9105 C CA . ALA A 1 1147 ? -118.755 -49.116 -10.062 1.00 18.39 1146 ALA A CA 1
ATOM 9106 C C . ALA A 1 1147 ? -119.172 -48.294 -8.858 1.00 17.17 1146 ALA A C 1
ATOM 9107 O O . ALA A 1 1147 ? -118.324 -47.809 -8.106 1.00 15.21 1146 ALA A O 1
ATOM 9109 N N . ARG A 1 1148 ? -120.479 -48.128 -8.687 1.00 16.04 1147 ARG A N 1
ATOM 9110 C CA . ARG A 1 1148 ? -121.004 -47.400 -7.545 1.00 15.12 1147 ARG A CA 1
ATOM 9111 C C . ARG A 1 1148 ? -121.663 -48.410 -6.621 1.00 16.87 1147 ARG A C 1
ATOM 9112 O O . ARG A 1 1148 ? -122.241 -49.403 -7.066 1.00 15.93 1147 ARG A O 1
ATOM 9120 N N . ALA A 1 1149 ? -121.565 -48.155 -5.326 1.00 15.79 1148 ALA A N 1
ATOM 9121 C CA . ALA A 1 1149 ? -122.134 -49.050 -4.341 1.00 16.77 1148 ALA A CA 1
ATOM 9122 C C . ALA A 1 1149 ? -123.625 -48.886 -4.096 1.00 17.84 1148 ALA A C 1
ATOM 9123 O O . ALA A 1 1149 ? -124.180 -47.787 -4.178 1.00 15.08 1148 ALA A O 1
ATOM 9125 N N . VAL A 1 1150 ? -124.267 -50.010 -3.819 1.00 14.87 1149 VAL A N 1
ATOM 9126 C CA . VAL A 1 1150 ? -125.663 -50.024 -3.427 1.00 15.94 1149 VAL A CA 1
ATOM 9127 C C . VAL A 1 1150 ? -125.518 -50.679 -2.058 1.00 15.05 1149 VAL A C 1
ATOM 9128 O O . VAL A 1 1150 ? -125.148 -51.850 -1.961 1.00 16.90 1149 VAL A O 1
ATOM 9132 N N . VAL A 1 1151 ? -125.763 -49.914 -1.002 1.00 14.64 1150 VAL A N 1
ATOM 9133 C CA . VAL A 1 1151 ? -125.649 -50.432 0.355 1.00 16.60 1150 VAL A CA 1
ATOM 9134 C C . VAL A 1 1151 ? -127.021 -50.900 0.806 1.00 17.34 1150 VAL A C 1
ATOM 9135 O O . VAL A 1 1151 ? -127.998 -50.157 0.724 1.00 16.73 1150 VAL A O 1
ATOM 9139 N N . SER A 1 1152 ? -127.092 -52.135 1.288 1.00 16.25 1151 SER A N 1
ATOM 9140 C CA . SER A 1 1152 ? -128.364 -52.694 1.704 1.00 17.96 1151 SER A CA 1
ATOM 9141 C C . SER A 1 1152 ? -128.257 -53.701 2.837 1.00 19.25 1151 SER A C 1
ATOM 9142 O O . SER A 1 1152 ? -127.240 -54.372 3.007 1.00 20.06 1151 SER A O 1
ATOM 9145 N N . GLN A 1 1153 ? -129.335 -53.802 3.600 1.00 18.63 1152 GLN A N 1
ATOM 9146 C CA . GLN A 1 1153 ? -129.412 -54.725 4.716 1.00 19.48 1152 GLN A CA 1
ATOM 9147 C C . GLN A 1 1153 ? -129.649 -56.155 4.243 1.00 18.89 1152 GLN A C 1
ATOM 9148 O O . GLN A 1 1153 ? -129.261 -57.100 4.920 1.00 18.22 1152 GLN A O 1
ATOM 9154 N N . ARG A 1 1154 ? -130.276 -56.318 3.081 1.00 17.59 1153 ARG A N 1
ATOM 9155 C CA . ARG A 1 1154 ? -130.594 -57.660 2.608 1.00 19.26 1153 ARG A CA 1
ATOM 9156 C C . ARG A 1 1154 ? -129.405 -58.475 2.111 1.00 19.35 1153 ARG A C 1
ATOM 9157 O O . ARG A 1 1154 ? -129.541 -59.663 1.824 1.00 20.70 1153 ARG A O 1
ATOM 9165 N N . VAL A 1 1155 ? -128.242 -57.840 2.019 1.00 18.90 1154 VAL A N 1
ATOM 9166 C CA . VAL A 1 1155 ? -127.027 -58.529 1.589 1.00 18.31 1154 VAL A CA 1
ATOM 9167 C C . VAL A 1 1155 ? -126.283 -58.946 2.856 1.00 18.45 1154 VAL A C 1
ATOM 9168 O O . VAL A 1 1155 ? -125.911 -58.104 3.670 1.00 20.15 1154 VAL A O 1
ATOM 9172 N N . PRO A 1 1156 ? -126.071 -60.256 3.052 1.00 17.62 1155 PRO A N 1
ATOM 9173 C CA . PRO A 1 1156 ? -125.363 -60.678 4.263 1.00 17.95 1155 PRO A CA 1
ATOM 9174 C C . PRO A 1 1156 ? -123.901 -60.241 4.282 1.00 18.32 1155 PRO A C 1
ATOM 9175 O O . PRO A 1 1156 ? -123.257 -60.138 3.236 1.00 16.76 1155 PRO A O 1
ATOM 9179 N N . ALA A 1 1157 ? -123.388 -59.961 5.474 1.00 18.81 1156 ALA A N 1
ATOM 9180 C CA . ALA A 1 1157 ? -121.994 -59.557 5.609 1.00 18.99 1156 ALA A CA 1
ATOM 9181 C C . ALA A 1 1157 ? -121.136 -60.679 5.031 1.00 20.38 1156 ALA A C 1
ATOM 9182 O O . ALA A 1 1157 ? -121.479 -61.856 5.155 1.00 17.96 1156 ALA A O 1
ATOM 9184 N N . GLY A 1 1158 ? -120.032 -60.313 4.387 1.00 18.60 1157 GLY A N 1
ATOM 9185 C CA . GLY A 1 1158 ? -119.153 -61.316 3.814 1.00 21.47 1157 GLY A CA 1
ATOM 9186 C C . GLY A 1 1158 ? -119.302 -61.513 2.315 1.00 21.67 1157 GLY A C 1
ATOM 9187 O O . GLY A 1 1158 ? -118.396 -62.029 1.663 1.00 22.48 1157 GLY A O 1
ATOM 9188 N N . MET A 1 1159 ? -120.438 -61.115 1.757 1.00 21.57 1158 MET A N 1
ATOM 9189 C CA . MET A 1 1159 ? -120.636 -61.274 0.325 1.00 23.80 1158 MET A CA 1
ATOM 9190 C C . MET A 1 1159 ? -120.991 -59.971 -0.361 1.00 21.58 1158 MET A C 1
ATOM 9191 O O . MET A 1 1159 ? -121.519 -59.045 0.252 1.00 20.42 1158 MET A O 1
ATOM 9196 N N . THR A 1 1160 ? -120.692 -59.919 -1.650 1.00 20.73 1159 THR A N 1
ATOM 9197 C CA . THR A 1 1160 ? -121.004 -58.759 -2.462 1.00 21.49 1159 THR A CA 1
ATOM 9198 C C . THR A 1 1160 ? -121.678 -59.310 -3.711 1.00 22.16 1159 THR A C 1
ATOM 9199 O O . THR A 1 1160 ? -121.390 -60.430 -4.133 1.00 21.59 1159 THR A O 1
ATOM 9203 N N . MET A 1 1161 ? -122.602 -58.549 -4.282 1.00 18.32 1160 MET A N 1
ATOM 9204 C CA . MET A 1 1161 ? -123.284 -58.999 -5.486 1.00 19.56 1160 MET A CA 1
ATOM 9205 C C . MET A 1 1161 ? -123.277 -57.945 -6.576 1.00 19.70 1160 MET A C 1
ATOM 9206 O O . MET A 1 1161 ? -123.807 -56.845 -6.397 1.00 18.90 1160 MET A O 1
ATOM 9211 N N . MET A 1 1162 ? -122.642 -58.271 -7.693 1.00 16.60 1161 MET A N 1
ATOM 9212 C CA . MET A 1 1162 ? -122.649 -57.383 -8.841 1.00 18.93 1161 MET A CA 1
ATOM 9213 C C . MET A 1 1162 ? -123.481 -58.172 -9.840 1.00 19.54 1161 MET A C 1
ATOM 9214 O O . MET A 1 1162 ? -122.990 -59.135 -10.442 1.00 18.31 1161 MET A O 1
ATOM 9219 N N . TYR A 1 1163 ? -124.746 -57.784 -9.990 1.00 17.67 1162 TYR A N 1
ATOM 9220 C CA . TYR A 1 1163 ? -125.666 -58.476 -10.891 1.00 19.13 1162 TYR A CA 1
ATOM 9221 C C . TYR A 1 1163 ? -125.125 -58.559 -12.328 1.00 19.26 1162 TYR A C 1
ATOM 9222 O O . TYR A 1 1163 ? -124.523 -57.613 -12.848 1.00 20.76 1162 TYR A O 1
ATOM 9231 N N . HIS A 1 1164 ? -125.415 -59.703 -12.947 1.00 19.75 1163 HIS A N 1
ATOM 9232 C CA . HIS A 1 1164 ? -124.863 -60.177 -14.210 1.00 22.39 1163 HIS A CA 1
ATOM 9233 C C . HIS A 1 1164 ? -125.649 -59.619 -15.392 1.00 23.82 1163 HIS A C 1
ATOM 9234 O O . HIS A 1 1164 ? -126.813 -59.827 -15.668 1.00 24.12 1163 HIS A O 1
ATOM 9241 N N . ALA A 1 1165 ? -125.194 -58.699 -16.158 1.00 24.72 1164 ALA A N 1
ATOM 9242 C CA . ALA A 1 1165 ? -124.261 -58.116 -17.062 1.00 25.62 1164 ALA A CA 1
ATOM 9243 C C . ALA A 1 1165 ? -124.377 -56.602 -17.342 1.00 24.29 1164 ALA A C 1
ATOM 9244 O O . ALA A 1 1165 ? -125.267 -56.160 -18.055 1.00 26.33 1164 ALA A O 1
ATOM 9246 N N . GLN A 1 1166 ? -123.579 -55.805 -16.637 1.00 21.66 1165 GLN A N 1
ATOM 9247 C CA . GLN A 1 1166 ? -123.680 -54.359 -16.788 1.00 20.78 1165 GLN A CA 1
ATOM 9248 C C . GLN A 1 1166 ? -122.653 -53.801 -17.754 1.00 20.91 1165 GLN A C 1
ATOM 9249 O O . GLN A 1 1166 ? -122.637 -52.605 -18.048 1.00 19.83 1165 GLN A O 1
ATOM 9255 N N . GLU A 1 1167 ? -121.827 -54.711 -18.258 1.00 19.70 1166 GLU A N 1
ATOM 9256 C CA . GLU A 1 1167 ? -120.757 -54.460 -19.218 1.00 19.43 1166 GLU A CA 1
ATOM 9257 C C . GLU A 1 1167 ? -119.897 -53.198 -19.125 1.00 18.83 1166 GLU A C 1
ATOM 9258 O O . GLU A 1 1167 ? -119.887 -52.512 -18.104 1.00 17.29 1166 GLU A O 1
ATOM 9264 N N . ARG A 1 1168 ? -119.186 -52.896 -20.212 1.00 19.43 1167 ARG A N 1
ATOM 9265 C CA . ARG A 1 1168 ? -118.199 -51.816 -20.229 1.00 18.65 1167 ARG A CA 1
ATOM 9266 C C . ARG A 1 1168 ? -118.386 -50.568 -21.097 1.00 20.19 1167 ARG A C 1
ATOM 9267 O O . ARG A 1 1168 ? -117.397 -49.915 -21.439 1.00 19.53 1167 ARG A O 1
ATOM 9275 N N . ILE A 1 1169 ? -119.616 -50.200 -21.441 1.00 17.42 1168 ILE A N 1
ATOM 9276 C CA . ILE A 1 1169 ? -119.794 -49.027 -22.298 1.00 15.63 1168 ILE A CA 1
ATOM 9277 C C . ILE A 1 1169 ? -120.450 -47.814 -21.658 1.00 17.06 1168 ILE A C 1
ATOM 9278 O O . ILE A 1 1169 ? -120.334 -46.698 -22.176 1.00 17.49 1168 ILE A O 1
ATOM 9283 N N . VAL A 1 1170 ? -121.122 -48.020 -20.532 1.00 15.13 1169 VAL A N 1
ATOM 9284 C CA . VAL A 1 1170 ? -121.813 -46.919 -19.882 1.00 17.65 1169 VAL A CA 1
ATOM 9285 C C . VAL A 1 1170 ? -121.385 -46.566 -18.460 1.00 17.01 1169 VAL A C 1
ATOM 9286 O O . VAL A 1 1170 ? -121.203 -47.433 -17.607 1.00 16.50 1169 VAL A O 1
ATOM 9290 N N . ASN A 1 1171 ? -121.206 -45.267 -18.241 1.00 18.87 1170 ASN A N 1
ATOM 9291 C CA . ASN A 1 1171 ? -120.903 -44.714 -16.931 1.00 19.19 1170 ASN A CA 1
ATOM 9292 C C . ASN A 1 1171 ? -119.832 -45.435 -16.109 1.00 19.29 1170 ASN A C 1
ATOM 9293 O O . ASN A 1 1171 ? -120.101 -45.894 -15.003 1.00 17.93 1170 ASN A O 1
ATOM 9298 N N . LEU A 1 1172 ? -118.621 -45.519 -16.652 1.00 18.25 1171 LEU A N 1
ATOM 9299 C CA . LEU A 1 1172 ? -117.499 -46.157 -15.968 1.00 19.45 1171 LEU A CA 1
ATOM 9300 C C . LEU A 1 1172 ? -116.293 -45.233 -15.994 1.00 17.05 1171 LEU A C 1
ATOM 9301 O O . LEU A 1 1172 ? -115.825 -44.853 -17.064 1.00 17.59 1171 LEU A O 1
ATOM 9306 N N . PRO A 1 1173 ? -115.781 -44.849 -14.816 1.00 18.30 1172 PRO A N 1
ATOM 9307 C CA . PRO A 1 1173 ? -114.614 -43.965 -14.774 1.00 18.48 1172 PRO A CA 1
ATOM 9308 C C . PRO A 1 1173 ? -113.344 -44.803 -14.863 1.00 20.74 1172 PRO A C 1
ATOM 9309 O O . PRO A 1 1173 ? -113.408 -46.038 -14.897 1.00 18.33 1172 PRO A O 1
ATOM 9313 N N . GLY A 1 1174 ? -112.197 -44.134 -14.902 1.00 19.85 1173 GLY A N 1
ATOM 9314 C CA . GLY A 1 1174 ? -110.936 -44.848 -14.968 1.00 20.50 1173 GLY A CA 1
ATOM 9315 C C . GLY A 1 1174 ? -110.635 -45.584 -13.671 1.00 22.23 1173 GLY A C 1
ATOM 9316 O O . GLY A 1 1174 ? -111.137 -45.228 -12.602 1.00 22.12 1173 GLY A O 1
ATOM 9317 N N . SER A 1 1175 ? -109.816 -46.623 -13.771 1.00 22.31 1174 SER A N 1
ATOM 9318 C CA . SER A 1 1175 ? -109.429 -47.428 -12.616 1.00 21.94 1174 SER A CA 1
ATOM 9319 C C . SER A 1 1175 ? -108.161 -46.888 -11.964 1.00 22.38 1174 SER A C 1
ATOM 9320 O O . SER A 1 1175 ? -107.235 -46.468 -12.654 1.00 22.43 1174 SER A O 1
ATOM 9323 N N . GLU A 1 1176 ? -108.121 -46.895 -10.635 1.00 21.95 1175 GLU A N 1
ATOM 9324 C CA . GLU A 1 1176 ? -106.939 -46.431 -9.912 1.00 22.01 1175 GLU A CA 1
ATOM 9325 C C . GLU A 1 1176 ? -105.921 -47.566 -9.837 1.00 21.87 1175 GLU A C 1
ATOM 9326 O O . GLU A 1 1176 ? -104.750 -47.343 -9.548 1.00 25.57 1175 GLU A O 1
ATOM 9332 N N . ILE A 1 1177 ? -106.382 -48.781 -10.101 1.00 19.79 1176 ILE A N 1
ATOM 9333 C CA . ILE A 1 1177 ? -105.531 -49.969 -10.066 1.00 20.50 1176 ILE A CA 1
ATOM 9334 C C . ILE A 1 1177 ? -104.778 -50.197 -11.381 1.00 21.46 1176 ILE A C 1
ATOM 9335 O O . ILE A 1 1177 ? -103.561 -50.419 -11.384 1.00 19.63 1176 ILE A O 1
ATOM 9340 N N . THR A 1 1178 ? -105.503 -50.132 -12.495 1.00 20.11 1177 THR A N 1
ATOM 9341 C CA . THR A 1 1178 ? -104.919 -50.370 -13.812 1.00 20.79 1177 THR A CA 1
ATOM 9342 C C . THR A 1 1178 ? -104.590 -49.103 -14.595 1.00 21.93 1177 THR A C 1
ATOM 9343 O O . THR A 1 1178 ? -103.823 -49.151 -15.553 1.00 23.00 1177 THR A O 1
ATOM 9347 N N . GLN A 1 1179 ? -105.178 -47.979 -14.195 1.00 22.16 1178 GLN A N 1
ATOM 9348 C CA . GLN A 1 1179 ? -104.961 -46.708 -14.885 1.00 23.35 1178 GLN A CA 1
ATOM 9349 C C . GLN A 1 1179 ? -105.577 -46.755 -16.283 1.00 21.32 1178 GLN A C 1
ATOM 9350 O O . GLN A 1 1179 ? -105.209 -45.995 -17.179 1.00 22.10 1178 GLN A O 1
ATOM 9356 N N . GLN A 1 1180 ? -106.530 -47.661 -16.451 1.00 20.96 1179 GLN A N 1
ATOM 9357 C CA . GLN A 1 1180 ? -107.247 -47.831 -17.709 1.00 20.34 1179 GLN A CA 1
ATOM 9358 C C . GLN A 1 1180 ? -108.728 -47.646 -17.395 1.00 21.42 1179 GLN A C 1
ATOM 9359 O O . GLN A 1 1180 ? -109.093 -47.378 -16.249 1.00 20.80 1179 GLN A O 1
ATOM 9365 N N . ARG A 1 1181 ? -109.579 -47.777 -18.406 1.00 19.48 1180 ARG A N 1
ATOM 9366 C CA . ARG A 1 1181 ? -111.018 -47.665 -18.192 1.00 17.68 1180 ARG A CA 1
ATOM 9367 C C . ARG A 1 1181 ? -111.347 -48.775 -17.196 1.00 18.90 1180 ARG A C 1
ATOM 9368 O O . ARG A 1 1181 ? -110.749 -49.851 -17.255 1.00 17.44 1180 ARG A O 1
ATOM 9376 N N . GLY A 1 1182 ? -112.278 -48.523 -16.280 1.00 17.97 1181 GLY A N 1
ATOM 9377 C CA . GLY A 1 1182 ? -112.639 -49.550 -15.318 1.00 16.82 1181 GLY A CA 1
ATOM 9378 C C . GLY A 1 1182 ? -113.095 -50.814 -16.022 1.00 17.26 1181 GLY A C 1
ATOM 9379 O O . GLY A 1 1182 ? -113.667 -50.748 -17.110 1.00 15.73 1181 GLY A O 1
ATOM 9380 N N . GLY A 1 1183 ? -112.845 -51.966 -15.405 1.00 17.61 1182 GLY A N 1
ATOM 9381 C CA . GLY A 1 1183 ? -113.241 -53.232 -16.000 1.00 15.56 1182 GLY A CA 1
ATOM 9382 C C . GLY A 1 1183 ? -114.684 -53.623 -15.712 1.00 17.82 1182 GLY A C 1
ATOM 9383 O O . GLY A 1 1183 ? -115.504 -52.789 -15.317 1.00 16.28 1182 GLY A O 1
ATOM 9384 N N . ILE A 1 1184 ? -114.989 -54.903 -15.895 1.00 15.64 1183 ILE A N 1
ATOM 9385 C CA . ILE A 1 1184 ? -116.338 -55.422 -15.679 1.00 16.66 1183 ILE A CA 1
ATOM 9386 C C . ILE A 1 1184 ? -116.303 -56.567 -14.669 1.00 18.08 1183 ILE A C 1
ATOM 9387 O O . ILE A 1 1184 ? -115.237 -56.913 -14.168 1.00 16.96 1183 ILE A O 1
ATOM 9392 N N . HIS A 1 1185 ? -117.458 -57.161 -14.377 1.00 16.39 1184 HIS A N 1
ATOM 9393 C CA . HIS A 1 1185 ? -117.492 -58.238 -13.402 1.00 18.00 1184 HIS A CA 1
ATOM 9394 C C . HIS A 1 1185 ? -116.582 -59.389 -13.796 1.00 17.88 1184 HIS A C 1
ATOM 9395 O O . HIS A 1 1185 ? -115.977 -60.024 -12.933 1.00 20.86 1184 HIS A O 1
ATOM 9402 N N . ASN A 1 1186 ? -116.452 -59.653 -15.091 1.00 17.64 1185 ASN A N 1
ATOM 9403 C CA . ASN A 1 1186 ? -115.573 -60.737 -15.500 1.00 19.72 1185 ASN A CA 1
ATOM 9404 C C . ASN A 1 1186 ? -114.108 -60.327 -15.619 1.00 18.94 1185 ASN A C 1
ATOM 9405 O O . ASN A 1 1186 ? -113.271 -61.099 -16.086 1.00 17.58 1185 ASN A O 1
ATOM 9410 N N . SER A 1 1187 ? -113.798 -59.106 -15.193 1.00 17.99 1186 SER A N 1
ATOM 9411 C CA . SER A 1 1187 ? -112.409 -58.652 -15.182 1.00 18.88 1186 SER A CA 1
ATOM 9412 C C . SER A 1 1187 ? -111.761 -59.273 -13.941 1.00 18.08 1186 SER A C 1
ATOM 9413 O O . SER A 1 1187 ? -110.537 -59.363 -13.847 1.00 20.24 1186 SER A O 1
ATOM 9416 N N . VAL A 1 1188 ? -112.586 -59.704 -12.987 1.00 18.07 1187 VAL A N 1
ATOM 9417 C CA . VAL A 1 1188 ? -112.062 -60.292 -11.757 1.00 16.50 1187 VAL A CA 1
ATOM 9418 C C . VAL A 1 1188 ? -112.236 -61.803 -11.669 1.00 16.17 1187 VAL A C 1
ATOM 9419 O O . VAL A 1 1188 ? -111.951 -62.403 -10.636 1.00 17.91 1187 VAL A O 1
ATOM 9423 N N . THR A 1 1189 ? -112.693 -62.419 -12.753 1.00 17.58 1188 THR A N 1
ATOM 9424 C CA . THR A 1 1189 ? -112.876 -63.869 -12.777 1.00 17.22 1188 THR A CA 1
ATOM 9425 C C . THR A 1 1189 ? -111.848 -64.503 -13.706 1.00 16.62 1188 THR A C 1
ATOM 9426 O O . THR A 1 1189 ? -111.199 -63.818 -14.485 1.00 14.96 1188 THR A O 1
ATOM 9430 N N . ARG A 1 1190 ? -111.698 -65.818 -13.612 1.00 16.56 1189 ARG A N 1
ATOM 9431 C CA . ARG A 1 1190 ? -110.777 -66.539 -14.480 1.00 16.76 1189 ARG A CA 1
ATOM 9432 C C . ARG A 1 1190 ? -111.268 -67.971 -14.583 1.00 15.69 1189 ARG A C 1
ATOM 9433 O O . ARG A 1 1190 ? -111.804 -68.522 -13.623 1.00 17.25 1189 ARG A O 1
ATOM 9441 N N . ILE A 1 1191 ? -111.103 -68.564 -15.756 1.00 19.46 1190 ILE A N 1
ATOM 9442 C CA . ILE A 1 1191 ? -111.530 -69.939 -15.981 1.00 21.04 1190 ILE A CA 1
ATOM 9443 C C . ILE A 1 1191 ? -110.664 -70.946 -15.233 1.00 22.94 1190 ILE A C 1
ATOM 9444 O O . ILE A 1 1191 ? -109.436 -70.878 -15.280 1.00 22.93 1190 ILE A O 1
ATOM 9449 N N . THR A 1 1192 ? -111.318 -71.872 -14.541 1.00 24.06 1191 THR A N 1
ATOM 9450 C CA . THR A 1 1192 ? -110.640 -72.957 -13.843 1.00 24.17 1191 THR A CA 1
ATOM 9451 C C . THR A 1 1192 ? -111.544 -74.154 -14.082 1.00 23.92 1191 THR A C 1
ATOM 9452 O O . THR A 1 1192 ? -112.642 -74.238 -13.530 1.00 24.87 1191 THR A O 1
ATOM 9456 N N . PRO A 1 1193 ? -111.103 -75.089 -14.934 1.00 24.74 1192 PRO A N 1
ATOM 9457 C CA . PRO A 1 1193 ? -111.877 -76.288 -15.260 1.00 24.20 1192 PRO A CA 1
ATOM 9458 C C . PRO A 1 1193 ? -111.821 -77.362 -14.186 1.00 25.56 1192 PRO A C 1
ATOM 9459 O O . PRO A 1 1193 ? -110.964 -77.327 -13.305 1.00 26.04 1192 PRO A O 1
ATOM 9463 N N . LYS A 1 1194 ? -112.750 -78.311 -14.264 1.00 26.52 1193 LYS A N 1
ATOM 9464 C CA . LYS A 1 1194 ? -112.793 -79.422 -13.324 1.00 26.51 1193 LYS A CA 1
ATOM 9465 C C . LYS A 1 1194 ? -112.647 -80.706 -14.147 1.00 27.80 1193 LYS A C 1
ATOM 9466 O O . LYS A 1 1194 ? -113.390 -80.926 -15.103 1.00 28.39 1193 LYS A O 1
ATOM 9472 N N . PRO A 1 1195 ? -111.675 -81.564 -13.790 1.00 27.78 1194 PRO A N 1
ATOM 9473 C CA . PRO A 1 1195 ? -111.405 -82.830 -14.483 1.00 26.33 1194 PRO A CA 1
ATOM 9474 C C . PRO A 1 1195 ? -112.604 -83.742 -14.723 1.00 25.69 1194 PRO A C 1
ATOM 9475 O O . PRO A 1 1195 ? -112.697 -84.391 -15.765 1.00 25.64 1194 PRO A O 1
ATOM 9479 N N . THR A 1 1196 ? -113.513 -83.806 -13.758 1.00 24.31 1195 THR A N 1
ATOM 9480 C CA . THR A 1 1196 ? -114.689 -84.661 -13.886 1.00 25.28 1195 THR A CA 1
ATOM 9481 C C . THR A 1 1196 ? -115.592 -84.241 -15.044 1.00 25.61 1195 THR A C 1
ATOM 9482 O O . THR A 1 1196 ? -116.425 -85.020 -15.505 1.00 22.94 1195 THR A O 1
ATOM 9486 N N . HIS A 1 1197 ? -115.422 -83.009 -15.512 1.00 23.51 1196 HIS A N 1
ATOM 9487 C CA . HIS A 1 1197 ? -116.229 -82.491 -16.609 1.00 23.96 1196 HIS A CA 1
ATOM 9488 C C . HIS A 1 1197 ? -115.556 -82.733 -17.955 1.00 25.07 1196 HIS A C 1
ATOM 9489 O O . HIS A 1 1197 ? -116.056 -82.299 -18.997 1.00 25.07 1196 HIS A O 1
ATOM 9496 N N . MET A 1 1198 ? -114.421 -83.428 -17.925 1.00 24.27 1197 MET A N 1
ATOM 9497 C CA . MET A 1 1198 ? -113.669 -83.740 -19.137 1.00 24.44 1197 MET A CA 1
ATOM 9498 C C . MET A 1 1198 ? -113.852 -85.208 -19.527 1.00 24.36 1197 MET A C 1
ATOM 9499 O O . MET A 1 1198 ? -113.384 -85.640 -20.582 1.00 24.78 1197 MET A O 1
ATOM 9504 N N . ILE A 1 1199 ? -114.529 -85.968 -18.672 1.00 23.48 1198 ILE A N 1
ATOM 9505 C CA . ILE A 1 1199 ? -114.747 -87.396 -18.908 1.00 23.66 1198 ILE A CA 1
ATOM 9506 C C . ILE A 1 1199 ? -115.578 -87.695 -20.155 1.00 25.68 1198 ILE A C 1
ATOM 9507 O O . ILE A 1 1199 ? -116.617 -87.075 -20.384 1.00 23.77 1198 ILE A O 1
ATOM 9512 N N . GLY A 1 1200 ? -115.112 -88.660 -20.946 1.00 24.88 1199 GLY A N 1
ATOM 9513 C CA . GLY A 1 1200 ? -115.812 -89.042 -22.160 1.00 25.31 1199 GLY A CA 1
ATOM 9514 C C . GLY A 1 1200 ? -115.695 -90.527 -22.451 1.00 27.40 1199 GLY A C 1
ATOM 9515 O O . GLY A 1 1200 ? -115.115 -91.275 -21.661 1.00 26.15 1199 GLY A O 1
ATOM 9516 N N . GLY A 1 1201 ? -116.248 -90.948 -23.586 1.00 27.65 1200 GLY A N 1
ATOM 9517 C CA . GLY A 1 1201 ? -116.207 -92.346 -23.984 1.00 28.06 1200 GLY A CA 1
ATOM 9518 C C . GLY A 1 1201 ? -116.746 -93.301 -22.937 1.00 28.49 1200 GLY A C 1
ATOM 9519 O O . GLY A 1 1201 ? -116.285 -94.442 -22.837 1.00 30.06 1200 GLY A O 1
ATOM 9520 N N . TYR A 1 1202 ? -117.739 -92.858 -22.171 1.00 26.28 1201 TYR A N 1
ATOM 9521 C CA . TYR A 1 1202 ? -118.295 -93.692 -21.116 1.00 24.63 1201 TYR A CA 1
ATOM 9522 C C . TYR A 1 1202 ? -119.806 -93.569 -20.932 1.00 25.47 1201 TYR A C 1
ATOM 9523 O O . TYR A 1 1202 ? -120.273 -92.944 -19.977 1.00 26.70 1201 TYR A O 1
ATOM 9532 N N . ALA A 1 1203 ? -120.564 -94.175 -21.842 1.00 25.74 1202 ALA A N 1
ATOM 9533 C CA . ALA A 1 1203 ? -122.026 -94.158 -21.785 1.00 25.84 1202 ALA A CA 1
ATOM 9534 C C . ALA A 1 1203 ? -122.592 -92.751 -21.587 1.00 24.73 1202 ALA A C 1
ATOM 9535 O O . ALA A 1 1203 ? -122.476 -91.907 -22.476 1.00 24.63 1202 ALA A O 1
ATOM 9537 N N . HIS A 1 1204 ? -123.209 -92.501 -20.434 1.00 25.62 1203 HIS A N 1
ATOM 9538 C CA . HIS A 1 1204 ? -123.781 -91.183 -20.162 1.00 26.37 1203 HIS A CA 1
ATOM 9539 C C . HIS A 1 1204 ? -122.703 -90.109 -20.110 1.00 28.20 1203 HIS A C 1
ATOM 9540 O O . HIS A 1 1204 ? -122.986 -88.923 -20.298 1.00 26.58 1203 HIS A O 1
ATOM 9547 N N . LEU A 1 1205 ? -121.465 -90.519 -19.854 1.00 26.76 1204 LEU A N 1
ATOM 9548 C CA . LEU A 1 1205 ? -120.368 -89.565 -19.816 1.00 27.59 1204 LEU A CA 1
ATOM 9549 C C . LEU A 1 1205 ? -119.588 -89.657 -21.123 1.00 27.64 1204 LEU A C 1
ATOM 9550 O O . LEU A 1 1205 ? -118.468 -90.169 -21.168 1.00 29.70 1204 LEU A O 1
ATOM 9555 N N . ALA A 1 1206 ? -120.221 -89.176 -22.191 1.00 24.20 1205 ALA A N 1
ATOM 9556 C CA . ALA A 1 1206 ? -119.644 -89.152 -23.534 1.00 22.91 1205 ALA A CA 1
ATOM 9557 C C . ALA A 1 1206 ? -120.006 -87.779 -24.092 1.00 24.25 1205 ALA A C 1
ATOM 9558 O O . ALA A 1 1206 ? -120.971 -87.167 -23.639 1.00 23.23 1205 ALA A O 1
ATOM 9560 N N . TYR A 1 1207 ? -119.259 -87.304 -25.080 1.00 24.60 1206 TYR A N 1
ATOM 9561 C CA . TYR A 1 1207 ? -119.500 -85.968 -25.609 1.00 24.95 1206 TYR A CA 1
ATOM 9562 C C . TYR A 1 1207 ? -120.727 -85.700 -26.479 1.00 25.61 1206 TYR A C 1
ATOM 9563 O O . TYR A 1 1207 ? -121.286 -86.586 -27.131 1.00 21.72 1206 TYR A O 1
ATOM 9572 N N . GLY A 1 1208 ? -121.120 -84.431 -26.463 1.00 22.96 1207 GLY A N 1
ATOM 9573 C CA . GLY A 1 1208 ? -122.241 -83.947 -27.235 1.00 23.49 1207 GLY A CA 1
ATOM 9574 C C . GLY A 1 1208 ? -122.134 -82.435 -27.183 1.00 23.48 1207 GLY A C 1
ATOM 9575 O O . GLY A 1 1208 ? -121.783 -81.876 -26.144 1.00 22.69 1207 GLY A O 1
ATOM 9576 N N . PHE A 1 1209 ? -122.403 -81.770 -28.300 1.00 23.90 1208 PHE A N 1
ATOM 9577 C CA . PHE A 1 1209 ? -122.343 -80.313 -28.347 1.00 24.07 1208 PHE A CA 1
ATOM 9578 C C . PHE A 1 1209 ? -123.284 -79.794 -27.259 1.00 24.27 1208 PHE A C 1
ATOM 9579 O O . PHE A 1 1209 ? -124.492 -80.036 -27.305 1.00 25.51 1208 PHE A O 1
ATOM 9587 N N . ASN A 1 1210 ? -122.725 -79.099 -26.273 1.00 25.65 1209 ASN A N 1
ATOM 9588 C CA . ASN A 1 1210 ? -123.505 -78.541 -25.165 1.00 24.63 1209 ASN A CA 1
ATOM 9589 C C . ASN A 1 1210 ? -124.045 -79.583 -24.187 1.00 23.96 1209 ASN A C 1
ATOM 9590 O O . ASN A 1 1210 ? -124.727 -79.232 -23.228 1.00 22.61 1209 ASN A O 1
ATOM 9595 N N . TYR A 1 1211 ? -123.739 -80.858 -24.423 1.00 21.78 1210 TYR A N 1
ATOM 9596 C CA . TYR A 1 1211 ? -124.202 -81.931 -23.540 1.00 22.00 1210 TYR A CA 1
ATOM 9597 C C . TYR A 1 1211 ? -123.247 -82.177 -22.371 1.00 21.09 1210 TYR A C 1
ATOM 9598 O O . TYR A 1 1211 ? -123.682 -82.498 -21.265 1.00 22.23 1210 TYR A O 1
ATOM 9607 N N . TYR A 1 1212 ? -121.949 -82.039 -22.624 1.00 23.23 1211 TYR A N 1
ATOM 9608 C CA . TYR A 1 1212 ? -120.945 -82.229 -21.582 1.00 23.91 1211 TYR A CA 1
ATOM 9609 C C . TYR A 1 1212 ? -119.705 -81.401 -21.900 1.00 22.82 1211 TYR A C 1
ATOM 9610 O O . TYR A 1 1212 ? -119.527 -80.940 -23.026 1.00 24.46 1211 TYR A O 1
ATOM 9619 N N . GLY A 1 1213 ? -118.852 -81.214 -20.899 1.00 22.94 1212 GLY A N 1
ATOM 9620 C CA . GLY A 1 1213 ? -117.643 -80.434 -21.082 1.00 21.50 1212 GLY A CA 1
ATOM 9621 C C . GLY A 1 1213 ? -117.390 -79.559 -19.868 1.00 22.74 1212 GLY A C 1
ATOM 9622 O O . GLY A 1 1213 ? -118.234 -79.460 -18.977 1.00 23.23 1212 GLY A O 1
ATOM 9623 N N . THR A 1 1214 ? -116.227 -78.923 -19.828 1.00 23.68 1213 THR A N 1
ATOM 9624 C CA . THR A 1 1214 ? -115.877 -78.056 -18.712 1.00 23.82 1213 THR A CA 1
ATOM 9625 C C . THR A 1 1214 ? -116.823 -76.853 -18.654 1.00 23.64 1213 THR A C 1
ATOM 9626 O O . THR A 1 1214 ? -117.285 -76.370 -19.691 1.00 22.88 1213 THR A O 1
ATOM 9630 N N . VAL A 1 1215 ? -117.111 -76.377 -17.443 1.00 23.63 1214 VAL A N 1
ATOM 9631 C CA . VAL A 1 1215 ? -118.034 -75.256 -17.262 1.00 22.40 1214 VAL A CA 1
ATOM 9632 C C . VAL A 1 1215 ? -117.394 -73.991 -16.703 1.00 23.46 1214 VAL A C 1
ATOM 9633 O O . VAL A 1 1215 ? -116.387 -74.042 -15.996 1.00 21.41 1214 VAL A O 1
ATOM 9637 N N . GLY A 1 1216 ? -118.004 -72.850 -17.014 1.00 21.64 1215 GLY A N 1
ATOM 9638 C CA . GLY A 1 1216 ? -117.477 -71.584 -16.545 1.00 23.78 1215 GLY A CA 1
ATOM 9639 C C . GLY A 1 1216 ? -117.985 -71.163 -15.180 1.00 25.91 1215 GLY A C 1
ATOM 9640 O O . GLY A 1 1216 ? -118.579 -70.092 -15.051 1.00 26.56 1215 GLY A O 1
ATOM 9641 N N . SER A 1 1217 ? -117.753 -71.994 -14.166 1.00 23.86 1216 SER A N 1
ATOM 9642 C CA . SER A 1 1217 ? -118.180 -71.687 -12.800 1.00 24.45 1216 SER A CA 1
ATOM 9643 C C . SER A 1 1217 ? -117.523 -70.374 -12.376 1.00 24.44 1216 SER A C 1
ATOM 9644 O O . SER A 1 1217 ? -116.472 -70.013 -12.905 1.00 24.97 1216 SER A O 1
ATOM 9647 N N . ASN A 1 1218 ? -118.120 -69.668 -11.417 1.00 23.13 1217 ASN A N 1
ATOM 9648 C CA . ASN A 1 1218 ? -117.572 -68.372 -11.018 1.00 25.28 1217 ASN A CA 1
ATOM 9649 C C . ASN A 1 1218 ? -117.920 -67.845 -9.621 1.00 23.29 1217 ASN A C 1
ATOM 9650 O O . ASN A 1 1218 ? -117.353 -66.842 -9.184 1.00 23.34 1217 ASN A O 1
ATOM 9655 N N . ARG A 1 1219 ? -118.836 -68.499 -8.916 1.00 21.06 1218 ARG A N 1
ATOM 9656 C CA . ARG A 1 1219 ? -119.244 -67.996 -7.609 1.00 20.60 1218 ARG A CA 1
ATOM 9657 C C . ARG A 1 1219 ? -118.249 -68.156 -6.453 1.00 21.17 1218 ARG A C 1
ATOM 9658 O O . ARG A 1 1219 ? -118.397 -67.498 -5.423 1.00 18.53 1218 ARG A O 1
ATOM 9666 N N . ASP A 1 1220 ? -117.236 -69.009 -6.615 1.00 20.54 1219 ASP A N 1
ATOM 9667 C CA . ASP A 1 1220 ? -116.241 -69.205 -5.556 1.00 20.38 1219 ASP A CA 1
ATOM 9668 C C . ASP A 1 1220 ? -115.277 -68.025 -5.456 1.00 22.54 1219 ASP A C 1
ATOM 9669 O O . ASP A 1 1220 ? -114.517 -67.910 -4.495 1.00 20.73 1219 ASP A O 1
ATOM 9674 N N . GLU A 1 1221 ? -115.315 -67.148 -6.449 1.00 25.13 1220 GLU A N 1
ATOM 9675 C CA . GLU A 1 1221 ? -114.411 -66.005 -6.489 1.00 23.54 1220 GLU A CA 1
ATOM 9676 C C . GLU A 1 1221 ? -114.490 -65.021 -5.326 1.00 23.79 1220 GLU A C 1
ATOM 9677 O O . GLU A 1 1221 ? -115.569 -64.733 -4.803 1.00 24.00 1220 GLU A O 1
ATOM 9683 N N . PHE A 1 1222 ? -113.326 -64.512 -4.927 1.00 21.57 1221 PHE A N 1
ATOM 9684 C CA . PHE A 1 1222 ? -113.241 -63.511 -3.872 1.00 21.84 1221 PHE A CA 1
ATOM 9685 C C . PHE A 1 1222 ? -112.523 -62.308 -4.464 1.00 19.54 1221 PHE A C 1
ATOM 9686 O O . PHE A 1 1222 ? -111.693 -62.452 -5.360 1.00 19.04 1221 PHE A O 1
ATOM 9694 N N . VAL A 1 1223 ? -112.854 -61.121 -3.972 1.00 17.66 1222 VAL A N 1
ATOM 9695 C CA . VAL A 1 1223 ? -112.261 -59.899 -4.486 1.00 18.24 1222 VAL A CA 1
ATOM 9696 C C . VAL A 1 1223 ? -111.929 -58.939 -3.359 1.00 19.45 1222 VAL A C 1
ATOM 9697 O O . VAL A 1 1223 ? -112.411 -59.096 -2.238 1.00 18.52 1222 VAL A O 1
ATOM 9701 N N . VAL A 1 1224 ? -111.092 -57.953 -3.669 1.00 14.94 1223 VAL A N 1
ATOM 9702 C CA . VAL A 1 1224 ? -110.729 -56.920 -2.706 1.00 17.67 1223 VAL A CA 1
ATOM 9703 C C . VAL A 1 1224 ? -111.669 -55.769 -3.051 1.00 15.35 1223 VAL A C 1
ATOM 9704 O O . VAL A 1 1224 ? -111.868 -55.469 -4.226 1.00 16.86 1223 VAL A O 1
ATOM 9708 N N . VAL A 1 1225 ? -112.249 -55.138 -2.037 1.00 16.09 1224 VAL A N 1
ATOM 9709 C CA . VAL A 1 1225 ? -113.170 -54.032 -2.258 1.00 17.82 1224 VAL A CA 1
ATOM 9710 C C . VAL A 1 1225 ? -112.700 -52.810 -1.485 1.00 17.56 1224 VAL A C 1
ATOM 9711 O O . VAL A 1 1225 ? -112.201 -52.931 -0.362 1.00 18.24 1224 VAL A O 1
ATOM 9715 N N . ARG A 1 1226 ? -112.865 -51.636 -2.085 1.00 17.55 1225 ARG A N 1
ATOM 9716 C CA . ARG A 1 1226 ? -112.457 -50.397 -1.441 1.00 16.72 1225 ARG A CA 1
ATOM 9717 C C . ARG A 1 1226 ? -113.125 -49.198 -2.100 1.00 18.18 1225 ARG A C 1
ATOM 9718 O O . ARG A 1 1226 ? -113.537 -49.259 -3.260 1.00 17.51 1225 ARG A O 1
ATOM 9726 N N . LYS A 1 1227 ? -113.232 -48.110 -1.349 1.00 17.90 1226 LYS A N 1
ATOM 9727 C CA . LYS A 1 1227 ? -113.810 -46.876 -1.864 1.00 17.99 1226 LYS A CA 1
ATOM 9728 C C . LYS A 1 1227 ? -112.771 -46.200 -2.753 1.00 19.41 1226 LYS A C 1
ATOM 9729 O O . LYS A 1 1227 ? -111.580 -46.186 -2.429 1.00 19.39 1226 LYS A O 1
ATOM 9735 N N . MET A 1 1228 ? -113.209 -45.639 -3.873 1.00 19.69 1227 MET A N 1
ATOM 9736 C CA . MET A 1 1228 ? -112.272 -44.972 -4.765 1.00 20.56 1227 MET A CA 1
ATOM 9737 C C . MET A 1 1228 ? -111.921 -43.595 -4.215 1.00 20.16 1227 MET A C 1
ATOM 9738 O O . MET A 1 1228 ? -112.658 -43.033 -3.405 1.00 20.85 1227 MET A O 1
ATOM 9743 N N . LYS A 1 1229 ? -110.787 -43.062 -4.650 1.00 20.13 1228 LYS A N 1
ATOM 9744 C CA . LYS A 1 1229 ? -110.355 -41.744 -4.212 1.00 21.15 1228 LYS A CA 1
ATOM 9745 C C . LYS A 1 1229 ? -110.469 -40.802 -5.403 1.00 20.85 1228 LYS A C 1
ATOM 9746 O O . LYS A 1 1229 ? -111.330 -39.918 -5.436 1.00 23.07 1228 LYS A O 1
ATOM 9752 N N . ASN A 1 1230 ? -109.596 -41.002 -6.385 1.00 19.48 1229 ASN A N 1
ATOM 9753 C CA . ASN A 1 1230 ? -109.602 -40.185 -7.587 1.00 21.24 1229 ASN A CA 1
ATOM 9754 C C . ASN A 1 1230 ? -110.565 -40.753 -8.619 1.00 19.69 1229 ASN A C 1
ATOM 9755 O O . ASN A 1 1230 ? -110.514 -41.937 -8.937 1.00 21.00 1229 ASN A O 1
ATOM 9760 N N . ILE A 1 1231 ? -111.453 -39.906 -9.127 1.00 20.82 1230 ILE A N 1
ATOM 9761 C CA . ILE A 1 1231 ? -112.401 -40.329 -10.147 1.00 21.88 1230 ILE A CA 1
ATOM 9762 C C . ILE A 1 1231 ? -112.044 -39.599 -11.445 1.00 20.18 1230 ILE A C 1
ATOM 9763 O O . ILE A 1 1231 ? -112.542 -38.504 -11.726 1.00 19.94 1230 ILE A O 1
ATOM 9768 N N . ASP A 1 1232 ? -111.149 -40.211 -12.216 1.00 19.01 1231 ASP A N 1
ATOM 9769 C CA . ASP A 1 1232 ? -110.691 -39.651 -13.484 1.00 20.05 1231 ASP A CA 1
ATOM 9770 C C . ASP A 1 1232 ? -111.371 -40.386 -14.628 1.00 19.77 1231 ASP A C 1
ATOM 9771 O O . ASP A 1 1232 ? -111.338 -41.617 -14.697 1.00 17.91 1231 ASP A O 1
ATOM 9776 N N . TRP A 1 1233 ? -111.974 -39.633 -15.536 1.00 20.79 1232 TRP A N 1
ATOM 9777 C CA . TRP A 1 1233 ? -112.675 -40.252 -16.646 1.00 20.01 1232 TRP A CA 1
ATOM 9778 C C . TRP A 1 1233 ? -111.834 -40.545 -17.886 1.00 20.86 1232 TRP A C 1
ATOM 9779 O O . TRP A 1 1233 ? -112.322 -41.163 -18.833 1.00 20.39 1232 TRP A O 1
ATOM 9790 N N . LEU A 1 1234 ? -110.575 -40.115 -17.876 1.00 20.61 1233 LEU A N 1
ATOM 9791 C CA . LEU A 1 1234 ? -109.663 -40.390 -18.986 1.00 22.72 1233 LEU A CA 1
ATOM 9792 C C . LEU A 1 1234 ? -110.229 -40.039 -20.360 1.00 22.29 1233 LEU A C 1
ATOM 9793 O O . LEU A 1 1234 ? -109.981 -40.748 -21.336 1.00 24.73 1233 LEU A O 1
ATOM 9798 N N . ASP A 1 1235 ? -110.971 -38.942 -20.444 1.00 22.13 1234 ASP A N 1
ATOM 9799 C CA . ASP A 1 1235 ? -111.576 -38.548 -21.707 1.00 23.60 1234 ASP A CA 1
ATOM 9800 C C . ASP A 1 1235 ? -111.210 -37.138 -22.145 1.00 22.90 1234 ASP A C 1
ATOM 9801 O O . ASP A 1 1235 ? -111.717 -36.654 -23.153 1.00 23.33 1234 ASP A O 1
ATOM 9806 N N . GLY A 1 1236 ? -110.338 -36.482 -21.384 1.00 24.66 1235 GLY A N 1
ATOM 9807 C CA . GLY A 1 1236 ? -109.911 -35.135 -21.727 1.00 24.98 1235 GLY A CA 1
ATOM 9808 C C . GLY A 1 1236 ? -110.950 -34.046 -21.525 1.00 27.90 1235 GLY A C 1
ATOM 9809 O O . GLY A 1 1236 ? -110.771 -32.919 -21.989 1.00 28.16 1235 GLY A O 1
ATOM 9810 N N . GLU A 1 1237 ? -112.037 -34.363 -20.830 1.00 26.15 1236 GLU A N 1
ATOM 9811 C CA . GLU A 1 1237 ? -113.083 -33.374 -20.590 1.00 26.34 1236 GLU A CA 1
ATOM 9812 C C . GLU A 1 1237 ? -112.755 -32.427 -19.443 1.00 26.12 1236 GLU A C 1
ATOM 9813 O O . GLU A 1 1237 ? -113.379 -31.375 -19.303 1.00 26.93 1236 GLU A O 1
ATOM 9819 N N . GLY A 1 1238 ? -111.775 -32.799 -18.626 1.00 24.50 1237 GLY A N 1
ATOM 9820 C CA . GLY A 1 1238 ? -111.411 -31.968 -17.494 1.00 26.91 1237 GLY A CA 1
ATOM 9821 C C . GLY A 1 1238 ? -112.550 -31.942 -16.495 1.00 28.59 1237 GLY A C 1
ATOM 9822 O O . GLY A 1 1238 ? -112.743 -30.965 -15.773 1.00 30.08 1237 GLY A O 1
ATOM 9823 N N . ASN A 1 1239 ? -113.316 -33.027 -16.460 1.00 28.07 1238 ASN A N 1
ATOM 9824 C CA . ASN A 1 1239 ? -114.443 -33.133 -15.549 1.00 28.97 1238 ASN A CA 1
ATOM 9825 C C . ASN A 1 1239 ? -114.279 -34.358 -14.658 1.00 26.35 1238 ASN A C 1
ATOM 9826 O O . ASN A 1 1239 ? -115.044 -35.320 -14.747 1.00 24.60 1238 ASN A O 1
ATOM 9831 N N . ASP A 1 1240 ? -113.264 -34.313 -13.803 1.00 23.77 1239 ASP A N 1
ATOM 9832 C CA . ASP A 1 1240 ? -112.974 -35.405 -12.890 1.00 24.24 1239 ASP A CA 1
ATOM 9833 C C . ASP A 1 1240 ? -113.284 -34.984 -11.458 1.00 23.91 1239 ASP A C 1
ATOM 9834 O O . ASP A 1 1240 ? -113.353 -33.789 -11.148 1.00 23.97 1239 ASP A O 1
ATOM 9839 N N . GLN A 1 1241 ? -113.464 -35.969 -10.586 1.00 20.95 1240 GLN A N 1
ATOM 9840 C CA . GLN A 1 1241 ? -113.785 -35.703 -9.194 1.00 21.81 1240 GLN A CA 1
ATOM 9841 C C . GLN A 1 1241 ? -112.834 -36.420 -8.252 1.00 23.87 1240 GLN A C 1
ATOM 9842 O O . GLN A 1 1241 ? -112.045 -37.275 -8.664 1.00 20.81 1240 GLN A O 1
ATOM 9848 N N . VAL A 1 1242 ? -112.928 -36.063 -6.978 1.00 22.32 1241 VAL A N 1
ATOM 9849 C CA . VAL A 1 1242 ? -112.121 -36.682 -5.941 1.00 22.38 1241 VAL A CA 1
ATOM 9850 C C . VAL A 1 1242 ? -113.021 -36.988 -4.747 1.00 22.18 1241 VAL A C 1
ATOM 9851 O O . VAL A 1 1242 ? -113.710 -36.104 -4.242 1.00 22.65 1241 VAL A O 1
ATOM 9855 N N . GLN A 1 1243 ? -113.039 -38.244 -4.318 1.00 23.45 1242 GLN A N 1
ATOM 9856 C CA . GLN A 1 1243 ? -113.831 -38.634 -3.158 1.00 27.82 1242 GLN A CA 1
ATOM 9857 C C . GLN A 1 1243 ? -112.902 -38.550 -1.947 1.00 33.04 1242 GLN A C 1
ATOM 9858 O O . GLN A 1 1243 ? -111.935 -39.306 -1.840 1.00 32.12 1242 GLN A O 1
ATOM 9864 N N . GLU A 1 1244 ? -113.188 -37.621 -1.043 1.00 38.28 1243 GLU A N 1
ATOM 9865 C CA . GLU A 1 1244 ? -112.353 -37.438 0.139 1.00 47.28 1243 GLU A CA 1
ATOM 9866 C C . GLU A 1 1244 ? -112.589 -38.509 1.196 1.00 49.82 1243 GLU A C 1
ATOM 9867 O O . GLU A 1 1244 ? -113.731 -38.862 1.488 1.00 52.26 1243 GLU A O 1
ATOM 9873 N N . SER A 1 1245 ? -111.498 -39.019 1.762 1.00 53.11 1244 SER A N 1
ATOM 9874 C CA . SER A 1 1245 ? -111.554 -40.054 2.795 1.00 55.34 1244 SER A CA 1
ATOM 9875 C C . SER A 1 1245 ? -112.314 -41.297 2.346 1.00 56.55 1244 SER A C 1
ATOM 9876 O O . SER A 1 1245 ? -112.865 -41.282 1.226 1.00 58.34 1244 SER A O 1
ATOM 9879 N N . MET B 2 1 ? -179.668 -39.088 -4.008 1.00 25.07 1 MET B N 1
ATOM 9880 C CA . MET B 2 1 ? -179.261 -40.322 -4.737 1.00 25.20 1 MET B CA 1
ATOM 9881 C C . MET B 2 1 ? -179.060 -40.044 -6.224 1.00 24.59 1 MET B C 1
ATOM 9882 O O . MET B 2 1 ? -180.012 -39.741 -6.948 1.00 22.42 1 MET B O 1
ATOM 9887 N N . LYS B 2 2 ? -177.806 -40.129 -6.659 1.00 21.14 2 LYS B N 1
ATOM 9888 C CA . LYS B 2 2 ? -177.428 -39.921 -8.053 1.00 20.23 2 LYS B CA 1
ATOM 9889 C C . LYS B 2 2 ? -176.393 -40.992 -8.354 1.00 17.48 2 LYS B C 1
ATOM 9890 O O . LYS B 2 2 ? -175.245 -40.888 -7.928 1.00 19.35 2 LYS B O 1
ATOM 9896 N N . ILE B 2 3 ? -176.790 -42.023 -9.082 1.00 15.86 3 ILE B N 1
ATOM 9897 C CA . ILE B 2 3 ? -175.859 -43.089 -9.389 1.00 17.03 3 ILE B CA 1
ATOM 9898 C C . ILE B 2 3 ? -174.948 -42.797 -10.577 1.00 16.40 3 ILE B C 1
ATOM 9899 O O . ILE B 2 3 ? -175.395 -42.320 -11.615 1.00 16.99 3 ILE B O 1
ATOM 9904 N N . ARG B 2 4 ? -173.660 -43.076 -10.400 1.00 13.17 4 ARG B N 1
ATOM 9905 C CA . ARG B 2 4 ? -172.680 -42.908 -11.460 1.00 13.06 4 ARG B CA 1
ATOM 9906 C C . ARG B 2 4 ? -171.843 -44.172 -11.458 1.00 14.88 4 ARG B C 1
ATOM 9907 O O . ARG B 2 4 ? -171.842 -44.917 -10.480 1.00 16.39 4 ARG B O 1
ATOM 9915 N N . SER B 2 5 ? -171.149 -44.431 -12.556 1.00 14.72 5 SER B N 1
ATOM 9916 C CA . SER B 2 5 ? -170.338 -45.632 -12.642 1.00 15.27 5 SER B CA 1
ATOM 9917 C C . SER B 2 5 ? -168.899 -45.304 -12.967 1.00 17.43 5 SER B C 1
ATOM 9918 O O . SER B 2 5 ? -168.592 -44.257 -13.539 1.00 15.37 5 SER B O 1
ATOM 9921 N N . GLN B 2 6 ? -168.017 -46.218 -12.590 1.00 14.19 6 GLN B N 1
ATOM 9922 C CA . GLN B 2 6 ? -166.599 -46.055 -12.836 1.00 16.33 6 GLN B CA 1
ATOM 9923 C C . GLN B 2 6 ? -165.949 -47.420 -12.885 1.00 15.78 6 GLN B C 1
ATOM 9924 O O . GLN B 2 6 ? -166.403 -48.357 -12.227 1.00 17.59 6 GLN B O 1
ATOM 9930 N N . VAL B 2 7 ? -164.903 -47.538 -13.689 1.00 16.57 7 VAL B N 1
ATOM 9931 C CA . VAL B 2 7 ? -164.173 -48.788 -13.770 1.00 19.21 7 VAL B CA 1
ATOM 9932 C C . VAL B 2 7 ? -163.091 -48.661 -12.710 1.00 18.67 7 VAL B C 1
ATOM 9933 O O . VAL B 2 7 ? -162.142 -47.894 -12.870 1.00 19.50 7 VAL B O 1
ATOM 9937 N N . GLY B 2 8 ? -163.263 -49.383 -11.610 1.00 16.93 8 GLY B N 1
ATOM 9938 C CA . GLY B 2 8 ? -162.287 -49.338 -10.542 1.00 17.05 8 GLY B CA 1
ATOM 9939 C C . GLY B 2 8 ? -161.194 -50.348 -10.813 1.00 16.92 8 GLY B C 1
ATOM 9940 O O . GLY B 2 8 ? -161.306 -51.146 -11.743 1.00 15.76 8 GLY B O 1
ATOM 9941 N N . MET B 2 9 ? -160.136 -50.310 -10.011 1.00 14.74 9 MET B N 1
ATOM 9942 C CA . MET B 2 9 ? -159.035 -51.244 -10.168 1.00 15.94 9 MET B CA 1
ATOM 9943 C C . MET B 2 9 ? -158.588 -51.795 -8.818 1.00 16.28 9 MET B C 1
ATOM 9944 O O . MET B 2 9 ? -158.542 -51.075 -7.821 1.00 15.46 9 MET B O 1
ATOM 9949 N N . VAL B 2 10 ? -158.266 -53.082 -8.794 1.00 13.15 10 VAL B N 1
ATOM 9950 C CA . VAL B 2 10 ? -157.760 -53.714 -7.590 1.00 15.49 10 VAL B CA 1
ATOM 9951 C C . VAL B 2 10 ? -156.424 -54.348 -7.969 1.00 14.63 10 VAL B C 1
ATOM 9952 O O . VAL B 2 10 ? -156.308 -54.985 -9.017 1.00 14.83 10 VAL B O 1
ATOM 9956 N N . LEU B 2 11 ? -155.413 -54.137 -7.136 1.00 15.09 11 LEU B N 1
ATOM 9957 C CA . LEU B 2 11 ? -154.099 -54.721 -7.372 1.00 16.79 11 LEU B CA 1
ATOM 9958 C C . LEU B 2 11 ? -153.817 -55.721 -6.253 1.00 14.52 11 LEU B C 1
ATOM 9959 O O . LEU B 2 11 ? -153.874 -55.379 -5.079 1.00 14.26 11 LEU B O 1
ATOM 9964 N N . ASN B 2 12 ? -153.532 -56.964 -6.615 1.00 16.47 12 ASN B N 1
ATOM 9965 C CA . ASN B 2 12 ? -153.246 -57.973 -5.601 1.00 15.24 12 ASN B CA 1
ATOM 9966 C C . ASN B 2 12 ? -151.748 -57.937 -5.268 1.00 13.39 12 ASN B C 1
ATOM 9967 O O . ASN B 2 12 ? -150.926 -58.504 -5.989 1.00 14.63 12 ASN B O 1
ATOM 9972 N N . LEU B 2 13 ? -151.400 -57.258 -4.178 1.00 13.59 13 LEU B N 1
ATOM 9973 C CA . LEU B 2 13 ? -150.003 -57.120 -3.775 1.00 12.49 13 LEU B CA 1
ATOM 9974 C C . LEU B 2 13 ? -149.356 -58.442 -3.411 1.00 14.71 13 LEU B C 1
ATOM 9975 O O . LEU B 2 13 ? -148.131 -58.569 -3.457 1.00 13.94 13 LEU B O 1
ATOM 9980 N N . ASP B 2 14 ? -150.173 -59.425 -3.049 1.00 14.90 14 ASP B N 1
ATOM 9981 C CA . ASP B 2 14 ? -149.636 -60.733 -2.702 1.00 19.02 14 ASP B CA 1
ATOM 9982 C C . ASP B 2 14 ? -149.018 -61.394 -3.933 1.00 19.83 14 ASP B C 1
ATOM 9983 O O . ASP B 2 14 ? -148.109 -62.212 -3.809 1.00 23.05 14 ASP B O 1
ATOM 9988 N N . LYS B 2 15 ? -149.508 -61.042 -5.120 1.00 18.09 15 LYS B N 1
ATOM 9989 C CA . LYS B 2 15 ? -148.971 -61.624 -6.352 1.00 17.97 15 LYS B CA 1
ATOM 9990 C C . LYS B 2 15 ? -147.984 -60.715 -7.077 1.00 16.93 15 LYS B C 1
ATOM 9991 O O . LYS B 2 15 ? -147.372 -61.130 -8.062 1.00 17.25 15 LYS B O 1
ATOM 9997 N N . CYS B 2 16 ? -147.814 -59.483 -6.605 1.00 14.22 16 CYS B N 1
ATOM 9998 C CA . CYS B 2 16 ? -146.889 -58.576 -7.283 1.00 16.33 16 CYS B CA 1
ATOM 9999 C C . CYS B 2 16 ? -145.452 -59.044 -7.110 1.00 17.14 16 CYS B C 1
ATOM 10000 O O . CYS B 2 16 ? -145.008 -59.349 -6.003 1.00 16.41 16 CYS B O 1
ATOM 10003 N N . ILE B 2 17 ? -144.735 -59.099 -8.225 1.00 18.58 17 ILE B N 1
ATOM 10004 C CA . ILE B 2 17 ? -143.350 -59.549 -8.243 1.00 20.48 17 ILE B CA 1
ATOM 10005 C C . ILE B 2 17 ? -142.364 -58.396 -8.427 1.00 21.99 17 ILE B C 1
ATOM 10006 O O . ILE B 2 17 ? -141.190 -58.621 -8.719 1.00 21.63 17 ILE B O 1
ATOM 10011 N N . GLY B 2 18 ? -142.860 -57.168 -8.264 1.00 21.12 18 GLY B N 1
ATOM 10012 C CA . GLY B 2 18 ? -142.036 -55.974 -8.386 1.00 20.84 18 GLY B CA 1
ATOM 10013 C C . GLY B 2 18 ? -141.195 -55.843 -9.642 1.00 20.60 18 GLY B C 1
ATOM 10014 O O . GLY B 2 18 ? -140.067 -55.342 -9.593 1.00 19.06 18 GLY B O 1
ATOM 10015 N N . CYS B 2 19 ? -141.752 -56.248 -10.777 1.00 15.78 19 CYS B N 1
ATOM 10016 C CA . CYS B 2 19 ? -141.017 -56.200 -12.030 1.00 17.35 19 CYS B CA 1
ATOM 10017 C C . CYS B 2 19 ? -141.014 -54.879 -12.816 1.00 15.56 19 CYS B C 1
ATOM 10018 O O . CYS B 2 19 ? -140.150 -54.667 -13.665 1.00 19.41 19 CYS B O 1
ATOM 10021 N N . HIS B 2 20 ? -141.974 -54.000 -12.550 1.00 16.97 20 HIS B N 1
ATOM 10022 C CA . HIS B 2 20 ? -142.029 -52.704 -13.240 1.00 16.09 20 HIS B CA 1
ATOM 10023 C C . HIS B 2 20 ? -142.427 -52.747 -14.717 1.00 17.67 20 HIS B C 1
ATOM 10024 O O . HIS B 2 20 ? -142.295 -51.741 -15.421 1.00 15.42 20 HIS B O 1
ATOM 10031 N N . THR B 2 21 ? -142.898 -53.889 -15.208 1.00 13.65 21 THR B N 1
ATOM 10032 C CA . THR B 2 21 ? -143.290 -53.949 -16.612 1.00 13.59 21 THR B CA 1
ATOM 10033 C C . THR B 2 21 ? -144.382 -52.902 -16.844 1.00 15.34 21 THR B C 1
ATOM 10034 O O . THR B 2 21 ? -144.377 -52.199 -17.853 1.00 16.43 21 THR B O 1
ATOM 10038 N N . CYS B 2 22 ? -145.304 -52.813 -15.890 1.00 14.40 22 CYS B N 1
ATOM 10039 C CA . CYS B 2 22 ? -146.411 -51.858 -15.916 1.00 15.93 22 CYS B CA 1
ATOM 10040 C C . CYS B 2 22 ? -145.897 -50.439 -16.117 1.00 15.05 22 CYS B C 1
ATOM 10041 O O . CYS B 2 22 ? -146.501 -49.644 -16.839 1.00 15.25 22 CYS B O 1
ATOM 10044 N N . SER B 2 23 ? -144.778 -50.129 -15.473 1.00 13.87 23 SER B N 1
ATOM 10045 C CA . SER B 2 23 ? -144.183 -48.798 -15.566 1.00 14.84 23 SER B CA 1
ATOM 10046 C C . SER B 2 23 ? -143.565 -48.510 -16.933 1.00 14.92 23 SER B C 1
ATOM 10047 O O . SER B 2 23 ? -143.676 -47.396 -17.453 1.00 11.21 23 SER B O 1
ATOM 10050 N N . VAL B 2 24 ? -142.913 -49.510 -17.517 1.00 11.24 24 VAL B N 1
ATOM 10051 C CA . VAL B 2 24 ? -142.271 -49.329 -18.816 1.00 12.09 24 VAL B CA 1
ATOM 10052 C C . VAL B 2 24 ? -143.260 -49.166 -19.964 1.00 14.21 24 VAL B C 1
ATOM 10053 O O . VAL B 2 24 ? -143.091 -48.289 -20.814 1.00 12.25 24 VAL B O 1
ATOM 10057 N N . THR B 2 25 ? -144.298 -49.993 -19.996 1.00 11.94 25 THR B N 1
ATOM 10058 C CA . THR B 2 25 ? -145.274 -49.877 -21.068 1.00 13.42 25 THR B CA 1
ATOM 10059 C C . THR B 2 25 ? -145.997 -48.528 -21.003 1.00 14.08 25 THR B C 1
ATOM 10060 O O . THR B 2 25 ? -146.209 -47.889 -22.034 1.00 12.47 25 THR B O 1
ATOM 10064 N N . CYS B 2 26 ? -146.371 -48.090 -19.806 1.00 11.51 26 CYS B N 1
ATOM 10065 C CA . CYS B 2 26 ? -147.040 -46.788 -19.679 1.00 12.99 26 CYS B CA 1
ATOM 10066 C C . CYS B 2 26 ? -146.124 -45.681 -20.204 1.00 13.45 26 CYS B C 1
ATOM 10067 O O . CYS B 2 26 ? -146.556 -44.802 -20.956 1.00 14.49 26 CYS B O 1
ATOM 10070 N N . LYS B 2 27 ? -144.864 -45.723 -19.790 1.00 12.17 27 LYS B N 1
ATOM 10071 C CA . LYS B 2 27 ? -143.882 -44.728 -20.207 1.00 13.49 27 LYS B CA 1
ATOM 10072 C C . LYS B 2 27 ? -143.739 -44.660 -21.725 1.00 14.53 27 LYS B C 1
ATOM 10073 O O . LYS B 2 27 ? -143.803 -43.576 -22.309 1.00 11.37 27 LYS B O 1
ATOM 10079 N N . ASN B 2 28 ? -143.563 -45.814 -22.368 1.00 11.17 28 ASN B N 1
ATOM 10080 C CA . ASN B 2 28 ? -143.410 -45.847 -23.819 1.00 13.91 28 ASN B CA 1
ATOM 10081 C C . ASN B 2 28 ? -144.583 -45.204 -24.540 1.00 14.56 28 ASN B C 1
ATOM 10082 O O . ASN B 2 28 ? -144.404 -44.464 -25.507 1.00 13.14 28 ASN B O 1
ATOM 10087 N N . VAL B 2 29 ? -145.789 -45.490 -24.070 1.00 13.00 29 VAL B N 1
ATOM 10088 C CA . VAL B 2 29 ? -146.971 -44.941 -24.703 1.00 13.16 29 VAL B CA 1
ATOM 10089 C C . VAL B 2 29 ? -147.267 -43.478 -24.387 1.00 13.76 29 VAL B C 1
ATOM 10090 O O . VAL B 2 29 ? -147.401 -42.661 -25.294 1.00 14.04 29 VAL B O 1
ATOM 10094 N N . TRP B 2 30 ? -147.317 -43.140 -23.104 1.00 12.31 30 TRP B N 1
ATOM 10095 C CA . TRP B 2 30 ? -147.734 -41.797 -22.702 1.00 12.90 30 TRP B CA 1
ATOM 10096 C C . TRP B 2 30 ? -146.765 -40.711 -22.274 1.00 12.83 30 TRP B C 1
ATOM 10097 O O . TRP B 2 30 ? -147.095 -39.531 -22.400 1.00 13.88 30 TRP B O 1
ATOM 10108 N N . THR B 2 31 ? -145.589 -41.076 -21.776 1.00 12.67 31 THR B N 1
ATOM 10109 C CA . THR B 2 31 ? -144.676 -40.058 -21.263 1.00 12.37 31 THR B CA 1
ATOM 10110 C C . THR B 2 31 ? -143.231 -40.067 -21.740 1.00 10.39 31 THR B C 1
ATOM 10111 O O . THR B 2 31 ? -142.321 -39.809 -20.949 1.00 14.71 31 THR B O 1
ATOM 10115 N N . SER B 2 32 ? -143.005 -40.337 -23.019 1.00 12.11 32 SER B N 1
ATOM 10116 C CA . SER B 2 32 ? -141.644 -40.357 -23.528 1.00 13.65 32 SER B CA 1
ATOM 10117 C C . SER B 2 32 ? -141.236 -39.016 -24.133 1.00 14.33 32 SER B C 1
ATOM 10118 O O . SER B 2 32 ? -140.157 -38.879 -24.707 1.00 15.56 32 SER B O 1
ATOM 10121 N N . ARG B 2 33 ? -142.108 -38.030 -23.984 1.00 11.95 33 ARG B N 1
ATOM 10122 C CA . ARG B 2 33 ? -141.861 -36.685 -24.500 1.00 13.71 33 ARG B CA 1
ATOM 10123 C C . ARG B 2 33 ? -140.976 -35.874 -23.571 1.00 14.33 33 ARG B C 1
ATOM 10124 O O . ARG B 2 33 ? -140.969 -36.095 -22.361 1.00 12.87 33 ARG B O 1
ATOM 10132 N N . GLU B 2 34 ? -140.236 -34.927 -24.145 1.00 14.82 34 GLU B N 1
ATOM 10133 C CA . GLU B 2 34 ? -139.402 -34.031 -23.353 1.00 14.85 34 GLU B CA 1
ATOM 10134 C C . GLU B 2 34 ? -140.421 -33.213 -22.561 1.00 17.35 34 GLU B C 1
ATOM 10135 O O . GLU B 2 34 ? -141.416 -32.748 -23.126 1.00 18.57 34 GLU B O 1
ATOM 10141 N N . GLY B 2 35 ? -140.184 -33.046 -21.262 1.00 15.84 35 GLY B N 1
ATOM 10142 C CA . GLY B 2 35 ? -141.118 -32.304 -20.432 1.00 14.93 35 GLY B CA 1
ATOM 10143 C C . GLY B 2 35 ? -141.752 -33.237 -19.415 1.00 16.27 35 GLY B C 1
ATOM 10144 O O . GLY B 2 35 ? -142.084 -32.838 -18.295 1.00 14.55 35 GLY B O 1
ATOM 10145 N N . VAL B 2 36 ? -141.950 -34.490 -19.817 1.00 14.12 36 VAL B N 1
ATOM 10146 C CA . VAL B 2 36 ? -142.515 -35.489 -18.913 1.00 14.71 36 VAL B CA 1
ATOM 10147 C C . VAL B 2 36 ? -141.663 -36.754 -18.884 1.00 14.81 36 VAL B C 1
ATOM 10148 O O . VAL B 2 36 ? -142.115 -37.804 -18.426 1.00 14.79 36 VAL B O 1
ATOM 10152 N N . GLU B 2 37 ? -140.424 -36.657 -19.360 1.00 15.97 37 GLU B N 1
ATOM 10153 C CA . GLU B 2 37 ? -139.545 -37.822 -19.358 1.00 13.27 37 GLU B CA 1
ATOM 10154 C C . GLU B 2 37 ? -139.304 -38.300 -17.926 1.00 16.09 37 GLU B C 1
ATOM 10155 O O . GLU B 2 37 ? -139.094 -39.490 -17.687 1.00 13.15 37 GLU B O 1
ATOM 10161 N N . TYR B 2 38 ? -139.360 -37.377 -16.970 1.00 13.78 38 TYR B N 1
ATOM 10162 C CA . TYR B 2 38 ? -139.138 -37.725 -15.564 1.00 14.88 38 TYR B CA 1
ATOM 10163 C C . TYR B 2 38 ? -140.415 -38.240 -14.886 1.00 13.76 38 TYR B C 1
ATOM 10164 O O . TYR B 2 38 ? -140.369 -38.757 -13.765 1.00 12.43 38 TYR B O 1
ATOM 10173 N N . ALA B 2 39 ? -141.546 -38.116 -15.575 1.00 11.41 39 ALA B N 1
ATOM 10174 C CA . ALA B 2 39 ? -142.837 -38.506 -15.008 1.00 11.00 39 ALA B CA 1
ATOM 10175 C C . ALA B 2 39 ? -143.232 -39.951 -15.254 1.00 12.94 39 ALA B C 1
ATOM 10176 O O . ALA B 2 39 ? -143.262 -40.408 -16.392 1.00 14.45 39 ALA B O 1
ATOM 10178 N N . TRP B 2 40 ? -143.539 -40.666 -14.177 1.00 11.56 40 TRP B N 1
ATOM 10179 C CA . TRP B 2 40 ? -143.952 -42.062 -14.298 1.00 11.98 40 TRP B CA 1
ATOM 10180 C C . TRP B 2 40 ? -145.390 -42.218 -13.791 1.00 9.82 40 TRP B C 1
ATOM 10181 O O . TRP B 2 40 ? -145.612 -42.444 -12.608 1.00 13.94 40 TRP B O 1
ATOM 10192 N N . PHE B 2 41 ? -146.360 -42.084 -14.699 1.00 11.26 41 PHE B N 1
ATOM 10193 C CA . PHE B 2 41 ? -147.780 -42.188 -14.356 1.00 9.76 41 PHE B CA 1
ATOM 10194 C C . PHE B 2 41 ? -148.016 -43.409 -13.486 1.00 14.96 41 PHE B C 1
ATOM 10195 O O . PHE B 2 41 ? -148.775 -43.363 -12.519 1.00 13.40 41 PHE B O 1
ATOM 10203 N N . ASN B 2 42 ? -147.378 -44.511 -13.862 1.00 15.92 42 ASN B N 1
ATOM 10204 C CA . ASN B 2 42 ? -147.442 -45.741 -13.089 1.00 15.38 42 ASN B CA 1
ATOM 10205 C C . ASN B 2 42 ? -146.009 -45.920 -12.601 1.00 13.58 42 ASN B C 1
ATOM 10206 O O . ASN B 2 42 ? -145.079 -45.898 -13.407 1.00 15.53 42 ASN B O 1
ATOM 10211 N N . ASN B 2 43 ? -145.813 -46.063 -11.297 1.00 13.26 43 ASN B N 1
ATOM 10212 C CA . ASN B 2 43 ? -144.467 -46.289 -10.783 1.00 13.49 43 ASN B CA 1
ATOM 10213 C C . ASN B 2 43 ? -144.579 -47.315 -9.678 1.00 14.61 43 ASN B C 1
ATOM 10214 O O . ASN B 2 43 ? -145.603 -47.400 -9.001 1.00 17.31 43 ASN B O 1
ATOM 10219 N N . VAL B 2 44 ? -143.531 -48.109 -9.515 1.00 13.17 44 VAL B N 1
ATOM 10220 C CA . VAL B 2 44 ? -143.514 -49.142 -8.495 1.00 15.07 44 VAL B CA 1
ATOM 10221 C C . VAL B 2 44 ? -142.452 -48.803 -7.468 1.00 13.01 44 VAL B C 1
ATOM 10222 O O . VAL B 2 44 ? -141.308 -48.494 -7.814 1.00 15.36 44 VAL B O 1
ATOM 10226 N N . GLU B 2 45 ? -142.837 -48.857 -6.202 1.00 12.66 45 GLU B N 1
ATOM 10227 C CA . GLU B 2 45 ? -141.921 -48.539 -5.117 1.00 14.57 45 GLU B CA 1
ATOM 10228 C C . GLU B 2 45 ? -141.719 -49.730 -4.199 1.00 16.26 45 GLU B C 1
ATOM 10229 O O . GLU B 2 45 ? -142.663 -50.462 -3.907 1.00 17.04 45 GLU B O 1
ATOM 10235 N N . THR B 2 46 ? -140.483 -49.939 -3.761 1.00 15.00 46 THR B N 1
ATOM 10236 C CA . THR B 2 46 ? -140.201 -51.023 -2.832 1.00 15.20 46 THR B CA 1
ATOM 10237 C C . THR B 2 46 ? -140.347 -50.443 -1.424 1.00 15.49 46 THR B C 1
ATOM 10238 O O . THR B 2 46 ? -139.850 -49.349 -1.134 1.00 14.99 46 THR B O 1
ATOM 10242 N N . LYS B 2 47 ? -141.050 -51.170 -0.564 1.00 14.82 47 LYS B N 1
ATOM 10243 C CA . LYS B 2 47 ? -141.264 -50.750 0.818 1.00 15.68 47 LYS B CA 1
ATOM 10244 C C . LYS B 2 47 ? -140.516 -51.719 1.722 1.00 17.26 47 LYS B C 1
ATOM 10245 O O . LYS B 2 47 ? -140.472 -52.912 1.442 1.00 17.53 47 LYS B O 1
ATOM 10251 N N . PRO B 2 48 ? -139.932 -51.224 2.828 1.00 18.10 48 PRO B N 1
ATOM 10252 C CA . PRO B 2 48 ? -139.919 -49.832 3.302 1.00 16.05 48 PRO B CA 1
ATOM 10253 C C . PRO B 2 48 ? -139.163 -48.879 2.386 1.00 15.42 48 PRO B C 1
ATOM 10254 O O . PRO B 2 48 ? -138.151 -49.244 1.789 1.00 14.07 48 PRO B O 1
ATOM 10258 N N . GLY B 2 49 ? -139.651 -47.645 2.299 1.00 15.43 49 GLY B N 1
ATOM 10259 C CA . GLY B 2 49 ? -139.013 -46.651 1.459 1.00 14.39 49 GLY B CA 1
ATOM 10260 C C . GLY B 2 49 ? -139.789 -45.346 1.487 1.00 14.61 49 GLY B C 1
ATOM 10261 O O . GLY B 2 49 ? -140.900 -45.295 2.014 1.00 15.56 49 GLY B O 1
ATOM 10262 N N . GLN B 2 50 ? -139.212 -44.292 0.917 1.00 13.24 50 GLN B N 1
ATOM 10263 C CA . GLN B 2 50 ? -139.864 -42.986 0.893 1.00 15.09 50 GLN B CA 1
ATOM 10264 C C . GLN B 2 50 ? -140.558 -42.714 -0.441 1.00 15.19 50 GLN B C 1
ATOM 10265 O O . GLN B 2 50 ? -141.350 -41.778 -0.566 1.00 15.89 50 GLN B O 1
ATOM 10271 N N . GLY B 2 51 ? -140.239 -43.519 -1.447 1.00 13.64 51 GLY B N 1
ATOM 10272 C CA . GLY B 2 51 ? -140.916 -43.385 -2.725 1.00 15.03 51 GLY B CA 1
ATOM 10273 C C . GLY B 2 51 ? -140.576 -42.283 -3.705 1.00 15.74 51 GLY B C 1
ATOM 10274 O O . GLY B 2 51 ? -139.548 -41.610 -3.598 1.00 18.05 51 GLY B O 1
ATOM 10275 N N . PHE B 2 52 ? -141.493 -42.097 -4.650 1.00 16.03 52 PHE B N 1
ATOM 10276 C CA . PHE B 2 52 ? -141.365 -41.143 -5.750 1.00 14.75 52 PHE B CA 1
ATOM 10277 C C . PHE B 2 52 ? -142.644 -40.310 -5.912 1.00 13.91 52 PHE B C 1
ATOM 10278 O O . PHE B 2 52 ? -143.703 -40.855 -6.209 1.00 14.89 52 PHE B O 1
ATOM 10286 N N . PRO B 2 53 ? -142.577 -38.987 -5.670 1.00 13.45 53 PRO B N 1
ATOM 10287 C CA . PRO B 2 53 ? -141.389 -38.239 -5.251 1.00 13.80 53 PRO B CA 1
ATOM 10288 C C . PRO B 2 53 ? -141.064 -38.617 -3.812 1.00 15.28 53 PRO B C 1
ATOM 10289 O O . PRO B 2 53 ? -141.902 -39.174 -3.102 1.00 14.66 53 PRO B O 1
ATOM 10293 N N . THR B 2 54 ? -139.849 -38.311 -3.385 1.00 14.92 54 THR B N 1
ATOM 10294 C CA . THR B 2 54 ? -139.405 -38.655 -2.045 1.00 16.74 54 THR B CA 1
ATOM 10295 C C . THR B 2 54 ? -140.301 -38.178 -0.909 1.00 15.92 54 THR B C 1
ATOM 10296 O O . THR B 2 54 ? -140.555 -36.982 -0.759 1.00 15.08 54 THR B O 1
ATOM 10300 N N . ASP B 2 55 ? -140.779 -39.141 -0.123 1.00 14.46 55 ASP B N 1
ATOM 10301 C CA . ASP B 2 55 ? -141.629 -38.896 1.042 1.00 16.15 55 ASP B CA 1
ATOM 10302 C C . ASP B 2 55 ? -142.998 -38.332 0.675 1.00 16.04 55 ASP B C 1
ATOM 10303 O O . ASP B 2 55 ? -143.573 -37.541 1.427 1.00 16.59 55 ASP B O 1
ATOM 10308 N N . TRP B 2 56 ? -143.530 -38.763 -0.466 1.00 15.25 56 TRP B N 1
ATOM 10309 C CA . TRP B 2 56 ? -144.824 -38.279 -0.933 1.00 15.49 56 TRP B CA 1
ATOM 10310 C C . TRP B 2 56 ? -145.955 -38.494 0.071 1.00 15.11 56 TRP B C 1
ATOM 10311 O O . TRP B 2 56 ? -146.927 -37.737 0.079 1.00 13.58 56 TRP B O 1
ATOM 10322 N N . GLU B 2 57 ? -145.824 -39.511 0.921 1.00 13.11 57 GLU B N 1
ATOM 10323 C CA . GLU B 2 57 ? -146.847 -39.807 1.927 1.00 14.14 57 GLU B CA 1
ATOM 10324 C C . GLU B 2 57 ? -146.817 -38.847 3.116 1.00 13.81 57 GLU B C 1
ATOM 10325 O O . GLU B 2 57 ? -147.712 -38.869 3.959 1.00 15.48 57 GLU B O 1
ATOM 10331 N N . ASN B 2 58 ? -145.792 -38.006 3.181 1.00 16.04 58 ASN B N 1
ATOM 10332 C CA . ASN B 2 58 ? -145.676 -37.047 4.278 1.00 17.54 58 ASN B CA 1
ATOM 10333 C C . ASN B 2 58 ? -146.513 -35.819 3.937 1.00 18.77 58 ASN B C 1
ATOM 10334 O O . ASN B 2 58 ? -146.022 -34.885 3.301 1.00 18.22 58 ASN B O 1
ATOM 10339 N N . GLN B 2 59 ? -147.771 -35.811 4.367 1.00 14.94 59 GLN B N 1
ATOM 10340 C CA . GLN B 2 59 ? -148.645 -34.686 4.057 1.00 16.47 59 GLN B CA 1
ATOM 10341 C C . GLN B 2 59 ? -148.339 -33.428 4.865 1.00 19.10 59 GLN B C 1
ATOM 10342 O O . GLN B 2 59 ? -148.709 -32.329 4.461 1.00 15.93 59 GLN B O 1
ATOM 10348 N N . GLU B 2 60 ? -147.679 -33.579 6.009 1.00 20.09 60 GLU B N 1
ATOM 10349 C CA . GLU B 2 60 ? -147.330 -32.410 6.800 1.00 25.23 60 GLU B CA 1
ATOM 10350 C C . GLU B 2 60 ? -146.332 -31.604 5.982 1.00 24.37 60 GLU B C 1
ATOM 10351 O O . GLU B 2 60 ? -146.301 -30.375 6.043 1.00 23.88 60 GLU B O 1
ATOM 10357 N N . LYS B 2 61 ? -145.528 -32.314 5.199 1.00 24.03 61 LYS B N 1
ATOM 10358 C CA . LYS B 2 61 ? -144.526 -31.685 4.350 1.00 24.70 61 LYS B CA 1
ATOM 10359 C C . LYS B 2 61 ? -145.088 -31.232 3.003 1.00 22.72 61 LYS B C 1
ATOM 10360 O O . LYS B 2 61 ? -144.876 -30.094 2.588 1.00 22.05 61 LYS B O 1
ATOM 10366 N N . TYR B 2 62 ? -145.810 -32.119 2.326 1.00 19.15 62 TYR B N 1
ATOM 10367 C CA . TYR B 2 62 ? -146.351 -31.800 1.009 1.00 17.43 62 TYR B CA 1
ATOM 10368 C C . TYR B 2 62 ? -147.736 -31.168 0.947 1.00 16.25 62 TYR B C 1
ATOM 10369 O O . TYR B 2 62 ? -148.143 -30.688 -0.108 1.00 15.75 62 TYR B O 1
ATOM 10378 N N . LYS B 2 63 ? -148.463 -31.199 2.060 1.00 16.31 63 LYS B N 1
ATOM 10379 C CA . LYS B 2 63 ? -149.795 -30.596 2.147 1.00 18.19 63 LYS B CA 1
ATOM 10380 C C . LYS B 2 63 ? -150.844 -31.152 1.190 1.00 16.04 63 LYS B C 1
ATOM 10381 O O . LYS B 2 63 ? -151.696 -30.415 0.707 1.00 16.91 63 LYS B O 1
ATOM 10387 N N . GLY B 2 64 ? -150.806 -32.451 0.927 1.00 15.57 64 GLY B N 1
ATOM 10388 C CA . GLY B 2 64 ? -151.786 -33.016 0.021 1.00 14.15 64 GLY B CA 1
ATOM 10389 C C . GLY B 2 64 ? -153.050 -33.511 0.702 1.00 16.60 64 GLY B C 1
ATOM 10390 O O . GLY B 2 64 ? -153.090 -33.687 1.923 1.00 16.71 64 GLY B O 1
ATOM 10391 N N . GLY B 2 65 ? -154.093 -33.729 -0.094 1.00 17.13 65 GLY B N 1
ATOM 10392 C CA . GLY B 2 65 ? -155.343 -34.238 0.439 1.00 17.41 65 GLY B CA 1
ATOM 10393 C C . GLY B 2 65 ? -156.266 -33.241 1.112 1.00 18.65 65 GLY B C 1
ATOM 10394 O O . GLY B 2 65 ? -156.128 -32.023 0.949 1.00 17.25 65 GLY B O 1
ATOM 10395 N N . TRP B 2 66 ? -157.209 -33.775 1.881 1.00 15.96 66 TRP B N 1
ATOM 10396 C CA . TRP B 2 66 ? -158.194 -32.967 2.589 1.00 17.14 66 TRP B CA 1
ATOM 10397 C C . TRP B 2 66 ? -158.056 -33.023 4.105 1.00 19.63 66 TRP B C 1
ATOM 10398 O O . TRP B 2 66 ? -157.468 -33.950 4.664 1.00 18.07 66 TRP B O 1
ATOM 10409 N N . ILE B 2 67 ? -158.616 -32.017 4.765 1.00 19.12 67 ILE B N 1
ATOM 10410 C CA . ILE B 2 67 ? -158.655 -31.995 6.214 1.00 18.13 67 ILE B CA 1
ATOM 10411 C C . ILE B 2 67 ? -160.124 -31.798 6.552 1.00 17.98 67 ILE B C 1
ATOM 10412 O O . ILE B 2 67 ? -160.894 -31.288 5.734 1.00 17.20 67 ILE B O 1
ATOM 10417 N N . ARG B 2 68 ? -160.522 -32.244 7.733 1.00 18.23 68 ARG B N 1
ATOM 10418 C CA . ARG B 2 68 ? -161.893 -32.067 8.184 1.00 20.09 68 ARG B CA 1
ATOM 10419 C C . ARG B 2 68 ? -161.784 -31.020 9.280 1.00 19.97 68 ARG B C 1
ATOM 10420 O O . ARG B 2 68 ? -161.210 -31.282 10.335 1.00 19.92 68 ARG B O 1
ATOM 10428 N N . LYS B 2 69 ? -162.310 -29.830 9.020 1.00 22.08 69 LYS B N 1
ATOM 10429 C CA . LYS B 2 69 ? -162.251 -28.747 9.996 1.00 24.14 69 LYS B CA 1
ATOM 10430 C C . LYS B 2 69 ? -163.104 -29.051 11.221 1.00 26.28 69 LYS B C 1
ATOM 10431 O O . LYS B 2 69 ? -163.911 -29.978 11.215 1.00 25.66 69 LYS B O 1
ATOM 10437 N N . ILE B 2 70 ? -162.923 -28.256 12.269 1.00 29.58 70 ILE B N 1
ATOM 10438 C CA . ILE B 2 70 ? -163.669 -28.436 13.507 1.00 32.11 70 ILE B CA 1
ATOM 10439 C C . ILE B 2 70 ? -165.178 -28.323 13.294 1.00 30.16 70 ILE B C 1
ATOM 10440 O O . ILE B 2 70 ? -165.956 -28.960 14.005 1.00 30.61 70 ILE B O 1
ATOM 10445 N N . ASN B 2 71 ? -165.592 -27.521 12.317 1.00 27.40 71 ASN B N 1
ATOM 10446 C CA . ASN B 2 71 ? -167.014 -27.356 12.041 1.00 27.90 71 ASN B CA 1
ATOM 10447 C C . ASN B 2 71 ? -167.558 -28.502 11.191 1.00 28.23 71 ASN B C 1
ATOM 10448 O O . ASN B 2 71 ? -168.704 -28.462 10.751 1.00 28.01 71 ASN B O 1
ATOM 10453 N N . GLY B 2 72 ? -166.728 -29.519 10.963 1.00 28.12 72 GLY B N 1
ATOM 10454 C CA . GLY B 2 72 ? -167.151 -30.668 10.179 1.00 27.44 72 GLY B CA 1
ATOM 10455 C C . GLY B 2 72 ? -166.995 -30.556 8.669 1.00 27.54 72 GLY B C 1
ATOM 10456 O O . GLY B 2 72 ? -167.142 -31.551 7.955 1.00 25.26 72 GLY B O 1
ATOM 10457 N N . LYS B 2 73 ? -166.691 -29.359 8.177 1.00 23.77 73 LYS B N 1
ATOM 10458 C CA . LYS B 2 73 ? -166.539 -29.131 6.744 1.00 24.08 73 LYS B CA 1
ATOM 10459 C C . LYS B 2 73 ? -165.163 -29.521 6.212 1.00 21.39 73 LYS B C 1
ATOM 10460 O O . LYS B 2 73 ? -164.163 -29.460 6.927 1.00 21.65 73 LYS B O 1
ATOM 10466 N N . LEU B 2 74 ? -165.129 -29.909 4.943 1.00 20.25 74 LEU B N 1
ATOM 10467 C CA . LEU B 2 74 ? -163.899 -30.315 4.270 1.00 20.45 74 LEU B CA 1
ATOM 10468 C C . LEU B 2 74 ? -163.176 -29.128 3.647 1.00 20.67 74 LEU B C 1
ATOM 10469 O O . LEU B 2 74 ? -163.803 -28.199 3.147 1.00 20.14 74 LEU B O 1
ATOM 10474 N N . GLN B 2 75 ? -161.851 -29.178 3.682 1.00 20.32 75 GLN B N 1
ATOM 10475 C CA . GLN B 2 75 ? -161.013 -28.148 3.096 1.00 20.31 75 GLN B CA 1
ATOM 10476 C C . GLN B 2 75 ? -159.705 -28.782 2.647 1.00 18.13 75 GLN B C 1
ATOM 10477 O O . GLN B 2 75 ? -159.149 -29.632 3.341 1.00 21.01 75 GLN B O 1
ATOM 10483 N N . PRO B 2 76 ? -159.202 -28.394 1.468 1.00 17.14 76 PRO B N 1
ATOM 10484 C CA . PRO B 2 76 ? -157.936 -28.987 1.032 1.00 16.58 76 PRO B CA 1
ATOM 10485 C C . PRO B 2 76 ? -156.883 -28.647 2.085 1.00 18.52 76 PRO B C 1
ATOM 10486 O O . PRO B 2 76 ? -156.879 -27.538 2.626 1.00 17.24 76 PRO B O 1
ATOM 10490 N N . ARG B 2 77 ? -156.001 -29.590 2.392 1.00 17.02 77 ARG B N 1
ATOM 10491 C CA . ARG B 2 77 ? -154.964 -29.332 3.383 1.00 18.18 77 ARG B CA 1
ATOM 10492 C C . ARG B 2 77 ? -154.141 -28.114 2.955 1.00 19.96 77 ARG B C 1
ATOM 10493 O O . ARG B 2 77 ? -153.577 -27.416 3.795 1.00 16.28 77 ARG B O 1
ATOM 10501 N N . MET B 2 78 ? -154.094 -27.881 1.643 1.00 17.92 78 MET B N 1
ATOM 10502 C CA . MET B 2 78 ? -153.379 -26.761 1.020 1.00 21.84 78 MET B CA 1
ATOM 10503 C C . MET B 2 78 ? -153.906 -25.400 1.443 1.00 18.60 78 MET B C 1
ATOM 10504 O O . MET B 2 78 ? -153.190 -24.402 1.361 1.00 22.39 78 MET B O 1
ATOM 10509 N N . GLY B 2 79 ? -155.181 -25.365 1.814 1.00 18.20 79 GLY B N 1
ATOM 10510 C CA . GLY B 2 79 ? -155.820 -24.126 2.227 1.00 19.27 79 GLY B CA 1
ATOM 10511 C C . GLY B 2 79 ? -157.145 -23.972 1.509 1.00 20.27 79 GLY B C 1
ATOM 10512 O O . GLY B 2 79 ? -157.394 -24.660 0.517 1.00 21.81 79 GLY B O 1
ATOM 10513 N N . ASN B 2 80 ? -158.009 -23.092 2.009 1.00 18.57 80 ASN B N 1
ATOM 10514 C CA . ASN B 2 80 ? -159.288 -22.875 1.357 1.00 18.75 80 ASN B CA 1
ATOM 10515 C C . ASN B 2 80 ? -159.033 -22.100 0.064 1.00 17.87 80 ASN B C 1
ATOM 10516 O O . ASN B 2 80 ? -157.884 -21.833 -0.285 1.00 19.46 80 ASN B O 1
ATOM 10521 N N . ARG B 2 81 ? -160.094 -21.738 -0.644 1.00 19.26 81 ARG B N 1
ATOM 10522 C CA . ARG B 2 81 ? -159.949 -21.039 -1.916 1.00 20.75 81 ARG B CA 1
ATOM 10523 C C . ARG B 2 81 ? -159.047 -19.810 -1.861 1.00 20.45 81 ARG B C 1
ATOM 10524 O O . ARG B 2 81 ? -158.148 -19.663 -2.691 1.00 19.73 81 ARG B O 1
ATOM 10532 N N . ALA B 2 82 ? -159.277 -18.936 -0.888 1.00 19.78 82 ALA B N 1
ATOM 10533 C CA . ALA B 2 82 ? -158.471 -17.724 -0.751 1.00 20.25 82 ALA B CA 1
ATOM 10534 C C . ALA B 2 82 ? -157.032 -18.036 -0.347 1.00 18.51 82 ALA B C 1
ATOM 10535 O O . ALA B 2 82 ? -156.096 -17.455 -0.885 1.00 18.74 82 ALA B O 1
ATOM 10537 N N . MET B 2 83 ? -156.853 -18.946 0.606 1.00 21.55 83 MET B N 1
ATOM 10538 C CA . MET B 2 83 ? -155.512 -19.323 1.047 1.00 20.08 83 MET B CA 1
ATOM 10539 C C . MET B 2 83 ? -154.706 -19.861 -0.132 1.00 19.51 83 MET B C 1
ATOM 10540 O O . MET B 2 83 ? -153.514 -19.580 -0.271 1.00 16.91 83 MET B O 1
ATOM 10545 N N . LEU B 2 84 ? -155.365 -20.647 -0.977 1.00 18.81 84 LEU B N 1
ATOM 10546 C CA . LEU B 2 84 ? -154.707 -21.242 -2.136 1.00 19.74 84 LEU B CA 1
ATOM 10547 C C . LEU B 2 84 ? -154.296 -20.185 -3.155 1.00 19.19 84 LEU B C 1
ATOM 10548 O O . LEU B 2 84 ? -153.182 -20.211 -3.676 1.00 20.45 84 LEU B O 1
ATOM 10553 N N . LEU B 2 85 ? -155.193 -19.247 -3.432 1.00 20.30 85 LEU B N 1
ATOM 10554 C CA . LEU B 2 85 ? -154.897 -18.186 -4.383 1.00 19.68 85 LEU B CA 1
ATOM 10555 C C . LEU B 2 85 ? -153.739 -17.335 -3.878 1.00 20.68 85 LEU B C 1
ATOM 10556 O O . LEU B 2 85 ? -152.952 -16.813 -4.665 1.00 18.98 85 LEU B O 1
ATOM 10561 N N . GLY B 2 86 ? -153.634 -17.206 -2.560 1.00 19.47 86 GLY B N 1
ATOM 10562 C CA . GLY B 2 86 ? -152.557 -16.422 -1.983 1.00 22.41 86 GLY B CA 1
ATOM 10563 C C . GLY B 2 86 ? -151.184 -17.042 -2.182 1.00 20.53 86 GLY B C 1
ATOM 10564 O O . GLY B 2 86 ? -150.165 -16.366 -2.026 1.00 21.39 86 GLY B O 1
ATOM 10565 N N . LYS B 2 87 ? -151.149 -18.323 -2.540 1.00 17.75 87 LYS B N 1
ATOM 10566 C CA . LYS B 2 87 ? -149.885 -19.026 -2.752 1.00 18.11 87 LYS B CA 1
ATOM 10567 C C . LYS B 2 87 ? -149.542 -19.180 -4.234 1.00 17.55 87 LYS B C 1
ATOM 10568 O O . LYS B 2 87 ? -148.513 -19.757 -4.578 1.00 19.07 87 LYS B O 1
ATOM 10574 N N . ILE B 2 88 ? -150.387 -18.645 -5.106 1.00 16.48 88 ILE B N 1
ATOM 10575 C CA . ILE B 2 88 ? -150.197 -18.819 -6.545 1.00 17.28 88 ILE B CA 1
ATOM 10576 C C . ILE B 2 88 ? -148.936 -18.271 -7.216 1.00 20.03 88 ILE B C 1
ATOM 10577 O O . ILE B 2 88 ? -148.479 -18.833 -8.213 1.00 19.54 88 ILE B O 1
ATOM 10582 N N . PHE B 2 89 ? -148.348 -17.202 -6.686 1.00 14.84 89 PHE B N 1
ATOM 10583 C CA . PHE B 2 89 ? -147.156 -16.650 -7.325 1.00 17.57 89 PHE B CA 1
ATOM 10584 C C . PHE B 2 89 ? -145.940 -17.553 -7.153 1.00 16.04 89 PHE B C 1
ATOM 10585 O O . PHE B 2 89 ? -145.003 -17.515 -7.955 1.00 17.86 89 PHE B O 1
ATOM 10593 N N . ALA B 2 90 ? -145.971 -18.370 -6.107 1.00 16.71 90 ALA B N 1
ATOM 10594 C CA . ALA B 2 90 ? -144.902 -19.316 -5.807 1.00 16.63 90 ALA B CA 1
ATOM 10595 C C . ALA B 2 90 ? -145.450 -20.353 -4.831 1.00 17.92 90 ALA B C 1
ATOM 10596 O O . ALA B 2 90 ? -145.505 -20.118 -3.625 1.00 18.35 90 ALA B O 1
ATOM 10598 N N . ASN B 2 91 ? -145.885 -21.493 -5.360 1.00 17.74 91 ASN B N 1
ATOM 10599 C CA . ASN B 2 91 ? -146.425 -22.556 -4.516 1.00 16.67 91 ASN B CA 1
ATOM 10600 C C . ASN B 2 91 ? -145.338 -22.944 -3.513 1.00 13.56 91 ASN B C 1
ATOM 10601 O O . ASN B 2 91 ? -144.335 -23.558 -3.878 1.00 16.69 91 ASN B O 1
ATOM 10606 N N . PRO B 2 92 ? -145.533 -22.615 -2.226 1.00 12.44 92 PRO B N 1
ATOM 10607 C CA . PRO B 2 92 ? -144.544 -22.926 -1.189 1.00 17.51 92 PRO B CA 1
ATOM 10608 C C . PRO B 2 92 ? -144.325 -24.396 -0.847 1.00 17.76 92 PRO B C 1
ATOM 10609 O O . PRO B 2 92 ? -143.332 -24.739 -0.207 1.00 17.84 92 PRO B O 1
ATOM 10613 N N . HIS B 2 93 ? -145.239 -25.258 -1.277 1.00 17.62 93 HIS B N 1
ATOM 10614 C CA . HIS B 2 93 ? -145.147 -26.686 -0.975 1.00 17.78 93 HIS B CA 1
ATOM 10615 C C . HIS B 2 93 ? -144.729 -27.523 -2.180 1.00 18.05 93 HIS B C 1
ATOM 10616 O O . HIS B 2 93 ? -144.529 -28.732 -2.064 1.00 19.22 93 HIS B O 1
ATOM 10623 N N . LEU B 2 94 ? -144.600 -26.875 -3.331 1.00 16.43 94 LEU B N 1
ATOM 10624 C CA . LEU B 2 94 ? -144.260 -27.553 -4.577 1.00 17.30 94 LEU B CA 1
ATOM 10625 C C . LEU B 2 94 ? -143.039 -28.470 -4.549 1.00 16.47 94 LEU B C 1
ATOM 10626 O O . LEU B 2 94 ? -141.974 -28.087 -4.076 1.00 15.17 94 LEU B O 1
ATOM 10631 N N . PRO B 2 95 ? -143.187 -29.709 -5.042 1.00 17.60 95 PRO B N 1
ATOM 10632 C CA . PRO B 2 95 ? -142.027 -30.606 -5.049 1.00 16.72 95 PRO B CA 1
ATOM 10633 C C . PRO B 2 95 ? -141.096 -30.168 -6.182 1.00 17.44 95 PRO B C 1
ATOM 10634 O O . PRO B 2 95 ? -141.558 -29.822 -7.275 1.00 18.84 95 PRO B O 1
ATOM 10638 N N . GLY B 2 96 ? -139.795 -30.160 -5.915 1.00 16.55 96 GLY B N 1
ATOM 10639 C CA . GLY B 2 96 ? -138.833 -29.760 -6.928 1.00 17.51 96 GLY B CA 1
ATOM 10640 C C . GLY B 2 96 ? -138.404 -30.936 -7.784 1.00 16.22 96 GLY B C 1
ATOM 10641 O O . GLY B 2 96 ? -138.653 -32.088 -7.426 1.00 18.59 96 GLY B O 1
ATOM 10642 N N . ILE B 2 97 ? -137.753 -30.665 -8.911 1.00 16.63 97 ILE B N 1
ATOM 10643 C CA . ILE B 2 97 ? -137.323 -31.752 -9.785 1.00 17.96 97 ILE B CA 1
ATOM 10644 C C . ILE B 2 97 ? -136.442 -32.733 -9.016 1.00 18.07 97 ILE B C 1
ATOM 10645 O O . ILE B 2 97 ? -136.468 -33.939 -9.271 1.00 21.14 97 ILE B O 1
ATOM 10650 N N . ASP B 2 98 ? -135.677 -32.212 -8.062 1.00 18.85 98 ASP B N 1
ATOM 10651 C CA . ASP B 2 98 ? -134.793 -33.036 -7.245 1.00 21.59 98 ASP B CA 1
ATOM 10652 C C . ASP B 2 98 ? -135.552 -34.009 -6.337 1.00 21.87 98 ASP B C 1
ATOM 10653 O O . ASP B 2 98 ? -134.992 -35.016 -5.907 1.00 23.57 98 ASP B O 1
ATOM 10658 N N . ASP B 2 99 ? -136.815 -33.706 -6.040 1.00 18.63 99 ASP B N 1
ATOM 10659 C CA . ASP B 2 99 ? -137.625 -34.582 -5.194 1.00 18.76 99 ASP B CA 1
ATOM 10660 C C . ASP B 2 99 ? -138.000 -35.828 -5.994 1.00 17.71 99 ASP B C 1
ATOM 10661 O O . ASP B 2 99 ? -138.285 -36.884 -5.427 1.00 20.73 99 ASP B O 1
ATOM 10666 N N . TYR B 2 100 ? -137.991 -35.691 -7.317 1.00 16.39 100 TYR B N 1
ATOM 10667 C CA . TYR B 2 100 ? -138.268 -36.805 -8.220 1.00 17.98 100 TYR B CA 1
ATOM 10668 C C . TYR B 2 100 ? -136.872 -37.355 -8.529 1.00 19.00 100 TYR B C 1
ATOM 10669 O O . TYR B 2 100 ? -136.418 -38.311 -7.901 1.00 19.49 100 TYR B O 1
ATOM 10678 N N . TYR B 2 101 ? -136.202 -36.715 -9.486 1.00 18.85 101 TYR B N 1
ATOM 10679 C CA . TYR B 2 101 ? -134.834 -37.036 -9.900 1.00 16.59 101 TYR B CA 1
ATOM 10680 C C . TYR B 2 101 ? -134.534 -36.196 -11.130 1.00 15.55 101 TYR B C 1
ATOM 10681 O O . TYR B 2 101 ? -135.451 -35.772 -11.833 1.00 16.82 101 TYR B O 1
ATOM 10690 N N . GLU B 2 102 ? -133.259 -35.922 -11.376 1.00 16.64 102 GLU B N 1
ATOM 10691 C CA . GLU B 2 102 ? -132.902 -35.155 -12.558 1.00 16.36 102 GLU B CA 1
ATOM 10692 C C . GLU B 2 102 ? -132.816 -36.155 -13.696 1.00 14.25 102 GLU B C 1
ATOM 10693 O O . GLU B 2 102 ? -131.950 -37.028 -13.690 1.00 15.55 102 GLU B O 1
ATOM 10699 N N . PRO B 2 103 ? -133.729 -36.052 -14.680 1.00 14.98 103 PRO B N 1
ATOM 10700 C CA . PRO B 2 103 ? -133.724 -36.977 -15.817 1.00 14.15 103 PRO B CA 1
ATOM 10701 C C . PRO B 2 103 ? -132.394 -36.918 -16.564 1.00 15.44 103 PRO B C 1
ATOM 10702 O O . PRO B 2 103 ? -131.830 -35.840 -16.776 1.00 14.46 103 PRO B O 1
ATOM 10706 N N . PHE B 2 104 ? -131.887 -38.085 -16.944 1.00 13.51 104 PHE B N 1
ATOM 10707 C CA . PHE B 2 104 ? -130.603 -38.163 -17.622 1.00 15.08 104 PHE B CA 1
ATOM 10708 C C . PHE B 2 104 ? -130.597 -39.051 -18.855 1.00 14.27 104 PHE B C 1
ATOM 10709 O O . PHE B 2 104 ? -131.498 -39.863 -19.067 1.00 16.26 104 PHE B O 1
ATOM 10717 N N . ASP B 2 105 ? -129.563 -38.875 -19.666 1.00 15.81 105 ASP B N 1
ATOM 10718 C CA . ASP B 2 105 ? -129.361 -39.668 -20.873 1.00 17.31 105 ASP B CA 1
ATOM 10719 C C . ASP B 2 105 ? -127.852 -39.905 -20.882 1.00 18.50 105 ASP B C 1
ATOM 10720 O O . ASP B 2 105 ? -127.146 -39.409 -20.002 1.00 18.87 105 ASP B O 1
ATOM 10725 N N . PHE B 2 106 ? -127.357 -40.659 -21.858 1.00 16.64 106 PHE B N 1
ATOM 10726 C CA . PHE B 2 106 ? -125.930 -40.938 -21.941 1.00 17.40 106 PHE B CA 1
ATOM 10727 C C . PHE B 2 106 ? -125.421 -40.623 -23.334 1.00 16.59 106 PHE B C 1
ATOM 10728 O O . PHE B 2 106 ? -126.163 -40.719 -24.313 1.00 17.30 106 PHE B O 1
ATOM 10736 N N . ASP B 2 107 ? -124.151 -40.244 -23.416 1.00 17.19 107 ASP B N 1
ATOM 10737 C CA . ASP B 2 107 ? -123.534 -39.910 -24.691 1.00 16.94 107 ASP B CA 1
ATOM 10738 C C . ASP B 2 107 ? -123.068 -41.171 -25.411 1.00 17.64 107 ASP B C 1
ATOM 10739 O O . ASP B 2 107 ? -121.868 -41.417 -25.560 1.00 17.15 107 ASP B O 1
ATOM 10744 N N . TYR B 2 108 ? -124.034 -41.973 -25.847 1.00 16.74 108 TYR B N 1
ATOM 10745 C CA . TYR B 2 108 ? -123.749 -43.215 -26.560 1.00 16.86 108 TYR B CA 1
ATOM 10746 C C . TYR B 2 108 ? -122.930 -42.958 -27.823 1.00 17.45 108 TYR B C 1
ATOM 10747 O O . TYR B 2 108 ? -122.071 -43.759 -28.185 1.00 17.80 108 TYR B O 1
ATOM 10756 N N . GLN B 2 109 ? -123.201 -41.847 -28.503 1.00 16.26 109 GLN B N 1
ATOM 10757 C CA . GLN B 2 109 ? -122.477 -41.553 -29.734 1.00 17.37 109 GLN B CA 1
ATOM 10758 C C . GLN B 2 109 ? -120.962 -41.461 -29.566 1.00 18.41 109 GLN B C 1
ATOM 10759 O O . GLN B 2 109 ? -120.222 -41.660 -30.532 1.00 17.79 109 GLN B O 1
ATOM 10765 N N . ASN B 2 110 ? -120.492 -41.183 -28.352 1.00 17.08 110 ASN B N 1
ATOM 10766 C CA . ASN B 2 110 ? -119.052 -41.111 -28.121 1.00 17.84 110 ASN B CA 1
ATOM 10767 C C . ASN B 2 110 ? -118.435 -42.482 -28.397 1.00 18.17 110 ASN B C 1
ATOM 10768 O O . ASN B 2 110 ? -117.278 -42.578 -28.799 1.00 17.45 110 ASN B O 1
ATOM 10773 N N . LEU B 2 111 ? -119.214 -43.536 -28.170 1.00 14.54 111 LEU B N 1
ATOM 10774 C CA . LEU B 2 111 ? -118.758 -44.904 -28.411 1.00 16.09 111 LEU B CA 1
ATOM 10775 C C . LEU B 2 111 ? -118.570 -45.121 -29.906 1.00 17.99 111 LEU B C 1
ATOM 10776 O O . LEU B 2 111 ? -117.723 -45.907 -30.332 1.00 16.26 111 LEU B O 1
ATOM 10781 N N . HIS B 2 112 ? -119.377 -44.426 -30.702 1.00 15.77 112 HIS B N 1
ATOM 10782 C CA . HIS B 2 112 ? -119.307 -44.554 -32.151 1.00 18.32 112 HIS B CA 1
ATOM 10783 C C . HIS B 2 112 ? -118.279 -43.631 -32.785 1.00 19.21 112 HIS B C 1
ATOM 10784 O O . HIS B 2 112 ? -117.527 -44.040 -33.671 1.00 21.41 112 HIS B O 1
ATOM 10791 N N . THR B 2 113 ? -118.244 -42.387 -32.324 1.00 19.08 113 THR B N 1
ATOM 10792 C CA . THR B 2 113 ? -117.358 -41.394 -32.911 1.00 19.81 113 THR B CA 1
ATOM 10793 C C . THR B 2 113 ? -116.003 -41.133 -32.269 1.00 19.44 113 THR B C 1
ATOM 10794 O O . THR B 2 113 ? -115.257 -40.289 -32.763 1.00 19.27 113 THR B O 1
ATOM 10798 N N . ALA B 2 114 ? -115.679 -41.821 -31.179 1.00 18.22 114 ALA B N 1
ATOM 10799 C CA . ALA B 2 114 ? -114.384 -41.605 -30.536 1.00 20.32 114 ALA B CA 1
ATOM 10800 C C . ALA B 2 114 ? -113.306 -41.669 -31.618 1.00 22.14 114 ALA B C 1
ATOM 10801 O O . ALA B 2 114 ? -113.306 -42.578 -32.449 1.00 20.13 114 ALA B O 1
ATOM 10803 N N . PRO B 2 115 ? -112.376 -40.701 -31.619 1.00 21.79 115 PRO B N 1
ATOM 10804 C CA . PRO B 2 115 ? -111.295 -40.642 -32.605 1.00 23.56 115 PRO B CA 1
ATOM 10805 C C . PRO B 2 115 ? -110.200 -41.684 -32.437 1.00 21.89 115 PRO B C 1
ATOM 10806 O O . PRO B 2 115 ? -109.945 -42.173 -31.340 1.00 20.95 115 PRO B O 1
ATOM 10810 N N . GLU B 2 116 ? -109.557 -42.016 -33.548 1.00 21.83 116 GLU B N 1
ATOM 10811 C CA . GLU B 2 116 ? -108.462 -42.968 -33.544 1.00 24.52 116 GLU B CA 1
ATOM 10812 C C . GLU B 2 116 ? -107.371 -42.398 -32.639 1.00 24.52 116 GLU B C 1
ATOM 10813 O O . GLU B 2 116 ? -107.203 -41.179 -32.548 1.00 24.51 116 GLU B O 1
ATOM 10819 N N . GLY B 2 117 ? -106.651 -43.274 -31.950 1.00 24.29 117 GLY B N 1
ATOM 10820 C CA . GLY B 2 117 ? -105.596 -42.813 -31.069 1.00 26.57 117 GLY B CA 1
ATOM 10821 C C . GLY B 2 117 ? -106.062 -42.400 -29.682 1.00 28.75 117 GLY B C 1
ATOM 10822 O O . GLY B 2 117 ? -105.331 -41.716 -28.968 1.00 27.53 117 GLY B O 1
ATOM 10823 N N . SER B 2 118 ? -107.278 -42.788 -29.298 1.00 28.85 118 SER B N 1
ATOM 10824 C CA . SER B 2 118 ? -107.782 -42.454 -27.966 1.00 28.48 118 SER B CA 1
ATOM 10825 C C . SER B 2 118 ? -106.873 -43.150 -26.960 1.00 27.84 118 SER B C 1
ATOM 10826 O O . SER B 2 118 ? -106.517 -44.313 -27.143 1.00 27.43 118 SER B O 1
ATOM 10829 N N . LYS B 2 119 ? -106.498 -42.444 -25.901 1.00 29.21 119 LYS B N 1
ATOM 10830 C CA . LYS B 2 119 ? -105.621 -43.019 -24.889 1.00 32.59 119 LYS B CA 1
ATOM 10831 C C . LYS B 2 119 ? -106.302 -44.100 -24.053 1.00 31.99 119 LYS B C 1
ATOM 10832 O O . LYS B 2 119 ? -105.641 -45.001 -23.533 1.00 34.52 119 LYS B O 1
ATOM 10838 N N . SER B 2 120 ? -107.622 -44.016 -23.929 1.00 26.72 120 SER B N 1
ATOM 10839 C CA . SER B 2 120 ? -108.364 -45.002 -23.154 1.00 23.97 120 SER B CA 1
ATOM 10840 C C . SER B 2 120 ? -109.614 -45.442 -23.897 1.00 22.44 120 SER B C 1
ATOM 10841 O O . SER B 2 120 ? -110.030 -44.810 -24.870 1.00 20.04 120 SER B O 1
ATOM 10844 N N . GLN B 2 121 ? -110.210 -46.537 -23.443 1.00 19.57 121 GLN B N 1
ATOM 10845 C CA . GLN B 2 121 ? -111.422 -47.032 -24.073 1.00 18.81 121 GLN B CA 1
ATOM 10846 C C . GLN B 2 121 ? -112.507 -45.968 -23.945 1.00 20.08 121 GLN B C 1
ATOM 10847 O O . GLN B 2 121 ? -112.758 -45.457 -22.852 1.00 19.66 121 GLN B O 1
ATOM 10853 N N . PRO B 2 122 ? -113.161 -45.610 -25.058 1.00 19.32 122 PRO B N 1
ATOM 10854 C CA . PRO B 2 122 ? -114.209 -44.591 -24.941 1.00 19.99 122 PRO B CA 1
ATOM 10855 C C . PRO B 2 122 ? -115.373 -45.096 -24.094 1.00 17.58 122 PRO B C 1
ATOM 10856 O O . PRO B 2 122 ? -115.598 -46.302 -23.980 1.00 17.64 122 PRO B O 1
ATOM 10860 N N . ILE B 2 123 ? -116.111 -44.168 -23.499 1.00 16.65 123 ILE B N 1
ATOM 10861 C CA . ILE B 2 123 ? -117.230 -44.531 -22.641 1.00 16.31 123 ILE B CA 1
ATOM 10862 C C . ILE B 2 123 ? -118.377 -43.534 -22.836 1.00 17.70 123 ILE B C 1
ATOM 10863 O O . ILE B 2 123 ? -118.173 -42.428 -23.338 1.00 17.31 123 ILE B O 1
ATOM 10868 N N . ALA B 2 124 ? -119.582 -43.931 -22.446 1.00 16.85 124 ALA B N 1
ATOM 10869 C CA . ALA B 2 124 ? -120.743 -43.057 -22.570 1.00 18.43 124 ALA B CA 1
ATOM 10870 C C . ALA B 2 124 ? -121.083 -42.486 -21.195 1.00 18.70 124 ALA B C 1
ATOM 10871 O O . ALA B 2 124 ? -121.601 -43.199 -20.341 1.00 15.95 124 ALA B O 1
ATOM 10873 N N . ARG B 2 125 ? -120.790 -41.204 -20.985 1.00 16.76 125 ARG B N 1
ATOM 10874 C CA . ARG B 2 125 ? -121.073 -40.559 -19.703 1.00 16.88 125 ARG B CA 1
ATOM 10875 C C . ARG B 2 125 ? -122.471 -39.952 -19.668 1.00 16.79 125 ARG B C 1
ATOM 10876 O O . ARG B 2 125 ? -123.052 -39.630 -20.711 1.00 17.93 125 ARG B O 1
ATOM 10884 N N . PRO B 2 126 ? -123.034 -39.788 -18.460 1.00 16.18 126 PRO B N 1
ATOM 10885 C CA . PRO B 2 126 ? -124.371 -39.217 -18.301 1.00 16.48 126 PRO B CA 1
ATOM 10886 C C . PRO B 2 126 ? -124.447 -37.720 -18.577 1.00 16.09 126 PRO B C 1
ATOM 10887 O O . PRO B 2 126 ? -123.495 -36.976 -18.348 1.00 18.56 126 PRO B O 1
ATOM 10891 N N . ARG B 2 127 ? -125.601 -37.301 -19.076 1.00 16.67 127 ARG B N 1
ATOM 10892 C CA . ARG B 2 127 ? -125.870 -35.906 -19.399 1.00 17.50 127 ARG B CA 1
ATOM 10893 C C . ARG B 2 127 ? -127.293 -35.608 -18.954 1.00 17.66 127 ARG B C 1
ATOM 10894 O O . ARG B 2 127 ? -128.175 -36.459 -19.041 1.00 16.55 127 ARG B O 1
ATOM 10902 N N . SER B 2 128 ? -127.508 -34.400 -18.461 1.00 16.18 128 SER B N 1
ATOM 10903 C CA . SER B 2 128 ? -128.824 -33.991 -18.003 1.00 14.85 128 SER B CA 1
ATOM 10904 C C . SER B 2 128 ? -129.786 -33.693 -19.151 1.00 15.89 128 SER B C 1
ATOM 10905 O O . SER B 2 128 ? -129.407 -33.069 -20.147 1.00 15.54 128 SER B O 1
ATOM 10908 N N . LEU B 2 129 ? -131.031 -34.139 -19.000 1.00 12.44 129 LEU B N 1
ATOM 10909 C CA . LEU B 2 129 ? -132.061 -33.888 -19.997 1.00 14.65 129 LEU B CA 1
ATOM 10910 C C . LEU B 2 129 ? -132.722 -32.542 -19.702 1.00 14.13 129 LEU B C 1
ATOM 10911 O O . LEU B 2 129 ? -133.583 -32.083 -20.446 1.00 16.73 129 LEU B O 1
ATOM 10916 N N . ILE B 2 130 ? -132.316 -31.915 -18.606 1.00 17.11 130 ILE B N 1
ATOM 10917 C CA . ILE B 2 130 ? -132.861 -30.613 -18.237 1.00 16.43 130 ILE B CA 1
ATOM 10918 C C . ILE B 2 130 ? -131.947 -29.490 -18.738 1.00 17.64 130 ILE B C 1
ATOM 10919 O O . ILE B 2 130 ? -132.417 -28.473 -19.253 1.00 16.35 130 ILE B O 1
ATOM 10924 N N . THR B 2 131 ? -130.640 -29.690 -18.597 1.00 16.58 131 THR B N 1
ATOM 10925 C CA . THR B 2 131 ? -129.666 -28.683 -19.004 1.00 17.33 131 THR B CA 1
ATOM 10926 C C . THR B 2 131 ? -128.807 -29.073 -20.199 1.00 18.74 131 THR B C 1
ATOM 10927 O O . THR B 2 131 ? -128.197 -28.210 -20.830 1.00 18.41 131 THR B O 1
ATOM 10931 N N . GLY B 2 132 ? -128.739 -30.368 -20.497 1.00 17.34 132 GLY B N 1
ATOM 10932 C CA . GLY B 2 132 ? -127.917 -30.820 -21.607 1.00 15.90 132 GLY B CA 1
ATOM 10933 C C . GLY B 2 132 ? -126.448 -30.892 -21.217 1.00 17.52 132 GLY B C 1
ATOM 10934 O O . GLY B 2 132 ? -125.591 -31.220 -22.038 1.00 16.66 132 GLY B O 1
ATOM 10935 N N . GLU B 2 133 ? -126.155 -30.592 -19.955 1.00 16.71 133 GLU B N 1
ATOM 10936 C CA . GLU B 2 133 ? -124.782 -30.601 -19.464 1.00 16.32 133 GLU B CA 1
ATOM 10937 C C . GLU B 2 133 ? -124.325 -31.966 -18.971 1.00 19.38 133 GLU B C 1
ATOM 10938 O O . GLU B 2 133 ? -125.136 -32.842 -18.648 1.00 15.21 133 GLU B O 1
ATOM 10944 N N . ARG B 2 134 ? -123.010 -32.129 -18.914 1.00 16.71 134 ARG B N 1
ATOM 10945 C CA . ARG B 2 134 ? -122.416 -33.353 -18.410 1.00 18.52 134 ARG B CA 1
ATOM 10946 C C . ARG B 2 134 ? -122.778 -33.431 -16.931 1.00 19.82 134 ARG B C 1
ATOM 10947 O O . ARG B 2 134 ? -122.805 -32.412 -16.238 1.00 17.04 134 ARG B O 1
ATOM 10955 N N . MET B 2 135 ? -123.084 -34.633 -16.461 1.00 18.64 135 MET B N 1
ATOM 10956 C CA . MET B 2 135 ? -123.389 -34.854 -15.056 1.00 20.36 135 MET B CA 1
ATOM 10957 C C . MET B 2 135 ? -122.188 -35.629 -14.536 1.00 19.54 135 MET B C 1
ATOM 10958 O O . MET B 2 135 ? -121.773 -36.607 -15.150 1.00 19.34 135 MET B O 1
ATOM 10963 N N . ALA B 2 136 ? -121.618 -35.181 -13.424 1.00 20.35 136 ALA B N 1
ATOM 10964 C CA . ALA B 2 136 ? -120.461 -35.851 -12.849 1.00 19.51 136 ALA B CA 1
ATOM 10965 C C . ALA B 2 136 ? -120.881 -37.216 -12.328 1.00 20.37 136 ALA B C 1
ATOM 10966 O O . ALA B 2 136 ? -120.134 -38.188 -12.421 1.00 18.58 136 ALA B O 1
ATOM 10968 N N . LYS B 2 137 ? -122.092 -37.290 -11.789 1.00 19.51 137 LYS B N 1
ATOM 10969 C CA . LYS B 2 137 ? -122.585 -38.546 -11.255 1.00 21.86 137 LYS B CA 1
ATOM 10970 C C . LYS B 2 137 ? -124.102 -38.560 -11.191 1.00 21.15 137 LYS B C 1
ATOM 10971 O O . LYS B 2 137 ? -124.736 -37.516 -11.038 1.00 20.91 137 LYS B O 1
ATOM 10977 N N . ILE B 2 138 ? -124.689 -39.740 -11.349 1.00 18.70 138 ILE B N 1
ATOM 10978 C CA . ILE B 2 138 ? -126.136 -39.858 -11.239 1.00 18.72 138 ILE B CA 1
ATOM 10979 C C . ILE B 2 138 ? -126.350 -40.142 -9.760 1.00 19.03 138 ILE B C 1
ATOM 10980 O O . ILE B 2 138 ? -125.803 -41.097 -9.217 1.00 15.40 138 ILE B O 1
ATOM 10985 N N . GLU B 2 139 ? -127.139 -39.308 -9.099 1.00 17.51 139 GLU B N 1
ATOM 10986 C CA . GLU B 2 139 ? -127.344 -39.490 -7.673 1.00 19.36 139 GLU B CA 1
ATOM 10987 C C . GLU B 2 139 ? -128.755 -39.874 -7.281 1.00 17.51 139 GLU B C 1
ATOM 10988 O O . GLU B 2 139 ? -129.020 -40.150 -6.114 1.00 18.13 139 GLU B O 1
ATOM 10994 N N . LYS B 2 140 ? -129.660 -39.894 -8.249 1.00 16.53 140 LYS B N 1
ATOM 10995 C CA . LYS B 2 140 ? -131.040 -40.240 -7.946 1.00 18.18 140 LYS B CA 1
ATOM 10996 C C . LYS B 2 140 ? -131.775 -40.759 -9.169 1.00 17.77 140 LYS B C 1
ATOM 10997 O O . LYS B 2 140 ? -131.391 -40.483 -10.309 1.00 17.37 140 LYS B O 1
ATOM 11003 N N . GLY B 2 141 ? -132.835 -41.520 -8.912 1.00 16.52 141 GLY B N 1
ATOM 11004 C CA . GLY B 2 141 ? -133.642 -42.084 -9.976 1.00 17.18 141 GLY B CA 1
ATOM 11005 C C . GLY B 2 141 ? -135.039 -42.325 -9.435 1.00 16.46 141 GLY B C 1
ATOM 11006 O O . GLY B 2 141 ? -135.246 -42.261 -8.223 1.00 16.79 141 GLY B O 1
ATOM 11007 N N . PRO B 2 142 ? -136.020 -42.612 -10.302 1.00 15.81 142 PRO B N 1
ATOM 11008 C CA . PRO B 2 142 ? -137.402 -42.855 -9.880 1.00 14.34 142 PRO B CA 1
ATOM 11009 C C . PRO B 2 142 ? -137.614 -44.136 -9.082 1.00 17.34 142 PRO B C 1
ATOM 11010 O O . PRO B 2 142 ? -138.643 -44.302 -8.425 1.00 16.53 142 PRO B O 1
ATOM 11014 N N . ASN B 2 143 ? -136.641 -45.036 -9.136 1.00 14.99 143 ASN B N 1
ATOM 11015 C CA . ASN B 2 143 ? -136.748 -46.313 -8.438 1.00 15.56 143 ASN B CA 1
ATOM 11016 C C . ASN B 2 143 ? -135.437 -46.596 -7.714 1.00 15.19 143 ASN B C 1
ATOM 11017 O O . ASN B 2 143 ? -134.985 -47.737 -7.634 1.00 14.50 143 ASN B O 1
ATOM 11022 N N . TRP B 2 144 ? -134.841 -45.536 -7.180 1.00 15.76 144 TRP B N 1
ATOM 11023 C CA . TRP B 2 144 ? -133.561 -45.618 -6.485 1.00 15.35 144 TRP B CA 1
ATOM 11024 C C . TRP B 2 144 ? -133.511 -46.603 -5.316 1.00 16.54 144 TRP B C 1
ATOM 11025 O O . TRP B 2 144 ? -132.482 -47.228 -5.079 1.00 16.91 144 TRP B O 1
ATOM 11036 N N . GLU B 2 145 ? -134.625 -46.744 -4.601 1.00 14.92 145 GLU B N 1
ATOM 11037 C CA . GLU B 2 145 ? -134.703 -47.622 -3.434 1.00 14.46 145 GLU B CA 1
ATOM 11038 C C . GLU B 2 145 ? -135.128 -49.053 -3.739 1.00 14.71 145 GLU B C 1
ATOM 11039 O O . GLU B 2 145 ? -135.398 -49.820 -2.817 1.00 16.13 145 GLU B O 1
ATOM 11045 N N . ASP B 2 146 ? -135.200 -49.407 -5.017 1.00 15.31 146 ASP B N 1
ATOM 11046 C CA . ASP B 2 146 ? -135.622 -50.751 -5.414 1.00 15.64 146 ASP B CA 1
ATOM 11047 C C . ASP B 2 146 ? -134.932 -51.837 -4.591 1.00 15.02 146 ASP B C 1
ATOM 11048 O O . ASP B 2 146 ? -133.724 -51.785 -4.366 1.00 15.20 146 ASP B O 1
ATOM 11053 N N . ASP B 2 147 ? -135.716 -52.813 -4.142 1.00 14.66 147 ASP B N 1
ATOM 11054 C CA . ASP B 2 147 ? -135.204 -53.938 -3.357 1.00 16.16 147 ASP B CA 1
ATOM 11055 C C . ASP B 2 147 ? -134.311 -53.565 -2.166 1.00 18.04 147 ASP B C 1
ATOM 11056 O O . ASP B 2 147 ? -133.218 -54.119 -1.992 1.00 16.14 147 ASP B O 1
ATOM 11061 N N . LEU B 2 148 ? -134.789 -52.630 -1.349 1.00 15.20 148 LEU B N 1
ATOM 11062 C CA . LEU B 2 148 ? -134.062 -52.199 -0.162 1.00 17.77 148 LEU B CA 1
ATOM 11063 C C . LEU B 2 148 ? -132.690 -51.623 -0.495 1.00 18.18 148 LEU B C 1
ATOM 11064 O O . LEU B 2 148 ? -131.697 -51.917 0.176 1.00 17.66 148 LEU B O 1
ATOM 11069 N N . GLY B 2 149 ? -132.646 -50.803 -1.541 1.00 17.68 149 GLY B N 1
ATOM 11070 C CA . GLY B 2 149 ? -131.406 -50.169 -1.938 1.00 17.82 149 GLY B CA 1
ATOM 11071 C C . GLY B 2 149 ? -131.245 -48.925 -1.088 1.00 19.63 149 GLY B C 1
ATOM 11072 O O . GLY B 2 149 ? -131.926 -47.920 -1.303 1.00 17.97 149 GLY B O 1
ATOM 11073 N N . GLY B 2 150 ? -130.355 -49.004 -0.107 1.00 16.75 150 GLY B N 1
ATOM 11074 C CA . GLY B 2 150 ? -130.119 -47.889 0.789 1.00 19.10 150 GLY B CA 1
ATOM 11075 C C . GLY B 2 150 ? -130.061 -48.396 2.219 1.00 17.88 150 GLY B C 1
ATOM 11076 O O . GLY B 2 150 ? -130.564 -49.480 2.512 1.00 16.47 150 GLY B O 1
ATOM 11077 N N . GLU B 2 151 ? -129.443 -47.628 3.112 1.00 21.02 151 GLU B N 1
ATOM 11078 C CA . GLU B 2 151 ? -129.341 -48.039 4.508 1.00 22.92 151 GLU B CA 1
ATOM 11079 C C . GLU B 2 151 ? -130.717 -48.046 5.156 1.00 20.05 151 GLU B C 1
ATOM 11080 O O . GLU B 2 151 ? -131.535 -47.165 4.899 1.00 17.83 151 GLU B O 1
ATOM 11086 N N . PHE B 2 152 ? -130.966 -49.052 5.988 1.00 19.35 152 PHE B N 1
ATOM 11087 C CA . PHE B 2 152 ? -132.245 -49.186 6.679 1.00 21.91 152 PHE B CA 1
ATOM 11088 C C . PHE B 2 152 ? -132.702 -47.879 7.332 1.00 21.02 152 PHE B C 1
ATOM 11089 O O . PHE B 2 152 ? -133.851 -47.475 7.170 1.00 19.62 152 PHE B O 1
ATOM 11097 N N . ASP B 2 153 ? -131.810 -47.220 8.068 1.00 22.75 153 ASP B N 1
ATOM 11098 C CA . ASP B 2 153 ? -132.176 -45.973 8.736 1.00 22.81 153 ASP B CA 1
ATOM 11099 C C . ASP B 2 153 ? -132.712 -44.930 7.762 1.00 24.11 153 ASP B C 1
ATOM 11100 O O . ASP B 2 153 ? -133.473 -44.044 8.150 1.00 25.84 153 ASP B O 1
ATOM 11105 N N . LYS B 2 154 ? -132.320 -45.035 6.497 1.00 22.56 154 LYS B N 1
ATOM 11106 C CA . LYS B 2 154 ? -132.784 -44.102 5.482 1.00 21.72 154 LYS B CA 1
ATOM 11107 C C . LYS B 2 154 ? -134.144 -44.556 4.954 1.00 19.33 154 LYS B C 1
ATOM 11108 O O . LYS B 2 154 ? -135.085 -43.767 4.859 1.00 18.09 154 LYS B O 1
ATOM 11114 N N . LEU B 2 155 ? -134.242 -45.836 4.614 1.00 16.17 155 LEU B N 1
ATOM 11115 C CA . LEU B 2 155 ? -135.483 -46.395 4.092 1.00 17.01 155 LEU B CA 1
ATOM 11116 C C . LEU B 2 155 ? -136.599 -46.334 5.132 1.00 16.96 155 LEU B C 1
ATOM 11117 O O . LEU B 2 155 ? -137.756 -46.071 4.796 1.00 19.05 155 LEU B O 1
ATOM 11122 N N . ALA B 2 156 ? -136.237 -46.568 6.391 1.00 16.94 156 ALA B N 1
ATOM 11123 C CA . ALA B 2 156 ? -137.190 -46.579 7.495 1.00 16.96 156 ALA B CA 1
ATOM 11124 C C . ALA B 2 156 ? -137.802 -45.226 7.836 1.00 17.87 156 ALA B C 1
ATOM 11125 O O . ALA B 2 156 ? -138.640 -45.139 8.734 1.00 17.73 156 ALA B O 1
ATOM 11127 N N . LYS B 2 157 ? -137.379 -44.172 7.143 1.00 17.23 157 LYS B N 1
ATOM 11128 C CA . LYS B 2 157 ? -137.963 -42.852 7.366 1.00 18.97 157 LYS B CA 1
ATOM 11129 C C . LYS B 2 157 ? -139.380 -42.940 6.802 1.00 18.44 157 LYS B C 1
ATOM 11130 O O . LYS B 2 157 ? -140.204 -42.032 6.964 1.00 19.83 157 LYS B O 1
ATOM 11136 N N . ASP B 2 158 ? -139.630 -44.055 6.123 1.00 17.77 158 ASP B N 1
ATOM 11137 C CA . ASP B 2 158 ? -140.924 -44.394 5.526 1.00 17.56 158 ASP B CA 1
ATOM 11138 C C . ASP B 2 158 ? -142.041 -43.955 6.478 1.00 16.06 158 ASP B C 1
ATOM 11139 O O . ASP B 2 158 ? -142.076 -44.380 7.633 1.00 15.49 158 ASP B O 1
ATOM 11144 N N . LYS B 2 159 ? -142.946 -43.112 5.990 1.00 16.99 159 LYS B N 1
ATOM 11145 C CA . LYS B 2 159 ? -144.062 -42.607 6.791 1.00 18.29 159 LYS B CA 1
ATOM 11146 C C . LYS B 2 159 ? -144.880 -43.723 7.441 1.00 19.24 159 LYS B C 1
ATOM 11147 O O . LYS B 2 159 ? -145.393 -43.571 8.554 1.00 16.73 159 LYS B O 1
ATOM 11153 N N . ASN B 2 160 ? -144.994 -44.846 6.744 1.00 17.69 160 ASN B N 1
ATOM 11154 C CA . ASN B 2 160 ? -145.770 -45.968 7.244 1.00 19.03 160 ASN B CA 1
ATOM 11155 C C . ASN B 2 160 ? -145.183 -46.677 8.461 1.00 18.75 160 ASN B C 1
ATOM 11156 O O . ASN B 2 160 ? -145.817 -47.571 9.024 1.00 18.14 160 ASN B O 1
ATOM 11161 N N . PHE B 2 161 ? -143.977 -46.291 8.870 1.00 17.95 161 PHE B N 1
ATOM 11162 C CA . PHE B 2 161 ? -143.377 -46.896 10.056 1.00 21.31 161 PHE B CA 1
ATOM 11163 C C . PHE B 2 161 ? -143.807 -46.122 11.302 1.00 25.37 161 PHE B C 1
ATOM 11164 O O . PHE B 2 161 ? -143.355 -46.406 12.413 1.00 25.50 161 PHE B O 1
ATOM 11172 N N . ASP B 2 162 ? -144.686 -45.141 11.105 1.00 26.51 162 ASP B N 1
ATOM 11173 C CA . ASP B 2 162 ? -145.198 -44.330 12.209 1.00 28.41 162 ASP B CA 1
ATOM 11174 C C . ASP B 2 162 ? -145.857 -45.210 13.270 1.00 27.08 162 ASP B C 1
ATOM 11175 O O . ASP B 2 162 ? -146.623 -46.122 12.951 1.00 26.93 162 ASP B O 1
ATOM 11180 N N . ASN B 2 163 ? -145.546 -44.929 14.530 1.00 27.21 163 ASN B N 1
ATOM 11181 C CA . ASN B 2 163 ? -146.104 -45.668 15.656 1.00 27.16 163 ASN B CA 1
ATOM 11182 C C . ASN B 2 163 ? -145.644 -47.120 15.730 1.00 26.33 163 ASN B C 1
ATOM 11183 O O . ASN B 2 163 ? -146.288 -47.943 16.378 1.00 27.72 163 ASN B O 1
ATOM 11188 N N . ILE B 2 164 ? -144.539 -47.437 15.066 1.00 24.45 164 ILE B N 1
ATOM 11189 C CA . ILE B 2 164 ? -144.007 -48.796 15.092 1.00 24.98 164 ILE B CA 1
ATOM 11190 C C . ILE B 2 164 ? -142.575 -48.813 15.618 1.00 26.37 164 ILE B C 1
ATOM 11191 O O . ILE B 2 164 ? -141.748 -48.002 15.203 1.00 26.35 164 ILE B O 1
ATOM 11196 N N . GLN B 2 165 ? -142.284 -49.723 16.542 1.00 28.27 165 GLN B N 1
ATOM 11197 C CA . GLN B 2 165 ? -140.926 -49.848 17.054 1.00 30.30 165 GLN B CA 1
ATOM 11198 C C . GLN B 2 165 ? -140.229 -50.609 15.938 1.00 28.48 165 GLN B C 1
ATOM 11199 O O . GLN B 2 165 ? -140.335 -51.832 15.840 1.00 29.32 165 GLN B O 1
ATOM 11205 N N . LYS B 2 166 ? -139.517 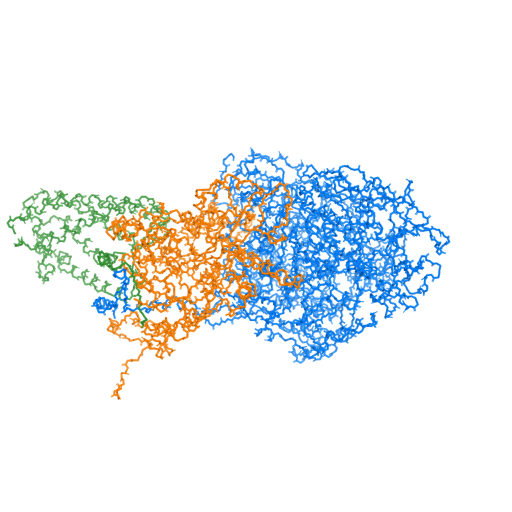-49.872 15.096 1.00 27.94 166 LYS B N 1
ATOM 11206 C CA . LYS B 2 166 ? -138.863 -50.449 13.931 1.00 28.88 166 LYS B CA 1
ATOM 11207 C C . LYS B 2 166 ? -137.442 -50.986 14.070 1.00 28.07 166 LYS B C 1
ATOM 11208 O O . LYS B 2 166 ? -136.913 -51.567 13.123 1.00 27.86 166 LYS B O 1
ATOM 11214 N N . ALA B 2 167 ? -136.828 -50.813 15.235 1.00 27.01 167 ALA B N 1
ATOM 11215 C CA . ALA B 2 167 ? -135.463 -51.286 15.441 1.00 26.02 167 ALA B CA 1
ATOM 11216 C C . ALA B 2 167 ? -135.277 -52.756 15.078 1.00 25.27 167 ALA B C 1
ATOM 11217 O O . ALA B 2 167 ? -134.309 -53.117 14.410 1.00 24.50 167 ALA B O 1
ATOM 11219 N N . MET B 2 168 ? -136.202 -53.604 15.512 1.00 22.11 168 MET B N 1
ATOM 11220 C CA . MET B 2 168 ? -136.094 -55.037 15.236 1.00 23.76 168 MET B CA 1
ATOM 11221 C C . MET B 2 168 ? -136.002 -55.358 13.748 1.00 21.76 168 MET B C 1
ATOM 11222 O O . MET B 2 168 ? -135.433 -56.380 13.361 1.00 20.20 168 MET B O 1
ATOM 11227 N N . TYR B 2 169 ? -136.561 -54.489 12.910 1.00 19.27 169 TYR B N 1
ATOM 11228 C CA . TYR B 2 169 ? -136.540 -54.728 11.473 1.00 19.31 169 TYR B CA 1
ATOM 11229 C C . TYR B 2 169 ? -135.218 -54.413 10.797 1.00 17.61 169 TYR B C 1
ATOM 11230 O O . TYR B 2 169 ? -135.043 -54.693 9.611 1.00 18.65 169 TYR B O 1
ATOM 11239 N N . SER B 2 170 ? -134.279 -53.849 11.550 1.00 18.97 170 SER B N 1
ATOM 11240 C CA . SER B 2 170 ? -132.967 -53.532 10.995 1.00 20.66 170 SER B CA 1
ATOM 11241 C C . SER B 2 170 ? -132.063 -54.756 11.119 1.00 20.79 170 SER B C 1
ATOM 11242 O O . SER B 2 170 ? -130.917 -54.742 10.671 1.00 20.66 170 SER B O 1
ATOM 11245 N N . GLN B 2 171 ? -132.585 -55.814 11.730 1.00 18.84 171 GLN B N 1
ATOM 11246 C CA . GLN B 2 171 ? -131.822 -57.046 11.904 1.00 20.38 171 GLN B CA 1
ATOM 11247 C C . GLN B 2 171 ? -132.000 -57.958 10.696 1.00 20.70 171 GLN B C 1
ATOM 11248 O O . GLN B 2 171 ? -133.120 -58.191 10.241 1.00 21.30 171 GLN B O 1
ATOM 11254 N N . PHE B 2 172 ? -130.887 -58.477 10.189 1.00 18.18 172 PHE B N 1
ATOM 11255 C CA . PHE B 2 172 ? -130.900 -59.325 9.008 1.00 18.58 172 PHE B CA 1
ATOM 11256 C C . PHE B 2 172 ? -131.996 -60.383 8.982 1.00 17.68 172 PHE B C 1
ATOM 11257 O O . PHE B 2 172 ? -132.737 -60.482 8.003 1.00 15.43 172 PHE B O 1
ATOM 11265 N N . GLU B 2 173 ? -132.097 -61.168 10.052 1.00 16.38 173 GLU B N 1
ATOM 11266 C CA . GLU B 2 173 ? -133.096 -62.232 10.133 1.00 17.28 173 GLU B CA 1
ATOM 11267 C C . GLU B 2 173 ? -134.546 -61.748 10.065 1.00 18.38 173 GLU B C 1
ATOM 11268 O O . GLU B 2 173 ? -135.439 -62.527 9.747 1.00 19.14 173 GLU B O 1
ATOM 11274 N N . ASN B 2 174 ? -134.784 -60.476 10.374 1.00 16.70 174 ASN B N 1
ATOM 11275 C CA . ASN B 2 174 ? -136.148 -59.942 10.347 1.00 18.34 174 ASN B CA 1
ATOM 11276 C C . ASN B 2 174 ? -136.427 -59.087 9.118 1.00 18.56 174 ASN B C 1
ATOM 11277 O O . ASN B 2 174 ? -137.449 -58.394 9.051 1.00 16.88 174 ASN B O 1
ATOM 11282 N N . THR B 2 175 ? -135.517 -59.136 8.153 1.00 14.77 175 THR B N 1
ATOM 11283 C CA . THR B 2 175 ? -135.656 -58.364 6.926 1.00 17.35 175 THR B CA 1
ATOM 11284 C C . THR B 2 175 ? -136.960 -58.664 6.182 1.00 17.04 175 THR B C 1
ATOM 11285 O O . THR B 2 175 ? -137.402 -59.808 6.108 1.00 14.84 175 THR B O 1
ATOM 11289 N N . PHE B 2 176 ? -137.579 -57.623 5.640 1.00 15.17 176 PHE B N 1
ATOM 11290 C CA . PHE B 2 176 ? -138.786 -57.800 4.853 1.00 17.04 176 PHE B CA 1
ATOM 11291 C C . PHE B 2 176 ? -138.854 -56.685 3.814 1.00 17.07 176 PHE B C 1
ATOM 11292 O O . PHE B 2 176 ? -138.273 -55.614 3.996 1.00 13.98 176 PHE B O 1
ATOM 11300 N N . MET B 2 177 ? -139.521 -56.961 2.702 1.00 18.12 177 MET B N 1
ATOM 11301 C CA . MET B 2 177 ? -139.699 -55.967 1.658 1.00 19.55 177 MET B CA 1
ATOM 11302 C C . MET B 2 177 ? -140.906 -56.377 0.841 1.00 19.49 177 MET B C 1
ATOM 11303 O O . MET B 2 177 ? -141.208 -57.565 0.710 1.00 15.51 177 MET B O 1
ATOM 11308 N N . MET B 2 178 ? -141.613 -55.386 0.319 1.00 15.74 178 MET B N 1
ATOM 11309 C CA . MET B 2 178 ? -142.791 -55.641 -0.496 1.00 15.99 178 MET B CA 1
ATOM 11310 C C . MET B 2 178 ? -142.825 -54.606 -1.607 1.00 16.76 178 MET B C 1
ATOM 11311 O O . MET B 2 178 ? -142.022 -53.666 -1.616 1.00 17.00 178 MET B O 1
ATOM 11316 N N . TYR B 2 179 ? -143.755 -54.768 -2.540 1.00 15.24 179 TYR B N 1
ATOM 11317 C CA . TYR B 2 179 ? -143.859 -53.834 -3.647 1.00 15.20 179 TYR B CA 1
ATOM 11318 C C . TYR B 2 179 ? -145.176 -53.081 -3.661 1.00 16.48 179 TYR B C 1
ATOM 11319 O O . TYR B 2 179 ? -146.238 -53.635 -3.364 1.00 14.66 179 TYR B O 1
ATOM 11328 N N . LEU B 2 180 ? -145.092 -51.801 -3.998 1.00 14.48 180 LEU B N 1
ATOM 11329 C CA . LEU B 2 180 ? -146.267 -50.960 -4.063 1.00 15.24 180 LEU B CA 1
ATOM 11330 C C . LEU B 2 180 ? -146.369 -50.264 -5.415 1.00 17.44 180 LEU B C 1
ATOM 11331 O O . LEU B 2 180 ? -145.820 -49.178 -5.618 1.00 15.67 180 LEU B O 1
ATOM 11336 N N . PRO B 2 181 ? -147.034 -50.912 -6.376 1.00 17.24 181 PRO B N 1
ATOM 11337 C CA . PRO B 2 181 ? -147.190 -50.299 -7.693 1.00 16.89 181 PRO B CA 1
ATOM 11338 C C . PRO B 2 181 ? -148.333 -49.313 -7.539 1.00 18.64 181 PRO B C 1
ATOM 11339 O O . PRO B 2 181 ? -149.298 -49.584 -6.822 1.00 18.43 181 PRO B O 1
ATOM 11343 N N . ARG B 2 182 ? -148.233 -48.155 -8.170 1.00 17.22 182 ARG B N 1
ATOM 11344 C CA . ARG B 2 182 ? -149.330 -47.216 -8.046 1.00 17.99 182 ARG B CA 1
ATOM 11345 C C . ARG B 2 182 ? -149.454 -46.264 -9.218 1.00 16.47 182 ARG B C 1
ATOM 11346 O O . ARG B 2 182 ? -148.491 -45.990 -9.938 1.00 13.59 182 ARG B O 1
ATOM 11354 N N . LEU B 2 183 ? -150.677 -45.797 -9.411 1.00 14.26 183 LEU B N 1
ATOM 11355 C CA . LEU B 2 183 ? -151.011 -44.874 -10.476 1.00 15.81 183 LEU B CA 1
ATOM 11356 C C . LEU B 2 183 ? -151.977 -43.885 -9.847 1.00 13.96 183 LEU B C 1
ATOM 11357 O O . LEU B 2 183 ? -152.054 -43.784 -8.621 1.00 16.78 183 LEU B O 1
ATOM 11362 N N . CYS B 2 184 ? -152.716 -43.154 -10.669 1.00 14.97 184 CYS B N 1
ATOM 11363 C CA . CYS B 2 184 ? -153.686 -42.216 -10.122 1.00 17.02 184 CYS B CA 1
ATOM 11364 C C . CYS B 2 184 ? -154.875 -43.025 -9.582 1.00 17.05 184 CYS B C 1
ATOM 11365 O O . CYS B 2 184 ? -155.269 -44.033 -10.172 1.00 16.63 184 CYS B O 1
ATOM 11368 N N . GLU B 2 185 ? -155.432 -42.592 -8.455 1.00 15.92 185 GLU B N 1
ATOM 11369 C CA . GLU B 2 185 ? -156.558 -43.292 -7.834 1.00 13.94 185 GLU B CA 1
ATOM 11370 C C . GLU B 2 185 ? -157.923 -42.941 -8.427 1.00 14.47 185 GLU B C 1
ATOM 11371 O O . GLU B 2 185 ? -158.926 -43.563 -8.071 1.00 17.80 185 GLU B O 1
ATOM 11377 N N . HIS B 2 186 ? -157.960 -41.952 -9.319 1.00 13.91 186 HIS B N 1
ATOM 11378 C CA . HIS B 2 186 ? -159.203 -41.506 -9.952 1.00 13.16 186 HIS B CA 1
ATOM 11379 C C . HIS B 2 186 ? -160.337 -41.475 -8.928 1.00 12.20 186 HIS B C 1
ATOM 11380 O O . HIS B 2 186 ? -161.411 -42.038 -9.120 1.00 12.09 186 HIS B O 1
ATOM 11387 N N . CYS B 2 187 ? -160.044 -40.760 -7.847 1.00 12.33 187 CYS B N 1
ATOM 11388 C CA . CYS B 2 187 ? -160.889 -40.572 -6.676 1.00 14.06 187 CYS B CA 1
ATOM 11389 C C . CYS B 2 187 ? -162.315 -40.069 -6.911 1.00 15.14 187 CYS B C 1
ATOM 11390 O O . CYS B 2 187 ? -162.625 -39.467 -7.942 1.00 14.69 187 CYS B O 1
ATOM 11393 N N . LEU B 2 188 ? -163.182 -40.327 -5.935 1.00 14.94 188 LEU B N 1
ATOM 11394 C CA . LEU B 2 188 ? -164.562 -39.866 -6.004 1.00 15.87 188 LEU B CA 1
ATOM 11395 C C . LEU B 2 188 ? -164.589 -38.425 -5.477 1.00 14.86 188 LEU B C 1
ATOM 11396 O O . LEU B 2 188 ? -165.433 -37.626 -5.874 1.00 15.38 188 LEU B O 1
ATOM 11401 N N . ASN B 2 189 ? -163.652 -38.107 -4.585 1.00 13.15 189 ASN B N 1
ATOM 11402 C CA . ASN B 2 189 ? -163.533 -36.758 -4.019 1.00 14.60 189 ASN B CA 1
ATOM 11403 C C . ASN B 2 189 ? -162.083 -36.305 -4.219 1.00 12.95 189 ASN B C 1
ATOM 11404 O O . ASN B 2 189 ? -161.378 -35.995 -3.260 1.00 14.75 189 ASN B O 1
ATOM 11409 N N . PRO B 2 190 ? -161.630 -36.249 -5.482 1.00 12.12 190 PRO B N 1
ATOM 11410 C CA . PRO B 2 190 ? -160.261 -35.847 -5.815 1.00 15.03 190 PRO B CA 1
ATOM 11411 C C . PRO B 2 190 ? -159.861 -34.477 -5.277 1.00 14.43 190 PRO B C 1
ATOM 11412 O O . PRO B 2 190 ? -160.578 -33.497 -5.461 1.00 15.92 190 PRO B O 1
ATOM 11416 N N . ALA B 2 191 ? -158.713 -34.422 -4.614 1.00 14.38 191 ALA B N 1
ATOM 11417 C CA . ALA B 2 191 ? -158.214 -33.164 -4.069 1.00 13.78 191 ALA B CA 1
ATOM 11418 C C . ALA B 2 191 ? -157.649 -32.282 -5.193 1.00 15.23 191 ALA B C 1
ATOM 11419 O O . ALA B 2 191 ? -157.643 -31.049 -5.087 1.00 16.20 191 ALA B O 1
ATOM 11421 N N . CYS B 2 192 ? -157.185 -32.911 -6.273 1.00 16.28 192 CYS B N 1
ATOM 11422 C CA . CYS B 2 192 ? -156.626 -32.168 -7.405 1.00 14.86 192 CYS B CA 1
ATOM 11423 C C . CYS B 2 192 ? -157.673 -31.273 -8.049 1.00 17.53 192 CYS B C 1
ATOM 11424 O O . CYS B 2 192 ? -157.429 -30.084 -8.294 1.00 14.02 192 CYS B O 1
ATOM 11427 N N . VAL B 2 193 ? -158.839 -31.846 -8.325 1.00 12.60 193 VAL B N 1
ATOM 11428 C CA . VAL B 2 193 ? -159.929 -31.091 -8.936 1.00 15.76 193 VAL B CA 1
ATOM 11429 C C . VAL B 2 193 ? -160.276 -29.880 -8.080 1.00 17.18 193 VAL B C 1
ATOM 11430 O O . VAL B 2 193 ? -160.505 -28.784 -8.594 1.00 15.39 193 VAL B O 1
ATOM 11434 N N . ALA B 2 194 ? -160.300 -30.089 -6.769 1.00 16.09 194 ALA B N 1
ATOM 11435 C CA . ALA B 2 194 ? -160.647 -29.041 -5.821 1.00 15.52 194 ALA B CA 1
ATOM 11436 C C . ALA B 2 194 ? -159.577 -27.976 -5.650 1.00 15.43 194 ALA B C 1
ATOM 11437 O O . ALA B 2 194 ? -159.878 -26.869 -5.210 1.00 17.53 194 ALA B O 1
ATOM 11439 N N . THR B 2 195 ? -158.336 -28.302 -5.990 1.00 14.00 195 THR B N 1
ATOM 11440 C CA . THR B 2 195 ? -157.249 -27.347 -5.830 1.00 17.21 195 THR B CA 1
ATOM 11441 C C . THR B 2 195 ? -156.745 -26.693 -7.114 1.00 16.01 195 THR B C 1
ATOM 11442 O O . THR B 2 195 ? -155.700 -26.049 -7.105 1.00 16.46 195 THR B O 1
ATOM 11446 N N . CYS B 2 196 ? -157.468 -26.867 -8.218 1.00 16.08 196 CYS B N 1
ATOM 11447 C CA . CYS B 2 196 ? -157.074 -26.236 -9.477 1.00 13.75 196 CYS B CA 1
ATOM 11448 C C . CYS B 2 196 ? -157.863 -24.937 -9.650 1.00 12.60 196 CYS B C 1
ATOM 11449 O O . CYS B 2 196 ? -159.075 -24.965 -9.855 1.00 13.86 196 CYS B O 1
ATOM 11452 N N . PRO B 2 197 ? -157.184 -23.782 -9.592 1.00 14.41 197 PRO B N 1
ATOM 11453 C CA . PRO B 2 197 ? -157.871 -22.490 -9.740 1.00 15.07 197 PRO B CA 1
ATOM 11454 C C . PRO B 2 197 ? -158.607 -22.270 -11.069 1.00 17.36 197 PRO B C 1
ATOM 11455 O O . PRO B 2 197 ? -159.596 -21.535 -11.117 1.00 18.99 197 PRO B O 1
ATOM 11459 N N . SER B 2 198 ? -158.137 -22.903 -12.142 1.00 16.28 198 SER B N 1
ATOM 11460 C CA . SER B 2 198 ? -158.761 -22.726 -13.453 1.00 17.00 198 SER B CA 1
ATOM 11461 C C . SER B 2 198 ? -159.921 -23.680 -13.722 1.00 18.12 198 SER B C 1
ATOM 11462 O O . SER B 2 198 ? -160.684 -23.484 -14.669 1.00 18.40 198 SER B O 1
ATOM 11465 N N . GLY B 2 199 ? -160.062 -24.704 -12.890 1.00 16.98 199 GLY B N 1
ATOM 11466 C CA . GLY B 2 199 ? -161.142 -25.653 -13.090 1.00 16.55 199 GLY B CA 1
ATOM 11467 C C . GLY B 2 199 ? -160.892 -26.497 -14.325 1.00 15.27 199 GLY B C 1
ATOM 11468 O O . GLY B 2 199 ? -161.829 -26.937 -14.995 1.00 16.09 199 GLY B O 1
ATOM 11469 N N . ALA B 2 200 ? -159.619 -26.735 -14.621 1.00 13.97 200 ALA B N 1
ATOM 11470 C CA . ALA B 2 200 ? -159.239 -27.524 -15.787 1.00 14.54 200 ALA B CA 1
ATOM 11471 C C . ALA B 2 200 ? -159.291 -29.023 -15.512 1.00 14.90 200 ALA B C 1
ATOM 11472 O O . ALA B 2 200 ? -159.268 -29.820 -16.443 1.00 14.43 200 ALA B O 1
ATOM 11474 N N . ILE B 2 201 ? -159.350 -29.405 -14.241 1.00 15.66 201 ILE B N 1
ATOM 11475 C CA . ILE B 2 201 ? -159.398 -30.825 -13.891 1.00 14.35 201 ILE B CA 1
ATOM 11476 C C . ILE B 2 201 ? -160.850 -31.220 -13.651 1.00 15.52 201 ILE B C 1
ATOM 11477 O O . ILE B 2 201 ? -161.606 -30.476 -13.035 1.00 12.71 201 ILE B O 1
ATOM 11482 N N . TYR B 2 202 ? -161.243 -32.392 -14.137 1.00 14.46 202 TYR B N 1
ATOM 11483 C CA . TYR B 2 202 ? -162.618 -32.840 -13.962 1.00 13.58 202 TYR B CA 1
ATOM 11484 C C . TYR B 2 202 ? -162.722 -34.355 -13.951 1.00 15.87 202 TYR B C 1
ATOM 11485 O O . TYR B 2 202 ? -161.833 -35.050 -14.434 1.00 14.73 202 TYR B O 1
ATOM 11494 N N . LYS B 2 203 ? -163.815 -34.853 -13.385 1.00 16.85 203 LYS B N 1
ATOM 11495 C CA . LYS B 2 203 ? -164.070 -36.286 -13.351 1.00 16.11 203 LYS B CA 1
ATOM 11496 C C . LYS B 2 203 ? -165.116 -36.505 -14.439 1.00 16.46 203 LYS B C 1
ATOM 11497 O O . LYS B 2 203 ? -166.112 -35.778 -14.508 1.00 13.85 203 LYS B O 1
ATOM 11503 N N . ARG B 2 204 ? -164.880 -37.481 -15.310 1.00 14.99 204 ARG B N 1
ATOM 11504 C CA . ARG B 2 204 ? -165.820 -37.774 -16.387 1.00 16.82 204 ARG B CA 1
ATOM 11505 C C . ARG B 2 204 ? -167.054 -38.456 -15.815 1.00 16.84 204 ARG B C 1
ATOM 11506 O O . ARG B 2 204 ? -166.952 -39.436 -15.077 1.00 19.02 204 ARG B O 1
ATOM 11514 N N . GLU B 2 205 ? -168.224 -37.942 -16.166 1.00 15.51 205 GLU B N 1
ATOM 11515 C CA . GLU B 2 205 ? -169.460 -38.500 -15.645 1.00 17.88 205 GLU B CA 1
ATOM 11516 C C . GLU B 2 205 ? -169.700 -39.967 -15.977 1.00 17.81 205 GLU B C 1
ATOM 11517 O O . GLU B 2 205 ? -170.048 -40.749 -15.093 1.00 18.89 205 GLU B O 1
ATOM 11523 N N . GLU B 2 206 ? -169.490 -40.346 -17.236 1.00 17.53 206 GLU B N 1
ATOM 11524 C CA . GLU B 2 206 ? -169.769 -41.718 -17.661 1.00 19.13 206 GLU B CA 1
ATOM 11525 C C . GLU B 2 206 ? -168.865 -42.842 -17.170 1.00 17.65 206 GLU B C 1
ATOM 11526 O O . GLU B 2 206 ? -169.308 -43.989 -17.095 1.00 16.18 206 GLU B O 1
ATOM 11532 N N . ASP B 2 207 ? -167.612 -42.545 -16.846 1.00 17.55 207 ASP B N 1
ATOM 11533 C CA . ASP B 2 207 ? -166.720 -43.599 -16.378 1.00 18.07 207 ASP B CA 1
ATOM 11534 C C . ASP B 2 207 ? -165.801 -43.216 -15.223 1.00 17.64 207 ASP B C 1
ATOM 11535 O O . ASP B 2 207 ? -164.910 -43.981 -14.853 1.00 17.33 207 ASP B O 1
ATOM 11540 N N . GLY B 2 208 ? -166.015 -42.027 -14.668 1.00 16.68 208 GLY B N 1
ATOM 11541 C CA . GLY B 2 208 ? -165.242 -41.577 -13.526 1.00 13.17 208 GLY B CA 1
ATOM 11542 C C . GLY B 2 208 ? -163.757 -41.309 -13.675 1.00 13.72 208 GLY B C 1
ATOM 11543 O O . GLY B 2 208 ? -163.074 -41.073 -12.679 1.00 14.00 208 GLY B O 1
ATOM 11544 N N . ILE B 2 209 ? -163.239 -41.348 -14.895 1.00 13.34 209 ILE B N 1
ATOM 11545 C CA . ILE B 2 209 ? -161.819 -41.090 -15.095 1.00 12.21 209 ILE B CA 1
ATOM 11546 C C . ILE B 2 209 ? -161.595 -39.591 -14.864 1.00 12.85 209 ILE B C 1
ATOM 11547 O O . ILE B 2 209 ? -162.387 -38.772 -15.316 1.00 12.54 209 ILE B O 1
ATOM 11552 N N . VAL B 2 210 ? -160.541 -39.250 -14.129 1.00 13.47 210 VAL B N 1
ATOM 11553 C CA . VAL B 2 210 ? -160.219 -37.853 -13.825 1.00 14.52 210 VAL B CA 1
ATOM 11554 C C . VAL B 2 210 ? -159.146 -37.366 -14.791 1.00 13.19 210 VAL B C 1
ATOM 11555 O O . VAL B 2 210 ? -158.085 -37.978 -14.901 1.00 13.20 210 VAL B O 1
ATOM 11559 N N . LEU B 2 211 ? -159.411 -36.253 -15.474 1.00 12.04 211 LEU B N 1
ATOM 11560 C CA . LEU B 2 211 ? -158.462 -35.724 -16.451 1.00 8.92 211 LEU B CA 1
ATOM 11561 C C . LEU B 2 211 ? -158.148 -34.252 -16.284 1.00 11.27 211 LEU B C 1
ATOM 11562 O O . LEU B 2 211 ? -158.945 -33.497 -15.733 1.00 10.77 211 LEU B O 1
ATOM 11567 N N . ILE B 2 212 ? -156.975 -33.867 -16.774 1.00 12.63 212 ILE B N 1
ATOM 11568 C CA . ILE B 2 212 ? -156.540 -32.477 -16.757 1.00 12.98 212 ILE B CA 1
ATOM 11569 C C . ILE B 2 212 ? -156.691 -32.002 -18.200 1.00 14.31 212 ILE B C 1
ATOM 11570 O O . ILE B 2 212 ? -155.975 -32.455 -19.093 1.00 12.77 212 ILE B O 1
ATOM 11575 N N . ASP B 2 213 ? -157.646 -31.106 -18.424 1.00 11.64 213 ASP B N 1
ATOM 11576 C CA . ASP B 2 213 ? -157.916 -30.558 -19.750 1.00 12.86 213 ASP B CA 1
ATOM 11577 C C . ASP B 2 213 ? -156.675 -29.805 -20.245 1.00 15.88 213 ASP B C 1
ATOM 11578 O O . ASP B 2 213 ? -156.301 -28.781 -19.673 1.00 17.11 213 ASP B O 1
ATOM 11583 N N . GLN B 2 214 ? -156.040 -30.311 -21.303 1.00 13.20 214 GLN B N 1
ATOM 11584 C CA . GLN B 2 214 ? -154.830 -29.682 -21.834 1.00 13.26 214 GLN B CA 1
ATOM 11585 C C . GLN B 2 214 ? -155.064 -28.357 -22.544 1.00 12.23 214 GLN B C 1
ATOM 11586 O O . GLN B 2 214 ? -154.116 -27.628 -22.830 1.00 13.13 214 GLN B O 1
ATOM 11592 N N . ASP B 2 215 ? -156.318 -28.053 -22.852 1.00 11.27 215 ASP B N 1
ATOM 11593 C CA . ASP B 2 215 ? -156.634 -26.771 -23.469 1.00 14.32 215 ASP B CA 1
ATOM 11594 C C . ASP B 2 215 ? -156.762 -25.747 -22.344 1.00 14.07 215 ASP B C 1
ATOM 11595 O O . ASP B 2 215 ? -156.087 -24.712 -22.337 1.00 14.68 215 ASP B O 1
ATOM 11600 N N . LYS B 2 216 ? -157.628 -26.073 -21.388 1.00 15.89 216 LYS B N 1
ATOM 11601 C CA . LYS B 2 216 ? -157.948 -25.210 -20.252 1.00 16.92 216 LYS B CA 1
ATOM 11602 C C . LYS B 2 216 ? -156.932 -25.040 -19.127 1.00 16.73 216 LYS B C 1
ATOM 11603 O O . LYS B 2 216 ? -156.967 -24.027 -18.429 1.00 12.68 216 LYS B O 1
ATOM 11609 N N . CYS B 2 217 ? -156.047 -26.015 -18.926 1.00 11.90 217 CYS B N 1
ATOM 11610 C CA . CYS B 2 217 ? -155.051 -25.902 -17.869 1.00 12.77 217 CYS B CA 1
ATOM 11611 C C . CYS B 2 217 ? -154.222 -24.647 -18.147 1.00 14.63 217 CYS B C 1
ATOM 11612 O O . CYS B 2 217 ? -153.827 -24.394 -19.286 1.00 15.34 217 CYS B O 1
ATOM 11615 N N . ARG B 2 218 ? -153.979 -23.857 -17.109 1.00 14.67 218 ARG B N 1
ATOM 11616 C CA . ARG B 2 218 ? -153.220 -22.620 -17.250 1.00 15.50 218 ARG B CA 1
ATOM 11617 C C . ARG B 2 218 ? -151.842 -22.695 -16.607 1.00 14.49 218 ARG B C 1
ATOM 11618 O O . ARG B 2 218 ? -151.093 -21.713 -16.593 1.00 14.28 218 ARG B O 1
ATOM 11626 N N . GLY B 2 219 ? -151.500 -23.870 -16.087 1.00 13.86 219 GLY B N 1
ATOM 11627 C CA . GLY B 2 219 ? -150.202 -24.043 -15.464 1.00 13.38 219 GLY B CA 1
ATOM 11628 C C . GLY B 2 219 ? -150.016 -23.394 -14.101 1.00 13.37 219 GLY B C 1
ATOM 11629 O O . GLY B 2 219 ? -148.908 -22.976 -13.768 1.00 15.26 219 GLY B O 1
ATOM 11630 N N . TRP B 2 220 ? -151.084 -23.313 -13.311 1.00 14.51 220 TRP B N 1
ATOM 11631 C CA . TRP B 2 220 ? -151.020 -22.720 -11.976 1.00 11.76 220 TRP B CA 1
ATOM 11632 C C . TRP B 2 220 ? -150.255 -23.634 -11.012 1.00 13.37 220 TRP B C 1
ATOM 11633 O O . TRP B 2 220 ? -149.842 -23.215 -9.930 1.00 13.98 220 TRP B O 1
ATOM 11644 N N . ARG B 2 221 ? -150.059 -24.883 -11.426 1.00 15.55 221 ARG B N 1
ATOM 11645 C CA . ARG B 2 221 ? -149.344 -25.889 -10.641 1.00 11.59 221 ARG B CA 1
ATOM 11646 C C . ARG B 2 221 ? -149.659 -25.958 -9.144 1.00 12.96 221 ARG B C 1
ATOM 11647 O O . ARG B 2 221 ? -148.765 -26.137 -8.312 1.00 11.65 221 ARG B O 1
ATOM 11655 N N . MET B 2 222 ? -150.939 -25.837 -8.806 1.00 12.64 222 MET B N 1
ATOM 11656 C CA . MET B 2 222 ? -151.366 -25.920 -7.416 1.00 13.77 222 MET B CA 1
ATOM 11657 C C . MET B 2 222 ? -151.866 -27.348 -7.170 1.00 13.94 222 MET B C 1
ATOM 11658 O O . MET B 2 222 ? -151.705 -27.894 -6.076 1.00 16.27 222 MET B O 1
ATOM 11663 N N . CYS B 2 223 ? -152.443 -27.947 -8.211 1.00 12.10 223 CYS B N 1
ATOM 11664 C CA . CYS B 2 223 ? -152.979 -29.316 -8.169 1.00 13.46 223 CYS B CA 1
ATOM 11665 C C . CYS B 2 223 ? -151.947 -30.362 -7.752 1.00 14.97 223 CYS B C 1
ATOM 11666 O O . CYS B 2 223 ? -152.283 -31.364 -7.111 1.00 15.12 223 CYS B O 1
ATOM 11669 N N . ILE B 2 224 ? -150.700 -30.141 -8.151 1.00 12.88 224 ILE B N 1
ATOM 11670 C CA . ILE B 2 224 ? -149.611 -31.063 -7.841 1.00 14.83 224 ILE B CA 1
ATOM 11671 C C . ILE B 2 224 ? -149.480 -31.232 -6.331 1.00 15.34 224 ILE B C 1
ATOM 11672 O O . ILE B 2 224 ? -149.220 -32.329 -5.833 1.00 15.80 224 ILE B O 1
ATOM 11677 N N . THR B 2 225 ? -149.668 -30.135 -5.606 1.00 13.88 225 THR B N 1
ATOM 11678 C CA . THR B 2 225 ? -149.586 -30.154 -4.155 1.00 13.95 225 THR B CA 1
ATOM 11679 C C . THR B 2 225 ? -150.858 -30.770 -3.587 1.00 12.61 225 THR B C 1
ATOM 11680 O O . THR B 2 225 ? -150.810 -31.537 -2.631 1.00 14.44 225 THR B O 1
ATOM 11684 N N . GLY B 2 226 ? -151.989 -30.428 -4.197 1.00 15.16 226 GLY B N 1
ATOM 11685 C CA . GLY B 2 226 ? -153.273 -30.940 -3.759 1.00 15.55 226 GLY B CA 1
ATOM 11686 C C . GLY B 2 226 ? -153.367 -32.457 -3.745 1.00 19.04 226 GLY B C 1
ATOM 11687 O O . GLY B 2 226 ? -153.929 -33.038 -2.813 1.00 16.38 226 GLY B O 1
ATOM 11688 N N . CYS B 2 227 ? -152.825 -33.105 -4.771 1.00 15.27 227 CYS B N 1
ATOM 11689 C CA . CYS B 2 227 ? -152.872 -34.566 -4.831 1.00 17.02 227 CYS B CA 1
ATOM 11690 C C . CYS B 2 227 ? -151.978 -35.177 -3.762 1.00 13.33 227 CYS B C 1
ATOM 11691 O O . CYS B 2 227 ? -150.756 -35.021 -3.805 1.00 16.55 227 CYS B O 1
ATOM 11694 N N . PRO B 2 228 ? -152.573 -35.893 -2.792 1.00 13.84 228 PRO B N 1
ATOM 11695 C CA . PRO B 2 228 ? -151.795 -36.512 -1.720 1.00 12.45 228 PRO B CA 1
ATOM 11696 C C . PRO B 2 228 ? -150.991 -37.724 -2.180 1.00 12.89 228 PRO B C 1
ATOM 11697 O O . PRO B 2 228 ? -150.112 -38.193 -1.468 1.00 13.78 228 PRO B O 1
ATOM 11701 N N . TYR B 2 229 ? -151.294 -38.225 -3.369 1.00 12.91 229 TYR B N 1
ATOM 11702 C CA . TYR B 2 229 ? -150.584 -39.380 -3.900 1.00 13.08 229 TYR B CA 1
ATOM 11703 C C . TYR B 2 229 ? -149.472 -38.910 -4.835 1.00 16.24 229 TYR B C 1
ATOM 11704 O O . TYR B 2 229 ? -148.706 -39.723 -5.362 1.00 15.88 229 TYR B O 1
ATOM 11713 N N . LYS B 2 230 ? -149.394 -37.590 -5.019 1.00 14.66 230 LYS B N 1
ATOM 11714 C CA . LYS B 2 230 ? -148.409 -36.965 -5.900 1.00 13.85 230 LYS B CA 1
ATOM 11715 C C . LYS B 2 230 ? -148.389 -37.666 -7.255 1.00 15.67 230 LYS B C 1
ATOM 11716 O O . LYS B 2 230 ? -147.328 -38.015 -7.784 1.00 15.17 230 LYS B O 1
ATOM 11722 N N . LYS B 2 231 ? -149.579 -37.848 -7.821 1.00 14.35 231 LYS B N 1
ATOM 11723 C CA . LYS B 2 231 ? -149.711 -38.517 -9.104 1.00 15.90 231 LYS B CA 1
ATOM 11724 C C . LYS B 2 231 ? -149.942 -37.587 -10.285 1.00 15.60 231 LYS B C 1
ATOM 11725 O O . LYS B 2 231 ? -150.245 -38.027 -11.398 1.00 13.15 231 LYS B O 1
ATOM 11731 N N . ILE B 2 232 ? -149.804 -36.289 -10.031 1.00 13.09 232 ILE B N 1
ATOM 11732 C CA . ILE B 2 232 ? -149.905 -35.307 -11.092 1.00 11.74 232 ILE B CA 1
ATOM 11733 C C . ILE B 2 232 ? -148.483 -34.792 -11.253 1.00 12.53 232 ILE B C 1
ATOM 11734 O O . ILE B 2 232 ? -147.828 -34.429 -10.270 1.00 12.81 232 ILE B O 1
ATOM 11739 N N . TYR B 2 233 ? -148.007 -34.783 -12.490 1.00 11.81 233 TYR B N 1
ATOM 11740 C CA . TYR B 2 233 ? -146.652 -34.350 -12.794 1.00 12.11 233 TYR B CA 1
ATOM 11741 C C . TYR B 2 233 ? -146.661 -33.134 -13.701 1.00 10.10 233 TYR B C 1
ATOM 11742 O O . TYR B 2 233 ? -147.332 -33.113 -14.728 1.00 12.91 233 TYR B O 1
ATOM 11751 N N . PHE B 2 234 ? -145.889 -32.126 -13.329 1.00 13.18 234 PHE B N 1
ATOM 11752 C CA . PHE B 2 234 ? -145.804 -30.919 -14.136 1.00 12.20 234 PHE B CA 1
ATOM 11753 C C . PHE B 2 234 ? -144.991 -31.215 -15.392 1.00 11.44 234 PHE B C 1
ATOM 11754 O O . PHE B 2 234 ? -143.934 -31.836 -15.312 1.00 14.19 234 PHE B O 1
ATOM 11762 N N . ASN B 2 235 ? -145.485 -30.796 -16.552 1.00 12.24 235 ASN B N 1
ATOM 11763 C CA . ASN B 2 235 ? -144.727 -30.982 -17.785 1.00 13.31 235 ASN B CA 1
ATOM 11764 C C . ASN B 2 235 ? -143.909 -29.688 -17.813 1.00 15.14 235 ASN B C 1
ATOM 11765 O O . ASN B 2 235 ? -144.445 -28.621 -18.117 1.00 13.44 235 ASN B O 1
ATOM 11770 N N . TRP B 2 236 ? -142.626 -29.776 -17.473 1.00 16.18 236 TRP B N 1
ATOM 11771 C CA . TRP B 2 236 ? -141.791 -28.577 -17.422 1.00 16.99 236 TRP B CA 1
ATOM 11772 C C . TRP B 2 236 ? -141.611 -27.835 -18.740 1.00 18.19 236 TRP B C 1
ATOM 11773 O O . TRP B 2 236 ? -141.228 -26.662 -18.741 1.00 15.30 236 TRP B O 1
ATOM 11784 N N . LYS B 2 237 ? -141.906 -28.504 -19.852 1.00 14.36 237 LYS B N 1
ATOM 11785 C CA . LYS B 2 237 ? -141.767 -27.902 -21.171 1.00 16.23 237 LYS B CA 1
ATOM 11786 C C . LYS B 2 237 ? -143.040 -27.195 -21.627 1.00 16.44 237 LYS B C 1
ATOM 11787 O O . LYS B 2 237 ? -142.998 -26.016 -21.993 1.00 15.48 237 LYS B O 1
ATOM 11793 N N . SER B 2 238 ? -144.167 -27.903 -21.599 1.00 12.99 238 SER B N 1
ATOM 11794 C CA . SER B 2 238 ? -145.438 -27.317 -22.022 1.00 13.27 238 SER B CA 1
ATOM 11795 C C . SER B 2 238 ? -145.970 -26.317 -20.997 1.00 12.79 238 SER B C 1
ATOM 11796 O O . SER B 2 238 ? -146.797 -25.461 -21.323 1.00 16.76 238 SER B O 1
ATOM 11799 N N . GLY B 2 239 ? -145.496 -26.435 -19.762 1.00 12.75 239 GLY B N 1
ATOM 11800 C CA . GLY B 2 239 ? -145.946 -25.545 -18.706 1.00 13.78 239 GLY B CA 1
ATOM 11801 C C . GLY B 2 239 ? -147.303 -25.938 -18.152 1.00 13.53 239 GLY B C 1
ATOM 11802 O O . GLY B 2 239 ? -147.941 -25.164 -17.443 1.00 13.69 239 GLY B O 1
ATOM 11803 N N . LYS B 2 240 ? -147.759 -27.141 -18.486 1.00 11.82 240 LYS B N 1
ATOM 11804 C CA . LYS B 2 240 ? -149.047 -27.631 -18.004 1.00 11.45 240 LYS B CA 1
ATOM 11805 C C . LYS B 2 240 ? -148.857 -28.954 -17.274 1.00 12.56 240 LYS B C 1
ATOM 11806 O O . LYS B 2 240 ? -147.847 -29.615 -17.455 1.00 11.90 240 LYS B O 1
ATOM 11812 N N . SER B 2 241 ? -149.818 -29.334 -16.439 1.00 13.99 241 SER B N 1
ATOM 11813 C CA . SER B 2 241 ? -149.702 -30.587 -15.703 1.00 13.00 241 SER B CA 1
ATOM 11814 C C . SER B 2 241 ? -150.373 -31.756 -16.425 1.00 13.17 241 SER B C 1
ATOM 11815 O O . SER B 2 241 ? -151.321 -31.573 -17.189 1.00 11.35 241 SER B O 1
ATOM 11818 N N . GLU B 2 242 ? -149.856 -32.956 -16.182 1.00 12.19 242 GLU B N 1
ATOM 11819 C CA . GLU B 2 242 ? -150.396 -34.170 -16.787 1.00 12.31 242 GLU B CA 1
ATOM 11820 C C . GLU B 2 242 ? -150.442 -35.258 -15.734 1.00 10.49 242 GLU B C 1
ATOM 11821 O O . GLU B 2 242 ? -149.749 -35.184 -14.723 1.00 10.68 242 GLU B O 1
ATOM 11827 N N . LYS B 2 243 ? -151.260 -36.273 -15.980 1.00 10.70 243 LYS B N 1
ATOM 11828 C CA . LYS B 2 243 ? -151.418 -37.349 -15.024 1.00 11.28 243 LYS B CA 1
ATOM 11829 C C . LYS B 2 243 ? -151.939 -38.590 -15.730 1.00 10.15 243 LYS B C 1
ATOM 11830 O O . LYS B 2 243 ? -152.354 -38.546 -16.889 1.00 9.82 243 LYS B O 1
ATOM 11836 N N . CYS B 2 244 ? -151.921 -39.693 -15.004 1.00 11.56 244 CYS B N 1
ATOM 11837 C CA . CYS B 2 244 ? -152.456 -40.950 -15.507 1.00 12.93 244 CYS B CA 1
ATOM 11838 C C . CYS B 2 244 ? -153.851 -40.646 -16.065 1.00 11.71 244 CYS B C 1
ATOM 11839 O O . CYS B 2 244 ? -154.662 -40.030 -15.385 1.00 14.99 244 CYS B O 1
ATOM 11842 N N . ILE B 2 245 ? -154.133 -41.084 -17.290 1.00 12.75 245 ILE B N 1
ATOM 11843 C CA . ILE B 2 245 ? -155.437 -40.839 -17.901 1.00 11.39 245 ILE B CA 1
ATOM 11844 C C . ILE B 2 245 ? -156.285 -42.118 -17.886 1.00 12.71 245 ILE B C 1
ATOM 11845 O O . ILE B 2 245 ? -157.296 -42.214 -18.577 1.00 11.31 245 ILE B O 1
ATOM 11850 N N . PHE B 2 246 ? -155.851 -43.085 -17.084 1.00 11.89 246 PHE B N 1
ATOM 11851 C CA . PHE B 2 246 ? -156.509 -44.384 -16.964 1.00 13.01 246 PHE B CA 1
ATOM 11852 C C . PHE B 2 246 ? -156.752 -44.971 -18.349 1.00 13.81 246 PHE B C 1
ATOM 11853 O O . PHE B 2 246 ? -157.755 -45.649 -18.587 1.00 14.01 246 PHE B O 1
ATOM 11861 N N . CYS B 2 247 ? -155.819 -44.707 -19.259 1.00 9.72 247 CYS B N 1
ATOM 11862 C CA . CYS B 2 247 ? -155.920 -45.192 -20.628 1.00 10.58 247 CYS B CA 1
ATOM 11863 C C . CYS B 2 247 ? -157.332 -45.080 -21.192 1.00 14.43 247 CYS B C 1
ATOM 11864 O O . CYS B 2 247 ? -157.832 -46.029 -21.801 1.00 12.96 247 CYS B O 1
ATOM 11867 N N . TYR B 2 248 ? -157.975 -43.927 -21.018 1.00 13.31 248 TYR B N 1
ATOM 11868 C CA . TYR B 2 248 ? -159.336 -43.797 -21.506 1.00 11.82 248 TYR B CA 1
ATOM 11869 C C . TYR B 2 248 ? -159.552 -44.139 -22.984 1.00 11.67 248 TYR B C 1
ATOM 11870 O O . TYR B 2 248 ? -160.618 -44.627 -23.343 1.00 12.35 248 TYR B O 1
ATOM 11879 N N . PRO B 2 249 ? -158.549 -43.915 -23.857 1.00 11.92 249 PRO B N 1
ATOM 11880 C CA . PRO B 2 249 ? -158.800 -44.269 -25.260 1.00 11.00 249 PRO B CA 1
ATOM 11881 C C . PRO B 2 249 ? -159.133 -45.759 -25.420 1.00 12.89 249 PRO B C 1
ATOM 11882 O O . PRO B 2 249 ? -159.893 -46.139 -26.308 1.00 13.96 249 PRO B O 1
ATOM 11886 N N . ARG B 2 250 ? -158.562 -46.596 -24.558 1.00 13.32 250 ARG B N 1
ATOM 11887 C CA . ARG B 2 250 ? -158.817 -48.038 -24.612 1.00 13.65 250 ARG B CA 1
ATOM 11888 C C . ARG B 2 250 ? -160.073 -48.406 -23.826 1.00 15.26 250 ARG B C 1
ATOM 11889 O O . ARG B 2 250 ? -160.897 -49.204 -24.291 1.00 16.50 250 ARG B O 1
ATOM 11897 N N . ILE B 2 251 ? -160.206 -47.834 -22.631 1.00 13.67 251 ILE B N 1
ATOM 11898 C CA . ILE B 2 251 ? -161.354 -48.103 -21.771 1.00 14.59 251 ILE B CA 1
ATOM 11899 C C . ILE B 2 251 ? -162.652 -47.781 -22.505 1.00 15.28 251 ILE B C 1
ATOM 11900 O O . ILE B 2 251 ? -163.640 -48.513 -22.399 1.00 10.84 251 ILE B O 1
ATOM 11905 N N . GLU B 2 252 ? -162.639 -46.682 -23.254 1.00 15.40 252 GLU B N 1
ATOM 11906 C CA . GLU B 2 252 ? -163.812 -46.250 -23.998 1.00 14.27 252 GLU B CA 1
ATOM 11907 C C . GLU B 2 252 ? -164.436 -47.323 -24.890 1.00 14.39 252 GLU B C 1
ATOM 11908 O O . GLU B 2 252 ? -165.633 -47.273 -25.167 1.00 14.19 252 GLU B O 1
ATOM 11914 N N . ALA B 2 253 ? -163.637 -48.293 -25.330 1.00 14.67 253 ALA B N 1
ATOM 11915 C CA . ALA B 2 253 ? -164.146 -49.370 -26.177 1.00 15.13 253 ALA B CA 1
ATOM 11916 C C . ALA B 2 253 ? -164.194 -50.713 -25.443 1.00 14.61 253 ALA B C 1
ATOM 11917 O O . ALA B 2 253 ? -164.461 -51.756 -26.052 1.00 15.91 253 ALA B O 1
ATOM 11919 N N . GLY B 2 254 ? -163.926 -50.690 -24.142 1.00 15.30 254 GLY B N 1
ATOM 11920 C CA . GLY B 2 254 ? -163.972 -51.913 -23.359 1.00 14.62 254 GLY B CA 1
ATOM 11921 C C . GLY B 2 254 ? -162.666 -52.671 -23.187 1.00 16.84 254 GLY B C 1
ATOM 11922 O O . GLY B 2 254 ? -162.685 -53.841 -22.804 1.00 16.14 254 GLY B O 1
ATOM 11923 N N . GLN B 2 255 ? -161.536 -52.030 -23.477 1.00 12.77 255 GLN B N 1
ATOM 11924 C CA . GLN B 2 255 ? -160.240 -52.680 -23.303 1.00 13.80 255 GLN B CA 1
ATOM 11925 C C . GLN B 2 255 ? -159.629 -52.315 -21.961 1.00 15.64 255 GLN B C 1
ATOM 11926 O O . GLN B 2 255 ? -159.947 -51.276 -21.379 1.00 14.82 255 GLN B O 1
ATOM 11932 N N . PRO B 2 256 ? -158.738 -53.170 -21.447 1.00 14.52 256 PRO B N 1
ATOM 11933 C CA . PRO B 2 256 ? -158.081 -52.913 -20.162 1.00 12.88 256 PRO B CA 1
ATOM 11934 C C . PRO B 2 256 ? -157.071 -51.790 -20.355 1.00 13.66 256 PRO B C 1
ATOM 11935 O O . PRO B 2 256 ? -156.686 -51.493 -21.490 1.00 15.22 256 PRO B O 1
ATOM 11939 N N . THR B 2 257 ? -156.631 -51.178 -19.259 1.00 13.45 257 THR B N 1
ATOM 11940 C CA . THR B 2 257 ? -155.623 -50.133 -19.363 1.00 15.36 257 THR B CA 1
ATOM 11941 C C . THR B 2 257 ? -154.353 -50.857 -19.803 1.00 16.25 257 THR B C 1
ATOM 11942 O O . THR B 2 257 ? -154.269 -52.091 -19.715 1.00 15.24 257 THR B O 1
ATOM 11946 N N . VAL B 2 258 ? -153.373 -50.101 -20.290 1.00 14.68 258 VAL B N 1
ATOM 11947 C CA . VAL B 2 258 ? -152.111 -50.691 -20.712 1.00 12.83 258 VAL B CA 1
ATOM 11948 C C . VAL B 2 258 ? -151.410 -51.373 -19.533 1.00 16.26 258 VAL B C 1
ATOM 11949 O O . VAL B 2 258 ? -150.956 -52.515 -19.652 1.00 15.27 258 VAL B O 1
ATOM 11953 N N . CYS B 2 259 ? -151.332 -50.694 -18.390 1.00 15.69 259 CYS B N 1
ATOM 11954 C CA . CYS B 2 259 ? -150.661 -51.289 -17.229 1.00 18.21 259 CYS B CA 1
ATOM 11955 C C . CYS B 2 259 ? -151.397 -52.516 -16.692 1.00 17.61 259 CYS B C 1
ATOM 11956 O O . CYS B 2 259 ? -150.802 -53.365 -16.027 1.00 17.39 259 CYS B O 1
ATOM 11959 N N . SER B 2 260 ? -152.688 -52.612 -16.987 1.00 16.01 260 SER B N 1
ATOM 11960 C CA . SER B 2 260 ? -153.483 -53.751 -16.539 1.00 15.95 260 SER B CA 1
ATOM 11961 C C . SER B 2 260 ? -153.243 -54.980 -17.418 1.00 14.41 260 SER B C 1
ATOM 11962 O O . SER B 2 260 ? -152.946 -56.065 -16.922 1.00 15.69 260 SER B O 1
ATOM 11965 N N . GLU B 2 261 ? -153.368 -54.799 -18.727 1.00 14.26 261 GLU B N 1
ATOM 11966 C CA . GLU B 2 261 ? -153.178 -55.890 -19.674 1.00 16.70 261 GLU B CA 1
ATOM 11967 C C . GLU B 2 261 ? -151.725 -56.371 -19.736 1.00 17.21 261 GLU B C 1
ATOM 11968 O O . GLU B 2 261 ? -151.460 -57.545 -20.022 1.00 16.74 261 GLU B O 1
ATOM 11974 N N . THR B 2 262 ? -150.786 -55.476 -19.445 1.00 13.63 262 THR B N 1
ATOM 11975 C CA . THR B 2 262 ? -149.372 -55.830 -19.495 1.00 12.84 262 THR B CA 1
ATOM 11976 C C . THR B 2 262 ? -148.787 -56.258 -18.147 1.00 12.56 262 THR B C 1
ATOM 11977 O O . THR B 2 262 ? -147.583 -56.500 -18.048 1.00 14.26 262 THR B O 1
ATOM 11981 N N . CYS B 2 263 ? -149.627 -56.354 -17.115 1.00 12.27 263 CYS B N 1
ATOM 11982 C CA . CYS B 2 263 ? -149.151 -56.770 -15.795 1.00 14.39 263 CYS B CA 1
ATOM 11983 C C . CYS B 2 263 ? -148.765 -58.250 -15.829 1.00 15.77 263 CYS B C 1
ATOM 11984 O O . CYS B 2 263 ? -149.625 -59.129 -15.874 1.00 12.54 263 CYS B O 1
ATOM 11987 N N . VAL B 2 264 ? -147.462 -58.500 -15.786 1.00 14.94 264 VAL B N 1
ATOM 11988 C CA . VAL B 2 264 ? -146.901 -59.846 -15.847 1.00 14.03 264 VAL B CA 1
ATOM 11989 C C . VAL B 2 264 ? -147.327 -60.756 -14.699 1.00 14.81 264 VAL B C 1
ATOM 11990 O O . VAL B 2 264 ? -147.522 -61.960 -14.890 1.00 14.01 264 VAL B O 1
ATOM 11994 N N . GLY B 2 265 ? -147.464 -60.181 -13.509 1.00 12.95 265 GLY B N 1
ATOM 11995 C CA . GLY B 2 265 ? -147.856 -60.959 -12.350 1.00 12.12 265 GLY B CA 1
ATOM 11996 C C . GLY B 2 265 ? -149.331 -61.316 -12.332 1.00 14.67 265 GLY B C 1
ATOM 11997 O O . GLY B 2 265 ? -149.760 -62.123 -11.509 1.00 15.25 265 GLY B O 1
ATOM 11998 N N . ARG B 2 266 ? -150.107 -60.711 -13.230 1.00 13.82 266 ARG B N 1
ATOM 11999 C CA . ARG B 2 266 ? -151.546 -60.974 -13.315 1.00 14.62 266 ARG B CA 1
ATOM 12000 C C . ARG B 2 266 ? -152.209 -60.592 -11.992 1.00 16.47 266 ARG B C 1
ATOM 12001 O O . ARG B 2 266 ? -153.037 -61.337 -11.461 1.00 15.39 266 ARG B O 1
ATOM 12009 N N . ILE B 2 267 ? -151.857 -59.417 -11.474 1.00 15.76 267 ILE B N 1
ATOM 12010 C CA . ILE B 2 267 ? -152.390 -58.959 -10.200 1.00 15.57 267 ILE B CA 1
ATOM 12011 C C . ILE B 2 267 ? -153.460 -57.877 -10.308 1.00 17.51 267 ILE B C 1
ATOM 12012 O O . ILE B 2 267 ? -154.152 -57.598 -9.331 1.00 16.86 267 ILE B O 1
ATOM 12017 N N . ARG B 2 268 ? -153.598 -57.269 -11.483 1.00 15.72 268 ARG B N 1
ATOM 12018 C CA . ARG B 2 268 ? -154.572 -56.196 -11.646 1.00 15.46 268 ARG B CA 1
ATOM 12019 C C . ARG B 2 268 ? -155.933 -56.638 -12.166 1.00 14.19 268 ARG B C 1
ATOM 12020 O O . ARG B 2 268 ? -156.033 -57.353 -13.159 1.00 16.11 268 ARG B O 1
ATOM 12028 N N . TYR B 2 269 ? -156.980 -56.189 -11.480 1.00 15.41 269 TYR B N 1
ATOM 12029 C CA . TYR B 2 269 ? -158.353 -56.505 -11.852 1.00 13.74 269 TYR B CA 1
ATOM 12030 C C . TYR B 2 269 ? -159.093 -55.212 -12.161 1.00 15.34 269 TYR B C 1
ATOM 12031 O O . TYR B 2 269 ? -158.910 -54.210 -11.476 1.00 13.46 269 TYR B O 1
ATOM 12040 N N . LEU B 2 270 ? -159.919 -55.239 -13.201 1.00 14.24 270 LEU B N 1
ATOM 12041 C CA . LEU B 2 270 ? -160.695 -54.073 -13.593 1.00 13.57 270 LEU B CA 1
ATOM 12042 C C . LEU B 2 270 ? -162.168 -54.436 -13.583 1.00 15.50 270 LEU B C 1
ATOM 12043 O O . LEU B 2 270 ? -162.575 -55.426 -14.189 1.00 14.90 270 LEU B O 1
ATOM 12048 N N . GLY B 2 271 ? -162.963 -53.634 -12.890 1.00 15.06 271 GLY B N 1
ATOM 12049 C CA . GLY B 2 271 ? -164.386 -53.901 -12.823 1.00 15.19 271 GLY B CA 1
ATOM 12050 C C . GLY B 2 271 ? -165.154 -52.658 -12.438 1.00 15.70 271 GLY B C 1
ATOM 12051 O O . GLY B 2 271 ? -164.629 -51.768 -11.761 1.00 15.60 271 GLY B O 1
ATOM 12052 N N . VAL B 2 272 ? -166.405 -52.601 -12.871 1.00 14.15 272 VAL B N 1
ATOM 12053 C CA . VAL B 2 272 ? -167.260 -51.465 -12.587 1.00 15.51 272 VAL B CA 1
ATOM 12054 C C . VAL B 2 272 ? -167.733 -51.425 -11.143 1.00 16.41 272 VAL B C 1
ATOM 12055 O O . VAL B 2 272 ? -167.961 -52.460 -10.503 1.00 13.73 272 VAL B O 1
ATOM 12059 N N . LEU B 2 273 ? -167.863 -50.208 -10.636 1.00 13.40 273 LEU B N 1
ATOM 12060 C CA . LEU B 2 273 ? -168.383 -49.969 -9.304 1.00 16.22 273 LEU B CA 1
ATOM 12061 C C . LEU B 2 273 ? -169.412 -48.872 -9.504 1.00 16.96 273 LEU B C 1
ATOM 12062 O O . LEU B 2 273 ? -169.128 -47.875 -10.167 1.00 15.42 273 LEU B O 1
ATOM 12067 N N . LEU B 2 274 ? -170.617 -49.078 -8.981 1.00 16.70 274 LEU B N 1
ATOM 12068 C CA . LEU B 2 274 ? -171.665 -48.072 -9.072 1.00 17.45 274 LEU B CA 1
ATOM 12069 C C . LEU B 2 274 ? -171.620 -47.332 -7.742 1.00 18.36 274 LEU B C 1
ATOM 12070 O O . LEU B 2 274 ? -171.548 -47.951 -6.680 1.00 17.89 274 LEU B O 1
ATOM 12075 N N . TYR B 2 275 ? -171.650 -46.009 -7.786 1.00 16.54 275 TYR B N 1
ATOM 12076 C CA . TYR B 2 275 ? -171.585 -45.256 -6.551 1.00 16.46 275 TYR B CA 1
ATOM 12077 C C . TYR B 2 275 ? -172.611 -44.137 -6.507 1.00 17.49 275 TYR B C 1
ATOM 12078 O O . TYR B 2 275 ? -173.073 -43.672 -7.545 1.00 18.39 275 TYR B O 1
ATOM 12087 N N . ASP B 2 276 ? -172.983 -43.724 -5.298 1.00 16.89 276 ASP B N 1
ATOM 12088 C CA . ASP B 2 276 ? -173.940 -42.639 -5.131 1.00 17.89 276 ASP B CA 1
ATOM 12089 C C . ASP B 2 276 ? -173.150 -41.340 -4.991 1.00 16.19 276 ASP B C 1
ATOM 12090 O O . ASP B 2 276 ? -172.603 -41.043 -3.934 1.00 16.71 276 ASP B O 1
ATOM 12095 N N . ALA B 2 277 ? -173.096 -40.570 -6.069 1.00 17.31 277 ALA B N 1
ATOM 12096 C CA . ALA B 2 277 ? -172.365 -39.311 -6.072 1.00 16.86 277 ALA B CA 1
ATOM 12097 C C . ALA B 2 277 ? -172.858 -38.339 -4.993 1.00 17.42 277 ALA B C 1
ATOM 12098 O O . ALA B 2 277 ? -172.078 -37.546 -4.464 1.00 16.64 277 ALA B O 1
ATOM 12100 N N . ASP B 2 278 ? -174.144 -38.407 -4.660 1.00 19.54 278 ASP B N 1
ATOM 12101 C CA . ASP B 2 278 ? -174.717 -37.523 -3.640 1.00 20.43 278 ASP B CA 1
ATOM 12102 C C . ASP B 2 278 ? -174.206 -37.802 -2.228 1.00 20.00 278 ASP B C 1
ATOM 12103 O O . ASP B 2 278 ? -174.397 -36.993 -1.327 1.00 21.88 278 ASP B O 1
ATOM 12108 N N . ALA B 2 279 ? -173.552 -38.941 -2.034 1.00 20.49 279 ALA B N 1
ATOM 12109 C CA . ALA B 2 279 ? -173.050 -39.301 -0.715 1.00 20.22 279 ALA B CA 1
ATOM 12110 C C . ALA B 2 279 ? -171.551 -39.060 -0.538 1.00 20.75 279 ALA B C 1
ATOM 12111 O O . ALA B 2 279 ? -171.013 -39.252 0.552 1.00 18.21 279 ALA B O 1
ATOM 12113 N N . ILE B 2 280 ? -170.883 -38.631 -1.606 1.00 19.25 280 ILE B N 1
ATOM 12114 C CA . ILE B 2 280 ? -169.439 -38.396 -1.574 1.00 18.25 280 ILE B CA 1
ATOM 12115 C C . ILE B 2 280 ? -168.946 -37.470 -0.463 1.00 18.45 280 ILE B C 1
ATOM 12116 O O . ILE B 2 280 ? -167.997 -37.797 0.244 1.00 14.74 280 ILE B O 1
ATOM 12121 N N . GLU B 2 281 ? -169.581 -36.313 -0.312 1.00 19.22 281 GLU B N 1
ATOM 12122 C CA . GLU B 2 281 ? -169.174 -35.349 0.706 1.00 20.81 281 GLU B CA 1
ATOM 12123 C C . GLU B 2 281 ? -169.412 -35.897 2.114 1.00 21.37 281 GLU B C 1
ATOM 12124 O O . GLU B 2 281 ? -168.556 -35.778 2.990 1.00 20.20 281 GLU B O 1
ATOM 12130 N N . ARG B 2 282 ? -170.571 -36.511 2.322 1.00 21.81 282 ARG B N 1
ATOM 12131 C CA . ARG B 2 282 ? -170.917 -37.068 3.626 1.00 23.09 282 ARG B CA 1
ATOM 12132 C C . ARG B 2 282 ? -169.902 -38.125 4.057 1.00 21.17 282 ARG B C 1
ATOM 12133 O O . ARG B 2 282 ? -169.459 -38.154 5.208 1.00 22.20 282 ARG B O 1
ATOM 12141 N N . ALA B 2 283 ? -169.529 -38.988 3.122 1.00 18.83 283 ALA B N 1
ATOM 12142 C CA . ALA B 2 283 ? -168.576 -40.049 3.415 1.00 18.85 283 ALA B CA 1
ATOM 12143 C C . ALA B 2 283 ? -167.178 -39.504 3.679 1.00 18.78 283 ALA B C 1
ATOM 12144 O O . ALA B 2 283 ? -166.541 -39.866 4.665 1.00 20.05 283 ALA B O 1
ATOM 12146 N N . ALA B 2 284 ? -166.704 -38.628 2.801 1.00 17.60 284 ALA B N 1
ATOM 12147 C CA . ALA B 2 284 ? -165.365 -38.069 2.946 1.00 16.65 284 ALA B CA 1
ATOM 12148 C C . ALA B 2 284 ? -165.179 -37.192 4.180 1.00 16.69 284 ALA B C 1
ATOM 12149 O O . ALA B 2 284 ? -164.051 -36.976 4.616 1.00 18.80 284 ALA B O 1
ATOM 12151 N N . SER B 2 285 ? -166.274 -36.703 4.757 1.00 18.49 285 SER B N 1
ATOM 12152 C CA . SER B 2 285 ? -166.175 -35.825 5.924 1.00 19.72 285 SER B CA 1
ATOM 12153 C C . SER B 2 285 ? -166.480 -36.497 7.259 1.00 20.70 285 SER B C 1
ATOM 12154 O O . SER B 2 285 ? -166.714 -35.817 8.263 1.00 20.27 285 SER B O 1
ATOM 12157 N N . THR B 2 286 ? -166.477 -37.827 7.280 1.00 19.89 286 THR B N 1
ATOM 12158 C CA . THR B 2 286 ? -166.757 -38.539 8.519 1.00 19.48 286 THR B CA 1
ATOM 12159 C C . THR B 2 286 ? -165.691 -38.128 9.532 1.00 21.21 286 THR B C 1
ATOM 12160 O O . THR B 2 286 ? -164.513 -37.989 9.192 1.00 20.09 286 THR B O 1
ATOM 12164 N N . GLU B 2 287 ? -166.105 -37.937 10.778 1.00 21.86 287 GLU B N 1
ATOM 12165 C CA . GLU B 2 287 ? -165.190 -37.496 11.822 1.00 23.15 287 GLU B CA 1
ATOM 12166 C C . GLU B 2 287 ? -163.936 -38.338 12.061 1.00 22.04 287 GLU B C 1
ATOM 12167 O O . GLU B 2 287 ? -162.830 -37.803 12.070 1.00 18.77 287 GLU B O 1
ATOM 12173 N N . ASN B 2 288 ? -164.097 -39.643 12.255 1.00 23.21 288 ASN B N 1
ATOM 12174 C CA . ASN B 2 288 ? -162.948 -40.513 12.512 1.00 24.91 288 ASN B CA 1
ATOM 12175 C C . ASN B 2 288 ? -162.377 -41.052 11.202 1.00 22.77 288 ASN B C 1
ATOM 12176 O O . ASN B 2 288 ? -163.091 -41.688 10.427 1.00 21.86 288 ASN B O 1
ATOM 12181 N N . GLU B 2 289 ? -161.091 -40.823 10.957 1.00 22.58 289 GLU B N 1
ATOM 12182 C CA . GLU B 2 289 ? -160.508 -41.300 9.710 1.00 22.99 289 GLU B CA 1
ATOM 12183 C C . GLU B 2 289 ? -160.477 -42.821 9.590 1.00 22.57 289 GLU B C 1
ATOM 12184 O O . GLU B 2 289 ? -160.319 -43.356 8.493 1.00 19.15 289 GLU B O 1
ATOM 12190 N N . LYS B 2 290 ? -160.650 -43.522 10.706 1.00 19.34 290 LYS B N 1
ATOM 12191 C CA . LYS B 2 290 ? -160.657 -44.980 10.652 1.00 20.71 290 LYS B CA 1
ATOM 12192 C C . LYS B 2 290 ? -162.004 -45.497 10.155 1.00 18.08 290 LYS B C 1
ATOM 12193 O O . LYS B 2 290 ? -162.195 -46.704 10.004 1.00 20.05 290 LYS B O 1
ATOM 12199 N N . ASP B 2 291 ? -162.927 -44.572 9.902 1.00 17.42 291 ASP B N 1
ATOM 12200 C CA . ASP B 2 291 ? -164.264 -44.903 9.405 1.00 17.69 291 ASP B CA 1
ATOM 12201 C C . ASP B 2 291 ? -164.378 -44.626 7.897 1.00 16.27 291 ASP B C 1
ATOM 12202 O O . ASP B 2 291 ? -165.363 -45.008 7.271 1.00 17.54 291 ASP B O 1
ATOM 12207 N N . LEU B 2 292 ? -163.378 -43.961 7.316 1.00 17.45 292 LEU B N 1
ATOM 12208 C CA . LEU B 2 292 ? -163.408 -43.632 5.884 1.00 16.84 292 LEU B CA 1
ATOM 12209 C C . LEU B 2 292 ? -163.512 -44.854 4.974 1.00 15.93 292 LEU B C 1
ATOM 12210 O O . LEU B 2 292 ? -164.239 -44.841 3.979 1.00 14.58 292 LEU B O 1
ATOM 12215 N N . TYR B 2 293 ? -162.773 -45.904 5.310 1.00 15.84 293 TYR B N 1
ATOM 12216 C CA . TYR B 2 293 ? -162.813 -47.131 4.532 1.00 15.89 293 TYR B CA 1
ATOM 12217 C C . TYR B 2 293 ? -164.254 -47.639 4.426 1.00 14.81 293 TYR B C 1
ATOM 12218 O O . TYR B 2 293 ? -164.780 -47.797 3.324 1.00 16.72 293 TYR B O 1
ATOM 12227 N N . GLN B 2 294 ? -164.899 -47.882 5.565 1.00 17.66 294 GLN B N 1
ATOM 12228 C CA . GLN B 2 294 ? -166.277 -48.373 5.552 1.00 17.11 294 GLN B CA 1
ATOM 12229 C C . GLN B 2 294 ? -167.252 -47.357 4.952 1.00 17.16 294 GLN B C 1
ATOM 12230 O O . GLN B 2 294 ? -168.193 -47.732 4.254 1.00 17.04 294 GLN B O 1
ATOM 12236 N N . ARG B 2 295 ? -167.043 -46.075 5.240 1.00 17.56 295 ARG B N 1
ATOM 12237 C CA . ARG B 2 295 ? -167.918 -45.037 4.700 1.00 17.91 295 ARG B CA 1
ATOM 12238 C C . ARG B 2 295 ? -167.916 -45.097 3.180 1.00 16.07 295 ARG B C 1
ATOM 12239 O O . ARG B 2 295 ? -168.948 -44.870 2.542 1.00 16.11 295 ARG B O 1
ATOM 12247 N N . GLN B 2 296 ? -166.758 -45.400 2.595 1.00 16.20 296 GLN B N 1
ATOM 12248 C CA . GLN B 2 296 ? -166.677 -45.487 1.141 1.00 13.43 296 GLN B CA 1
ATOM 12249 C C . GLN B 2 296 ? -167.397 -46.737 0.651 1.00 13.42 296 GLN B C 1
ATOM 12250 O O . GLN B 2 296 ? -168.118 -46.689 -0.345 1.00 13.95 296 GLN B O 1
ATOM 12256 N N . LEU B 2 297 ? -167.211 -47.857 1.342 1.00 15.28 297 LEU B N 1
ATOM 12257 C CA . LEU B 2 297 ? -167.901 -49.082 0.940 1.00 15.29 297 LEU B CA 1
ATOM 12258 C C . LEU B 2 297 ? -169.403 -48.808 0.902 1.00 16.47 297 LEU B C 1
ATOM 12259 O O . LEU B 2 297 ? -170.125 -49.330 0.048 1.00 17.72 297 LEU B O 1
ATOM 12264 N N . ASP B 2 298 ? -169.860 -47.974 1.832 1.00 16.42 298 ASP B N 1
ATOM 12265 C CA . ASP B 2 298 ? -171.267 -47.611 1.930 1.00 19.75 298 ASP B CA 1
ATOM 12266 C C . ASP B 2 298 ? -171.747 -46.783 0.742 1.00 19.99 298 ASP B C 1
ATOM 12267 O O . ASP B 2 298 ? -172.948 -46.702 0.480 1.00 19.89 298 ASP B O 1
ATOM 12272 N N . VAL B 2 299 ? -170.813 -46.159 0.029 1.00 19.32 299 VAL B N 1
ATOM 12273 C CA . VAL B 2 299 ? -171.161 -45.345 -1.131 1.00 19.47 299 VAL B CA 1
ATOM 12274 C C . VAL B 2 299 ? -171.280 -46.220 -2.383 1.00 19.15 299 VAL B C 1
ATOM 12275 O O . VAL B 2 299 ? -171.927 -45.845 -3.360 1.00 16.05 299 VAL B O 1
ATOM 12279 N N . PHE B 2 300 ? -170.649 -47.389 -2.346 1.00 18.56 300 PHE B N 1
ATOM 12280 C CA . PHE B 2 300 ? -170.713 -48.336 -3.457 1.00 21.01 300 PHE B CA 1
ATOM 12281 C C . PHE B 2 300 ? -172.095 -48.995 -3.374 1.00 22.49 300 PHE B C 1
ATOM 12282 O O . PHE B 2 300 ? -172.585 -49.263 -2.280 1.00 27.02 300 PHE B O 1
ATOM 12290 N N . LEU B 2 301 ? -172.714 -49.260 -4.522 1.00 21.07 301 LEU B N 1
ATOM 12291 C CA . LEU B 2 301 ? -174.052 -49.848 -4.548 1.00 20.86 301 LEU B CA 1
ATOM 12292 C C . LEU B 2 301 ? -174.094 -51.271 -5.105 1.00 21.44 301 LEU B C 1
ATOM 12293 O O . LEU B 2 301 ? -173.286 -51.637 -5.956 1.00 21.98 301 LEU B O 1
ATOM 12298 N N . ASP B 2 302 ? -175.053 -52.059 -4.621 1.00 21.42 302 ASP B N 1
ATOM 12299 C CA . ASP B 2 302 ? -175.222 -53.450 -5.051 1.00 21.38 302 ASP B CA 1
ATOM 12300 C C . ASP B 2 302 ? -175.800 -53.503 -6.467 1.00 20.81 302 ASP B C 1
ATOM 12301 O O . ASP B 2 302 ? -176.982 -53.227 -6.675 1.00 20.64 302 ASP B O 1
ATOM 12306 N N . PRO B 2 303 ? -174.975 -53.886 -7.456 1.00 20.62 303 PRO B N 1
ATOM 12307 C CA . PRO B 2 303 ? -175.387 -53.975 -8.860 1.00 21.22 303 PRO B CA 1
ATOM 12308 C C . PRO B 2 303 ? -176.487 -54.994 -9.173 1.00 20.91 303 PRO B C 1
ATOM 12309 O O . PRO B 2 303 ? -177.111 -54.924 -10.231 1.00 19.25 303 PRO B O 1
ATOM 12313 N N . ASN B 2 304 ? -176.722 -55.935 -8.265 1.00 23.87 304 ASN B N 1
ATOM 12314 C CA . ASN B 2 304 ? -177.756 -56.947 -8.479 1.00 24.72 304 ASN B CA 1
ATOM 12315 C C . ASN B 2 304 ? -179.059 -56.606 -7.767 1.00 26.75 304 ASN B C 1
ATOM 12316 O O . ASN B 2 304 ? -180.034 -57.357 -7.842 1.00 25.76 304 ASN B O 1
ATOM 12321 N N . ASP B 2 305 ? -179.072 -55.468 -7.081 1.00 25.16 305 ASP B N 1
ATOM 12322 C CA . ASP B 2 305 ? -180.253 -55.016 -6.360 1.00 25.12 305 ASP B CA 1
ATOM 12323 C C . ASP B 2 305 ? -181.171 -54.288 -7.341 1.00 25.59 305 ASP B C 1
ATOM 12324 O O . ASP B 2 305 ? -180.819 -53.229 -7.861 1.00 24.29 305 ASP B O 1
ATOM 12329 N N . PRO B 2 306 ? -182.365 -54.847 -7.607 1.00 24.23 306 PRO B N 1
ATOM 12330 C CA . PRO B 2 306 ? -183.281 -54.189 -8.545 1.00 23.32 306 PRO B CA 1
ATOM 12331 C C . PRO B 2 306 ? -183.565 -52.722 -8.245 1.00 21.42 306 PRO B C 1
ATOM 12332 O O . PRO B 2 306 ? -183.877 -51.951 -9.149 1.00 21.66 306 PRO B O 1
ATOM 12336 N N . LYS B 2 307 ? -183.459 -52.333 -6.982 1.00 20.13 307 LYS B N 1
ATOM 12337 C CA . LYS B 2 307 ? -183.689 -50.940 -6.615 1.00 21.60 307 LYS B CA 1
ATOM 12338 C C . LYS B 2 307 ? -182.569 -50.097 -7.231 1.00 20.27 307 LYS B C 1
ATOM 12339 O O . LYS B 2 307 ? -182.807 -49.016 -7.779 1.00 18.73 307 LYS B O 1
ATOM 12345 N N . VAL B 2 308 ? -181.347 -50.608 -7.135 1.00 20.11 308 VAL B N 1
ATOM 12346 C CA . VAL B 2 308 ? -180.173 -49.932 -7.674 1.00 19.00 308 VAL B CA 1
ATOM 12347 C C . VAL B 2 308 ? -180.223 -49.951 -9.197 1.00 18.57 308 VAL B C 1
ATOM 12348 O O . VAL B 2 308 ? -179.977 -48.933 -9.853 1.00 19.77 308 VAL B O 1
ATOM 12352 N N . ILE B 2 309 ? -180.561 -51.110 -9.752 1.00 19.72 309 ILE B N 1
ATOM 12353 C CA . ILE B 2 309 ? -180.657 -51.280 -11.197 1.00 19.79 309 ILE B CA 1
ATOM 12354 C C . ILE B 2 309 ? -181.630 -50.273 -11.814 1.00 21.36 309 ILE B C 1
ATOM 12355 O O . ILE B 2 309 ? -181.302 -49.605 -12.794 1.00 22.11 309 ILE B O 1
ATOM 12360 N N . GLU B 2 310 ? -182.820 -50.153 -11.236 1.00 21.42 310 GLU B N 1
ATOM 12361 C CA . GLU B 2 310 ? -183.812 -49.222 -11.763 1.00 20.80 310 GLU B CA 1
ATOM 12362 C C . GLU B 2 310 ? -183.371 -47.773 -11.610 1.00 19.40 310 GLU B C 1
ATOM 12363 O O . GLU B 2 310 ? -183.638 -46.948 -12.477 1.00 19.30 310 GLU B O 1
ATOM 12369 N N . GLN B 2 311 ? -182.689 -47.468 -10.514 1.00 18.92 311 GLN B N 1
ATOM 12370 C CA . GLN B 2 311 ? -182.194 -46.116 -10.275 1.00 19.70 311 GLN B CA 1
ATOM 12371 C C . GLN B 2 311 ? -181.085 -45.811 -11.285 1.00 19.32 311 GLN B C 1
ATOM 12372 O O . GLN B 2 311 ? -181.018 -44.714 -11.844 1.00 17.64 311 GLN B O 1
ATOM 12378 N N . ALA B 2 312 ? -180.220 -46.795 -11.518 1.00 18.46 312 ALA B N 1
ATOM 12379 C CA . ALA B 2 312 ? -179.114 -46.641 -12.457 1.00 19.80 312 ALA B CA 1
ATOM 12380 C C . ALA B 2 312 ? -179.644 -46.309 -13.846 1.00 20.63 312 ALA B C 1
ATOM 12381 O O . ALA B 2 312 ? -179.161 -45.386 -14.501 1.00 19.66 312 ALA B O 1
ATOM 12383 N N . ILE B 2 313 ? -180.639 -47.068 -14.295 1.00 20.79 313 ILE B N 1
ATOM 12384 C CA . ILE B 2 313 ? -181.229 -46.835 -15.605 1.00 20.56 313 ILE B CA 1
ATOM 12385 C C . ILE B 2 313 ? -181.819 -45.430 -15.654 1.00 20.97 313 ILE B C 1
ATOM 12386 O O . ILE B 2 313 ? -181.665 -44.719 -16.644 1.00 22.83 313 ILE B O 1
ATOM 12391 N N . LYS B 2 314 ? -182.482 -45.028 -14.575 1.00 22.13 314 LYS B N 1
ATOM 12392 C CA . LYS B 2 314 ? -183.080 -43.701 -14.510 1.00 22.90 314 LYS B CA 1
ATOM 12393 C C . LYS B 2 314 ? -182.007 -42.614 -14.573 1.00 23.63 314 LYS B C 1
ATOM 12394 O O . LYS B 2 314 ? -182.225 -41.552 -15.158 1.00 23.12 314 LYS B O 1
ATOM 12400 N N . ASP B 2 315 ? -180.849 -42.882 -13.972 1.00 21.02 315 ASP B N 1
ATOM 12401 C CA . ASP B 2 315 ? -179.762 -41.912 -13.961 1.00 22.97 315 ASP B CA 1
ATOM 12402 C C . ASP B 2 315 ? -178.869 -41.953 -15.205 1.00 23.28 315 ASP B C 1
ATOM 12403 O O . ASP B 2 315 ? -177.851 -41.262 -15.272 1.00 25.96 315 ASP B O 1
ATOM 12408 N N . GLY B 2 316 ? -179.243 -42.772 -16.182 1.00 18.70 316 GLY B N 1
ATOM 12409 C CA . GLY B 2 316 ? -178.489 -42.836 -17.422 1.00 20.22 316 GLY B CA 1
ATOM 12410 C C . GLY B 2 316 ? -177.361 -43.840 -17.587 1.00 19.04 316 GLY B C 1
ATOM 12411 O O . GLY B 2 316 ? -176.626 -43.762 -18.569 1.00 19.12 316 GLY B O 1
ATOM 12412 N N . ILE B 2 317 ? -177.202 -44.771 -16.654 1.00 15.88 317 ILE B N 1
ATOM 12413 C CA . ILE B 2 317 ? -176.137 -45.759 -16.786 1.00 18.28 317 ILE B CA 1
ATOM 12414 C C . ILE B 2 317 ? -176.531 -46.757 -17.874 1.00 19.56 317 ILE B C 1
ATOM 12415 O O . ILE B 2 317 ? -177.609 -47.351 -17.817 1.00 18.84 317 ILE B O 1
ATOM 12420 N N . PRO B 2 318 ? -175.662 -46.950 -18.883 1.00 19.02 318 PRO B N 1
ATOM 12421 C CA . PRO B 2 318 ? -175.941 -47.886 -19.977 1.00 19.85 318 PRO B CA 1
ATOM 12422 C C . PRO B 2 318 ? -176.190 -49.296 -19.457 1.00 20.78 318 PRO B C 1
ATOM 12423 O O . PRO B 2 318 ? -175.649 -49.691 -18.425 1.00 16.72 318 PRO B O 1
ATOM 12427 N N . LEU B 2 319 ? -177.005 -50.049 -20.187 1.00 20.38 319 LEU B N 1
ATOM 12428 C CA . LEU B 2 319 ? -177.334 -51.417 -19.813 1.00 21.84 319 LEU B CA 1
ATOM 12429 C C . LEU B 2 319 ? -176.103 -52.320 -19.720 1.00 18.14 319 LEU B C 1
ATOM 12430 O O . LEU B 2 319 ? -175.995 -53.128 -18.802 1.00 21.90 319 LEU B O 1
ATOM 12435 N N . SER B 2 320 ? -175.174 -52.179 -20.661 1.00 18.43 320 SER B N 1
ATOM 12436 C CA . SER B 2 320 ? -173.973 -53.007 -20.659 1.00 18.11 320 SER B CA 1
ATOM 12437 C C . SER B 2 320 ? -173.070 -52.692 -19.467 1.00 17.96 320 SER B C 1
ATOM 12438 O O . SER B 2 320 ? -172.323 -53.552 -19.006 1.00 16.48 320 SER B O 1
ATOM 12441 N N . VAL B 2 321 ? -173.141 -51.461 -18.966 1.00 16.52 321 VAL B N 1
ATOM 12442 C CA . VAL B 2 321 ? -172.331 -51.066 -17.816 1.00 16.31 321 VAL B CA 1
ATOM 12443 C C . VAL B 2 321 ? -172.900 -51.689 -16.544 1.00 16.05 321 VAL B C 1
ATOM 12444 O O . VAL B 2 321 ? -172.156 -52.145 -15.669 1.00 15.97 321 VAL B O 1
ATOM 12448 N N . ILE B 2 322 ? -174.225 -51.699 -16.441 1.00 15.93 322 ILE B N 1
ATOM 12449 C CA . ILE B 2 322 ? -174.893 -52.288 -15.286 1.00 17.54 322 ILE B CA 1
ATOM 12450 C C . ILE B 2 322 ? -174.594 -53.787 -15.287 1.00 17.54 322 ILE B C 1
ATOM 12451 O O . ILE B 2 322 ? -174.316 -54.379 -14.243 1.00 19.37 322 ILE B O 1
ATOM 12456 N N . GLU B 2 323 ? -174.649 -54.389 -16.469 1.00 18.34 323 GLU B N 1
ATOM 12457 C CA . GLU B 2 323 ? -174.373 -55.815 -16.623 1.00 22.68 323 GLU B CA 1
ATOM 12458 C C . GLU B 2 323 ? -172.929 -56.122 -16.199 1.00 20.84 323 GLU B C 1
ATOM 12459 O O . GLU B 2 323 ? -172.665 -57.110 -15.514 1.00 20.89 323 GLU B O 1
ATOM 12465 N N . ALA B 2 324 ? -171.996 -55.269 -16.608 1.00 19.10 324 ALA B N 1
ATOM 12466 C CA . ALA B 2 324 ? -170.595 -55.453 -16.253 1.00 18.46 324 ALA B CA 1
ATOM 12467 C C . ALA B 2 324 ? -170.432 -55.330 -14.745 1.00 17.94 324 ALA B C 1
ATOM 12468 O O . ALA B 2 324 ? -169.677 -56.080 -14.132 1.00 16.06 324 ALA B O 1
ATOM 12470 N N . ALA B 2 325 ? -171.144 -54.382 -14.146 1.00 15.26 325 ALA B N 1
ATOM 12471 C CA . ALA B 2 325 ? -171.063 -54.182 -12.705 1.00 15.70 325 ALA B CA 1
ATOM 12472 C C . ALA B 2 325 ? -171.516 -55.423 -11.936 1.00 17.74 325 ALA B C 1
ATOM 12473 O O . ALA B 2 325 ? -171.056 -55.669 -10.822 1.00 18.05 325 ALA B O 1
ATOM 12475 N N . GLN B 2 326 ? -172.416 -56.199 -12.534 1.00 16.66 326 GLN B N 1
ATOM 12476 C CA . GLN B 2 326 ? -172.932 -57.404 -11.889 1.00 19.21 326 GLN B CA 1
ATOM 12477 C C . GLN B 2 326 ? -171.945 -58.568 -11.873 1.00 18.35 326 GLN B C 1
ATOM 12478 O O . GLN B 2 326 ? -172.171 -59.568 -11.193 1.00 20.88 326 GLN B O 1
ATOM 12484 N N . GLN B 2 327 ? -170.857 -58.445 -12.623 1.00 18.50 327 GLN B N 1
ATOM 12485 C CA . GLN B 2 327 ? -169.831 -59.486 -12.654 1.00 22.44 327 GLN B CA 1
ATOM 12486 C C . GLN B 2 327 ? -168.462 -58.840 -12.488 1.00 21.55 327 GLN B C 1
ATOM 12487 O O . GLN B 2 327 ? -167.462 -59.301 -13.036 1.00 19.62 327 GLN B O 1
ATOM 12493 N N . SER B 2 328 ? -168.441 -57.759 -11.718 1.00 19.06 328 SER B N 1
ATOM 12494 C CA . SER B 2 328 ? -167.224 -57.007 -11.453 1.00 16.31 328 SER B CA 1
ATOM 12495 C C . SER B 2 328 ? -166.309 -57.683 -10.436 1.00 14.88 328 SER B C 1
ATOM 12496 O O . SER B 2 328 ? -166.709 -57.914 -9.298 1.00 15.88 328 SER B O 1
ATOM 12499 N N . PRO B 2 329 ? -165.072 -58.027 -10.840 1.00 15.47 329 PRO B N 1
ATOM 12500 C CA . PRO B 2 329 ? -164.153 -58.667 -9.893 1.00 14.65 329 PRO B CA 1
ATOM 12501 C C . PRO B 2 329 ? -163.778 -57.688 -8.782 1.00 15.67 329 PRO B C 1
ATOM 12502 O O . PRO B 2 329 ? -163.474 -58.085 -7.658 1.00 15.45 329 PRO B O 1
ATOM 12506 N N . VAL B 2 330 ? -163.804 -56.400 -9.106 1.00 11.43 330 VAL B N 1
ATOM 12507 C CA . VAL B 2 330 ? -163.477 -55.370 -8.133 1.00 13.30 330 VAL B CA 1
ATOM 12508 C C . VAL B 2 330 ? -164.540 -55.311 -7.037 1.00 14.07 330 VAL B C 1
ATOM 12509 O O . VAL B 2 330 ? -164.231 -55.152 -5.855 1.00 16.10 330 VAL B O 1
ATOM 12513 N N . TYR B 2 331 ? -165.799 -55.449 -7.429 1.00 15.45 331 TYR B N 1
ATOM 12514 C CA . TYR B 2 331 ? -166.874 -55.430 -6.458 1.00 15.54 331 TYR B CA 1
ATOM 12515 C C . TYR B 2 331 ? -166.753 -56.648 -5.547 1.00 15.25 331 TYR B C 1
ATOM 12516 O O . TYR B 2 331 ? -166.935 -56.547 -4.335 1.00 15.92 331 TYR B O 1
ATOM 12525 N N . LYS B 2 332 ? -166.438 -57.800 -6.125 1.00 14.97 332 LYS B N 1
ATOM 12526 C CA . LYS B 2 332 ? -166.303 -59.021 -5.328 1.00 16.03 332 LYS B CA 1
ATOM 12527 C C . LYS B 2 332 ? -165.177 -58.924 -4.302 1.00 18.33 332 LYS B C 1
ATOM 12528 O O . LYS B 2 332 ? -165.337 -59.322 -3.147 1.00 19.12 332 LYS B O 1
ATOM 12534 N N . MET B 2 333 ? -164.039 -58.382 -4.717 1.00 16.93 333 MET B N 1
ATOM 12535 C CA . MET B 2 333 ? -162.898 -58.273 -3.820 1.00 17.10 333 MET B CA 1
ATOM 12536 C C . MET B 2 333 ? -163.035 -57.194 -2.761 1.00 16.72 333 MET B C 1
ATOM 12537 O O . MET B 2 333 ? -162.570 -57.365 -1.634 1.00 17.18 333 MET B O 1
ATOM 12542 N N . ALA B 2 334 ? -163.684 -56.087 -3.108 1.00 17.36 334 ALA B N 1
ATOM 12543 C CA . ALA B 2 334 ? -163.846 -54.993 -2.161 1.00 15.70 334 ALA B CA 1
ATOM 12544 C C . ALA B 2 334 ? -165.090 -55.092 -1.274 1.00 18.01 334 ALA B C 1
ATOM 12545 O O . ALA B 2 334 ? -165.022 -54.815 -0.072 1.00 16.86 334 ALA B O 1
ATOM 12547 N N . MET B 2 335 ? -166.212 -55.496 -1.865 1.00 17.14 335 MET B N 1
ATOM 12548 C CA . MET B 2 335 ? -167.482 -55.580 -1.144 1.00 19.77 335 MET B CA 1
ATOM 12549 C C . MET B 2 335 ? -167.888 -56.932 -0.581 1.00 21.38 335 MET B C 1
ATOM 12550 O O . MET B 2 335 ? -168.452 -56.999 0.507 1.00 23.88 335 MET B O 1
ATOM 12555 N N . GLU B 2 336 ? -167.623 -58.002 -1.319 1.00 19.93 336 GLU B N 1
ATOM 12556 C CA . GLU B 2 336 ? -168.022 -59.333 -0.876 1.00 22.63 336 GLU B CA 1
ATOM 12557 C C . GLU B 2 336 ? -166.995 -60.079 -0.039 1.00 20.99 336 GLU B C 1
ATOM 12558 O O . GLU B 2 336 ? -167.302 -60.530 1.061 1.00 22.96 336 GLU B O 1
ATOM 12564 N N . TRP B 2 337 ? -165.779 -60.210 -0.558 1.00 19.52 337 TRP B N 1
ATOM 12565 C CA . TRP B 2 337 ? -164.737 -60.930 0.155 1.00 17.07 337 TRP B CA 1
ATOM 12566 C C . TRP B 2 337 ? -163.934 -60.064 1.118 1.00 18.39 337 TRP B C 1
ATOM 12567 O O . TRP B 2 337 ? -163.242 -60.585 1.984 1.00 17.22 337 TRP B O 1
ATOM 12578 N N . LYS B 2 338 ? -164.040 -58.746 0.970 1.00 16.90 338 LYS B N 1
ATOM 12579 C CA . LYS B 2 338 ? -163.316 -57.809 1.825 1.00 18.08 338 LYS B CA 1
ATOM 12580 C C . LYS B 2 338 ? -161.809 -58.055 1.773 1.00 15.64 338 LYS B C 1
ATOM 12581 O O . LYS B 2 338 ? -161.116 -57.933 2.784 1.00 17.54 338 LYS B O 1
ATOM 12587 N N . LEU B 2 339 ? -161.305 -58.402 0.590 1.00 17.01 339 LEU B N 1
ATOM 12588 C CA . LEU B 2 339 ? -159.880 -58.652 0.410 1.00 15.52 339 LEU B CA 1
ATOM 12589 C C . LEU B 2 339 ? -159.137 -57.385 -0.009 1.00 15.81 339 LEU B C 1
ATOM 12590 O O . LEU B 2 339 ? -157.991 -57.179 0.384 1.00 15.92 339 LEU B O 1
ATOM 12595 N N . ALA B 2 340 ? -159.802 -56.549 -0.804 1.00 16.27 340 ALA B N 1
ATOM 12596 C CA . ALA B 2 340 ? -159.225 -55.303 -1.308 1.00 15.49 340 ALA B CA 1
ATOM 12597 C C . ALA B 2 340 ? -159.509 -54.136 -0.371 1.00 13.92 340 ALA B C 1
ATOM 12598 O O . ALA B 2 340 ? -160.607 -54.015 0.163 1.00 14.98 340 ALA B O 1
ATOM 12600 N N . LEU B 2 341 ? -158.510 -53.273 -0.193 1.00 14.97 341 LEU B N 1
ATOM 12601 C CA . LEU B 2 341 ? -158.611 -52.122 0.695 1.00 13.87 341 LEU B CA 1
ATOM 12602 C C . LEU B 2 341 ? -158.083 -50.857 0.007 1.00 13.03 341 LEU B C 1
ATOM 12603 O O . LEU B 2 341 ? -157.214 -50.923 -0.856 1.00 13.43 341 LEU B O 1
ATOM 12608 N N . PRO B 2 342 ? -158.601 -49.686 0.391 1.00 12.32 342 PRO B N 1
ATOM 12609 C CA . PRO B 2 342 ? -158.140 -48.442 -0.233 1.00 12.98 342 PRO B CA 1
ATOM 12610 C C . PRO B 2 342 ? -156.708 -48.077 0.139 1.00 16.20 342 PRO B C 1
ATOM 12611 O O . PRO B 2 342 ? -156.174 -48.563 1.134 1.00 16.43 342 PRO B O 1
ATOM 12615 N N . LEU B 2 343 ? -156.087 -47.231 -0.678 1.00 16.21 343 LEU B N 1
ATOM 12616 C CA . LEU B 2 343 ? -154.735 -46.774 -0.403 1.00 15.70 343 LEU B CA 1
ATOM 12617 C C . LEU B 2 343 ? -154.889 -45.448 0.329 1.00 15.70 343 LEU B C 1
ATOM 12618 O O . LEU B 2 343 ? -155.479 -44.510 -0.208 1.00 14.51 343 LEU B O 1
ATOM 12623 N N . HIS B 2 344 ? -154.382 -45.385 1.557 1.00 15.39 344 HIS B N 1
ATOM 12624 C CA . HIS B 2 344 ? -154.455 -44.176 2.373 1.00 14.68 344 HIS B CA 1
ATOM 12625 C C . HIS B 2 344 ? -155.820 -43.494 2.411 1.00 16.91 344 HIS B C 1
ATOM 12626 O O . HIS B 2 344 ? -155.960 -42.327 2.039 1.00 15.41 344 HIS B O 1
ATOM 12633 N N . PRO B 2 345 ? -156.849 -44.209 2.882 1.00 13.98 345 PRO B N 1
ATOM 12634 C CA . PRO B 2 345 ? -158.175 -43.589 2.940 1.00 15.37 345 PRO B CA 1
ATOM 12635 C C . PRO B 2 345 ? -158.211 -42.295 3.754 1.00 14.08 345 PRO B C 1
ATOM 12636 O O . PRO B 2 345 ? -159.080 -41.456 3.539 1.00 15.38 345 PRO B O 1
ATOM 12640 N N . GLU B 2 346 ? -157.258 -42.121 4.668 1.00 16.13 346 GLU B N 1
ATOM 12641 C CA . GLU B 2 346 ? -157.249 -40.922 5.499 1.00 15.33 346 GLU B CA 1
ATOM 12642 C C . GLU B 2 346 ? -157.022 -39.611 4.747 1.00 15.22 346 GLU B C 1
ATOM 12643 O O . GLU B 2 346 ? -157.191 -38.538 5.327 1.00 14.84 346 GLU B O 1
ATOM 12649 N N . TYR B 2 347 ? -156.648 -39.674 3.470 1.00 14.94 347 TYR B N 1
ATOM 12650 C CA . TYR B 2 347 ? -156.458 -38.431 2.712 1.00 16.36 347 TYR B CA 1
ATOM 12651 C C . TYR B 2 347 ? -157.827 -37.851 2.375 1.00 16.96 347 TYR B C 1
ATOM 12652 O O . TYR B 2 347 ? -157.944 -36.711 1.906 1.00 15.65 347 TYR B O 1
ATOM 12661 N N . ARG B 2 348 ? -158.853 -38.667 2.607 1.00 15.31 348 ARG B N 1
ATOM 12662 C CA . ARG B 2 348 ? -160.241 -38.295 2.384 1.00 16.33 348 ARG B CA 1
ATOM 12663 C C . ARG B 2 348 ? -160.641 -38.033 0.935 1.00 17.31 348 ARG B C 1
ATOM 12664 O O . ARG B 2 348 ? -161.572 -37.262 0.680 1.00 16.36 348 ARG B O 1
ATOM 12672 N N . THR B 2 349 ? -159.969 -38.686 -0.011 1.00 14.93 349 THR B N 1
ATOM 12673 C CA . THR B 2 349 ? -160.293 -38.484 -1.420 1.00 15.93 349 THR B CA 1
ATOM 12674 C C . THR B 2 349 ? -161.219 -39.571 -1.966 1.00 17.12 349 THR B C 1
ATOM 12675 O O . THR B 2 349 ? -161.749 -39.437 -3.069 1.00 17.40 349 THR B O 1
ATOM 12679 N N . LEU B 2 350 ? -161.415 -40.634 -1.189 1.00 14.14 350 LEU B N 1
ATOM 12680 C CA . LEU B 2 350 ? -162.253 -41.754 -1.614 1.00 15.27 350 LEU B CA 1
ATOM 12681 C C . LEU B 2 350 ? -161.622 -42.326 -2.888 1.00 14.51 350 LEU B C 1
ATOM 12682 O O . LEU B 2 350 ? -162.209 -42.283 -3.966 1.00 13.55 350 LEU B O 1
ATOM 12687 N N . PRO B 2 351 ? -160.407 -42.884 -2.766 1.00 14.11 351 PRO B N 1
ATOM 12688 C CA . PRO B 2 351 ? -159.655 -43.469 -3.880 1.00 13.19 351 PRO B CA 1
ATOM 12689 C C . PRO B 2 351 ? -160.379 -44.632 -4.543 1.00 14.45 351 PRO B C 1
ATOM 12690 O O . PRO B 2 351 ? -161.103 -45.376 -3.885 1.00 15.56 351 PRO B O 1
ATOM 12694 N N . MET B 2 352 ? -160.172 -44.798 -5.845 1.00 13.00 352 MET B N 1
ATOM 12695 C CA . MET B 2 352 ? -160.843 -45.874 -6.560 1.00 13.44 352 MET B CA 1
ATOM 12696 C C . MET B 2 352 ? -159.924 -46.982 -7.069 1.00 14.85 352 MET B C 1
ATOM 12697 O O . MET B 2 352 ? -160.338 -47.834 -7.859 1.00 15.75 352 MET B O 1
ATOM 12702 N N . VAL B 2 353 ? -158.672 -46.961 -6.626 1.00 14.48 353 VAL B N 1
ATOM 12703 C CA . VAL B 2 353 ? -157.721 -48.007 -6.979 1.00 14.50 353 VAL B CA 1
ATOM 12704 C C . VAL B 2 353 ? -157.333 -48.607 -5.634 1.00 16.32 353 VAL B C 1
ATOM 12705 O O . VAL B 2 353 ? -156.625 -47.978 -4.835 1.00 15.07 353 VAL B O 1
ATOM 12709 N N . TRP B 2 354 ? -157.831 -49.821 -5.391 1.00 15.37 354 TRP B N 1
ATOM 12710 C CA . TRP B 2 354 ? -157.629 -50.542 -4.142 1.00 14.47 354 TRP B CA 1
ATOM 12711 C C . TRP B 2 354 ? -156.616 -51.682 -4.215 1.00 15.16 354 TRP B C 1
ATOM 12712 O O . TRP B 2 354 ? -156.221 -52.106 -5.299 1.00 14.89 354 TRP B O 1
ATOM 12723 N N . TYR B 2 355 ? -156.223 -52.181 -3.043 1.00 15.52 355 TYR B N 1
ATOM 12724 C CA . TYR B 2 355 ? -155.198 -53.215 -2.938 1.00 14.12 355 TYR B CA 1
ATOM 12725 C C . TYR B 2 355 ? -155.465 -54.368 -1.980 1.00 13.46 355 TYR B C 1
ATOM 12726 O O . TYR B 2 355 ? -155.981 -54.168 -0.884 1.00 15.12 355 TYR B O 1
ATOM 12735 N N . VAL B 2 356 ? -155.081 -55.575 -2.387 1.00 14.59 356 VAL B N 1
ATOM 12736 C CA . VAL B 2 356 ? -155.199 -56.730 -1.504 1.00 13.88 356 VAL B CA 1
ATOM 12737 C C . VAL B 2 356 ? -153.808 -56.795 -0.863 1.00 15.50 356 VAL B C 1
ATOM 12738 O O . VAL B 2 356 ? -152.796 -56.815 -1.567 1.00 15.66 356 VAL B O 1
ATOM 12742 N N . PRO B 2 357 ? -153.734 -56.814 0.475 1.00 15.88 357 PRO B N 1
ATOM 12743 C CA . PRO B 2 357 ? -152.423 -56.868 1.133 1.00 15.10 357 PRO B CA 1
ATOM 12744 C C . PRO B 2 357 ? -151.642 -58.144 0.832 1.00 16.58 357 PRO B C 1
ATOM 12745 O O . PRO B 2 357 ? -152.218 -59.193 0.558 1.00 16.50 357 PRO B O 1
ATOM 12749 N N . PRO B 2 358 ? -150.308 -58.067 0.889 1.00 15.93 358 PRO B N 1
ATOM 12750 C CA . PRO B 2 358 ? -149.469 -59.227 0.609 1.00 14.89 358 PRO B CA 1
ATOM 12751 C C . PRO B 2 358 ? -149.242 -60.138 1.806 1.00 17.11 358 PRO B C 1
ATOM 12752 O O . PRO B 2 358 ? -149.255 -59.691 2.952 1.00 18.52 358 PRO B O 1
ATOM 12756 N N . LEU B 2 359 ? -149.045 -61.421 1.524 1.00 15.21 359 LEU B N 1
ATOM 12757 C CA . LEU B 2 359 ? -148.719 -62.380 2.564 1.00 17.54 359 LEU B CA 1
ATOM 12758 C C . LEU B 2 359 ? -147.196 -62.265 2.576 1.00 17.47 359 LEU B C 1
ATOM 12759 O O . LEU B 2 359 ? -146.633 -61.522 1.774 1.00 18.18 359 LEU B O 1
ATOM 12764 N N . SER B 2 360 ? -146.529 -62.981 3.472 1.00 18.17 360 SER B N 1
ATOM 12765 C CA . SER B 2 360 ? -145.072 -62.933 3.544 1.00 16.56 360 SER B CA 1
ATOM 12766 C C . SER B 2 360 ? -144.572 -64.183 4.262 1.00 18.91 360 SER B C 1
ATOM 12767 O O . SER B 2 360 ? -145.363 -64.901 4.869 1.00 18.84 360 SER B O 1
ATOM 12770 N N . PRO B 2 361 ? -143.259 -64.476 4.182 1.00 18.83 361 PRO B N 1
ATOM 12771 C CA . PRO B 2 361 ? -142.718 -65.668 4.856 1.00 19.82 361 PRO B CA 1
ATOM 12772 C C . PRO B 2 361 ? -142.922 -65.514 6.358 1.00 19.99 361 PRO B C 1
ATOM 12773 O O . PRO B 2 361 ? -143.027 -64.390 6.850 1.00 20.08 361 PRO B O 1
ATOM 12777 N N . ILE B 2 362 ? -142.974 -66.621 7.095 1.00 16.30 362 ILE B N 1
ATOM 12778 C CA . ILE B 2 362 ? -143.165 -66.501 8.534 1.00 16.27 362 ILE B CA 1
ATOM 12779 C C . ILE B 2 362 ? -141.984 -65.768 9.161 1.00 16.45 362 ILE B C 1
ATOM 12780 O O . ILE B 2 362 ? -140.894 -65.706 8.588 1.00 17.52 362 ILE B O 1
ATOM 12785 N N . GLN B 2 363 ? -142.213 -65.209 10.341 1.00 18.22 363 GLN B N 1
ATOM 12786 C CA . GLN B 2 363 ? -141.186 -64.455 11.044 1.00 24.55 363 GLN B CA 1
ATOM 12787 C C . GLN B 2 363 ? -140.127 -65.356 11.666 1.00 26.48 363 GLN B C 1
ATOM 12788 O O . GLN B 2 363 ? -140.278 -66.581 11.698 1.00 23.37 363 GLN B O 1
ATOM 12794 N N . SER B 2 364 ? -139.047 -64.743 12.140 1.00 29.44 364 SER B N 1
ATOM 12795 C CA . SER B 2 364 ? -137.968 -65.487 12.782 1.00 34.83 364 SER B CA 1
ATOM 12796 C C . SER B 2 364 ? -138.499 -66.052 14.094 1.00 35.63 364 SER B C 1
ATOM 12797 O O . SER B 2 364 ? -139.259 -65.389 14.804 1.00 36.65 364 SER B O 1
ATOM 12800 N N . ALA B 2 365 ? -138.108 -67.279 14.412 1.00 37.17 365 ALA B N 1
ATOM 12801 C CA . ALA B 2 365 ? -138.556 -67.917 15.642 1.00 40.89 365 ALA B CA 1
ATOM 12802 C C . ALA B 2 365 ? -137.408 -68.684 16.282 1.00 42.15 365 ALA B C 1
ATOM 12803 O O . ALA B 2 365 ? -136.398 -68.958 15.634 1.00 42.58 365 ALA B O 1
ATOM 12805 N N . ALA B 2 366 ? -137.571 -69.029 17.555 1.00 44.19 366 ALA B N 1
ATOM 12806 C CA . ALA B 2 366 ? -136.544 -69.767 18.282 1.00 45.66 366 ALA B CA 1
ATOM 12807 C C . ALA B 2 366 ? -136.410 -71.186 17.741 1.00 45.85 366 ALA B C 1
ATOM 12808 O O . ALA B 2 366 ? -135.331 -71.778 17.791 1.00 46.89 366 ALA B O 1
ATOM 12810 N N . ASP B 2 367 ? -137.508 -71.727 17.221 1.00 45.19 367 ASP B N 1
ATOM 12811 C CA . ASP B 2 367 ? -137.507 -73.079 16.670 1.00 46.20 367 ASP B CA 1
ATOM 12812 C C . ASP B 2 367 ? -138.151 -73.110 15.285 1.00 44.44 367 ASP B C 1
ATOM 12813 O O . ASP B 2 367 ? -138.601 -72.081 14.780 1.00 43.41 367 ASP B O 1
ATOM 12818 N N . ALA B 2 368 ? -138.188 -74.294 14.679 1.00 41.36 368 ALA B N 1
ATOM 12819 C CA . ALA B 2 368 ? -138.768 -74.467 13.349 1.00 38.48 368 ALA B CA 1
ATOM 12820 C C . ALA B 2 368 ? -140.284 -74.297 13.364 1.00 38.20 368 ALA B C 1
ATOM 12821 O O . ALA B 2 368 ? -140.920 -74.223 12.311 1.00 35.62 368 ALA B O 1
ATOM 12823 N N . GLY B 2 369 ? -140.860 -74.250 14.560 1.00 37.02 369 GLY B N 1
ATOM 12824 C CA . GLY B 2 369 ? -142.295 -74.070 14.677 1.00 39.08 369 GLY B CA 1
ATOM 12825 C C . GLY B 2 369 ? -143.103 -75.347 14.788 1.00 39.45 369 GLY B C 1
ATOM 12826 O O . GLY B 2 369 ? -142.576 -76.455 14.676 1.00 39.49 369 GLY B O 1
ATOM 12827 N N . GLU B 2 370 ? -144.402 -75.174 15.003 1.00 40.80 370 GLU B N 1
ATOM 12828 C CA . GLU B 2 370 ? -145.332 -76.286 15.144 1.00 42.53 370 GLU B CA 1
ATOM 12829 C C . GLU B 2 370 ? -146.477 -76.090 14.162 1.00 41.86 370 GLU B C 1
ATOM 12830 O O . GLU B 2 370 ? -146.608 -75.027 13.554 1.00 40.65 370 GLU B O 1
ATOM 12836 N N . LEU B 2 371 ? -147.301 -77.119 13.998 1.00 40.47 371 LEU B N 1
ATOM 12837 C CA . LEU B 2 371 ? -148.447 -77.007 13.113 1.00 40.49 371 LEU B CA 1
ATOM 12838 C C . LEU B 2 371 ? -149.378 -76.015 13.790 1.00 39.83 371 LEU B C 1
ATOM 12839 O O . LEU B 2 371 ? -149.488 -75.998 15.017 1.00 39.49 371 LEU B O 1
ATOM 12844 N N . GLY B 2 372 ? -150.029 -75.175 12.996 1.00 38.05 372 GLY B N 1
ATOM 12845 C CA . GLY B 2 372 ? -150.945 -74.204 13.560 1.00 36.96 372 GLY B CA 1
ATOM 12846 C C . GLY B 2 372 ? -152.358 -74.496 13.105 1.00 36.08 372 GLY B C 1
ATOM 12847 O O . GLY B 2 372 ? -152.667 -75.619 12.702 1.00 35.96 372 GLY B O 1
ATOM 12848 N N . SER B 2 373 ? -153.222 -73.490 13.164 1.00 34.86 373 SER B N 1
ATOM 12849 C CA . SER B 2 373 ? -154.602 -73.668 12.743 1.00 35.26 373 SER B CA 1
ATOM 12850 C C . SER B 2 373 ? -154.672 -74.044 11.268 1.00 33.72 373 SER B C 1
ATOM 12851 O O . SER B 2 373 ? -155.608 -74.713 10.834 1.00 32.52 373 SER B O 1
ATOM 12854 N N . ASN B 2 374 ? -153.672 -73.625 10.497 1.00 30.27 374 ASN B N 1
ATOM 12855 C CA . ASN B 2 374 ? -153.657 -73.935 9.074 1.00 27.94 374 ASN B CA 1
ATOM 12856 C C . ASN B 2 374 ? -152.697 -75.062 8.694 1.00 24.30 374 ASN B C 1
ATOM 12857 O O . ASN B 2 374 ? -152.292 -75.178 7.536 1.00 23.58 374 ASN B O 1
ATOM 12862 N N . GLY B 2 375 ? -152.354 -75.903 9.667 1.00 25.19 375 GLY B N 1
ATOM 12863 C CA . GLY B 2 375 ? -151.453 -77.014 9.403 1.00 22.93 375 GLY B CA 1
ATOM 12864 C C . GLY B 2 375 ? -150.024 -76.582 9.131 1.00 23.00 375 GLY B C 1
ATOM 12865 O O . GLY B 2 375 ? -149.429 -75.859 9.930 1.00 24.84 375 GLY B O 1
ATOM 12866 N N . ILE B 2 376 ? -149.466 -77.023 8.006 1.00 22.08 376 ILE B N 1
ATOM 12867 C CA . ILE B 2 376 ? -148.098 -76.662 7.652 1.00 21.36 376 ILE B CA 1
ATOM 12868 C C . ILE B 2 376 ? -148.029 -75.245 7.084 1.00 22.22 376 ILE B C 1
ATOM 12869 O O . ILE B 2 376 ? -146.950 -74.651 7.005 1.00 18.71 376 ILE B O 1
ATOM 12874 N N . LEU B 2 377 ? -149.184 -74.710 6.696 1.00 21.70 377 LEU B N 1
ATOM 12875 C CA . LEU B 2 377 ? -149.258 -73.360 6.138 1.00 21.14 377 LEU B CA 1
ATOM 12876 C C . LEU B 2 377 ? -149.319 -72.341 7.272 1.00 21.83 377 LEU B C 1
ATOM 12877 O O . LEU B 2 377 ? -149.745 -72.655 8.382 1.00 22.32 377 LEU B O 1
ATOM 12882 N N . PRO B 2 378 ? -148.904 -71.095 7.001 1.00 22.13 378 PRO B N 1
ATOM 12883 C CA . PRO B 2 378 ? -148.896 -70.023 8.002 1.00 20.49 378 PRO B CA 1
ATOM 12884 C C . PRO B 2 378 ? -150.234 -69.595 8.594 1.00 22.50 378 PRO B C 1
ATOM 12885 O O . PRO B 2 378 ? -151.290 -69.752 7.969 1.00 22.71 378 PRO B O 1
ATOM 12889 N N . ASP B 2 379 ? -150.162 -69.059 9.812 1.00 21.05 379 ASP B N 1
ATOM 12890 C CA . ASP B 2 379 ? -151.313 -68.498 10.510 1.00 22.28 379 ASP B CA 1
ATOM 12891 C C . ASP B 2 379 ? -151.011 -67.014 10.344 1.00 21.13 379 ASP B C 1
ATOM 12892 O O . ASP B 2 379 ? -149.842 -66.636 10.256 1.00 19.90 379 ASP B O 1
ATOM 12897 N N . VAL B 2 380 ? -152.033 -66.170 10.299 1.00 20.84 380 VAL B N 1
ATOM 12898 C CA . VAL B 2 380 ? -151.794 -64.745 10.095 1.00 19.03 380 VAL B CA 1
ATOM 12899 C C . VAL B 2 380 ? -150.858 -64.109 11.124 1.00 22.10 380 VAL B C 1
ATOM 12900 O O . VAL B 2 380 ? -150.110 -63.181 10.795 1.00 21.96 380 VAL B O 1
ATOM 12904 N N . GLU B 2 381 ? -150.883 -64.611 12.358 1.00 22.09 381 GLU B N 1
ATOM 12905 C CA . GLU B 2 381 ? -150.038 -64.074 13.426 1.00 24.51 381 GLU B CA 1
ATOM 12906 C C . GLU B 2 381 ? -148.539 -64.281 13.209 1.00 21.92 381 GLU B C 1
ATOM 12907 O O . GLU B 2 381 ? -147.723 -63.586 13.817 1.00 22.41 381 GLU B O 1
ATOM 12913 N N . SER B 2 382 ? -148.177 -65.228 12.349 1.00 20.94 382 SER B N 1
ATOM 12914 C CA . SER B 2 382 ? -146.770 -65.529 12.098 1.00 20.91 382 SER B CA 1
ATOM 12915 C C . SER B 2 382 ? -146.113 -64.799 10.927 1.00 22.33 382 SER B C 1
ATOM 12916 O O . SER B 2 382 ? -144.892 -64.851 10.781 1.00 20.42 382 SER B O 1
ATOM 12919 N N . LEU B 2 383 ? -146.905 -64.126 10.097 1.00 20.42 383 LEU B N 1
ATOM 12920 C CA . LEU B 2 383 ? -146.359 -63.422 8.934 1.00 19.25 383 LEU B CA 1
ATOM 12921 C C . LEU B 2 383 ? -145.317 -62.389 9.379 1.00 18.80 383 LEU B C 1
ATOM 12922 O O . LEU B 2 383 ? -145.505 -61.719 10.389 1.00 19.58 383 LEU B O 1
ATOM 12927 N N . ARG B 2 384 ? -144.225 -62.258 8.629 1.00 16.15 384 ARG B N 1
ATOM 12928 C CA . ARG B 2 384 ? -143.158 -61.328 9.016 1.00 16.16 384 ARG B CA 1
ATOM 12929 C C . ARG B 2 384 ? -143.402 -59.842 8.756 1.00 17.60 384 ARG B C 1
ATOM 12930 O O . ARG B 2 384 ? -142.834 -58.991 9.443 1.00 19.17 384 ARG B O 1
ATOM 12938 N N . ILE B 2 385 ? -144.213 -59.510 7.761 1.00 16.93 385 ILE B N 1
ATOM 12939 C CA . ILE B 2 385 ? -144.491 -58.094 7.512 1.00 16.22 385 ILE B CA 1
ATOM 12940 C C . ILE B 2 385 ? -145.398 -57.619 8.650 1.00 17.79 385 ILE B C 1
ATOM 12941 O O . ILE B 2 385 ? -146.478 -58.173 8.862 1.00 18.81 385 ILE B O 1
ATOM 12946 N N . PRO B 2 386 ? -144.966 -56.602 9.412 1.00 19.81 386 PRO B N 1
ATOM 12947 C CA . PRO B 2 386 ? -145.799 -56.110 10.514 1.00 19.68 386 PRO B CA 1
ATOM 12948 C C . PRO B 2 386 ? -147.153 -55.614 10.011 1.00 20.70 386 PRO B C 1
ATOM 12949 O O . PRO B 2 386 ? -147.221 -54.727 9.161 1.00 19.82 386 PRO B O 1
ATOM 12953 N N . VAL B 2 387 ? -148.228 -56.191 10.539 1.00 17.44 387 VAL B N 1
ATOM 12954 C CA . VAL B 2 387 ? -149.565 -55.813 10.114 1.00 18.40 387 VAL B CA 1
ATOM 12955 C C . VAL B 2 387 ? -149.859 -54.332 10.332 1.00 17.13 387 VAL B C 1
ATOM 12956 O O . VAL B 2 387 ? -150.625 -53.740 9.582 1.00 15.51 387 VAL B O 1
ATOM 12960 N N . GLN B 2 388 ? -149.247 -53.730 11.346 1.00 18.09 388 GLN B N 1
ATOM 12961 C CA . GLN B 2 388 ? -149.477 -52.313 11.608 1.00 18.02 388 GLN B CA 1
ATOM 12962 C C . GLN B 2 388 ? -148.944 -51.472 10.454 1.00 16.27 388 GLN B C 1
ATOM 12963 O O . GLN B 2 388 ? -149.472 -50.396 10.162 1.00 19.13 388 GLN B O 1
ATOM 12969 N N . TYR B 2 389 ? -147.888 -51.955 9.806 1.00 15.89 389 TYR B N 1
ATOM 12970 C CA . TYR B 2 389 ? -147.311 -51.240 8.673 1.00 16.36 389 TYR B CA 1
ATOM 12971 C C . TYR B 2 389 ? -148.333 -51.229 7.535 1.00 17.68 389 TYR B C 1
ATOM 12972 O O . TYR B 2 389 ? -148.615 -50.186 6.937 1.00 14.80 389 TYR B O 1
ATOM 12981 N N . LEU B 2 390 ? -148.893 -52.398 7.242 1.00 13.83 390 LEU B N 1
ATOM 12982 C CA . LEU B 2 390 ? -149.890 -52.518 6.189 1.00 13.16 390 LEU B CA 1
ATOM 12983 C C . LEU B 2 390 ? -151.139 -51.706 6.514 1.00 13.26 390 LEU B C 1
ATOM 12984 O O . LEU B 2 390 ? -151.778 -51.158 5.615 1.00 14.08 390 LEU B O 1
ATOM 12989 N N . ALA B 2 391 ? -151.493 -51.637 7.795 1.00 12.64 391 ALA B N 1
ATOM 12990 C CA . ALA B 2 391 ? -152.666 -50.875 8.211 1.00 13.96 391 ALA B CA 1
ATOM 12991 C C . ALA B 2 391 ? -152.412 -49.373 8.045 1.00 14.07 391 ALA B C 1
ATOM 12992 O O . ALA B 2 391 ? -153.325 -48.619 7.714 1.00 14.00 391 ALA B O 1
ATOM 12994 N N . ASN B 2 392 ? -151.182 -48.930 8.288 1.00 14.44 392 ASN B N 1
ATOM 12995 C CA . ASN B 2 392 ? -150.876 -47.507 8.119 1.00 15.97 392 ASN B CA 1
ATOM 12996 C C . ASN B 2 392 ? -150.990 -47.138 6.641 1.00 17.06 392 ASN B C 1
ATOM 12997 O O . ASN B 2 392 ? -151.311 -46.002 6.280 1.00 17.62 392 ASN B O 1
ATOM 13002 N N . LEU B 2 393 ? -150.732 -48.118 5.788 1.00 15.61 393 LEU B N 1
ATOM 13003 C CA . LEU B 2 393 ? -150.774 -47.920 4.348 1.00 17.27 393 LEU B CA 1
ATOM 13004 C C . LEU B 2 393 ? -152.173 -47.990 3.739 1.00 17.77 393 LEU B C 1
ATOM 13005 O O . LEU B 2 393 ? -152.496 -47.215 2.836 1.00 16.10 393 LEU B O 1
ATOM 13010 N N . LEU B 2 394 ? -153.005 -48.895 4.251 1.00 17.52 394 LEU B N 1
ATOM 13011 C CA . LEU B 2 394 ? -154.333 -49.111 3.685 1.00 18.64 394 LEU B CA 1
ATOM 13012 C C . LEU B 2 394 ? -155.577 -48.819 4.517 1.00 18.23 394 LEU B C 1
ATOM 13013 O O . LEU B 2 394 ? -156.651 -48.602 3.958 1.00 18.71 394 LEU B O 1
ATOM 13018 N N . THR B 2 395 ? -155.455 -48.809 5.837 1.00 18.01 395 THR B N 1
ATOM 13019 C CA . THR B 2 395 ? -156.638 -48.622 6.662 1.00 18.57 395 THR B CA 1
ATOM 13020 C C . THR B 2 395 ? -156.561 -47.570 7.756 1.00 18.11 395 THR B C 1
ATOM 13021 O O . THR B 2 395 ? -157.211 -47.701 8.795 1.00 16.68 395 THR B O 1
ATOM 13025 N N . ALA B 2 396 ? -155.777 -46.524 7.522 1.00 18.34 396 ALA B N 1
ATOM 13026 C CA . ALA B 2 396 ? -155.650 -45.450 8.497 1.00 17.41 396 ALA B CA 1
ATOM 13027 C C . ALA B 2 396 ? -155.196 -45.952 9.872 1.00 17.89 396 ALA B C 1
ATOM 13028 O O . ALA B 2 396 ? -155.571 -45.390 10.900 1.00 16.28 396 ALA B O 1
ATOM 13030 N N . GLY B 2 397 ? -154.399 -47.018 9.883 1.00 17.77 397 GLY B N 1
ATOM 13031 C CA . GLY B 2 397 ? -153.893 -47.554 11.136 1.00 18.46 397 GLY B CA 1
ATOM 13032 C C . GLY B 2 397 ? -154.696 -48.661 11.801 1.00 19.50 397 GLY B C 1
ATOM 13033 O O . GLY B 2 397 ? -154.243 -49.236 12.788 1.00 19.57 397 GLY B O 1
ATOM 13034 N N . ASP B 2 398 ? -155.879 -48.961 11.276 1.00 17.92 398 ASP B N 1
ATOM 13035 C CA . ASP B 2 398 ? -156.730 -50.008 11.847 1.00 19.58 398 ASP B CA 1
ATOM 13036 C C . ASP B 2 398 ? -156.312 -51.376 11.298 1.00 16.59 398 ASP B C 1
ATOM 13037 O O . ASP B 2 398 ? -156.498 -51.669 10.120 1.00 16.55 398 ASP B O 1
ATOM 13042 N N . THR B 2 399 ? -155.755 -52.220 12.155 1.00 18.28 399 THR B N 1
ATOM 13043 C CA . THR B 2 399 ? -155.304 -53.537 11.717 1.00 18.31 399 THR B CA 1
ATOM 13044 C C . THR B 2 399 ? -156.423 -54.545 11.425 1.00 19.90 399 THR B C 1
ATOM 13045 O O . THR B 2 399 ? -156.216 -55.506 10.682 1.00 18.77 399 THR B O 1
ATOM 13049 N N . LYS B 2 400 ? -157.601 -54.326 12.002 1.00 19.91 400 LYS B N 1
ATOM 13050 C CA . LYS B 2 400 ? -158.722 -55.253 11.834 1.00 22.05 400 LYS B CA 1
ATOM 13051 C C . LYS B 2 400 ? -159.028 -55.679 10.388 1.00 20.66 400 LYS B C 1
ATOM 13052 O O . LYS B 2 400 ? -159.042 -56.871 10.082 1.00 21.13 400 LYS B O 1
ATOM 13058 N N . PRO B 2 401 ? -159.279 -54.719 9.481 1.00 20.50 401 PRO B N 1
ATOM 13059 C CA . PRO B 2 401 ? -159.569 -55.099 8.091 1.00 19.70 401 PRO B CA 1
ATOM 13060 C C . PRO B 2 401 ? -158.386 -55.745 7.362 1.00 18.78 401 PRO B C 1
ATOM 13061 O O . PRO B 2 401 ? -158.577 -56.574 6.475 1.00 19.64 401 PRO B O 1
ATOM 13065 N N . VAL B 2 402 ? -157.165 -55.371 7.734 1.00 18.55 402 VAL B N 1
ATOM 13066 C CA . VAL B 2 402 ? -155.988 -55.960 7.103 1.00 16.79 402 VAL B CA 1
ATOM 13067 C C . VAL B 2 402 ? -155.882 -57.426 7.534 1.00 17.76 402 VAL B C 1
ATOM 13068 O O . VAL B 2 402 ? -155.682 -58.314 6.706 1.00 15.53 402 VAL B O 1
ATOM 13072 N N . LEU B 2 403 ? -156.025 -57.673 8.834 1.00 18.80 403 LEU B N 1
ATOM 13073 C CA . LEU B 2 403 ? -155.959 -59.034 9.359 1.00 19.20 403 LEU B CA 1
ATOM 13074 C C . LEU B 2 403 ? -157.018 -59.921 8.713 1.00 17.20 403 LEU B C 1
ATOM 13075 O O . LEU B 2 403 ? -156.738 -61.065 8.356 1.00 19.73 403 LEU B O 1
ATOM 13080 N N . ARG B 2 404 ? -158.228 -59.388 8.557 1.00 19.09 404 ARG B N 1
ATOM 13081 C CA . ARG B 2 404 ? -159.324 -60.138 7.943 1.00 18.17 404 ARG B CA 1
ATOM 13082 C C . ARG B 2 404 ? -158.985 -60.559 6.511 1.00 18.67 404 ARG B C 1
ATOM 13083 O O . ARG B 2 404 ? -159.208 -61.708 6.125 1.00 17.03 404 ARG B O 1
ATOM 13091 N N . ALA B 2 405 ? -158.438 -59.634 5.726 1.00 16.40 405 ALA B N 1
ATOM 13092 C CA . ALA B 2 405 ? -158.057 -59.930 4.347 1.00 17.66 405 ALA B CA 1
ATOM 13093 C C . ALA B 2 405 ? -156.966 -61.009 4.295 1.00 18.46 405 ALA B C 1
ATOM 13094 O O . ALA B 2 405 ? -157.089 -61.998 3.566 1.00 16.66 405 ALA B O 1
ATOM 13096 N N . LEU B 2 406 ? -155.904 -60.820 5.074 1.00 16.88 406 LEU B N 1
ATOM 13097 C CA . LEU B 2 406 ? -154.802 -61.780 5.104 1.00 18.77 406 LEU B CA 1
ATOM 13098 C C . LEU B 2 406 ? -155.271 -63.146 5.597 1.00 18.80 406 LEU B C 1
ATOM 13099 O O . LEU B 2 406 ? -154.912 -64.175 5.023 1.00 16.96 406 LEU B O 1
ATOM 13104 N N . LYS B 2 407 ? -156.067 -63.146 6.663 1.00 20.32 407 LYS B N 1
ATOM 13105 C CA . LYS B 2 407 ? -156.580 -64.388 7.225 1.00 22.52 407 LYS B CA 1
ATOM 13106 C C . LYS B 2 407 ? -157.421 -65.146 6.212 1.00 20.98 407 LYS B C 1
ATOM 13107 O O . LYS B 2 407 ? -157.328 -66.366 6.110 1.00 22.29 407 LYS B O 1
ATOM 13113 N N . ARG B 2 408 ? -158.246 -64.423 5.464 1.00 19.13 408 ARG B N 1
ATOM 13114 C CA . ARG B 2 408 ? -159.098 -65.057 4.468 1.00 19.59 408 ARG B CA 1
ATOM 13115 C C . ARG B 2 408 ? -158.292 -65.681 3.334 1.00 19.74 408 ARG B C 1
ATOM 13116 O O . ARG B 2 408 ? -158.624 -66.766 2.854 1.00 19.19 408 ARG B O 1
ATOM 13124 N N . MET B 2 409 ? -157.222 -65.009 2.919 1.00 17.66 409 MET B N 1
ATOM 13125 C CA . MET B 2 409 ? -156.367 -65.539 1.865 1.00 18.69 409 MET B CA 1
ATOM 13126 C C . MET B 2 409 ? -155.744 -66.853 2.349 1.00 17.79 409 MET B C 1
ATOM 13127 O O . MET B 2 409 ? -155.700 -67.848 1.619 1.00 18.43 409 MET B O 1
ATOM 13132 N N . LEU B 2 410 ? -155.257 -66.849 3.586 1.00 18.49 410 LEU B N 1
ATOM 13133 C CA . LEU B 2 410 ? -154.639 -68.038 4.167 1.00 17.20 410 LEU B CA 1
ATOM 13134 C C . LEU B 2 410 ? -155.666 -69.155 4.343 1.00 18.16 410 LEU B C 1
ATOM 13135 O O . LEU B 2 410 ? -155.351 -70.332 4.149 1.00 18.91 410 LEU B O 1
ATOM 13140 N N . ALA B 2 411 ? -156.891 -68.784 4.710 1.00 18.23 411 ALA B N 1
ATOM 13141 C CA . ALA B 2 411 ? -157.962 -69.760 4.901 1.00 20.33 411 ALA B CA 1
ATOM 13142 C C . ALA B 2 411 ? -158.240 -70.469 3.580 1.00 20.77 411 ALA B C 1
ATOM 13143 O O . ALA B 2 411 ? -158.399 -71.691 3.538 1.00 19.86 411 ALA B O 1
ATOM 13145 N N . MET B 2 412 ? -158.302 -69.696 2.499 1.00 20.02 412 MET B N 1
ATOM 13146 C CA . MET B 2 412 ? -158.527 -70.267 1.178 1.00 20.18 412 MET B CA 1
ATOM 13147 C C . MET B 2 412 ? -157.448 -71.306 0.894 1.00 18.91 412 MET B C 1
ATOM 13148 O O . MET B 2 412 ? -157.745 -72.404 0.423 1.00 17.88 412 MET B O 1
ATOM 13153 N N . ARG B 2 413 ? -156.195 -70.960 1.189 1.00 18.64 413 ARG B N 1
ATOM 13154 C CA . ARG B 2 413 ? -155.082 -71.879 0.958 1.00 18.34 413 ARG B CA 1
ATOM 13155 C C . ARG B 2 413 ? -155.260 -73.175 1.751 1.00 18.40 413 ARG B C 1
ATOM 13156 O O . ARG B 2 413 ? -155.062 -74.263 1.220 1.00 19.14 413 ARG B O 1
ATOM 13164 N N . HIS B 2 414 ? -155.618 -73.048 3.026 1.00 19.25 414 HIS B N 1
ATOM 13165 C CA . HIS B 2 414 ? -155.812 -74.212 3.889 1.00 21.81 414 HIS B CA 1
ATOM 13166 C C . HIS B 2 414 ? -156.887 -75.133 3.326 1.00 21.93 414 HIS B C 1
ATOM 13167 O O . HIS B 2 414 ? -156.700 -76.349 3.236 1.00 22.32 414 HIS B O 1
ATOM 13174 N N . TYR B 2 415 ? -158.011 -74.537 2.948 1.00 21.06 415 TYR B N 1
ATOM 13175 C CA . TYR B 2 415 ? -159.139 -75.272 2.384 1.00 21.90 415 TYR B CA 1
ATOM 13176 C C . TYR B 2 415 ? -158.762 -75.973 1.083 1.00 20.64 415 TYR B C 1
ATOM 13177 O O . TYR B 2 415 ? -159.092 -77.143 0.877 1.00 20.60 415 TYR B O 1
ATOM 13186 N N . LYS B 2 416 ? -158.058 -75.262 0.206 1.00 18.49 416 LYS B N 1
ATOM 13187 C CA . LYS B 2 416 ? -157.649 -75.840 -1.064 1.00 18.63 416 LYS B CA 1
ATOM 13188 C C . LYS B 2 416 ? -156.619 -76.951 -0.891 1.00 19.33 416 LYS B C 1
ATOM 13189 O O . LYS B 2 416 ? -156.581 -77.889 -1.685 1.00 20.42 416 LYS B O 1
ATOM 13195 N N . ARG B 2 417 ? -155.779 -76.856 0.137 1.00 17.93 417 ARG B N 1
ATOM 13196 C CA . ARG B 2 417 ? -154.777 -77.896 0.340 1.00 18.07 417 ARG B CA 1
ATOM 13197 C C . ARG B 2 417 ? -155.443 -79.192 0.786 1.00 18.15 417 ARG B C 1
ATOM 13198 O O . ARG B 2 417 ? -155.057 -80.277 0.355 1.00 19.11 417 ARG B O 1
ATOM 13206 N N . ALA B 2 418 ? -156.442 -79.077 1.652 1.00 19.57 418 ALA B N 1
ATOM 13207 C CA . ALA B 2 418 ? -157.147 -80.258 2.133 1.00 21.54 418 ALA B CA 1
ATOM 13208 C C . ALA B 2 418 ? -157.765 -80.958 0.934 1.00 23.87 418 ALA B C 1
ATOM 13209 O O . ALA B 2 418 ? -157.719 -82.181 0.813 1.00 25.36 418 ALA B O 1
ATOM 13211 N N . GLU B 2 419 ? -158.331 -80.156 0.042 1.00 24.17 419 GLU B N 1
ATOM 13212 C CA . GLU B 2 419 ? -158.978 -80.652 -1.159 1.00 25.32 419 GLU B CA 1
ATOM 13213 C C . GLU B 2 419 ? -158.024 -81.304 -2.152 1.00 25.83 419 GLU B C 1
ATOM 13214 O O . GLU B 2 419 ? -158.231 -82.444 -2.573 1.00 27.06 419 GLU B O 1
ATOM 13220 N N . THR B 2 420 ? -156.968 -80.587 -2.514 1.00 24.07 420 THR B N 1
ATOM 13221 C CA . THR B 2 420 ? -156.032 -81.085 -3.511 1.00 25.37 420 THR B CA 1
ATOM 13222 C C . THR B 2 420 ? -154.920 -82.021 -3.056 1.00 23.43 420 THR B C 1
ATOM 13223 O O . THR B 2 420 ? -154.332 -82.713 -3.883 1.00 25.16 420 THR B O 1
ATOM 13227 N N . VAL B 2 421 ? -154.625 -82.053 -1.761 1.00 24.60 421 VAL B N 1
ATOM 13228 C CA . VAL B 2 421 ? -153.580 -82.944 -1.260 1.00 25.70 421 VAL B CA 1
ATOM 13229 C C . VAL B 2 421 ? -154.187 -84.121 -0.500 1.00 28.66 421 VAL B C 1
ATOM 13230 O O . VAL B 2 421 ? -153.873 -85.277 -0.777 1.00 29.87 421 VAL B O 1
ATOM 13234 N N . ASP B 2 422 ? -155.061 -83.825 0.455 1.00 30.94 422 ASP B N 1
ATOM 13235 C CA . ASP B 2 422 ? -155.690 -84.873 1.246 1.00 32.58 422 ASP B CA 1
ATOM 13236 C C . ASP B 2 422 ? -156.962 -85.417 0.609 1.00 33.56 422 ASP B C 1
ATOM 13237 O O . ASP B 2 422 ? -157.448 -86.480 0.996 1.00 35.08 422 ASP B O 1
ATOM 13242 N N . GLY B 2 423 ? -157.492 -84.694 -0.370 1.00 32.41 423 GLY B N 1
ATOM 13243 C CA . GLY B 2 423 ? -158.707 -85.131 -1.032 1.00 31.47 423 GLY B CA 1
ATOM 13244 C C . GLY B 2 423 ? -159.874 -85.148 -0.065 1.00 33.34 423 GLY B C 1
ATOM 13245 O O . GLY B 2 423 ? -160.726 -86.035 -0.118 1.00 33.32 423 GLY B O 1
ATOM 13246 N N . LYS B 2 424 ? -159.911 -84.162 0.824 1.00 31.17 424 LYS B N 1
ATOM 13247 C CA . LYS B 2 424 ? -160.972 -84.066 1.811 1.00 32.12 424 LYS B CA 1
ATOM 13248 C C . LYS B 2 424 ? -161.517 -82.647 1.898 1.00 31.88 424 LYS B C 1
ATOM 13249 O O . LYS B 2 424 ? -160.874 -81.690 1.458 1.00 29.60 424 LYS B O 1
ATOM 13255 N N . VAL B 2 425 ? -162.709 -82.524 2.469 1.00 30.17 425 VAL B N 1
ATOM 13256 C CA . VAL B 2 425 ? -163.344 -81.228 2.650 1.00 30.33 425 VAL B CA 1
ATOM 13257 C C . VAL B 2 425 ? -163.042 -80.746 4.066 1.00 31.10 425 VAL B C 1
ATOM 13258 O O . VAL B 2 425 ? -163.397 -81.407 5.041 1.00 33.88 425 VAL B O 1
ATOM 13262 N N . ASP B 2 426 ? -162.368 -79.607 4.178 1.00 29.17 426 ASP B N 1
ATOM 13263 C CA . ASP B 2 426 ? -162.042 -79.042 5.481 1.00 26.06 426 ASP B CA 1
ATOM 13264 C C . ASP B 2 426 ? -162.347 -77.555 5.416 1.00 26.71 426 ASP B C 1
ATOM 13265 O O . ASP B 2 426 ? -161.585 -76.778 4.849 1.00 25.89 426 ASP B O 1
ATOM 13270 N N . THR B 2 427 ? -163.478 -77.175 5.996 1.00 26.85 427 THR B N 1
ATOM 13271 C CA . THR B 2 427 ? -163.930 -75.792 5.999 1.00 28.23 427 THR B CA 1
ATOM 13272 C C . THR B 2 427 ? -163.615 -75.078 7.307 1.00 27.44 427 THR B C 1
ATOM 13273 O O . THR B 2 427 ? -164.067 -73.956 7.532 1.00 30.03 427 THR B O 1
ATOM 13277 N N . ARG B 2 428 ? -162.830 -75.726 8.160 1.00 28.32 428 ARG B N 1
ATOM 13278 C CA . ARG B 2 428 ? -162.466 -75.162 9.455 1.00 28.78 428 ARG B CA 1
ATOM 13279 C C . ARG B 2 428 ? -161.924 -73.730 9.371 1.00 27.12 428 ARG B C 1
ATOM 13280 O O . ARG B 2 428 ? -162.410 -72.831 10.061 1.00 25.94 428 ARG B O 1
ATOM 13288 N N . ALA B 2 429 ? -160.913 -73.523 8.533 1.00 24.43 429 ALA B N 1
ATOM 13289 C CA . ALA B 2 429 ? -160.313 -72.200 8.386 1.00 22.33 429 ALA B CA 1
ATOM 13290 C C . ALA B 2 429 ? -161.296 -71.192 7.794 1.00 20.78 429 ALA B C 1
ATOM 13291 O O . ALA B 2 429 ? -161.332 -70.031 8.209 1.00 22.37 429 ALA B O 1
ATOM 13293 N N . LEU B 2 430 ? -162.087 -71.633 6.821 1.00 19.81 430 LEU B N 1
ATOM 13294 C CA . LEU B 2 430 ? -163.067 -70.755 6.188 1.00 21.98 430 LEU B CA 1
ATOM 13295 C C . LEU B 2 430 ? -164.097 -70.290 7.204 1.00 22.61 430 LEU B C 1
ATOM 13296 O O . LEU B 2 430 ? -164.437 -69.110 7.270 1.00 20.87 430 LEU B O 1
ATOM 13301 N N . GLU B 2 431 ? -164.593 -71.228 8.001 1.00 23.73 431 GLU B N 1
ATOM 13302 C CA . GLU B 2 431 ? -165.593 -70.906 9.008 1.00 25.47 431 GLU B CA 1
ATOM 13303 C C . GLU B 2 431 ? -165.047 -69.906 10.018 1.00 25.14 431 GLU B C 1
ATOM 13304 O O . GLU B 2 431 ? -165.757 -69.002 10.453 1.00 25.12 431 GLU B O 1
ATOM 13310 N N . GLU B 2 432 ? -163.774 -70.053 10.366 1.00 24.19 432 GLU B N 1
ATOM 13311 C CA . GLU B 2 432 ? -163.145 -69.161 11.326 1.00 25.72 432 GLU B CA 1
ATOM 13312 C C . GLU B 2 432 ? -163.093 -67.716 10.823 1.00 25.62 432 GLU B C 1
ATOM 13313 O O . GLU B 2 432 ? -163.110 -66.778 11.619 1.00 22.17 432 GLU B O 1
ATOM 13319 N N . VAL B 2 433 ? -163.055 -67.542 9.505 1.00 26.00 433 VAL B N 1
ATOM 13320 C CA . VAL B 2 433 ? -162.995 -66.207 8.909 1.00 26.88 433 VAL B CA 1
ATOM 13321 C C . VAL B 2 433 ? -164.305 -65.757 8.256 1.00 27.54 433 VAL B C 1
ATOM 13322 O O . VAL B 2 433 ? -164.350 -64.729 7.577 1.00 28.05 433 VAL B O 1
ATOM 13326 N N . GLY B 2 434 ? -165.369 -66.527 8.462 1.00 27.19 434 GLY B N 1
ATOM 13327 C CA . GLY B 2 434 ? -166.663 -66.167 7.905 1.00 24.65 434 GLY B CA 1
ATOM 13328 C C . GLY B 2 434 ? -166.846 -66.357 6.407 1.00 25.60 434 GLY B C 1
ATOM 13329 O O . GLY B 2 434 ? -167.614 -65.626 5.774 1.00 24.45 434 GLY B O 1
ATOM 13330 N N . LEU B 2 435 ? -166.149 -67.335 5.836 1.00 21.77 435 LEU B N 1
ATOM 13331 C CA . LEU B 2 435 ? -166.258 -67.616 4.408 1.00 21.87 435 LEU B CA 1
ATOM 13332 C C . LEU B 2 435 ? -166.940 -68.959 4.188 1.00 23.22 435 LEU B C 1
ATOM 13333 O O . LEU B 2 435 ? -166.774 -69.883 4.984 1.00 22.16 435 LEU B O 1
ATOM 13338 N N . THR B 2 436 ? -167.704 -69.060 3.105 1.00 23.95 436 THR B N 1
ATOM 13339 C CA . THR B 2 436 ? -168.385 -70.304 2.759 1.00 24.78 436 THR B CA 1
ATOM 13340 C C . THR B 2 436 ? -167.514 -71.006 1.726 1.00 25.07 436 THR B C 1
ATOM 13341 O O . THR B 2 436 ? -166.583 -70.408 1.183 1.00 22.18 436 THR B O 1
ATOM 13345 N N . GLU B 2 437 ? -167.802 -72.274 1.458 1.00 22.64 437 GLU B N 1
ATOM 13346 C CA . GLU B 2 437 ? -167.043 -73.009 0.458 1.00 23.77 437 GLU B CA 1
ATOM 13347 C C . GLU B 2 437 ? -167.207 -72.352 -0.906 1.00 22.45 437 GLU B C 1
ATOM 13348 O O . GLU B 2 437 ? -166.257 -72.271 -1.685 1.00 21.72 437 GLU B O 1
ATOM 13354 N N . ALA B 2 438 ? -168.421 -71.890 -1.193 1.00 23.53 438 ALA B N 1
ATOM 13355 C CA . ALA B 2 438 ? -168.711 -71.255 -2.472 1.00 23.46 438 ALA B CA 1
ATOM 13356 C C . ALA B 2 438 ? -167.863 -69.999 -2.657 1.00 22.70 438 ALA B C 1
ATOM 13357 O O . ALA B 2 438 ? -167.325 -69.758 -3.740 1.00 22.77 438 ALA B O 1
ATOM 13359 N N . GLN B 2 439 ? -167.742 -69.205 -1.599 1.00 21.47 439 GLN B N 1
ATOM 13360 C CA . GLN B 2 439 ? -166.947 -67.985 -1.663 1.00 23.84 439 GLN B CA 1
ATOM 13361 C C . GLN B 2 439 ? -165.472 -68.321 -1.866 1.00 22.48 439 GLN B C 1
ATOM 13362 O O . GLN B 2 439 ? -164.795 -67.698 -2.677 1.00 21.92 439 GLN B O 1
ATOM 13368 N N . ALA B 2 440 ? -164.983 -69.317 -1.133 1.00 22.71 440 ALA B N 1
ATOM 13369 C CA . ALA B 2 440 ? -163.584 -69.722 -1.239 1.00 21.75 440 ALA B CA 1
ATOM 13370 C C . ALA B 2 440 ? -163.265 -70.223 -2.639 1.00 21.31 440 ALA B C 1
ATOM 13371 O O . ALA B 2 440 ? -162.168 -69.995 -3.153 1.00 20.75 440 ALA B O 1
ATOM 13373 N N . GLN B 2 441 ? -164.224 -70.907 -3.257 1.00 20.81 441 GLN B N 1
ATOM 13374 C CA . GLN B 2 441 ? -164.025 -71.428 -4.604 1.00 22.85 441 GLN B CA 1
ATOM 13375 C C . GLN B 2 441 ? -164.040 -70.299 -5.631 1.00 20.48 441 GLN B C 1
ATOM 13376 O O . GLN B 2 441 ? -163.297 -70.342 -6.612 1.00 21.77 441 GLN B O 1
ATOM 13382 N N . GLU B 2 442 ? -164.874 -69.286 -5.410 1.00 20.02 442 GLU B N 1
ATOM 13383 C CA . GLU B 2 442 ? -164.927 -68.180 -6.356 1.00 21.07 442 GLU B CA 1
ATOM 13384 C C . GLU B 2 442 ? -163.666 -67.340 -6.199 1.00 20.21 442 GLU B C 1
ATOM 13385 O O . GLU B 2 442 ? -163.110 -66.847 -7.185 1.00 21.40 442 GLU B O 1
ATOM 13391 N N . MET B 2 443 ? -163.222 -67.174 -4.955 1.00 19.00 443 MET B N 1
ATOM 13392 C CA . MET B 2 443 ? -162.002 -66.425 -4.681 1.00 18.27 443 MET B CA 1
ATOM 13393 C C . MET B 2 443 ? -160.885 -67.110 -5.451 1.00 16.77 443 MET B C 1
ATOM 13394 O O . MET B 2 443 ? -160.080 -66.463 -6.122 1.00 16.29 443 MET B O 1
ATOM 13399 N N . TYR B 2 444 ? -160.850 -68.435 -5.355 1.00 18.30 444 TYR B N 1
ATOM 13400 C CA . TYR B 2 444 ? -159.826 -69.222 -6.026 1.00 17.76 444 TYR B CA 1
ATOM 13401 C C . TYR B 2 444 ? -159.884 -69.043 -7.541 1.00 18.23 444 TYR B C 1
ATOM 13402 O O . TYR B 2 444 ? -158.852 -68.881 -8.193 1.00 16.75 444 TYR B O 1
ATOM 13411 N N . ARG B 2 445 ? -161.093 -69.060 -8.099 1.00 15.77 445 ARG B N 1
ATOM 13412 C CA . ARG B 2 445 ? -161.270 -68.891 -9.538 1.00 16.79 445 ARG B CA 1
ATOM 13413 C C . ARG B 2 445 ? -160.671 -67.576 -10.032 1.00 15.59 445 ARG B C 1
ATOM 13414 O O . ARG B 2 445 ? -159.965 -67.539 -11.040 1.00 17.24 445 ARG B O 1
ATOM 13422 N N . TYR B 2 446 ? -160.966 -66.501 -9.312 1.00 15.89 446 TYR B N 1
ATOM 13423 C CA . TYR B 2 446 ? -160.493 -65.168 -9.673 1.00 15.39 446 TYR B CA 1
ATOM 13424 C C . TYR B 2 446 ? -159.038 -64.849 -9.338 1.00 15.13 446 TYR B C 1
ATOM 13425 O O . TYR B 2 446 ? -158.351 -64.193 -10.122 1.00 16.85 446 TYR B O 1
ATOM 13434 N N . LEU B 2 447 ? -158.578 -65.300 -8.175 1.00 16.13 447 LEU B N 1
ATOM 13435 C CA . LEU B 2 447 ? -157.217 -65.025 -7.717 1.00 16.80 447 LEU B CA 1
ATOM 13436 C C . LEU B 2 447 ? -156.135 -65.983 -8.196 1.00 18.13 447 LEU B C 1
ATOM 13437 O O . LEU B 2 447 ? -155.015 -65.559 -8.490 1.00 15.82 447 LEU B O 1
ATOM 13442 N N . ALA B 2 448 ? -156.462 -67.270 -8.272 1.00 16.59 448 ALA B N 1
ATOM 13443 C CA . ALA B 2 448 ? -155.487 -68.278 -8.685 1.00 18.19 448 ALA B CA 1
ATOM 13444 C C . ALA B 2 448 ? -155.491 -68.559 -10.188 1.00 16.62 448 ALA B C 1
ATOM 13445 O O . ALA B 2 448 ? -154.485 -68.344 -10.863 1.00 15.70 448 ALA B O 1
ATOM 13447 N N . ILE B 2 449 ? -156.609 -69.049 -10.711 1.00 17.08 449 ILE B N 1
ATOM 13448 C CA . ILE B 2 449 ? -156.703 -69.331 -12.144 1.00 17.06 449 ILE B CA 1
ATOM 13449 C C . ILE B 2 449 ? -156.615 -67.999 -12.896 1.00 15.01 449 ILE B C 1
ATOM 13450 O O . ILE B 2 449 ? -155.846 -67.854 -13.848 1.00 15.90 449 ILE B O 1
ATOM 13455 N N . ALA B 2 450 ? -157.412 -67.036 -12.449 1.00 16.79 450 ALA B N 1
ATOM 13456 C CA . ALA B 2 450 ? -157.431 -65.687 -13.014 1.00 17.88 450 ALA B CA 1
ATOM 13457 C C . ALA B 2 450 ? -157.450 -65.571 -14.540 1.00 15.43 450 ALA B C 1
ATOM 13458 O O . ALA B 2 450 ? -156.570 -64.945 -15.133 1.00 16.96 450 ALA B O 1
ATOM 13460 N N . ASN B 2 451 ? -158.465 -66.157 -15.169 1.00 13.46 451 ASN B N 1
ATOM 13461 C CA . ASN B 2 451 ? -158.605 -66.095 -16.620 1.00 13.26 451 ASN B CA 1
ATOM 13462 C C . ASN B 2 451 ? -158.735 -64.637 -17.034 1.00 11.83 451 ASN B C 1
ATOM 13463 O O . ASN B 2 451 ? -159.287 -63.825 -16.293 1.00 13.42 451 ASN B O 1
ATOM 13468 N N . TYR B 2 452 ? -158.245 -64.324 -18.228 1.00 14.00 452 TYR B N 1
ATOM 13469 C CA . TYR B 2 452 ? -158.289 -62.965 -18.761 1.00 14.67 452 TYR B CA 1
ATOM 13470 C C . TYR B 2 452 ? -159.679 -62.345 -18.659 1.00 16.10 452 TYR B C 1
ATOM 13471 O O . TYR B 2 452 ? -159.819 -61.199 -18.231 1.00 15.62 452 TYR B O 1
ATOM 13480 N N . GLU B 2 453 ? -160.706 -63.100 -19.044 1.00 15.81 453 GLU B N 1
ATOM 13481 C CA . GLU B 2 453 ? -162.072 -62.587 -19.005 1.00 18.01 453 GLU B CA 1
ATOM 13482 C C . GLU B 2 453 ? -162.562 -62.319 -17.585 1.00 16.65 453 GLU B C 1
ATOM 13483 O O . GLU B 2 453 ? -163.542 -61.594 -17.383 1.00 16.84 453 GLU B O 1
ATOM 13489 N N . ASP B 2 454 ? -161.883 -62.900 -16.599 1.00 15.90 454 ASP B N 1
ATOM 13490 C CA . ASP B 2 454 ? -162.254 -62.688 -15.206 1.00 15.20 454 ASP B CA 1
ATOM 13491 C C . ASP B 2 454 ? -161.471 -61.540 -14.574 1.00 13.59 454 ASP B C 1
ATOM 13492 O O . ASP B 2 454 ? -161.946 -60.919 -13.633 1.00 15.34 454 ASP B O 1
ATOM 13497 N N . ARG B 2 455 ? -160.270 -61.262 -15.077 1.00 14.77 455 ARG B N 1
ATOM 13498 C CA . ARG B 2 455 ? -159.474 -60.166 -14.516 1.00 14.32 455 ARG B CA 1
ATOM 13499 C C . ARG B 2 455 ? -159.962 -58.813 -15.009 1.00 14.41 455 ARG B C 1
ATOM 13500 O O . ARG B 2 455 ? -159.958 -57.835 -14.260 1.00 16.69 455 ARG B O 1
ATOM 13508 N N . PHE B 2 456 ? -160.377 -58.758 -16.270 1.00 13.56 456 PHE B N 1
ATOM 13509 C CA . PHE B 2 456 ? -160.844 -57.506 -16.851 1.00 16.14 456 PHE B CA 1
ATOM 13510 C C . PHE B 2 456 ? -162.282 -57.591 -17.354 1.00 15.83 456 PHE B C 1
ATOM 13511 O O . PHE B 2 456 ? -162.581 -58.292 -18.320 1.00 20.14 456 PHE B O 1
ATOM 13519 N N . VAL B 2 457 ? -163.172 -56.878 -16.681 1.00 16.09 457 VAL B N 1
ATOM 13520 C CA . VAL B 2 457 ? -164.573 -56.843 -17.068 1.00 14.02 457 VAL B CA 1
ATOM 13521 C C . VAL B 2 457 ? -164.887 -55.365 -17.276 1.00 14.07 457 VAL B C 1
ATOM 13522 O O . VAL B 2 457 ? -165.529 -54.728 -16.443 1.00 14.27 457 VAL B O 1
ATOM 13526 N N . VAL B 2 458 ? -164.408 -54.840 -18.399 1.00 15.84 458 VAL B N 1
ATOM 13527 C CA . VAL B 2 458 ? -164.560 -53.429 -18.751 1.00 13.92 458 VAL B CA 1
ATOM 13528 C C . VAL B 2 458 ? -165.631 -53.191 -19.809 1.00 14.22 458 VAL B C 1
ATOM 13529 O O . VAL B 2 458 ? -165.532 -53.691 -20.930 1.00 13.79 458 VAL B O 1
ATOM 13533 N N . PRO B 2 459 ? -166.673 -52.416 -19.468 1.00 14.75 459 PRO B N 1
ATOM 13534 C CA . PRO B 2 459 ? -167.713 -52.162 -20.464 1.00 16.24 459 PRO B CA 1
ATOM 13535 C C . PRO B 2 459 ? -167.309 -50.971 -21.319 1.00 17.29 459 PRO B C 1
ATOM 13536 O O . PRO B 2 459 ? -166.340 -50.263 -21.009 1.00 15.10 459 PRO B O 1
ATOM 13540 N N . SER B 2 460 ? -168.059 -50.749 -22.388 1.00 17.38 460 SER B N 1
ATOM 13541 C CA . SER B 2 460 ? -167.812 -49.624 -23.275 1.00 17.35 460 SER B CA 1
ATOM 13542 C C . SER B 2 460 ? -168.218 -48.337 -22.568 1.00 16.10 460 SER B C 1
ATOM 13543 O O . SER B 2 460 ? -169.105 -48.351 -21.710 1.00 12.43 460 SER B O 1
ATOM 13546 N N . SER B 2 461 ? -167.564 -47.231 -22.916 1.00 14.63 461 SER B N 1
ATOM 13547 C CA . SER B 2 461 ? -167.915 -45.942 -22.337 1.00 14.90 461 SER B CA 1
ATOM 13548 C C . SER B 2 461 ? -169.033 -45.348 -23.197 1.00 16.48 461 SER B C 1
ATOM 13549 O O . SER B 2 461 ? -169.482 -44.223 -22.962 1.00 17.07 461 SER B O 1
ATOM 13552 N N . HIS B 2 462 ? -169.458 -46.110 -24.205 1.00 16.30 462 HIS B N 1
ATOM 13553 C CA . HIS B 2 462 ? -170.546 -45.707 -25.102 1.00 15.39 462 HIS B CA 1
ATOM 13554 C C . HIS B 2 462 ? -170.422 -44.283 -25.649 1.00 16.13 462 HIS B C 1
ATOM 13555 O O . HIS B 2 462 ? -171.259 -43.427 -25.365 1.00 16.49 462 HIS B O 1
ATOM 13562 N N . ARG B 2 463 ? -169.398 -44.042 -26.458 1.00 13.24 463 ARG B N 1
ATOM 13563 C CA . ARG B 2 463 ? -169.178 -42.711 -27.016 1.00 15.46 463 ARG B CA 1
ATOM 13564 C C . ARG B 2 463 ? -170.269 -42.238 -27.976 1.00 17.11 463 ARG B C 1
ATOM 13565 O O . ARG B 2 463 ? -170.289 -41.067 -28.372 1.00 17.98 463 ARG B O 1
ATOM 13573 N N . GLU B 2 464 ? -171.185 -43.130 -28.339 1.00 16.06 464 GLU B N 1
ATOM 13574 C CA . GLU B 2 464 ? -172.265 -42.757 -29.246 1.00 16.15 464 GLU B CA 1
ATOM 13575 C C . GLU B 2 464 ? -173.407 -42.040 -28.521 1.00 15.22 464 GLU B C 1
ATOM 13576 O O . GLU B 2 464 ? -174.185 -41.321 -29.141 1.00 16.52 464 GLU B O 1
ATOM 13582 N N . LEU B 2 465 ? -173.498 -42.228 -27.210 1.00 16.24 465 LEU B N 1
ATOM 13583 C CA . LEU B 2 465 ? -174.571 -41.623 -26.428 1.00 15.92 465 LEU B CA 1
ATOM 13584 C C . LEU B 2 465 ? -174.417 -40.115 -26.256 1.00 17.80 465 LEU B C 1
ATOM 13585 O O . LEU B 2 465 ? -173.335 -39.625 -25.932 1.00 15.05 465 LEU B O 1
ATOM 13590 N N . ALA B 2 466 ? -175.510 -39.393 -26.492 1.00 18.47 466 ALA B N 1
ATOM 13591 C CA . ALA B 2 466 ? -175.543 -37.936 -26.358 1.00 20.91 466 ALA B CA 1
ATOM 13592 C C . ALA B 2 466 ? -174.579 -37.217 -27.300 1.00 21.71 466 ALA B C 1
ATOM 13593 O O . ALA B 2 466 ? -174.291 -36.030 -27.121 1.00 22.24 466 ALA B O 1
ATOM 13595 N N . ARG B 2 467 ? -174.085 -37.933 -28.306 1.00 20.77 467 ARG B N 1
ATOM 13596 C CA . ARG B 2 467 ? -173.146 -37.357 -29.263 1.00 19.31 467 ARG B CA 1
ATOM 13597 C C . ARG B 2 467 ? -173.532 -37.782 -30.677 1.00 20.17 467 ARG B C 1
ATOM 13598 O O . ARG B 2 467 ? -174.553 -38.436 -30.873 1.00 19.73 467 ARG B O 1
ATOM 13606 N N . GLU B 2 468 ? -172.723 -37.409 -31.664 1.00 17.82 468 GLU B N 1
ATOM 13607 C CA . GLU B 2 468 ? -173.012 -37.786 -33.047 1.00 20.58 468 GLU B CA 1
ATOM 13608 C C . GLU B 2 468 ? -171.878 -38.629 -33.604 1.00 17.71 468 GLU B C 1
ATOM 13609 O O . GLU B 2 468 ? -170.963 -38.133 -34.262 1.00 17.82 468 GLU B O 1
ATOM 13615 N N . ALA B 2 469 ? -171.959 -39.924 -33.339 1.00 16.42 469 ALA B N 1
ATOM 13616 C CA . ALA B 2 469 ? -170.937 -40.862 -33.765 1.00 16.41 469 ALA B CA 1
ATOM 13617 C C . ALA B 2 469 ? -170.810 -41.077 -35.267 1.00 17.85 469 ALA B C 1
ATOM 13618 O O . ALA B 2 469 ? -169.725 -41.393 -35.743 1.00 17.61 469 ALA B O 1
ATOM 13620 N N . PHE B 2 470 ? -171.900 -40.913 -36.018 1.00 16.82 470 PHE B N 1
ATOM 13621 C CA . PHE B 2 470 ? -171.835 -41.138 -37.458 1.00 14.98 470 PHE B CA 1
ATOM 13622 C C . PHE B 2 470 ? -170.881 -40.168 -38.156 1.00 17.00 470 PHE B C 1
ATOM 13623 O O . PHE B 2 470 ? -169.932 -40.597 -38.812 1.00 14.05 470 PHE B O 1
ATOM 13631 N N . PRO B 2 471 ? -171.118 -38.849 -38.038 1.00 15.32 471 PRO B N 1
ATOM 13632 C CA . PRO B 2 471 ? -170.172 -37.953 -38.717 1.00 15.21 471 PRO B CA 1
ATOM 13633 C C . PRO B 2 471 ? -168.752 -38.108 -38.168 1.00 15.97 471 PRO B C 1
ATOM 13634 O O . PRO B 2 471 ? -167.776 -37.942 -38.899 1.00 17.38 471 PRO B O 1
ATOM 13638 N N . GLU B 2 472 ? -168.632 -38.446 -36.886 1.00 14.63 472 GLU B N 1
ATOM 13639 C CA . GLU B 2 472 ? -167.314 -38.627 -36.290 1.00 15.63 472 GLU B CA 1
ATOM 13640 C C . GLU B 2 472 ? -166.601 -39.845 -36.884 1.00 15.60 472 GLU B C 1
ATOM 13641 O O . GLU B 2 472 ? -165.408 -39.787 -37.181 1.00 17.23 472 GLU B O 1
ATOM 13647 N N . LYS B 2 473 ? -167.326 -40.947 -37.055 1.00 15.43 473 LYS B N 1
ATOM 13648 C CA . LYS B 2 473 ? -166.732 -42.153 -37.640 1.00 16.75 473 LYS B CA 1
ATOM 13649 C C . LYS B 2 473 ? -166.202 -41.864 -39.045 1.00 15.20 473 LYS B C 1
ATOM 13650 O O . LYS B 2 473 ? -165.142 -42.351 -39.433 1.00 13.56 473 LYS B O 1
ATOM 13656 N N . ASN B 2 474 ? -166.955 -41.080 -39.809 1.00 14.11 474 ASN B N 1
ATOM 13657 C CA . ASN B 2 474 ? -166.564 -40.756 -41.175 1.00 13.39 474 ASN B CA 1
ATOM 13658 C C . ASN B 2 474 ? -165.428 -39.743 -41.324 1.00 16.63 474 ASN B C 1
ATOM 13659 O O . ASN B 2 474 ? -164.671 -39.801 -42.297 1.00 15.69 474 ASN B O 1
ATOM 13664 N N . GLY B 2 475 ? -165.315 -38.814 -40.379 1.00 17.56 475 GLY B N 1
ATOM 13665 C CA . GLY B 2 475 ? -164.288 -37.792 -40.497 1.00 15.32 475 GLY B CA 1
ATOM 13666 C C . GLY B 2 475 ? -163.248 -37.613 -39.407 1.00 16.17 475 GLY B C 1
ATOM 13667 O O . GLY B 2 475 ? -162.375 -36.751 -39.545 1.00 15.93 475 GLY B O 1
ATOM 13668 N N . CYS B 2 476 ? -163.304 -38.387 -38.327 1.00 14.44 476 CYS B N 1
ATOM 13669 C CA . CYS B 2 476 ? -162.293 -38.215 -37.286 1.00 13.88 476 CYS B CA 1
ATOM 13670 C C . CYS B 2 476 ? -160.914 -38.603 -37.816 1.00 15.71 476 CYS B C 1
ATOM 13671 O O . CYS B 2 476 ? -160.793 -39.460 -38.697 1.00 16.28 476 CYS B O 1
ATOM 13674 N N . GLY B 2 477 ? -159.875 -37.951 -37.301 1.00 12.56 477 GLY B N 1
ATOM 13675 C CA . GLY B 2 477 ? -158.528 -38.288 -37.724 1.00 15.10 477 GLY B CA 1
ATOM 13676 C C . GLY B 2 477 ? -157.910 -37.533 -38.887 1.00 12.19 477 GLY B C 1
ATOM 13677 O O . GLY B 2 477 ? -156.699 -37.611 -39.069 1.00 13.45 477 GLY B O 1
ATOM 13678 N N . PHE B 2 478 ? -158.711 -36.844 -39.698 1.00 14.69 478 PHE B N 1
ATOM 13679 C CA . PHE B 2 478 ? -158.151 -36.067 -40.800 1.00 13.86 478 PHE B CA 1
ATOM 13680 C C . PHE B 2 478 ? -157.732 -34.763 -40.127 1.00 14.49 478 PHE B C 1
ATOM 13681 O O . PHE B 2 478 ? -158.482 -33.788 -40.113 1.00 16.05 478 PHE B O 1
ATOM 13689 N N . THR B 2 479 ? -156.532 -34.762 -39.562 1.00 13.37 479 THR B N 1
ATOM 13690 C CA . THR B 2 479 ? -156.017 -33.605 -38.836 1.00 15.27 479 THR B CA 1
ATOM 13691 C C . THR B 2 479 ? -155.410 -32.506 -39.708 1.00 16.50 479 THR B C 1
ATOM 13692 O O . THR B 2 479 ? -154.283 -32.062 -39.466 1.00 15.59 479 THR B O 1
ATOM 13696 N N . PHE B 2 480 ? -156.161 -32.062 -40.712 1.00 15.42 480 PHE B N 1
ATOM 13697 C CA . PHE B 2 480 ? -155.679 -31.018 -41.615 1.00 13.63 480 PHE B CA 1
ATOM 13698 C C . PHE B 2 480 ? -155.612 -29.646 -40.942 1.00 15.97 480 PHE B C 1
ATOM 13699 O O . PHE B 2 480 ? -154.903 -28.760 -41.416 1.00 17.44 480 PHE B O 1
ATOM 13707 N N . GLY B 2 481 ? -156.361 -29.474 -39.854 1.00 15.94 481 GLY B N 1
ATOM 13708 C CA . GLY B 2 481 ? -156.365 -28.204 -39.136 1.00 14.87 481 GLY B CA 1
ATOM 13709 C C . GLY B 2 481 ? -157.537 -27.290 -39.466 1.00 18.36 481 GLY B C 1
ATOM 13710 O O . GLY B 2 481 ? -157.334 -26.131 -39.848 1.00 18.55 481 GLY B O 1
ATOM 13711 N N . ASP B 2 482 ? -158.764 -27.784 -39.308 1.00 17.12 482 ASP B N 1
ATOM 13712 C CA . ASP B 2 482 ? -159.933 -26.960 -39.613 1.00 18.07 482 ASP B CA 1
ATOM 13713 C C . ASP B 2 482 ? -160.141 -25.819 -38.619 1.00 18.20 482 ASP B C 1
ATOM 13714 O O . ASP B 2 482 ? -160.867 -24.867 -38.902 1.00 20.01 482 ASP B O 1
ATOM 13719 N N . GLY B 2 483 ? -159.486 -25.915 -37.466 1.00 18.04 483 GLY B N 1
ATOM 13720 C CA . GLY B 2 483 ? -159.579 -24.879 -36.452 1.00 20.36 483 GLY B CA 1
ATOM 13721 C C . GLY B 2 483 ? -160.957 -24.693 -35.851 1.00 22.44 483 GLY B C 1
ATOM 13722 O O . GLY B 2 483 ? -161.239 -23.655 -35.252 1.00 22.76 483 GLY B O 1
ATOM 13723 N N . CYS B 2 484 ? -161.811 -25.700 -35.993 1.00 19.83 484 CYS B N 1
ATOM 13724 C CA . CYS B 2 484 ? -163.168 -25.625 -35.471 1.00 20.30 484 CYS B CA 1
ATOM 13725 C C . CYS B 2 484 ? -163.452 -26.637 -34.368 1.00 20.94 484 CYS B C 1
ATOM 13726 O O . CYS B 2 484 ? -164.571 -26.725 -33.868 1.00 22.67 484 CYS B O 1
ATOM 13729 N N . HIS B 2 485 ? -162.441 -27.408 -33.993 1.00 20.97 485 HIS B N 1
ATOM 13730 C CA . HIS B 2 485 ? -162.609 -28.392 -32.932 1.00 21.03 485 HIS B CA 1
ATOM 13731 C C . HIS B 2 485 ? -162.499 -27.705 -31.570 1.00 20.69 485 HIS B C 1
ATOM 13732 O O . HIS B 2 485 ? -161.882 -26.651 -31.452 1.00 17.82 485 HIS B O 1
ATOM 13739 N N . GLY B 2 486 ? -163.116 -28.291 -30.549 1.00 17.95 486 GLY B N 1
ATOM 13740 C CA . GLY B 2 486 ? -163.007 -27.728 -29.215 1.00 20.04 486 GLY B CA 1
ATOM 13741 C C . GLY B 2 486 ? -163.953 -26.621 -28.793 1.00 19.32 486 GLY B C 1
ATOM 13742 O O . GLY B 2 486 ? -163.773 -26.044 -27.730 1.00 20.65 486 GLY B O 1
ATOM 13743 N N . SER B 2 487 ? -164.940 -26.294 -29.613 1.00 20.16 487 SER B N 1
ATOM 13744 C CA . SER B 2 487 ? -165.894 -25.273 -29.211 1.00 22.54 487 SER B CA 1
ATOM 13745 C C . SER B 2 487 ? -167.268 -25.643 -29.744 1.00 23.46 487 SER B C 1
ATOM 13746 O O . SER B 2 487 ? -167.387 -26.302 -30.778 1.00 23.18 487 SER B O 1
ATOM 13749 N N . ASP B 2 488 ? -168.304 -25.234 -29.021 1.00 23.30 488 ASP B N 1
ATOM 13750 C CA . ASP B 2 488 ? -169.671 -25.531 -29.415 1.00 24.73 488 ASP B CA 1
ATOM 13751 C C . ASP B 2 488 ? -170.225 -24.462 -30.347 1.00 24.02 488 ASP B C 1
ATOM 13752 O O . ASP B 2 488 ? -171.038 -24.759 -31.221 1.00 25.18 488 ASP B O 1
ATOM 13757 N N . THR B 2 489 ? -169.796 -23.219 -30.158 1.00 20.93 489 THR B N 1
ATOM 13758 C CA . THR B 2 489 ? -170.249 -22.141 -31.032 1.00 21.70 489 THR B CA 1
ATOM 13759 C C . THR B 2 489 ? -169.580 -22.373 -32.389 1.00 21.42 489 THR B C 1
ATOM 13760 O O . THR B 2 489 ? -168.384 -22.668 -32.455 1.00 22.27 489 THR B O 1
ATOM 13764 N N . LYS B 2 490 ? -170.348 -22.256 -33.468 1.00 21.68 490 LYS B N 1
ATOM 13765 C CA . LYS B 2 490 ? -169.807 -22.493 -34.804 1.00 23.84 490 LYS B CA 1
ATOM 13766 C C . LYS B 2 490 ? -168.947 -21.369 -35.358 1.00 24.69 490 LYS B C 1
ATOM 13767 O O . LYS B 2 490 ? -168.028 -21.619 -36.137 1.00 21.65 490 LYS B O 1
ATOM 13773 N N . PHE B 2 491 ? -169.230 -20.132 -34.970 1.00 21.83 491 PHE B N 1
ATOM 13774 C CA . PHE B 2 491 ? -168.437 -19.034 -35.496 1.00 20.39 491 PHE B CA 1
ATOM 13775 C C . PHE B 2 491 ? -166.949 -19.177 -35.204 1.00 18.40 491 PHE B C 1
ATOM 13776 O O . PHE B 2 491 ? -166.549 -19.523 -34.094 1.00 21.42 491 PHE B O 1
ATOM 13784 N N . ASN B 2 492 ? -166.132 -18.909 -36.216 1.00 18.21 492 ASN B N 1
ATOM 13785 C CA . ASN B 2 492 ? -164.685 -18.971 -36.075 1.00 17.43 492 ASN B CA 1
ATOM 13786 C C . ASN B 2 492 ? -164.065 -17.918 -36.989 1.00 17.85 492 ASN B C 1
ATOM 13787 O O . ASN B 2 492 ? -164.507 -17.719 -38.122 1.00 18.12 492 ASN B O 1
ATOM 13792 N N . LEU B 2 493 ? -163.053 -17.230 -36.476 1.00 18.21 493 LEU B N 1
ATOM 13793 C CA . LEU B 2 493 ? -162.392 -16.157 -37.216 1.00 15.45 493 LEU B CA 1
ATOM 13794 C C . LEU B 2 493 ? -161.765 -16.542 -38.552 1.00 17.34 493 LEU B C 1
ATOM 13795 O O . LEU B 2 493 ? -161.676 -15.706 -39.450 1.00 18.27 493 LEU B O 1
ATOM 13800 N N . PHE B 2 494 ? -161.325 -17.791 -38.695 1.00 16.23 494 PHE B N 1
ATOM 13801 C CA . PHE B 2 494 ? -160.713 -18.215 -39.956 1.00 15.42 494 PHE B CA 1
ATOM 13802 C C . PHE B 2 494 ? -161.726 -18.663 -41.019 1.00 16.66 494 PHE B C 1
ATOM 13803 O O . PHE B 2 494 ? -161.349 -19.204 -42.059 1.00 16.02 494 PHE B O 1
ATOM 13811 N N . ASN B 2 495 ? -163.010 -18.447 -40.746 1.00 16.46 495 ASN B N 1
ATOM 13812 C CA . ASN B 2 495 ? -164.071 -18.773 -41.695 1.00 16.75 495 ASN B CA 1
ATOM 13813 C C . ASN B 2 495 ? -163.949 -20.195 -42.233 1.00 17.77 495 ASN B C 1
ATOM 13814 O O . ASN B 2 495 ? -163.915 -20.418 -43.442 1.00 14.59 495 ASN B O 1
ATOM 13819 N N . SER B 2 496 ? -163.898 -21.154 -41.317 1.00 17.64 496 SER B N 1
ATOM 13820 C CA . SER B 2 496 ? -163.773 -22.564 -41.670 1.00 17.31 496 SER B CA 1
ATOM 13821 C C . SER B 2 496 ? -164.983 -23.327 -41.127 1.00 16.57 496 SER B C 1
ATOM 13822 O O . SER B 2 496 ? -165.932 -22.730 -40.613 1.00 16.67 496 SER B O 1
ATOM 13825 N N . ARG B 2 497 ? -164.955 -24.647 -41.258 1.00 15.90 497 ARG B N 1
ATOM 13826 C CA . ARG B 2 497 ? -166.039 -25.504 -40.785 1.00 16.53 497 ARG B CA 1
ATOM 13827 C C . ARG B 2 497 ? -165.419 -26.832 -40.370 1.00 16.31 497 ARG B C 1
ATOM 13828 O O . ARG B 2 497 ? -164.382 -27.217 -40.904 1.00 16.20 497 ARG B O 1
ATOM 13836 N N . ARG B 2 498 ? -166.045 -27.525 -39.420 1.00 17.44 498 ARG B N 1
ATOM 13837 C CA . ARG B 2 498 ? -165.512 -28.805 -38.952 1.00 19.16 498 ARG B CA 1
ATOM 13838 C C . ARG B 2 498 ? -165.501 -29.865 -40.037 1.00 16.00 498 ARG B C 1
ATOM 13839 O O . ARG B 2 498 ? -166.488 -30.064 -40.742 1.00 18.27 498 ARG B O 1
ATOM 13847 N N . ILE B 2 499 ? -164.369 -30.545 -40.153 1.00 15.12 499 ILE B N 1
ATOM 13848 C CA . ILE B 2 499 ? -164.190 -31.605 -41.131 1.00 17.42 499 ILE B CA 1
ATOM 13849 C C . ILE B 2 499 ? -165.088 -32.808 -40.828 1.00 17.16 499 ILE B C 1
ATOM 13850 O O . ILE B 2 499 ? -165.602 -33.449 -41.741 1.00 19.29 499 ILE B O 1
ATOM 13855 N N . ASP B 2 500 ? -165.274 -33.108 -39.546 1.00 18.83 500 ASP B N 1
ATOM 13856 C CA . ASP B 2 500 ? -166.090 -34.255 -39.142 1.00 20.65 500 ASP B CA 1
ATOM 13857 C C . ASP B 2 500 ? -167.525 -33.898 -38.782 1.00 22.81 500 ASP B C 1
ATOM 13858 O O . ASP B 2 500 ? -168.147 -34.556 -37.948 1.00 26.71 500 ASP B O 1
ATOM 13863 N N . ALA B 2 501 ? -168.051 -32.852 -39.405 1.00 19.74 501 ALA B N 1
ATOM 13864 C CA . ALA B 2 501 ? -169.421 -32.445 -39.140 1.00 20.63 501 ALA B CA 1
ATOM 13865 C C . ALA B 2 501 ? -170.183 -32.262 -40.443 1.00 18.63 501 ALA B C 1
ATOM 13866 O O . ALA B 2 501 ? -169.594 -32.236 -41.530 1.00 16.94 501 ALA B O 1
ATOM 13868 N N . ILE B 2 502 ? -171.502 -32.159 -40.326 1.00 19.56 502 ILE B N 1
ATOM 13869 C CA . ILE B 2 502 ? -172.364 -31.954 -41.480 1.00 20.54 502 ILE B CA 1
ATOM 13870 C C . ILE B 2 502 ? -172.869 -30.524 -41.395 1.00 20.79 502 ILE B C 1
ATOM 13871 O O . ILE B 2 502 ? -173.551 -30.154 -40.441 1.00 21.05 502 ILE B O 1
ATOM 13876 N N . ASP B 2 503 ? -172.521 -29.713 -42.381 1.00 19.38 503 ASP B N 1
ATOM 13877 C CA . ASP B 2 503 ? -172.956 -28.333 -42.365 1.00 22.98 503 ASP B CA 1
ATOM 13878 C C . ASP B 2 503 ? -174.156 -28.056 -43.257 1.00 21.13 503 ASP B C 1
ATOM 13879 O O . ASP B 2 503 ? -174.878 -27.088 -43.035 1.00 20.93 503 ASP B O 1
ATOM 13884 N N . VAL B 2 504 ? -174.377 -28.898 -44.262 1.00 19.25 504 VAL B N 1
ATOM 13885 C CA . VAL B 2 504 ? -175.540 -28.717 -45.123 1.00 18.72 504 VAL B CA 1
ATOM 13886 C C . VAL B 2 504 ? -176.709 -29.354 -44.379 1.00 20.23 504 VAL B C 1
ATOM 13887 O O . VAL B 2 504 ? -176.833 -30.578 -44.320 1.00 19.25 504 VAL B O 1
ATOM 13891 N N . THR B 2 505 ? -177.558 -28.517 -43.797 1.00 21.12 505 THR B N 1
ATOM 13892 C CA . THR B 2 505 ? -178.700 -29.004 -43.031 1.00 22.88 505 THR B CA 1
ATOM 13893 C C . THR B 2 505 ? -179.786 -29.612 -43.898 1.00 19.90 505 THR B C 1
ATOM 13894 O O . THR B 2 505 ? -180.026 -29.169 -45.021 1.00 21.37 505 THR B O 1
ATOM 13898 N N . SER B 2 506 ? -180.443 -30.636 -43.367 1.00 21.87 506 SER B N 1
ATOM 13899 C CA . SER B 2 506 ? -181.533 -31.278 -44.083 1.00 21.44 506 SER B CA 1
ATOM 13900 C C . SER B 2 506 ? -182.694 -30.304 -44.094 1.00 21.59 506 SER B C 1
ATOM 13901 O O . SER B 2 506 ? -183.001 -29.701 -43.067 1.00 22.44 506 SER B O 1
ATOM 13904 N N . LYS B 2 507 ? -183.340 -30.147 -45.244 1.00 20.68 507 LYS B N 1
ATOM 13905 C CA . LYS B 2 507 ? -184.473 -29.236 -45.345 1.00 23.95 507 LYS B CA 1
ATOM 13906 C C . LYS B 2 507 ? -185.789 -30.011 -45.338 1.00 25.35 507 LYS B C 1
ATOM 13907 O O . LYS B 2 507 ? -186.864 -29.419 -45.423 1.00 25.56 507 LYS B O 1
ATOM 13913 N N . THR B 2 508 ? -185.700 -31.334 -45.236 1.00 23.86 508 THR B N 1
ATOM 13914 C CA . THR B 2 508 ? -186.887 -32.186 -45.235 1.00 26.81 508 THR B CA 1
ATOM 13915 C C . THR B 2 508 ? -187.230 -32.625 -43.815 1.00 32.94 508 THR B C 1
ATOM 13916 O O . THR B 2 508 ? -187.935 -33.620 -43.606 1.00 29.57 508 THR B O 1
ATOM 13920 N N . GLU B 2 509 ? -186.720 -31.857 -42.853 1.00 39.18 509 GLU B N 1
ATOM 13921 C CA . GLU B 2 509 ? -186.918 -32.082 -41.422 1.00 46.86 509 GLU B CA 1
ATOM 13922 C C . GLU B 2 509 ? -185.975 -33.143 -40.872 1.00 49.14 509 GLU B C 1
ATOM 13923 O O . GLU B 2 509 ? -185.153 -32.791 -39.998 1.00 50.02 509 GLU B O 1
ATOM 13939 N N . GLN C 3 2 ? -141.984 16.501 -34.149 1.00 33.03 2 GLN C N 1
ATOM 13940 C CA . GLN C 3 2 ? -143.443 16.555 -34.104 1.00 31.75 2 GLN C CA 1
ATOM 13941 C C . GLN C 3 2 ? -144.024 15.344 -34.826 1.00 30.84 2 GLN C C 1
ATOM 13942 O O . GLN C 3 2 ? -145.093 14.852 -34.470 1.00 27.96 2 GLN C O 1
ATOM 13948 N N . PHE C 3 3 ? -143.313 14.873 -35.846 1.00 30.58 3 PHE C N 1
ATOM 13949 C CA . PHE C 3 3 ? -143.752 13.704 -36.592 1.00 32.50 3 PHE C CA 1
ATOM 13950 C C . PHE C 3 3 ? -143.720 12.507 -35.648 1.00 30.33 3 PHE C C 1
ATOM 13951 O O . PHE C 3 3 ? -144.713 11.793 -35.506 1.00 29.56 3 PHE C O 1
ATOM 13959 N N . LEU C 3 4 ? -142.578 12.302 -34.998 1.00 29.56 4 LEU C N 1
ATOM 13960 C CA . LEU C 3 4 ? -142.417 11.190 -34.064 1.00 29.33 4 LEU C CA 1
ATOM 13961 C C . LEU C 3 4 ? -143.392 11.312 -32.903 1.00 30.03 4 LEU C C 1
ATOM 13962 O O . LEU C 3 4 ? -143.844 10.309 -32.349 1.00 25.85 4 LEU C O 1
ATOM 13967 N N . ASN C 3 5 ? -143.711 12.550 -32.536 1.00 27.10 5 ASN C N 1
ATOM 13968 C CA . ASN C 3 5 ? -144.634 12.801 -31.443 1.00 27.73 5 ASN C CA 1
ATOM 13969 C C . ASN C 3 5 ? -146.028 12.281 -31.766 1.00 26.72 5 ASN C C 1
ATOM 13970 O O . ASN C 3 5 ? -146.660 11.618 -30.941 1.00 26.08 5 ASN C O 1
ATOM 13975 N N . MET C 3 6 ? -146.509 12.576 -32.967 1.00 24.85 6 MET C N 1
ATOM 13976 C CA . MET C 3 6 ? -147.833 12.126 -33.364 1.00 24.45 6 MET C CA 1
ATOM 13977 C C . MET C 3 6 ? -147.847 10.621 -33.603 1.00 22.90 6 MET C C 1
ATOM 13978 O O . MET C 3 6 ? -148.839 9.952 -33.326 1.00 21.33 6 MET C O 1
ATOM 13983 N N . PHE C 3 7 ? -146.747 10.082 -34.113 1.00 22.74 7 PHE C N 1
ATOM 13984 C CA . PHE C 3 7 ? -146.703 8.649 -34.346 1.00 23.16 7 PHE C CA 1
ATOM 13985 C C . PHE C 3 7 ? -146.830 7.883 -33.030 1.00 23.46 7 PHE C C 1
ATOM 13986 O O . PHE C 3 7 ? -147.765 7.108 -32.839 1.00 24.45 7 PHE C O 1
ATOM 13994 N N . PHE C 3 8 ? -145.886 8.110 -32.124 1.00 23.41 8 PHE C N 1
ATOM 13995 C CA . PHE C 3 8 ? -145.876 7.412 -30.842 1.00 23.86 8 PHE C CA 1
ATOM 13996 C C . PHE C 3 8 ? -147.060 7.645 -29.918 1.00 24.31 8 PHE C C 1
ATOM 13997 O O . PHE C 3 8 ? -147.458 6.738 -29.183 1.00 23.59 8 PHE C O 1
ATOM 14005 N N . PHE C 3 9 ? -147.644 8.838 -29.960 1.00 22.61 9 PHE C N 1
ATOM 14006 C CA . PHE C 3 9 ? -148.738 9.141 -29.047 1.00 21.10 9 PHE C CA 1
ATOM 14007 C C . PHE C 3 9 ? -150.143 9.306 -29.618 1.00 19.48 9 PHE C C 1
ATOM 14008 O O . PHE C 3 9 ? -151.107 9.439 -28.863 1.00 18.68 9 PHE C O 1
ATOM 14016 N N . ASP C 3 10 ? -150.264 9.269 -30.943 1.00 20.33 10 ASP C N 1
ATOM 14017 C CA . ASP C 3 10 ? -151.564 9.376 -31.599 1.00 20.63 10 ASP C CA 1
ATOM 14018 C C . ASP C 3 10 ? -151.842 8.145 -32.463 1.00 19.65 10 ASP C C 1
ATOM 14019 O O . ASP C 3 10 ? -152.989 7.735 -32.617 1.00 20.70 10 ASP C O 1
ATOM 14024 N N . ILE C 3 11 ? -150.786 7.555 -33.014 1.00 20.08 11 ILE C N 1
ATOM 14025 C CA . ILE C 3 11 ? -150.925 6.399 -33.901 1.00 20.40 11 ILE C CA 1
ATOM 14026 C C . ILE C 3 11 ? -150.556 5.063 -33.256 1.00 21.11 11 ILE C C 1
ATOM 14027 O O . ILE C 3 11 ? -151.378 4.145 -33.198 1.00 20.47 11 ILE C O 1
ATOM 14032 N N . TYR C 3 12 ? -149.324 4.972 -32.770 1.00 19.22 12 TYR C N 1
ATOM 14033 C CA . TYR C 3 12 ? -148.808 3.762 -32.136 1.00 22.60 12 TYR C CA 1
ATOM 14034 C C . TYR C 3 12 ? -149.721 3.147 -31.067 1.00 23.66 12 TYR C C 1
ATOM 14035 O O . TYR C 3 12 ? -149.870 1.921 -30.999 1.00 23.31 12 TYR C O 1
ATOM 14044 N N . PRO C 3 13 ? -150.344 3.980 -30.215 1.00 24.48 13 PRO C N 1
ATOM 14045 C CA . PRO C 3 13 ? -151.223 3.418 -29.182 1.00 22.64 13 PRO C CA 1
ATOM 14046 C C . PRO C 3 13 ? -152.368 2.573 -29.730 1.00 23.02 13 PRO C C 1
ATOM 14047 O O . PRO C 3 13 ? -152.822 1.635 -29.076 1.00 21.44 13 PRO C O 1
ATOM 14051 N N . TYR C 3 14 ? -152.837 2.896 -30.930 1.00 22.73 14 TYR C N 1
ATOM 14052 C CA . TYR C 3 14 ? -153.929 2.133 -31.519 1.00 22.03 14 TYR C CA 1
ATOM 14053 C C . TYR C 3 14 ? -153.413 0.892 -32.229 1.00 22.59 14 TYR C C 1
ATOM 14054 O O . TYR C 3 14 ? -154.113 -0.115 -32.314 1.00 22.71 14 TYR C O 1
ATOM 14063 N N . ILE C 3 15 ? -152.187 0.958 -32.733 1.00 21.85 15 ILE C N 1
ATOM 14064 C CA . ILE C 3 15 ? -151.602 -0.207 -33.380 1.00 21.94 15 ILE C CA 1
ATOM 14065 C C . ILE C 3 15 ? -151.367 -1.240 -32.274 1.00 23.16 15 ILE C C 1
ATOM 14066 O O . ILE C 3 15 ? -151.740 -2.409 -32.410 1.00 20.08 15 ILE C O 1
ATOM 14071 N N . ALA C 3 16 ? -150.761 -0.793 -31.175 1.00 18.69 16 ALA C N 1
ATOM 14072 C CA . ALA C 3 16 ? -150.473 -1.669 -30.042 1.00 21.39 16 ALA C CA 1
ATOM 14073 C C . ALA C 3 16 ? -151.756 -2.258 -29.467 1.00 20.82 16 ALA C C 1
ATOM 14074 O O . ALA C 3 16 ? -151.818 -3.450 -29.146 1.00 19.39 16 ALA C O 1
ATOM 14076 N N . GLY C 3 17 ? -152.778 -1.416 -29.342 1.00 18.54 17 GLY C N 1
ATOM 14077 C CA . GLY C 3 17 ? -154.050 -1.860 -28.810 1.00 18.04 17 GLY C CA 1
ATOM 14078 C C . GLY C 3 17 ? -154.771 -2.862 -29.692 1.00 20.93 17 GLY C C 1
ATOM 14079 O O . GLY C 3 17 ? -155.377 -3.816 -29.192 1.00 18.26 17 GLY C O 1
ATOM 14080 N N . ALA C 3 18 ? -154.719 -2.653 -31.003 1.00 17.85 18 ALA C N 1
ATOM 14081 C CA . ALA C 3 18 ? -155.381 -3.558 -31.933 1.00 20.17 18 ALA C CA 1
ATOM 14082 C C . ALA C 3 18 ? -154.694 -4.919 -31.890 1.00 19.45 18 ALA C C 1
ATOM 14083 O O . ALA C 3 18 ? -155.355 -5.954 -31.827 1.00 21.82 18 ALA C O 1
ATOM 14085 N N . VAL C 3 19 ? -153.365 -4.903 -31.922 1.00 20.03 19 VAL C N 1
ATOM 14086 C CA . VAL C 3 19 ? -152.574 -6.129 -31.885 1.00 19.99 19 VAL C CA 1
ATOM 14087 C C . VAL C 3 19 ? -152.826 -6.877 -30.575 1.00 22.40 19 VAL C C 1
ATOM 14088 O O . VAL C 3 19 ? -152.997 -8.098 -30.565 1.00 21.26 19 VAL C O 1
ATOM 14092 N N . PHE C 3 20 ? -152.852 -6.129 -29.476 1.00 20.63 20 PHE C N 1
ATOM 14093 C CA . PHE C 3 20 ? -153.104 -6.681 -28.150 1.00 20.78 20 PHE C CA 1
ATOM 14094 C C . PHE C 3 20 ? -154.422 -7.446 -28.108 1.00 19.87 20 PHE C C 1
ATOM 14095 O O . PHE C 3 20 ? -154.475 -8.594 -27.659 1.00 20.73 20 PHE C O 1
ATOM 14103 N N . LEU C 3 21 ? -155.488 -6.814 -28.584 1.00 18.72 21 LEU C N 1
ATOM 14104 C CA . LEU C 3 21 ? -156.803 -7.441 -28.559 1.00 18.82 21 LEU C CA 1
ATOM 14105 C C . LEU C 3 21 ? -157.023 -8.575 -29.552 1.00 21.12 21 LEU C C 1
ATOM 14106 O O . LEU C 3 21 ? -157.432 -9.671 -29.156 1.00 18.20 21 LEU C O 1
ATOM 14111 N N . ILE C 3 22 ? -156.768 -8.331 -30.834 1.00 18.51 22 ILE C N 1
ATOM 14112 C CA . ILE C 3 22 ? -156.992 -9.380 -31.823 1.00 18.04 22 ILE C CA 1
ATOM 14113 C C . ILE C 3 22 ? -155.972 -10.501 -31.651 1.00 17.66 22 ILE C C 1
ATOM 14114 O O . ILE C 3 22 ? -156.267 -11.662 -31.932 1.00 17.42 22 ILE C O 1
ATOM 14119 N N . GLY C 3 23 ? -154.782 -10.149 -31.174 1.00 17.07 23 GLY C N 1
ATOM 14120 C CA . GLY C 3 23 ? -153.751 -11.146 -30.946 1.00 17.19 23 GLY C CA 1
ATOM 14121 C C . GLY C 3 23 ? -154.155 -12.055 -29.795 1.00 20.00 23 GLY C C 1
ATOM 14122 O O . GLY C 3 23 ? -153.934 -13.275 -29.836 1.00 17.02 23 GLY C O 1
ATOM 14123 N N . SER C 3 24 ? -154.751 -11.465 -28.760 1.00 17.43 24 SER C N 1
ATOM 14124 C CA . SER C 3 24 ? -155.197 -12.232 -27.603 1.00 17.27 24 SER C CA 1
ATOM 14125 C C . SER C 3 24 ? -156.326 -13.177 -27.997 1.00 16.38 24 SER C C 1
ATOM 14126 O O . SER C 3 24 ? -156.330 -14.346 -27.611 1.00 16.90 24 SER C O 1
ATOM 14129 N N . TRP C 3 25 ? -157.280 -12.664 -28.766 1.00 15.93 25 TRP C N 1
ATOM 14130 C CA . TRP C 3 25 ? -158.419 -13.456 -29.216 1.00 16.48 25 TRP C CA 1
ATOM 14131 C C . TRP C 3 25 ? -157.946 -14.601 -30.110 1.00 17.90 25 TRP C C 1
ATOM 14132 O O . TRP C 3 25 ? -158.325 -15.757 -29.907 1.00 16.73 25 TRP C O 1
ATOM 14143 N N . LEU C 3 26 ? -157.118 -14.281 -31.097 1.00 16.38 26 LEU C N 1
ATOM 14144 C CA . LEU C 3 26 ? -156.627 -15.305 -32.009 1.00 17.21 26 LEU C CA 1
ATOM 14145 C C . LEU C 3 26 ? -155.805 -16.376 -31.298 1.00 17.04 26 LEU C C 1
ATOM 14146 O O . LEU C 3 26 ? -155.932 -17.563 -31.607 1.00 18.53 26 LEU C O 1
ATOM 14151 N N . ARG C 3 27 ? -154.980 -15.979 -30.335 1.00 15.42 27 ARG C N 1
ATOM 14152 C CA . ARG C 3 27 ? -154.190 -16.973 -29.620 1.00 15.68 27 ARG C CA 1
ATOM 14153 C C . ARG C 3 27 ? -155.079 -17.801 -28.694 1.00 15.81 27 ARG C C 1
ATOM 14154 O O . ARG C 3 27 ? -154.819 -18.985 -28.471 1.00 17.01 27 ARG C O 1
ATOM 14162 N N . TYR C 3 28 ? -156.144 -17.198 -28.169 1.00 13.34 28 TYR C N 1
ATOM 14163 C CA . TYR C 3 28 ? -157.035 -17.944 -27.288 1.00 15.99 28 TYR C CA 1
ATOM 14164 C C . TYR C 3 28 ? -157.813 -18.997 -28.073 1.00 17.33 28 TYR C C 1
ATOM 14165 O O . TYR C 3 28 ? -158.006 -20.125 -27.604 1.00 16.70 28 TYR C O 1
ATOM 14174 N N . ASP C 3 29 ? -158.253 -18.638 -29.273 1.00 15.98 29 ASP C N 1
ATOM 14175 C CA . ASP C 3 29 ? -159.017 -19.575 -30.090 1.00 15.45 29 ASP C CA 1
ATOM 14176 C C . ASP C 3 29 ? -158.178 -20.613 -30.817 1.00 14.46 29 ASP C C 1
ATOM 14177 O O . ASP C 3 29 ? -158.631 -21.740 -31.036 1.00 15.22 29 ASP C O 1
ATOM 14182 N N . TYR C 3 30 ? -156.956 -20.251 -31.182 1.00 12.59 30 TYR C N 1
ATOM 14183 C CA . TYR C 3 30 ? -156.108 -21.174 -31.921 1.00 15.55 30 TYR C CA 1
ATOM 14184 C C . TYR C 3 30 ? -154.858 -21.669 -31.205 1.00 16.50 30 TYR C C 1
ATOM 14185 O O . TYR C 3 30 ? -154.085 -22.434 -31.782 1.00 16.63 30 TYR C O 1
ATOM 14194 N N . GLY C 3 31 ? -154.669 -21.257 -29.953 1.00 14.47 31 GLY C N 1
ATOM 14195 C CA . GLY C 3 31 ? -153.488 -21.677 -29.222 1.00 14.59 31 GLY C CA 1
ATOM 14196 C C . GLY C 3 31 ? -153.671 -21.988 -27.748 1.00 13.36 31 GLY C C 1
ATOM 14197 O O . GLY C 3 31 ? -152.804 -21.664 -26.937 1.00 13.15 31 GLY C O 1
ATOM 14198 N N . GLN C 3 32 ? -154.783 -22.626 -27.395 1.00 14.71 32 GLN C N 1
ATOM 14199 C CA . GLN C 3 32 ? -155.052 -22.981 -26.006 1.00 14.20 32 GLN C CA 1
ATOM 14200 C C . GLN C 3 32 ? -153.893 -23.732 -25.348 1.00 14.94 32 GLN C C 1
ATOM 14201 O O . GLN C 3 32 ? -153.579 -23.503 -24.179 1.00 14.81 32 GLN C O 1
ATOM 14207 N N . TYR C 3 33 ? -153.257 -24.632 -26.092 1.00 13.11 33 TYR C N 1
ATOM 14208 C CA . TYR C 3 33 ? -152.163 -25.411 -25.526 1.00 11.76 33 TYR C CA 1
ATOM 14209 C C . TYR C 3 33 ? -150.967 -24.538 -25.178 1.00 15.41 33 TYR C C 1
ATOM 14210 O O . TYR C 3 33 ? -150.139 -24.920 -24.354 1.00 14.32 33 TYR C O 1
ATOM 14219 N N . THR C 3 34 ? -150.885 -23.367 -25.808 1.00 13.10 34 THR C N 1
ATOM 14220 C CA . THR C 3 34 ? -149.778 -22.443 -25.571 1.00 13.71 34 THR C CA 1
ATOM 14221 C C . THR C 3 34 ? -150.130 -21.406 -24.508 1.00 15.91 34 THR C C 1
ATOM 14222 O O . THR C 3 34 ? -149.298 -20.565 -24.141 1.00 16.23 34 THR C O 1
ATOM 14226 N N . TRP C 3 35 ? -151.358 -21.470 -24.012 1.00 13.24 35 TRP C N 1
ATOM 14227 C CA . TRP C 3 35 ? -151.828 -20.507 -23.019 1.00 16.38 35 TRP C CA 1
ATOM 14228 C C . TRP C 3 35 ? -151.572 -20.991 -21.592 1.00 15.67 35 TRP C C 1
ATOM 14229 O O . TRP C 3 35 ? -152.437 -21.606 -20.972 1.00 16.05 35 TRP C O 1
ATOM 14240 N N . ARG C 3 36 ? -150.380 -20.704 -21.072 1.00 14.79 36 ARG C N 1
ATOM 14241 C CA . ARG C 3 36 ? -150.011 -21.130 -19.727 1.00 16.80 36 ARG C CA 1
ATOM 14242 C C . ARG C 3 36 ? -149.078 -20.124 -19.058 1.00 15.39 36 ARG C C 1
ATOM 14243 O O . ARG C 3 36 ? -148.453 -19.303 -19.729 1.00 13.74 36 ARG C O 1
ATOM 14251 N N . ALA C 3 37 ? -148.981 -20.206 -17.734 1.00 17.15 37 ALA C N 1
ATOM 14252 C CA . ALA C 3 37 ? -148.126 -19.307 -16.962 1.00 17.41 37 ALA C CA 1
ATOM 14253 C C . ALA C 3 37 ? -146.652 -19.637 -17.171 1.00 18.46 37 ALA C C 1
ATOM 14254 O O . ALA C 3 37 ? -145.777 -18.799 -16.952 1.00 16.78 37 ALA C O 1
ATOM 14256 N N . ALA C 3 38 ? -146.384 -20.867 -17.597 1.00 15.86 38 ALA C N 1
ATOM 14257 C CA . ALA C 3 38 ? -145.023 -21.325 -17.848 1.00 16.32 38 ALA C CA 1
ATOM 14258 C C . ALA C 3 38 ? -144.130 -21.314 -16.608 1.00 16.57 38 ALA C C 1
ATOM 14259 O O . ALA C 3 38 ? -142.994 -20.828 -16.640 1.00 14.33 38 ALA C O 1
ATOM 14261 N N . SER C 3 39 ? -144.647 -21.863 -15.517 1.00 14.55 39 SER C N 1
ATOM 14262 C CA . SER C 3 39 ? -143.894 -21.940 -14.277 1.00 14.71 39 SER C CA 1
ATOM 14263 C C . SER C 3 39 ? -142.571 -22.650 -14.517 1.00 16.53 39 SER C C 1
ATOM 14264 O O . SER C 3 39 ? -142.498 -23.575 -15.325 1.00 15.92 39 SER C O 1
ATOM 14267 N N . SER C 3 40 ? -141.528 -22.205 -13.821 1.00 15.09 40 SER C N 1
ATOM 14268 C CA . SER C 3 40 ? -140.206 -22.817 -13.923 1.00 14.40 40 SER C CA 1
ATOM 14269 C C . SER C 3 40 ? -139.750 -23.152 -12.503 1.00 12.87 40 SER C C 1
ATOM 14270 O O . SER C 3 40 ? -138.606 -23.556 -12.276 1.00 14.06 40 SER C O 1
ATOM 14273 N N . GLN C 3 41 ? -140.669 -22.998 -11.552 1.00 15.12 41 GLN C N 1
ATOM 14274 C CA . GLN C 3 41 ? -140.389 -23.224 -10.137 1.00 14.64 41 GLN C CA 1
ATOM 14275 C C . GLN C 3 41 ? -139.839 -24.606 -9.786 1.00 18.13 41 GLN C C 1
ATOM 14276 O O . GLN C 3 41 ? -138.876 -24.715 -9.026 1.00 16.27 41 GLN C O 1
ATOM 14282 N N . MET C 3 42 ? -140.447 -25.656 -10.330 1.00 14.74 42 MET C N 1
ATOM 14283 C CA . MET C 3 42 ? -139.997 -27.015 -10.036 1.00 18.51 42 MET C CA 1
ATOM 14284 C C . MET C 3 42 ? -138.535 -27.227 -10.410 1.00 16.23 42 MET C C 1
ATOM 14285 O O . MET C 3 42 ? -137.790 -27.893 -9.687 1.00 16.79 42 MET C O 1
ATOM 14290 N N . LEU C 3 43 ? -138.119 -26.656 -11.535 1.00 16.31 43 LEU C N 1
ATOM 14291 C CA . LEU C 3 43 ? -136.741 -26.812 -11.980 1.00 18.39 43 LEU C CA 1
ATOM 14292 C C . LEU C 3 43 ? -135.731 -26.140 -11.046 1.00 17.98 43 LEU C C 1
ATOM 14293 O O . LEU C 3 43 ? -134.579 -26.557 -10.975 1.00 18.20 43 LEU C O 1
ATOM 14298 N N . ASP C 3 44 ? -136.162 -25.106 -10.331 1.00 19.10 44 ASP C N 1
ATOM 14299 C CA . ASP C 3 44 ? -135.285 -24.423 -9.382 1.00 22.96 44 ASP C CA 1
ATOM 14300 C C . ASP C 3 44 ? -136.101 -23.580 -8.407 1.00 22.03 44 ASP C C 1
ATOM 14301 O O . ASP C 3 44 ? -136.415 -22.419 -8.675 1.00 23.01 44 ASP C O 1
ATOM 14306 N N . ARG C 3 45 ? -136.439 -24.176 -7.268 1.00 20.47 45 ARG C N 1
ATOM 14307 C CA . ARG C 3 45 ? -137.240 -23.505 -6.251 1.00 22.97 45 ARG C CA 1
ATOM 14308 C C . ARG C 3 45 ? -136.513 -22.397 -5.499 1.00 24.60 45 ARG C C 1
ATOM 14309 O O . ARG C 3 45 ? -137.150 -21.533 -4.903 1.00 23.19 45 ARG C O 1
ATOM 14317 N N . LYS C 3 46 ? -135.187 -22.424 -5.528 1.00 23.02 46 LYS C N 1
ATOM 14318 C CA . LYS C 3 46 ? -134.390 -21.436 -4.811 1.00 27.78 46 LYS C CA 1
ATOM 14319 C C . LYS C 3 46 ? -134.708 -19.979 -5.137 1.00 25.04 46 LYS C C 1
ATOM 14320 O O . LYS C 3 46 ? -134.666 -19.567 -6.294 1.00 25.45 46 LYS C O 1
ATOM 14326 N N . GLY C 3 47 ? -135.030 -19.212 -4.097 1.00 25.62 47 GLY C N 1
ATOM 14327 C CA . GLY C 3 47 ? -135.322 -17.796 -4.252 1.00 25.38 47 GLY C CA 1
ATOM 14328 C C . GLY C 3 47 ? -136.623 -17.400 -4.924 1.00 25.28 47 GLY C C 1
ATOM 14329 O O . GLY C 3 47 ? -136.946 -16.213 -4.979 1.00 22.66 47 GLY C O 1
ATOM 14330 N N . MET C 3 48 ? -137.381 -18.374 -5.423 1.00 24.36 48 MET C N 1
ATOM 14331 C CA . MET C 3 48 ? -138.638 -18.079 -6.105 1.00 23.96 48 MET C CA 1
ATOM 14332 C C . MET C 3 48 ? -139.747 -17.533 -5.220 1.00 23.85 48 MET C C 1
ATOM 14333 O O . MET C 3 48 ? -140.530 -16.689 -5.651 1.00 24.02 48 MET C O 1
ATOM 14338 N N . ASN C 3 49 ? -139.822 -18.020 -3.988 1.00 25.37 49 ASN C N 1
ATOM 14339 C CA . ASN C 3 49 ? -140.853 -17.570 -3.069 1.00 28.80 49 ASN C CA 1
ATOM 14340 C C . ASN C 3 49 ? -140.738 -16.059 -2.874 1.00 27.27 49 ASN C C 1
ATOM 14341 O O . ASN C 3 49 ? -141.706 -15.317 -3.041 1.00 29.69 49 ASN C O 1
ATOM 14346 N N . LEU C 3 50 ? -139.540 -15.609 -2.536 1.00 25.17 50 LEU C N 1
ATOM 14347 C CA . LEU C 3 50 ? -139.294 -14.192 -2.320 1.00 24.94 50 LEU C CA 1
ATOM 14348 C C . LEU C 3 50 ? -139.410 -13.382 -3.614 1.00 23.71 50 LEU C C 1
ATOM 14349 O O . LEU C 3 50 ? -140.173 -12.412 -3.686 1.00 23.62 50 LEU C O 1
ATOM 14354 N N . ALA C 3 51 ? -138.666 -13.795 -4.636 1.00 22.19 51 ALA C N 1
ATOM 14355 C CA . ALA C 3 51 ? -138.644 -13.105 -5.925 1.00 20.02 51 ALA C CA 1
ATOM 14356 C C . ALA C 3 51 ? -139.993 -12.961 -6.624 1.00 21.20 51 ALA C C 1
ATOM 14357 O O . ALA C 3 51 ? -140.383 -11.853 -7.004 1.00 16.40 51 ALA C O 1
ATOM 14359 N N . SER C 3 52 ? -140.702 -14.072 -6.810 1.00 16.03 52 SER C N 1
ATOM 14360 C CA . SER C 3 52 ? -141.993 -14.015 -7.486 1.00 16.70 52 SER C CA 1
ATOM 14361 C C . SER C 3 52 ? -143.048 -13.249 -6.694 1.00 15.99 52 SER C C 1
ATOM 14362 O O . SER C 3 52 ? -143.871 -12.541 -7.276 1.00 16.54 52 SER C O 1
ATOM 14365 N N . ASN C 3 53 ? -143.044 -13.390 -5.373 1.00 15.70 53 ASN C N 1
ATOM 14366 C CA . ASN C 3 53 ? -144.026 -12.676 -4.571 1.00 18.52 53 ASN C CA 1
ATOM 14367 C C . ASN C 3 53 ? -143.753 -11.169 -4.591 1.00 17.48 53 ASN C C 1
ATOM 14368 O O . ASN C 3 53 ? -144.680 -10.373 -4.746 1.00 18.86 53 ASN C O 1
ATOM 14373 N N . LEU C 3 54 ? -142.491 -10.778 -4.448 1.00 18.82 54 LEU C N 1
ATOM 14374 C CA . LEU C 3 54 ? -142.154 -9.355 -4.484 1.00 20.30 54 LEU C CA 1
ATOM 14375 C C . LEU C 3 54 ? -142.579 -8.778 -5.828 1.00 20.45 54 LEU C C 1
ATOM 14376 O O . LEU C 3 54 ? -143.266 -7.756 -5.893 1.00 21.25 54 LEU C O 1
ATOM 14381 N N . PHE C 3 55 ? -142.180 -9.446 -6.902 1.00 19.38 55 PHE C N 1
ATOM 14382 C CA . PHE C 3 55 ? -142.524 -8.987 -8.236 1.00 19.78 55 PHE C CA 1
ATOM 14383 C C . PHE C 3 55 ? -144.024 -8.894 -8.493 1.00 20.05 55 PHE C C 1
ATOM 14384 O O . PHE C 3 55 ? -144.515 -7.850 -8.927 1.00 21.74 55 PHE C O 1
ATOM 14392 N N . HIS C 3 56 ? -144.762 -9.966 -8.222 1.00 19.57 56 HIS C N 1
ATOM 14393 C CA . HIS C 3 56 ? -146.196 -9.936 -8.486 1.00 19.25 56 HIS C CA 1
ATOM 14394 C C . HIS C 3 56 ? -146.996 -9.016 -7.575 1.00 20.43 56 HIS C C 1
ATOM 14395 O O . HIS C 3 56 ? -147.885 -8.307 -8.039 1.00 21.28 56 HIS C O 1
ATOM 14402 N N . ILE C 3 57 ? -146.699 -9.028 -6.282 1.00 20.21 57 ILE C N 1
ATOM 14403 C CA . ILE C 3 57 ? -147.430 -8.162 -5.372 1.00 21.64 57 ILE C CA 1
ATOM 14404 C C . ILE C 3 57 ? -147.126 -6.721 -5.759 1.00 20.76 57 ILE C C 1
ATOM 14405 O O . ILE C 3 57 ? -148.011 -5.869 -5.763 1.00 21.21 57 ILE C O 1
ATOM 14410 N N . GLY C 3 58 ? -145.875 -6.470 -6.121 1.00 21.47 58 GLY C N 1
ATOM 14411 C CA . GLY C 3 58 ? -145.479 -5.136 -6.527 1.00 24.38 58 GLY C CA 1
ATOM 14412 C C . GLY C 3 58 ? -146.147 -4.682 -7.813 1.00 25.54 58 GLY C C 1
ATOM 14413 O O . GLY C 3 58 ? -146.738 -3.604 -7.857 1.00 25.13 58 GLY C O 1
ATOM 14414 N N . ILE C 3 59 ? -146.078 -5.499 -8.862 1.00 23.56 59 ILE C N 1
ATOM 14415 C CA . ILE C 3 59 ? -146.674 -5.112 -10.135 1.00 23.79 59 ILE C CA 1
ATOM 14416 C C . ILE C 3 59 ? -148.202 -5.033 -10.099 1.00 25.35 59 ILE C C 1
ATOM 14417 O O . ILE C 3 59 ? -148.810 -4.298 -10.883 1.00 23.59 59 ILE C O 1
ATOM 14422 N N . LEU C 3 60 ? -148.831 -5.781 -9.197 1.00 24.50 60 LEU C N 1
ATOM 14423 C CA . LEU C 3 60 ? -150.284 -5.718 -9.098 1.00 24.00 60 LEU C CA 1
ATOM 14424 C C . LEU C 3 60 ? -150.668 -4.401 -8.429 1.00 24.85 60 LEU C C 1
ATOM 14425 O O . LEU C 3 60 ? -151.694 -3.803 -8.757 1.00 25.22 60 LEU C O 1
ATOM 14430 N N . GLY C 3 61 ? -149.833 -3.951 -7.497 1.00 25.83 61 GLY C N 1
ATOM 14431 C CA . GLY C 3 61 ? -150.090 -2.686 -6.828 1.00 27.57 61 GLY C CA 1
ATOM 14432 C C . GLY C 3 61 ? -149.991 -1.579 -7.862 1.00 27.20 61 GLY C C 1
ATOM 14433 O O . GLY C 3 61 ? -150.789 -0.642 -7.874 1.00 28.62 61 GLY C O 1
ATOM 14434 N N . ILE C 3 62 ? -149.006 -1.701 -8.746 1.00 27.74 62 ILE C N 1
ATOM 14435 C CA . ILE C 3 62 ? -148.800 -0.729 -9.815 1.00 29.36 62 ILE C CA 1
ATOM 14436 C C . ILE C 3 62 ? -150.006 -0.727 -10.756 1.00 30.37 62 ILE C C 1
ATOM 14437 O O . ILE C 3 62 ? -150.508 0.329 -11.141 1.00 29.45 62 ILE C O 1
ATOM 14442 N N . PHE C 3 63 ? -150.478 -1.916 -11.116 1.00 30.15 63 PHE C N 1
ATOM 14443 C CA . PHE C 3 63 ? -151.626 -2.026 -12.006 1.00 30.76 63 PHE C CA 1
ATOM 14444 C C . PHE C 3 63 ? -152.848 -1.315 -11.431 1.00 30.23 63 PHE C C 1
ATOM 14445 O O . PHE C 3 63 ? -153.512 -0.543 -12.127 1.00 29.91 63 PHE C O 1
ATOM 14453 N N . VAL C 3 64 ? -153.148 -1.580 -10.165 1.00 28.39 64 VAL C N 1
ATOM 14454 C CA . VAL C 3 64 ? -154.294 -0.953 -9.523 1.00 30.01 64 VAL C CA 1
ATOM 14455 C C . VAL C 3 64 ? -154.124 0.562 -9.552 1.00 29.05 64 VAL C C 1
ATOM 14456 O O . VAL C 3 64 ? -155.054 1.293 -9.892 1.00 30.46 64 VAL C O 1
ATOM 14460 N N . GLY C 3 65 ? -152.927 1.024 -9.207 1.00 29.00 65 GLY C N 1
ATOM 14461 C CA . GLY C 3 65 ? -152.657 2.452 -9.202 1.00 30.42 65 GLY C CA 1
ATOM 14462 C C . GLY C 3 65 ? -152.796 3.082 -10.575 1.00 30.77 65 GLY C C 1
ATOM 14463 O O . GLY C 3 65 ? -153.448 4.114 -10.730 1.00 31.28 65 GLY C O 1
ATOM 14464 N N . HIS C 3 66 ? -152.179 2.465 -11.577 1.00 29.02 66 HIS C N 1
ATOM 14465 C CA . HIS C 3 66 ? -152.241 2.972 -12.941 1.00 29.62 66 HIS C CA 1
ATOM 14466 C C . HIS C 3 66 ? -153.669 2.968 -13.466 1.00 31.50 66 HIS C C 1
ATOM 14467 O O . HIS C 3 66 ? -154.114 3.930 -14.093 1.00 30.83 66 HIS C O 1
ATOM 14474 N N . PHE C 3 67 ? -154.382 1.879 -13.200 1.00 31.67 67 PHE C N 1
ATOM 14475 C CA . PHE C 3 67 ? -155.755 1.722 -13.656 1.00 34.37 67 PHE C CA 1
ATOM 14476 C C . PHE C 3 67 ? -156.679 2.832 -13.167 1.00 35.88 67 PHE C C 1
ATOM 14477 O O . PHE C 3 67 ? -157.342 3.491 -13.967 1.00 36.24 67 PHE C O 1
ATOM 14485 N N . PHE C 3 68 ? -156.721 3.041 -11.856 1.00 35.64 68 PHE C N 1
ATOM 14486 C CA . PHE C 3 68 ? -157.577 4.074 -11.291 1.00 38.87 68 PHE C CA 1
ATOM 14487 C C . PHE C 3 68 ? -156.978 5.466 -11.434 1.00 38.69 68 PHE C C 1
ATOM 14488 O O . PHE C 3 68 ? -157.698 6.461 -11.449 1.00 38.84 68 PHE C O 1
ATOM 14496 N N . GLY C 3 69 ? -155.658 5.531 -11.547 1.00 38.54 69 GLY C N 1
ATOM 14497 C CA . GLY C 3 69 ? -155.002 6.815 -11.689 1.00 39.46 69 GLY C CA 1
ATOM 14498 C C . GLY C 3 69 ? -155.251 7.474 -13.032 1.00 41.25 69 GLY C C 1
ATOM 14499 O O . GLY C 3 69 ? -155.494 8.678 -13.100 1.00 40.93 69 GLY C O 1
ATOM 14500 N N . MET C 3 70 ? -155.209 6.688 -14.103 1.00 41.96 70 MET C N 1
ATOM 14501 C CA . MET C 3 70 ? -155.402 7.228 -15.445 1.00 44.56 70 MET C CA 1
ATOM 14502 C C . MET C 3 70 ? -156.796 7.080 -16.038 1.00 44.46 70 MET C C 1
ATOM 14503 O O . MET C 3 70 ? -157.175 7.850 -16.919 1.00 44.62 70 MET C O 1
ATOM 14508 N N . LEU C 3 71 ? -157.563 6.101 -15.571 1.00 44.15 71 LEU C N 1
ATOM 14509 C CA . LEU C 3 71 ? -158.896 5.891 -16.124 1.00 45.48 71 LEU C CA 1
ATOM 14510 C C . LEU C 3 71 ? -160.024 6.566 -15.357 1.00 46.20 71 LEU C C 1
ATOM 14511 O O . LEU C 3 71 ? -161.081 6.845 -15.925 1.00 47.69 71 LEU C O 1
ATOM 14516 N N . THR C 3 72 ? -159.810 6.827 -14.073 1.00 46.09 72 THR C N 1
ATOM 14517 C CA . THR C 3 72 ? -160.836 7.473 -13.268 1.00 45.77 72 THR C CA 1
ATOM 14518 C C . THR C 3 72 ? -161.046 8.911 -13.734 1.00 44.98 72 THR C C 1
ATOM 14519 O O . THR C 3 72 ? -160.129 9.730 -13.689 1.00 44.56 72 THR C O 1
ATOM 14523 N N . PRO C 3 73 ? -162.262 9.233 -14.199 1.00 45.29 73 PRO C N 1
ATOM 14524 C CA . PRO C 3 73 ? -162.556 10.591 -14.663 1.00 45.00 73 PRO C CA 1
ATOM 14525 C C . PRO C 3 73 ? -162.448 11.600 -13.515 1.00 44.77 73 PRO C C 1
ATOM 14526 O O . PRO C 3 73 ? -162.768 11.290 -12.371 1.00 43.96 73 PRO C O 1
ATOM 14530 N N . HIS C 3 74 ? -161.988 12.805 -13.833 1.00 37.69 74 HIS C N 1
ATOM 14531 C CA . HIS C 3 74 ? -161.802 13.852 -12.828 1.00 39.34 74 HIS C CA 1
ATOM 14532 C C . HIS C 3 74 ? -163.035 14.206 -12.020 1.00 39.53 74 HIS C C 1
ATOM 14533 O O . HIS C 3 74 ? -162.918 14.628 -10.862 1.00 47.19 74 HIS C O 1
ATOM 14540 N N . TRP C 3 75 ? -164.217 14.024 -12.596 1.00 47.26 75 TRP C N 1
ATOM 14541 C CA . TRP C 3 75 ? -165.426 14.376 -11.871 1.00 47.23 75 TRP C CA 1
ATOM 14542 C C . TRP C 3 75 ? -165.807 13.434 -10.725 1.00 47.82 75 TRP C C 1
ATOM 14543 O O . TRP C 3 75 ? -166.501 13.852 -9.792 1.00 47.99 75 TRP C O 1
ATOM 14554 N N . MET C 3 76 ? -165.350 12.184 -10.781 1.00 48.84 76 MET C N 1
ATOM 14555 C CA . MET C 3 76 ? -165.659 11.216 -9.726 1.00 50.26 76 MET C CA 1
ATOM 14556 C C . MET C 3 76 ? -164.979 11.574 -8.405 1.00 50.56 76 MET C C 1
ATOM 14557 O O . MET C 3 76 ? -163.890 12.181 -8.464 1.00 24.49 76 MET C O 1
ATOM 14562 N N . GLU C 3 78 ? -164.332 14.297 -7.277 1.00 15.12 78 GLU C N 1
ATOM 14563 C CA . GLU C 3 78 ? -163.372 15.331 -7.640 1.00 15.12 78 GLU C CA 1
ATOM 14564 C C . GLU C 3 78 ? -162.892 16.090 -6.407 1.00 15.12 78 GLU C C 1
ATOM 14565 O O . GLU C 3 78 ? -161.677 16.387 -6.305 1.00 50.97 78 GLU C O 1
ATOM 14571 N N . ALA C 3 79 ? -163.778 16.475 -5.511 1.00 49.38 79 ALA C N 1
ATOM 14572 C CA . ALA C 3 79 ? -163.407 17.245 -4.330 1.00 48.27 79 ALA C CA 1
ATOM 14573 C C . ALA C 3 79 ? -162.572 16.453 -3.325 1.00 48.75 79 ALA C C 1
ATOM 14574 O O . ALA C 3 79 ? -161.677 17.007 -2.684 1.00 46.67 79 ALA C O 1
ATOM 14576 N N . TRP C 3 80 ? -162.861 15.161 -3.194 1.00 48.81 80 TRP C N 1
ATOM 14577 C CA . TRP C 3 80 ? -162.138 14.312 -2.252 1.00 49.16 80 TRP C CA 1
ATOM 14578 C C . TRP C 3 80 ? -160.799 13.815 -2.781 1.00 48.30 80 TRP C C 1
ATOM 14579 O O . TRP C 3 80 ? -159.850 13.634 -2.018 1.00 48.42 80 TRP C O 1
ATOM 14590 N N . LEU C 3 81 ? -160.718 13.587 -4.084 1.00 45.49 81 LEU C N 1
ATOM 14591 C CA . LEU C 3 81 ? -159.474 13.117 -4.665 1.00 43.93 81 LEU C CA 1
ATOM 14592 C C . LEU C 3 81 ? -158.982 14.012 -5.793 1.00 42.12 81 LEU C C 1
ATOM 14593 O O . LEU C 3 81 ? -159.037 13.638 -6.965 1.00 39.65 81 LEU C O 1
ATOM 14598 N N . PRO C 3 82 ? -158.506 15.224 -5.452 1.00 39.32 82 PRO C N 1
ATOM 14599 C CA . PRO C 3 82 ? -158.003 16.146 -6.473 1.00 39.12 82 PRO C CA 1
ATOM 14600 C C . PRO C 3 82 ? -156.719 15.568 -7.059 1.00 38.16 82 PRO C C 1
ATOM 14601 O O . PRO C 3 82 ? -156.062 14.743 -6.424 1.00 36.66 82 PRO C O 1
ATOM 14605 N N . ILE C 3 83 ? -156.363 16.004 -8.262 1.00 37.55 83 ILE C N 1
ATOM 14606 C CA . ILE C 3 83 ? -155.179 15.493 -8.942 1.00 39.60 83 ILE C CA 1
ATOM 14607 C C . ILE C 3 83 ? -153.902 15.415 -8.101 1.00 39.16 83 ILE C C 1
ATOM 14608 O O . ILE C 3 83 ? -153.188 14.409 -8.156 1.00 38.39 83 ILE C O 1
ATOM 14613 N N . GLU C 3 84 ? -153.607 16.450 -7.316 1.00 37.26 84 GLU C N 1
ATOM 14614 C CA . GLU C 3 84 ? -152.385 16.425 -6.517 1.00 35.08 84 GLU C CA 1
ATOM 14615 C C . GLU C 3 84 ? -152.416 15.418 -5.369 1.00 33.46 84 GLU C C 1
ATOM 14616 O O . GLU C 3 84 ? -151.368 14.985 -4.888 1.00 32.24 84 GLU C O 1
ATOM 14622 N N . VAL C 3 85 ? -153.610 15.040 -4.929 1.00 33.30 85 VAL C N 1
ATOM 14623 C CA . VAL C 3 85 ? -153.723 14.047 -3.869 1.00 33.86 85 VAL C CA 1
ATOM 14624 C C . VAL C 3 85 ? -153.459 12.681 -4.508 1.00 34.94 85 VAL C C 1
ATOM 14625 O O . VAL C 3 85 ? -152.815 11.817 -3.910 1.00 33.94 85 VAL C O 1
ATOM 14629 N N . LYS C 3 86 ? -153.956 12.501 -5.730 1.00 34.98 86 LYS C N 1
ATOM 14630 C CA . LYS C 3 86 ? -153.754 11.254 -6.464 1.00 37.24 86 LYS C CA 1
ATOM 14631 C C . LYS C 3 86 ? -152.268 11.074 -6.731 1.00 36.25 86 LYS C C 1
ATOM 14632 O O . LYS C 3 86 ? -151.737 9.964 -6.636 1.00 36.20 86 LYS C O 1
ATOM 14638 N N . GLN C 3 87 ? -151.598 12.172 -7.068 1.00 33.95 87 GLN C N 1
ATOM 14639 C CA . GLN C 3 87 ? -150.173 12.123 -7.354 1.00 34.06 87 GLN C CA 1
ATOM 14640 C C . GLN C 3 87 ? -149.368 11.681 -6.140 1.00 33.73 87 GLN C C 1
ATOM 14641 O O . GLN C 3 87 ? -148.443 10.876 -6.264 1.00 31.41 87 GLN C O 1
ATOM 14647 N N . LYS C 3 88 ? -149.710 12.210 -4.968 1.00 32.75 88 LYS C N 1
ATOM 14648 C CA . LYS C 3 88 ? -149.002 11.834 -3.753 1.00 33.41 88 LYS C CA 1
ATOM 14649 C C . LYS C 3 88 ? -149.203 10.343 -3.507 1.00 33.48 88 LYS C C 1
ATOM 14650 O O . LYS C 3 88 ? -148.283 9.641 -3.093 1.00 32.13 88 LYS C O 1
ATOM 14656 N N . MET C 3 89 ? -150.414 9.862 -3.770 1.00 34.04 89 MET C N 1
ATOM 14657 C CA . MET C 3 89 ? -150.713 8.447 -3.592 1.00 35.33 89 MET C CA 1
ATOM 14658 C C . MET C 3 89 ? -149.842 7.625 -4.544 1.00 33.22 89 MET C C 1
ATOM 14659 O O . MET C 3 89 ? -149.224 6.636 -4.146 1.00 33.87 89 MET C O 1
ATOM 14664 N N . ALA C 3 90 ? -149.787 8.054 -5.801 1.00 32.11 90 ALA C N 1
ATOM 14665 C CA . ALA C 3 90 ? -149.000 7.369 -6.820 1.00 31.42 90 ALA C CA 1
ATOM 14666 C C . ALA C 3 90 ? -147.510 7.354 -6.483 1.00 30.28 90 ALA C C 1
ATOM 14667 O O . ALA C 3 90 ? -146.840 6.333 -6.639 1.00 27.29 90 ALA C O 1
ATOM 14669 N N . MET C 3 91 ? -146.990 8.482 -6.015 1.00 26.01 91 MET C N 1
ATOM 14670 C CA . MET C 3 91 ? -145.577 8.569 -5.677 1.00 27.66 91 MET C CA 1
ATOM 14671 C C . MET C 3 91 ? -145.181 7.691 -4.495 1.00 28.03 91 MET C C 1
ATOM 14672 O O . MET C 3 91 ? -144.148 7.023 -4.539 1.00 26.69 91 MET C O 1
ATOM 14677 N N . PHE C 3 92 ? -145.994 7.690 -3.442 1.00 28.60 92 PHE C N 1
ATOM 14678 C CA . PHE C 3 92 ? -145.678 6.889 -2.266 1.00 30.14 92 PHE C CA 1
ATOM 14679 C C . PHE C 3 92 ? -146.164 5.441 -2.345 1.00 30.14 92 PHE C C 1
ATOM 14680 O O . PHE C 3 92 ? -145.378 4.513 -2.142 1.00 28.84 92 PHE C O 1
ATOM 14688 N N . ALA C 3 93 ? -147.443 5.239 -2.638 1.00 30.52 93 ALA C N 1
ATOM 14689 C CA . ALA C 3 93 ? -147.979 3.884 -2.741 1.00 31.59 93 ALA C CA 1
ATOM 14690 C C . ALA C 3 93 ? -147.419 3.227 -3.998 1.00 31.76 93 ALA C C 1
ATOM 14691 O O . ALA C 3 93 ? -146.956 2.082 -3.964 1.00 29.51 93 ALA C O 1
ATOM 14693 N N . GLY C 3 94 ? -147.462 3.965 -5.103 1.00 30.25 94 GLY C N 1
ATOM 14694 C CA . GLY C 3 94 ? -146.947 3.457 -6.361 1.00 29.35 94 GLY C CA 1
ATOM 14695 C C . GLY C 3 94 ? -145.443 3.267 -6.308 1.00 29.69 94 GLY C C 1
ATOM 14696 O O . GLY C 3 94 ? -144.912 2.298 -6.857 1.00 28.94 94 GLY C O 1
ATOM 14697 N N . GLY C 3 95 ? -144.753 4.191 -5.646 1.00 27.48 95 GLY C N 1
ATOM 14698 C CA . GLY C 3 95 ? -143.310 4.089 -5.530 1.00 25.91 95 GLY C CA 1
ATOM 14699 C C . GLY C 3 95 ? -142.899 2.853 -4.749 1.00 26.99 95 GLY C C 1
ATOM 14700 O O . GLY C 3 95 ? -141.984 2.124 -5.147 1.00 26.43 95 GLY C O 1
ATOM 14701 N N . ALA C 3 96 ? -143.576 2.617 -3.629 1.00 25.81 96 ALA C N 1
ATOM 14702 C CA . ALA C 3 96 ? -143.287 1.456 -2.791 1.00 27.32 96 ALA C CA 1
ATOM 14703 C C . ALA C 3 96 ? -143.509 0.166 -3.578 1.00 25.10 96 ALA C C 1
ATOM 14704 O O . ALA C 3 96 ? -142.690 -0.751 -3.528 1.00 26.37 96 ALA C O 1
ATOM 14706 N N . SER C 3 97 ? -144.621 0.100 -4.304 1.00 26.37 97 SER C N 1
ATOM 14707 C CA . SER C 3 97 ? -144.934 -1.081 -5.104 1.00 27.26 97 SER C CA 1
ATOM 14708 C C . SER C 3 97 ? -143.893 -1.267 -6.198 1.00 27.82 97 SER C C 1
ATOM 14709 O O . SER C 3 97 ? -143.513 -2.393 -6.523 1.00 26.04 97 SER C O 1
ATOM 14712 N N . GLY C 3 98 ? -143.437 -0.154 -6.764 1.00 23.43 98 GLY C N 1
ATOM 14713 C CA . GLY C 3 98 ? -142.441 -0.215 -7.816 1.00 23.59 98 GLY C CA 1
ATOM 14714 C C . GLY C 3 98 ? -141.121 -0.765 -7.316 1.00 24.15 98 GLY C C 1
ATOM 14715 O O . GLY C 3 98 ? -140.429 -1.487 -8.031 1.00 24.41 98 GLY C O 1
ATOM 14716 N N . VAL C 3 99 ? -140.764 -0.420 -6.083 1.00 22.13 99 VAL C N 1
ATOM 14717 C CA . VAL C 3 99 ? -139.521 -0.897 -5.498 1.00 22.05 99 VAL C CA 1
ATOM 14718 C C . VAL C 3 99 ? -139.619 -2.403 -5.276 1.00 22.95 99 VAL C C 1
ATOM 14719 O O . VAL C 3 99 ? -138.678 -3.142 -5.569 1.00 21.56 99 VAL C O 1
ATOM 14723 N N . LEU C 3 100 ? -140.760 -2.851 -4.758 1.00 23.59 100 LEU C N 1
ATOM 14724 C CA . LEU C 3 100 ? -140.978 -4.277 -4.532 1.00 23.73 100 LEU C CA 1
ATOM 14725 C C . LEU C 3 100 ? -140.903 -4.974 -5.879 1.00 23.71 100 LEU C C 1
ATOM 14726 O O . LEU C 3 100 ? -140.216 -5.980 -6.033 1.00 22.46 100 LEU C O 1
ATOM 14731 N N . CYS C 3 101 ? -141.614 -4.422 -6.856 1.00 21.90 101 CYS C N 1
ATOM 14732 C CA . CYS C 3 101 ? -141.636 -4.986 -8.197 1.00 24.03 101 CYS C CA 1
ATOM 14733 C C . CYS C 3 101 ? -140.234 -5.107 -8.794 1.00 24.75 101 CYS C C 1
ATOM 14734 O O . CYS C 3 101 ? -139.824 -6.186 -9.234 1.00 20.38 101 CYS C O 1
ATOM 14737 N N . LEU C 3 102 ? -139.491 -4.003 -8.799 1.00 19.38 102 LEU C N 1
ATOM 14738 C CA . LEU C 3 102 ? -138.148 -4.002 -9.366 1.00 20.63 102 LEU C CA 1
ATOM 14739 C C . LEU C 3 102 ? -137.197 -5.014 -8.726 1.00 20.42 102 LEU C C 1
ATOM 14740 O O . LEU C 3 102 ? -136.425 -5.672 -9.426 1.00 20.27 102 LEU C O 1
ATOM 14745 N N . ILE C 3 103 ? -137.242 -5.135 -7.403 1.00 19.33 103 ILE C N 1
ATOM 14746 C CA . ILE C 3 103 ? -136.368 -6.077 -6.712 1.00 20.55 103 ILE C CA 1
ATOM 14747 C C . ILE C 3 103 ? -136.728 -7.505 -7.128 1.00 19.15 103 ILE C C 1
ATOM 14748 O O . ILE C 3 103 ? -135.850 -8.308 -7.448 1.00 19.34 103 ILE C O 1
ATOM 14753 N N . GLY C 3 104 ? -138.022 -7.806 -7.122 1.00 19.75 104 GLY C N 1
ATOM 14754 C CA . GLY C 3 104 ? -138.473 -9.133 -7.509 1.00 21.35 104 GLY C CA 1
ATOM 14755 C C . GLY C 3 104 ? -138.084 -9.398 -8.948 1.00 20.95 104 GLY C C 1
ATOM 14756 O O . GLY C 3 104 ? -137.533 -10.447 -9.277 1.00 22.83 104 GLY C O 1
ATOM 14757 N N . GLY C 3 105 ? -138.367 -8.427 -9.808 1.00 19.46 105 GLY C N 1
ATOM 14758 C CA . GLY C 3 105 ? -138.042 -8.550 -11.215 1.00 19.34 105 GLY C CA 1
ATOM 14759 C C . GLY C 3 105 ? -136.572 -8.808 -11.474 1.00 19.32 105 GLY C C 1
ATOM 14760 O O . GLY C 3 105 ? -136.229 -9.663 -12.290 1.00 21.01 105 GLY C O 1
ATOM 14761 N N . VAL C 3 106 ? -135.695 -8.078 -10.790 1.00 19.50 106 VAL C N 1
ATOM 14762 C CA . VAL C 3 106 ? -134.264 -8.266 -10.985 1.00 18.36 106 VAL C CA 1
ATOM 14763 C C . VAL C 3 106 ? -133.818 -9.639 -10.498 1.00 17.80 106 VAL C C 1
ATOM 14764 O O . VAL C 3 106 ? -132.963 -10.270 -11.113 1.00 19.69 106 VAL C O 1
ATOM 14768 N N . LEU C 3 107 ? -134.394 -10.095 -9.391 1.00 16.83 107 LEU C N 1
ATOM 14769 C CA . LEU C 3 107 ? -134.051 -11.400 -8.847 1.00 19.65 107 LEU C CA 1
ATOM 14770 C C . LEU C 3 107 ? -134.507 -12.491 -9.810 1.00 20.64 107 LEU C C 1
ATOM 14771 O O . LEU C 3 107 ? -133.803 -13.481 -10.017 1.00 20.19 107 LEU C O 1
ATOM 14776 N N . LEU C 3 108 ? -135.687 -12.306 -10.394 1.00 21.02 108 LEU C N 1
ATOM 14777 C CA . LEU C 3 108 ? -136.220 -13.275 -11.349 1.00 19.89 108 LEU C CA 1
ATOM 14778 C C . LEU C 3 108 ? -135.362 -13.289 -12.615 1.00 21.18 108 LEU C C 1
ATOM 14779 O O . LEU C 3 108 ? -135.111 -14.344 -13.192 1.00 19.54 108 LEU C O 1
ATOM 14784 N N . LEU C 3 109 ? -134.898 -12.116 -13.039 1.00 20.74 109 LEU C N 1
ATOM 14785 C CA . LEU C 3 109 ? -134.079 -12.025 -14.240 1.00 20.18 109 LEU C CA 1
ATOM 14786 C C . LEU C 3 109 ? -132.701 -12.635 -14.011 1.00 21.51 109 LEU C C 1
ATOM 14787 O O . LEU C 3 109 ? -132.147 -13.278 -14.901 1.00 19.46 109 LEU C O 1
ATOM 14792 N N . LYS C 3 110 ? -132.148 -12.430 -12.819 1.00 21.13 110 LYS C N 1
ATOM 14793 C CA . LYS C 3 110 ? -130.845 -12.996 -12.479 1.00 22.57 110 LYS C CA 1
ATOM 14794 C C . LYS C 3 110 ? -130.985 -14.516 -12.512 1.00 20.24 110 LYS C C 1
ATOM 14795 O O . LYS C 3 110 ? -130.110 -15.231 -13.003 1.00 18.96 110 LYS C O 1
ATOM 14801 N N . ARG C 3 111 ? -132.107 -15.001 -11.996 1.00 19.52 111 ARG C N 1
ATOM 14802 C CA . ARG C 3 111 ? -132.381 -16.438 -11.966 1.00 19.70 111 ARG C CA 1
ATOM 14803 C C . ARG C 3 111 ? -132.535 -17.012 -13.374 1.00 17.35 111 ARG C C 1
ATOM 14804 O O . ARG C 3 111 ? -131.906 -18.014 -13.713 1.00 21.32 111 ARG C O 1
ATOM 14812 N N . ARG C 3 112 ? -133.362 -16.371 -14.194 1.00 18.09 112 ARG C N 1
ATOM 14813 C CA . ARG C 3 112 ? -133.606 -16.842 -15.553 1.00 18.93 112 ARG C CA 1
ATOM 14814 C C . ARG C 3 112 ? -132.333 -16.888 -16.389 1.00 20.63 112 ARG C C 1
ATOM 14815 O O . ARG C 3 112 ? -132.137 -17.801 -17.193 1.00 20.60 112 ARG C O 1
ATOM 14823 N N . LEU C 3 113 ? -131.457 -15.910 -16.188 1.00 21.08 113 LEU C N 1
ATOM 14824 C CA . LEU C 3 113 ? -130.215 -15.852 -16.945 1.00 21.88 113 LEU C CA 1
ATOM 14825 C C . LEU C 3 113 ? -129.080 -16.723 -16.428 1.00 22.04 113 LEU C C 1
ATOM 14826 O O . LEU C 3 113 ? -128.332 -17.298 -17.221 1.00 21.49 113 LEU C O 1
ATOM 14831 N N . PHE C 3 114 ? -128.955 -16.836 -15.110 1.00 21.90 114 PHE C N 1
ATOM 14832 C CA . PHE C 3 114 ? -127.846 -17.582 -14.531 1.00 22.52 114 PHE C CA 1
ATOM 14833 C C . PHE C 3 114 ? -128.117 -18.903 -13.820 1.00 25.45 114 PHE C C 1
ATOM 14834 O O . PHE C 3 114 ? -127.179 -19.570 -13.391 1.00 26.27 114 PHE C O 1
ATOM 14842 N N . SER C 3 115 ? -129.381 -19.279 -13.668 1.00 25.39 115 SER C N 1
ATOM 14843 C CA . SER C 3 115 ? -129.684 -20.560 -13.039 1.00 24.71 115 SER C CA 1
ATOM 14844 C C . SER C 3 115 ? -129.707 -21.549 -14.202 1.00 23.04 115 SER C C 1
ATOM 14845 O O . SER C 3 115 ? -130.630 -21.542 -15.012 1.00 22.91 115 SER C O 1
ATOM 14848 N N . PRO C 3 116 ? -128.686 -22.410 -14.298 1.00 22.24 116 PRO C N 1
ATOM 14849 C CA . PRO C 3 116 ? -128.593 -23.394 -15.379 1.00 22.28 116 PRO C CA 1
ATOM 14850 C C . PRO C 3 116 ? -129.878 -24.085 -15.825 1.00 19.26 116 PRO C C 1
ATOM 14851 O O . PRO C 3 116 ? -130.175 -24.109 -17.018 1.00 19.11 116 PRO C O 1
ATOM 14855 N N . ARG C 3 117 ? -130.646 -24.635 -14.892 1.00 18.71 117 ARG C N 1
ATOM 14856 C CA . ARG C 3 117 ? -131.878 -25.321 -15.272 1.00 18.16 117 ARG C CA 1
ATOM 14857 C C . ARG C 3 117 ? -132.915 -24.375 -15.862 1.00 19.85 117 ARG C C 1
ATOM 14858 O O . ARG C 3 117 ? -133.653 -24.745 -16.773 1.00 18.66 117 ARG C O 1
ATOM 14866 N N . VAL C 3 118 ? -132.979 -23.148 -15.361 1.00 16.64 118 VAL C N 1
ATOM 14867 C CA . VAL C 3 118 ? -133.954 -22.217 -15.908 1.00 15.51 118 VAL C CA 1
ATOM 14868 C C . VAL C 3 118 ? -133.482 -21.658 -17.246 1.00 16.08 118 VAL C C 1
ATOM 14869 O O . VAL C 3 118 ? -134.246 -21.608 -18.209 1.00 15.81 118 VAL C O 1
ATOM 14873 N N . ARG C 3 119 ? -132.221 -21.240 -17.311 1.00 18.16 119 ARG C N 1
ATOM 14874 C CA . ARG C 3 119 ? -131.673 -20.685 -18.546 1.00 18.07 119 ARG C CA 1
ATOM 14875 C C . ARG C 3 119 ? -131.741 -21.690 -19.694 1.00 18.83 119 ARG C C 1
ATOM 14876 O O . ARG C 3 119 ? -132.057 -21.335 -20.830 1.00 16.30 119 ARG C O 1
ATOM 14884 N N . ALA C 3 120 ? -131.457 -22.948 -19.382 1.00 17.17 120 ALA C N 1
ATOM 14885 C CA . ALA C 3 120 ? -131.457 -24.014 -20.379 1.00 18.79 120 ALA C CA 1
ATOM 14886 C C . ALA C 3 120 ? -132.827 -24.318 -20.965 1.00 16.62 120 ALA C C 1
ATOM 14887 O O . ALA C 3 120 ? -132.928 -24.761 -22.107 1.00 15.12 120 ALA C O 1
ATOM 14889 N N . THR C 3 121 ? -133.878 -24.066 -20.191 1.00 14.87 121 THR C N 1
ATOM 14890 C CA . THR C 3 121 ? -135.236 -24.361 -20.629 1.00 16.00 121 THR C CA 1
ATOM 14891 C C . THR C 3 121 ? -136.090 -23.137 -20.957 1.00 18.03 121 THR C C 1
ATOM 14892 O O . THR C 3 121 ? -137.285 -23.257 -21.223 1.00 16.50 121 THR C O 1
ATOM 14896 N N . THR C 3 122 ? -135.481 -21.959 -20.950 1.00 16.22 122 THR C N 1
ATOM 14897 C CA . THR C 3 122 ? -136.224 -20.737 -21.239 1.00 16.77 122 THR C CA 1
ATOM 14898 C C . THR C 3 122 ? -136.428 -20.542 -22.743 1.00 19.12 122 THR C C 1
ATOM 14899 O O . THR C 3 122 ? -135.783 -21.202 -23.559 1.00 17.61 122 THR C O 1
ATOM 14903 N N . THR C 3 123 ? -137.350 -19.652 -23.102 1.00 16.45 123 THR C N 1
ATOM 14904 C CA . THR C 3 123 ? -137.566 -19.306 -24.500 1.00 18.52 123 THR C CA 1
ATOM 14905 C C . THR C 3 123 ? -137.032 -17.871 -24.560 1.00 18.88 123 THR C C 1
ATOM 14906 O O . THR C 3 123 ? -136.906 -17.221 -23.523 1.00 18.05 123 THR C O 1
ATOM 14910 N N . GLY C 3 124 ? -136.701 -17.388 -25.752 1.00 18.69 124 GLY C N 1
ATOM 14911 C CA . GLY C 3 124 ? -136.194 -16.034 -25.877 1.00 22.10 124 GLY C CA 1
ATOM 14912 C C . GLY C 3 124 ? -137.206 -15.002 -25.412 1.00 21.94 124 GLY C C 1
ATOM 14913 O O . GLY C 3 124 ? -136.846 -13.983 -24.821 1.00 23.57 124 GLY C O 1
ATOM 14914 N N . ALA C 3 125 ? -138.481 -15.267 -25.675 1.00 21.07 125 ALA C N 1
ATOM 14915 C CA . ALA C 3 125 ? -139.541 -14.345 -25.289 1.00 21.55 125 ALA C CA 1
ATOM 14916 C C . ALA C 3 125 ? -139.605 -14.128 -23.779 1.00 21.35 125 ALA C C 1
ATOM 14917 O O . ALA C 3 125 ? -139.916 -13.024 -23.324 1.00 18.16 125 ALA C O 1
ATOM 14919 N N . ASP C 3 126 ? -139.321 -15.170 -23.000 1.00 18.36 126 ASP C N 1
ATOM 14920 C CA . ASP C 3 126 ? -139.361 -15.037 -21.545 1.00 17.55 126 ASP C CA 1
ATOM 14921 C C . ASP C 3 126 ? -138.299 -14.051 -21.073 1.00 18.25 126 ASP C C 1
ATOM 14922 O O . ASP C 3 126 ? -138.536 -13.265 -20.158 1.00 19.48 126 ASP C O 1
ATOM 14927 N N . ILE C 3 127 ? -137.126 -14.106 -21.693 1.00 19.25 127 ILE C N 1
ATOM 14928 C CA . ILE C 3 127 ? -136.035 -13.211 -21.330 1.00 18.82 127 ILE C CA 1
ATOM 14929 C C . ILE C 3 127 ? -136.365 -11.794 -21.781 1.00 19.92 127 ILE C C 1
ATOM 14930 O O . ILE C 3 127 ? -136.201 -10.836 -21.024 1.00 20.22 127 ILE C O 1
ATOM 14935 N N . LEU C 3 128 ? -136.846 -11.669 -23.012 1.00 19.86 128 LEU C N 1
ATOM 14936 C CA . LEU C 3 128 ? -137.190 -10.364 -23.553 1.00 20.77 128 LEU C CA 1
ATOM 14937 C C . LEU C 3 128 ? -138.275 -9.657 -22.755 1.00 22.58 128 LEU C C 1
ATOM 14938 O O . LEU C 3 128 ? -138.113 -8.502 -22.358 1.00 22.04 128 LEU C O 1
ATOM 14943 N N . ILE C 3 129 ? -139.381 -10.351 -22.518 1.00 17.75 129 ILE C N 1
ATOM 14944 C CA . ILE C 3 129 ? -140.497 -9.751 -21.803 1.00 20.45 129 ILE C CA 1
ATOM 14945 C C . ILE C 3 129 ? -140.144 -9.343 -20.372 1.00 21.04 129 ILE C C 1
ATOM 14946 O O . ILE C 3 129 ? -140.560 -8.280 -19.907 1.00 19.40 129 ILE C O 1
ATOM 14951 N N . LEU C 3 130 ? -139.357 -10.162 -19.679 1.00 18.61 130 LEU C N 1
ATOM 14952 C CA . LEU C 3 130 ? -138.981 -9.841 -18.307 1.00 19.71 130 LEU C CA 1
ATOM 14953 C C . LEU C 3 130 ? -137.981 -8.689 -18.268 1.00 20.43 130 LEU C C 1
ATOM 14954 O O . LEU C 3 130 ? -138.040 -7.838 -17.378 1.00 20.49 130 LEU C O 1
ATOM 14959 N N . SER C 3 131 ? -137.065 -8.667 -19.230 1.00 19.94 131 SER C N 1
ATOM 14960 C CA . SER C 3 131 ? -136.065 -7.607 -19.298 1.00 21.47 131 SER C CA 1
ATOM 14961 C C . SER C 3 131 ? -136.764 -6.268 -19.513 1.00 22.03 131 SER C C 1
ATOM 14962 O O . SER C 3 131 ? -136.424 -5.270 -18.876 1.00 23.62 131 SER C O 1
ATOM 14965 N N . LEU C 3 132 ? -137.747 -6.256 -20.406 1.00 20.71 132 LEU C N 1
ATOM 14966 C CA . LEU C 3 132 ? -138.492 -5.036 -20.695 1.00 21.39 132 LEU C CA 1
ATOM 14967 C C . LEU C 3 132 ? -139.330 -4.583 -19.497 1.00 22.97 132 LEU C C 1
ATOM 14968 O O . LEU C 3 132 ? -139.519 -3.384 -19.284 1.00 20.01 132 LEU C O 1
ATOM 14973 N N . LEU C 3 133 ? -139.831 -5.534 -18.712 1.00 20.20 133 LEU C N 1
ATOM 14974 C CA . LEU C 3 133 ? -140.617 -5.188 -17.529 1.00 20.70 133 LEU C CA 1
ATOM 14975 C C . LEU C 3 133 ? -139.702 -4.568 -16.471 1.00 21.87 133 LEU C C 1
ATOM 14976 O O . LEU C 3 133 ? -140.073 -3.595 -15.809 1.00 21.66 133 LEU C O 1
ATOM 14981 N N . VAL C 3 134 ? -138.506 -5.129 -16.319 1.00 19.72 134 VAL C N 1
ATOM 14982 C CA . VAL C 3 134 ? -137.540 -4.612 -15.355 1.00 21.83 134 VAL C CA 1
ATOM 14983 C C . VAL C 3 134 ? -137.165 -3.181 -15.742 1.00 22.38 134 VAL C C 1
ATOM 14984 O O . VAL C 3 134 ? -137.087 -2.298 -14.890 1.00 20.83 134 VAL C O 1
ATOM 14988 N N . ILE C 3 135 ? -136.944 -2.961 -17.034 1.00 21.77 135 ILE C N 1
ATOM 14989 C CA . ILE C 3 135 ? -136.589 -1.637 -17.537 1.00 24.33 135 ILE C CA 1
ATOM 14990 C C . ILE C 3 135 ? -137.751 -0.667 -17.353 1.00 24.86 135 ILE C C 1
ATOM 14991 O O . ILE C 3 135 ? -137.562 0.466 -16.903 1.00 25.26 135 ILE C O 1
ATOM 14996 N N . GLN C 3 136 ? -138.954 -1.116 -17.698 1.00 21.29 136 GLN C N 1
ATOM 14997 C CA . GLN C 3 136 ? -140.142 -0.284 -17.562 1.00 23.41 136 GLN C CA 1
ATOM 14998 C C . GLN C 3 136 ? -140.366 0.131 -16.107 1.00 24.37 136 GLN C C 1
ATOM 14999 O O . GLN C 3 136 ? -140.706 1.281 -15.826 1.00 23.83 136 GLN C O 1
ATOM 15005 N N . CYS C 3 137 ? -140.177 -0.808 -15.184 1.00 22.66 137 CYS C N 1
ATOM 15006 C CA . CYS C 3 137 ? -140.370 -0.519 -13.769 1.00 22.73 137 CYS C CA 1
ATOM 15007 C C . CYS C 3 137 ? -139.338 0.489 -13.291 1.00 22.18 137 CYS C C 1
ATOM 15008 O O . CYS C 3 137 ? -139.650 1.379 -12.502 1.00 22.51 137 CYS C O 1
ATOM 15011 N N . ALA C 3 138 ? -138.107 0.336 -13.766 1.00 22.28 138 ALA C N 1
ATOM 15012 C CA . ALA C 3 138 ? -137.026 1.242 -13.399 1.00 22.18 138 ALA C CA 1
ATOM 15013 C C . ALA C 3 138 ? -137.335 2.630 -13.958 1.00 25.06 138 ALA C C 1
ATOM 15014 O O . ALA C 3 138 ? -137.158 3.636 -13.271 1.00 25.18 138 ALA C O 1
ATOM 15016 N N . LEU C 3 139 ? -137.792 2.680 -15.206 1.00 24.43 139 LEU C N 1
ATOM 15017 C CA . LEU C 3 139 ? -138.147 3.949 -15.829 1.00 25.23 139 LEU C CA 1
ATOM 15018 C C . LEU C 3 139 ? -139.245 4.586 -14.991 1.00 25.63 139 LEU C C 1
ATOM 15019 O O . LEU C 3 139 ? -139.224 5.788 -14.713 1.00 24.02 139 LEU C O 1
ATOM 15024 N N . GLY C 3 140 ? -140.207 3.761 -14.590 1.00 23.03 140 GLY C N 1
ATOM 15025 C CA . GLY C 3 140 ? -141.305 4.245 -13.778 1.00 23.68 140 GLY C CA 1
ATOM 15026 C C . GLY C 3 140 ? -140.809 4.927 -12.514 1.00 24.87 140 GLY C C 1
ATOM 15027 O O . GLY C 3 140 ? -141.194 6.059 -12.222 1.00 25.54 140 GLY C O 1
ATOM 15028 N N . LEU C 3 141 ? -139.949 4.245 -11.764 1.00 20.96 141 LEU C N 1
ATOM 15029 C CA . LEU C 3 141 ? -139.412 4.810 -10.532 1.00 21.88 141 LEU C CA 1
ATOM 15030 C C . LEU C 3 141 ? -138.627 6.094 -10.799 1.00 24.58 141 LEU C C 1
ATOM 15031 O O . LEU C 3 141 ? -138.626 7.012 -9.977 1.00 21.72 141 LEU C O 1
ATOM 15036 N N . LEU C 3 142 ? -137.965 6.156 -11.949 1.00 24.03 142 LEU C N 1
ATOM 15037 C CA . LEU C 3 142 ? -137.183 7.330 -12.312 1.00 26.07 142 LEU C CA 1
ATOM 15038 C C . LEU C 3 142 ? -138.045 8.553 -12.622 1.00 27.17 142 LEU C C 1
ATOM 15039 O O . LEU C 3 142 ? -137.536 9.671 -12.664 1.00 26.64 142 LEU C O 1
ATOM 15044 N N . THR C 3 143 ? -139.342 8.353 -12.840 1.00 24.84 143 THR C N 1
ATOM 15045 C CA . THR C 3 143 ? -140.219 9.487 -13.122 1.00 25.70 143 THR C CA 1
ATOM 15046 C C . THR C 3 143 ? -140.580 10.205 -11.822 1.00 26.45 143 THR C C 1
ATOM 15047 O O . THR C 3 143 ? -140.916 11.389 -11.833 1.00 26.20 143 THR C O 1
ATOM 15051 N N . ILE C 3 144 ? -140.501 9.487 -10.704 1.00 24.96 144 ILE C N 1
ATOM 15052 C CA . ILE C 3 144 ? -140.850 10.057 -9.405 1.00 26.09 144 ILE C CA 1
ATOM 15053 C C . ILE C 3 144 ? -140.139 11.380 -9.088 1.00 26.00 144 ILE C C 1
ATOM 15054 O O . ILE C 3 144 ? -140.782 12.344 -8.683 1.00 28.43 144 ILE C O 1
ATOM 15059 N N . PRO C 3 145 ? -138.809 11.444 -9.259 1.00 28.06 145 PRO C N 1
ATOM 15060 C CA . PRO C 3 145 ? -138.129 12.712 -8.964 1.00 29.78 145 PRO C CA 1
ATOM 15061 C C . PRO C 3 145 ? -138.566 13.846 -9.897 1.00 31.40 145 PRO C C 1
ATOM 15062 O O . PRO C 3 145 ? -138.406 15.025 -9.571 1.00 32.49 145 PRO C O 1
ATOM 15066 N N . PHE C 3 146 ? -139.125 13.489 -11.051 1.00 29.39 146 PHE C N 1
ATOM 15067 C CA . PHE C 3 146 ? -139.604 14.481 -12.010 1.00 29.19 146 PHE C CA 1
ATOM 15068 C C . PHE C 3 146 ? -140.993 14.954 -11.598 1.00 30.31 146 PHE C C 1
ATOM 15069 O O . PHE C 3 146 ? -141.323 16.138 -11.718 1.00 29.05 146 PHE C O 1
ATOM 15077 N N . SER C 3 147 ? -141.811 14.027 -11.112 1.00 28.00 147 SER C N 1
ATOM 15078 C CA . SER C 3 147 ? -143.149 14.376 -10.653 1.00 27.59 147 SER C CA 1
ATOM 15079 C C . SER C 3 147 ? -143.011 15.264 -9.416 1.00 26.87 147 SER C C 1
ATOM 15080 O O . SER C 3 147 ? -143.831 16.155 -9.178 1.00 25.26 147 SER C O 1
ATOM 15083 N N . ALA C 3 148 ? -141.962 15.015 -8.638 1.00 25.56 148 ALA C N 1
ATOM 15084 C CA . ALA C 3 148 ? -141.708 15.775 -7.422 1.00 32.01 148 ALA C CA 1
ATOM 15085 C C . ALA C 3 148 ? -141.453 17.249 -7.726 1.00 33.62 148 ALA C C 1
ATOM 15086 O O . ALA C 3 148 ? -141.577 18.099 -6.845 1.00 36.79 148 ALA C O 1
ATOM 15088 N N . GLN C 3 149 ? -141.098 17.550 -8.970 1.00 34.76 149 GLN C N 1
ATOM 15089 C CA . GLN C 3 149 ? -140.837 18.928 -9.370 1.00 36.56 149 GLN C CA 1
ATOM 15090 C C . GLN C 3 149 ? -142.139 19.676 -9.635 1.00 36.18 149 GLN C C 1
ATOM 15091 O O . GLN C 3 149 ? -142.142 20.895 -9.805 1.00 36.39 149 GLN C O 1
ATOM 15097 N N . HIS C 3 150 ? -143.246 18.940 -9.666 1.00 34.47 150 HIS C N 1
ATOM 15098 C CA . HIS C 3 150 ? -144.558 19.534 -9.900 1.00 33.90 150 HIS C CA 1
ATOM 15099 C C . HIS C 3 150 ? -145.602 18.884 -9.000 1.00 33.13 150 HIS C C 1
ATOM 15100 O O . HIS C 3 150 ? -146.524 18.213 -9.477 1.00 30.76 150 HIS C O 1
ATOM 15107 N N . MET C 3 151 ? -145.458 19.093 -7.694 1.00 31.29 151 MET C N 1
ATOM 15108 C CA . MET C 3 151 ? -146.378 18.510 -6.728 1.00 31.02 151 MET C CA 1
ATOM 15109 C C . MET C 3 151 ? -147.809 19.015 -6.857 1.00 29.85 151 MET C C 1
ATOM 15110 O O . MET C 3 151 ? -148.709 18.515 -6.185 1.00 27.92 151 MET C O 1
ATOM 15115 N N . ASP C 3 152 ? -148.025 19.999 -7.724 1.00 30.59 152 ASP C N 1
ATOM 15116 C CA . ASP C 3 152 ? -149.368 20.526 -7.927 1.00 32.31 152 ASP C CA 1
ATOM 15117 C C . ASP C 3 152 ? -150.143 19.605 -8.875 1.00 32.77 152 ASP C C 1
ATOM 15118 O O . ASP C 3 152 ? -151.317 19.835 -9.166 1.00 30.34 152 ASP C O 1
ATOM 15123 N N . GLY C 3 153 ? -149.474 18.554 -9.345 1.00 32.29 153 GLY C N 1
ATOM 15124 C CA . GLY C 3 153 ? -150.112 17.594 -10.233 1.00 33.49 153 GLY C CA 1
ATOM 15125 C C . GLY C 3 153 ? -150.265 18.014 -11.684 1.00 33.82 153 GLY C C 1
ATOM 15126 O O . GLY C 3 153 ? -151.014 17.386 -12.434 1.00 35.99 153 GLY C O 1
ATOM 15127 N N . SER C 3 154 ? -149.557 19.061 -12.092 1.00 32.83 154 SER C N 1
ATOM 15128 C CA . SER C 3 154 ? -149.644 19.539 -13.467 1.00 33.02 154 SER C CA 1
ATOM 15129 C C . SER C 3 154 ? -149.158 18.495 -14.476 1.00 32.34 154 SER C C 1
ATOM 15130 O O . SER C 3 154 ? -149.756 18.332 -15.539 1.00 32.21 154 SER C O 1
ATOM 15133 N N . GLU C 3 155 ? -148.074 17.795 -14.149 1.00 32.86 155 GLU C N 1
ATOM 15134 C CA . GLU C 3 155 ? -147.541 16.769 -15.044 1.00 35.25 155 GLU C CA 1
ATOM 15135 C C . GLU C 3 155 ? -148.530 15.613 -15.164 1.00 34.38 155 GLU C C 1
ATOM 15136 O O . GLU C 3 155 ? -148.878 15.192 -16.265 1.00 34.88 155 GLU C O 1
ATOM 15142 N N . MET C 3 156 ? -148.977 15.100 -14.023 1.00 33.53 156 MET C N 1
ATOM 15143 C CA . MET C 3 156 ? -149.923 13.993 -14.007 1.00 33.83 156 MET C CA 1
ATOM 15144 C C . MET C 3 156 ? -151.194 14.337 -14.780 1.00 34.05 156 MET C C 1
ATOM 15145 O O . MET C 3 156 ? -151.782 13.479 -15.440 1.00 34.17 156 MET C O 1
ATOM 15150 N N . MET C 3 157 ? -151.612 15.594 -14.703 1.00 32.41 157 MET C N 1
ATOM 15151 C CA . MET C 3 157 ? -152.813 16.031 -15.403 1.00 32.51 157 MET C CA 1
ATOM 15152 C C . MET C 3 157 ? -152.640 15.833 -16.909 1.00 28.94 157 MET C C 1
ATOM 15153 O O . MET C 3 157 ? -153.585 15.467 -17.610 1.00 27.40 157 MET C O 1
ATOM 15158 N N . LYS C 3 158 ? -151.427 16.079 -17.396 1.00 25.87 158 LYS C N 1
ATOM 15159 C CA . LYS C 3 158 ? -151.119 15.927 -18.812 1.00 27.72 158 LYS C CA 1
ATOM 15160 C C . LYS C 3 158 ? -151.170 14.458 -19.218 1.00 28.39 158 LYS C C 1
ATOM 15161 O O . LYS C 3 158 ? -151.816 14.099 -20.202 1.00 28.68 158 LYS C O 1
ATOM 15167 N N . LEU C 3 159 ? -150.479 13.618 -18.453 1.00 27.15 159 LEU C N 1
ATOM 15168 C CA . LEU C 3 159 ? -150.436 12.185 -18.727 1.00 27.93 159 LEU C CA 1
ATOM 15169 C C . LEU C 3 159 ? -151.826 11.556 -18.667 1.00 26.41 159 LEU C C 1
ATOM 15170 O O . LEU C 3 159 ? -152.192 10.756 -19.531 1.00 24.66 159 LEU C O 1
ATOM 15175 N N . VAL C 3 160 ? -152.599 11.910 -17.647 1.00 26.24 160 VAL C N 1
ATOM 15176 C CA . VAL C 3 160 ? -153.950 11.378 -17.514 1.00 27.42 160 VAL C CA 1
ATOM 15177 C C . VAL C 3 160 ? -154.808 11.874 -18.676 1.00 27.94 160 VAL C C 1
ATOM 15178 O O . VAL C 3 160 ? -155.658 11.145 -19.191 1.00 28.74 160 VAL C O 1
ATOM 15182 N N . GLY C 3 161 ? -154.575 13.115 -19.093 1.00 26.93 161 GLY C N 1
ATOM 15183 C CA . GLY C 3 161 ? -155.333 13.668 -20.201 1.00 25.11 161 GLY C CA 1
ATOM 15184 C C . GLY C 3 161 ? -155.069 12.876 -21.469 1.00 24.71 161 GLY C C 1
ATOM 15185 O O . GLY C 3 161 ? -155.989 12.551 -22.222 1.00 23.97 161 GLY C O 1
ATOM 15186 N N . TRP C 3 162 ? -153.801 12.559 -21.699 1.00 21.98 162 TRP C N 1
ATOM 15187 C CA . TRP C 3 162 ? -153.412 11.798 -22.874 1.00 23.71 162 TRP C CA 1
ATOM 15188 C C . TRP C 3 162 ? -154.051 10.412 -22.840 1.00 24.13 162 TRP C C 1
ATOM 15189 O O . TRP C 3 162 ? -154.675 9.982 -23.809 1.00 24.54 162 TRP C O 1
ATOM 15200 N N . ALA C 3 163 ? -153.893 9.722 -21.714 1.00 24.68 163 ALA C N 1
ATOM 15201 C CA . ALA C 3 163 ? -154.445 8.380 -21.548 1.00 25.22 163 ALA C CA 1
ATOM 15202 C C . ALA C 3 163 ? -155.952 8.320 -21.773 1.00 26.53 163 ALA C C 1
ATOM 15203 O O . ALA C 3 163 ? -156.450 7.429 -22.465 1.00 25.74 163 ALA C O 1
ATOM 15205 N N . GLN C 3 164 ? -156.683 9.263 -21.189 1.00 25.80 164 GLN C N 1
ATOM 15206 C CA . GLN C 3 164 ? -158.131 9.272 -21.344 1.00 28.01 164 GLN C CA 1
ATOM 15207 C C . GLN C 3 164 ? -158.557 9.578 -22.780 1.00 27.69 164 GLN C C 1
ATOM 15208 O O . GLN C 3 164 ? -159.571 9.064 -23.252 1.00 27.46 164 GLN C O 1
ATOM 15214 N N . SER C 3 165 ? -157.781 10.405 -23.475 1.00 26.97 165 SER C N 1
ATOM 15215 C CA . SER C 3 165 ? -158.086 10.741 -24.865 1.00 26.98 165 SER C CA 1
ATOM 15216 C C . SER C 3 165 ? -157.923 9.491 -25.725 1.00 26.52 165 SER C C 1
ATOM 15217 O O . SER C 3 165 ? -158.746 9.202 -26.594 1.00 26.06 165 SER C O 1
ATOM 15220 N N . VAL C 3 166 ? -156.851 8.749 -25.466 1.00 25.85 166 VAL C N 1
ATOM 15221 C CA . VAL C 3 166 ? -156.571 7.531 -26.208 1.00 24.66 166 VAL C CA 1
ATOM 15222 C C . VAL C 3 166 ? -157.664 6.478 -26.050 1.00 24.09 166 VAL C C 1
ATOM 15223 O O . VAL C 3 166 ? -158.176 5.964 -27.044 1.00 25.60 166 VAL C O 1
ATOM 15227 N N . VAL C 3 167 ? -158.032 6.166 -24.809 1.00 22.27 167 VAL C N 1
ATOM 15228 C CA . VAL C 3 167 ? -159.048 5.145 -24.572 1.00 23.87 167 VAL C CA 1
ATOM 15229 C C . VAL C 3 167 ? -160.463 5.516 -24.983 1.00 24.85 167 VAL C C 1
ATOM 15230 O O . VAL C 3 167 ? -161.308 4.637 -25.110 1.00 25.90 167 VAL C O 1
ATOM 15234 N N . THR C 3 168 ? -160.731 6.803 -25.191 1.00 24.36 168 THR C N 1
ATOM 15235 C CA . THR C 3 168 ? -162.063 7.224 -25.617 1.00 26.17 168 THR C CA 1
ATOM 15236 C C . THR C 3 168 ? -162.039 7.579 -27.101 1.00 26.96 168 THR C C 1
ATOM 15237 O O . THR C 3 168 ? -162.984 8.167 -27.627 1.00 28.01 168 THR C O 1
ATOM 15241 N N . PHE C 3 169 ? -160.944 7.218 -27.762 1.00 25.65 169 PHE C N 1
ATOM 15242 C CA . PHE C 3 169 ? -160.764 7.468 -29.187 1.00 28.41 169 PHE C CA 1
ATOM 15243 C C . PHE C 3 169 ? -160.968 8.918 -29.605 1.00 29.90 169 PHE C C 1
ATOM 15244 O O . PHE C 3 169 ? -161.582 9.190 -30.641 1.00 29.45 169 PHE C O 1
ATOM 15252 N N . HIS C 3 170 ? -160.454 9.839 -28.791 1.00 29.38 170 HIS C N 1
ATOM 15253 C CA . HIS C 3 170 ? -160.531 11.275 -29.071 1.00 29.03 170 HIS C CA 1
ATOM 15254 C C . HIS C 3 170 ? -159.202 11.686 -29.693 1.00 25.33 170 HIS C C 1
ATOM 15255 O O . HIS C 3 170 ? -158.170 11.646 -29.028 1.00 24.80 170 HIS C O 1
ATOM 15262 N N . GLY C 3 171 ? -159.228 12.086 -30.959 1.00 25.96 171 GLY C N 1
ATOM 15263 C CA . GLY C 3 171 ? -158.001 12.481 -31.629 1.00 25.39 171 GLY C CA 1
ATOM 15264 C C . GLY C 3 171 ? -157.300 13.650 -30.962 1.00 26.18 171 GLY C C 1
ATOM 15265 O O . GLY C 3 171 ? -157.912 14.387 -30.196 1.00 26.05 171 GLY C O 1
ATOM 15266 N N . GLY C 3 172 ? -156.012 13.811 -31.247 1.00 25.83 172 GLY C N 1
ATOM 15267 C CA . GLY C 3 172 ? -155.253 14.910 -30.672 1.00 28.59 172 GLY C CA 1
ATOM 15268 C C . GLY C 3 172 ? -154.696 14.623 -29.290 1.00 28.37 172 GLY C C 1
ATOM 15269 O O . GLY C 3 172 ? -154.219 15.526 -28.603 1.00 28.31 172 GLY C O 1
ATOM 15270 N N . ALA C 3 173 ? -154.747 13.359 -28.885 1.00 26.15 173 ALA C N 1
ATOM 15271 C CA . ALA C 3 173 ? -154.253 12.950 -27.575 1.00 23.49 173 ALA C CA 1
ATOM 15272 C C . ALA C 3 173 ? -152.845 13.455 -27.261 1.00 21.86 173 ALA C C 1
ATOM 15273 O O . ALA C 3 173 ? -152.558 13.834 -26.122 1.00 24.14 173 ALA C O 1
ATOM 15275 N N . SER C 3 174 ? -151.971 13.460 -28.264 1.00 21.38 174 SER C N 1
ATOM 15276 C CA . SER C 3 174 ? -150.587 13.886 -28.068 1.00 25.52 174 SER C CA 1
ATOM 15277 C C . SER C 3 174 ? -150.438 15.325 -27.570 1.00 26.67 174 SER C C 1
ATOM 15278 O O . SER C 3 174 ? -149.453 15.655 -26.908 1.00 27.84 174 SER C O 1
ATOM 15281 N N . GLN C 3 175 ? -151.409 16.174 -27.884 1.00 27.74 175 GLN C N 1
ATOM 15282 C CA . GLN C 3 175 ? -151.355 17.571 -27.461 1.00 28.93 175 GLN C CA 1
ATOM 15283 C C . GLN C 3 175 ? -151.348 17.705 -25.942 1.00 28.44 175 GLN C C 1
ATOM 15284 O O . GLN C 3 175 ? -150.773 18.644 -25.399 1.00 27.94 175 GLN C O 1
ATOM 15290 N N . HIS C 3 176 ? -151.980 16.757 -25.258 1.00 29.59 176 HIS C N 1
ATOM 15291 C CA . HIS C 3 176 ? -152.030 16.770 -23.799 1.00 27.25 176 HIS C CA 1
ATOM 15292 C C . HIS C 3 176 ? -150.636 16.654 -23.191 1.00 26.71 176 HIS C C 1
ATOM 15293 O O . HIS C 3 176 ? -150.389 17.144 -22.086 1.00 23.21 176 HIS C O 1
ATOM 15300 N N . LEU C 3 177 ? -149.725 16.012 -23.917 1.00 23.62 177 LEU C N 1
ATOM 15301 C CA . LEU C 3 177 ? -148.368 15.805 -23.428 1.00 23.01 177 LEU C CA 1
ATOM 15302 C C . LEU C 3 177 ? -147.406 16.981 -23.599 1.00 23.36 177 LEU C C 1
ATOM 15303 O O . LEU C 3 177 ? -146.255 16.901 -23.170 1.00 22.75 177 LEU C O 1
ATOM 15308 N N . ASP C 3 178 ? -147.858 18.065 -24.223 1.00 26.38 178 ASP C N 1
ATOM 15309 C CA . ASP C 3 178 ? -146.977 19.218 -24.421 1.00 28.66 178 ASP C CA 1
ATOM 15310 C C . ASP C 3 178 ? -146.217 19.610 -23.156 1.00 27.36 178 ASP C C 1
ATOM 15311 O O . ASP C 3 178 ? -146.822 19.905 -22.124 1.00 28.79 178 ASP C O 1
ATOM 15316 N N . GLY C 3 179 ? -144.890 19.597 -23.239 1.00 27.94 179 GLY C N 1
ATOM 15317 C CA . GLY C 3 179 ? -144.071 19.992 -22.106 1.00 30.97 179 GLY C CA 1
ATOM 15318 C C . GLY C 3 179 ? -143.709 18.958 -21.055 1.00 31.19 179 GLY C C 1
ATOM 15319 O O . GLY C 3 179 ? -142.848 19.217 -20.216 1.00 31.84 179 GLY C O 1
ATOM 15320 N N . VAL C 3 180 ? -144.352 17.795 -21.076 1.00 30.76 180 VAL C N 1
ATOM 15321 C CA . VAL C 3 180 ? -144.044 16.769 -20.086 1.00 29.63 180 VAL C CA 1
ATOM 15322 C C . VAL C 3 180 ? -142.585 16.336 -20.234 1.00 28.43 180 VAL C C 1
ATOM 15323 O O . VAL C 3 180 ? -142.038 16.360 -21.333 1.00 28.72 180 VAL C O 1
ATOM 15327 N N . ALA C 3 181 ? -141.953 15.954 -19.128 1.00 29.19 181 ALA C N 1
ATOM 15328 C CA . ALA C 3 181 ? -140.559 15.519 -19.157 1.00 31.89 181 ALA C CA 1
ATOM 15329 C C . ALA C 3 181 ? -140.391 14.295 -20.059 1.00 33.65 181 ALA C C 1
ATOM 15330 O O . ALA C 3 181 ? -141.247 13.409 -20.089 1.00 32.37 181 ALA C O 1
ATOM 15332 N N . PHE C 3 182 ? -139.276 14.249 -20.783 1.00 33.53 182 PHE C N 1
ATOM 15333 C CA . PHE C 3 182 ? -138.995 13.153 -21.701 1.00 34.01 182 PHE C CA 1
ATOM 15334 C C . PHE C 3 182 ? -139.106 11.770 -21.058 1.00 34.01 182 PHE C C 1
ATOM 15335 O O . PHE C 3 182 ? -139.543 10.818 -21.704 1.00 32.97 182 PHE C O 1
ATOM 15343 N N . ILE C 3 183 ? -138.709 11.659 -19.794 1.00 32.96 183 ILE C N 1
ATOM 15344 C CA . ILE C 3 183 ? -138.762 10.378 -19.093 1.00 31.45 183 ILE C CA 1
ATOM 15345 C C . ILE C 3 183 ? -140.152 9.748 -19.179 1.00 30.06 183 ILE C C 1
ATOM 15346 O O . ILE C 3 183 ? -140.282 8.536 -19.366 1.00 28.72 183 ILE C O 1
ATOM 15351 N N . PHE C 3 184 ? -141.188 10.572 -19.050 1.00 27.44 184 PHE C N 1
ATOM 15352 C CA . PHE C 3 184 ? -142.559 10.086 -19.124 1.00 28.21 184 PHE C CA 1
ATOM 15353 C C . PHE C 3 184 ? -142.841 9.574 -20.536 1.00 29.12 184 PHE C C 1
ATOM 15354 O O . PHE C 3 184 ? -143.565 8.590 -20.721 1.00 27.12 184 PHE C O 1
ATOM 15362 N N . ARG C 3 185 ? -142.261 10.249 -21.527 1.00 27.68 185 ARG C N 1
ATOM 15363 C CA . ARG C 3 185 ? -142.424 9.868 -22.929 1.00 28.25 185 ARG C CA 1
ATOM 15364 C C . ARG C 3 185 ? -141.966 8.423 -23.112 1.00 25.94 185 ARG C C 1
ATOM 15365 O O . ARG C 3 185 ? -142.696 7.590 -23.652 1.00 23.63 185 ARG C O 1
ATOM 15373 N N . LEU C 3 186 ? -140.742 8.148 -22.669 1.00 25.43 186 LEU C N 1
ATOM 15374 C CA . LEU C 3 186 ? -140.150 6.817 -22.773 1.00 26.29 186 LEU C CA 1
ATOM 15375 C C . LEU C 3 186 ? -140.999 5.767 -22.072 1.00 25.63 186 LEU C C 1
ATOM 15376 O O . LEU C 3 186 ? -141.269 4.706 -22.636 1.00 25.35 186 LEU C O 1
ATOM 15381 N N . HIS C 3 187 ? -141.407 6.068 -20.841 1.00 23.96 187 HIS C N 1
ATOM 15382 C CA . HIS C 3 187 ? -142.225 5.154 -20.052 1.00 23.18 187 HIS C CA 1
ATOM 15383 C C . HIS C 3 187 ? -143.493 4.789 -20.812 1.00 22.76 187 HIS C C 1
ATOM 15384 O O . HIS C 3 187 ? -143.854 3.616 -20.893 1.00 21.38 187 HIS C O 1
ATOM 15391 N N . LEU C 3 188 ? -144.165 5.791 -21.374 1.00 17.89 188 LEU C N 1
ATOM 15392 C CA . LEU C 3 188 ? -145.391 5.551 -22.125 1.00 21.25 188 LEU C CA 1
ATOM 15393 C C . LEU C 3 188 ? -145.178 4.646 -23.339 1.00 21.61 188 LEU C C 1
ATOM 15394 O O . LEU C 3 188 ? -145.971 3.737 -23.585 1.00 22.39 188 LEU C O 1
ATOM 15399 N N . VAL C 3 189 ? -144.112 4.899 -24.095 1.00 21.41 189 VAL C N 1
ATOM 15400 C CA . VAL C 3 189 ? -143.812 4.112 -25.289 1.00 21.06 189 VAL C CA 1
ATOM 15401 C C . VAL C 3 189 ? -143.450 2.659 -24.963 1.00 22.26 189 VAL C C 1
ATOM 15402 O O . VAL C 3 189 ? -143.915 1.735 -25.635 1.00 20.81 189 VAL C O 1
ATOM 15406 N N . LEU C 3 190 ? -142.620 2.453 -23.946 1.00 20.32 190 LEU C N 1
ATOM 15407 C CA . LEU C 3 190 ? -142.243 1.092 -23.572 1.00 20.93 190 LEU C CA 1
ATOM 15408 C C . LEU C 3 190 ? -143.464 0.376 -23.002 1.00 23.04 190 LEU C C 1
ATOM 15409 O O . LEU C 3 190 ? -143.644 -0.827 -23.201 1.00 21.41 190 LEU C O 1
ATOM 15414 N N . GLY C 3 191 ? -144.310 1.127 -22.301 1.00 21.40 191 GLY C N 1
ATOM 15415 C CA . GLY C 3 191 ? -145.510 0.549 -21.730 1.00 20.94 191 GLY C CA 1
ATOM 15416 C C . GLY C 3 191 ? -146.454 0.064 -22.815 1.00 24.55 191 GLY C C 1
ATOM 15417 O O . GLY C 3 191 ? -147.000 -1.043 -22.732 1.00 22.76 191 GLY C O 1
ATOM 15418 N N . MET C 3 192 ? -146.667 0.893 -23.833 1.00 22.29 192 MET C N 1
ATOM 15419 C CA . MET C 3 192 ? -147.545 0.509 -24.931 1.00 23.09 192 MET C CA 1
ATOM 15420 C C . MET C 3 192 ? -146.925 -0.655 -25.703 1.00 22.90 192 MET C C 1
ATOM 15421 O O . MET C 3 192 ? -147.634 -1.525 -26.208 1.00 22.71 192 MET C O 1
ATOM 15426 N N . THR C 3 193 ? -145.598 -0.669 -25.784 1.00 21.88 193 THR C N 1
ATOM 15427 C CA . THR C 3 193 ? -144.894 -1.734 -26.490 1.00 22.02 193 THR C CA 1
ATOM 15428 C C . THR C 3 193 ? -145.130 -3.074 -25.806 1.00 22.19 193 THR C C 1
ATOM 15429 O O . THR C 3 193 ? -145.191 -4.112 -26.462 1.00 23.94 193 THR C O 1
ATOM 15433 N N . LEU C 3 194 ? -145.254 -3.051 -24.484 1.00 21.24 194 LEU C N 1
ATOM 15434 C CA . LEU C 3 194 ? -145.502 -4.274 -23.739 1.00 22.18 194 LEU C CA 1
ATOM 15435 C C . LEU C 3 194 ? -146.882 -4.807 -24.114 1.00 19.88 194 LEU C C 1
ATOM 15436 O O . LEU C 3 194 ? -147.091 -6.020 -24.164 1.00 20.81 194 LEU C O 1
ATOM 15441 N N . PHE C 3 195 ? -147.823 -3.906 -24.390 1.00 18.77 195 PHE C N 1
ATOM 15442 C CA . PHE C 3 195 ? -149.157 -4.332 -24.801 1.00 20.32 195 PHE C CA 1
ATOM 15443 C C . PHE C 3 195 ? -149.087 -4.951 -26.191 1.00 20.65 195 PHE C C 1
ATOM 15444 O O . PHE C 3 195 ? -149.818 -5.889 -26.502 1.00 18.13 195 PHE C O 1
ATOM 15452 N N . LEU C 3 196 ? -148.210 -4.408 -27.028 1.00 19.19 196 LEU C N 1
ATOM 15453 C CA . LEU C 3 196 ? -148.039 -4.906 -28.390 1.00 22.01 196 LEU C CA 1
ATOM 15454 C C . LEU C 3 196 ? -147.480 -6.330 -28.378 1.00 21.31 196 LEU C C 1
ATOM 15455 O O . LEU C 3 196 ? -147.956 -7.197 -29.107 1.00 22.93 196 LEU C O 1
ATOM 15460 N N . LEU C 3 197 ? -146.471 -6.557 -27.541 1.00 20.38 197 LEU C N 1
ATOM 15461 C CA . LEU C 3 197 ? -145.819 -7.863 -27.433 1.00 21.93 197 LEU C CA 1
ATOM 15462 C C . LEU C 3 197 ? -146.590 -8.865 -26.579 1.00 22.18 197 LEU C C 1
ATOM 15463 O O . LEU C 3 197 ? -146.375 -10.077 -26.670 1.00 22.89 197 LEU C O 1
ATOM 15468 N N . PHE C 3 198 ? -147.479 -8.343 -25.746 1.00 19.49 198 PHE C N 1
ATOM 15469 C CA . PHE C 3 198 ? -148.289 -9.137 -24.831 1.00 20.01 198 PHE C CA 1
ATOM 15470 C C . PHE C 3 198 ? -148.828 -10.477 -25.365 1.00 21.78 198 PHE C C 1
ATOM 15471 O O . PHE C 3 198 ? -148.561 -11.529 -24.782 1.00 20.32 198 PHE C O 1
ATOM 15479 N N . PRO C 3 199 ? -149.588 -10.456 -26.476 1.00 21.58 199 PRO C N 1
ATOM 15480 C CA . PRO C 3 199 ? -150.144 -11.699 -27.024 1.00 20.53 199 PRO C CA 1
ATOM 15481 C C . PRO C 3 199 ? -149.158 -12.716 -27.581 1.00 20.48 199 PRO C C 1
ATOM 15482 O O . PRO C 3 199 ? -149.540 -13.847 -27.882 1.00 19.55 199 PRO C O 1
ATOM 15486 N N . PHE C 3 200 ? -147.896 -12.326 -27.709 1.00 16.43 200 PHE C N 1
ATOM 15487 C CA . PHE C 3 200 ? -146.888 -13.230 -28.242 1.00 18.16 200 PHE C CA 1
ATOM 15488 C C . PHE C 3 200 ? -145.889 -13.627 -27.165 1.00 16.78 200 PHE C C 1
ATOM 15489 O O . PHE C 3 200 ? -144.777 -14.067 -27.459 1.00 17.75 200 PHE C O 1
ATOM 15497 N N . SER C 3 201 ? -146.306 -13.483 -25.913 1.00 16.92 201 SER C N 1
ATOM 15498 C CA . SER C 3 201 ? -145.451 -13.811 -24.778 1.00 17.65 201 SER C CA 1
ATOM 15499 C C . SER C 3 201 ? -146.259 -14.508 -23.694 1.00 14.67 201 SER C C 1
ATOM 15500 O O . SER C 3 201 ? -147.447 -14.769 -23.858 1.00 19.30 201 SER C O 1
ATOM 15503 N N . ARG C 3 202 ? -145.607 -14.773 -22.570 1.00 16.08 202 ARG C N 1
ATOM 15504 C CA . ARG C 3 202 ? -146.246 -15.432 -21.445 1.00 15.17 202 ARG C CA 1
ATOM 15505 C C . ARG C 3 202 ? -147.258 -14.535 -20.740 1.00 16.73 202 ARG C C 1
ATOM 15506 O O . ARG C 3 202 ? -148.064 -15.015 -19.951 1.00 16.71 202 ARG C O 1
ATOM 15514 N N . LEU C 3 203 ? -147.223 -13.234 -21.019 1.00 15.75 203 LEU C N 1
ATOM 15515 C CA . LEU C 3 203 ? -148.143 -12.316 -20.362 1.00 18.38 203 LEU C CA 1
ATOM 15516 C C . LEU C 3 203 ? -149.611 -12.678 -20.552 1.00 17.27 203 LEU C C 1
ATOM 15517 O O . LEU C 3 203 ? -150.472 -12.168 -19.836 1.00 17.43 203 LEU C O 1
ATOM 15522 N N . ILE C 3 204 ? -149.917 -13.559 -21.502 1.00 17.76 204 ILE C N 1
ATOM 15523 C CA . ILE C 3 204 ? -151.309 -13.934 -21.685 1.00 15.93 204 ILE C CA 1
ATOM 15524 C C . ILE C 3 204 ? -151.876 -14.579 -20.420 1.00 14.17 204 ILE C C 1
ATOM 15525 O O . ILE C 3 204 ? -153.097 -14.663 -20.269 1.00 14.89 204 ILE C O 1
ATOM 15530 N N . HIS C 3 205 ? -151.003 -15.011 -19.502 1.00 15.01 205 HIS C N 1
ATOM 15531 C CA . HIS C 3 205 ? -151.479 -15.618 -18.252 1.00 16.84 205 HIS C CA 1
ATOM 15532 C C . HIS C 3 205 ? -152.290 -14.627 -17.430 1.00 16.85 205 HIS C C 1
ATOM 15533 O O . HIS C 3 205 ? -153.150 -15.019 -16.648 1.00 13.71 205 HIS C O 1
ATOM 15540 N N . ILE C 3 206 ? -152.038 -13.338 -17.633 1.00 17.15 206 ILE C N 1
ATOM 15541 C CA . ILE C 3 206 ? -152.760 -12.307 -16.890 1.00 14.46 206 ILE C CA 1
ATOM 15542 C C . ILE C 3 206 ? -154.265 -12.362 -17.151 1.00 14.13 206 ILE C C 1
ATOM 15543 O O . ILE C 3 206 ? -155.064 -12.167 -16.232 1.00 15.64 206 ILE C O 1
ATOM 15548 N N . TRP C 3 207 ? -154.653 -12.632 -18.395 1.00 15.64 207 TRP C N 1
ATOM 15549 C CA . TRP C 3 207 ? -156.068 -12.716 -18.762 1.00 16.45 207 TRP C CA 1
ATOM 15550 C C . TRP C 3 207 ? -156.779 -13.761 -17.922 1.00 18.47 207 TRP C C 1
ATOM 15551 O O . TRP C 3 207 ? -157.982 -13.667 -17.668 1.00 16.52 207 TRP C O 1
ATOM 15562 N N . SER C 3 208 ? -156.015 -14.765 -17.515 1.00 16.05 208 SER C N 1
ATOM 15563 C CA . SER C 3 208 ? -156.540 -15.902 -16.777 1.00 17.33 208 SER C CA 1
ATOM 15564 C C . SER C 3 208 ? -156.593 -15.840 -15.253 1.00 18.87 208 SER C C 1
ATOM 15565 O O . SER C 3 208 ? -156.800 -16.877 -14.610 1.00 16.51 208 SER C O 1
ATOM 15568 N N . VAL C 3 209 ? -156.409 -14.656 -14.664 1.00 17.68 209 VAL C N 1
ATOM 15569 C CA . VAL C 3 209 ? -156.476 -14.539 -13.205 1.00 19.56 209 VAL C CA 1
ATOM 15570 C C . VAL C 3 209 ? -157.749 -15.290 -12.787 1.00 18.87 209 VAL C C 1
ATOM 15571 O O . VAL C 3 209 ? -158.857 -14.933 -13.186 1.00 19.04 209 VAL C O 1
ATOM 15575 N N . PRO C 3 210 ? -157.593 -16.358 -11.985 1.00 20.34 210 PRO C N 1
ATOM 15576 C CA . PRO C 3 210 ? -158.663 -17.234 -11.485 1.00 20.18 210 PRO C CA 1
ATOM 15577 C C . PRO C 3 210 ? -159.675 -16.690 -10.483 1.00 23.23 210 PRO C C 1
ATOM 15578 O O . PRO C 3 210 ? -159.836 -17.239 -9.394 1.00 24.73 210 PRO C O 1
ATOM 15582 N N . VAL C 3 211 ? -160.389 -15.641 -10.872 1.00 25.36 211 VAL C N 1
ATOM 15583 C CA . VAL C 3 211 ? -161.379 -15.033 -9.996 1.00 29.32 211 VAL C CA 1
ATOM 15584 C C . VAL C 3 211 ? -162.535 -15.969 -9.646 1.00 28.69 211 VAL C C 1
ATOM 15585 O O . VAL C 3 211 ? -162.926 -16.068 -8.483 1.00 27.93 211 VAL C O 1
ATOM 15589 N N . GLU C 3 212 ? -163.068 -16.665 -10.645 1.00 28.62 212 GLU C N 1
ATOM 15590 C CA . GLU C 3 212 ? -164.196 -17.562 -10.424 1.00 29.68 212 GLU C CA 1
ATOM 15591 C C . GLU C 3 212 ? -163.939 -18.695 -9.428 1.00 25.35 212 GLU C C 1
ATOM 15592 O O . GLU C 3 212 ? -164.883 -19.277 -8.896 1.00 24.74 212 GLU C O 1
ATOM 15598 N N . TYR C 3 213 ? -162.674 -19.006 -9.165 1.00 22.68 213 TYR C N 1
ATOM 15599 C CA . TYR C 3 213 ? -162.346 -20.074 -8.219 1.00 22.57 213 TYR C CA 1
ATOM 15600 C C . TYR C 3 213 ? -162.867 -19.757 -6.818 1.00 24.19 213 TYR C C 1
ATOM 15601 O O . TYR C 3 213 ? -163.290 -20.651 -6.084 1.00 21.66 213 TYR C O 1
ATOM 15610 N N . LEU C 3 214 ? -162.837 -18.479 -6.454 1.00 23.53 214 LEU C N 1
ATOM 15611 C CA . LEU C 3 214 ? -163.281 -18.051 -5.135 1.00 23.90 214 LEU C CA 1
ATOM 15612 C C . LEU C 3 214 ? -164.717 -18.399 -4.767 1.00 22.59 214 LEU C C 1
ATOM 15613 O O . LEU C 3 214 ? -165.060 -18.409 -3.585 1.00 23.58 214 LEU C O 1
ATOM 15618 N N . THR C 3 215 ? -165.554 -18.686 -5.759 1.00 23.17 215 THR C N 1
ATOM 15619 C CA . THR C 3 215 ? -166.949 -19.029 -5.492 1.00 26.60 215 THR C CA 1
ATOM 15620 C C . THR C 3 215 ? -167.375 -20.324 -6.182 1.00 26.45 215 THR C C 1
ATOM 15621 O O . THR C 3 215 ? -168.562 -20.639 -6.247 1.00 27.00 215 THR C O 1
ATOM 15625 N N . ARG C 3 216 ? -166.403 -21.081 -6.679 1.00 24.26 216 ARG C N 1
ATOM 15626 C CA . ARG C 3 216 ? -166.692 -22.325 -7.386 1.00 23.55 216 ARG C CA 1
ATOM 15627 C C . ARG C 3 216 ? -166.897 -23.516 -6.452 1.00 21.37 216 ARG C C 1
ATOM 15628 O O . ARG C 3 216 ? -166.232 -23.622 -5.423 1.00 21.39 216 ARG C O 1
ATOM 15636 N N . LYS C 3 217 ? -167.815 -24.411 -6.809 1.00 20.77 217 LYS C N 1
ATOM 15637 C CA . LYS C 3 217 ? -168.030 -25.606 -6.000 1.00 20.79 217 LYS C CA 1
ATOM 15638 C C . LYS C 3 217 ? -166.721 -26.380 -6.152 1.00 19.92 217 LYS C C 1
ATOM 15639 O O . LYS C 3 217 ? -166.062 -26.286 -7.189 1.00 20.26 217 LYS C O 1
ATOM 15645 N N . TYR C 3 218 ? -166.346 -27.140 -5.132 1.00 17.85 218 TYR C N 1
ATOM 15646 C CA . TYR C 3 218 ? -165.101 -27.897 -5.175 1.00 20.10 218 TYR C CA 1
ATOM 15647 C C . TYR C 3 218 ? -165.007 -28.967 -6.250 1.00 18.19 218 TYR C C 1
ATOM 15648 O O . TYR C 3 218 ? -164.061 -28.974 -7.030 1.00 19.49 218 TYR C O 1
ATOM 15657 N N . GLN C 3 219 ? -165.975 -29.875 -6.296 1.00 19.71 219 GLN C N 1
ATOM 15658 C CA . GLN C 3 219 ? -165.928 -30.941 -7.289 1.00 15.73 219 GLN C CA 1
ATOM 15659 C C . GLN C 3 219 ? -166.556 -30.581 -8.622 1.00 19.74 219 GLN C C 1
ATOM 15660 O O . GLN C 3 219 ? -167.641 -29.997 -8.678 1.00 21.28 219 GLN C O 1
ATOM 15666 N N . LEU C 3 220 ? -165.853 -30.931 -9.696 1.00 15.07 220 LEU C N 1
ATOM 15667 C CA . LEU C 3 220 ? -166.324 -30.683 -11.049 1.00 15.38 220 LEU C CA 1
ATOM 15668 C C . LEU C 3 220 ? -166.439 -32.011 -11.790 1.00 16.30 220 LEU C C 1
ATOM 15669 O O . LEU C 3 220 ? -165.524 -32.838 -11.756 1.00 15.13 220 LEU C O 1
ATOM 15674 N N . VAL C 3 221 ? -167.574 -32.207 -12.446 1.00 15.72 221 VAL C N 1
ATOM 15675 C CA . VAL C 3 221 ? -167.827 -33.416 -13.221 1.00 18.37 221 VAL C CA 1
ATOM 15676 C C . VAL C 3 221 ? -168.337 -32.976 -14.591 1.00 16.85 221 VAL C C 1
ATOM 15677 O O . VAL C 3 221 ? -169.231 -32.134 -14.679 1.00 18.25 221 VAL C O 1
ATOM 15681 N N . ARG C 3 222 ? -167.761 -33.520 -15.658 1.00 14.72 222 ARG C N 1
ATOM 15682 C CA . ARG C 3 222 ? -168.205 -33.166 -17.004 1.00 14.48 222 ARG C CA 1
ATOM 15683 C C . ARG C 3 222 ? -169.041 -34.288 -17.600 1.00 18.22 222 ARG C C 1
ATOM 15684 O O . ARG C 3 222 ? -168.609 -35.444 -17.646 1.00 15.48 222 ARG C O 1
ATOM 15692 N N . ALA C 3 223 ? -170.244 -33.937 -18.042 1.00 17.50 223 ALA C N 1
ATOM 15693 C CA . ALA C 3 223 ? -171.168 -34.894 -18.643 1.00 16.82 223 ALA C CA 1
ATOM 15694 C C . ALA C 3 223 ? -170.715 -35.296 -20.037 1.00 16.10 223 ALA C C 1
ATOM 15695 O O . ALA C 3 223 ? -169.814 -34.678 -20.611 1.00 17.56 223 ALA C O 1
ATOM 15697 N N . ARG C 3 224 ? -171.342 -36.338 -20.576 1.00 15.47 224 ARG C N 1
ATOM 15698 C CA . ARG C 3 224 ? -171.042 -36.791 -21.930 1.00 17.50 224 ARG C CA 1
ATOM 15699 C C . ARG C 3 224 ? -171.261 -35.566 -22.806 1.00 20.31 224 ARG C C 1
ATOM 15700 O O . ARG C 3 224 ? -172.223 -34.824 -22.595 1.00 19.54 224 ARG C O 1
ATOM 15708 N N . HIS C 3 225 ? -170.388 -35.352 -23.785 1.00 19.06 225 HIS C N 1
ATOM 15709 C CA . HIS C 3 225 ? -170.530 -34.191 -24.659 1.00 25.19 225 HIS C CA 1
ATOM 15710 C C . HIS C 3 225 ? -169.931 -34.459 -26.037 1.00 27.24 225 HIS C C 1
ATOM 15711 O O . HIS C 3 225 ? -170.594 -34.111 -27.039 1.00 30.97 225 HIS C O 1
#

GO terms:
  GO:0005515 protein binding (F, IPI)
  GO:0051539 4 iron, 4 sulfur cluster binding (F, IDA)
  GO:0044799 NarGHI complex (C, IDA)
  GO:0043546 molybdopterin cofactor binding (F, IDA)
  GO:0008940 nitrate reductase activity (F, IDA)
  GO:0009055 electron transfer activity (F, IDA)
  GO:0009061 anaerobic respiration (P, IEP)
  GO:0008940 nitrate reductase activity (F, EXP)
  GO:0042126 nitrate metabolic process (P, IMP)
  GO:0008940 nitrate reductase activity (F, IMP)
  GO:0042126 nitrate metabolic process (P, IDA)
  GO:0016020 membrane (C, IDA)
  GO:0019645 anaerobic electron transport chain (P, IDA)
  GO:0016020 membrane (C, HDA)